Protein 8VER (pdb70)

Sequence (1700 aa):
MIRSMTAYARREIKGEWGSATWEMRSVNQRYLETYFRLPEQFRSLEPVVRERIRSRLTRGKVECTLRYEPDVSAQELILNEKLAKQLVTAANWVKMQSDEGEINPVDILRWPGVMAAQEQDLDAIAAEILAALDGTLDDFIVARETEGQALKALIEQRLEGVTAEVVKVRSHMPEILQWQRERLVTKLEDAQVQLENNRLEQELVLLAQRIDVAEELDRLEAHVKETYNILKKKEAVGRRLDFMMQEFNRESNTLASKSINAEVTNSAIELKVLIEQMREQIQNIEMIRSMTAYARREIKGEWGSATWEMRSVNQRYLETYFRLPEQFRSLEPVVRERIRSRLTRGKVECTLRYEPDVSAQGELILNEKLAKQLVTAANWVKMQSDEGEINPVDILRWPGVMAAQEQDLDAIAAEILAALDGTLDDFIVARETEGQALKALIEQRLEGVTAEVVKVRSHMPEILQWQRERLVTKLEDAQVQLENNRLEQELVLLAQRIDVAEELDRLEAHVKETYNILKKKEAVGRRLDFMMQEFNRESNTLASKSINAEVTNSAIELKVLIEQMREQIQNIEMIRSMTAYARREIKGEWGSATWEMRSVNQRYLETYFRLPEQFRSLEPVVRERIRSRLTRGKVECTLRYEPDVSAQGELILNEKLAKQLVTAANWVKMQSDEGEINPVDILRWPGVMAAQEQDLDAIAAEILAALDGTLDDFIVARETEGQALKALIEQRLEGVTAEVVKVRSHMPEILQWQRERLVTKLEDAQNRLEQELVLLAQRIDVAEELDRLEAHVKETYNILKKKEAVGRRLDFMMQEFNRESNTLASKSINAEVTNSAIELKVLIEQMREQIQNIEMIRSMTAYARREIKGEWGSATWEMRSVNQRYLETYFRLPEQFRSLEPVVRERIRSRLTRGKVECTLRYEPDVSAQGELILNEKLAKQLVTAANWVKMQSDEGEINPVDILRWPGVMAAQEQDLDAIAAEILAALDGTLDDFIVARETEGQALKALIEQRLEGVTAEVVKVRSHMPEILQWQRERLVTKLEDANNRLEQELVLLAQRIDVAEELDRLEAHVKETYNILKKKEAVGRRLDFMMQEFNRESNTLASKSINAEVTNSAIELKVLIEQMREQIQNIEMIRSMTAYARREIKGEWGSATWEMRSVNQRYLETYFRLPEQFRSLEPVVRERIRSRLTRGKVECTLRYEPDVSAGGELILNEKLAKQLVTAANWVKMQSDEGEINPVDILRWPGVMAAQEQDLDAIAAEILAALDGTLDDFIVARETEGQALKALIEQRLEGVTAEVVKVRSHMPEILQWQRERLVTKLEDAQVQLENNRLEQELVLLAQRIDVAEELDRLEAHVKETYNILKKKEAVGRRLDFMMQEFNRESNTLASKSINAEVTNSAIELKVLIEQMREQIQNIEMIRSMTAYARREIKGEWGSATWEMRSVNQRYLETYFRLPEQFRSLEPVVRERIRSRLTRGKVECTLRYEPDVSAQGELILNEKLAKQLVTAANWVKMQSDEGEINPVDILRWPGVMAAQEQDLDAIAAEILAALDGTLDDFIVARETEGQALKALIEQRLEGVTAEVVKVRSHMPEILQWQRERLVTKLEDAQELVLLAQRIDVAEELDRLEAHVKETYNILKKKEAVGRRLDFMMQEFNRESNTLASKSINAEVTNSAIELKVLIEQMREQIQNIE

Organism: Escherichia coli (strain K12) (NCBI:txid83333)

Solvent-accessible surface area: 80345 Å² total; per-residue (Å²): 130,6,75,1,3,25,12,25,8,100,92,105,47,155,36,128,29,7,34,1,27,3,7,0,48,2,31,48,57,113,18,13,55,10,87,8,172,15,25,104,97,2,51,62,25,8,36,68,0,69,116,89,0,94,93,104,5,82,24,0,66,0,57,1,8,5,89,20,101,85,66,47,29,39,188,99,15,75,26,18,89,142,24,0,89,54,0,7,92,9,0,62,45,0,36,130,71,10,129,45,15,91,0,35,0,0,24,0,4,134,27,99,33,0,46,34,96,66,139,55,88,65,129,50,0,16,66,77,0,25,66,12,0,48,16,0,2,68,55,0,9,88,34,1,56,96,64,0,89,52,10,29,58,60,0,43,106,45,0,111,22,1,46,55,29,0,79,105,3,71,75,78,11,89,115,14,37,82,91,15,113,86,64,5,49,73,30,6,88,72,10,132,7,149,90,62,105,94,24,18,72,3,11,18,29,19,30,20,65,126,26,21,2,20,33,13,0,69,26,3,61,37,0,5,158,43,0,65,82,2,0,103,70,153,97,36,2,2,53,27,0,47,16,1,0,59,0,0,29,66,11,0,63,48,2,3,69,50,17,22,46,19,113,4,4,36,5,0,2,41,0,5,8,15,1,7,49,0,28,17,24,4,51,15,0,11,107,3,48,1,12,32,12,53,5,115,75,63,32,156,33,126,38,14,31,1,25,0,25,0,45,5,34,45,58,191,39,41,33,0,25,16,107,26,27,136,106,2,151,72,25,53,88,54,0,63,112,100,0,86,93,130,10,40,98,0,48,0,56,0,49,11,126,27,86,84,64,84,83,52,70,27,135,33,96,36,20,75,83,29,0,77,52,0,7,90,12,0,53,55,0,35,132,77,11,130,54,17,94,0,37,0,0,32,0,2,119,37,98,43,0,24,55,57,95,155,80,88,51,57,78,12,18,64,87,0,40,58,5,0,61,10,0,1,74,51,0,23,75,24,0,50,82,75,0,85,47,12,31,58,59,1,55,106,48,0,108,23,0,43,52,20,0,80,111,2,102,84,70,32,86,114,15,45,94,114,17,77,101,44,28,61,56,80,12,118,107,78,44,99,108,9,85,89,99,42,22,92,85,40,17,77,71,31,23,116,149,8,74,2,49,98,23,2,70,103,0,46,55,19,11,142,75,0,79,47,5,2,130,86,90,139,62,8,8,139,108,0,87,122,22,2,87,26,0,28,110,6,0,53,52,0,3,56,54,5,49,38,17,102,4,2,33,8,0,4,47,0,4,10,15,1,10,63,0,52,48,23,7,76,28,4,51,79,6,49,1,1,70,11,106,8,121,99,67,38,149,30,169,60,1,20,1,12,2,31,0,78,5,70,55,61,114,33,4,61,12,110,30,81,22,10,71,95,2,73,49,21,13,43,64,0,25,105,56,0,69,97,98,4,69,26,0,73,0,76,0,8,8,65,17,34,58,58,37,71,54,128,45,98,53,92,34,41,78,125,6,1,89,26,0,7,70,7,0,60,54,0,43,127,65,11,129,52,17,89,0,33,0,0,24,0,3,74,45,112,38,0,27,45,68,99,135,132,115,32,122,78,23,15,66,71,0,39,65,8,0,65,9,0,1,65,47,0,6,83,33,0,46,101,83,0,87,58,8,30,60,59,0,42,97,54,0,109,23,0,48,62,32,1,97,102,3,71,76,45,29,95,66,0,62,111,39,12,90,78,43,10,75,76,77,71,131,139,72,183,188,224,104,91,41,81,15,9,62,24,2,40,157,9,16,0,23,35,15,1,70,35,1,64,45,1,4,143,45,0,64,81,3,0,120,70,166,82,36,2,3,45,22,0,33,10,2,0,61,2,0,36,87,9,0,79,28,2,37,86,70,84,19,48,72,57,1,28,97,4,0,94,73,3,53,64,12,0,112,65,0,73,102,36,6,116,49,0,7,69,6,46,0,4,12,16,29,10,94,93,94,61,161,34,148,40,4,39,4,19,8,20,0,57,3,48,44,55,105,18,20,56,23,91,25,114,37,21,124,102,2,63,52,27,32,28,70,1,61,109,92,0,80,99,103,4,82,21,0,69,1,46,1,4,5,109,40,87,74,65,64,86,34,75,34,142,50,96,41,55,93,133,21,0,100,21,0,9,80,1,0,52,58,1,31,139,77,10,132,39,15,89,1,29,0,0,30,1,3,103,48,108,41,1,29,36,40,131,76,151,57,77,113,52,5,15,67,96,4,27,68,10,1,58,14,0,6,72,47,0,4,68,32,0,41,92,74,0,83,58,8,38,58,62,0,46,106,54,0,111,22,0,44,62,25,2,86,100,1,84,76,67,16,74,128,7,31,84,74,5,114,102,15,4,86,76,36,29,117,68,64,170,121,122,59,108,1,30,18,24,27,32,25,38,126,20,36,1,34,39,16,3,73,15,3,66,38,0,4,123,57,0,54,65,10,0,132,80,152,101,44,1,3,56,28,0,42,15,1,0,64,1,0,19,75,10,0,65,43,2,1,71,56,21,31,40,12,88,3,3,46,3,0,4,46,0,6,8,17,0,6,46,0,32,23,39,6,84,17,0,16,91,5,82,0,7,21,14,72,8,92,100,82,56,154,34,145,44,4,52,2,36,3,6,0,30,4,55,67,56,85,71,34,48,3,110,28,111,18,26,137,96,1,122,65,6,55,71,18,0,85,47,22,0,84,41,109,1,104,69,0,22,0,48,0,4,7,59,22,105,98,71,97,42,118,23,96,36,88,53,35,89,138,12,2,89,52,1,5,87,11,0,50,57,0,46,148,76,12,125,43,12,91,0,38,0,1,19,0,5,123,30,108,28,2,28,45,36,95,89,37,99,48,59,66,2,8,64,69,0,18,57,12,0,50,30,0,0,64,60,0,13,80,27,0,36,83,74,1,78,43,2,24,58,61,0,57,91,63,0,102,23,1,50,47,21,0,87,104,2,92,71,64,32,79,122,15,70,71,139,19,122,100,63,10,50,68,97,4,120,113,33,160,14,119,88,49,142,103,25,27,99,111,41,35,84,77,37,29,111,118,15,78,2,51,111,23,2,80,112,0,53,59,26,10,160,64,0,80,70,10,2,142,119,81,123,48,14,10,128,110,0,58,97,6,2,97,34,0,38,127,9,0,53,56,0,0,67,94,16,54,46,13,98,4,2,33,7,0,7,47,1,7,12,12,2,16,57,2,63,50,39,4,93,26,7,29,71,8,47,0,2,61,14,110,9,121,84,70,40,169,35,160,49,6,20,1,17,0,22,0,90,6,78,54,57,115,20,15,55,15,80,26,109,36,28,133,111,2,44,44,25,15,49,52,0,32,116,82,0,62,98,110,1,76,20,0,54,2,34,0,10,10,69,30,103,70,57,77,64,28,62,28,95,38,79,34,30,82,136,20,0,87,71,0,7,90,14,0,53,58,0,33,116,72,12,127,48,15,85,0,38,0,0,28,0,1,106,30,115,8,1,22,54,78,103,153,86,105,44,102,80,13,20,66,90,0,30,64,7,0,52,15,0,7,80,58,0,16,79,36,0,56,102,80,0,85,51,8,23,59,63,0,44,116,50,0,107,23,0,46,60,18,1,99,99,1,79,77,47,59,96,80,1,60,114,38,17,75,105,109,13,61,55,92,67,132,107,91,216,87,77,61,17,10,49,54,77,11,18,1,26,50,16,2,69,26,3,75,46,0,3,167,54,0,68,87,3,0,101,61,168,92,34,1,3,42,19,0,19,8,2,0,48,1,0,44,72,11,0,68,56,4,53,87,17,85,25,29,73,88,0,42,88,3,5,110,70,1,72,67,16,6,115,67,0,68,93,24,3,96,36,0,11

Structure (mmCIF, N/CA/C/O backbone):
data_8VER
#
_entry.id   8VER
#
_cell.length_a   112.923
_cell.length_b   76.539
_cell.length_c   136.345
_cell.angle_alpha   90.00
_cell.angle_beta   100.29
_cell.angle_gamma   90.00
#
_symmetry.space_group_name_H-M   'P 1 21 1'
#
loop_
_entity.id
_entity.type
_entity.pdbx_description
1 polymer 'Endoribonuclease YicC'
2 non-polymer 'SULFATE ION'
#
loop_
_atom_site.group_PDB
_atom_site.id
_atom_site.type_symbol
_atom_site.label_atom_id
_atom_site.label_alt_id
_atom_site.label_comp_id
_atom_site.label_asym_id
_atom_site.label_entity_id
_atom_site.label_seq_id
_atom_site.pdbx_PDB_ins_code
_atom_site.Cartn_x
_atom_site.Cartn_y
_atom_site.Cartn_z
_atom_site.occupancy
_atom_site.B_iso_or_equiv
_atom_site.auth_seq_id
_atom_site.auth_comp_id
_atom_site.auth_asym_id
_atom_site.auth_atom_id
_atom_site.pdbx_PDB_model_num
ATOM 1 N N . MET A 1 3 ? 11.204 18.534 71.549 1.00 88.48 1 MET A N 1
ATOM 2 C CA . MET A 1 3 ? 12.252 17.602 71.151 1.00 76.25 1 MET A CA 1
ATOM 3 C C . MET A 1 3 ? 12.228 17.353 69.649 1.00 62.28 1 MET A C 1
ATOM 4 O O . MET A 1 3 ? 12.645 16.293 69.183 1.00 60.74 1 MET A O 1
ATOM 9 N N . ILE A 1 4 ? 11.732 18.331 68.889 1.00 53.74 2 ILE A N 1
ATOM 10 C CA . ILE A 1 4 ? 11.724 18.202 67.439 1.00 56.82 2 ILE A CA 1
ATOM 11 C C . ILE A 1 4 ? 13.149 18.322 66.913 1.00 50.02 2 ILE A C 1
ATOM 12 O O . ILE A 1 4 ? 13.987 19.048 67.465 1.00 57.36 2 ILE A O 1
ATOM 17 N N . ARG A 1 5 ? 13.431 17.598 65.833 1.00 42.17 3 ARG A N 1
ATOM 18 C CA . ARG A 1 5 ? 14.781 17.461 65.307 1.00 41.36 3 ARG A CA 1
ATOM 19 C C . ARG A 1 5 ? 14.831 17.973 63.876 1.00 38.72 3 ARG A C 1
ATOM 20 O O . ARG A 1 5 ? 13.963 17.643 63.062 1.00 38.45 3 ARG A O 1
ATOM 28 N N . SER A 1 6 ? 15.843 18.781 63.576 1.00 47.50 4 SER A N 1
ATOM 29 C CA . SER A 1 6 ? 16.064 19.233 62.213 1.00 36.32 4 SER A CA 1
ATOM 30 C C . SER A 1 6 ? 16.708 18.124 61.392 1.00 48.80 4 SER A C 1
ATOM 31 O O . SER A 1 6 ? 17.430 17.271 61.918 1.00 49.24 4 SER A O 1
ATOM 34 N N . MET A 1 7 ? 16.438 18.139 60.087 1.00 52.77 5 MET A N 1
ATOM 35 C CA . MET A 1 7 ? 16.988 17.113 59.209 1.00 47.50 5 MET A CA 1
ATOM 36 C C . MET A 1 7 ? 18.453 17.365 58.871 1.00 49.78 5 MET A C 1
ATOM 37 O O . MET A 1 7 ? 19.192 16.411 58.602 1.00 53.30 5 MET A O 1
ATOM 42 N N . THR A 1 8 ? 18.890 18.621 58.884 1.00 42.31 6 THR A N 1
ATOM 43 C CA . THR A 1 8 ? 20.270 18.964 58.562 1.00 35.17 6 THR A CA 1
ATOM 44 C C . THR A 1 8 ? 21.111 18.933 59.832 1.00 38.33 6 THR A C 1
ATOM 45 O O . THR A 1 8 ? 20.805 19.637 60.800 1.00 45.79 6 THR A O 1
ATOM 49 N N . ALA A 1 9 ? 22.169 18.126 59.824 1.00 46.49 7 ALA A N 1
ATOM 50 C CA . ALA A 1 9 ? 23.065 18.038 60.969 1.00 43.67 7 ALA A CA 1
ATOM 51 C C . ALA A 1 9 ? 24.381 17.419 60.523 1.00 55.11 7 ALA A C 1
ATOM 52 O O . ALA A 1 9 ? 24.475 16.815 59.451 1.00 57.68 7 ALA A O 1
ATOM 54 N N . TYR A 1 10 ? 25.397 17.577 61.368 1.00 45.26 8 TYR A N 1
ATOM 55 C CA . TYR A 1 10 ? 26.735 17.087 61.072 1.00 46.57 8 TYR A CA 1
ATOM 56 C C . TYR A 1 10 ? 27.386 16.628 62.368 1.00 49.53 8 TYR A C 1
ATOM 57 O O . TYR A 1 10 ? 27.235 17.274 63.408 1.00 50.73 8 TYR A O 1
ATOM 66 N N . ALA A 1 11 ? 28.109 15.512 62.297 1.00 50.82 9 ALA A N 1
ATOM 67 C CA . ALA A 1 11 ? 28.816 14.978 63.453 1.00 53.83 9 ALA A CA 1
ATOM 68 C C . ALA A 1 11 ? 29.994 14.151 62.965 1.00 62.14 9 ALA A C 1
ATOM 69 O O . ALA A 1 11 ? 29.826 13.286 62.101 1.00 71.37 9 ALA A O 1
ATOM 71 N N . ARG A 1 12 ? 31.176 14.419 63.518 1.00 76.03 10 ARG A N 1
ATOM 72 C CA . ARG A 1 12 ? 32.401 13.732 63.129 1.00 62.86 10 ARG A CA 1
ATOM 73 C C . ARG A 1 12 ? 33.140 13.277 64.380 1.00 70.50 10 ARG A C 1
ATOM 74 O O . ARG A 1 12 ? 33.323 14.062 65.316 1.00 76.86 10 ARG A O 1
ATOM 82 N N . ARG A 1 13 ? 33.562 12.014 64.391 1.00 63.43 11 ARG A N 1
ATOM 83 C CA . ARG A 1 13 ? 34.252 11.421 65.527 1.00 66.77 11 ARG A CA 1
ATOM 84 C C . ARG A 1 13 ? 35.524 10.736 65.050 1.00 83.02 11 ARG A C 1
ATOM 85 O O . ARG A 1 13 ? 35.538 10.106 63.988 1.00 70.78 11 ARG A O 1
ATOM 93 N N . GLU A 1 14 ? 36.590 10.865 65.838 1.00 84.17 12 GLU A N 1
ATOM 94 C CA . GLU A 1 14 ? 37.880 10.256 65.537 1.00 83.61 12 GLU A CA 1
ATOM 95 C C . GLU A 1 14 ? 38.321 9.412 66.722 1.00 87.37 12 GLU A C 1
ATOM 96 O O . GLU A 1 14 ? 38.283 9.876 67.866 1.00 100.95 12 GLU A O 1
ATOM 102 N N . ILE A 1 15 ? 38.737 8.176 66.449 1.00 81.46 13 ILE A N 1
ATOM 103 C CA . ILE A 1 15 ? 39.205 7.261 67.482 1.00 81.29 13 ILE A CA 1
ATOM 104 C C . ILE A 1 15 ? 40.597 6.767 67.116 1.00 109.86 13 ILE A C 1
ATOM 105 O O . ILE A 1 15 ? 40.976 6.724 65.942 1.00 110.96 13 ILE A O 1
ATOM 110 N N . LYS A 1 16 ? 41.363 6.396 68.140 1.00 113.25 14 LYS A N 1
ATOM 111 C CA . LYS A 1 16 ? 42.708 5.871 67.965 1.00 103.49 14 LYS A CA 1
ATOM 112 C C . LYS A 1 16 ? 42.848 4.556 68.716 1.00 113.37 14 LYS A C 1
ATOM 113 O O . LYS A 1 16 ? 42.216 4.342 69.754 1.00 112.70 14 LYS A O 1
ATOM 119 N N . GLY A 1 17 ? 43.687 3.676 68.177 1.00 126.51 15 GLY A N 1
ATOM 120 C CA . GLY A 1 17 ? 43.967 2.400 68.806 1.00 116.90 15 GLY A CA 1
ATOM 121 C C . GLY A 1 17 ? 45.277 1.845 68.290 1.00 115.06 15 GLY A C 1
ATOM 122 O O . GLY A 1 17 ? 45.919 2.422 67.410 1.00 117.46 15 GLY A O 1
ATOM 123 N N . GLU A 1 18 ? 45.672 0.702 68.859 1.00 107.81 16 GLU A N 1
ATOM 124 C CA . GLU A 1 18 ? 46.903 0.052 68.422 1.00 102.52 16 GLU A CA 1
ATOM 125 C C . GLU A 1 18 ? 46.787 -0.433 66.983 1.00 123.37 16 GLU A C 1
ATOM 126 O O . GLU A 1 18 ? 47.768 -0.403 66.229 1.00 135.90 16 GLU A O 1
ATOM 132 N N . TRP A 1 19 ? 45.596 -0.883 66.582 1.00 121.09 17 TRP A N 1
ATOM 133 C CA . TRP A 1 19 ? 45.397 -1.350 65.216 1.00 115.28 17 TRP A CA 1
ATOM 134 C C . TRP A 1 19 ? 45.437 -0.212 64.207 1.00 112.67 17 TRP A C 1
ATOM 135 O O . TRP A 1 19 ? 45.705 -0.455 63.026 1.00 117.45 17 TRP A O 1
ATOM 146 N N . GLY A 1 20 ? 45.193 1.013 64.643 1.00 116.77 18 GLY A N 1
ATOM 147 C CA . GLY A 1 20 ? 45.201 2.158 63.762 1.00 119.45 18 GLY A CA 1
ATOM 148 C C . GLY A 1 20 ? 44.203 3.194 64.238 1.00 122.27 18 GLY A C 1
ATOM 149 O O . GLY A 1 20 ? 43.771 3.176 65.387 1.00 128.30 18 GLY A O 1
ATOM 150 N N . SER A 1 21 ? 43.849 4.094 63.326 1.00 106.68 19 SER A N 1
ATOM 151 C CA . SER A 1 21 ? 42.913 5.170 63.609 1.00 85.15 19 SER A CA 1
ATOM 152 C C . SER A 1 21 ? 41.808 5.167 62.564 1.00 93.61 19 SER A C 1
ATOM 153 O O . SER A 1 21 ? 42.064 4.941 61.377 1.00 98.38 19 SER A O 1
ATOM 156 N N . ALA A 1 22 ? 40.580 5.419 63.013 1.00 92.90 20 ALA A N 1
ATOM 157 C CA . ALA A 1 22 ? 39.421 5.452 62.136 1.00 68.13 20 ALA A CA 1
ATOM 158 C C . ALA A 1 22 ? 38.533 6.627 62.519 1.00 68.46 20 ALA A C 1
ATOM 159 O O . ALA A 1 22 ? 38.461 7.012 63.688 1.00 81.16 20 ALA A O 1
ATOM 161 N N . THR A 1 23 ? 37.855 7.195 61.521 1.00 63.58 21 THR A N 1
ATOM 162 C CA . THR A 1 23 ? 37.020 8.378 61.710 1.00 60.06 21 THR A CA 1
ATOM 163 C C . THR A 1 23 ? 35.664 8.161 61.055 1.00 70.44 21 THR A C 1
ATOM 164 O O . THR A 1 23 ? 35.591 7.852 59.861 1.00 75.11 21 THR A O 1
ATOM 168 N N . TRP A 1 24 ? 34.598 8.329 61.833 1.00 59.25 22 TRP A N 1
ATOM 169 C CA . TRP A 1 24 ? 33.242 8.346 61.305 1.00 53.04 22 TRP A CA 1
ATOM 170 C C . TRP A 1 24 ? 32.826 9.783 61.020 1.00 60.52 22 TRP A C 1
ATOM 171 O O . TRP A 1 24 ? 33.084 10.685 61.822 1.00 62.03 22 TRP A O 1
ATOM 182 N N . GLU A 1 25 ? 32.185 9.991 59.872 1.00 56.35 23 GLU A N 1
ATOM 183 C CA . GLU A 1 25 ? 31.667 11.299 59.487 1.00 45.77 23 GLU A CA 1
ATOM 184 C C . GLU A 1 25 ? 30.224 11.127 59.041 1.00 57.86 23 GLU A C 1
ATOM 185 O O . GLU A 1 25 ? 29.944 10.333 58.138 1.00 71.65 23 GLU A O 1
ATOM 191 N N . MET A 1 26 ? 29.312 11.861 59.676 1.00 47.76 24 MET A N 1
ATOM 192 C CA . MET A 1 26 ? 27.896 11.809 59.339 1.00 45.80 24 MET A CA 1
ATOM 193 C C . MET A 1 26 ? 27.391 13.211 59.044 1.00 49.60 24 MET A C 1
ATOM 194 O O . MET A 1 26 ? 27.562 14.122 59.861 1.00 66.84 24 MET A O 1
ATOM 199 N N . ARG A 1 27 ? 26.775 13.378 57.877 1.00 44.27 25 ARG A N 1
ATOM 200 C CA . ARG A 1 27 ? 26.140 14.627 57.489 1.00 48.82 25 ARG A CA 1
ATOM 201 C C . ARG A 1 27 ? 24.806 14.307 56.834 1.00 50.90 25 ARG A C 1
ATOM 202 O O . ARG A 1 27 ? 24.630 13.233 56.252 1.00 60.55 25 ARG A O 1
ATOM 210 N N . SER A 1 28 ? 23.867 15.245 56.932 1.00 37.89 26 SER A N 1
ATOM 211 C CA . SER A 1 28 ? 22.541 15.034 56.374 1.00 36.55 26 SER A CA 1
ATOM 212 C C . SER A 1 28 ? 21.962 16.361 55.909 1.00 42.05 26 SER A C 1
ATOM 213 O O . SER A 1 28 ? 22.352 17.435 56.377 1.00 47.15 26 SER A O 1
ATOM 216 N N . VAL A 1 29 ? 21.020 16.268 54.971 1.00 32.78 27 VAL A N 1
ATOM 217 C CA . VAL A 1 29 ? 20.263 17.408 54.473 1.00 36.56 27 VAL A CA 1
ATOM 218 C C . VAL A 1 29 ? 18.802 16.995 54.360 1.00 44.26 27 VAL A C 1
ATOM 219 O O . VAL A 1 29 ? 18.441 15.835 54.564 1.00 51.06 27 VAL A O 1
ATOM 223 N N . ASN A 1 30 ? 17.960 17.965 54.016 1.00 39.39 28 ASN A N 1
ATOM 224 C CA . ASN A 1 30 ? 16.526 17.730 53.965 1.00 37.19 28 ASN A CA 1
ATOM 225 C C . ASN A 1 30 ? 16.159 16.795 52.818 1.00 42.91 28 ASN A C 1
ATOM 226 O O . ASN A 1 30 ? 16.807 16.772 51.767 1.00 35.80 28 ASN A O 1
ATOM 231 N N . GLN A 1 31 ? 15.103 16.015 53.035 1.00 41.02 29 GLN A N 1
ATOM 232 C CA . GLN A 1 31 ? 14.611 15.071 52.042 1.00 38.57 29 GLN A CA 1
ATOM 233 C C . GLN A 1 31 ? 13.172 14.726 52.393 1.00 42.17 29 GLN A C 1
ATOM 234 O O . GLN A 1 31 ? 12.755 14.835 53.550 1.00 54.46 29 GLN A O 1
ATOM 240 N N . ARG A 1 32 ? 12.409 14.320 51.375 1.00 47.12 30 ARG A N 1
ATOM 241 C CA . ARG A 1 32 ? 11.024 13.922 51.610 1.00 38.92 30 ARG A CA 1
ATOM 242 C C . ARG A 1 32 ? 10.960 12.671 52.477 1.00 47.83 30 ARG A C 1
ATOM 243 O O . ARG A 1 32 ? 10.238 12.633 53.481 1.00 45.33 30 ARG A O 1
ATOM 251 N N . TYR A 1 33 ? 11.711 11.641 52.108 1.00 48.51 31 TYR A N 1
ATOM 252 C CA . TYR A 1 33 ? 11.813 10.415 52.884 1.00 37.39 31 TYR A CA 1
ATOM 253 C C . TYR A 1 33 ? 13.262 10.243 53.344 1.00 43.22 31 TYR A C 1
ATOM 254 O O . TYR A 1 33 ? 14.060 11.183 53.312 1.00 62.33 31 TYR A O 1
ATOM 263 N N . LEU A 1 34 ? 13.601 9.033 53.777 1.00 50.28 32 LEU A N 1
ATOM 264 C CA . LEU A 1 34 ? 14.929 8.737 54.300 1.00 47.06 32 LEU A CA 1
ATOM 265 C C . LEU A 1 34 ? 15.775 8.096 53.208 1.00 53.10 32 LEU A C 1
ATOM 266 O O . LEU A 1 34 ? 15.379 7.081 52.624 1.00 56.23 32 LEU A O 1
ATOM 271 N N . GLU A 1 35 ? 16.936 8.688 52.935 1.00 53.71 33 GLU A N 1
ATOM 272 C CA . GLU A 1 35 ? 17.895 8.145 51.979 1.00 57.07 33 GLU A CA 1
ATOM 273 C C . GLU A 1 35 ? 19.255 8.076 52.656 1.00 60.79 33 GLU A C 1
ATOM 274 O O . GLU A 1 35 ? 19.761 9.092 53.142 1.00 62.98 33 GLU A O 1
ATOM 280 N N . THR A 1 36 ? 19.838 6.880 52.694 1.00 65.34 34 THR A N 1
ATOM 281 C CA . THR A 1 36 ? 21.117 6.645 53.350 1.00 41.18 34 THR A CA 1
ATOM 282 C C . THR A 1 36 ? 22.126 6.151 52.324 1.00 58.88 34 THR A C 1
ATOM 283 O O . THR A 1 36 ? 21.845 5.210 51.575 1.00 74.34 34 THR A O 1
ATOM 287 N N . TYR A 1 37 ? 23.296 6.783 52.296 1.00 51.64 35 TYR A N 1
ATOM 288 C CA . TYR A 1 37 ? 24.390 6.384 51.423 1.00 49.34 35 TYR A CA 1
ATOM 289 C C . TYR A 1 37 ? 25.639 6.194 52.269 1.00 53.28 35 TYR A C 1
ATOM 290 O O . TYR A 1 37 ? 25.889 6.968 53.197 1.00 57.63 35 TYR A O 1
ATOM 299 N N . PHE A 1 38 ? 26.423 5.167 51.947 1.00 60.96 36 PHE A N 1
ATOM 300 C CA . PHE A 1 38 ? 27.544 4.761 52.783 1.00 50.02 36 PHE A CA 1
ATOM 301 C C . PHE A 1 38 ? 28.819 4.672 51.958 1.00 66.32 36 PHE A C 1
ATOM 302 O O . PHE A 1 38 ? 28.834 4.048 50.892 1.00 78.73 36 PHE A O 1
ATOM 310 N N . ARG A 1 39 ? 29.883 5.295 52.457 1.00 65.54 37 ARG A N 1
ATOM 311 C CA . ARG A 1 39 ? 31.227 5.166 51.904 1.00 61.13 37 ARG A CA 1
ATOM 312 C C . ARG A 1 39 ? 32.067 4.461 52.962 1.00 62.98 37 ARG A C 1
ATOM 313 O O . ARG A 1 39 ? 32.441 5.064 53.972 1.00 65.98 37 ARG A O 1
ATOM 321 N N . LEU A 1 40 ? 32.347 3.181 52.737 1.00 73.85 38 LEU A N 1
ATOM 322 C CA . LEU A 1 40 ? 33.061 2.368 53.705 1.00 71.05 38 LEU A CA 1
ATOM 323 C C . LEU A 1 40 ? 34.325 1.784 53.085 1.00 72.98 38 LEU A C 1
ATOM 324 O O . LEU A 1 40 ? 34.383 1.573 51.869 1.00 82.84 38 LEU A O 1
ATOM 329 N N . PRO A 1 41 ? 35.352 1.515 53.890 1.00 68.88 39 PRO A N 1
ATOM 330 C CA . PRO A 1 41 ? 36.565 0.883 53.359 1.00 61.02 39 PRO A CA 1
ATOM 331 C C . PRO A 1 41 ? 36.281 -0.532 52.876 1.00 86.67 39 PRO A C 1
ATOM 332 O O . PRO A 1 41 ? 35.231 -1.119 53.142 1.00 98.56 39 PRO A O 1
ATOM 336 N N . GLU A 1 42 ? 37.256 -1.088 52.151 1.00 88.34 40 GLU A N 1
ATOM 337 C CA . GLU A 1 42 ? 37.078 -2.426 51.597 1.00 87.52 40 GLU A CA 1
ATOM 338 C C . GLU A 1 42 ? 37.079 -3.493 52.685 1.00 84.15 40 GLU A C 1
ATOM 339 O O . GLU A 1 42 ? 36.360 -4.493 52.570 1.00 89.42 40 GLU A O 1
ATOM 345 N N . GLN A 1 43 ? 37.868 -3.300 53.745 1.00 76.44 41 GLN A N 1
ATOM 346 C CA . GLN A 1 43 ? 37.895 -4.277 54.829 1.00 81.77 41 GLN A CA 1
ATOM 347 C C . GLN A 1 43 ? 36.575 -4.315 55.586 1.00 86.44 41 GLN A C 1
ATOM 348 O O . GLN A 1 43 ? 36.217 -5.352 56.154 1.00 90.20 41 GLN A O 1
ATOM 354 N N . PHE A 1 44 ? 35.842 -3.203 55.606 1.00 83.60 42 PHE A N 1
ATOM 355 C CA . PHE A 1 44 ? 34.603 -3.090 56.366 1.00 84.54 42 PHE A CA 1
ATOM 356 C C . PHE A 1 44 ? 33.391 -2.865 55.465 1.00 78.24 42 PHE A C 1
ATOM 357 O O . PHE A 1 44 ? 32.392 -2.284 55.895 1.00 85.60 42 PHE A O 1
ATOM 365 N N . ARG A 1 45 ? 33.468 -3.318 54.210 1.00 84.64 43 ARG A N 1
ATOM 366 C CA . ARG A 1 45 ? 32.302 -3.260 53.334 1.00 82.20 43 ARG A CA 1
ATOM 367 C C . ARG A 1 45 ? 31.190 -4.177 53.825 1.00 92.22 43 ARG A C 1
ATOM 368 O O . ARG A 1 45 ? 30.008 -3.908 53.579 1.00 92.88 43 ARG A O 1
ATOM 376 N N . SER A 1 46 ? 31.547 -5.259 54.519 1.00 85.61 44 SER A N 1
ATOM 377 C CA . SER A 1 46 ? 30.545 -6.184 55.035 1.00 73.95 44 SER A CA 1
ATOM 378 C C . SER A 1 46 ? 29.696 -5.567 56.139 1.00 84.91 44 SER A C 1
ATOM 379 O O . SER A 1 46 ? 28.619 -6.093 56.440 1.00 80.63 44 SER A O 1
ATOM 382 N N . LEU A 1 47 ? 30.150 -4.470 56.746 1.00 85.27 45 LEU A N 1
ATOM 383 C CA . LEU A 1 47 ? 29.411 -3.835 57.830 1.00 76.08 45 LEU A CA 1
ATOM 384 C C . LEU A 1 47 ? 28.240 -2.993 57.339 1.00 79.41 45 LEU A C 1
ATOM 385 O O . LEU A 1 47 ? 27.449 -2.526 58.166 1.00 77.94 45 LEU A O 1
ATOM 390 N N . GLU A 1 48 ? 28.111 -2.798 56.026 1.00 74.21 46 GLU A N 1
ATOM 391 C CA . GLU A 1 48 ? 27.088 -1.897 55.495 1.00 70.03 46 GLU A CA 1
ATOM 392 C C . GLU A 1 48 ? 25.666 -2.290 55.883 1.00 77.00 46 GLU A C 1
ATOM 393 O O . GLU A 1 48 ? 24.900 -1.402 56.294 1.00 78.45 46 GLU A O 1
ATOM 399 N N . PRO A 1 49 ? 25.238 -3.555 55.778 1.00 78.22 47 PRO A N 1
ATOM 400 C CA . PRO A 1 49 ? 23.867 -3.880 56.212 1.00 70.45 47 PRO A CA 1
ATOM 401 C C . PRO A 1 49 ? 23.637 -3.680 57.700 1.00 75.68 47 PRO A C 1
ATOM 402 O O . PRO A 1 49 ? 22.501 -3.412 58.111 1.00 85.95 47 PRO A O 1
ATOM 406 N N . VAL A 1 50 ? 24.679 -3.802 58.522 1.00 73.67 48 VAL A N 1
ATOM 407 C CA . VAL A 1 50 ? 24.523 -3.575 59.955 1.00 72.52 48 VAL A CA 1
ATOM 408 C C . VAL A 1 50 ? 24.450 -2.083 60.260 1.00 78.65 48 VAL A C 1
ATOM 409 O O . VAL A 1 50 ? 23.663 -1.651 61.110 1.00 82.30 48 VAL A O 1
ATOM 413 N N . VAL A 1 51 ? 25.259 -1.275 59.571 1.00 73.76 49 VAL A N 1
ATOM 414 C CA . VAL A 1 51 ? 25.223 0.170 59.775 1.00 65.49 49 VAL A CA 1
ATOM 415 C C . VAL A 1 51 ? 23.906 0.748 59.271 1.00 67.16 49 VAL A C 1
ATOM 416 O O . VAL A 1 51 ? 23.369 1.701 59.849 1.00 65.31 49 VAL A O 1
ATOM 420 N N . ARG A 1 52 ? 23.359 0.177 58.195 1.00 69.97 50 ARG A N 1
ATOM 421 C CA . ARG A 1 52 ? 22.123 0.703 57.624 1.00 66.01 50 ARG A CA 1
ATOM 422 C C . ARG A 1 52 ? 20.950 0.510 58.577 1.00 74.87 50 ARG A C 1
ATOM 423 O O . ARG A 1 52 ? 20.152 1.431 58.790 1.00 79.93 50 ARG A O 1
ATOM 431 N N . GLU A 1 53 ? 20.826 -0.686 59.159 1.00 75.48 51 GLU A N 1
ATOM 432 C CA . GLU A 1 53 ? 19.752 -0.930 60.115 1.00 80.39 51 GLU A CA 1
ATOM 433 C C . GLU A 1 53 ? 19.916 -0.080 61.368 1.00 75.70 51 GLU A C 1
ATOM 434 O O . GLU A 1 53 ? 18.921 0.319 61.983 1.00 97.81 51 GLU A O 1
ATOM 440 N N . ARG A 1 54 ? 21.159 0.207 61.760 1.00 69.35 52 ARG A N 1
ATOM 441 C CA . ARG A 1 54 ? 21.389 1.035 62.939 1.00 69.14 52 ARG A CA 1
ATOM 442 C C . ARG A 1 54 ? 20.961 2.478 62.697 1.00 79.40 52 ARG A C 1
ATOM 443 O O . ARG A 1 54 ? 20.324 3.095 63.559 1.00 84.91 52 ARG A O 1
ATOM 451 N N . ILE A 1 55 ? 21.302 3.030 61.530 1.00 77.81 53 ILE A N 1
ATOM 452 C CA . ILE A 1 55 ? 20.966 4.420 61.234 1.00 65.75 53 ILE A CA 1
ATOM 453 C C . ILE A 1 55 ? 19.466 4.572 61.013 1.00 56.67 53 ILE A C 1
ATOM 454 O O . ILE A 1 55 ? 18.838 5.507 61.524 1.00 71.72 53 ILE A O 1
ATOM 459 N N . ARG A 1 56 ? 18.870 3.659 60.244 1.00 57.78 54 ARG A N 1
ATOM 460 C CA . ARG A 1 56 ? 17.440 3.739 59.971 1.00 65.77 54 ARG A CA 1
ATOM 461 C C . ARG A 1 56 ? 16.601 3.562 61.228 1.00 65.78 54 ARG A C 1
ATOM 462 O O . ARG A 1 56 ? 15.437 3.978 61.247 1.00 76.61 54 ARG A O 1
ATOM 470 N N . SER A 1 57 ? 17.163 2.958 62.277 1.00 62.85 55 SER A N 1
ATOM 471 C CA . SER A 1 57 ? 16.407 2.763 63.508 1.00 68.52 55 SER A CA 1
ATOM 472 C C . SER A 1 57 ? 16.181 4.077 64.245 1.00 70.81 55 SER A C 1
ATOM 473 O O . SER A 1 57 ? 15.139 4.253 64.886 1.00 90.71 55 SER A O 1
ATOM 476 N N . ARG A 1 58 ? 17.132 5.008 64.163 1.00 64.31 56 ARG A N 1
ATOM 477 C CA . ARG A 1 58 ? 17.059 6.254 64.911 1.00 65.15 56 ARG A CA 1
ATOM 478 C C . ARG A 1 58 ? 16.777 7.473 64.044 1.00 55.60 56 ARG A C 1
ATOM 479 O O . ARG A 1 58 ? 16.540 8.557 64.589 1.00 72.09 56 ARG A O 1
ATOM 487 N N . LEU A 1 59 ? 16.793 7.331 62.722 1.00 56.16 57 LEU A N 1
ATOM 488 C CA . LEU A 1 59 ? 16.490 8.420 61.804 1.00 62.12 57 LEU A CA 1
ATOM 489 C C . LEU A 1 59 ? 15.197 8.107 61.064 1.00 61.95 57 LEU A C 1
ATOM 490 O O . LEU A 1 59 ? 15.067 7.036 60.460 1.00 70.44 57 LEU A O 1
ATOM 495 N N . THR A 1 60 ? 14.248 9.041 61.112 1.00 55.46 58 THR A N 1
ATOM 496 C CA . THR A 1 60 ? 12.958 8.851 60.459 1.00 59.04 58 THR A CA 1
ATOM 497 C C . THR A 1 60 ? 12.987 9.263 58.991 1.00 54.32 58 THR A C 1
ATOM 498 O O . THR A 1 60 ? 12.475 8.531 58.136 1.00 60.46 58 THR A O 1
ATOM 502 N N . ARG A 1 61 ? 13.573 10.417 58.672 1.00 44.75 59 ARG A N 1
ATOM 503 C CA . ARG A 1 61 ? 13.677 10.837 57.281 1.00 43.13 59 ARG A CA 1
ATOM 504 C C . ARG A 1 61 ? 14.833 11.818 57.133 1.00 48.15 59 ARG A C 1
ATOM 505 O O . ARG A 1 61 ? 15.400 12.300 58.116 1.00 46.96 59 ARG A O 1
ATOM 513 N N . GLY A 1 62 ? 15.170 12.106 55.877 1.00 52.06 60 GLY A N 1
ATOM 514 C CA . GLY A 1 62 ? 16.307 12.942 55.546 1.00 38.38 60 GLY A CA 1
ATOM 515 C C . GLY A 1 62 ? 17.309 12.202 54.684 1.00 44.83 60 GLY A C 1
ATOM 516 O O . GLY A 1 62 ? 17.320 10.968 54.667 1.00 51.91 60 GLY A O 1
ATOM 517 N N . LYS A 1 63 ? 18.152 12.931 53.953 1.00 45.25 61 LYS A N 1
ATOM 518 C CA . LYS A 1 63 ? 19.204 12.327 53.141 1.00 40.75 61 LYS A CA 1
ATOM 519 C C . LYS A 1 63 ? 20.518 12.429 53.905 1.00 50.30 61 LYS A C 1
ATOM 520 O O . LYS A 1 63 ? 21.073 13.522 54.053 1.00 58.64 61 LYS A O 1
ATOM 526 N N . VAL A 1 64 ? 21.020 11.290 54.375 1.00 48.07 62 VAL A N 1
ATOM 527 C CA . VAL A 1 64 ? 22.204 11.233 55.223 1.00 46.88 62 VAL A CA 1
ATOM 528 C C . VAL A 1 64 ? 23.309 10.480 54.494 1.00 58.44 62 VAL A C 1
ATOM 529 O O . VAL A 1 64 ? 23.063 9.442 53.870 1.00 57.16 62 VAL A O 1
ATOM 533 N N . GLU A 1 65 ? 24.525 11.015 54.569 1.00 56.88 63 GLU A N 1
ATOM 534 C CA . GLU A 1 65 ? 25.717 10.377 54.027 1.00 47.81 63 GLU A CA 1
ATOM 535 C C . GLU A 1 65 ? 26.616 9.962 55.183 1.00 56.76 63 GLU A C 1
ATOM 536 O O . GLU A 1 65 ? 26.906 10.773 56.070 1.00 57.34 63 GLU A O 1
ATOM 542 N N . CYS A 1 66 ? 27.057 8.706 55.172 1.00 52.19 64 CYS A N 1
ATOM 543 C CA . CYS A 1 66 ? 27.828 8.133 56.272 1.00 45.47 64 CYS A CA 1
ATOM 544 C C . CYS A 1 66 ? 29.124 7.558 55.715 1.00 65.06 64 CYS A C 1
ATOM 545 O O . CYS A 1 66 ? 29.108 6.518 55.049 1.00 66.74 64 CYS A O 1
ATOM 548 N N . THR A 1 67 ? 30.242 8.225 55.993 1.00 63.01 65 THR A N 1
ATOM 549 C CA . THR A 1 67 ? 31.550 7.822 55.493 1.00 47.76 65 THR A CA 1
ATOM 550 C C . THR A 1 67 ? 32.448 7.393 56.645 1.00 64.88 65 THR A C 1
ATOM 551 O O . THR A 1 67 ? 32.409 7.982 57.730 1.00 69.14 65 THR A O 1
ATOM 555 N N . LEU A 1 68 ? 33.269 6.374 56.397 1.00 72.11 66 LEU A N 1
ATOM 556 C CA . LEU A 1 68 ? 34.204 5.848 57.384 1.00 68.52 66 LEU A CA 1
ATOM 557 C C . LEU A 1 68 ? 35.585 5.768 56.754 1.00 73.13 66 LEU A C 1
ATOM 558 O O . LEU A 1 68 ? 35.759 5.118 55.718 1.00 76.40 66 LEU A O 1
ATOM 563 N N . ARG A 1 69 ? 36.560 6.429 57.373 1.00 68.02 67 ARG A N 1
ATOM 564 C CA . ARG A 1 69 ? 37.943 6.421 56.914 1.00 57.77 67 ARG A CA 1
ATOM 565 C C . ARG A 1 69 ? 38.768 5.585 57.883 1.00 73.15 67 ARG A C 1
ATOM 566 O O . ARG A 1 69 ? 38.873 5.929 59.065 1.00 81.29 67 ARG A O 1
ATOM 574 N N . TYR A 1 70 ? 39.350 4.496 57.386 1.00 78.82 68 TYR A N 1
ATOM 575 C CA . TYR A 1 70 ? 40.142 3.580 58.199 1.00 84.26 68 TYR A CA 1
ATOM 576 C C . TYR A 1 70 ? 41.586 3.601 57.718 1.00 93.80 68 TYR A C 1
ATOM 577 O O . TYR A 1 70 ? 41.860 3.286 56.555 1.00 96.82 68 TYR A O 1
ATOM 586 N N . GLU A 1 71 ? 42.503 3.964 58.613 1.00 96.12 69 GLU A N 1
ATOM 587 C CA . GLU A 1 71 ? 43.929 3.982 58.306 1.00 100.95 69 GLU A CA 1
ATOM 588 C C . GLU A 1 71 ? 44.622 2.865 59.070 1.00 100.15 69 GLU A C 1
ATOM 589 O O . GLU A 1 71 ? 44.740 2.949 60.303 1.00 94.73 69 GLU A O 1
ATOM 595 N N . PRO A 1 72 ? 45.089 1.810 58.406 1.00 93.13 70 PRO A N 1
ATOM 596 C CA . PRO A 1 72 ? 45.754 0.727 59.133 1.00 79.74 70 PRO A CA 1
ATOM 597 C C . PRO A 1 72 ? 47.122 1.155 59.633 1.00 109.56 70 PRO A C 1
ATOM 598 O O . PRO A 1 72 ? 47.791 2.007 59.043 1.00 113.19 70 PRO A O 1
ATOM 602 N N . ASP A 1 73 ? 47.530 0.553 60.743 1.00 112.13 71 ASP A N 1
ATOM 603 C CA . ASP A 1 73 ? 48.835 0.795 61.334 1.00 109.03 71 ASP A CA 1
ATOM 604 C C . ASP A 1 73 ? 49.736 -0.403 61.073 1.00 122.78 71 ASP A C 1
ATOM 605 O O . ASP A 1 73 ? 49.284 -1.551 61.128 1.00 126.76 71 ASP A O 1
ATOM 610 N N . VAL A 1 74 ? 51.010 -0.131 60.778 1.00 149.20 72 VAL A N 1
ATOM 611 C CA . VAL A 1 74 ? 51.963 -1.216 60.606 1.00 144.72 72 VAL A CA 1
ATOM 612 C C . VAL A 1 74 ? 52.058 -2.008 61.905 1.00 153.67 72 VAL A C 1
ATOM 613 O O . VAL A 1 74 ? 51.825 -1.482 63.002 1.00 166.80 72 VAL A O 1
ATOM 617 N N . SER A 1 75 ? 52.380 -3.295 61.776 1.00 117.43 73 SER A N 1
ATOM 618 C CA . SER A 1 75 ? 52.392 -4.185 62.930 1.00 113.43 73 SER A CA 1
ATOM 619 C C . SER A 1 75 ? 53.374 -3.674 63.974 1.00 129.29 73 SER A C 1
ATOM 620 O O . SER A 1 75 ? 54.584 -3.618 63.733 1.00 151.24 73 SER A O 1
ATOM 623 N N . ALA A 1 76 ? 52.842 -3.278 65.124 1.00 122.04 74 ALA A N 1
ATOM 624 C CA . ALA A 1 76 ? 53.632 -2.736 66.218 1.00 141.62 74 ALA A CA 1
ATOM 625 C C . ALA A 1 76 ? 53.605 -3.722 67.373 1.00 158.28 74 ALA A C 1
ATOM 626 O O . ALA A 1 76 ? 52.531 -4.192 67.765 1.00 157.52 74 ALA A O 1
ATOM 628 N N . GLN A 1 77 ? 54.781 -4.035 67.905 1.00 201.92 75 GLN A N 1
ATOM 629 C CA . GLN A 1 77 ? 54.893 -4.964 69.020 1.00 196.86 75 GLN A CA 1
ATOM 630 C C . GLN A 1 77 ? 54.240 -6.306 68.699 1.00 201.29 75 GLN A C 1
ATOM 631 O O . GLN A 1 77 ? 54.824 -7.132 67.999 1.00 199.38 75 GLN A O 1
ATOM 637 N N . GLU A 1 79 ? 55.473 -8.467 64.721 1.00 115.12 77 GLU A N 1
ATOM 638 C CA . GLU A 1 79 ? 56.441 -8.565 63.635 1.00 106.94 77 GLU A CA 1
ATOM 639 C C . GLU A 1 79 ? 55.731 -8.788 62.301 1.00 124.01 77 GLU A C 1
ATOM 640 O O . GLU A 1 79 ? 54.664 -9.401 62.253 1.00 143.86 77 GLU A O 1
ATOM 646 N N . LEU A 1 80 ? 56.325 -8.276 61.225 1.00 117.27 78 LEU A N 1
ATOM 647 C CA . LEU A 1 80 ? 55.733 -8.402 59.900 1.00 115.22 78 LEU A CA 1
ATOM 648 C C . LEU A 1 80 ? 55.742 -9.857 59.447 1.00 110.64 78 LEU A C 1
ATOM 649 O O . LEU A 1 80 ? 56.766 -10.540 59.537 1.00 80.70 78 LEU A O 1
ATOM 654 N N . ILE A 1 81 ? 54.596 -10.328 58.958 1.00 112.57 79 ILE A N 1
ATOM 655 C CA . ILE A 1 81 ? 54.502 -11.685 58.432 1.00 102.83 79 ILE A CA 1
ATOM 656 C C . ILE A 1 81 ? 55.207 -11.745 57.085 1.00 85.27 79 ILE A C 1
ATOM 657 O O . ILE A 1 81 ? 55.008 -10.881 56.221 1.00 91.44 79 ILE A O 1
ATOM 662 N N . LEU A 1 82 ? 56.038 -12.768 56.899 1.00 73.71 80 LEU A N 1
ATOM 663 C CA . LEU A 1 82 ? 56.872 -12.896 55.713 1.00 82.26 80 LEU A CA 1
ATOM 664 C C . LEU A 1 82 ? 56.630 -14.250 55.065 1.00 87.39 80 LEU A C 1
ATOM 665 O O . LEU A 1 82 ? 56.657 -15.281 55.745 1.00 99.62 80 LEU A O 1
ATOM 670 N N . ASN A 1 83 ? 56.397 -14.248 53.752 1.00 83.14 81 ASN A N 1
ATOM 671 C CA . ASN A 1 83 ? 56.287 -15.505 53.022 1.00 82.97 81 ASN A CA 1
ATOM 672 C C . ASN A 1 83 ? 57.643 -16.198 53.003 1.00 82.84 81 ASN A C 1
ATOM 673 O O . ASN A 1 83 ? 58.469 -15.941 52.121 1.00 86.20 81 ASN A O 1
ATOM 678 N N . GLU A 1 84 ? 57.877 -17.081 53.975 1.00 82.95 82 GLU A N 1
ATOM 679 C CA . GLU A 1 84 ? 59.199 -17.679 54.122 1.00 82.16 82 GLU A CA 1
ATOM 680 C C . GLU A 1 84 ? 59.518 -18.647 52.989 1.00 84.95 82 GLU A C 1
ATOM 681 O O . GLU A 1 84 ? 60.679 -18.753 52.581 1.00 90.86 82 GLU A O 1
ATOM 687 N N . LYS A 1 85 ? 58.513 -19.354 52.465 1.00 91.98 83 LYS A N 1
ATOM 688 C CA . LYS A 1 85 ? 58.773 -20.318 51.400 1.00 88.06 83 LYS A CA 1
ATOM 689 C C . LYS A 1 85 ? 59.072 -19.621 50.077 1.00 79.89 83 LYS A C 1
ATOM 690 O O . LYS A 1 85 ? 59.904 -20.098 49.295 1.00 76.30 83 LYS A O 1
ATOM 696 N N . LEU A 1 86 ? 58.408 -18.495 49.807 1.00 81.19 84 LEU A N 1
ATOM 697 C CA . LEU A 1 86 ? 58.701 -17.747 48.589 1.00 72.31 84 LEU A CA 1
ATOM 698 C C . LEU A 1 86 ? 60.077 -17.096 48.661 1.00 70.42 84 LEU A C 1
ATOM 699 O O . LEU A 1 86 ? 60.802 -17.050 47.660 1.00 76.71 84 LEU A O 1
ATOM 704 N N . ALA A 1 87 ? 60.452 -16.586 49.836 1.00 74.09 85 ALA A N 1
ATOM 705 C CA . ALA A 1 87 ? 61.781 -16.006 49.998 1.00 57.90 85 ALA A CA 1
ATOM 706 C C . ALA A 1 87 ? 62.863 -17.063 49.830 1.00 59.42 85 ALA A C 1
ATOM 707 O O . ALA A 1 87 ? 63.902 -16.806 49.211 1.00 78.74 85 ALA A O 1
ATOM 709 N N . LYS A 1 88 ? 62.636 -18.264 50.370 1.00 66.59 86 LYS A N 1
ATOM 710 C CA . LYS A 1 88 ? 63.597 -19.348 50.192 1.00 73.53 86 LYS A CA 1
ATOM 711 C C . LYS A 1 88 ? 63.694 -19.764 48.729 1.00 70.54 86 LYS A C 1
ATOM 712 O O . LYS A 1 88 ? 64.770 -20.143 48.253 1.00 64.96 86 LYS A O 1
ATOM 718 N N . GLN A 1 89 ? 62.578 -19.702 47.999 1.00 68.19 87 GLN A N 1
ATOM 719 C CA . GLN A 1 89 ? 62.612 -20.050 46.583 1.00 61.38 87 GLN A CA 1
ATOM 720 C C . GLN A 1 89 ? 63.392 -19.025 45.771 1.00 61.70 87 GLN A C 1
ATOM 721 O O . GLN A 1 89 ? 64.038 -19.381 44.779 1.00 64.24 87 GLN A O 1
ATOM 727 N N . LEU A 1 90 ? 63.349 -17.753 46.173 1.00 64.53 88 LEU A N 1
ATOM 728 C CA . LEU A 1 90 ? 64.100 -16.732 45.450 1.00 51.79 88 LEU A CA 1
ATOM 729 C C . LEU A 1 90 ? 65.586 -16.806 45.776 1.00 63.75 88 LEU A C 1
ATOM 730 O O . LEU A 1 90 ? 66.430 -16.580 44.901 1.00 71.19 88 LEU A O 1
ATOM 735 N N . VAL A 1 91 ? 65.924 -17.114 47.029 1.00 60.70 89 VAL A N 1
ATOM 736 C CA . VAL A 1 91 ? 67.328 -17.250 47.409 1.00 62.89 89 VAL A CA 1
ATOM 737 C C . VAL A 1 91 ? 67.952 -18.457 46.720 1.00 62.38 89 VAL A C 1
ATOM 738 O O . VAL A 1 91 ? 69.101 -18.403 46.262 1.00 56.92 89 VAL A O 1
ATOM 742 N N . THR A 1 92 ? 67.208 -19.562 46.630 1.00 67.20 90 THR A N 1
ATOM 743 C CA . THR A 1 92 ? 67.723 -20.745 45.948 1.00 54.96 90 THR A CA 1
ATOM 744 C C . THR A 1 92 ? 67.896 -20.487 44.455 1.00 65.29 90 THR A C 1
ATOM 745 O O . THR A 1 92 ? 68.860 -20.962 43.844 1.00 71.52 90 THR A O 1
ATOM 749 N N . ALA A 1 93 ? 66.975 -19.730 43.852 1.00 67.56 91 ALA A N 1
ATOM 750 C CA . ALA A 1 93 ? 67.110 -19.393 42.439 1.00 52.70 91 ALA A CA 1
ATOM 751 C C . ALA A 1 93 ? 68.263 -18.423 42.210 1.00 60.48 91 ALA A C 1
ATOM 752 O O . ALA A 1 93 ? 68.979 -18.528 41.208 1.00 65.08 91 ALA A O 1
ATOM 754 N N . ALA A 1 94 ? 68.460 -17.474 43.128 1.00 63.22 92 ALA A N 1
ATOM 755 C CA . ALA A 1 94 ? 6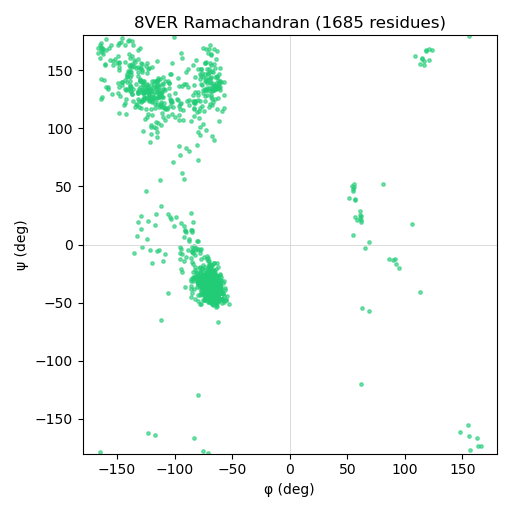9.579 -16.546 42.995 1.00 53.92 92 ALA A CA 1
ATOM 756 C C . ALA A 1 94 ? 70.910 -17.260 43.189 1.00 62.16 92 ALA A C 1
ATOM 757 O O . ALA A 1 94 ? 71.910 -16.905 42.554 1.00 67.46 92 ALA A O 1
ATOM 759 N N . ASN A 1 95 ? 70.942 -18.269 44.064 1.00 63.38 93 ASN A N 1
ATOM 760 C CA . ASN A 1 95 ? 72.153 -19.066 44.231 1.00 72.15 93 ASN A CA 1
ATOM 761 C C . ASN A 1 95 ? 72.535 -19.764 42.933 1.00 67.82 93 ASN A C 1
ATOM 762 O O . ASN A 1 95 ? 73.722 -19.878 42.606 1.00 71.17 93 ASN A O 1
ATOM 767 N N . TRP A 1 96 ? 71.540 -20.242 42.181 1.00 69.71 94 TRP A N 1
ATOM 768 C CA . TRP A 1 96 ? 71.821 -20.872 40.896 1.00 63.89 94 TRP A CA 1
ATOM 769 C C . TRP A 1 96 ? 72.421 -19.875 39.915 1.00 68.30 94 TRP A C 1
ATOM 770 O O . TRP A 1 96 ? 73.337 -20.211 39.155 1.00 78.68 94 TRP A O 1
ATOM 781 N N . VAL A 1 97 ? 71.907 -18.643 39.908 1.00 67.31 95 VAL A N 1
ATOM 782 C CA . VAL A 1 97 ? 72.470 -17.608 39.046 1.00 57.93 95 VAL A CA 1
ATOM 783 C C . VAL A 1 97 ? 73.892 -17.281 39.477 1.00 63.29 95 VAL A C 1
ATOM 784 O O . VAL A 1 97 ? 74.763 -17.006 38.643 1.00 78.01 95 VAL A O 1
ATOM 788 N N . LYS A 1 98 ? 74.155 -17.325 40.785 1.00 65.35 96 LYS A N 1
ATOM 789 C CA . LYS A 1 98 ? 75.480 -16.972 41.280 1.00 65.30 96 LYS A CA 1
ATOM 790 C C . LYS A 1 98 ? 76.537 -17.978 40.848 1.00 69.21 96 LYS A C 1
ATOM 791 O O . LYS A 1 98 ? 77.705 -17.609 40.693 1.00 82.33 96 LYS A O 1
ATOM 797 N N . MET A 1 99 ? 76.161 -19.244 40.653 1.00 73.87 97 MET A N 1
ATOM 798 C CA . MET A 1 99 ? 77.131 -20.226 40.185 1.00 73.04 97 MET A CA 1
ATOM 799 C C . MET A 1 99 ? 77.322 -20.174 38.675 1.00 71.88 97 MET A C 1
ATOM 800 O O . MET A 1 99 ? 78.358 -20.631 38.180 1.00 78.27 97 MET A O 1
ATOM 805 N N . GLN A 1 100 ? 76.353 -19.629 37.936 1.00 65.14 98 GLN A N 1
ATOM 806 C CA . GLN A 1 100 ? 76.553 -19.414 36.507 1.00 62.11 98 GLN A CA 1
ATOM 807 C C . GLN A 1 100 ? 77.435 -18.198 36.258 1.00 68.08 98 GLN A C 1
ATOM 808 O O . GLN A 1 100 ? 78.325 -18.232 35.401 1.00 71.48 98 GLN A O 1
ATOM 814 N N . SER A 1 101 ? 77.200 -17.114 36.998 1.00 68.04 99 SER A N 1
ATOM 815 C CA . SER A 1 101 ? 78.008 -15.911 36.855 1.00 62.88 99 SER A CA 1
ATOM 816 C C . SER A 1 101 ? 79.292 -15.970 37.669 1.00 64.90 99 SER A C 1
ATOM 817 O O . SER A 1 101 ? 80.203 -15.173 37.419 1.00 81.20 99 SER A O 1
ATOM 820 N N . ASP A 1 102 ? 79.378 -16.887 38.634 1.00 65.22 100 ASP A N 1
ATOM 821 C CA . ASP A 1 102 ? 80.541 -17.054 39.504 1.00 56.21 100 ASP A CA 1
ATOM 822 C C . ASP A 1 102 ? 80.818 -15.812 40.345 1.00 64.51 100 ASP A C 1
ATOM 823 O O . ASP A 1 102 ? 81.953 -15.598 40.784 1.00 68.13 100 ASP A O 1
ATOM 828 N N . GLU A 1 103 ? 79.798 -14.994 40.588 1.00 67.78 101 GLU A N 1
ATOM 829 C CA . GLU A 1 103 ? 79.948 -13.758 41.346 1.00 64.54 101 GLU A CA 1
ATOM 830 C C . GLU A 1 103 ? 78.561 -13.252 41.725 1.00 66.58 101 GLU A C 1
ATOM 831 O O . GLU A 1 103 ? 77.543 -13.741 41.228 1.00 67.91 101 GLU A O 1
ATOM 837 N N . GLY A 1 104 ? 78.538 -12.267 42.609 1.00 65.65 102 GLY A N 1
ATOM 838 C CA . GLY A 1 104 ? 77.306 -11.629 43.023 1.00 72.93 102 GLY A CA 1
ATOM 839 C C . GLY A 1 104 ? 77.002 -11.874 44.493 1.00 70.74 102 GLY A C 1
ATOM 840 O O . GLY A 1 104 ? 77.500 -12.811 45.123 1.00 66.88 102 GLY A O 1
ATOM 841 N N . GLU A 1 105 ? 76.158 -11.000 45.044 1.00 66.94 103 GLU A N 1
ATOM 842 C CA . GLU A 1 105 ? 75.727 -11.096 46.431 1.00 68.87 103 GLU A CA 1
ATOM 843 C C . GLU A 1 105 ? 74.239 -10.787 46.514 1.00 59.14 103 GLU A C 1
ATOM 844 O O . GLU A 1 105 ? 73.757 -9.845 45.879 1.00 65.19 103 GLU A O 1
ATOM 850 N N . ILE A 1 106 ? 73.520 -11.585 47.300 1.00 71.73 104 ILE A N 1
ATOM 851 C CA . ILE A 1 106 ? 72.069 -11.461 47.416 1.00 63.73 104 ILE A CA 1
ATOM 852 C C . ILE A 1 106 ? 71.752 -10.320 48.378 1.00 55.84 104 ILE A C 1
ATOM 853 O O . ILE A 1 106 ? 72.036 -10.405 49.575 1.00 62.33 104 ILE A O 1
ATOM 858 N N . ASN A 1 107 ? 71.152 -9.258 47.856 1.00 62.27 105 ASN A N 1
ATOM 859 C CA . ASN A 1 107 ? 70.727 -8.140 48.688 1.00 73.60 105 ASN A CA 1
ATOM 860 C C . ASN A 1 107 ? 69.433 -8.506 49.406 1.00 70.43 105 ASN A C 1
ATOM 861 O O . ASN A 1 107 ? 68.448 -8.854 48.745 1.00 78.29 105 ASN A O 1
ATOM 866 N N . PRO A 1 108 ? 69.390 -8.449 50.740 1.00 62.48 106 PRO A N 1
ATOM 867 C CA . PRO A 1 108 ? 68.160 -8.851 51.444 1.00 59.51 106 PRO A CA 1
ATOM 868 C C . PRO A 1 108 ? 66.964 -7.968 51.134 1.00 66.11 106 PRO A C 1
ATOM 869 O O . PRO A 1 108 ? 65.851 -8.482 50.962 1.00 73.71 106 PRO A O 1
ATOM 873 N N . VAL A 1 109 ? 67.161 -6.649 51.058 1.00 69.98 107 VAL A N 1
ATOM 874 C CA . VAL A 1 109 ? 66.049 -5.745 50.779 1.00 69.78 107 VAL A CA 1
ATOM 875 C C . VAL A 1 109 ? 65.480 -6.002 49.390 1.00 68.50 107 VAL A C 1
ATOM 876 O O . VAL A 1 109 ? 64.269 -5.874 49.172 1.00 65.07 107 VAL A O 1
ATOM 880 N N . ASP A 1 110 ? 66.332 -6.385 48.436 1.00 73.45 108 ASP A N 1
ATOM 881 C CA . ASP A 1 110 ? 65.848 -6.703 47.096 1.00 63.55 108 ASP A CA 1
ATOM 882 C C . ASP A 1 110 ? 64.924 -7.913 47.105 1.00 63.14 108 ASP A C 1
ATOM 883 O O . ASP A 1 110 ? 63.999 -7.994 46.288 1.00 70.69 108 ASP A O 1
ATOM 888 N N . ILE A 1 111 ? 65.157 -8.861 48.015 1.00 59.54 109 ILE A N 1
ATOM 889 C CA . ILE A 1 111 ? 64.243 -9.989 48.159 1.00 54.06 109 ILE A CA 1
ATOM 890 C C . ILE A 1 111 ? 62.919 -9.527 48.753 1.00 66.85 109 ILE A C 1
ATOM 891 O O . ILE A 1 111 ? 61.847 -10.020 48.379 1.00 75.32 109 ILE A O 1
ATOM 896 N N . LEU A 1 112 ? 62.967 -8.571 49.683 1.00 66.36 110 LEU A N 1
ATOM 897 C CA . LEU A 1 112 ? 61.737 -8.065 50.284 1.00 54.03 110 LEU A CA 1
ATOM 898 C C . LEU A 1 112 ? 60.929 -7.250 49.281 1.00 55.91 110 LEU A C 1
ATOM 899 O O . LEU A 1 112 ? 59.693 -7.288 49.292 1.00 60.22 110 LEU A O 1
ATOM 904 N N . ARG A 1 113 ? 61.609 -6.511 48.401 1.00 63.42 111 ARG A N 1
ATOM 905 C CA . ARG A 1 113 ? 60.917 -5.731 47.381 1.00 55.99 111 ARG A CA 1
ATOM 906 C C . ARG A 1 113 ? 60.191 -6.609 46.373 1.00 62.22 111 ARG A C 1
ATOM 907 O O . ARG A 1 113 ? 59.331 -6.108 45.640 1.00 67.89 111 ARG A O 1
ATOM 915 N N . TRP A 1 114 ? 60.518 -7.895 46.316 1.00 64.43 112 TRP A N 1
ATOM 916 C CA . TRP A 1 114 ? 59.877 -8.783 45.362 1.00 69.32 112 TRP A CA 1
ATOM 917 C C . TRP A 1 114 ? 58.388 -8.902 45.690 1.00 73.44 112 TRP A C 1
ATOM 918 O O . TRP A 1 114 ? 58.020 -9.008 46.865 1.00 76.07 112 TRP A O 1
ATOM 929 N N . PRO A 1 115 ? 57.512 -8.867 44.686 1.00 65.88 113 PRO A N 1
ATOM 930 C CA . PRO A 1 115 ? 56.070 -8.931 44.964 1.00 62.71 113 PRO A CA 1
ATOM 931 C C . PRO A 1 115 ? 55.684 -10.261 45.596 1.00 63.29 113 PRO A C 1
ATOM 932 O O . PRO A 1 115 ? 56.102 -11.329 45.144 1.00 71.92 113 PRO A O 1
ATOM 936 N N . GLY A 1 116 ? 54.879 -10.186 46.656 1.00 72.91 114 GLY A N 1
ATOM 937 C CA . GLY A 1 116 ? 54.380 -11.365 47.329 1.00 77.23 114 GLY A CA 1
ATOM 938 C C . GLY A 1 116 ? 55.231 -11.870 48.474 1.00 75.24 114 GLY A C 1
ATOM 939 O O . GLY A 1 116 ? 54.764 -12.721 49.242 1.00 73.94 114 GLY A O 1
ATOM 940 N N . VAL A 1 117 ? 56.465 -11.381 48.614 1.00 80.22 115 VAL A N 1
ATOM 941 C CA . VAL A 1 117 ? 57.319 -11.827 49.710 1.00 78.89 115 VAL A CA 1
ATOM 942 C C . VAL A 1 117 ? 56.779 -11.326 51.044 1.00 80.42 115 VAL A C 1
ATOM 943 O O . VAL A 1 117 ? 56.822 -12.037 52.055 1.00 81.87 115 VAL A O 1
ATOM 947 N N . MET A 1 118 ? 56.251 -10.105 51.068 1.00 91.21 116 MET A N 1
ATOM 948 C CA . MET A 1 118 ? 55.583 -9.568 52.248 1.00 91.19 116 MET A CA 1
ATOM 949 C C . MET A 1 118 ? 54.126 -10.016 52.218 1.00 93.59 116 MET A C 1
ATOM 950 O O . MET A 1 118 ? 53.330 -9.509 51.421 1.00 97.75 116 MET A O 1
ATOM 955 N N . ALA A 1 119 ? 53.777 -10.968 53.079 1.00 92.39 117 ALA A N 1
ATOM 956 C CA . ALA A 1 119 ? 52.409 -11.456 53.129 1.00 95.66 117 ALA A CA 1
ATOM 957 C C . ALA A 1 119 ? 51.484 -10.403 53.733 1.00 102.64 117 ALA A C 1
ATOM 958 O O . ALA A 1 119 ? 51.924 -9.430 54.354 1.00 103.96 117 ALA A O 1
ATOM 960 N N . ALA A 1 120 ? 50.183 -10.606 53.533 1.00 98.37 118 ALA A N 1
ATOM 961 C CA . ALA A 1 120 ? 49.186 -9.701 54.090 1.00 97.87 118 ALA A CA 1
ATOM 962 C C . ALA A 1 120 ? 49.293 -9.674 55.610 1.00 113.26 118 ALA A C 1
ATOM 963 O O . ALA A 1 120 ? 49.375 -10.721 56.259 1.00 112.57 118 ALA A O 1
ATOM 965 N N . GLN A 1 121 ? 49.299 -8.469 56.173 1.00 116.55 119 GLN A N 1
ATOM 966 C CA . GLN A 1 121 ? 49.551 -8.307 57.598 1.00 120.89 119 GLN A CA 1
ATOM 967 C C . GLN A 1 121 ? 48.368 -8.791 58.427 1.00 123.70 119 GLN A C 1
ATOM 968 O O . GLN A 1 121 ? 47.205 -8.593 58.063 1.00 118.96 119 GLN A O 1
ATOM 974 N N . GLU A 1 122 ? 48.678 -9.428 59.554 1.00 131.70 120 GLU A N 1
ATOM 975 C CA . GLU A 1 122 ? 47.654 -9.980 60.431 1.00 132.58 120 GLU A CA 1
ATOM 976 C C . GLU A 1 122 ? 46.847 -8.858 61.074 1.00 127.78 120 GLU A C 1
ATOM 977 O O . GLU A 1 122 ? 47.411 -7.954 61.699 1.00 117.82 120 GLU A O 1
ATOM 983 N N . GLN A 1 123 ? 45.526 -8.916 60.916 1.00 127.92 121 GLN A N 1
ATOM 984 C CA . GLN A 1 123 ? 44.619 -7.962 61.538 1.00 113.80 121 GLN A CA 1
ATOM 985 C C . GLN A 1 123 ? 43.412 -8.713 62.076 1.00 112.78 121 GLN A C 1
ATOM 986 O O . GLN A 1 123 ? 42.832 -9.543 61.370 1.00 123.91 121 GLN A O 1
ATOM 992 N N . ASP A 1 124 ? 43.043 -8.424 63.324 1.00 110.19 122 ASP A N 1
ATOM 993 C CA . ASP A 1 124 ? 41.854 -9.016 63.937 1.00 103.52 122 ASP A CA 1
ATOM 994 C C . ASP A 1 124 ? 40.655 -8.141 63.582 1.00 109.50 122 ASP A C 1
ATOM 995 O O . ASP A 1 124 ? 40.189 -7.309 64.364 1.00 112.99 122 ASP A O 1
ATOM 1000 N N . LEU A 1 125 ? 40.151 -8.345 62.361 1.00 107.24 123 LEU A N 1
ATOM 1001 C CA . LEU A 1 125 ? 39.059 -7.521 61.851 1.00 95.36 123 LEU A CA 1
ATOM 1002 C C . LEU A 1 125 ? 37.813 -7.624 62.722 1.00 108.32 123 LEU A C 1
ATOM 1003 O O . LEU A 1 125 ? 37.045 -6.660 62.818 1.00 107.69 123 LEU A O 1
ATOM 1008 N N . ASP A 1 126 ? 37.594 -8.776 63.358 1.00 112.09 124 ASP A N 1
ATOM 1009 C CA . ASP A 1 126 ? 36.435 -8.926 64.232 1.00 102.87 124 ASP A CA 1
ATOM 1010 C C . ASP A 1 126 ? 36.551 -8.039 65.465 1.00 105.04 124 ASP A C 1
ATOM 1011 O O . ASP A 1 126 ? 35.581 -7.378 65.854 1.00 106.53 124 ASP A O 1
ATOM 1016 N N . ALA A 1 127 ? 37.728 -8.011 66.094 1.00 134.42 125 ALA A N 1
ATOM 1017 C CA . ALA A 1 127 ? 37.902 -7.173 67.275 1.00 120.20 125 ALA A CA 1
ATOM 1018 C C . ALA A 1 127 ? 37.915 -5.694 66.914 1.00 116.55 125 ALA A C 1
ATOM 1019 O O . ALA A 1 127 ? 37.466 -4.859 67.708 1.00 120.11 125 ALA A O 1
ATOM 1021 N N . ILE A 1 128 ? 38.414 -5.353 65.725 1.00 107.40 126 ILE A N 1
ATOM 1022 C CA . ILE A 1 128 ? 38.423 -3.958 65.297 1.00 101.77 126 ILE A CA 1
ATOM 1023 C C . ILE A 1 128 ? 37.015 -3.501 64.931 1.00 97.79 126 ILE A C 1
ATOM 1024 O O . ILE A 1 128 ? 36.606 -2.384 65.269 1.00 98.96 126 ILE A O 1
ATOM 1029 N N . ALA A 1 129 ? 36.252 -4.355 64.242 1.00 97.76 127 ALA A N 1
ATOM 1030 C CA . ALA A 1 129 ? 34.918 -3.961 63.793 1.00 93.22 127 ALA A CA 1
ATOM 1031 C C . ALA A 1 129 ? 33.990 -3.689 64.970 1.00 92.29 127 ALA A C 1
ATOM 1032 O O . ALA A 1 129 ? 33.148 -2.786 64.909 1.00 94.00 127 ALA A O 1
ATOM 1034 N N . ALA A 1 130 ? 34.126 -4.463 66.051 1.00 91.02 128 ALA A N 1
ATOM 1035 C CA . ALA A 1 130 ? 33.333 -4.201 67.247 1.00 87.88 128 ALA A CA 1
ATOM 1036 C C . ALA A 1 130 ? 33.621 -2.817 67.814 1.00 84.93 128 ALA A C 1
ATOM 1037 O O . ALA A 1 130 ? 32.716 -2.163 68.345 1.00 81.58 128 ALA A O 1
ATOM 1039 N N . GLU A 1 131 ? 34.869 -2.353 67.710 1.00 80.13 129 GLU A N 1
ATOM 1040 C CA . GLU A 1 131 ? 35.182 -0.991 68.126 1.00 88.82 129 GLU A CA 1
ATOM 1041 C C . GLU A 1 131 ? 34.662 0.028 67.122 1.00 87.75 129 GLU A C 1
ATOM 1042 O O . GLU A 1 131 ? 34.302 1.148 67.504 1.00 89.50 129 GLU A O 1
ATOM 1048 N N . ILE A 1 132 ? 34.612 -0.340 65.840 1.00 82.85 130 ILE A N 1
ATOM 1049 C CA . ILE A 1 132 ? 34.063 0.555 64.827 1.00 76.10 130 ILE A CA 1
ATOM 1050 C C . ILE A 1 132 ? 32.561 0.721 65.023 1.00 85.11 130 ILE A C 1
ATOM 1051 O O . ILE A 1 132 ? 32.022 1.827 64.894 1.00 81.94 130 ILE A O 1
ATOM 1056 N N . LEU A 1 133 ? 31.862 -0.373 65.339 1.00 86.24 131 LEU A N 1
ATOM 1057 C CA . LEU A 1 133 ? 30.426 -0.292 65.593 1.00 63.62 131 LEU A CA 1
ATOM 1058 C C . LEU A 1 133 ? 30.128 0.556 66.822 1.00 80.80 131 LEU A C 1
ATOM 1059 O O . LEU A 1 133 ? 29.178 1.347 66.824 1.00 87.68 131 LEU A O 1
ATOM 1064 N N . ALA A 1 134 ? 30.925 0.397 67.882 1.00 71.67 132 ALA A N 1
ATOM 1065 C CA . ALA A 1 134 ? 30.732 1.210 69.077 1.00 68.96 132 ALA A CA 1
ATOM 1066 C C . ALA A 1 134 ? 30.975 2.685 68.790 1.00 67.74 132 ALA A C 1
ATOM 1067 O O . ALA A 1 134 ? 30.315 3.549 69.378 1.00 75.14 132 ALA A O 1
ATOM 1069 N N . ALA A 1 135 ? 31.910 2.993 67.888 1.00 69.91 133 ALA A N 1
ATOM 1070 C CA . ALA A 1 135 ? 32.132 4.382 67.505 1.00 71.42 133 ALA A CA 1
ATOM 1071 C C . ALA A 1 135 ? 30.994 4.913 66.644 1.00 74.25 133 ALA A C 1
ATOM 1072 O O . ALA A 1 135 ? 30.693 6.111 66.686 1.00 73.23 133 ALA A O 1
ATOM 1074 N N . LEU A 1 136 ? 30.355 4.042 65.859 1.00 74.08 134 LEU A N 1
ATOM 1075 C CA . LEU A 1 136 ? 29.215 4.469 65.054 1.00 68.68 134 LEU A CA 1
ATOM 1076 C C . LEU A 1 136 ? 28.055 4.908 65.937 1.00 69.50 134 LEU A C 1
ATOM 1077 O O . LEU A 1 136 ? 27.403 5.922 65.660 1.00 66.92 134 LEU A O 1
ATOM 1082 N N . ASP A 1 137 ? 27.783 4.155 67.006 1.00 79.51 135 ASP A N 1
ATOM 1083 C CA . ASP A 1 137 ? 26.726 4.539 67.936 1.00 75.32 135 ASP A CA 1
ATOM 1084 C C . ASP A 1 137 ? 27.023 5.887 68.577 1.00 68.42 135 ASP A C 1
ATOM 1085 O O . ASP A 1 137 ? 26.123 6.720 68.737 1.00 62.16 135 ASP A O 1
ATOM 1090 N N . GLY A 1 138 ? 28.282 6.118 68.953 1.00 65.83 136 GLY A N 1
ATOM 1091 C CA . GLY A 1 138 ? 28.651 7.409 69.506 1.00 63.20 136 GLY A CA 1
ATOM 1092 C C . GLY A 1 138 ? 28.463 8.537 68.512 1.00 64.99 136 GLY A C 1
ATOM 1093 O O . GLY A 1 138 ? 27.981 9.616 68.866 1.00 67.29 136 GLY A O 1
ATOM 1094 N N . THR A 1 139 ? 28.832 8.301 67.252 1.00 73.29 137 THR A N 1
ATOM 1095 C CA . THR A 1 139 ? 28.615 9.308 66.219 1.00 71.02 137 THR A CA 1
ATOM 1096 C C . THR A 1 139 ? 27.129 9.473 65.920 1.00 70.81 137 THR A C 1
ATOM 1097 O O . THR A 1 139 ? 26.662 10.588 65.661 1.00 71.61 137 THR A O 1
ATOM 1101 N N . LEU A 1 140 ? 26.370 8.375 65.965 1.00 76.04 138 LEU A N 1
ATOM 1102 C CA . LEU A 1 140 ? 24.936 8.454 65.704 1.00 58.89 138 LEU A CA 1
ATOM 1103 C C . LEU A 1 140 ? 24.212 9.201 66.818 1.00 74.56 138 LEU A C 1
ATOM 1104 O O . LEU A 1 140 ? 23.312 10.005 66.549 1.00 71.74 138 LEU A O 1
ATOM 1109 N N . ASP A 1 141 ? 24.589 8.952 68.075 1.00 71.92 139 ASP A N 1
ATOM 1110 C CA . ASP A 1 141 ? 24.007 9.710 69.178 1.00 68.92 139 ASP A CA 1
ATOM 1111 C C . ASP A 1 141 ? 24.492 11.153 69.167 1.00 63.71 139 ASP A C 1
ATOM 1112 O O . ASP A 1 141 ? 23.736 12.072 69.505 1.00 80.87 139 ASP A O 1
ATOM 1117 N N . ASP A 1 142 ? 25.752 11.371 68.785 1.00 58.41 140 ASP A N 1
ATOM 1118 C CA . ASP A 1 142 ? 26.255 12.731 68.627 1.00 59.05 140 ASP A CA 1
ATOM 1119 C C . ASP A 1 142 ? 25.567 13.444 67.471 1.00 61.37 140 ASP A C 1
ATOM 1120 O O . ASP A 1 142 ? 25.425 14.672 67.491 1.00 57.78 140 ASP A O 1
ATOM 1125 N N . PHE A 1 143 ? 25.128 12.689 66.462 1.00 64.82 141 PHE A N 1
ATOM 1126 C CA . PHE A 1 143 ? 24.447 13.283 65.317 1.00 57.14 141 PHE A CA 1
ATOM 1127 C C . PHE A 1 143 ? 23.057 13.782 65.696 1.00 51.86 141 PHE A C 1
ATOM 1128 O O . PHE A 1 143 ? 22.612 14.828 65.208 1.00 52.15 141 PHE A O 1
ATOM 1136 N N . ILE A 1 144 ? 22.362 13.052 66.571 1.00 65.42 142 ILE A N 1
ATOM 1137 C CA . ILE A 1 144 ? 21.009 13.439 66.960 1.00 52.33 142 ILE A CA 1
ATOM 1138 C C . ILE A 1 144 ? 21.033 14.654 67.880 1.00 53.33 142 ILE A C 1
ATOM 1139 O O . ILE A 1 144 ? 20.126 15.495 67.830 1.00 54.33 142 ILE A O 1
ATOM 1144 N N . VAL A 1 145 ? 22.065 14.780 68.717 1.00 54.95 143 VAL A N 1
ATOM 1145 C CA . VAL A 1 145 ? 22.201 15.971 69.552 1.00 55.91 143 VAL A CA 1
ATOM 1146 C C . VAL A 1 145 ? 22.303 17.220 68.684 1.00 54.67 143 VAL A C 1
ATOM 1147 O O . VAL A 1 145 ? 21.749 18.275 69.019 1.00 65.24 143 VAL A O 1
ATOM 1151 N N . ALA A 1 146 ? 23.003 17.120 67.551 1.00 61.98 144 ALA A N 1
ATOM 1152 C CA . ALA A 1 146 ? 23.056 18.244 66.624 1.00 49.36 144 ALA A CA 1
ATOM 1153 C C . ALA A 1 146 ? 21.697 18.506 65.990 1.00 47.93 144 ALA A C 1
ATOM 1154 O O . ALA A 1 146 ? 21.354 19.662 65.717 1.00 50.19 144 ALA A O 1
ATOM 1156 N N . ARG A 1 147 ? 20.910 17.454 65.756 1.00 49.57 145 ARG A N 1
ATOM 1157 C CA . ARG A 1 147 ? 19.562 17.641 65.229 1.00 49.32 145 ARG A CA 1
ATOM 1158 C C . ARG A 1 147 ? 18.666 18.329 66.250 1.00 53.41 145 ARG A C 1
ATOM 1159 O O . ARG A 1 147 ? 17.926 19.260 65.913 1.00 58.94 145 ARG A O 1
ATOM 1167 N N . GLU A 1 148 ? 18.716 17.880 67.506 1.00 60.67 146 GLU A N 1
ATOM 1168 C CA . GLU A 1 148 ? 17.838 18.442 68.526 1.00 52.49 146 GLU A CA 1
ATOM 1169 C C . GLU A 1 148 ? 18.209 19.880 68.860 1.00 52.52 146 GLU A C 1
ATOM 1170 O O . GLU A 1 148 ? 17.329 20.685 69.185 1.00 61.97 146 GLU A O 1
ATOM 1176 N N . THR A 1 149 ? 19.497 20.221 68.782 1.00 52.27 147 THR A N 1
ATOM 1177 C CA . THR A 1 149 ? 19.922 21.583 69.090 1.00 52.58 147 THR A CA 1
ATOM 1178 C C . THR A 1 149 ? 19.394 22.568 68.054 1.00 65.36 147 THR A C 1
ATOM 1179 O O . THR A 1 149 ? 18.872 23.633 68.404 1.00 78.91 147 THR A O 1
ATOM 1183 N N . GLU A 1 150 ? 19.526 22.230 66.770 1.00 62.74 148 GLU A N 1
ATOM 1184 C CA . GLU A 1 150 ? 18.983 23.089 65.724 1.00 55.16 148 GLU A CA 1
ATOM 1185 C C . GLU A 1 150 ? 17.461 23.057 65.713 1.00 59.22 148 GLU A C 1
ATOM 1186 O O . GLU A 1 150 ? 16.821 24.064 65.386 1.00 73.10 148 GLU A O 1
ATOM 1192 N N . GLY A 1 151 ? 16.866 21.918 66.074 1.00 57.99 149 GLY A N 1
ATOM 1193 C CA . GLY A 1 151 ? 15.416 21.825 66.094 1.00 50.73 149 GLY A CA 1
ATOM 1194 C C . GLY A 1 151 ? 14.783 22.720 67.143 1.00 60.48 149 GLY A C 1
ATOM 1195 O O . GLY A 1 151 ? 13.695 23.263 66.931 1.00 59.35 149 GLY A O 1
ATOM 1196 N N . GLN A 1 152 ? 15.449 22.882 68.289 1.00 60.41 150 GLN A N 1
ATOM 1197 C CA . GLN A 1 152 ? 14.920 23.758 69.330 1.00 53.26 150 GLN A CA 1
ATOM 1198 C C . GLN A 1 152 ? 14.881 25.210 68.874 1.00 60.79 150 GLN A C 1
ATOM 1199 O O . GLN A 1 152 ? 13.992 25.965 69.283 1.00 73.67 150 GLN A O 1
ATOM 1205 N N . ALA A 1 153 ? 15.832 25.620 68.032 1.00 52.35 151 ALA A N 1
ATOM 1206 C CA . ALA A 1 153 ? 15.781 26.965 67.470 1.00 48.50 151 ALA A CA 1
ATOM 1207 C C . ALA A 1 153 ? 14.606 27.114 66.513 1.00 57.17 151 ALA A C 1
ATOM 1208 O O . ALA A 1 153 ? 13.943 28.158 66.494 1.00 72.64 151 ALA A O 1
ATOM 1210 N N . LEU A 1 154 ? 14.332 26.080 65.714 1.00 61.88 152 LEU A N 1
ATOM 1211 C CA . LEU A 1 154 ? 13.189 26.128 64.808 1.00 59.76 152 LEU A CA 1
ATOM 1212 C C . LEU A 1 154 ? 11.876 26.142 65.579 1.00 55.73 152 LEU A C 1
ATOM 1213 O O . LEU A 1 154 ? 10.911 26.794 65.165 1.00 64.51 152 LEU A O 1
ATOM 1218 N N . LYS A 1 155 ? 11.822 25.423 66.703 1.00 48.55 153 LYS A N 1
ATOM 1219 C CA . LYS A 1 155 ? 10.613 25.406 67.519 1.00 49.64 153 LYS A CA 1
ATOM 1220 C C . LYS A 1 155 ? 10.320 26.784 68.096 1.00 50.59 153 LYS A C 1
ATOM 1221 O O . LYS A 1 155 ? 9.158 27.201 68.169 1.00 55.25 153 LYS A O 1
ATOM 1227 N N . ALA A 1 156 ? 11.362 27.510 68.509 1.00 51.01 154 ALA A N 1
ATOM 1228 C CA . ALA A 1 156 ? 11.154 28.839 69.073 1.00 52.04 154 ALA A CA 1
ATOM 1229 C C . ALA A 1 156 ? 10.689 29.825 68.009 1.00 60.85 154 ALA A C 1
ATOM 1230 O O . ALA A 1 156 ? 9.869 30.707 68.289 1.00 73.56 154 ALA A O 1
ATOM 1232 N N . LEU A 1 157 ? 11.205 29.696 66.785 1.00 54.52 155 LEU A N 1
ATOM 1233 C CA . LEU A 1 157 ? 10.774 30.579 65.706 1.00 46.50 155 LEU A CA 1
ATOM 1234 C C . LEU A 1 157 ? 9.314 30.337 65.346 1.00 58.69 155 LEU A C 1
ATOM 1235 O O . LEU A 1 157 ? 8.572 31.286 65.071 1.00 67.00 155 LEU A O 1
ATOM 1240 N N . ILE A 1 158 ? 8.886 29.073 65.341 1.00 55.54 156 ILE A N 1
ATOM 1241 C CA . ILE A 1 158 ? 7.500 28.759 65.010 1.00 46.29 156 ILE A CA 1
ATOM 1242 C C . ILE A 1 158 ? 6.567 29.230 66.117 1.00 57.02 156 ILE A C 1
ATOM 1243 O O . ILE A 1 158 ? 5.513 29.820 65.849 1.00 60.04 156 ILE A O 1
ATOM 1248 N N . GLU A 1 159 ? 6.934 28.979 67.377 1.00 50.69 157 GLU A N 1
ATOM 1249 C CA . GLU A 1 159 ? 6.113 29.448 68.488 1.00 52.70 157 GLU A CA 1
ATOM 1250 C C . GLU A 1 159 ? 6.062 30.968 68.542 1.00 52.95 157 GLU A C 1
ATOM 1251 O O . GLU A 1 159 ? 5.047 31.539 68.956 1.00 65.91 157 GLU A O 1
ATOM 1257 N N . GLN A 1 160 ? 7.137 31.641 68.127 1.00 51.91 158 GLN A N 1
ATOM 1258 C CA . GLN A 1 160 ? 7.117 33.099 68.074 1.00 54.48 158 GLN A CA 1
ATOM 1259 C C . GLN A 1 160 ? 6.132 33.598 67.024 1.00 53.53 158 GLN A C 1
ATOM 1260 O O . GLN A 1 160 ? 5.424 34.586 67.249 1.00 57.75 158 GLN A O 1
ATOM 1266 N N . ARG A 1 161 ? 6.072 32.928 65.869 1.00 56.13 159 ARG A N 1
ATOM 1267 C CA . ARG A 1 161 ? 5.114 33.324 64.842 1.00 47.83 159 ARG A CA 1
ATOM 1268 C C . ARG A 1 161 ? 3.693 32.929 65.222 1.00 55.03 159 ARG A C 1
ATOM 1269 O O . ARG A 1 161 ? 2.741 33.631 64.862 1.00 67.23 159 ARG A O 1
ATOM 1277 N N . LEU A 1 162 ? 3.529 31.812 65.938 1.00 51.93 160 LEU A N 1
ATOM 1278 C CA . LEU A 1 162 ? 2.202 31.417 66.399 1.00 51.41 160 LEU A CA 1
ATOM 1279 C C . LEU A 1 162 ? 1.618 32.454 67.349 1.00 53.48 160 LEU A C 1
ATOM 1280 O O . LEU A 1 162 ? 0.403 32.683 67.357 1.00 72.59 160 LEU A O 1
ATOM 1285 N N . GLU A 1 163 ? 2.467 33.085 68.164 1.00 54.47 161 GLU A N 1
ATOM 1286 C CA . GLU A 1 163 ? 2.000 34.178 69.010 1.00 56.42 161 GLU A CA 1
ATOM 1287 C C . GLU A 1 163 ? 1.527 35.355 68.167 1.00 59.37 161 GLU A C 1
ATOM 1288 O O . GLU A 1 163 ? 0.558 36.036 68.522 1.00 80.00 161 GLU A O 1
ATOM 1294 N N . GLY A 1 164 ? 2.200 35.608 67.042 1.00 60.70 162 GLY A N 1
ATOM 1295 C CA . GLY A 1 164 ? 1.758 36.662 66.148 1.00 54.23 162 GLY A CA 1
ATOM 1296 C C . GLY A 1 164 ? 0.460 36.333 65.442 1.00 53.82 162 GLY A C 1
ATOM 1297 O O . GLY A 1 164 ? -0.306 37.236 65.095 1.00 66.67 162 GLY A O 1
ATOM 1298 N N . VAL A 1 165 ? 0.190 35.044 65.221 1.00 53.22 163 VAL A N 1
ATOM 1299 C CA . VAL A 1 165 ? -1.061 34.645 64.584 1.00 51.56 163 VAL A CA 1
ATOM 1300 C C . VAL A 1 165 ? -2.239 34.928 65.506 1.00 53.91 163 VAL A C 1
ATOM 1301 O O . VAL A 1 165 ? -3.238 35.531 65.096 1.00 61.76 163 VAL A O 1
ATOM 1305 N N . THR A 1 166 ? -2.140 34.502 66.768 1.00 57.41 164 THR A N 1
ATOM 1306 C CA . THR A 1 166 ? -3.209 34.769 67.725 1.00 66.23 164 THR A CA 1
ATOM 1307 C C . THR A 1 166 ? -3.379 36.262 67.972 1.00 60.11 164 THR A C 1
ATOM 1308 O O . THR A 1 166 ? -4.497 36.727 68.223 1.00 66.54 164 THR A O 1
ATOM 1312 N N . ALA A 1 167 ? -2.289 37.029 67.900 1.00 58.49 165 ALA A N 1
ATOM 1313 C CA . ALA A 1 167 ? -2.395 38.474 68.066 1.00 59.54 165 ALA A CA 1
ATOM 1314 C C . ALA A 1 167 ? -3.152 39.106 66.905 1.00 70.09 165 ALA A C 1
ATOM 1315 O O . ALA A 1 167 ? -3.902 40.070 67.097 1.00 77.73 165 ALA A O 1
ATOM 1317 N N . GLU A 1 168 ? -2.970 38.578 65.694 1.00 66.68 166 GLU A N 1
ATOM 1318 C CA . GLU A 1 168 ? -3.713 39.095 64.551 1.00 55.68 166 GLU A CA 1
ATOM 1319 C C . GLU A 1 168 ? -5.163 38.632 64.570 1.00 56.64 166 GLU A C 1
ATOM 1320 O O . GLU A 1 168 ? -6.051 39.362 64.117 1.00 75.98 166 GLU A O 1
ATOM 1326 N N . VAL A 1 169 ? -5.424 37.432 65.094 1.00 56.96 167 VAL A N 1
ATOM 1327 C CA . VAL A 1 169 ? -6.788 36.913 65.118 1.00 57.94 167 VAL A CA 1
ATOM 1328 C C . VAL A 1 169 ? -7.657 37.734 66.062 1.00 68.94 167 VAL A C 1
ATOM 1329 O O . VAL A 1 169 ? -8.792 38.093 65.727 1.00 89.65 167 VAL A O 1
ATOM 1333 N N . VAL A 1 170 ? -7.140 38.053 67.250 1.00 71.88 168 VAL A N 1
ATOM 1334 C CA . VAL A 1 170 ? -7.921 38.837 68.200 1.00 73.97 168 VAL A CA 1
ATOM 1335 C C . VAL A 1 170 ? -8.098 40.266 67.706 1.00 70.64 168 VAL A C 1
ATOM 1336 O O . VAL A 1 170 ? -9.086 40.929 68.047 1.00 94.12 168 VAL A O 1
ATOM 1340 N N . LYS A 1 171 ? -7.157 40.768 66.902 1.00 63.09 169 LYS A N 1
ATOM 1341 C CA . LYS A 1 171 ? -7.313 42.104 66.336 1.00 63.37 169 LYS A CA 1
ATOM 1342 C C . LYS A 1 171 ? -8.476 42.150 65.355 1.00 77.85 169 LYS A C 1
ATOM 1343 O O . LYS A 1 171 ? -9.256 43.110 65.350 1.00 98.37 169 LYS A O 1
ATOM 1349 N N . VAL A 1 172 ? -8.608 41.121 64.516 1.00 79.05 170 VAL A N 1
ATOM 1350 C CA . VAL A 1 172 ? -9.734 41.051 63.591 1.00 67.78 170 VAL A CA 1
ATOM 1351 C C . VAL A 1 172 ? -11.024 40.757 64.344 1.00 76.02 170 VAL A C 1
ATOM 1352 O O . VAL A 1 172 ? -12.099 41.250 63.980 1.00 91.16 170 VAL A O 1
ATOM 1356 N N . ARG A 1 173 ? -10.938 39.955 65.409 1.00 81.02 171 ARG A N 1
ATOM 1357 C CA . ARG A 1 173 ? -12.130 39.587 66.168 1.00 81.74 171 ARG A CA 1
ATOM 1358 C C . ARG A 1 173 ? -12.780 40.806 66.810 1.00 84.23 171 ARG A C 1
ATOM 1359 O O . ARG A 1 173 ? -14.011 40.904 66.868 1.00 87.74 171 ARG A O 1
ATOM 1367 N N . SER A 1 174 ? -11.968 41.747 67.295 1.00 76.44 172 SER A N 1
ATOM 1368 C CA . SER A 1 174 ? -12.511 42.915 67.982 1.00 74.81 172 SER A CA 1
ATOM 1369 C C . SER A 1 174 ? -13.216 43.854 67.012 1.00 85.70 172 SER A C 1
ATOM 1370 O O . SER A 1 174 ? -14.237 44.460 67.355 1.00 94.69 172 SER A O 1
ATOM 1373 N N . HIS A 1 175 ? -12.684 43.986 65.797 1.00 81.73 173 HIS A N 1
ATOM 1374 C CA . HIS A 1 175 ? -13.222 44.935 64.833 1.00 79.39 173 HIS A CA 1
ATOM 1375 C C . HIS A 1 175 ? -14.394 44.374 64.041 1.00 86.33 173 HIS A C 1
ATOM 1376 O O . HIS A 1 175 ? -15.123 45.148 63.413 1.00 99.08 173 HIS A O 1
ATOM 1383 N N . MET A 1 176 ? -14.593 43.056 64.063 1.00 84.51 174 MET A N 1
ATOM 1384 C CA . MET A 1 176 ? -15.639 42.445 63.243 1.00 91.60 174 MET A CA 1
ATOM 1385 C C . MET A 1 176 ? -17.051 42.879 63.624 1.00 105.72 174 MET A C 1
ATOM 1386 O O . MET A 1 176 ? -17.834 43.199 62.713 1.00 114.17 174 MET A O 1
ATOM 1391 N N . PRO A 1 177 ? -17.457 42.900 64.902 1.00 120.32 175 PRO A N 1
ATOM 1392 C CA . PRO A 1 177 ? -18.820 43.371 65.205 1.00 118.75 175 PRO A CA 1
ATOM 1393 C C . PRO A 1 177 ? -19.067 44.807 64.778 1.00 121.79 175 PRO A C 1
ATOM 1394 O O . PRO A 1 177 ? -20.203 45.158 64.434 1.00 121.72 175 PRO A O 1
ATOM 1398 N N . GLU A 1 178 ? -18.033 45.648 64.787 1.00 104.53 176 GLU A N 1
ATOM 1399 C CA . GLU A 1 178 ? -18.191 47.019 64.318 1.00 97.18 176 GLU A CA 1
ATOM 1400 C C . GLU A 1 178 ? -18.378 47.067 62.806 1.00 92.65 176 GLU A C 1
ATOM 1401 O O . GLU A 1 178 ? -19.193 47.845 62.299 1.00 111.58 176 GLU A O 1
ATOM 1407 N N . ILE A 1 179 ? -17.635 46.235 62.072 1.00 85.81 177 ILE A N 1
ATOM 1408 C CA . ILE A 1 179 ? -17.703 46.267 60.615 1.00 81.04 177 ILE A CA 1
ATOM 1409 C C . ILE A 1 179 ? -19.002 45.646 60.115 1.00 92.53 177 ILE A C 1
ATOM 1410 O O . ILE A 1 179 ? -19.535 46.059 59.077 1.00 98.72 177 ILE A O 1
ATOM 1415 N N . LEU A 1 180 ? -19.539 44.658 60.836 1.00 88.92 178 LEU A N 1
ATOM 1416 C CA . LEU A 1 180 ? -20.827 44.085 60.454 1.00 91.05 178 LEU A CA 1
ATOM 1417 C C . LEU A 1 180 ? -21.943 45.116 60.569 1.00 97.10 178 LEU A C 1
ATOM 1418 O O . LEU A 1 180 ? -22.848 45.162 59.728 1.00 98.51 178 LEU A O 1
ATOM 1423 N N . GLN A 1 181 ? -21.899 45.948 61.612 1.00 125.94 179 GLN A N 1
ATOM 1424 C CA . GLN A 1 181 ? -22.853 47.045 61.727 1.00 125.22 179 GLN A CA 1
ATOM 1425 C C . GLN A 1 181 ? -22.653 48.068 60.615 1.00 130.40 179 GLN A C 1
ATOM 1426 O O . GLN A 1 181 ? -23.625 48.632 60.098 1.00 134.52 179 GLN A O 1
ATOM 1432 N N . TRP A 1 182 ? -21.399 48.310 60.226 1.00 107.80 180 TRP A N 1
ATOM 1433 C CA . TRP A 1 182 ? -21.117 49.290 59.183 1.00 94.99 180 TRP A CA 1
ATOM 1434 C C . TRP A 1 182 ? -21.701 48.868 57.838 1.00 99.25 180 TRP A C 1
ATOM 1435 O O . TRP A 1 182 ? -22.056 49.727 57.022 1.00 100.37 180 TRP A O 1
ATOM 1446 N N . GLN A 1 183 ? -21.824 47.559 57.593 1.00 98.52 181 GLN A N 1
ATOM 1447 C CA . GLN A 1 183 ? -22.387 47.092 56.330 1.00 93.46 181 GLN A CA 1
ATOM 1448 C C . GLN A 1 183 ? -23.899 47.254 56.275 1.00 99.49 181 GLN A C 1
ATOM 1449 O O . GLN A 1 183 ? -24.444 47.515 55.197 1.00 107.87 181 GLN A O 1
ATOM 1455 N N . ARG A 1 184 ? -24.591 47.092 57.406 1.00 94.31 182 ARG A N 1
ATOM 1456 C CA . ARG A 1 184 ? -26.027 47.346 57.427 1.00 93.06 182 ARG A CA 1
ATOM 1457 C C . ARG A 1 184 ? -26.323 48.772 56.988 1.00 95.01 182 ARG A C 1
ATOM 1458 O O . ARG A 1 184 ? -27.187 49.008 56.137 1.00 94.11 182 ARG A O 1
ATOM 1466 N N . GLU A 1 185 ? -25.593 49.738 57.547 1.00 97.35 183 GLU A N 1
ATOM 1467 C CA . GLU A 1 185 ? -25.819 51.134 57.196 1.00 93.46 183 GLU A CA 1
ATOM 1468 C C . GLU A 1 185 ? -25.298 51.453 55.802 1.00 94.44 183 GLU A C 1
ATOM 1469 O O . GLU A 1 185 ? -25.811 52.366 55.145 1.00 104.87 183 GLU A O 1
ATOM 1475 N N . ARG A 1 186 ? -24.291 50.714 55.331 1.00 94.38 184 ARG A N 1
ATOM 1476 C CA . ARG A 1 186 ? -23.748 50.967 54.001 1.00 94.24 184 ARG A CA 1
ATOM 1477 C C . ARG A 1 186 ? -24.705 50.499 52.912 1.00 89.29 184 ARG A C 1
ATOM 1478 O O . ARG A 1 186 ? -24.926 51.211 51.925 1.00 96.34 184 ARG A O 1
ATOM 1486 N N . LEU A 1 187 ? -25.285 49.308 53.073 1.00 85.77 185 LEU A N 1
ATOM 1487 C CA . LEU A 1 187 ? -26.122 48.747 52.017 1.00 93.57 185 LEU A CA 1
ATOM 1488 C C . LEU A 1 187 ? -27.461 49.468 51.919 1.00 103.66 185 LEU A C 1
ATOM 1489 O O . LEU A 1 187 ? -27.970 49.690 50.814 1.00 112.23 185 LEU A O 1
ATOM 1494 N N . VAL A 1 188 ? -28.052 49.837 53.058 1.00 104.50 186 VAL A N 1
ATOM 1495 C CA . VAL A 1 188 ? -29.332 50.536 53.011 1.00 94.39 186 VAL A CA 1
ATOM 1496 C C . VAL A 1 188 ? -29.158 51.936 52.438 1.00 105.47 186 VAL A C 1
ATOM 1497 O O . VAL A 1 188 ? -30.087 52.483 51.832 1.00 115.05 186 VAL A O 1
ATOM 1501 N N . THR A 1 189 ? -27.976 52.536 52.607 1.00 100.55 187 THR A N 1
ATOM 1502 C CA . THR A 1 189 ? -27.732 53.857 52.035 1.00 96.54 187 THR A CA 1
ATOM 1503 C C . THR A 1 189 ? -27.682 53.794 50.514 1.00 115.33 187 THR A C 1
ATOM 1504 O O . THR A 1 189 ? -28.214 54.678 49.832 1.00 128.46 187 THR A O 1
ATOM 1508 N N . LYS A 1 190 ? -27.055 52.751 49.964 1.00 114.47 188 LYS A N 1
ATOM 1509 C CA . LYS A 1 190 ? -26.998 52.603 48.514 1.00 117.46 188 LYS A CA 1
ATOM 1510 C C . LYS A 1 190 ? -28.389 52.394 47.927 1.00 111.55 188 LYS A C 1
ATOM 1511 O O . LYS A 1 190 ? -28.678 52.856 46.817 1.00 117.11 188 LYS A O 1
ATOM 1517 N N . LEU A 1 191 ? -29.265 51.701 48.659 1.00 93.72 189 LEU A N 1
ATOM 1518 C CA . LEU A 1 191 ? -30.631 51.509 48.184 1.00 95.89 189 LEU A CA 1
ATOM 1519 C C . LEU A 1 191 ? -31.398 52.825 48.163 1.00 107.01 189 LEU A C 1
ATOM 1520 O O . LEU A 1 191 ? -32.196 53.070 47.251 1.00 107.83 189 LEU A O 1
ATOM 1525 N N . GLU A 1 192 ? -31.171 53.686 49.158 1.00 108.68 190 GLU A N 1
ATOM 1526 C CA . GLU A 1 192 ? -31.832 54.986 49.168 1.00 104.53 190 GLU A CA 1
ATOM 1527 C C . GLU A 1 192 ? -31.325 55.880 48.043 1.00 106.66 190 GLU A C 1
ATOM 1528 O O . GLU A 1 192 ? -32.068 56.739 47.555 1.00 120.67 190 GLU A O 1
ATOM 1534 N N . ASP A 1 193 ? -30.070 55.698 47.623 1.00 112.19 191 ASP A N 1
ATOM 1535 C CA . ASP A 1 193 ? -29.534 56.496 46.525 1.00 126.95 191 ASP A CA 1
ATOM 1536 C C . ASP A 1 193 ? -30.264 56.198 45.222 1.00 120.73 191 ASP A C 1
ATOM 1537 O O . ASP A 1 193 ? -30.555 57.112 44.441 1.00 133.54 191 ASP A O 1
ATOM 1542 N N . ALA A 1 194 ? -30.567 54.928 44.969 1.00 116.18 192 ALA A N 1
ATOM 1543 C CA . ALA A 1 194 ? -31.342 54.527 43.804 1.00 113.66 192 ALA A CA 1
ATOM 1544 C C . ALA A 1 194 ? -32.844 54.549 44.062 1.00 105.24 192 ALA A C 1
ATOM 1545 O O . ALA A 1 194 ? -33.615 54.181 43.170 1.00 106.44 192 ALA A O 1
ATOM 1547 N N . GLN A 1 195 ? -33.268 54.971 45.256 1.00 117.53 193 GLN A N 1
ATOM 1548 C CA . GLN A 1 195 ? -34.683 55.034 45.631 1.00 112.77 193 GLN A CA 1
ATOM 1549 C C . GLN A 1 195 ? -35.365 53.675 45.489 1.00 108.96 193 GLN A C 1
ATOM 1550 O O . GLN A 1 195 ? -36.514 53.579 45.055 1.00 126.31 193 GLN A O 1
ATOM 1556 N N . VAL A 1 196 ? -34.650 52.613 45.861 1.00 115.25 194 VAL A N 1
ATOM 1557 C CA . VAL A 1 196 ? -35.232 51.277 45.846 1.00 115.06 194 VAL A CA 1
ATOM 1558 C C . VAL A 1 196 ? -36.179 51.133 47.028 1.00 123.84 194 VAL A C 1
ATOM 1559 O O . VAL A 1 196 ? -35.828 51.461 48.170 1.00 126.09 194 VAL A O 1
ATOM 1563 N N . GLN A 1 197 ? -37.389 50.649 46.759 1.00 151.04 195 GLN A N 1
ATOM 1564 C CA . GLN A 1 197 ? -38.384 50.496 47.811 1.00 147.30 195 GLN A CA 1
ATOM 1565 C C . GLN A 1 197 ? -37.938 49.447 48.821 1.00 135.29 195 GLN A C 1
ATOM 1566 O O . GLN A 1 197 ? -37.468 48.366 48.455 1.00 142.61 195 GLN A O 1
ATOM 1572 N N . LEU A 1 198 ? -38.088 49.774 50.101 1.00 126.64 196 LEU A N 1
ATOM 1573 C CA . LEU A 1 198 ? -37.724 48.851 51.164 1.00 128.44 196 LEU A CA 1
ATOM 1574 C C . LEU A 1 198 ? -38.790 47.776 51.335 1.00 125.04 196 LEU A C 1
ATOM 1575 O O . LEU A 1 198 ? -39.985 48.016 51.137 1.00 138.64 196 LEU A O 1
ATOM 1580 N N . GLU A 1 199 ? -38.343 46.579 51.704 1.00 131.38 197 GLU A N 1
ATOM 1581 C CA . GLU A 1 199 ? -39.233 45.471 52.014 1.00 138.24 197 GLU A CA 1
ATOM 1582 C C . GLU A 1 199 ? -39.589 45.415 53.495 1.00 135.16 197 GLU A C 1
ATOM 1583 O O . GLU A 1 199 ? -40.241 44.461 53.930 1.00 139.54 197 GLU A O 1
ATOM 1589 N N . ASN A 1 200 ? -39.167 46.416 54.271 1.00 117.37 198 ASN A N 1
ATOM 1590 C CA . ASN A 1 200 ? -39.471 46.534 55.701 1.00 118.53 198 ASN A CA 1
ATOM 1591 C C . ASN A 1 200 ? -38.874 45.333 56.425 1.00 130.09 198 ASN A C 1
ATOM 1592 O O . ASN A 1 200 ? -37.645 45.153 56.366 1.00 144.58 198 ASN A O 1
ATOM 1597 N N . ASN A 1 201 ? -39.670 44.498 57.098 1.00 135.34 199 ASN A N 1
ATOM 1598 C CA . ASN A 1 201 ? -39.105 43.457 57.953 1.00 134.52 199 ASN A CA 1
ATOM 1599 C C . ASN A 1 201 ? -38.382 42.389 57.143 1.00 137.70 199 ASN A C 1
ATOM 1600 O O . ASN A 1 201 ? -37.353 41.865 57.584 1.00 144.41 199 ASN A O 1
ATOM 1605 N N . ARG A 1 202 ? -38.900 42.049 55.960 1.00 148.61 200 ARG A N 1
ATOM 1606 C CA . ARG A 1 202 ? -38.254 41.015 55.159 1.00 148.57 200 ARG A CA 1
ATOM 1607 C C . ARG A 1 202 ? -36.872 41.459 54.688 1.00 154.27 200 ARG A C 1
ATOM 1608 O O . ARG A 1 202 ? -35.952 40.638 54.595 1.00 153.54 200 ARG A O 1
ATOM 1616 N N . LEU A 1 203 ? -36.707 42.751 54.388 1.00 140.77 201 LEU A N 1
ATOM 1617 C CA . LEU A 1 203 ? -35.382 43.271 54.059 1.00 120.94 201 LEU A CA 1
ATOM 1618 C C . LEU A 1 203 ? -34.433 43.115 55.240 1.00 111.95 201 LEU A C 1
ATOM 1619 O O . LEU A 1 203 ? -33.281 42.697 55.077 1.00 116.00 201 LEU A O 1
ATOM 1624 N N . GLU A 1 204 ? -34.906 43.449 56.442 1.00 111.78 202 GLU A N 1
ATOM 1625 C CA . GLU A 1 204 ? -34.055 43.356 57.623 1.00 115.74 202 GLU A CA 1
ATOM 1626 C C . GLU A 1 204 ? -33.652 41.913 57.899 1.00 111.73 202 GLU A C 1
ATOM 1627 O O . GLU A 1 204 ? -32.534 41.649 58.356 1.00 112.25 202 GLU A O 1
ATOM 1633 N N . GLN A 1 205 ? -34.548 40.963 57.619 1.00 115.56 203 GLN A N 1
ATOM 1634 C CA . GLN A 1 205 ? -34.225 39.555 57.825 1.00 116.11 203 GLN A CA 1
ATOM 1635 C C . GLN A 1 205 ? -33.156 39.086 56.847 1.00 110.53 203 GLN A C 1
ATOM 1636 O O . GLN A 1 205 ? -32.190 38.423 57.240 1.00 108.48 203 GLN A O 1
ATOM 1642 N N . GLU A 1 206 ? -33.311 39.417 55.564 1.00 102.46 204 GLU A N 1
ATOM 1643 C CA . GLU A 1 206 ? -32.315 39.006 54.581 1.00 94.61 204 GLU A CA 1
ATOM 1644 C C . GLU A 1 206 ? -30.980 39.704 54.808 1.00 90.73 204 GLU A C 1
ATOM 1645 O O . GLU A 1 206 ? -29.928 39.159 54.453 1.00 84.07 204 GLU A O 1
ATOM 1651 N N . LEU A 1 207 ? -30.999 40.897 55.406 1.00 100.68 205 LEU A N 1
ATOM 1652 C CA . LEU A 1 207 ? -29.759 41.632 55.627 1.00 77.33 205 LEU A CA 1
ATOM 1653 C C . LEU A 1 207 ? -28.883 40.939 56.663 1.00 76.68 205 LEU A C 1
ATOM 1654 O O . LEU A 1 207 ? -27.661 40.854 56.493 1.00 74.97 205 LEU A O 1
ATOM 1659 N N . VAL A 1 208 ? -29.486 40.433 57.739 1.00 82.63 206 VAL A N 1
ATOM 1660 C CA . VAL A 1 208 ? -28.694 39.774 58.771 1.00 86.63 206 VAL A CA 1
ATOM 1661 C C . VAL A 1 208 ? -28.337 38.349 58.362 1.00 86.76 206 VAL A C 1
ATOM 1662 O O . VAL A 1 208 ? -27.323 37.808 58.818 1.00 96.72 206 VAL A O 1
ATOM 1666 N N . LEU A 1 209 ? -29.146 37.716 57.509 1.00 80.54 207 LEU A N 1
ATOM 1667 C CA . LEU A 1 209 ? -28.758 36.418 56.968 1.00 76.53 207 LEU A CA 1
ATOM 1668 C C . LEU A 1 209 ? -27.531 36.548 56.078 1.00 74.22 207 LEU A C 1
ATOM 1669 O O . LEU A 1 209 ? -26.633 35.698 56.116 1.00 86.57 207 LEU A O 1
ATOM 1674 N N . LEU A 1 210 ? -27.479 37.606 55.267 1.00 76.65 208 LEU A N 1
ATOM 1675 C CA . LEU A 1 210 ? -26.281 37.879 54.482 1.00 71.57 208 LEU A CA 1
ATOM 1676 C C . LEU A 1 210 ? -25.097 38.197 55.386 1.00 70.85 208 LEU A C 1
ATOM 1677 O O . LEU A 1 210 ? -23.962 37.802 55.097 1.00 78.49 208 LEU A O 1
ATOM 1682 N N . ALA A 1 211 ? -25.345 38.907 56.490 1.00 71.95 209 ALA A N 1
ATOM 1683 C CA . ALA A 1 211 ? -24.264 39.242 57.411 1.00 71.52 209 ALA A CA 1
ATOM 1684 C C . ALA A 1 211 ? -23.684 37.998 58.069 1.00 71.46 209 ALA A C 1
ATOM 1685 O O . ALA A 1 211 ? -22.486 37.959 58.372 1.00 86.23 209 ALA A O 1
ATOM 1687 N N . GLN A 1 212 ? -24.511 36.975 58.299 1.00 72.64 210 GLN A N 1
ATOM 1688 C CA . GLN A 1 212 ? -23.993 35.718 58.828 1.00 83.92 210 GLN A CA 1
ATOM 1689 C C . GLN A 1 212 ? -23.112 35.005 57.812 1.00 89.04 210 GLN A C 1
ATOM 1690 O O . GLN A 1 212 ? -22.217 34.243 58.196 1.00 88.43 210 GLN A O 1
ATOM 1696 N N . ARG A 1 213 ? -23.347 35.235 56.518 1.00 90.03 211 ARG A N 1
ATOM 1697 C CA . ARG A 1 213 ? -22.469 34.670 55.500 1.00 79.36 211 ARG A CA 1
ATOM 1698 C C . ARG A 1 213 ? -21.138 35.409 55.453 1.00 77.84 211 ARG A C 1
ATOM 1699 O O . ARG A 1 213 ? -20.088 34.797 55.231 1.00 93.77 211 ARG A O 1
ATOM 1707 N N . ILE A 1 214 ? -21.161 36.726 55.668 1.00 83.27 212 ILE A N 1
ATOM 1708 C CA . ILE A 1 214 ? -19.930 37.510 55.676 1.00 78.60 212 ILE A CA 1
ATOM 1709 C C . ILE A 1 214 ? -19.163 37.355 56.985 1.00 68.48 212 ILE A C 1
ATOM 1710 O O . ILE A 1 214 ? -17.940 37.547 57.003 1.00 71.57 212 ILE A O 1
ATOM 1715 N N . ASP A 1 215 ? -19.845 36.992 58.071 1.00 77.79 213 ASP A N 1
ATOM 1716 C CA . ASP A 1 215 ? -19.214 36.876 59.381 1.00 65.57 213 ASP A CA 1
ATOM 1717 C C . ASP A 1 215 ? -18.046 35.900 59.343 1.00 72.29 213 ASP A C 1
ATOM 1718 O O . ASP A 1 215 ? -18.225 34.709 59.071 1.00 73.70 213 ASP A O 1
ATOM 1723 N N . VAL A 1 216 ? -16.846 36.410 59.615 1.00 75.53 214 VAL A N 1
ATOM 1724 C CA . VAL A 1 216 ? -15.641 35.591 59.612 1.00 70.98 214 VAL A CA 1
ATOM 1725 C C . VAL A 1 216 ? -15.348 35.012 60.991 1.00 76.45 214 VAL A C 1
ATOM 1726 O O . VAL A 1 216 ? -14.254 34.487 61.219 1.00 75.98 214 VAL A O 1
ATOM 1730 N N . ALA A 1 217 ? -16.304 35.092 61.920 1.00 72.94 215 ALA A N 1
ATOM 1731 C CA . ALA A 1 217 ? -16.068 34.557 63.255 1.00 63.26 215 ALA A CA 1
ATOM 1732 C C . ALA A 1 217 ? -15.892 33.047 63.224 1.00 73.82 215 ALA A C 1
ATOM 1733 O O . ALA A 1 217 ? -15.166 32.489 64.055 1.00 89.42 215 ALA A O 1
ATOM 1735 N N . GLU A 1 218 ? -16.544 32.370 62.276 1.00 70.63 216 GLU A N 1
ATOM 1736 C CA . GLU A 1 218 ? -16.350 30.932 62.138 1.00 76.50 216 GLU A CA 1
ATOM 1737 C C . GLU A 1 218 ? -14.928 30.611 61.704 1.00 81.71 216 GLU A C 1
ATOM 1738 O O . GLU A 1 218 ? -14.334 29.638 62.181 1.00 85.00 216 GLU A O 1
ATOM 1744 N N . GLU A 1 219 ? -14.361 31.419 60.805 1.00 84.22 217 GLU A N 1
ATOM 1745 C CA . GLU A 1 219 ? -12.994 31.175 60.354 1.00 78.96 217 GLU A CA 1
ATOM 1746 C C . GLU A 1 219 ? -11.986 31.456 61.462 1.00 64.10 217 GLU A C 1
ATOM 1747 O O . GLU A 1 219 ? -10.959 30.774 61.560 1.00 59.35 217 GLU A O 1
ATOM 1753 N N . LEU A 1 220 ? -12.260 32.451 62.308 1.00 73.02 218 LEU A N 1
ATOM 1754 C CA . LEU A 1 220 ? -11.334 32.770 63.391 1.00 66.91 218 LEU A CA 1
ATOM 1755 C C . LEU A 1 220 ? -11.349 31.693 64.468 1.00 75.13 218 LEU A C 1
ATOM 1756 O O . LEU A 1 220 ? -10.305 31.379 65.052 1.00 78.66 218 LEU A O 1
ATOM 1761 N N . ASP A 1 221 ? -12.523 31.121 64.749 1.00 89.78 219 ASP A N 1
ATOM 1762 C CA . ASP A 1 221 ? -12.609 30.044 65.731 1.00 87.05 219 ASP A CA 1
ATOM 1763 C C . ASP A 1 221 ? -11.822 28.821 65.273 1.00 84.67 219 ASP A C 1
ATOM 1764 O O . ASP A 1 221 ? -11.075 28.221 66.054 1.00 85.99 219 ASP A O 1
ATOM 1769 N N . ARG A 1 222 ? -11.984 28.433 64.005 1.00 80.63 220 ARG A N 1
ATOM 1770 C CA . ARG A 1 222 ? -11.217 27.311 63.472 1.00 63.17 220 ARG A CA 1
ATOM 1771 C C . ARG A 1 222 ? -9.723 27.604 63.492 1.00 76.64 220 ARG A C 1
ATOM 1772 O O . ARG A 1 222 ? -8.910 26.715 63.772 1.00 83.89 220 ARG A O 1
ATOM 1780 N N . LEU A 1 223 ? -9.342 28.849 63.199 1.00 84.26 221 LEU A N 1
ATOM 1781 C CA . LEU A 1 223 ? -7.926 29.196 63.143 1.00 70.30 221 LEU A CA 1
ATOM 1782 C C . LEU A 1 223 ? -7.291 29.156 64.526 1.00 53.27 221 LEU A C 1
ATOM 1783 O O . LEU A 1 223 ? -6.151 28.703 64.677 1.00 59.51 221 LEU A O 1
ATOM 1788 N N . GLU A 1 224 ? -8.012 29.624 65.549 1.00 59.96 222 GLU A N 1
ATOM 1789 C CA . GLU A 1 224 ? -7.501 29.525 66.912 1.00 56.69 222 GLU A CA 1
ATOM 1790 C C . GLU A 1 224 ? -7.355 28.074 67.349 1.00 58.10 222 GLU A C 1
ATOM 1791 O O . GLU A 1 224 ? -6.444 27.746 68.118 1.00 69.50 222 GLU A O 1
ATOM 1797 N N . ALA A 1 225 ? -8.235 27.191 66.872 1.00 59.50 223 ALA A N 1
ATOM 1798 C CA . ALA A 1 225 ? -8.120 25.781 67.224 1.00 61.78 223 ALA A CA 1
ATOM 1799 C C . ALA A 1 225 ? -6.940 25.125 66.520 1.00 63.74 223 ALA A C 1
ATOM 1800 O O . ALA A 1 225 ? -6.330 24.199 67.066 1.00 68.81 223 ALA A O 1
ATOM 1802 N N . HIS A 1 226 ? -6.606 25.587 65.313 1.00 67.08 224 HIS A N 1
ATOM 1803 C CA . HIS A 1 226 ? -5.425 25.072 64.631 1.00 61.20 224 HIS A CA 1
ATOM 1804 C C . HIS A 1 226 ? -4.143 25.516 65.324 1.00 61.16 224 HIS A C 1
ATOM 1805 O O . HIS A 1 226 ? -3.156 24.772 65.331 1.00 66.73 224 HIS A O 1
ATOM 1812 N N . VAL A 1 227 ? -4.139 26.716 65.908 1.00 63.20 225 VAL A N 1
ATOM 1813 C CA . VAL A 1 227 ? -2.966 27.185 66.640 1.00 53.67 225 VAL A CA 1
ATOM 1814 C C . VAL A 1 227 ? -2.748 26.340 67.889 1.00 55.80 225 VAL A C 1
ATOM 1815 O O . VAL A 1 227 ? -1.623 25.923 68.187 1.00 55.81 225 VAL A O 1
ATOM 1819 N N . LYS A 1 228 ? -3.823 26.073 68.637 1.00 60.85 226 LYS A N 1
ATOM 1820 C CA . LYS A 1 228 ? -3.706 25.231 69.823 1.00 60.48 226 LYS A CA 1
ATOM 1821 C C . LYS A 1 228 ? -3.256 23.824 69.454 1.00 65.37 226 LYS A C 1
ATOM 1822 O O . LYS A 1 228 ? -2.496 23.190 70.196 1.00 76.93 226 LYS A O 1
ATOM 1828 N N . GLU A 1 229 ? -3.716 23.317 68.308 1.00 60.32 227 GLU A N 1
ATOM 1829 C CA . GLU A 1 229 ? -3.287 21.997 67.863 1.00 60.89 227 GLU A CA 1
ATOM 1830 C C . GLU A 1 229 ? -1.834 22.005 67.408 1.00 63.91 227 GLU A C 1
ATOM 1831 O O . GLU A 1 229 ? -1.118 21.019 67.616 1.00 73.96 227 GLU A O 1
ATOM 1837 N N . THR A 1 230 ? -1.380 23.104 66.799 1.00 73.28 228 THR A N 1
ATOM 1838 C CA . THR A 1 230 ? 0.007 23.181 66.347 1.00 54.41 228 THR A CA 1
ATOM 1839 C C . THR A 1 230 ? 0.974 23.146 67.525 1.00 68.27 228 THR A C 1
ATOM 1840 O O . THR A 1 230 ? 2.034 22.514 67.446 1.00 83.40 228 THR A O 1
ATOM 1844 N N . TYR A 1 231 ? 0.631 23.824 68.624 1.00 61.71 229 TYR A N 1
ATOM 1845 C CA . TYR A 1 231 ? 1.424 23.692 69.842 1.00 58.22 229 TYR A CA 1
ATOM 1846 C C . TYR A 1 231 ? 1.469 22.242 70.306 1.00 59.90 229 TYR A C 1
ATOM 1847 O O . TYR A 1 231 ? 2.520 21.750 70.732 1.00 60.52 229 TYR A O 1
ATOM 1856 N N . ASN A 1 232 ? 0.335 21.542 70.226 1.00 63.29 230 ASN A N 1
ATOM 1857 C CA . ASN A 1 232 ? 0.291 20.146 70.646 1.00 65.42 230 ASN A CA 1
ATOM 1858 C C . ASN A 1 232 ? 1.148 19.271 69.740 1.00 63.05 230 ASN A C 1
ATOM 1859 O O . ASN A 1 232 ? 1.793 18.325 70.207 1.00 79.75 230 ASN A O 1
ATOM 1864 N N . ILE A 1 233 ? 1.167 19.573 68.440 1.00 64.20 231 ILE A N 1
ATOM 1865 C CA . ILE A 1 233 ? 1.998 18.817 67.507 1.00 60.18 231 ILE A CA 1
ATOM 1866 C C . ILE A 1 233 ? 3.476 19.025 67.816 1.00 58.52 231 ILE A C 1
ATOM 1867 O O . ILE A 1 233 ? 4.288 18.101 67.684 1.00 64.85 231 ILE A O 1
ATOM 1872 N N . LEU A 1 234 ? 3.849 20.234 68.243 1.00 62.09 232 LEU A N 1
ATOM 1873 C CA . LEU A 1 234 ? 5.249 20.529 68.530 1.00 66.76 232 LEU A CA 1
ATOM 1874 C C . LEU A 1 234 ? 5.784 19.738 69.716 1.00 66.30 232 LEU A C 1
ATOM 1875 O O . LEU A 1 234 ? 7.004 19.657 69.892 1.00 72.73 232 LEU A O 1
ATOM 1880 N N . LYS A 1 235 ? 4.907 19.158 70.534 1.00 74.28 233 LYS A N 1
ATOM 1881 C CA . LYS A 1 235 ? 5.334 18.395 71.699 1.00 68.10 233 LYS A CA 1
ATOM 1882 C C . LYS A 1 235 ? 5.446 16.901 71.429 1.00 64.85 233 LYS A C 1
ATOM 1883 O O . LYS A 1 235 ? 5.876 16.159 72.318 1.00 66.85 233 LYS A O 1
ATOM 1889 N N . LYS A 1 236 ? 5.077 16.446 70.234 1.00 63.68 234 LYS A N 1
ATOM 1890 C CA . LYS A 1 236 ? 5.165 15.028 69.912 1.00 65.63 234 LYS A CA 1
ATOM 1891 C C . LYS A 1 236 ? 6.620 14.586 69.823 1.00 69.04 234 LYS A C 1
ATOM 1892 O O . LYS A 1 236 ? 7.489 15.335 69.368 1.00 87.53 234 LYS A O 1
ATOM 1898 N N . LYS A 1 237 ? 6.885 13.355 70.266 1.00 70.63 235 LYS A N 1
ATOM 1899 C CA . LYS A 1 237 ? 8.230 12.806 70.154 1.00 79.24 235 LYS A CA 1
ATOM 1900 C C . LYS A 1 237 ? 8.508 12.284 68.751 1.00 81.32 235 LYS A C 1
ATOM 1901 O O . LYS A 1 237 ? 9.659 12.307 68.301 1.00 83.55 235 LYS A O 1
ATOM 1907 N N . GLU A 1 238 ? 7.475 11.820 68.053 1.00 82.92 236 GLU A N 1
ATOM 1908 C CA . GLU A 1 238 ? 7.625 11.327 66.695 1.00 75.46 236 GLU A CA 1
ATOM 1909 C C . GLU A 1 238 ? 7.947 12.476 65.740 1.00 68.39 236 GLU A C 1
ATOM 1910 O O . GLU A 1 238 ? 7.900 13.657 66.096 1.00 70.53 236 GLU A O 1
ATOM 1916 N N . ALA A 1 239 ? 8.280 12.111 64.504 1.00 59.43 237 ALA A N 1
ATOM 1917 C CA . ALA A 1 239 ? 8.512 13.108 63.469 1.00 55.69 237 ALA A CA 1
ATOM 1918 C C . ALA A 1 239 ? 7.199 13.779 63.083 1.00 59.65 237 ALA A C 1
ATOM 1919 O O . ALA A 1 239 ? 6.174 13.116 62.900 1.00 76.56 237 ALA A O 1
ATOM 1921 N N . VAL A 1 240 ? 7.230 15.106 62.969 1.00 40.71 238 VAL A N 1
ATOM 1922 C CA . VAL A 1 240 ? 6.025 15.878 62.685 1.00 44.22 238 VAL A CA 1
ATOM 1923 C C . VAL A 1 240 ? 6.285 16.860 61.552 1.00 45.37 238 VAL A C 1
ATOM 1924 O O . VAL A 1 240 ? 5.550 17.840 61.386 1.00 48.24 238 VAL A O 1
ATOM 1928 N N . GLY A 1 241 ? 7.330 16.606 60.763 1.00 49.61 239 GLY A N 1
ATOM 1929 C CA . GLY A 1 241 ? 7.667 17.523 59.685 1.00 48.58 239 GLY A CA 1
ATOM 1930 C C . GLY A 1 241 ? 6.565 17.636 58.650 1.00 45.89 239 GLY A C 1
ATOM 1931 O O . GLY A 1 241 ? 6.152 18.738 58.279 1.00 45.30 239 GLY A O 1
ATOM 1932 N N . ARG A 1 242 ? 6.068 16.493 58.174 1.00 50.85 240 ARG A N 1
ATOM 1933 C CA . ARG A 1 242 ? 5.037 16.507 57.141 1.00 34.42 240 ARG A CA 1
ATOM 1934 C C . ARG A 1 242 ? 3.688 16.931 57.710 1.00 46.20 240 ARG A C 1
ATOM 1935 O O . ARG A 1 242 ? 2.922 17.638 57.044 1.00 60.80 240 ARG A O 1
ATOM 1943 N N . ARG A 1 243 ? 3.377 16.508 58.940 1.00 39.98 241 ARG A N 1
ATOM 1944 C CA . ARG A 1 243 ? 2.103 16.881 59.548 1.00 37.80 241 ARG A CA 1
ATOM 1945 C C . ARG A 1 243 ? 1.992 18.391 59.714 1.00 38.21 241 ARG A C 1
ATOM 1946 O O . ARG A 1 243 ? 0.931 18.975 59.467 1.00 46.56 241 ARG A O 1
ATOM 1954 N N . LEU A 1 244 ? 3.083 19.041 60.128 1.00 43.02 242 LEU A N 1
ATOM 1955 C CA . LEU A 1 244 ? 3.069 20.494 60.269 1.00 34.96 242 LEU A CA 1
ATOM 1956 C C . LEU A 1 244 ? 2.843 21.175 58.926 1.00 48.51 242 LEU A C 1
ATOM 1957 O O . LEU A 1 244 ? 2.131 22.183 58.845 1.00 56.14 242 LEU A O 1
ATOM 1962 N N . ASP A 1 245 ? 3.439 20.636 57.860 1.00 49.72 243 ASP A N 1
ATOM 1963 C CA . ASP A 1 245 ? 3.241 21.205 56.531 1.00 42.77 243 ASP A CA 1
ATOM 1964 C C . ASP A 1 245 ? 1.780 21.115 56.107 1.00 50.63 243 ASP A C 1
ATOM 1965 O O . ASP A 1 245 ? 1.233 22.064 55.531 1.00 63.90 243 ASP A O 1
ATOM 1970 N N . PHE A 1 246 ? 1.130 19.982 56.385 1.00 51.19 244 PHE A N 1
ATOM 1971 C CA . PHE A 1 246 ? -0.294 19.862 56.088 1.00 41.50 244 PHE A CA 1
ATOM 1972 C C . PHE A 1 246 ? -1.121 20.810 56.944 1.00 43.33 244 PHE A C 1
ATOM 1973 O O . PHE A 1 246 ? -2.169 21.292 56.502 1.00 54.97 244 PHE A O 1
ATOM 1981 N N . MET A 1 247 ? -0.665 21.089 58.168 1.00 38.61 245 MET A N 1
ATOM 1982 C CA . MET A 1 247 ? -1.392 22.008 59.037 1.00 36.46 245 MET A CA 1
ATOM 1983 C C . MET A 1 247 ? -1.306 23.441 58.524 1.00 45.19 245 MET A C 1
ATOM 1984 O O . MET A 1 247 ? -2.281 24.197 58.616 1.00 46.70 245 MET A O 1
ATOM 1989 N N . MET A 1 248 ? -0.151 23.834 57.978 1.00 45.65 246 MET A N 1
ATOM 1990 C CA . MET A 1 248 ? -0.010 25.191 57.457 1.00 45.86 246 MET A CA 1
ATOM 1991 C C . MET A 1 248 ? -0.908 25.425 56.251 1.00 49.81 246 MET A C 1
ATOM 1992 O O . MET A 1 248 ? -1.314 26.565 55.996 1.00 59.78 246 MET A O 1
ATOM 1997 N N . GLN A 1 249 ? -1.218 24.371 55.494 1.00 46.60 247 GLN A N 1
ATOM 1998 C CA . GLN A 1 249 ? -2.171 24.514 54.400 1.00 41.17 247 GLN A CA 1
ATOM 1999 C C . GLN A 1 249 ? -3.542 24.922 54.924 1.00 44.04 247 GLN A C 1
ATOM 2000 O O . GLN A 1 249 ? -4.261 25.690 54.275 1.00 61.01 247 GLN A O 1
ATOM 2006 N N . GLU A 1 250 ? -3.917 24.425 56.105 1.00 43.24 248 GLU A N 1
ATOM 2007 C CA . GLU A 1 250 ? -5.183 24.835 56.704 1.00 38.99 248 GLU A CA 1
ATOM 2008 C C . GLU A 1 250 ? -5.088 26.248 57.266 1.00 39.39 248 GLU A C 1
ATOM 2009 O O . GLU A 1 250 ? -6.054 27.018 57.192 1.00 57.99 248 GLU A O 1
ATOM 2015 N N . PHE A 1 251 ? -3.933 26.603 57.834 1.00 37.50 249 PHE A N 1
ATOM 2016 C CA . PHE A 1 251 ? -3.676 27.993 58.200 1.00 37.25 249 PHE A CA 1
ATOM 2017 C C . PHE A 1 251 ? -3.853 28.911 56.999 1.00 47.16 249 PHE A C 1
ATOM 2018 O O . PHE A 1 251 ? -4.522 29.948 57.080 1.00 51.56 249 PHE A O 1
ATOM 2026 N N . ASN A 1 252 ? -3.252 28.537 55.868 1.00 51.58 250 ASN A N 1
ATOM 2027 C CA . ASN A 1 252 ? -3.333 29.358 54.667 1.00 42.47 250 ASN A CA 1
ATOM 2028 C C . ASN A 1 252 ? -4.737 29.351 54.076 1.00 49.82 250 ASN A C 1
ATOM 2029 O O . ASN A 1 252 ? -5.136 30.317 53.415 1.00 69.11 250 ASN A O 1
ATOM 2034 N N . ARG A 1 253 ? -5.499 28.280 54.307 1.00 43.78 251 ARG A N 1
ATOM 2035 C CA . ARG A 1 253 ? -6.859 28.208 53.782 1.00 32.96 251 ARG A CA 1
ATOM 2036 C C . ARG A 1 253 ? -7.772 29.202 54.489 1.00 43.81 251 ARG A C 1
ATOM 2037 O O . ARG A 1 253 ? -8.551 29.914 53.843 1.00 55.48 251 ARG A O 1
ATOM 2045 N N . GLU A 1 254 ? -7.693 29.263 55.820 1.00 43.30 252 GLU A N 1
ATOM 2046 C CA . GLU A 1 254 ? -8.526 30.203 56.561 1.00 43.24 252 GLU A CA 1
ATOM 2047 C C . GLU A 1 254 ? -8.120 31.645 56.288 1.00 47.01 252 GLU A C 1
ATOM 2048 O O . GLU A 1 254 ? -8.978 32.536 56.268 1.00 54.58 252 GLU A O 1
ATOM 2054 N N . SER A 1 255 ? -6.827 31.894 56.068 1.00 47.70 253 SER A N 1
ATOM 2055 C CA . SER A 1 255 ? -6.377 33.250 55.767 1.00 34.81 253 SER A CA 1
ATOM 2056 C C . SER A 1 255 ? -6.882 33.708 54.405 1.00 42.65 253 SER A C 1
ATOM 2057 O O . SER A 1 255 ? -7.336 34.849 54.257 1.00 52.61 253 SER A O 1
ATOM 2060 N N . ASN A 1 256 ? -6.810 32.834 53.397 1.00 41.11 254 ASN A N 1
ATOM 2061 C CA . ASN A 1 256 ? -7.338 33.179 52.080 1.00 41.22 254 ASN A CA 1
ATOM 2062 C C . ASN A 1 256 ? -8.844 33.394 52.131 1.00 42.04 254 ASN A C 1
ATOM 2063 O O . ASN A 1 256 ? -9.370 34.314 51.491 1.00 47.80 254 ASN A O 1
ATOM 2068 N N . THR A 1 257 ? -9.557 32.547 52.877 1.00 44.08 255 THR A N 1
ATOM 2069 C CA . THR A 1 257 ? -10.985 32.767 53.081 1.00 47.41 255 THR A CA 1
ATOM 2070 C C . THR A 1 257 ? -11.232 34.088 53.794 1.00 50.20 255 THR A C 1
ATOM 2071 O O . THR A 1 257 ? -12.189 34.805 53.481 1.00 56.66 255 THR A O 1
ATOM 2075 N N . LEU A 1 258 ? -10.368 34.432 54.751 1.00 48.54 256 LEU A N 1
ATOM 2076 C CA . LEU A 1 258 ? -10.508 35.698 55.460 1.00 41.88 256 LEU A CA 1
ATOM 2077 C C . LEU A 1 258 ? -10.304 36.876 54.515 1.00 42.77 256 LEU A C 1
ATOM 2078 O O . LEU A 1 258 ? -11.073 37.844 54.534 1.00 40.46 256 LEU A O 1
ATOM 2083 N N . ALA A 1 259 ? -9.272 36.806 53.670 1.00 46.94 257 ALA A N 1
ATOM 2084 C CA . ALA A 1 259 ? -8.998 37.900 52.745 1.00 34.64 257 ALA A CA 1
ATOM 2085 C C . ALA A 1 259 ? -10.071 38.018 51.671 1.00 49.89 257 ALA A C 1
ATOM 2086 O O . ALA A 1 259 ? -10.358 39.127 51.206 1.00 66.83 257 ALA A O 1
ATOM 2088 N N . SER A 1 260 ? -10.669 36.897 51.262 1.00 41.94 258 SER A N 1
ATOM 2089 C CA . SER A 1 260 ? -11.724 36.949 50.254 1.00 41.97 258 SER A CA 1
ATOM 2090 C C . SER A 1 260 ? -12.986 37.592 50.815 1.00 52.92 258 SER A C 1
ATOM 2091 O O . SER A 1 260 ? -13.597 38.451 50.170 1.00 63.80 258 SER A O 1
ATOM 2094 N N . LYS A 1 261 ? -13.389 37.190 52.022 1.00 51.65 259 LYS A N 1
ATOM 2095 C CA . LYS A 1 261 ? -14.576 37.756 52.653 1.00 52.72 259 LYS A CA 1
ATOM 2096 C C . LYS A 1 261 ? -14.333 39.143 53.232 1.00 56.03 259 LYS A C 1
ATOM 2097 O O . LYS A 1 261 ? -15.283 39.761 53.725 1.00 60.14 259 LYS A O 1
ATOM 2103 N N . SER A 1 262 ? -13.099 39.641 53.181 1.00 53.46 260 SER A N 1
ATOM 2104 C CA . SER A 1 262 ? -12.774 40.919 53.800 1.00 48.80 260 SER A CA 1
ATOM 2105 C C . SER A 1 262 ? -13.479 42.062 53.081 1.00 60.85 260 SER A C 1
ATOM 2106 O O . SER A 1 262 ? -13.722 42.013 51.872 1.00 64.93 260 SER A O 1
ATOM 2109 N N . ILE A 1 263 ? -13.811 43.102 53.842 1.00 67.48 261 ILE A N 1
ATOM 2110 C CA . ILE A 1 263 ? -14.520 44.258 53.305 1.00 60.26 261 ILE A CA 1
ATOM 2111 C C . ILE A 1 263 ? -13.863 45.527 53.824 1.00 59.42 261 ILE A C 1
ATOM 2112 O O . ILE A 1 263 ? -14.210 46.639 53.409 1.00 59.23 261 ILE A O 1
ATOM 2117 N N . ASN A 1 264 ? -12.914 45.367 54.738 1.00 63.05 262 ASN A N 1
ATOM 2118 C CA . ASN A 1 264 ? -12.192 46.480 55.331 1.00 65.49 262 ASN A CA 1
ATOM 2119 C C . ASN A 1 264 ? -10.709 46.335 55.028 1.00 66.49 262 ASN A C 1
ATOM 2120 O O . ASN A 1 264 ? -10.167 45.226 55.048 1.00 79.47 262 ASN A O 1
ATOM 2125 N N . ALA A 1 265 ? -10.060 47.467 54.746 1.00 65.73 263 ALA A N 1
ATOM 2126 C CA . ALA A 1 265 ? -8.647 47.441 54.386 1.00 50.41 263 ALA A CA 1
ATOM 2127 C C . ALA A 1 265 ? -7.777 46.967 55.543 1.00 50.77 263 ALA A C 1
ATOM 2128 O O . ALA A 1 265 ? -6.760 46.303 55.319 1.00 68.21 263 ALA A O 1
ATOM 2130 N N . GLU A 1 266 ? -8.154 47.297 56.780 1.00 62.35 264 GLU A N 1
ATOM 2131 C CA . GLU A 1 266 ? -7.359 46.866 57.925 1.00 57.48 264 GLU A CA 1
ATOM 2132 C C . GLU A 1 266 ? -7.457 45.360 58.130 1.00 53.40 264 GLU A C 1
ATOM 2133 O O . GLU A 1 266 ? -6.475 44.715 58.515 1.00 54.42 264 GLU A O 1
ATOM 2139 N N . VAL A 1 267 ? -8.635 44.784 57.886 1.00 62.75 265 VAL A N 1
ATOM 2140 C CA . VAL A 1 267 ? -8.770 43.333 57.948 1.00 53.57 265 VAL A CA 1
ATOM 2141 C C . VAL A 1 267 ? -7.960 42.682 56.837 1.00 50.33 265 VAL A C 1
ATOM 2142 O O . VAL A 1 267 ? -7.320 41.644 57.043 1.00 58.88 265 VAL A O 1
ATOM 2146 N N . THR A 1 268 ? -7.968 43.284 55.645 1.00 50.67 266 THR A N 1
ATOM 2147 C CA . THR A 1 268 ? -7.159 42.768 54.547 1.00 46.39 266 THR A CA 1
ATOM 2148 C C . THR A 1 268 ? -5.676 42.806 54.895 1.00 46.88 266 THR A C 1
ATOM 2149 O O . THR A 1 268 ? -4.944 41.846 54.627 1.00 66.65 266 THR A O 1
ATOM 2153 N N . ASN A 1 269 ? -5.217 43.903 55.506 1.00 48.90 267 ASN A N 1
ATOM 2154 C CA . ASN A 1 269 ? -3.820 43.985 55.917 1.00 50.17 267 ASN A CA 1
ATOM 2155 C C . ASN A 1 269 ? -3.493 42.966 57.000 1.00 53.79 267 ASN A C 1
ATOM 2156 O O . ASN A 1 269 ? -2.371 42.448 57.043 1.00 67.98 267 ASN A O 1
ATOM 2161 N N . SER A 1 270 ? -4.451 42.667 57.879 1.00 50.38 268 SER A N 1
ATOM 2162 C CA . SER A 1 270 ? -4.211 41.660 58.906 1.00 56.26 268 SER A CA 1
ATOM 2163 C C . SER A 1 270 ? -4.170 40.263 58.303 1.00 53.59 268 SER A C 1
ATOM 2164 O O . SER A 1 270 ? -3.394 39.410 58.750 1.00 52.83 268 SER A O 1
ATOM 2167 N N . ALA A 1 271 ? -4.998 40.010 57.286 1.00 49.20 269 ALA A N 1
ATOM 2168 C CA . ALA A 1 271 ? -4.955 38.720 56.606 1.00 38.57 269 ALA A CA 1
ATOM 2169 C C . ALA A 1 271 ? -3.634 38.536 55.872 1.00 45.69 269 ALA A C 1
ATOM 2170 O O . ALA A 1 271 ? -3.097 37.423 55.812 1.00 57.40 269 ALA A O 1
ATOM 2172 N N . ILE A 1 272 ? -3.096 39.620 55.308 1.00 45.32 270 ILE A N 1
ATOM 2173 C CA . ILE A 1 272 ? -1.788 39.558 54.663 1.00 42.67 270 ILE A CA 1
ATOM 2174 C C . ILE A 1 272 ? -0.705 39.268 55.691 1.00 35.60 270 ILE A C 1
ATOM 2175 O O . ILE A 1 272 ? 0.218 38.484 55.438 1.00 43.12 270 ILE A O 1
ATOM 2180 N N . GLU A 1 273 ? -0.802 39.888 56.869 1.00 34.77 271 GLU A N 1
ATOM 2181 C CA . GLU A 1 273 ? 0.147 39.590 57.937 1.00 35.87 271 GLU A CA 1
ATOM 2182 C C . GLU A 1 273 ? 0.054 38.130 58.356 1.00 44.09 271 GLU A C 1
ATOM 2183 O O . GLU A 1 273 ? 1.070 37.502 58.675 1.00 50.03 271 GLU A O 1
ATOM 2189 N N . LEU A 1 274 ? -1.158 37.570 58.355 1.00 36.81 272 LEU A N 1
ATOM 2190 C CA . LEU A 1 274 ? -1.316 36.146 58.637 1.00 37.31 272 LEU A CA 1
ATOM 2191 C C . LEU A 1 274 ? -0.611 35.299 57.585 1.00 47.00 272 LEU A C 1
ATOM 2192 O O . LEU A 1 274 ? 0.117 34.357 57.917 1.00 48.61 272 LEU A O 1
ATOM 2197 N N . LYS A 1 275 ? -0.812 35.623 56.305 1.00 46.57 273 LYS A N 1
ATOM 2198 C CA . LYS A 1 275 ? -0.180 34.849 55.241 1.00 35.82 273 LYS A CA 1
ATOM 2199 C C . LYS A 1 275 ? 1.337 34.969 55.286 1.00 42.65 273 LYS A C 1
ATOM 2200 O O . LYS A 1 275 ? 2.046 34.033 54.900 1.00 57.17 273 LYS A O 1
ATOM 2206 N N . VAL A 1 276 ? 1.853 36.107 55.753 1.00 37.09 274 VAL A N 1
ATOM 2207 C CA . VAL A 1 276 ? 3.297 36.266 55.887 1.00 29.75 274 VAL A CA 1
ATOM 2208 C C . VAL A 1 276 ? 3.828 35.387 57.012 1.00 34.46 274 VAL A C 1
ATOM 2209 O O . VAL A 1 276 ? 4.856 34.716 56.862 1.00 50.75 274 VAL A O 1
ATOM 2213 N N . LEU A 1 277 ? 3.135 35.369 58.154 1.00 38.87 275 LEU A N 1
ATOM 2214 C CA . LEU A 1 277 ? 3.559 34.524 59.266 1.00 35.61 275 LEU A CA 1
ATOM 2215 C C . LEU A 1 277 ? 3.519 33.049 58.884 1.00 43.83 275 LEU A C 1
ATOM 2216 O O . LEU A 1 277 ? 4.382 32.268 59.302 1.00 50.32 275 LEU A O 1
ATOM 2221 N N . ILE A 1 278 ? 2.522 32.652 58.090 1.00 42.89 276 ILE A N 1
ATOM 2222 C CA . ILE A 1 278 ? 2.395 31.257 57.681 1.00 32.34 276 ILE A CA 1
ATOM 2223 C C . ILE A 1 278 ? 3.558 30.854 56.783 1.00 44.19 276 ILE A C 1
ATOM 2224 O O . ILE A 1 278 ? 4.079 29.737 56.882 1.00 52.02 276 ILE A O 1
ATOM 2229 N N . GLU A 1 279 ? 3.987 31.756 55.896 1.00 38.78 277 GLU A N 1
ATOM 2230 C CA . GLU A 1 279 ? 5.132 31.462 55.039 1.00 32.75 277 GLU A CA 1
ATOM 2231 C C . GLU A 1 279 ? 6.420 31.374 55.847 1.00 39.34 277 GLU A C 1
ATOM 2232 O O . GLU A 1 279 ? 7.288 30.545 55.551 1.00 66.84 277 GLU A O 1
ATOM 2238 N N . GLN A 1 280 ? 6.566 32.226 56.864 1.00 38.73 278 GLN A N 1
ATOM 2239 C CA . GLN A 1 280 ? 7.755 32.164 57.707 1.00 33.72 278 GLN A CA 1
ATOM 2240 C C . GLN A 1 280 ? 7.805 30.859 58.490 1.00 32.28 278 GLN A C 1
ATOM 2241 O O . GLN A 1 280 ? 8.881 30.275 58.665 1.00 42.43 278 GLN A O 1
ATOM 2247 N N . MET A 1 281 ? 6.653 30.382 58.965 1.00 41.37 279 MET A N 1
ATOM 2248 C CA . MET A 1 281 ? 6.620 29.093 59.646 1.00 31.49 279 MET A CA 1
ATOM 2249 C C . MET A 1 281 ? 6.927 27.953 58.684 1.00 36.83 279 MET A C 1
ATOM 2250 O O . MET A 1 281 ? 7.604 26.988 59.056 1.00 44.19 279 MET A O 1
ATOM 2255 N N . ARG A 1 282 ? 6.441 28.047 57.443 1.00 36.85 280 ARG A N 1
ATOM 2256 C CA . ARG A 1 282 ? 6.712 27.003 56.459 1.00 29.38 280 ARG A CA 1
ATOM 2257 C C . ARG A 1 282 ? 8.203 26.883 56.171 1.00 38.42 280 ARG A C 1
ATOM 2258 O O . ARG A 1 282 ? 8.713 25.777 55.955 1.00 54.27 280 ARG A O 1
ATOM 2266 N N . GLU A 1 283 ? 8.918 28.011 56.157 1.00 36.82 281 GLU A N 1
ATOM 2267 C CA . GLU A 1 283 ? 10.355 27.968 55.900 1.00 42.64 281 GLU A CA 1
ATOM 2268 C C . GLU A 1 283 ? 11.088 27.231 57.013 1.00 39.20 281 GLU A C 1
ATOM 2269 O O . GLU A 1 283 ? 12.049 26.497 56.754 1.00 57.11 281 GLU A O 1
ATOM 2275 N N . GLN A 1 284 ? 10.652 27.414 58.261 1.00 45.51 282 GLN A N 1
ATOM 2276 C CA . GLN A 1 284 ? 11.242 26.658 59.361 1.00 40.31 282 GLN A CA 1
ATOM 2277 C C . GLN A 1 284 ? 10.790 25.204 59.341 1.00 39.73 282 GLN A C 1
ATOM 2278 O O . GLN A 1 284 ? 11.558 24.311 59.716 1.00 57.79 282 GLN A O 1
ATOM 2284 N N . ILE A 1 285 ? 9.556 24.948 58.901 1.00 39.55 283 ILE A N 1
ATOM 2285 C CA . ILE A 1 285 ? 9.015 23.594 58.936 1.00 36.28 283 ILE A CA 1
ATOM 2286 C C . ILE A 1 285 ? 9.684 22.707 57.893 1.00 44.15 283 ILE A C 1
ATOM 2287 O O . ILE A 1 285 ? 9.860 21.501 58.115 1.00 43.63 283 ILE A O 1
ATOM 2292 N N . GLN A 1 286 ? 10.095 23.278 56.756 1.00 52.04 284 GLN A N 1
ATOM 2293 C CA . GLN A 1 286 ? 10.737 22.476 55.720 1.00 39.60 284 GLN A CA 1
ATOM 2294 C C . GLN A 1 286 ? 12.035 21.848 56.206 1.00 33.39 284 GLN A C 1
ATOM 2295 O O . GLN A 1 286 ? 12.505 20.876 55.606 1.00 41.32 284 GLN A O 1
ATOM 2301 N N . ASN A 1 287 ? 12.618 22.380 57.278 1.00 36.54 285 ASN A N 1
ATOM 2302 C CA . ASN A 1 287 ? 13.820 21.815 57.871 1.00 37.54 285 ASN A CA 1
ATOM 2303 C C . ASN A 1 287 ? 13.520 20.842 59.002 1.00 43.18 285 ASN A C 1
ATOM 2304 O O . ASN A 1 287 ? 14.443 20.182 59.490 1.00 49.78 285 ASN A O 1
ATOM 2309 N N . ILE A 1 288 ? 12.263 20.736 59.425 1.00 44.15 286 ILE A N 1
ATOM 2310 C CA . ILE A 1 288 ? 11.888 19.845 60.516 1.00 34.12 286 ILE A CA 1
ATOM 2311 C C . ILE A 1 288 ? 11.686 18.437 59.977 1.00 41.33 286 ILE A C 1
ATOM 2312 O O . ILE A 1 288 ? 11.078 18.238 58.917 1.00 49.45 286 ILE A O 1
ATOM 2317 N N . GLU A 1 289 ? 12.199 17.452 60.708 1.00 48.42 287 GLU A N 1
ATOM 2318 C CA . GLU A 1 289 ? 12.064 16.052 60.326 1.00 46.19 287 GLU A CA 1
ATOM 2319 C C . GLU A 1 289 ? 10.610 15.598 60.382 1.00 37.31 287 GLU A C 1
ATOM 2320 O O . GLU A 1 289 ? 9.956 15.710 61.418 1.00 59.78 287 GLU A O 1
ATOM 2326 N N . MET B 1 3 ? 3.549 -11.840 43.150 1.00 114.39 1 MET B N 1
ATOM 2327 C CA . MET B 1 3 ? 3.950 -11.396 44.479 1.00 121.98 1 MET B CA 1
ATOM 2328 C C . MET B 1 3 ? 4.718 -10.084 44.385 1.00 123.39 1 MET B C 1
ATOM 2329 O O . MET B 1 3 ? 5.571 -9.921 43.513 1.00 122.63 1 MET B O 1
ATOM 2334 N N . ILE B 1 4 ? 4.412 -9.148 45.275 1.00 114.55 2 ILE B N 1
ATOM 2335 C CA . ILE B 1 4 ? 5.100 -7.863 45.278 1.00 91.53 2 ILE B CA 1
ATOM 2336 C C . ILE B 1 4 ? 6.491 -8.048 45.866 1.00 85.75 2 ILE B C 1
ATOM 2337 O O . ILE B 1 4 ? 6.701 -8.864 46.773 1.00 92.29 2 ILE B O 1
ATOM 2342 N N . ARG B 1 5 ? 7.457 -7.312 4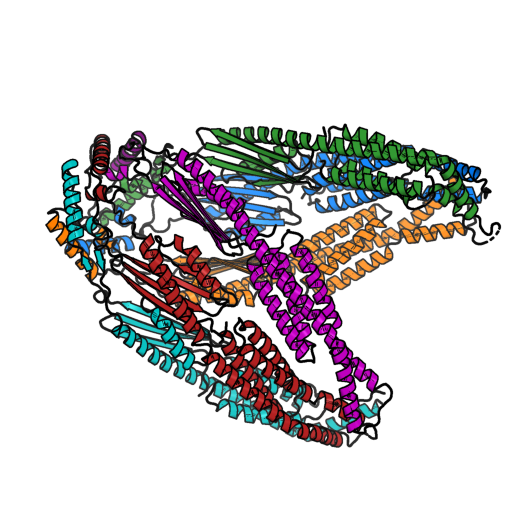5.325 1.00 84.91 3 ARG B N 1
ATOM 2343 C CA . ARG B 1 5 ? 8.857 -7.451 45.702 1.00 80.66 3 ARG B CA 1
ATOM 2344 C C . ARG B 1 5 ? 9.462 -6.067 45.870 1.00 78.02 3 ARG B C 1
ATOM 2345 O O . ARG B 1 5 ? 9.260 -5.191 45.024 1.00 82.43 3 ARG B O 1
ATOM 2353 N N . SER B 1 6 ? 10.197 -5.873 46.961 1.00 84.42 4 SER B N 1
ATOM 2354 C CA . SER B 1 6 ? 10.788 -4.575 47.255 1.00 81.10 4 SER B CA 1
ATOM 2355 C C . SER B 1 6 ? 12.028 -4.342 46.401 1.00 79.85 4 SER B C 1
ATOM 2356 O O . SER B 1 6 ? 12.806 -5.264 46.144 1.00 92.86 4 SER B O 1
ATOM 2359 N N . MET B 1 7 ? 12.212 -3.098 45.967 1.00 80.40 5 MET B N 1
ATOM 2360 C CA . MET B 1 7 ? 13.365 -2.725 45.156 1.00 70.79 5 MET B CA 1
ATOM 2361 C C . MET B 1 7 ? 14.596 -2.399 45.992 1.00 83.59 5 MET B C 1
ATOM 2362 O O . MET B 1 7 ? 15.574 -1.876 45.448 1.00 93.97 5 MET B O 1
ATOM 2367 N N . THR B 1 8 ? 14.569 -2.693 47.290 1.00 88.36 6 THR B N 1
ATOM 2368 C CA . THR B 1 8 ? 15.694 -2.449 48.184 1.00 91.12 6 THR B CA 1
ATOM 2369 C C . THR B 1 8 ? 15.992 -3.730 48.948 1.00 89.52 6 THR B C 1
ATOM 2370 O O . THR B 1 8 ? 15.148 -4.210 49.710 1.00 93.80 6 THR B O 1
ATOM 2374 N N . ALA B 1 9 ? 17.186 -4.280 48.741 1.00 82.90 7 ALA B N 1
ATOM 2375 C CA . ALA B 1 9 ? 17.579 -5.519 49.396 1.00 93.14 7 ALA B CA 1
ATOM 2376 C C . ALA B 1 9 ? 19.098 -5.621 49.388 1.00 94.91 7 ALA B C 1
ATOM 2377 O O . ALA B 1 9 ? 19.788 -4.878 48.686 1.00 99.01 7 ALA B O 1
ATOM 2379 N N . TYR B 1 10 ? 19.608 -6.560 50.183 1.00 102.27 8 TYR B N 1
ATOM 2380 C CA . TYR B 1 10 ? 21.039 -6.803 50.306 1.00 107.53 8 TYR B CA 1
ATOM 2381 C C . TYR B 1 10 ? 21.274 -8.305 50.341 1.00 105.21 8 TYR B C 1
ATOM 2382 O O . TYR B 1 10 ? 20.572 -9.026 51.055 1.00 120.51 8 TYR B O 1
ATOM 2391 N N . ALA B 1 11 ? 22.258 -8.773 49.574 1.00 96.74 9 ALA B N 1
ATOM 2392 C CA . ALA B 1 11 ? 22.563 -10.194 49.482 1.00 97.82 9 ALA B CA 1
ATOM 2393 C C . ALA B 1 11 ? 24.070 -10.401 49.485 1.00 101.63 9 ALA B C 1
ATOM 2394 O O . ALA B 1 11 ? 24.811 -9.635 48.863 1.00 111.71 9 ALA B O 1
ATOM 2396 N N . ARG B 1 12 ? 24.515 -11.445 50.184 1.00 102.87 10 ARG B N 1
ATOM 2397 C CA . ARG B 1 12 ? 25.929 -11.767 50.305 1.00 99.09 10 ARG B CA 1
ATOM 2398 C C . ARG B 1 12 ? 26.111 -13.277 50.254 1.00 114.02 10 ARG B C 1
ATOM 2399 O O . ARG B 1 12 ? 25.319 -14.024 50.834 1.00 128.07 10 ARG B O 1
ATOM 2407 N N . ARG B 1 13 ? 27.157 -13.720 49.558 1.00 111.51 11 ARG B N 1
ATOM 2408 C CA . ARG B 1 13 ? 27.470 -15.139 49.456 1.00 110.47 11 ARG B CA 1
ATOM 2409 C C . ARG B 1 13 ? 28.975 -15.305 49.314 1.00 114.90 11 ARG B C 1
ATOM 2410 O O . ARG B 1 13 ? 29.597 -14.640 48.481 1.00 111.41 11 ARG B O 1
ATOM 2418 N N . GLU B 1 14 ? 29.552 -16.190 50.124 1.00 147.33 12 GLU B N 1
ATOM 2419 C CA . GLU B 1 14 ? 30.987 -16.444 50.126 1.00 152.00 12 GLU B CA 1
ATOM 2420 C C . GLU B 1 14 ? 31.240 -17.930 49.916 1.00 145.72 12 GLU B C 1
ATOM 2421 O O . GLU B 1 14 ? 30.613 -18.769 50.571 1.00 142.94 12 GLU B O 1
ATOM 2427 N N . ILE B 1 15 ? 32.155 -18.249 49.004 1.00 122.79 13 ILE B N 1
ATOM 2428 C CA . ILE B 1 15 ? 32.569 -19.622 48.740 1.00 110.97 13 ILE B CA 1
ATOM 2429 C C . ILE B 1 15 ? 34.028 -19.772 49.147 1.00 112.25 13 ILE B C 1
ATOM 2430 O O . ILE B 1 15 ? 34.855 -18.895 48.870 1.00 108.04 13 ILE B O 1
ATOM 2435 N N . LYS B 1 16 ? 34.338 -20.881 49.810 1.00 126.27 14 LYS B N 1
ATOM 2436 C CA . LYS B 1 16 ? 35.680 -21.156 50.305 1.00 124.93 14 LYS B CA 1
ATOM 2437 C C . LYS B 1 16 ? 36.315 -22.258 49.471 1.00 114.83 14 LYS B C 1
ATOM 2438 O O . LYS B 1 16 ? 35.686 -23.289 49.212 1.00 107.65 14 LYS B O 1
ATOM 2444 N N . GLY B 1 17 ? 37.561 -22.035 49.053 1.00 112.96 15 GLY B N 1
ATOM 2445 C CA . GLY B 1 17 ? 38.302 -23.032 48.309 1.00 122.19 15 GLY B CA 1
ATOM 2446 C C . GLY B 1 17 ? 39.781 -22.914 48.602 1.00 125.07 15 GLY B C 1
ATOM 2447 O O . GLY B 1 17 ? 40.235 -21.977 49.264 1.00 129.15 15 GLY B O 1
ATOM 2448 N N . GLU B 1 18 ? 40.535 -23.895 48.100 1.00 124.84 16 GLU B N 1
ATOM 2449 C CA . GLU B 1 18 ? 41.983 -23.864 48.269 1.00 136.72 16 GLU B CA 1
ATOM 2450 C C . GLU B 1 18 ? 42.605 -22.682 47.538 1.00 136.65 16 GLU B C 1
ATOM 2451 O O . GLU B 1 18 ? 43.603 -22.122 48.006 1.00 149.16 16 GLU B O 1
ATOM 2457 N N . TRP B 1 19 ? 42.034 -22.288 46.396 1.00 126.29 17 TRP B N 1
ATOM 2458 C CA . TRP B 1 19 ? 42.553 -21.133 45.672 1.00 127.26 17 TRP B CA 1
ATOM 2459 C C . TRP B 1 19 ? 42.318 -19.843 46.444 1.00 127.74 17 TRP B C 1
ATOM 2460 O O . TRP B 1 19 ? 43.110 -18.900 46.333 1.00 129.81 17 TRP B O 1
ATOM 2471 N N . GLY B 1 20 ? 41.255 -19.787 47.235 1.00 130.65 18 GLY B N 1
ATOM 2472 C CA . GLY B 1 20 ? 40.961 -18.608 48.027 1.00 115.84 18 GLY B CA 1
ATOM 2473 C C . GLY B 1 20 ? 39.475 -18.534 48.328 1.00 111.25 18 GLY B C 1
ATOM 2474 O O . GLY B 1 20 ? 38.779 -19.546 48.337 1.00 114.93 18 GLY B O 1
ATOM 2475 N N . SER B 1 21 ? 39.015 -17.310 48.567 1.00 108.98 19 SER B N 1
ATOM 2476 C CA . SER B 1 21 ? 37.623 -17.048 48.896 1.00 113.44 19 SER B CA 1
ATOM 2477 C C . SER B 1 21 ? 37.075 -15.978 47.965 1.00 114.27 19 SER B C 1
ATOM 2478 O O . SER B 1 21 ? 37.761 -14.999 47.657 1.00 116.86 19 SER B O 1
ATOM 2481 N N . ALA B 1 22 ? 35.841 -16.174 47.514 1.00 112.82 20 ALA B N 1
ATOM 2482 C CA . ALA B 1 22 ? 35.158 -15.233 46.639 1.00 118.29 20 ALA B CA 1
ATOM 2483 C C . ALA B 1 22 ? 33.887 -14.747 47.318 1.00 116.35 20 ALA B C 1
ATOM 2484 O O . ALA B 1 22 ? 33.150 -15.539 47.913 1.00 123.23 20 ALA B O 1
ATOM 2486 N N . THR B 1 23 ? 33.632 -13.443 47.225 1.00 108.31 21 THR B N 1
ATOM 2487 C CA . THR B 1 23 ? 32.504 -12.818 47.902 1.00 111.34 21 THR B CA 1
ATOM 2488 C C . THR B 1 23 ? 31.674 -12.024 46.905 1.00 113.19 21 THR B C 1
ATOM 2489 O O . THR B 1 23 ? 32.219 -11.228 46.134 1.00 114.05 21 THR B O 1
ATOM 2493 N N . TRP B 1 24 ? 30.362 -12.240 46.926 1.00 109.61 22 TRP B N 1
ATOM 2494 C CA . TRP B 1 24 ? 29.416 -11.476 46.128 1.00 102.66 22 TRP B CA 1
ATOM 2495 C C . TRP B 1 24 ? 28.611 -10.561 47.039 1.00 107.55 22 TRP B C 1
ATOM 2496 O O . TRP B 1 24 ? 28.235 -10.952 48.148 1.00 110.04 22 TRP B O 1
ATOM 2507 N N . GLU B 1 25 ? 28.352 -9.341 46.572 1.00 101.93 23 GLU B N 1
ATOM 2508 C CA . GLU B 1 25 ? 27.551 -8.382 47.322 1.00 96.88 23 GLU B CA 1
ATOM 2509 C C . GLU B 1 25 ? 26.580 -7.694 46.377 1.00 96.28 23 GLU B C 1
ATOM 2510 O O . GLU B 1 25 ? 26.984 -7.198 45.321 1.00 97.41 23 GLU B O 1
ATOM 2516 N N . MET B 1 26 ? 25.304 -7.670 46.758 1.00 95.92 24 MET B N 1
ATOM 2517 C CA . MET B 1 26 ? 24.243 -7.068 45.962 1.00 95.38 24 MET B CA 1
ATOM 2518 C C . MET B 1 26 ? 23.557 -5.983 46.779 1.00 102.17 24 MET B C 1
ATOM 2519 O O . MET B 1 26 ? 23.144 -6.227 47.917 1.00 103.96 24 MET B O 1
ATOM 2524 N N . ARG B 1 27 ? 23.441 -4.789 46.203 1.00 109.34 25 ARG B N 1
ATOM 2525 C CA . ARG B 1 27 ? 22.726 -3.682 46.822 1.00 100.33 25 ARG B CA 1
ATOM 2526 C C . ARG B 1 27 ? 21.753 -3.096 45.811 1.00 99.13 25 ARG B C 1
ATOM 2527 O O . ARG B 1 27 ? 22.105 -2.897 44.644 1.00 105.09 25 ARG B O 1
ATOM 2535 N N . SER B 1 28 ? 20.531 -2.820 46.260 1.00 98.16 26 SER B N 1
ATOM 2536 C CA . SER B 1 28 ? 19.468 -2.346 45.384 1.00 97.61 26 SER B CA 1
ATOM 2537 C C . SER B 1 28 ? 18.842 -1.089 45.968 1.00 99.23 26 SER B C 1
ATOM 2538 O O . SER B 1 28 ? 18.530 -1.042 47.162 1.00 100.10 26 SER B O 1
ATOM 2541 N N . VAL B 1 29 ? 18.668 -0.074 45.123 1.00 99.86 27 VAL B N 1
ATOM 2542 C CA . VAL B 1 29 ? 18.014 1.174 45.492 1.00 101.50 27 VAL B CA 1
ATOM 2543 C C . VAL B 1 29 ? 16.928 1.449 44.461 1.00 100.67 27 VAL B C 1
ATOM 2544 O O . VAL B 1 29 ? 17.041 1.053 43.297 1.00 99.51 27 VAL B O 1
ATOM 2548 N N . ASN B 1 30 ? 15.867 2.125 44.897 1.00 102.24 28 ASN B N 1
ATOM 2549 C CA . ASN B 1 30 ? 14.741 2.399 44.013 1.00 108.92 28 ASN B CA 1
ATOM 2550 C C . ASN B 1 30 ? 15.164 3.274 42.838 1.00 116.73 28 ASN B C 1
ATOM 2551 O O . ASN B 1 30 ? 15.975 4.193 42.982 1.00 126.46 28 ASN B O 1
ATOM 2556 N N . GLN B 1 31 ? 14.605 2.978 41.666 1.00 111.23 29 GLN B N 1
ATOM 2557 C CA . GLN B 1 31 ? 14.940 3.676 40.434 1.00 109.98 29 GLN B CA 1
ATOM 2558 C C . GLN B 1 31 ? 13.865 3.368 39.404 1.00 112.34 29 GLN B C 1
ATOM 2559 O O . GLN B 1 31 ? 13.360 2.244 39.352 1.00 118.14 29 GLN B O 1
ATOM 2565 N N . ARG B 1 32 ? 13.520 4.368 38.590 1.00 122.50 30 ARG B N 1
ATOM 2566 C CA . ARG B 1 32 ? 12.449 4.183 37.615 1.00 116.71 30 ARG B CA 1
ATOM 2567 C C . ARG B 1 32 ? 12.844 3.185 36.533 1.00 133.19 30 ARG B C 1
ATOM 2568 O O . ARG B 1 32 ? 12.011 2.391 36.080 1.00 129.92 30 ARG B O 1
ATOM 2576 N N . TYR B 1 33 ? 14.102 3.208 36.105 1.00 159.98 31 TYR B N 1
ATOM 2577 C CA . TYR B 1 33 ? 14.593 2.291 35.092 1.00 159.00 31 TYR B CA 1
ATOM 2578 C C . TYR B 1 33 ? 15.374 1.156 35.750 1.00 150.32 31 TYR B C 1
ATOM 2579 O O . TYR B 1 33 ? 15.551 1.109 36.969 1.00 152.63 31 TYR B O 1
ATOM 2588 N N . LEU B 1 34 ? 15.849 0.229 34.922 1.00 124.15 32 LEU B N 1
ATOM 2589 C CA . LEU B 1 34 ? 16.647 -0.903 35.380 1.00 121.15 32 LEU B CA 1
ATOM 2590 C C . LEU B 1 34 ? 18.113 -0.621 35.070 1.00 113.35 32 LEU B C 1
ATOM 2591 O O . LEU B 1 34 ? 18.511 -0.578 33.902 1.00 101.29 32 LEU B O 1
ATOM 2596 N N . GLU B 1 35 ? 18.912 -0.431 36.116 1.00 111.49 33 GLU B N 1
ATOM 2597 C CA . GLU B 1 35 ? 20.337 -0.164 35.986 1.00 108.10 33 GLU B CA 1
ATOM 2598 C C . GLU B 1 35 ? 21.117 -1.209 36.771 1.00 97.29 33 GLU B C 1
ATOM 2599 O O . GLU B 1 35 ? 20.759 -1.540 37.905 1.00 96.63 33 GLU B O 1
ATOM 2605 N N . THR B 1 36 ? 22.182 -1.731 36.164 1.00 103.16 34 THR B N 1
ATOM 2606 C CA . THR B 1 36 ? 23.024 -2.745 36.789 1.00 102.42 34 THR B CA 1
ATOM 2607 C C . THR B 1 36 ? 24.482 -2.344 36.628 1.00 106.65 34 THR B C 1
ATOM 2608 O O . THR B 1 36 ? 24.971 -2.213 35.501 1.00 109.03 34 THR B O 1
ATOM 2612 N N . TYR B 1 37 ? 25.174 -2.158 37.749 1.00 104.03 35 TYR B N 1
ATOM 2613 C CA . TYR B 1 37 ? 26.579 -1.773 37.761 1.00 112.68 35 TYR B CA 1
ATOM 2614 C C . TYR B 1 37 ? 27.396 -2.889 38.394 1.00 112.03 35 TYR B C 1
ATOM 2615 O O . TYR B 1 37 ? 27.006 -3.438 39.430 1.00 115.55 35 TYR B O 1
ATOM 2624 N N . PHE B 1 38 ? 28.527 -3.219 37.775 1.00 111.32 36 PHE B N 1
ATOM 2625 C CA . PHE B 1 38 ? 29.348 -4.346 38.194 1.00 108.91 36 PHE B CA 1
ATOM 2626 C C . PHE B 1 38 ? 30.783 -3.894 38.425 1.00 120.81 36 PHE B C 1
ATOM 2627 O O . PHE B 1 38 ? 31.346 -3.144 37.621 1.00 120.26 36 PHE B O 1
ATOM 2635 N N . ARG B 1 39 ? 31.369 -4.359 39.529 1.00 127.64 37 ARG B N 1
ATOM 2636 C CA . ARG B 1 39 ? 32.762 -4.082 39.879 1.00 128.72 37 ARG B CA 1
ATOM 2637 C C . ARG B 1 39 ? 33.430 -5.428 40.141 1.00 129.10 37 ARG B C 1
ATOM 2638 O O . ARG B 1 39 ? 33.303 -5.987 41.235 1.00 127.51 37 ARG B O 1
ATOM 2646 N N . LEU B 1 40 ? 34.131 -5.951 39.143 1.00 150.69 38 LEU B N 1
ATOM 2647 C CA . LEU B 1 40 ? 34.745 -7.266 39.204 1.00 147.84 38 LEU B CA 1
ATOM 2648 C C . LEU B 1 40 ? 36.262 -7.148 39.145 1.00 149.16 38 LEU B C 1
ATOM 2649 O O . LEU B 1 40 ? 36.797 -6.140 38.668 1.00 157.64 38 LEU B O 1
ATOM 2654 N N . PRO B 1 41 ? 36.989 -8.156 39.629 1.00 141.53 39 PRO B N 1
ATOM 2655 C CA . PRO B 1 41 ? 38.455 -8.120 39.549 1.00 137.60 39 PRO B CA 1
ATOM 2656 C C . PRO B 1 41 ? 38.939 -8.118 38.106 1.00 140.79 39 PRO B C 1
ATOM 2657 O O . PRO B 1 41 ? 38.195 -8.390 37.161 1.00 143.27 39 PRO B O 1
ATOM 2661 N N . GLU B 1 42 ? 40.227 -7.803 37.944 1.00 136.78 40 GLU B N 1
ATOM 2662 C CA . GLU B 1 42 ? 40.810 -7.754 36.607 1.00 137.37 40 GLU B CA 1
ATOM 2663 C C . GLU B 1 42 ? 40.824 -9.127 35.949 1.00 135.72 40 GLU B C 1
ATOM 2664 O O . GLU B 1 42 ? 40.675 -9.231 34.726 1.00 134.13 40 GLU B O 1
ATOM 2670 N N . GLN B 1 43 ? 40.994 -10.190 36.738 1.00 133.14 41 GLN B N 1
ATOM 2671 C CA . GLN B 1 43 ? 41.050 -11.529 36.162 1.00 134.18 41 GLN B CA 1
ATOM 2672 C C . GLN B 1 43 ? 39.679 -11.982 35.676 1.00 134.28 41 GLN B C 1
ATOM 2673 O O . GLN B 1 43 ? 39.571 -12.643 34.636 1.00 135.60 41 GLN B O 1
ATOM 2679 N N . PHE B 1 44 ? 38.620 -11.633 36.407 1.00 133.95 42 PHE B N 1
ATOM 2680 C CA . PHE B 1 44 ? 37.264 -12.038 36.064 1.00 117.12 42 PHE B CA 1
ATOM 2681 C C . PHE B 1 44 ? 36.453 -10.905 35.443 1.00 125.00 42 PHE B C 1
ATOM 2682 O O . PHE B 1 44 ? 35.219 -10.934 35.497 1.00 124.54 42 PHE B O 1
ATOM 2690 N N . ARG B 1 45 ? 37.120 -9.909 34.853 1.00 127.41 43 ARG B N 1
ATOM 2691 C CA . ARG B 1 45 ? 36.408 -8.834 34.174 1.00 124.13 43 ARG B CA 1
ATOM 2692 C C . ARG B 1 45 ? 35.678 -9.329 32.932 1.00 108.81 43 ARG B C 1
ATOM 2693 O O . ARG B 1 45 ? 34.706 -8.697 32.503 1.00 108.00 43 ARG B O 1
ATOM 2701 N N . SER B 1 46 ? 36.119 -10.447 32.352 1.00 112.60 44 SER B N 1
ATOM 2702 C CA . SER B 1 46 ? 35.435 -11.014 31.197 1.00 113.43 44 SER B CA 1
ATOM 2703 C C . SER B 1 46 ? 34.091 -11.629 31.563 1.00 119.01 44 SER B C 1
ATOM 2704 O O . SER B 1 46 ? 33.285 -11.904 30.667 1.00 122.91 44 SER B O 1
ATOM 2707 N N . LEU B 1 47 ? 33.830 -11.847 32.852 1.00 119.10 45 LEU B N 1
ATOM 2708 C CA . LEU B 1 47 ? 32.594 -12.486 33.283 1.00 110.47 45 LEU B CA 1
ATOM 2709 C C . LEU B 1 47 ? 31.420 -11.520 33.375 1.00 106.35 45 LEU B C 1
ATOM 2710 O O . LEU B 1 47 ? 30.285 -11.974 33.553 1.00 108.91 45 LEU B O 1
ATOM 2715 N N . GLU B 1 48 ? 31.661 -10.213 33.252 1.00 105.66 46 GLU B N 1
ATOM 2716 C CA . GLU B 1 48 ? 30.588 -9.235 33.436 1.00 103.34 46 GLU B CA 1
ATOM 2717 C C . GLU B 1 48 ? 29.419 -9.422 32.474 1.00 111.83 46 GLU B C 1
ATOM 2718 O O . GLU B 1 48 ? 28.265 -9.380 32.935 1.00 114.75 46 GLU B O 1
ATOM 2724 N N . PRO B 1 49 ? 29.616 -9.615 31.163 1.00 113.73 47 PRO B N 1
ATOM 2725 C CA . PRO B 1 49 ? 28.446 -9.823 30.290 1.00 109.17 47 PRO B CA 1
ATOM 2726 C C . PRO B 1 49 ? 27.664 -11.084 30.612 1.00 106.51 47 PRO B C 1
ATOM 2727 O O . PRO B 1 49 ? 26.458 -11.139 30.340 1.00 101.91 47 PRO B O 1
ATOM 2731 N N . VAL B 1 50 ? 28.312 -12.102 31.180 1.00 112.33 48 VAL B N 1
ATOM 2732 C CA . VAL B 1 50 ? 27.594 -13.308 31.577 1.00 107.89 48 VAL B CA 1
ATOM 2733 C C . VAL B 1 50 ? 26.812 -13.067 32.861 1.00 107.66 48 VAL B C 1
ATOM 2734 O O . VAL B 1 50 ? 25.692 -13.563 33.023 1.00 100.87 48 VAL B O 1
ATOM 2738 N N . VAL B 1 51 ? 27.388 -12.303 33.792 1.00 108.32 49 VAL B N 1
ATOM 2739 C CA . VAL B 1 51 ? 26.676 -11.958 35.018 1.00 101.30 49 VAL B CA 1
ATOM 2740 C C . VAL B 1 51 ? 25.510 -11.026 34.712 1.00 101.08 49 VAL B C 1
ATOM 2741 O O . VAL B 1 51 ? 24.439 -11.126 35.322 1.00 96.29 49 VAL B O 1
ATOM 2745 N N . ARG B 1 52 ? 25.694 -10.118 33.751 1.00 103.43 50 ARG B N 1
ATOM 2746 C CA . ARG B 1 52 ? 24.654 -9.146 33.431 1.00 108.00 50 ARG B CA 1
ATOM 2747 C C . ARG B 1 52 ? 23.423 -9.820 32.837 1.00 106.47 50 ARG B C 1
ATOM 2748 O O . ARG B 1 52 ? 22.292 -9.382 33.078 1.00 101.15 50 ARG B O 1
ATOM 2756 N N . GLU B 1 53 ? 23.620 -10.886 32.057 1.00 118.22 51 GLU B N 1
ATOM 2757 C CA . GLU B 1 53 ? 22.486 -11.590 31.466 1.00 107.56 51 GLU B CA 1
ATOM 2758 C C . GLU B 1 53 ? 21.650 -12.292 32.529 1.00 111.17 51 GLU B C 1
ATOM 2759 O O . GLU B 1 53 ? 20.415 -12.235 32.493 1.00 108.09 51 GLU B O 1
ATOM 2765 N N . ARG B 1 54 ? 22.304 -12.961 33.481 1.00 113.59 52 ARG B N 1
ATOM 2766 C CA . ARG B 1 54 ? 21.570 -13.694 34.507 1.00 105.79 52 ARG B CA 1
ATOM 2767 C C . ARG B 1 54 ? 20.806 -12.758 35.434 1.00 104.22 52 ARG B C 1
ATOM 2768 O O . ARG B 1 54 ? 19.724 -13.112 35.916 1.00 109.40 52 ARG B O 1
ATOM 2776 N N . ILE B 1 55 ? 21.345 -11.567 35.693 1.00 103.25 53 ILE B N 1
ATOM 2777 C CA . ILE B 1 55 ? 20.717 -10.652 36.641 1.00 102.59 53 ILE B CA 1
ATOM 2778 C C . ILE B 1 55 ? 19.588 -9.874 35.980 1.00 95.11 53 ILE B C 1
ATOM 2779 O O . ILE B 1 55 ? 18.491 -9.751 36.538 1.00 94.93 53 ILE B O 1
ATOM 2784 N N . ARG B 1 56 ? 19.835 -9.333 34.784 1.00 99.20 54 ARG B N 1
ATOM 2785 C CA . ARG B 1 56 ? 18.797 -8.577 34.092 1.00 96.04 54 ARG B CA 1
ATOM 2786 C C . ARG B 1 56 ? 17.601 -9.451 33.734 1.00 97.85 54 ARG B C 1
ATOM 2787 O O . ARG B 1 56 ? 16.478 -8.948 33.623 1.00 98.01 54 ARG B O 1
ATOM 2795 N N . SER B 1 57 ? 17.814 -10.756 33.554 1.00 99.46 55 SER B N 1
ATOM 2796 C CA . SER B 1 57 ? 16.702 -11.641 33.228 1.00 104.98 55 SER B CA 1
ATOM 2797 C C . SER B 1 57 ? 15.892 -12.018 34.462 1.00 106.62 55 SER B C 1
ATOM 2798 O O . SER B 1 57 ? 14.680 -12.240 34.360 1.00 111.58 55 SER B O 1
ATOM 2801 N N . ARG B 1 58 ? 16.531 -12.086 35.629 1.00 105.38 56 ARG B N 1
ATOM 2802 C CA . ARG B 1 58 ? 15.867 -12.513 36.852 1.00 100.86 56 ARG B CA 1
ATOM 2803 C C . ARG B 1 58 ? 15.342 -11.359 37.695 1.00 108.05 56 ARG B C 1
ATOM 2804 O O . ARG B 1 58 ? 14.560 -11.599 38.621 1.00 116.10 56 ARG B O 1
ATOM 2812 N N . LEU B 1 59 ? 15.744 -10.126 37.406 1.00 109.79 57 LEU B N 1
ATOM 2813 C CA . LEU B 1 59 ? 15.396 -8.977 38.228 1.00 98.92 57 LEU B CA 1
ATOM 2814 C C . LEU B 1 59 ? 14.462 -8.037 37.481 1.00 101.44 57 LEU B C 1
ATOM 2815 O O . LEU B 1 59 ? 14.601 -7.833 36.271 1.00 102.01 57 LEU B O 1
ATOM 2820 N N . THR B 1 60 ? 13.517 -7.462 38.219 1.00 115.53 58 THR B N 1
ATOM 2821 C CA . THR B 1 60 ? 12.655 -6.411 37.701 1.00 105.08 58 THR B CA 1
ATOM 2822 C C . THR B 1 60 ? 13.387 -5.072 37.805 1.00 115.91 58 THR B C 1
ATOM 2823 O O . THR B 1 60 ? 14.595 -5.018 38.050 1.00 123.16 58 THR B O 1
ATOM 2827 N N . ARG B 1 61 ? 12.659 -3.971 37.630 1.00 121.51 59 ARG B N 1
ATOM 2828 C CA . ARG B 1 61 ? 13.292 -2.659 37.572 1.00 125.84 59 ARG B CA 1
ATOM 2829 C C . ARG B 1 61 ? 13.937 -2.298 38.906 1.00 117.88 59 ARG B C 1
ATOM 2830 O O . ARG B 1 61 ? 13.514 -2.750 39.974 1.00 116.22 59 ARG B O 1
ATOM 2838 N N . GLY B 1 62 ? 14.976 -1.481 38.832 1.00 109.07 60 GLY B N 1
ATOM 2839 C CA . GLY B 1 62 ? 15.723 -1.090 40.009 1.00 105.11 60 GLY B CA 1
ATOM 2840 C C . GLY B 1 62 ? 17.127 -0.669 39.638 1.00 105.30 60 GLY B C 1
ATOM 2841 O O . GLY B 1 62 ? 17.505 -0.625 38.467 1.00 111.94 60 GLY B O 1
ATOM 2842 N N . LYS B 1 63 ? 17.900 -0.351 40.674 1.00 95.96 61 LYS B N 1
ATOM 2843 C CA . LYS B 1 63 ? 19.300 0.036 40.532 1.00 96.49 61 LYS B CA 1
ATOM 2844 C C . LYS B 1 63 ? 20.131 -0.895 41.403 1.00 106.33 61 LYS B C 1
ATOM 2845 O O . LYS B 1 63 ? 20.071 -0.818 42.634 1.00 108.27 61 LYS B O 1
ATOM 2851 N N . VAL B 1 64 ? 20.904 -1.770 40.765 1.00 111.27 62 VAL B N 1
ATOM 2852 C CA . VAL B 1 64 ? 21.646 -2.822 41.449 1.00 106.39 62 VAL B CA 1
ATOM 2853 C C . VAL B 1 64 ? 23.137 -2.561 41.297 1.00 104.84 62 VAL B C 1
ATOM 2854 O O . VAL B 1 64 ? 23.597 -2.112 40.240 1.00 107.28 62 VAL B O 1
ATOM 2858 N N . GLU B 1 65 ? 23.891 -2.839 42.360 1.00 105.30 63 GLU B N 1
ATOM 2859 C CA . GLU B 1 65 ? 25.344 -2.734 42.353 1.00 110.71 63 GLU B CA 1
ATOM 2860 C C . GLU B 1 65 ? 25.930 -4.065 42.798 1.00 108.08 63 GLU B C 1
ATOM 2861 O O . GLU B 1 65 ? 25.509 -4.621 43.817 1.00 103.52 63 GLU B O 1
ATOM 2867 N N . CYS B 1 66 ? 26.898 -4.573 42.036 1.00 130.40 64 CYS B N 1
ATOM 2868 C CA . CYS B 1 66 ? 27.493 -5.881 42.276 1.00 132.16 64 CYS B CA 1
ATOM 2869 C C . CYS B 1 66 ? 29.003 -5.745 42.410 1.00 126.59 64 CYS B C 1
ATOM 2870 O O . CYS B 1 66 ? 29.648 -5.101 41.576 1.00 127.08 64 CYS B O 1
ATOM 2873 N N . THR B 1 67 ? 29.561 -6.358 43.453 1.00 107.75 65 THR B N 1
ATOM 2874 C CA . THR B 1 67 ? 30.997 -6.356 43.699 1.00 114.34 65 THR B CA 1
ATOM 2875 C C . THR B 1 67 ? 31.458 -7.780 43.967 1.00 111.04 65 THR B C 1
ATOM 2876 O O . THR B 1 67 ? 30.825 -8.504 44.743 1.00 105.39 65 THR B O 1
ATOM 2880 N N . LEU B 1 68 ? 32.558 -8.177 43.331 1.00 105.57 66 LEU B N 1
ATOM 2881 C CA . LEU B 1 68 ? 33.145 -9.500 43.506 1.00 94.62 66 LEU B CA 1
ATOM 2882 C C . LEU B 1 68 ? 34.560 -9.337 44.041 1.00 113.21 66 LEU B C 1
ATOM 2883 O O . LEU B 1 68 ? 35.391 -8.673 43.414 1.00 121.22 66 LEU B O 1
ATOM 2888 N N . ARG B 1 69 ? 34.828 -9.941 45.195 1.00 121.65 67 ARG B N 1
ATOM 2889 C CA . ARG B 1 69 ? 36.128 -9.867 45.849 1.00 137.09 67 ARG B CA 1
ATOM 2890 C C . ARG B 1 69 ? 36.779 -11.243 45.802 1.00 137.68 67 ARG B C 1
ATOM 2891 O O . ARG B 1 69 ? 36.200 -12.222 46.285 1.00 122.82 67 ARG B O 1
ATOM 2899 N N . TYR B 1 70 ? 37.976 -11.313 45.224 1.00 134.34 68 TYR B N 1
ATOM 2900 C CA . TYR B 1 70 ? 38.700 -12.566 45.042 1.00 125.68 68 TYR B CA 1
ATOM 2901 C C . TYR B 1 70 ? 40.041 -12.466 45.755 1.00 127.32 68 TYR B C 1
ATOM 2902 O O . TYR B 1 70 ? 40.813 -11.534 45.504 1.00 127.04 68 TYR B O 1
ATOM 2911 N N . GLU B 1 71 ? 40.314 -13.424 46.641 1.00 121.81 69 GLU B N 1
ATOM 2912 C CA . GLU B 1 71 ? 41.535 -13.426 47.435 1.00 122.00 69 GLU B CA 1
ATOM 2913 C C . GLU B 1 71 ? 42.435 -14.569 46.998 1.00 120.17 69 GLU B C 1
ATOM 2914 O O . GLU B 1 71 ? 42.037 -15.739 47.107 1.00 113.52 69 GLU B O 1
ATOM 2920 N N . PRO B 1 72 ? 43.636 -14.290 46.499 1.00 120.40 70 PRO B N 1
ATOM 2921 C CA . PRO B 1 72 ? 44.555 -15.373 46.136 1.00 128.04 70 PRO B CA 1
ATOM 2922 C C . PRO B 1 72 ? 45.313 -15.881 47.352 1.00 135.40 70 PRO B C 1
ATOM 2923 O O . PRO B 1 72 ? 45.669 -15.118 48.254 1.00 135.94 70 PRO B O 1
ATOM 2927 N N . ASP B 1 73 ? 45.562 -17.192 47.367 1.00 146.53 71 ASP B N 1
ATOM 2928 C CA . ASP B 1 73 ? 46.289 -17.789 48.483 1.00 146.26 71 ASP B CA 1
ATOM 2929 C C . ASP B 1 73 ? 47.774 -17.450 48.433 1.00 147.39 71 ASP B C 1
ATOM 2930 O O . ASP B 1 73 ? 48.425 -17.378 49.482 1.00 141.67 71 ASP B O 1
ATOM 2935 N N . VAL B 1 74 ? 48.323 -17.254 47.231 1.00 149.44 72 VAL B N 1
ATOM 2936 C CA . VAL B 1 74 ? 49.720 -16.881 47.011 1.00 144.69 72 VAL B CA 1
ATOM 2937 C C . VAL B 1 74 ? 50.659 -18.023 47.385 1.00 144.59 72 VAL B C 1
ATOM 2938 O O . VAL B 1 74 ? 51.459 -18.476 46.559 1.00 146.37 72 VAL B O 1
ATOM 2942 N N . SER B 1 75 ? 50.583 -18.489 48.633 1.00 140.53 73 SER B N 1
ATOM 2943 C CA . SER B 1 75 ? 51.528 -19.497 49.098 1.00 147.18 73 SER B CA 1
ATOM 2944 C C . SER B 1 75 ? 51.162 -20.901 48.632 1.00 148.41 73 SER B C 1
ATOM 2945 O O . SER B 1 75 ? 52.056 -21.728 48.417 1.00 147.86 73 SER B O 1
ATOM 2948 N N . ALA B 1 76 ? 49.871 -21.194 48.466 1.00 144.52 74 ALA B N 1
ATOM 2949 C CA . ALA B 1 76 ? 49.454 -22.557 48.159 1.00 139.25 74 ALA B CA 1
ATOM 2950 C C . ALA B 1 76 ? 49.598 -22.907 46.683 1.00 134.14 74 ALA B C 1
ATOM 2951 O O . ALA B 1 76 ? 49.720 -24.091 46.352 1.00 132.30 74 ALA B O 1
ATOM 2953 N N . GLN B 1 77 ? 49.593 -21.915 45.796 1.00 133.19 75 GLN B N 1
ATOM 2954 C CA . GLN B 1 77 ? 49.638 -22.163 44.363 1.00 130.75 75 GLN B CA 1
ATOM 2955 C C . GLN B 1 77 ? 50.561 -21.154 43.696 1.00 132.42 75 GLN B C 1
ATOM 2956 O O . GLN B 1 77 ? 50.913 -20.123 44.274 1.00 127.95 75 GLN B O 1
ATOM 2962 N N . GLY B 1 78 ? 50.951 -21.469 42.464 1.00 134.31 76 GLY B N 1
ATOM 2963 C CA . GLY B 1 78 ? 51.743 -20.559 41.661 1.00 126.84 76 GLY B CA 1
ATOM 2964 C C . GLY B 1 78 ? 53.226 -20.578 41.970 1.00 127.35 76 GLY B C 1
ATOM 2965 O O . GLY B 1 78 ? 53.828 -19.525 42.203 1.00 128.28 76 GLY B O 1
ATOM 2966 N N . GLU B 1 79 ? 53.827 -21.765 41.971 1.00 123.28 77 GLU B N 1
ATOM 2967 C CA . GLU B 1 79 ? 55.258 -21.876 42.221 1.00 108.22 77 GLU B CA 1
ATOM 2968 C C . GLU B 1 79 ? 56.040 -21.282 41.056 1.00 109.27 77 GLU B C 1
ATOM 2969 O O . GLU B 1 79 ? 55.735 -21.546 39.889 1.00 119.42 77 GLU B O 1
ATOM 2975 N N . LEU B 1 80 ? 57.050 -20.477 41.377 1.00 99.25 78 LEU B N 1
ATOM 2976 C CA . LEU B 1 80 ? 57.798 -19.760 40.353 1.00 88.67 78 LEU B CA 1
ATOM 2977 C C . LEU B 1 80 ? 58.674 -20.715 39.552 1.00 84.10 78 LEU B C 1
ATOM 2978 O O . LEU B 1 80 ? 59.355 -21.575 40.118 1.00 93.36 78 LEU B O 1
ATOM 2983 N N . ILE B 1 81 ? 58.658 -20.555 38.232 1.00 77.23 79 ILE B N 1
ATOM 2984 C CA . ILE B 1 81 ? 59.497 -21.326 37.322 1.00 80.00 79 ILE B CA 1
ATOM 2985 C C . ILE B 1 81 ? 60.631 -20.435 36.838 1.00 71.70 79 ILE B C 1
ATOM 2986 O O . ILE B 1 81 ? 60.411 -19.275 36.465 1.00 84.53 79 ILE B O 1
ATOM 2991 N N . LEU B 1 82 ? 61.846 -20.973 36.845 1.00 61.93 80 LEU B N 1
ATOM 2992 C CA . LEU B 1 82 ? 63.039 -20.226 36.468 1.00 65.25 80 LEU B CA 1
ATOM 2993 C C . LEU B 1 82 ? 63.463 -20.624 35.059 1.00 70.09 80 LEU B C 1
ATOM 2994 O O . LEU B 1 82 ? 63.712 -21.804 34.791 1.00 76.19 80 LEU B O 1
ATOM 2999 N N . ASN B 1 83 ? 63.542 -19.641 34.166 1.00 61.59 81 ASN B N 1
ATOM 3000 C CA . ASN B 1 83 ? 64.014 -19.867 32.801 1.00 72.61 81 ASN B CA 1
ATOM 3001 C C . ASN B 1 83 ? 65.535 -19.917 32.836 1.00 76.50 81 ASN B C 1
ATOM 3002 O O . ASN B 1 83 ? 66.205 -18.882 32.812 1.00 80.75 81 ASN B O 1
ATOM 3007 N N . GLU B 1 84 ? 66.088 -21.130 32.893 1.00 79.89 82 GLU B N 1
ATOM 3008 C CA . GLU B 1 84 ? 67.537 -21.276 32.996 1.00 77.16 82 GLU B CA 1
ATOM 3009 C C . GLU B 1 84 ? 68.234 -20.833 31.717 1.00 70.59 82 GLU B C 1
ATOM 3010 O O . GLU B 1 84 ? 69.336 -20.271 31.765 1.00 73.75 82 GLU B O 1
ATOM 3016 N N . LYS B 1 85 ? 67.609 -21.073 30.563 1.00 69.31 83 LYS B N 1
ATOM 3017 C CA . LYS B 1 85 ? 68.234 -20.704 29.298 1.00 71.36 83 LYS B CA 1
ATOM 3018 C C . LYS B 1 85 ? 68.329 -19.190 29.146 1.00 83.15 83 LYS B C 1
ATOM 3019 O O . LYS B 1 85 ? 69.362 -18.668 28.713 1.00 88.30 83 LYS B O 1
ATOM 3025 N N . LEU B 1 86 ? 67.265 -18.468 29.507 1.00 85.53 84 LEU B N 1
ATOM 3026 C CA . LEU B 1 86 ? 67.289 -17.012 29.394 1.00 83.76 84 LEU B CA 1
ATOM 3027 C C . LEU B 1 86 ? 68.259 -16.393 30.393 1.00 73.21 84 LEU B C 1
ATOM 3028 O O . LEU B 1 86 ? 68.922 -15.396 30.086 1.00 76.06 84 LEU B O 1
ATOM 3033 N N . ALA B 1 87 ? 68.356 -16.970 31.594 1.00 63.66 85 ALA B N 1
ATOM 3034 C CA . ALA B 1 87 ? 69.280 -16.440 32.590 1.00 64.15 85 ALA B CA 1
ATOM 3035 C C . ALA B 1 87 ? 70.726 -16.585 32.132 1.00 72.30 85 ALA B C 1
ATOM 3036 O O . ALA B 1 87 ? 71.530 -15.658 32.285 1.00 73.14 85 ALA B O 1
ATOM 3038 N N . LYS B 1 88 ? 71.074 -17.742 31.563 1.00 63.45 86 LYS B N 1
ATOM 3039 C CA . LYS B 1 88 ? 72.424 -17.929 31.041 1.00 64.85 86 LYS B CA 1
ATOM 3040 C C . LYS B 1 88 ? 72.698 -17.004 29.863 1.00 73.21 86 LYS B C 1
ATOM 3041 O O . LYS B 1 88 ? 73.842 -16.583 29.658 1.00 75.12 86 LYS B O 1
ATOM 3047 N N . GLN B 1 89 ? 71.667 -16.677 29.081 1.00 77.31 87 GLN B N 1
ATOM 3048 C CA . GLN B 1 89 ? 71.852 -15.746 27.974 1.00 77.30 87 GLN B CA 1
ATOM 3049 C C . GLN B 1 89 ? 72.173 -14.346 28.479 1.00 69.75 87 GLN B C 1
ATOM 3050 O O . GLN B 1 89 ? 73.003 -13.643 27.891 1.00 69.95 87 GLN B O 1
ATOM 3056 N N . LEU B 1 90 ? 71.526 -13.922 29.567 1.00 68.38 88 LEU B N 1
ATOM 3057 C CA . LEU B 1 90 ? 71.792 -12.594 30.112 1.00 63.06 88 LEU B CA 1
ATOM 3058 C C . LEU B 1 90 ? 73.165 -12.531 30.768 1.00 69.76 88 LEU B C 1
ATOM 3059 O O . LEU B 1 90 ? 73.849 -11.505 30.689 1.00 75.60 88 LEU B O 1
ATOM 3064 N N . VAL B 1 91 ? 73.581 -13.616 31.426 1.00 67.55 89 VAL B N 1
ATOM 3065 C CA . VAL B 1 91 ? 74.877 -13.627 32.097 1.00 63.27 89 VAL B CA 1
ATOM 3066 C C . VAL B 1 91 ? 76.007 -13.546 31.079 1.00 70.83 89 VAL B C 1
ATOM 3067 O O . VAL B 1 91 ? 76.992 -12.826 31.282 1.00 69.61 89 VAL B O 1
ATOM 3071 N N . THR B 1 92 ? 75.884 -14.272 29.965 1.00 75.22 90 THR B N 1
ATOM 3072 C CA . THR B 1 92 ? 76.900 -14.189 28.919 1.00 73.60 90 THR B CA 1
ATOM 3073 C C . THR B 1 92 ? 76.905 -12.813 28.264 1.00 69.82 90 THR B C 1
ATOM 3074 O O . THR B 1 92 ? 77.967 -12.296 27.899 1.00 77.34 90 THR B O 1
ATOM 3078 N N . ALA B 1 93 ? 75.727 -12.204 28.108 1.00 68.92 91 ALA B N 1
ATOM 3079 C CA . ALA B 1 93 ? 75.667 -10.849 27.570 1.00 69.80 91 ALA B CA 1
ATOM 3080 C C . ALA B 1 93 ? 76.299 -9.849 28.529 1.00 73.36 91 ALA B C 1
ATOM 3081 O O . ALA B 1 93 ? 76.992 -8.919 28.098 1.00 87.62 91 ALA B O 1
ATOM 3083 N N . ALA B 1 94 ? 76.078 -10.023 29.834 1.00 67.08 92 ALA B N 1
ATOM 3084 C CA . ALA B 1 94 ? 76.708 -9.137 30.805 1.00 66.81 92 ALA B CA 1
ATOM 3085 C C . ALA B 1 94 ? 78.211 -9.371 30.884 1.00 85.50 92 ALA B C 1
ATOM 3086 O O . ALA B 1 94 ? 78.968 -8.435 31.167 1.00 85.96 92 ALA B O 1
ATOM 3088 N N . ASN B 1 95 ? 78.663 -10.605 30.637 1.00 81.83 93 ASN B N 1
ATOM 3089 C CA . ASN B 1 95 ? 80.098 -10.873 30.615 1.00 77.30 93 ASN B CA 1
ATOM 3090 C C . ASN B 1 95 ? 80.782 -10.106 29.493 1.00 87.16 93 ASN B C 1
ATOM 3091 O O . ASN B 1 95 ? 81.928 -9.664 29.640 1.00 87.47 93 ASN B O 1
ATOM 3096 N N . TRP B 1 96 ? 80.098 -9.945 28.358 1.00 87.39 94 TRP B N 1
ATOM 3097 C CA . TRP B 1 96 ? 80.662 -9.167 27.261 1.00 90.03 94 TRP B CA 1
ATOM 3098 C C . TRP B 1 96 ? 80.830 -7.707 27.659 1.00 85.18 94 TRP B C 1
ATOM 3099 O O . TRP B 1 96 ? 81.849 -7.082 27.342 1.00 84.40 94 TRP B O 1
ATOM 3110 N N . VAL B 1 97 ? 79.840 -7.149 28.357 1.00 82.57 95 VAL B N 1
ATOM 3111 C CA . VAL B 1 97 ? 79.947 -5.771 28.820 1.00 81.76 95 VAL B CA 1
ATOM 3112 C C . VAL B 1 97 ? 81.052 -5.646 29.861 1.00 91.46 95 VAL B C 1
ATOM 3113 O O . VAL B 1 97 ? 81.771 -4.640 29.905 1.00 91.35 95 VAL B O 1
ATOM 3117 N N . LYS B 1 98 ? 81.222 -6.672 30.700 1.00 87.81 96 LYS B N 1
ATOM 3118 C CA . LYS B 1 98 ? 82.291 -6.640 31.691 1.00 78.23 96 LYS B CA 1
ATOM 3119 C C . LYS B 1 98 ? 83.666 -6.626 31.036 1.00 78.66 96 LYS B C 1
ATOM 3120 O O . LYS B 1 98 ? 84.594 -6.009 31.568 1.00 87.47 96 LYS B O 1
ATOM 3126 N N . MET B 1 99 ? 83.821 -7.288 29.887 1.00 80.06 97 MET B N 1
ATOM 3127 C CA . MET B 1 99 ? 85.107 -7.252 29.199 1.00 84.61 97 MET B CA 1
ATOM 3128 C C . MET B 1 99 ? 85.381 -5.870 28.620 1.00 88.57 97 MET B C 1
ATOM 3129 O O . MET B 1 99 ? 86.529 -5.411 28.611 1.00 94.48 97 MET B O 1
ATOM 3134 N N . GLN B 1 100 ? 84.340 -5.194 28.132 1.00 91.94 98 GLN B N 1
ATOM 3135 C CA . GLN B 1 100 ? 84.517 -3.855 27.580 1.00 93.66 98 GLN B CA 1
ATOM 3136 C C . GLN B 1 100 ? 84.884 -2.857 28.672 1.00 92.05 98 GLN B C 1
ATOM 3137 O O . GLN B 1 100 ? 85.856 -2.103 28.538 1.00 101.49 98 GLN B O 1
ATOM 3143 N N . SER B 1 101 ? 84.117 -2.842 29.765 1.00 84.18 99 SER B N 1
ATOM 3144 C CA . SER B 1 101 ? 84.391 -1.922 30.862 1.00 84.66 99 SER B CA 1
ATOM 3145 C C . SER B 1 101 ? 85.584 -2.360 31.704 1.00 91.40 99 SER B C 1
ATOM 3146 O O . SER B 1 101 ? 86.134 -1.540 32.448 1.00 97.86 99 SER B O 1
ATOM 3149 N N . ASP B 1 102 ? 85.988 -3.628 31.604 1.00 84.60 100 ASP B N 1
ATOM 3150 C CA . ASP B 1 102 ? 87.088 -4.210 32.375 1.00 85.31 100 ASP B CA 1
ATOM 3151 C C . ASP B 1 102 ? 86.817 -4.187 33.875 1.00 83.63 100 ASP B C 1
ATOM 3152 O O . ASP B 1 102 ? 87.750 -4.297 34.676 1.00 92.85 100 ASP B O 1
ATOM 3157 N N . GLU B 1 103 ? 85.553 -4.049 34.271 1.00 81.05 101 GLU B N 1
ATOM 3158 C CA . GLU B 1 103 ? 85.175 -4.011 35.678 1.00 79.60 101 GLU B CA 1
ATOM 3159 C C . GLU B 1 103 ? 83.676 -4.256 35.775 1.00 89.32 101 GLU B C 1
ATOM 3160 O O . GLU B 1 103 ? 82.955 -4.219 34.775 1.00 92.06 101 GLU B O 1
ATOM 3166 N N . GLY B 1 104 ? 83.217 -4.508 36.993 1.00 95.02 102 GLY B N 1
ATOM 3167 C CA . GLY B 1 104 ? 81.813 -4.740 37.262 1.00 96.65 102 GLY B CA 1
ATOM 3168 C C . GLY B 1 104 ? 81.564 -6.105 37.877 1.00 91.61 102 GLY B C 1
ATOM 3169 O O . GLY B 1 104 ? 82.430 -6.979 37.914 1.00 98.82 102 GLY B O 1
ATOM 3170 N N . GLU B 1 105 ? 80.337 -6.266 38.367 1.00 76.53 103 GLU B N 1
ATOM 3171 C CA . GLU B 1 105 ? 79.915 -7.504 39.004 1.00 66.64 103 GLU B CA 1
ATOM 3172 C C . GLU B 1 105 ? 78.432 -7.712 38.741 1.00 69.88 103 GLU B C 1
ATOM 3173 O O . GLU B 1 105 ? 77.637 -6.776 38.861 1.00 79.89 103 GLU B O 1
ATOM 3179 N N . ILE B 1 106 ? 78.071 -8.941 38.383 1.00 71.52 104 ILE B N 1
ATOM 3180 C CA . ILE B 1 106 ? 76.690 -9.274 38.046 1.00 63.62 104 ILE B CA 1
ATOM 3181 C C . ILE B 1 106 ? 75.905 -9.522 39.328 1.00 69.34 104 ILE B C 1
ATOM 3182 O O . ILE B 1 106 ? 76.254 -10.404 40.120 1.00 79.84 104 ILE B O 1
ATOM 3187 N N . ASN B 1 107 ? 74.838 -8.754 39.524 1.00 59.57 105 ASN B N 1
ATOM 3188 C CA . ASN B 1 107 ? 73.943 -8.957 40.657 1.00 58.59 105 ASN B CA 1
ATOM 3189 C C . ASN B 1 107 ? 72.952 -10.067 40.326 1.00 69.46 105 ASN B C 1
ATOM 3190 O O . ASN B 1 107 ? 72.246 -9.971 39.315 1.00 83.07 105 ASN B O 1
ATOM 3195 N N . PRO B 1 108 ? 72.872 -11.131 41.130 1.00 61.78 106 PRO B N 1
ATOM 3196 C CA . PRO B 1 108 ? 71.946 -12.222 40.789 1.00 59.53 106 PRO B CA 1
ATOM 3197 C C . PRO B 1 108 ? 70.484 -11.814 40.836 1.00 75.82 106 PRO B C 1
ATOM 3198 O O . PRO B 1 108 ? 69.706 -12.238 39.972 1.00 75.57 106 PRO B O 1
ATOM 3202 N N . VAL B 1 109 ? 70.084 -11.005 41.822 1.00 75.46 107 VAL B N 1
ATOM 3203 C CA . VAL B 1 109 ? 68.677 -10.629 41.934 1.00 65.58 107 VAL B CA 1
ATOM 3204 C C . VAL B 1 109 ? 68.274 -9.713 40.787 1.00 66.76 107 VAL B C 1
ATOM 3205 O O . VAL B 1 109 ? 67.097 -9.663 40.407 1.00 65.79 107 VAL B O 1
ATOM 3209 N N . ASP B 1 110 ? 69.231 -8.983 40.208 1.00 65.58 108 ASP B N 1
ATOM 3210 C CA . ASP B 1 110 ? 68.931 -8.170 39.035 1.00 65.90 108 ASP B CA 1
ATOM 3211 C C . ASP B 1 110 ? 68.631 -9.037 37.821 1.00 66.04 108 ASP B C 1
ATOM 3212 O O . ASP B 1 110 ? 67.828 -8.648 36.964 1.00 74.33 108 ASP B O 1
ATOM 3217 N N . ILE B 1 111 ? 69.262 -10.209 37.731 1.00 61.29 109 ILE B N 1
ATOM 3218 C CA . ILE B 1 111 ? 68.960 -11.136 36.646 1.00 63.14 109 ILE B CA 1
ATOM 3219 C C . ILE B 1 111 ? 67.562 -11.716 36.817 1.00 69.32 109 ILE B C 1
ATOM 3220 O O . ILE B 1 111 ? 66.824 -11.895 35.840 1.00 67.74 109 ILE B O 1
ATOM 3225 N N . LEU B 1 112 ? 67.174 -12.013 38.058 1.00 66.39 110 LEU B N 1
ATOM 3226 C CA . LEU B 1 112 ? 65.842 -12.553 38.308 1.00 56.56 110 LEU B CA 1
ATOM 3227 C C . LEU B 1 112 ? 64.760 -11.521 38.012 1.00 62.12 110 LEU B C 1
ATOM 3228 O O . LEU B 1 112 ? 63.693 -11.867 37.490 1.00 69.65 110 LEU B O 1
ATOM 3233 N N . ARG B 1 113 ? 65.013 -10.250 38.331 1.00 52.77 111 ARG B N 1
ATOM 3234 C CA . ARG B 1 113 ? 64.018 -9.214 38.081 1.00 58.79 111 ARG B CA 1
ATOM 3235 C C . ARG B 1 113 ? 63.840 -8.915 36.600 1.00 63.70 111 ARG B C 1
ATOM 3236 O O . ARG B 1 113 ? 62.889 -8.212 36.239 1.00 65.42 111 ARG B O 1
ATOM 3244 N N . TRP B 1 114 ? 64.723 -9.420 35.745 1.00 53.83 112 TRP B N 1
ATOM 3245 C CA . TRP B 1 114 ? 64.545 -9.249 34.313 1.00 60.71 112 TRP B CA 1
ATOM 3246 C C . TRP B 1 114 ? 63.254 -9.936 33.874 1.00 67.42 112 TRP B C 1
ATOM 3247 O O . TRP B 1 114 ? 62.948 -11.039 34.344 1.00 71.53 112 TRP B O 1
ATOM 3258 N N . PRO B 1 115 ? 62.472 -9.313 32.996 1.00 61.59 113 PRO B N 1
ATOM 3259 C CA . PRO B 1 115 ? 61.195 -9.914 32.591 1.00 56.11 113 PRO B CA 1
ATOM 3260 C C . PRO B 1 115 ? 61.399 -11.251 31.893 1.00 57.27 113 PRO B C 1
ATOM 3261 O O . PRO B 1 115 ? 62.265 -11.397 31.028 1.00 73.16 113 PRO B O 1
ATOM 3265 N N . GLY B 1 116 ? 60.586 -12.234 32.282 1.00 57.29 114 GLY B N 1
ATOM 3266 C CA . GLY B 1 116 ? 60.634 -13.554 31.692 1.00 67.74 114 GLY B CA 1
ATOM 3267 C C . GLY B 1 116 ? 61.583 -14.529 32.356 1.00 73.64 114 GLY B C 1
ATOM 3268 O O . GLY B 1 116 ? 61.503 -15.732 32.076 1.00 75.12 114 GLY B O 1
ATOM 3269 N N . VAL B 1 117 ? 62.477 -14.055 33.225 1.00 68.59 115 VAL B N 1
ATOM 3270 C CA . VAL B 1 117 ? 63.419 -14.955 33.884 1.00 57.20 115 VAL B CA 1
ATOM 3271 C C . VAL B 1 117 ? 62.714 -15.767 34.964 1.00 67.75 115 VAL B C 1
ATOM 3272 O O . VAL B 1 117 ? 62.869 -16.991 35.044 1.00 80.17 115 VAL B O 1
ATOM 3276 N N . MET B 1 118 ? 61.927 -15.101 35.804 1.00 64.63 116 MET B N 1
ATOM 3277 C CA . MET B 1 118 ? 61.184 -15.742 36.887 1.00 63.92 116 MET B CA 1
ATOM 3278 C C . MET B 1 118 ? 59.701 -15.470 36.649 1.00 74.65 116 MET B C 1
ATOM 3279 O O . MET B 1 118 ? 59.179 -14.425 37.044 1.00 87.51 116 MET B O 1
ATOM 3284 N N . ALA B 1 119 ? 59.023 -16.413 36.001 1.00 65.10 117 ALA B N 1
ATOM 3285 C CA . ALA B 1 119 ? 57.618 -16.270 35.644 1.00 67.56 117 ALA B CA 1
ATOM 3286 C C . ALA B 1 119 ? 56.800 -17.346 36.341 1.00 75.99 117 ALA B C 1
ATOM 3287 O O . ALA B 1 119 ? 57.113 -18.537 36.236 1.00 85.48 117 ALA B O 1
ATOM 3289 N N . ALA B 1 120 ? 55.757 -16.926 37.053 1.00 79.23 118 ALA B N 1
ATOM 3290 C CA . ALA B 1 120 ? 54.837 -17.867 37.673 1.00 90.98 118 ALA B CA 1
ATOM 3291 C C . ALA B 1 120 ? 53.900 -18.447 36.621 1.00 103.35 118 ALA B C 1
ATOM 3292 O O . ALA B 1 120 ? 53.417 -17.732 35.739 1.00 100.04 118 ALA B O 1
ATOM 3294 N N . GLN B 1 121 ? 53.654 -19.751 36.712 1.00 112.54 119 GLN B N 1
ATOM 3295 C CA . GLN B 1 121 ? 52.754 -20.396 35.766 1.00 118.72 119 GLN B CA 1
ATOM 3296 C C . GLN B 1 121 ? 51.325 -19.921 36.002 1.00 126.37 119 GLN B C 1
ATOM 3297 O O . GLN B 1 121 ? 50.829 -19.940 37.133 1.00 140.42 119 GLN B O 1
ATOM 3303 N N . GLU B 1 122 ? 50.673 -19.471 34.933 1.00 129.50 120 GLU B N 1
ATOM 3304 C CA . GLU B 1 122 ? 49.314 -18.958 35.043 1.00 134.05 120 GLU B CA 1
ATOM 3305 C C . GLU B 1 122 ? 48.353 -20.101 35.350 1.00 148.54 120 GLU B C 1
ATOM 3306 O O . GLU B 1 122 ? 48.261 -21.070 34.589 1.00 147.76 120 GLU B O 1
ATOM 3312 N N . GLN B 1 123 ? 47.652 -19.996 36.475 1.00 157.03 121 GLN B N 1
ATOM 3313 C CA . GLN B 1 123 ? 46.682 -21.010 36.855 1.00 155.91 121 GLN B CA 1
ATOM 3314 C C . GLN B 1 123 ? 45.386 -20.796 36.086 1.00 163.30 121 GLN B C 1
ATOM 3315 O O . GLN B 1 123 ? 44.843 -19.688 36.065 1.00 169.99 121 GLN B O 1
ATOM 3321 N N . ASP B 1 124 ? 44.900 -21.859 35.450 1.00 177.30 122 ASP B N 1
ATOM 3322 C CA . ASP B 1 124 ? 43.685 -21.775 34.651 1.00 165.90 122 ASP B CA 1
ATOM 3323 C C . ASP B 1 124 ? 42.496 -21.408 35.527 1.00 151.21 122 ASP B C 1
ATOM 3324 O O . ASP B 1 124 ? 42.114 -22.164 36.425 1.00 144.58 122 ASP B O 1
ATOM 3329 N N . LEU B 1 125 ? 41.914 -20.242 35.257 1.00 123.28 123 LEU B N 1
ATOM 3330 C CA . LEU B 1 125 ? 40.769 -19.744 36.003 1.00 110.21 123 LEU B CA 1
ATOM 3331 C C . LEU B 1 125 ? 39.445 -20.297 35.496 1.00 110.46 123 LEU B C 1
ATOM 3332 O O . LEU B 1 125 ? 38.398 -19.703 35.775 1.00 114.37 123 LEU B O 1
ATOM 3337 N N . ASP B 1 126 ? 39.462 -21.412 34.762 1.00 111.86 124 ASP B N 1
ATOM 3338 C CA . ASP B 1 126 ? 38.217 -21.983 34.260 1.00 108.32 124 ASP B CA 1
ATOM 3339 C C . ASP B 1 126 ? 37.428 -22.655 35.377 1.00 109.34 124 ASP B C 1
ATOM 3340 O O . ASP B 1 126 ? 36.214 -22.454 35.501 1.00 101.70 124 ASP B O 1
ATOM 3345 N N . ALA B 1 127 ? 38.101 -23.464 36.200 1.00 130.07 125 ALA B N 1
ATOM 3346 C CA . ALA B 1 127 ? 37.410 -24.145 37.291 1.00 119.89 125 ALA B CA 1
ATOM 3347 C C . ALA B 1 127 ? 36.958 -23.169 38.369 1.00 118.52 125 ALA B C 1
ATOM 3348 O O . ALA B 1 127 ? 35.954 -23.417 39.048 1.00 121.62 125 ALA B O 1
ATOM 3350 N N . ILE B 1 128 ? 37.677 -22.059 38.538 1.00 115.59 126 ILE B N 1
ATOM 3351 C CA . ILE B 1 128 ? 37.320 -21.085 39.564 1.00 110.57 126 ILE B CA 1
ATOM 3352 C C . ILE B 1 128 ? 36.186 -20.187 39.087 1.00 98.64 126 ILE B C 1
ATOM 3353 O O . ILE B 1 128 ? 35.317 -19.794 39.874 1.00 99.45 126 ILE B O 1
ATOM 3358 N N . ALA B 1 129 ? 36.177 -19.845 37.796 1.00 100.91 127 ALA B N 1
ATOM 3359 C CA . ALA B 1 129 ? 35.106 -19.012 37.258 1.00 90.50 127 ALA B CA 1
ATOM 3360 C C . ALA B 1 129 ? 33.768 -19.740 37.272 1.00 91.40 127 ALA B C 1
ATOM 3361 O O . ALA B 1 129 ? 32.725 -19.112 37.485 1.00 92.81 127 ALA B O 1
ATOM 3363 N N . ALA B 1 130 ? 33.773 -21.058 37.048 1.00 91.38 128 ALA B N 1
ATOM 3364 C CA . ALA B 1 130 ? 32.532 -21.820 37.134 1.00 93.06 128 ALA B CA 1
ATOM 3365 C C . ALA B 1 130 ? 32.012 -21.875 38.563 1.00 101.05 128 ALA B C 1
ATOM 3366 O O . ALA B 1 130 ? 30.794 -21.880 38.781 1.00 101.68 128 ALA B O 1
ATOM 3368 N N . GLU B 1 131 ? 32.913 -21.918 39.546 1.00 97.68 129 GLU B N 1
ATOM 3369 C CA . GLU B 1 131 ? 32.491 -21.853 40.940 1.00 91.19 129 GLU B CA 1
ATOM 3370 C C . GLU B 1 131 ? 31.911 -20.485 41.276 1.00 89.21 129 GLU B C 1
ATOM 3371 O O . GLU B 1 131 ? 30.959 -20.383 42.058 1.00 95.12 129 GLU B O 1
ATOM 3377 N N . ILE B 1 132 ? 32.467 -19.424 40.689 1.00 86.97 130 ILE B N 1
ATOM 3378 C CA . ILE B 1 132 ? 31.965 -18.079 40.953 1.00 84.97 130 ILE B CA 1
ATOM 3379 C C . ILE B 1 132 ? 30.603 -17.878 40.299 1.00 90.94 130 ILE B C 1
ATOM 3380 O O . ILE B 1 132 ? 29.716 -17.231 40.868 1.00 97.41 130 ILE B O 1
ATOM 3385 N N . LEU B 1 133 ? 30.413 -18.429 39.098 1.00 93.40 131 LEU B N 1
ATOM 3386 C CA . LEU B 1 133 ? 29.105 -18.357 38.453 1.00 87.30 131 LEU B CA 1
ATOM 3387 C C . LEU B 1 133 ? 28.056 -19.128 39.244 1.00 89.88 131 LEU B C 1
ATOM 3388 O O . LEU B 1 133 ? 26.896 -18.708 39.325 1.00 104.26 131 LEU B O 1
ATOM 3393 N N . ALA B 1 134 ? 28.444 -20.264 39.829 1.00 90.08 132 ALA B N 1
ATOM 3394 C CA . ALA B 1 134 ? 27.516 -21.008 40.672 1.00 91.68 132 ALA B CA 1
ATOM 3395 C C . ALA B 1 134 ? 27.194 -20.247 41.951 1.00 98.53 132 ALA B C 1
ATOM 3396 O O . ALA B 1 134 ? 26.066 -20.325 42.451 1.00 104.55 132 ALA B O 1
ATOM 3398 N N . ALA B 1 135 ? 28.164 -19.504 42.492 1.00 88.10 133 ALA B N 1
ATOM 3399 C CA . ALA B 1 135 ? 27.892 -18.686 43.668 1.00 86.81 133 ALA B CA 1
ATOM 3400 C C . ALA B 1 135 ? 27.036 -17.475 43.321 1.00 91.26 133 ALA B C 1
ATOM 3401 O O . ALA B 1 135 ? 26.353 -16.929 44.195 1.00 105.31 133 ALA B O 1
ATOM 3403 N N . LEU B 1 136 ? 27.055 -17.046 42.057 1.00 92.83 134 LEU B N 1
ATOM 3404 C CA . LEU B 1 136 ? 26.251 -15.899 41.647 1.00 87.65 134 LEU B CA 1
ATOM 3405 C C . LEU B 1 136 ? 24.761 -16.217 41.713 1.00 98.71 134 LEU B C 1
ATOM 3406 O O . LEU B 1 136 ? 23.982 -15.461 42.306 1.00 98.65 134 LEU B O 1
ATOM 3411 N N . ASP B 1 137 ? 24.341 -17.330 41.104 1.00 95.23 135 ASP B N 1
ATOM 3412 C CA . ASP B 1 137 ? 22.927 -17.687 41.123 1.00 96.36 135 ASP B CA 1
ATOM 3413 C C . ASP B 1 137 ? 22.437 -18.000 42.530 1.00 97.17 135 ASP B C 1
ATOM 3414 O O . ASP B 1 137 ? 21.241 -17.856 42.806 1.00 98.44 135 ASP B O 1
ATOM 3419 N N . GLY B 1 138 ? 23.333 -18.425 43.422 1.00 95.57 136 GLY B N 1
ATOM 3420 C CA . GLY B 1 138 ? 22.968 -18.551 44.820 1.00 92.66 136 GLY B CA 1
ATOM 3421 C C . GLY B 1 138 ? 22.776 -17.208 45.491 1.00 98.06 136 GLY B C 1
ATOM 3422 O O . GLY B 1 138 ? 21.931 -17.070 46.379 1.00 109.92 136 GLY B O 1
ATOM 3423 N N . THR B 1 139 ? 23.550 -16.201 45.078 1.00 104.05 137 THR B N 1
ATOM 3424 C CA . THR B 1 139 ? 23.342 -14.854 45.596 1.00 103.63 137 THR B CA 1
ATOM 3425 C C . THR B 1 139 ? 22.049 -14.260 45.055 1.00 98.17 137 THR B C 1
ATOM 3426 O O . THR B 1 139 ? 21.335 -13.553 45.775 1.00 97.40 137 THR B O 1
ATOM 3430 N N . LEU B 1 140 ? 21.730 -14.541 43.789 1.00 89.62 138 LEU B N 1
ATOM 3431 C CA . LEU B 1 140 ? 20.483 -14.053 43.209 1.00 88.93 138 LEU B CA 1
ATOM 3432 C C . LEU B 1 140 ? 19.276 -14.682 43.892 1.00 107.19 138 LEU B C 1
ATOM 3433 O O . LEU B 1 140 ? 18.245 -14.025 44.078 1.00 112.22 138 LEU B O 1
ATOM 3438 N N . ASP B 1 141 ? 19.386 -15.958 44.269 1.00 109.40 139 ASP B N 1
ATOM 3439 C CA . ASP B 1 141 ? 18.315 -16.608 45.017 1.00 112.36 139 ASP B CA 1
ATOM 3440 C C . ASP B 1 141 ? 18.095 -15.923 46.359 1.00 120.98 139 ASP B C 1
ATOM 3441 O O . ASP B 1 141 ? 16.959 -15.604 46.728 1.00 129.15 139 ASP B O 1
ATOM 3446 N N . ASP B 1 142 ? 19.177 -15.692 47.107 1.00 108.85 140 ASP B N 1
ATOM 3447 C CA . ASP B 1 142 ? 19.061 -14.955 48.361 1.00 104.69 140 ASP B CA 1
ATOM 3448 C C . ASP B 1 142 ? 18.550 -13.542 48.126 1.00 98.10 140 ASP B C 1
ATOM 3449 O O . ASP B 1 142 ? 17.828 -12.992 48.966 1.00 97.04 140 ASP B O 1
ATOM 3454 N N . PHE B 1 143 ? 18.901 -12.944 46.986 1.00 101.63 141 PHE B N 1
ATOM 3455 C CA . PHE B 1 143 ? 18.463 -11.584 46.695 1.00 95.94 141 PHE B CA 1
ATOM 3456 C C . PHE B 1 143 ? 16.972 -11.538 46.382 1.00 92.17 141 PHE B C 1
ATOM 3457 O O . PHE B 1 143 ? 16.261 -10.641 46.850 1.00 89.38 141 PHE B O 1
ATOM 3465 N N . ILE B 1 144 ? 16.482 -12.494 45.588 1.00 89.90 142 ILE B N 1
ATOM 3466 C CA . ILE B 1 144 ? 15.056 -12.550 45.275 1.00 84.19 142 ILE B CA 1
ATOM 3467 C C . ILE B 1 144 ? 14.246 -12.823 46.536 1.00 99.58 142 ILE B C 1
ATOM 3468 O O . ILE B 1 144 ? 13.188 -12.219 46.756 1.00 101.29 142 ILE B O 1
ATOM 3473 N N . VAL B 1 145 ? 14.730 -13.734 47.383 1.00 101.89 143 VAL B N 1
ATOM 3474 C CA . VAL B 1 145 ? 14.036 -14.033 48.633 1.00 94.17 143 VAL 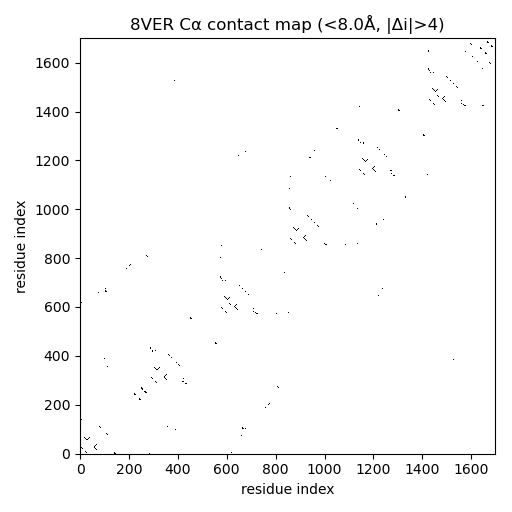B CA 1
ATOM 3475 C C . VAL B 1 145 ? 13.994 -12.801 49.526 1.00 89.75 143 VAL B C 1
ATOM 3476 O O . VAL B 1 145 ? 12.966 -12.498 50.144 1.00 106.89 143 VAL B O 1
ATOM 3480 N N . ALA B 1 146 ? 15.104 -12.062 49.597 1.00 91.13 144 ALA B N 1
ATOM 3481 C CA . ALA B 1 146 ? 15.133 -10.847 50.404 1.00 80.62 144 ALA B CA 1
ATOM 3482 C C . ALA B 1 146 ? 14.149 -9.811 49.876 1.00 90.31 144 ALA B C 1
ATOM 3483 O O . ALA B 1 146 ? 13.497 -9.108 50.656 1.00 97.55 144 ALA B O 1
ATOM 3485 N N . ARG B 1 147 ? 14.027 -9.704 48.551 1.00 83.99 145 ARG B N 1
ATOM 3486 C CA . ARG B 1 147 ? 13.065 -8.772 47.973 1.00 83.40 145 ARG B CA 1
ATOM 3487 C C . ARG B 1 147 ? 11.634 -9.180 48.303 1.00 89.72 145 ARG B C 1
ATOM 3488 O O . ARG B 1 147 ? 10.782 -8.324 48.567 1.00 95.24 145 ARG B O 1
ATOM 3496 N N . GLU B 1 148 ? 11.352 -10.484 48.294 1.00 88.03 146 GLU B N 1
ATOM 3497 C CA . GLU B 1 148 ? 9.988 -10.941 48.544 1.00 86.39 146 GLU B CA 1
ATOM 3498 C C . GLU B 1 148 ? 9.621 -10.814 50.017 1.00 93.36 146 GLU B C 1
ATOM 3499 O O . GLU B 1 148 ? 8.474 -10.491 50.349 1.00 102.17 146 GLU B O 1
ATOM 3505 N N . THR B 1 149 ? 10.576 -11.064 50.915 1.00 88.27 147 THR B N 1
ATOM 3506 C CA . THR B 1 149 ? 10.301 -10.906 52.340 1.00 96.01 147 THR B CA 1
ATOM 3507 C C . THR B 1 149 ? 10.131 -9.437 52.709 1.00 87.70 147 THR B C 1
ATOM 3508 O O . THR B 1 149 ? 9.270 -9.092 53.527 1.00 91.55 147 THR B O 1
ATOM 3512 N N . GLU B 1 150 ? 10.941 -8.557 52.116 1.00 86.35 148 GLU B N 1
ATOM 3513 C CA . GLU B 1 150 ? 10.761 -7.128 52.347 1.00 90.71 148 GLU B CA 1
ATOM 3514 C C . GLU B 1 150 ? 9.467 -6.622 51.723 1.00 83.40 148 GLU B C 1
ATOM 3515 O O . GLU B 1 150 ? 8.859 -5.680 52.242 1.00 82.81 148 GLU B O 1
ATOM 3521 N N . GLY B 1 151 ? 9.033 -7.234 50.620 1.00 85.62 149 GLY B N 1
ATOM 3522 C CA . GLY B 1 151 ? 7.759 -6.855 50.032 1.00 83.32 149 GLY B CA 1
ATOM 3523 C C . GLY B 1 151 ? 6.587 -7.154 50.946 1.00 83.09 149 GLY B C 1
ATOM 3524 O O . GLY B 1 151 ? 5.639 -6.369 51.035 1.00 77.95 149 GLY B O 1
ATOM 3525 N N . GLN B 1 152 ? 6.634 -8.295 51.639 1.00 88.19 150 GLN B N 1
ATOM 3526 C CA . GLN B 1 152 ? 5.588 -8.617 52.605 1.00 81.31 150 GLN B CA 1
ATOM 3527 C C . GLN B 1 152 ? 5.571 -7.625 53.759 1.00 83.04 150 GLN B C 1
ATOM 3528 O O . GLN B 1 152 ? 4.504 -7.331 54.311 1.00 91.73 150 GLN B O 1
ATOM 3534 N N . ALA B 1 153 ? 6.738 -7.101 54.139 1.00 85.79 151 ALA B N 1
ATOM 3535 C CA . ALA B 1 153 ? 6.783 -6.087 55.186 1.00 79.73 151 ALA B CA 1
ATOM 3536 C C . ALA B 1 153 ? 6.176 -4.774 54.706 1.00 78.39 151 ALA B C 1
ATOM 3537 O O . ALA B 1 153 ? 5.492 -4.084 55.471 1.00 81.82 151 ALA B O 1
ATOM 3539 N N . LEU B 1 154 ? 6.415 -4.413 53.443 1.00 82.34 152 LEU B N 1
ATOM 3540 C CA . LEU B 1 154 ? 5.820 -3.196 52.899 1.00 77.80 152 LEU B CA 1
ATOM 3541 C C . LEU B 1 154 ? 4.309 -3.333 52.773 1.00 75.30 152 LEU B C 1
ATOM 3542 O O . LEU B 1 154 ? 3.572 -2.361 52.977 1.00 75.99 152 LEU B O 1
ATOM 3547 N N . LYS B 1 155 ? 3.831 -4.532 52.433 1.00 71.55 153 LYS B N 1
ATOM 3548 C CA . LYS B 1 155 ? 2.393 -4.750 52.318 1.00 70.20 153 LYS B CA 1
ATOM 3549 C C . LYS B 1 155 ? 1.707 -4.638 53.673 1.00 70.93 153 LYS B C 1
ATOM 3550 O O . LYS B 1 155 ? 0.588 -4.120 53.768 1.00 80.69 153 LYS B O 1
ATOM 3556 N N . ALA B 1 156 ? 2.361 -5.113 54.735 1.00 72.89 154 ALA B N 1
ATOM 3557 C CA . ALA B 1 156 ? 1.779 -4.999 56.068 1.00 70.71 154 ALA B CA 1
ATOM 3558 C C . ALA B 1 156 ? 1.718 -3.546 56.522 1.00 70.06 154 ALA B C 1
ATOM 3559 O O . ALA B 1 156 ? 0.749 -3.133 57.169 1.00 78.30 154 ALA B O 1
ATOM 3561 N N . LEU B 1 157 ? 2.745 -2.758 56.195 1.00 79.28 155 LEU B N 1
ATOM 3562 C CA . LEU B 1 157 ? 2.733 -1.341 56.546 1.00 70.36 155 LEU B CA 1
ATOM 3563 C C . LEU B 1 157 ? 1.638 -0.596 55.795 1.00 72.67 155 LEU B C 1
ATOM 3564 O O . LEU B 1 157 ? 0.985 0.290 56.359 1.00 84.54 155 LEU B O 1
ATOM 3569 N N . ILE B 1 158 ? 1.424 -0.938 54.522 1.00 68.88 156 ILE B N 1
ATOM 3570 C CA . ILE B 1 158 ? 0.368 -0.294 53.747 1.00 63.95 156 ILE B CA 1
ATOM 3571 C C . ILE B 1 158 ? -1.002 -0.668 54.297 1.00 71.43 156 ILE B C 1
ATOM 3572 O O . ILE B 1 158 ? -1.888 0.185 54.427 1.00 83.67 156 ILE B O 1
ATOM 3577 N N . GLU B 1 159 ? -1.199 -1.945 54.631 1.00 69.93 157 GLU B N 1
ATOM 3578 C CA . GLU B 1 159 ? -2.478 -2.363 55.194 1.00 68.94 157 GLU B CA 1
ATOM 3579 C C . GLU B 1 159 ? -2.692 -1.787 56.588 1.00 68.85 157 GLU B C 1
ATOM 3580 O O . GLU B 1 159 ? -3.833 -1.504 56.969 1.00 79.09 157 GLU B O 1
ATOM 3586 N N . GLN B 1 160 ? -1.616 -1.605 57.357 1.00 68.03 158 GLN B N 1
ATOM 3587 C CA . GLN B 1 160 ? -1.749 -1.004 58.681 1.00 76.39 158 GLN B CA 1
ATOM 3588 C C . GLN B 1 160 ? -2.233 0.437 58.586 1.00 77.30 158 GLN B C 1
ATOM 3589 O O . GLN B 1 160 ? -3.067 0.874 59.388 1.00 70.28 158 GLN B O 1
ATOM 3595 N N . ARG B 1 161 ? -1.722 1.194 57.612 1.00 76.98 159 ARG B N 1
ATOM 3596 C CA . ARG B 1 161 ? -2.178 2.569 57.437 1.00 62.02 159 ARG B CA 1
ATOM 3597 C C . ARG B 1 161 ? -3.582 2.623 56.852 1.00 69.02 159 ARG B C 1
ATOM 3598 O O . ARG B 1 161 ? -4.344 3.547 57.160 1.00 72.40 159 ARG B O 1
ATOM 3606 N N . LEU B 1 162 ? -3.937 1.652 56.004 1.00 66.79 160 LEU B N 1
ATOM 3607 C CA . LEU B 1 162 ? -5.294 1.595 55.467 1.00 65.18 160 LEU B CA 1
ATOM 3608 C C . LEU B 1 162 ? -6.320 1.420 56.578 1.00 67.06 160 LEU B C 1
ATOM 3609 O O . LEU B 1 162 ? -7.426 1.967 56.502 1.00 79.72 160 LEU B O 1
ATOM 3614 N N . GLU B 1 163 ? -5.973 0.655 57.616 1.00 68.56 161 GLU B N 1
ATOM 3615 C CA . GLU B 1 163 ? -6.862 0.524 58.766 1.00 70.53 161 GLU B CA 1
ATOM 3616 C C . GLU B 1 163 ? -7.017 1.856 59.488 1.00 70.20 161 GLU B C 1
ATOM 3617 O O . GLU B 1 163 ? -8.111 2.196 59.955 1.00 80.27 161 GLU B O 1
ATOM 3623 N N . GLY B 1 164 ? -5.932 2.626 59.586 1.00 73.31 162 GLY B N 1
ATOM 3624 C CA . GLY B 1 164 ? -6.028 3.955 60.163 1.00 72.04 162 GLY B CA 1
ATOM 3625 C C . GLY B 1 164 ? -6.824 4.916 59.306 1.00 71.15 162 GLY B C 1
ATOM 3626 O O . GLY B 1 164 ? -7.436 5.853 59.826 1.00 70.73 162 GLY B O 1
ATOM 3627 N N . VAL B 1 165 ? -6.829 4.704 57.989 1.00 74.44 163 VAL B N 1
ATOM 3628 C CA . VAL B 1 165 ? -7.625 5.552 57.105 1.00 66.50 163 VAL B CA 1
ATOM 3629 C C . VAL B 1 165 ? -9.111 5.330 57.356 1.00 68.46 163 VAL B C 1
ATOM 3630 O O . VAL B 1 165 ? -9.874 6.284 57.543 1.00 73.63 163 VAL B O 1
ATOM 3634 N N . THR B 1 166 ? -9.543 4.065 57.372 1.00 67.13 164 THR B N 1
ATOM 3635 C CA . THR B 1 166 ? -10.941 3.762 57.662 1.00 78.67 164 THR B CA 1
ATOM 3636 C C . THR B 1 166 ? -11.330 4.195 59.069 1.00 70.53 164 THR B C 1
ATOM 3637 O O . THR B 1 166 ? -12.474 4.604 59.297 1.00 78.68 164 THR B O 1
ATOM 3641 N N . ALA B 1 167 ? -10.398 4.119 60.021 1.00 69.87 165 ALA B N 1
ATOM 3642 C CA . ALA B 1 167 ? -10.705 4.561 61.377 1.00 70.81 165 ALA B CA 1
ATOM 3643 C C . ALA B 1 167 ? -10.959 6.061 61.417 1.00 69.16 165 ALA B C 1
ATOM 3644 O O . ALA B 1 167 ? -11.805 6.535 62.184 1.00 74.22 165 ALA B O 1
ATOM 3646 N N . GLU B 1 168 ? -10.243 6.824 60.589 1.00 73.37 166 GLU B N 1
ATOM 3647 C CA . GLU B 1 168 ? -10.471 8.262 60.517 1.00 66.78 166 GLU B CA 1
ATOM 3648 C C . GLU B 1 168 ? -11.742 8.600 59.750 1.00 81.54 166 GLU B C 1
ATOM 3649 O O . GLU B 1 168 ? -12.414 9.583 60.081 1.00 86.01 166 GLU B O 1
ATOM 3655 N N . VAL B 1 169 ? -12.089 7.807 58.734 1.00 73.26 167 VAL B N 1
ATOM 3656 C CA . VAL B 1 169 ? -13.294 8.079 57.956 1.00 66.95 167 VAL B CA 1
ATOM 3657 C C . VAL B 1 169 ? -14.535 7.907 58.824 1.00 73.77 167 VAL B C 1
ATOM 3658 O O . VAL B 1 169 ? -15.426 8.764 58.836 1.00 85.50 167 VAL B O 1
ATOM 3662 N N . VAL B 1 170 ? -14.611 6.797 59.563 1.00 71.09 168 VAL B N 1
ATOM 3663 C CA . VAL B 1 170 ? -15.717 6.600 60.490 1.00 73.48 168 VAL B CA 1
ATOM 3664 C C . VAL B 1 170 ? -15.606 7.536 61.685 1.00 77.73 168 VAL B C 1
ATOM 3665 O O . VAL B 1 170 ? -16.613 7.819 62.343 1.00 99.29 168 VAL B O 1
ATOM 3669 N N . LYS B 1 171 ? -14.398 8.020 61.989 1.00 71.93 169 LYS B N 1
ATOM 3670 C CA . LYS B 1 171 ? -14.252 9.041 63.019 1.00 76.09 169 LYS B CA 1
ATOM 3671 C C . LYS B 1 171 ? -14.947 10.329 62.601 1.00 85.84 169 LYS B C 1
ATOM 3672 O O . LYS B 1 171 ? -15.552 11.018 63.430 1.00 83.62 169 LYS B O 1
ATOM 3678 N N . VAL B 1 172 ? -14.874 10.667 61.312 1.00 84.39 170 VAL B N 1
ATOM 3679 C CA . VAL B 1 172 ? -15.562 11.852 60.811 1.00 82.42 170 VAL B CA 1
ATOM 3680 C C . VAL B 1 172 ? -17.059 11.594 60.708 1.00 89.35 170 VAL B C 1
ATOM 3681 O O . VAL B 1 172 ? -17.875 12.445 61.083 1.00 97.34 170 VAL B O 1
ATOM 3685 N N . ARG B 1 173 ? -17.443 10.411 60.216 1.00 84.75 171 ARG B N 1
ATOM 3686 C CA . ARG B 1 173 ? -18.853 10.111 59.984 1.00 86.25 171 ARG B CA 1
ATOM 3687 C C . ARG B 1 173 ? -19.675 10.241 61.260 1.00 91.67 171 ARG B C 1
ATOM 3688 O O . ARG B 1 173 ? -20.795 10.765 61.233 1.00 102.83 171 ARG B O 1
ATOM 3696 N N . SER B 1 174 ? -19.141 9.764 62.387 1.00 97.89 172 SER B N 1
ATOM 3697 C CA . SER B 1 174 ? -19.868 9.873 63.646 1.00 101.68 172 SER B CA 1
ATOM 3698 C C . SER B 1 174 ? -19.978 11.321 64.105 1.00 108.26 172 SER B C 1
ATOM 3699 O O . SER B 1 174 ? -20.967 11.695 64.745 1.00 119.73 172 SER B O 1
ATOM 3702 N N . HIS B 1 175 ? -18.981 12.147 63.784 1.00 104.32 173 HIS B N 1
ATOM 3703 C CA . HIS B 1 175 ? -18.975 13.535 64.226 1.00 113.30 173 HIS B CA 1
ATOM 3704 C C . HIS B 1 175 ? -19.812 14.443 63.335 1.00 112.53 173 HIS B C 1
ATOM 3705 O O . HIS B 1 175 ? -20.200 15.528 63.778 1.00 107.52 173 HIS B O 1
ATOM 3712 N N . MET B 1 176 ? -20.105 14.022 62.102 1.00 112.98 174 MET B N 1
ATOM 3713 C CA . MET B 1 176 ? -20.802 14.895 61.157 1.00 108.67 174 MET B CA 1
ATOM 3714 C C . MET B 1 176 ? -22.215 15.268 61.593 1.00 110.64 174 MET B C 1
ATOM 3715 O O . MET B 1 176 ? -22.539 16.469 61.575 1.00 115.13 174 MET B O 1
ATOM 3720 N N . PRO B 1 177 ? -23.100 14.336 61.972 1.00 104.69 175 PRO B N 1
ATOM 3721 C CA . PRO B 1 177 ? -24.462 14.757 62.344 1.00 99.02 175 PRO B CA 1
ATOM 3722 C C . PRO B 1 177 ? -24.500 15.665 63.559 1.00 103.54 175 PRO B C 1
ATOM 3723 O O . PRO B 1 177 ? -25.408 16.499 63.674 1.00 116.58 175 PRO B O 1
ATOM 3727 N N . GLU B 1 178 ? -23.537 15.529 64.473 1.00 94.50 176 GLU B N 1
ATOM 3728 C CA . GLU B 1 178 ? -23.468 16.436 65.613 1.00 100.55 176 GLU B CA 1
ATOM 3729 C C . GLU B 1 178 ? -23.157 17.858 65.164 1.00 102.31 176 GLU B C 1
ATOM 3730 O O . GLU B 1 178 ? -23.694 18.826 65.717 1.00 100.07 176 GLU B O 1
ATOM 3736 N N . ILE B 1 179 ? -22.297 18.003 64.153 1.00 107.59 177 ILE B N 1
ATOM 3737 C CA . ILE B 1 179 ? -21.927 19.328 63.667 1.00 102.46 177 ILE B CA 1
ATOM 3738 C C . ILE B 1 179 ? -23.101 19.990 62.959 1.00 100.16 177 ILE B C 1
ATOM 3739 O O . ILE B 1 179 ? -23.333 21.196 63.108 1.00 102.85 177 ILE B O 1
ATOM 3744 N N . LEU B 1 180 ? -23.859 19.218 62.175 1.00 103.87 178 LEU B N 1
ATOM 3745 C CA . LEU B 1 180 ? -24.968 19.794 61.423 1.00 99.77 178 LEU B CA 1
ATOM 3746 C C . LEU B 1 180 ? -26.079 20.284 62.343 1.00 99.08 178 LEU B C 1
ATOM 3747 O O . LEU B 1 180 ? -26.746 21.278 62.032 1.00 93.10 178 LEU B O 1
ATOM 3752 N N . GLN B 1 181 ? -26.287 19.614 63.480 1.00 100.58 179 GLN B N 1
ATOM 3753 C CA . GLN B 1 181 ? -27.293 20.074 64.433 1.00 103.34 179 GLN B CA 1
ATOM 3754 C C . GLN B 1 181 ? -26.846 21.346 65.144 1.00 106.63 179 GLN B C 1
ATOM 3755 O O . GLN B 1 181 ? -27.651 22.260 65.355 1.00 120.45 179 GLN B O 1
ATOM 3761 N N . TRP B 1 182 ? -25.569 21.421 65.530 1.00 99.32 180 TRP B N 1
ATOM 3762 C CA . TRP B 1 182 ? -25.067 22.626 66.182 1.00 108.67 180 TRP B CA 1
ATOM 3763 C C . TRP B 1 182 ? -25.138 23.826 65.247 1.00 112.35 180 TRP B C 1
ATOM 3764 O O . TRP B 1 182 ? -25.406 24.952 65.684 1.00 119.55 180 TRP B O 1
ATOM 3775 N N . GLN B 1 183 ? -24.897 23.603 63.953 1.00 106.94 181 GLN B N 1
ATOM 3776 C CA . GLN B 1 183 ? -24.934 24.699 62.992 1.00 102.54 181 GLN B CA 1
ATOM 3777 C C . GLN B 1 183 ? -26.357 25.198 62.771 1.00 108.33 181 GLN B C 1
ATOM 3778 O O . GLN B 1 183 ? -26.563 26.391 62.524 1.00 110.45 181 GLN B O 1
ATOM 3784 N N . ARG B 1 184 ? -27.347 24.306 62.858 1.00 111.57 182 ARG B N 1
ATOM 3785 C CA . ARG B 1 184 ? -28.739 24.744 62.832 1.00 113.32 182 ARG B CA 1
ATOM 3786 C C . ARG B 1 184 ? -29.083 25.535 64.089 1.00 111.15 182 ARG B C 1
ATOM 3787 O O . ARG B 1 184 ? -29.727 26.588 64.016 1.00 100.19 182 ARG B O 1
ATOM 3795 N N . GLU B 1 185 ? -28.660 25.040 65.255 1.00 115.08 183 GLU B N 1
ATOM 3796 C CA . GLU B 1 185 ? -29.005 25.704 66.508 1.00 110.06 183 GLU B CA 1
ATOM 3797 C C . GLU B 1 185 ? -28.348 27.073 66.622 1.00 108.06 183 GLU B C 1
ATOM 3798 O O . GLU B 1 185 ? -28.916 27.985 67.234 1.00 114.91 183 GLU B O 1
ATOM 3804 N N . ARG B 1 186 ? -27.158 27.240 66.042 1.00 110.70 184 ARG B N 1
ATOM 3805 C CA . ARG B 1 186 ? -26.509 28.546 66.074 1.00 115.17 184 ARG B CA 1
ATOM 3806 C C . ARG B 1 186 ? -27.245 29.550 65.196 1.00 116.38 184 ARG B C 1
ATOM 3807 O O . ARG B 1 186 ? -27.428 30.708 65.589 1.00 120.94 184 ARG B O 1
ATOM 3815 N N . LEU B 1 187 ? -27.688 29.122 64.011 1.00 120.37 185 LEU B N 1
ATOM 3816 C CA . LEU B 1 187 ? -28.331 30.048 63.085 1.00 112.54 185 LEU B CA 1
ATOM 3817 C C . LEU B 1 187 ? -29.635 30.590 63.655 1.00 115.95 185 LEU B C 1
ATOM 3818 O O . LEU B 1 187 ? -29.905 31.794 63.568 1.00 112.02 185 LEU B O 1
ATOM 3823 N N . VAL B 1 188 ? -30.456 29.719 64.245 1.00 114.66 186 VAL B N 1
ATOM 3824 C CA . VAL B 1 188 ? -31.738 30.166 64.778 1.00 107.32 186 VAL B CA 1
ATOM 3825 C C . VAL B 1 188 ? -31.539 31.044 66.007 1.00 108.41 186 VAL B C 1
ATOM 3826 O O . VAL B 1 188 ? -32.335 31.957 66.258 1.00 120.32 186 VAL B O 1
ATOM 3830 N N . THR B 1 189 ? -30.481 30.800 66.785 1.00 108.53 187 THR B N 1
ATOM 3831 C CA . THR B 1 189 ? -30.239 31.616 67.970 1.00 109.87 187 THR B CA 1
ATOM 3832 C C . THR B 1 189 ? -29.776 33.013 67.581 1.00 115.18 187 THR B C 1
ATOM 3833 O O . THR B 1 189 ? -30.260 34.012 68.125 1.00 126.87 187 THR B O 1
ATOM 3837 N N . LYS B 1 190 ? -28.840 33.104 66.633 1.00 109.79 188 LYS B N 1
ATOM 3838 C CA . LYS B 1 190 ? -28.381 34.410 66.173 1.00 117.41 188 LYS B CA 1
ATOM 3839 C C . LYS B 1 190 ? -29.519 35.200 65.542 1.00 113.47 188 LYS B C 1
ATOM 3840 O O . LYS B 1 190 ? -29.597 36.425 65.695 1.00 121.31 188 LYS B O 1
ATOM 3846 N N . LEU B 1 191 ? -30.419 34.513 64.836 1.00 113.57 189 LEU B N 1
ATOM 3847 C CA . LEU B 1 191 ? -31.505 35.206 64.153 1.00 121.59 189 LEU B CA 1
ATOM 3848 C C . LEU B 1 191 ? -32.554 35.703 65.140 1.00 117.29 189 LEU B C 1
ATOM 3849 O O . LEU B 1 191 ? -33.057 36.824 65.007 1.00 117.89 189 LEU B O 1
ATOM 3854 N N . GLU B 1 192 ? -32.893 34.886 66.140 1.00 114.95 190 GLU B N 1
ATOM 3855 C CA . GLU B 1 192 ? -33.928 35.277 67.092 1.00 117.32 190 GLU B CA 1
ATOM 3856 C C . GLU B 1 192 ? -33.447 36.376 68.030 1.00 129.86 190 GLU B C 1
ATOM 3857 O O . GLU B 1 192 ? -34.267 37.124 68.576 1.00 138.72 190 GLU B O 1
ATOM 3863 N N . ASP B 1 193 ? -32.132 36.492 68.227 1.00 121.31 191 ASP B N 1
ATOM 3864 C CA . ASP B 1 193 ? -31.609 37.459 69.186 1.00 121.20 191 ASP B CA 1
ATOM 3865 C C . ASP B 1 193 ? -31.868 38.891 68.737 1.00 133.41 191 ASP B C 1
ATOM 3866 O O . ASP B 1 193 ? -32.182 39.758 69.561 1.00 143.62 191 ASP B O 1
ATOM 3871 N N . ALA B 1 194 ? -31.752 39.160 67.437 1.00 135.46 192 ALA B N 1
ATOM 3872 C CA . ALA B 1 194 ? -31.861 40.515 66.923 1.00 138.29 192 ALA B CA 1
ATOM 3873 C C . ALA B 1 194 ? -33.000 40.720 65.935 1.00 140.82 192 ALA B C 1
ATOM 3874 O O . ALA B 1 194 ? -33.359 41.873 65.670 1.00 142.57 192 ALA B O 1
ATOM 3876 N N . GLN B 1 195 ? -33.582 39.655 65.386 1.00 145.05 193 GLN B N 1
ATOM 3877 C CA . GLN B 1 195 ? -34.583 39.789 64.337 1.00 152.44 193 GLN B CA 1
ATOM 3878 C C . GLN B 1 195 ? -35.696 38.771 64.537 1.00 146.86 193 GLN B C 1
ATOM 3879 O O . GLN B 1 195 ? -35.634 37.905 65.413 1.00 146.74 193 GLN B O 1
ATOM 3885 N N . VAL B 1 196 ? -36.713 38.875 63.686 1.00 138.63 194 VAL B N 1
ATOM 3886 C CA . VAL B 1 196 ? -37.899 38.036 63.771 1.00 158.45 194 VAL B CA 1
ATOM 3887 C C . VAL B 1 196 ? -37.734 36.821 62.862 1.00 149.98 194 VAL B C 1
ATOM 3888 O O . VAL B 1 196 ? -36.891 36.792 61.963 1.00 133.67 194 VAL B O 1
ATOM 3892 N N . GLN B 1 197 ? -38.531 35.786 63.123 1.00 156.72 195 GLN B N 1
ATOM 3893 C CA . GLN B 1 197 ? -38.615 34.646 62.221 1.00 150.84 195 GLN B CA 1
ATOM 3894 C C . GLN B 1 197 ? -39.160 35.084 60.864 1.00 142.12 195 GLN B C 1
ATOM 3895 O O . GLN B 1 197 ? -40.026 35.958 60.770 1.00 140.46 195 GLN B O 1
ATOM 3901 N N . LEU B 1 198 ? -38.640 34.469 59.802 1.00 133.85 196 LEU B N 1
ATOM 3902 C CA . LEU B 1 198 ? -38.950 34.862 58.428 1.00 137.62 196 LEU B CA 1
ATOM 3903 C C . LEU B 1 198 ? -39.688 33.727 57.718 1.00 147.90 196 LEU B C 1
ATOM 3904 O O . LEU B 1 198 ? -39.066 32.782 57.224 1.00 153.60 196 LEU B O 1
ATOM 3909 N N . GLU B 1 199 ? -41.019 33.824 57.687 1.00 182.03 197 GLU B N 1
ATOM 3910 C CA . GLU B 1 199 ? -41.927 32.997 56.891 1.00 194.54 197 GLU B CA 1
ATOM 3911 C C . GLU B 1 199 ? -41.768 31.496 57.122 1.00 201.56 197 GLU B C 1
ATOM 3912 O O . GLU B 1 199 ? -42.371 30.700 56.390 1.00 200.12 197 GLU B O 1
ATOM 3918 N N . ASN B 1 200 ? -40.977 31.086 58.116 1.00 197.87 198 ASN B N 1
ATOM 3919 C CA . ASN B 1 200 ? -40.772 29.682 58.468 1.00 188.60 198 ASN B CA 1
ATOM 3920 C C . ASN B 1 200 ? -40.113 28.887 57.343 1.00 198.22 198 ASN B C 1
ATOM 3921 O O . ASN B 1 200 ? -39.079 28.246 57.560 1.00 195.77 198 ASN B O 1
ATOM 3926 N N . ASN B 1 201 ? -40.700 28.912 56.142 1.00 180.59 199 ASN B N 1
ATOM 3927 C CA . ASN B 1 201 ? -40.156 28.117 55.044 1.00 169.58 199 ASN B CA 1
ATOM 3928 C C . ASN B 1 201 ? -38.812 28.656 54.567 1.00 175.23 199 ASN B C 1
ATOM 3929 O O . ASN B 1 201 ? -37.964 27.881 54.110 1.00 181.56 199 ASN B O 1
ATOM 3934 N N . ARG B 1 202 ? -38.598 29.971 54.662 1.00 163.69 200 ARG B N 1
ATOM 3935 C CA . ARG B 1 202 ? -37.296 30.527 54.308 1.00 147.38 200 ARG B CA 1
ATOM 3936 C C . ARG B 1 202 ? -36.209 29.993 55.230 1.00 144.20 200 ARG B C 1
ATOM 3937 O O . ARG B 1 202 ? -35.066 29.792 54.805 1.00 149.14 200 ARG B O 1
ATOM 3945 N N . LEU B 1 203 ? -36.550 29.754 56.498 1.00 143.78 201 LEU B N 1
ATOM 3946 C CA . LEU B 1 203 ? -35.600 29.141 57.420 1.00 140.70 201 LEU B CA 1
ATOM 3947 C C . LEU B 1 203 ? -35.213 27.746 56.954 1.00 144.33 201 LEU B C 1
ATOM 3948 O O . LEU B 1 203 ? -34.030 27.384 56.948 1.00 146.92 201 LEU B O 1
ATOM 3953 N N . GLU B 1 204 ? -36.207 26.943 56.569 1.00 149.71 202 GLU B N 1
ATOM 3954 C CA . GLU B 1 204 ? -35.925 25.606 56.063 1.00 151.10 202 GLU B CA 1
ATOM 3955 C C . GLU B 1 204 ? -35.097 25.660 54.788 1.00 150.57 202 GLU B C 1
ATOM 3956 O O . GLU B 1 204 ? -34.266 24.777 54.550 1.00 153.73 202 GLU B O 1
ATOM 3962 N N . GLN B 1 205 ? -35.301 26.691 53.964 1.00 133.46 203 GLN B N 1
ATOM 3963 C CA . GLN B 1 205 ? -34.503 26.839 52.752 1.00 133.01 203 GLN B CA 1
ATOM 3964 C C . GLN B 1 205 ? -33.040 27.090 53.091 1.00 134.66 203 GLN B C 1
ATOM 3965 O O . GLN B 1 205 ? -32.141 26.472 52.510 1.00 136.38 203 GLN B O 1
ATOM 3971 N N . GLU B 1 206 ? -32.782 27.992 54.040 1.00 134.34 204 GLU B N 1
ATOM 3972 C CA . GLU B 1 206 ? -31.404 28.308 54.405 1.00 135.89 204 GLU B CA 1
ATOM 3973 C C . GLU B 1 206 ? -30.728 27.129 55.094 1.00 139.49 204 GLU B C 1
ATOM 3974 O O . GLU B 1 206 ? -29.522 26.914 54.926 1.00 141.35 204 GLU B O 1
ATOM 3980 N N . LEU B 1 207 ? -31.486 26.357 55.877 1.00 120.79 205 LEU B N 1
ATOM 3981 C CA . LEU B 1 207 ? -30.911 25.182 56.525 1.00 120.47 205 LEU B CA 1
ATOM 3982 C C . LEU B 1 207 ? -30.517 24.126 55.502 1.00 113.08 205 LEU B C 1
ATOM 3983 O O . LEU B 1 207 ? -29.512 23.428 55.679 1.00 107.30 205 LEU B O 1
ATOM 3988 N N . VAL B 1 208 ? -31.297 23.992 54.427 1.00 109.19 206 VAL B N 1
ATOM 3989 C CA . VAL B 1 208 ? -30.958 23.034 53.380 1.00 92.56 206 VAL B CA 1
ATOM 3990 C C . VAL B 1 208 ? -29.695 23.469 52.648 1.00 107.89 206 VAL B C 1
ATOM 3991 O O . VAL B 1 208 ? -28.803 22.654 52.388 1.00 122.60 206 VAL B O 1
ATOM 3995 N N . LEU B 1 209 ? -29.595 24.759 52.311 1.00 106.14 207 LEU B N 1
ATOM 3996 C CA . LEU B 1 209 ? -28.396 25.258 51.644 1.00 99.90 207 LEU B CA 1
ATOM 3997 C C . LEU B 1 209 ? -27.161 25.044 52.505 1.00 100.03 207 LEU B C 1
ATOM 3998 O O . LEU B 1 209 ? -26.090 24.689 51.998 1.00 106.18 207 LEU B O 1
ATOM 4003 N N . LEU B 1 210 ? -27.297 25.251 53.814 1.00 99.66 208 LEU B N 1
ATOM 4004 C CA . LEU B 1 210 ? -26.169 25.097 54.723 1.00 98.88 208 LEU B CA 1
ATOM 4005 C C . LEU B 1 210 ? -25.732 23.641 54.826 1.00 96.79 208 LEU B C 1
ATOM 4006 O O . LEU B 1 210 ? -24.531 23.350 54.882 1.00 104.56 208 LEU B O 1
ATOM 4011 N N . ALA B 1 211 ? -26.691 22.712 54.850 1.00 94.70 209 ALA B N 1
ATOM 4012 C CA . ALA B 1 211 ? -26.344 21.298 54.939 1.00 92.20 209 ALA B CA 1
ATOM 4013 C C . ALA B 1 211 ? -25.622 20.826 53.683 1.00 98.52 209 ALA B C 1
ATOM 4014 O O . ALA B 1 211 ? -24.735 19.967 53.753 1.00 104.26 209 ALA B O 1
ATOM 4016 N N . GLN B 1 212 ? -25.986 21.379 52.524 1.00 95.13 210 GLN B N 1
ATOM 4017 C CA . GLN B 1 212 ? -25.325 20.995 51.281 1.00 95.04 210 GLN B CA 1
ATOM 4018 C C . GLN B 1 212 ? -23.868 21.440 51.267 1.00 101.12 210 GLN B C 1
ATOM 4019 O O . GLN B 1 212 ? -23.000 20.723 50.756 1.00 119.86 210 GLN B O 1
ATOM 4025 N N . ARG B 1 213 ? -23.579 22.617 51.825 1.00 108.73 211 ARG B N 1
ATOM 4026 C CA . ARG B 1 213 ? -22.219 23.143 51.768 1.00 111.40 211 ARG B CA 1
ATOM 4027 C C . ARG B 1 213 ? -21.277 22.359 52.675 1.00 107.77 211 ARG B C 1
ATOM 4028 O O . ARG B 1 213 ? -20.118 22.123 52.315 1.00 109.33 211 ARG B O 1
ATOM 4036 N N . ILE B 1 214 ? -21.754 21.941 53.853 1.00 101.65 212 ILE B N 1
ATOM 4037 C CA . ILE B 1 214 ? -20.908 21.213 54.793 1.00 89.22 212 ILE B CA 1
ATOM 4038 C C . ILE B 1 214 ? -20.931 19.711 54.552 1.00 91.68 212 ILE B C 1
ATOM 4039 O O . ILE B 1 214 ? -20.191 18.974 55.219 1.00 87.94 212 ILE B O 1
ATOM 4044 N N . ASP B 1 215 ? -21.750 19.235 53.618 1.00 89.10 213 ASP B N 1
ATOM 4045 C CA . ASP B 1 215 ? -21.869 17.804 53.378 1.00 84.72 213 ASP B CA 1
ATOM 4046 C C . ASP B 1 215 ? -20.588 17.266 52.756 1.00 88.14 213 ASP B C 1
ATOM 4047 O O . ASP B 1 215 ? -20.062 17.838 51.797 1.00 96.77 213 ASP B O 1
ATOM 4052 N N . VAL B 1 216 ? -20.083 16.164 53.306 1.00 89.54 214 VAL B N 1
ATOM 4053 C CA . VAL B 1 216 ? -18.860 15.552 52.799 1.00 93.11 214 VAL B CA 1
ATOM 4054 C C . VAL B 1 216 ? -19.102 14.070 52.565 1.00 80.04 214 VAL B C 1
ATOM 4055 O O . VAL B 1 216 ? -18.156 13.301 52.364 1.00 87.46 214 VAL B O 1
ATOM 4059 N N . ALA B 1 217 ? -20.373 13.665 52.587 1.00 87.32 215 ALA B N 1
ATOM 4060 C CA . ALA B 1 217 ? -20.706 12.250 52.469 1.00 79.22 215 ALA B CA 1
ATOM 4061 C C . ALA B 1 217 ? -20.256 11.670 51.133 1.00 90.06 215 ALA B C 1
ATOM 4062 O O . ALA B 1 217 ? -19.886 10.492 51.060 1.00 95.60 215 ALA B O 1
ATOM 4064 N N . GLU B 1 218 ? -20.266 12.479 50.073 1.00 98.91 216 GLU B N 1
ATOM 4065 C CA . GLU B 1 218 ? -19.802 12.001 48.775 1.00 103.37 216 GLU B CA 1
ATOM 4066 C C . GLU B 1 218 ? -18.308 11.703 48.800 1.00 86.39 216 GLU B C 1
ATOM 4067 O O . GLU B 1 218 ? -17.866 10.655 48.316 1.00 81.42 216 GLU B O 1
ATOM 4073 N N . GLU B 1 219 ? -17.511 12.617 49.359 1.00 94.54 217 GLU B N 1
ATOM 4074 C CA . GLU B 1 219 ? -16.080 12.363 49.478 1.00 90.12 217 GLU B CA 1
ATOM 4075 C C . GLU B 1 219 ? -15.789 11.315 50.544 1.00 83.45 217 GLU B C 1
ATOM 4076 O O . GLU B 1 219 ? -14.806 10.573 50.430 1.00 83.98 217 GLU B O 1
ATOM 4082 N N . LEU B 1 220 ? -16.629 11.235 51.578 1.00 88.64 218 LEU B N 1
ATOM 4083 C CA . LEU B 1 220 ? -16.428 10.234 52.619 1.00 73.44 218 LEU B CA 1
ATOM 4084 C C . LEU B 1 220 ? -16.749 8.835 52.107 1.00 80.11 218 LEU B C 1
ATOM 4085 O O . LEU B 1 220 ? -16.036 7.875 52.421 1.00 82.60 218 LEU B O 1
ATOM 4090 N N . ASP B 1 221 ? -17.820 8.698 51.322 1.00 94.65 219 ASP B N 1
ATOM 4091 C CA . ASP B 1 221 ? -18.110 7.410 50.701 1.00 102.03 219 ASP B CA 1
ATOM 4092 C C . ASP B 1 221 ? -17.060 7.044 49.663 1.00 97.53 219 ASP B C 1
ATOM 4093 O O . ASP B 1 221 ? -16.762 5.859 49.472 1.00 105.42 219 ASP B O 1
ATOM 4098 N N . ARG B 1 222 ? -16.488 8.042 48.986 1.00 86.94 220 ARG B N 1
ATOM 4099 C CA . ARG B 1 222 ? -15.494 7.757 47.959 1.00 95.34 220 ARG B CA 1
ATOM 4100 C C . ARG B 1 222 ? -14.164 7.336 48.571 1.00 98.02 220 ARG B C 1
ATOM 4101 O O . ARG B 1 222 ? -13.408 6.582 47.948 1.00 99.21 220 ARG B O 1
ATOM 4109 N N . LEU B 1 223 ? -13.862 7.809 49.783 1.00 101.90 221 LEU B N 1
ATOM 4110 C CA . LEU B 1 223 ? -12.676 7.332 50.488 1.00 82.41 221 LEU B CA 1
ATOM 4111 C C . LEU B 1 223 ? -12.820 5.866 50.875 1.00 96.04 221 LEU B C 1
ATOM 4112 O O . LEU B 1 223 ? -11.868 5.087 50.748 1.00 97.87 221 LEU B O 1
ATOM 4117 N N . GLU B 1 224 ? -14.003 5.470 51.354 1.00 92.45 222 GLU B N 1
ATOM 4118 C CA . GLU B 1 224 ? -14.226 4.070 51.699 1.00 95.61 222 GLU B CA 1
ATOM 4119 C C . GLU B 1 224 ? -14.220 3.180 50.463 1.00 95.02 222 GLU B C 1
ATOM 4120 O O . GLU B 1 224 ? -13.847 2.005 50.551 1.00 95.58 222 GLU B O 1
ATOM 4126 N N . ALA B 1 225 ? -14.633 3.710 49.310 1.00 94.66 223 ALA B N 1
ATOM 4127 C CA . ALA B 1 225 ? -14.535 2.933 48.081 1.00 92.89 223 ALA B CA 1
ATOM 4128 C C . ALA B 1 225 ? -13.087 2.793 47.628 1.00 90.18 223 ALA B C 1
ATOM 4129 O O . ALA B 1 225 ? -12.745 1.826 46.938 1.00 101.20 223 ALA B O 1
ATOM 4131 N N . HIS B 1 226 ? -12.226 3.737 48.012 1.00 82.96 224 HIS B N 1
ATOM 4132 C CA . HIS B 1 226 ? -10.821 3.669 47.630 1.00 86.02 224 HIS B CA 1
ATOM 4133 C C . HIS B 1 226 ? -10.045 2.654 48.458 1.00 91.00 224 HIS B C 1
ATOM 4134 O O . HIS B 1 226 ? -9.101 2.043 47.947 1.00 92.53 224 HIS B O 1
ATOM 4141 N N . VAL B 1 227 ? -10.419 2.458 49.725 1.00 93.27 225 VAL B N 1
ATOM 4142 C CA . VAL B 1 227 ? -9.704 1.486 50.545 1.00 85.56 225 VAL B CA 1
ATOM 4143 C C . VAL B 1 227 ? -10.072 0.066 50.137 1.00 95.91 225 VAL B C 1
ATOM 4144 O O . VAL B 1 227 ? -9.238 -0.844 50.218 1.00 94.53 225 VAL B O 1
ATOM 4148 N N . LYS B 1 228 ? -11.309 -0.154 49.682 1.00 99.28 226 LYS B N 1
ATOM 4149 C CA . LYS B 1 228 ? -11.688 -1.480 49.208 1.00 88.80 226 LYS B CA 1
ATOM 4150 C C . LYS B 1 228 ? -10.953 -1.831 47.923 1.00 100.04 226 LYS B C 1
ATOM 4151 O O . LYS B 1 228 ? -10.485 -2.964 47.756 1.00 103.30 226 LYS B O 1
ATOM 4157 N N . GLU B 1 229 ? -10.831 -0.871 47.005 1.00 102.69 227 GLU B N 1
ATOM 4158 C CA . GLU B 1 229 ? -10.071 -1.119 45.788 1.00 99.55 227 GLU B CA 1
ATOM 4159 C C . GLU B 1 229 ? -8.581 -1.248 46.074 1.00 99.38 227 GLU B C 1
ATOM 4160 O O . GLU B 1 229 ? -7.880 -1.979 45.367 1.00 115.93 227 GLU B O 1
ATOM 4166 N N . THR B 1 230 ? -8.082 -0.560 47.105 1.00 98.26 228 THR B N 1
ATOM 4167 C CA . THR B 1 230 ? -6.663 -0.656 47.433 1.00 97.45 228 THR B CA 1
ATOM 4168 C C . THR B 1 230 ? -6.312 -2.037 47.975 1.00 100.43 228 THR B C 1
ATOM 4169 O O . THR B 1 230 ? -5.263 -2.594 47.632 1.00 91.93 228 THR B O 1
ATOM 4173 N N . TYR B 1 231 ? -7.174 -2.604 48.825 1.00 109.07 229 TYR B N 1
ATOM 4174 C CA . TYR B 1 231 ? -6.955 -3.969 49.293 1.00 89.25 229 TYR B CA 1
ATOM 4175 C C . TYR B 1 231 ? -6.997 -4.959 48.137 1.00 96.71 229 TYR B C 1
ATOM 4176 O O . TYR B 1 231 ? -6.184 -5.890 48.077 1.00 102.00 229 TYR B O 1
ATOM 4185 N N . ASN B 1 232 ? -7.944 -4.779 47.212 1.00 105.70 230 ASN B N 1
ATOM 4186 C CA . ASN B 1 232 ? -8.007 -5.646 46.039 1.00 104.64 230 ASN B CA 1
ATOM 4187 C C . ASN B 1 232 ? -6.760 -5.501 45.179 1.00 110.30 230 ASN B C 1
ATOM 4188 O O . ASN B 1 232 ? -6.259 -6.489 44.630 1.00 130.76 230 ASN B O 1
ATOM 4193 N N . ILE B 1 233 ? -6.246 -4.276 45.047 1.00 112.82 231 ILE B N 1
ATOM 4194 C CA . ILE B 1 233 ? -5.037 -4.060 44.255 1.00 102.52 231 ILE B CA 1
ATOM 4195 C C . ILE B 1 233 ? -3.851 -4.776 44.889 1.00 100.78 231 ILE B C 1
ATOM 4196 O O . ILE B 1 233 ? -3.019 -5.369 44.191 1.00 106.41 231 ILE B O 1
ATOM 4201 N N . LEU B 1 234 ? -3.755 -4.737 46.220 1.00 104.35 232 LEU B N 1
ATOM 4202 C CA . LEU B 1 234 ? -2.705 -5.486 46.905 1.00 111.63 232 LEU B CA 1
ATOM 4203 C C . LEU B 1 234 ? -2.877 -6.986 46.699 1.00 113.26 232 LEU B C 1
ATOM 4204 O O . LEU B 1 234 ? -1.891 -7.727 46.608 1.00 105.77 232 LEU B O 1
ATOM 4209 N N . LYS B 1 235 ? -4.125 -7.453 46.626 1.00 105.73 233 LYS B N 1
ATOM 4210 C CA . LYS B 1 235 ? -4.370 -8.860 46.327 1.00 108.89 233 LYS B CA 1
ATOM 4211 C C . LYS B 1 235 ? -3.895 -9.213 44.923 1.00 128.76 233 LYS B C 1
ATOM 4212 O O . LYS B 1 235 ? -3.269 -10.260 44.715 1.00 136.77 233 LYS B O 1
ATOM 4218 N N . LYS B 1 236 ? -4.182 -8.353 43.947 1.00 138.24 234 LYS B N 1
ATOM 4219 C CA . LYS B 1 236 ? -3.691 -8.566 42.593 1.00 132.18 234 LYS B CA 1
ATOM 4220 C C . LYS B 1 236 ? -2.174 -8.426 42.555 1.00 143.64 234 LYS B C 1
ATOM 4221 O O . LYS B 1 236 ? -1.602 -7.512 43.156 1.00 152.68 234 LYS B O 1
ATOM 4227 N N . LYS B 1 237 ? -1.521 -9.344 41.845 1.00 142.66 235 LYS B N 1
ATOM 4228 C CA . LYS B 1 237 ? -0.069 -9.357 41.723 1.00 148.96 235 LYS B CA 1
ATOM 4229 C C . LYS B 1 237 ? 0.385 -9.020 40.305 1.00 154.23 235 LYS B C 1
ATOM 4230 O O . LYS B 1 237 ? 1.401 -9.534 39.832 1.00 155.31 235 LYS B O 1
ATOM 4236 N N . GLU B 1 238 ? -0.360 -8.157 39.617 1.00 137.39 236 GLU B N 1
ATOM 4237 C CA . GLU B 1 238 ? -0.036 -7.749 38.256 1.00 135.56 236 GLU B CA 1
ATOM 4238 C C . GLU B 1 238 ? -0.158 -6.237 38.152 1.00 136.34 236 GLU B C 1
ATOM 4239 O O . GLU B 1 238 ? -1.233 -5.682 38.403 1.00 131.30 236 GLU B O 1
ATOM 4245 N N . ALA B 1 239 ? 0.943 -5.581 37.776 1.00 136.86 237 ALA B N 1
ATOM 4246 C CA . ALA B 1 239 ? 0.995 -4.125 37.640 1.00 134.43 237 ALA B CA 1
ATOM 4247 C C . ALA B 1 239 ? 0.559 -3.438 38.933 1.00 130.80 237 ALA B C 1
ATOM 4248 O O . ALA B 1 239 ? -0.253 -2.512 38.931 1.00 132.11 237 ALA B O 1
ATOM 4250 N N . VAL B 1 240 ? 1.116 -3.905 40.052 1.00 122.97 238 VAL B N 1
ATOM 4251 C CA . VAL B 1 240 ? 0.704 -3.391 41.355 1.00 108.30 238 VAL B CA 1
ATOM 4252 C C . VAL B 1 240 ? 1.293 -2.006 41.599 1.00 104.33 238 VAL B C 1
ATOM 4253 O O . VAL B 1 240 ? 0.645 -1.140 42.198 1.00 100.17 238 VAL B O 1
ATOM 4257 N N . GLY B 1 241 ? 2.515 -1.766 41.122 1.00 96.51 239 GLY B N 1
ATOM 4258 C CA . GLY B 1 241 ? 3.170 -0.498 41.406 1.00 96.51 239 GLY B CA 1
ATOM 4259 C C . GLY B 1 241 ? 2.522 0.675 40.693 1.00 101.42 239 GLY B C 1
ATOM 4260 O O . GLY B 1 241 ? 2.263 1.718 41.299 1.00 89.71 239 GLY B O 1
ATOM 4261 N N . ARG B 1 242 ? 2.257 0.522 39.394 1.00 106.86 240 ARG B N 1
ATOM 4262 C CA . ARG B 1 242 ? 1.670 1.618 38.629 1.00 106.90 240 ARG B CA 1
ATOM 4263 C C . ARG B 1 242 ? 0.228 1.879 39.049 1.00 107.42 240 ARG B C 1
ATOM 4264 O O . ARG B 1 242 ? -0.212 3.034 39.098 1.00 112.74 240 ARG B O 1
ATOM 4272 N N . ARG B 1 243 ? -0.520 0.819 39.361 1.00 100.92 241 ARG B N 1
ATOM 4273 C CA . ARG B 1 243 ? -1.920 0.985 39.736 1.00 95.87 241 ARG B CA 1
ATOM 4274 C C . ARG B 1 243 ? -2.065 1.554 41.142 1.00 84.79 241 ARG B C 1
ATOM 4275 O O . ARG B 1 243 ? -3.056 2.232 41.436 1.00 80.72 241 ARG B O 1
ATOM 4283 N N . LEU B 1 244 ? -1.094 1.295 42.020 1.00 85.70 242 LEU B N 1
ATOM 4284 C CA . LEU B 1 244 ? -1.196 1.759 43.398 1.00 84.95 242 LEU B CA 1
ATOM 4285 C C . LEU B 1 244 ? -0.852 3.237 43.529 1.00 83.85 242 LEU B C 1
ATOM 4286 O O . LEU B 1 244 ? -1.349 3.905 44.443 1.00 80.36 242 LEU B O 1
ATOM 4291 N N . ASP B 1 245 ? -0.006 3.759 42.638 1.00 85.65 243 ASP B N 1
ATOM 4292 C CA . ASP B 1 245 ? 0.280 5.190 42.645 1.00 80.68 243 ASP B CA 1
ATOM 4293 C C . ASP B 1 245 ? -0.977 6.001 42.362 1.00 79.12 243 ASP B C 1
ATOM 4294 O O . ASP B 1 245 ? -1.195 7.056 42.969 1.00 73.09 243 ASP B O 1
ATOM 4299 N N . PHE B 1 246 ? -1.820 5.516 41.447 1.00 80.02 244 PHE B N 1
ATOM 4300 C CA . PHE B 1 246 ? -3.033 6.246 41.093 1.00 80.58 244 PHE B CA 1
ATOM 4301 C C . PHE B 1 246 ? -3.974 6.365 42.285 1.00 78.30 244 PHE B C 1
ATOM 4302 O O . PHE B 1 246 ? -4.627 7.400 42.469 1.00 79.58 244 PHE B O 1
ATOM 4310 N N . MET B 1 247 ? -4.052 5.321 43.112 1.00 82.77 245 MET B N 1
ATOM 4311 C CA . MET B 1 247 ? -4.924 5.374 44.281 1.00 81.08 245 MET B CA 1
ATOM 4312 C C . MET B 1 247 ? -4.467 6.431 45.278 1.00 83.30 245 MET B C 1
ATOM 4313 O O . MET B 1 247 ? -5.301 7.068 45.930 1.00 81.53 245 MET B O 1
ATOM 4318 N N . MET B 1 248 ? -3.154 6.644 45.400 1.00 79.60 246 MET B N 1
ATOM 4319 C CA . MET B 1 248 ? -2.656 7.638 46.346 1.00 69.67 246 MET B CA 1
ATOM 4320 C C . MET B 1 248 ? -3.060 9.046 45.932 1.00 78.57 246 MET B C 1
ATOM 4321 O O . MET B 1 248 ? -3.374 9.884 46.785 1.00 86.99 246 MET B O 1
ATOM 4326 N N . GLN B 1 249 ? -3.055 9.326 44.627 1.00 78.00 247 GLN B N 1
ATOM 4327 C CA . GLN B 1 249 ? -3.525 10.623 44.154 1.00 86.82 247 GLN B CA 1
ATOM 4328 C C . GLN B 1 249 ? -5.021 10.781 44.392 1.00 82.52 247 GLN B C 1
ATOM 4329 O O . GLN B 1 249 ? -5.489 11.873 44.734 1.00 88.12 247 GLN B O 1
ATOM 4335 N N . GLU B 1 250 ? -5.785 9.698 44.226 1.00 73.08 248 GLU B N 1
ATOM 4336 C CA . GLU B 1 250 ? -7.213 9.750 44.522 1.00 76.36 248 GLU B CA 1
ATOM 4337 C C . GLU B 1 250 ? -7.461 9.872 46.020 1.00 82.31 248 GLU B C 1
ATOM 4338 O O . GLU B 1 250 ? -8.348 10.621 46.448 1.00 87.00 248 GLU B O 1
ATOM 4344 N N . PHE B 1 251 ? -6.693 9.141 46.834 1.00 80.76 249 PHE B N 1
ATOM 4345 C CA . PHE B 1 251 ? -6.768 9.321 48.281 1.00 73.21 249 PHE B CA 1
ATOM 4346 C C . PHE B 1 251 ? -6.486 10.768 48.663 1.00 76.42 249 PHE B C 1
ATOM 4347 O O . PHE B 1 251 ? -7.232 11.378 49.440 1.00 70.29 249 PHE B O 1
ATOM 4355 N N . ASN B 1 252 ? -5.411 11.338 48.115 1.00 79.66 250 ASN B N 1
ATOM 4356 C CA . ASN B 1 252 ? -5.041 12.709 48.445 1.00 72.81 250 ASN B CA 1
ATOM 4357 C C . ASN B 1 252 ? -6.032 13.711 47.866 1.00 74.48 250 ASN B C 1
ATOM 4358 O O . ASN B 1 252 ? -6.216 14.797 48.428 1.00 71.93 250 ASN B O 1
ATOM 4363 N N . ARG B 1 253 ? -6.679 13.364 46.751 1.00 77.10 251 ARG B N 1
ATOM 4364 C CA . ARG B 1 253 ? -7.681 14.248 46.164 1.00 69.87 251 ARG B CA 1
ATOM 4365 C C . ARG B 1 253 ? -8.899 14.376 47.070 1.00 69.03 251 ARG B C 1
ATOM 4366 O O . ARG B 1 253 ? -9.409 15.480 47.292 1.00 72.12 251 ARG B O 1
ATOM 4374 N N . GLU B 1 254 ? -9.384 13.251 47.600 1.00 70.23 252 GLU B N 1
ATOM 4375 C CA . GLU B 1 254 ? -10.563 13.299 48.457 1.00 73.32 252 GLU B CA 1
ATOM 4376 C C . GLU B 1 254 ? -10.247 13.920 49.811 1.00 73.23 252 GLU B C 1
ATOM 4377 O O . GLU B 1 254 ? -11.109 14.574 50.408 1.00 78.84 252 GLU B O 1
ATOM 4383 N N . SER B 1 255 ? -9.023 13.732 50.308 1.00 68.12 253 SER B N 1
ATOM 4384 C CA . SER B 1 255 ? -8.649 14.331 51.584 1.00 50.99 253 SER B CA 1
ATOM 4385 C C . SER B 1 255 ? -8.576 15.849 51.480 1.00 62.97 253 SER B C 1
ATOM 4386 O O . SER B 1 255 ? -8.961 16.560 52.415 1.00 67.55 253 SER B O 1
ATOM 4389 N N . ASN B 1 256 ? -8.093 16.366 50.348 1.00 62.19 254 ASN B N 1
ATOM 4390 C CA . ASN B 1 256 ? -8.005 17.813 50.186 1.00 65.82 254 ASN B CA 1
ATOM 4391 C C . ASN B 1 256 ? -9.386 18.446 50.068 1.00 70.66 254 ASN B C 1
ATOM 4392 O O . ASN B 1 256 ? -9.651 19.484 50.684 1.00 70.78 254 ASN B O 1
ATOM 4397 N N . THR B 1 257 ? -10.280 17.838 49.284 1.00 67.06 255 THR B N 1
ATOM 4398 C CA . THR B 1 257 ? -11.638 18.360 49.187 1.00 59.48 255 THR B CA 1
ATOM 4399 C C . THR B 1 257 ? -12.388 18.209 50.504 1.00 58.77 255 THR B C 1
ATOM 4400 O O . THR B 1 257 ? -13.260 19.027 50.818 1.00 73.73 255 THR B O 1
ATOM 4404 N N . LEU B 1 258 ? -12.060 17.179 51.286 1.00 69.37 256 LEU B N 1
ATOM 4405 C CA . LEU B 1 258 ? -12.668 17.027 52.604 1.00 69.42 256 LEU B CA 1
ATOM 4406 C C . LEU B 1 258 ? -12.216 18.138 53.543 1.00 72.08 256 LEU B C 1
ATOM 4407 O O . LEU B 1 258 ? -13.027 18.714 54.277 1.00 78.48 256 LEU B O 1
ATOM 4412 N N . ALA B 1 259 ? -10.920 18.458 53.526 1.00 65.70 257 ALA B N 1
ATOM 4413 C CA . ALA B 1 259 ? -10.411 19.517 54.390 1.00 59.35 257 ALA B CA 1
ATOM 4414 C C . ALA B 1 259 ? -10.969 20.878 53.998 1.00 69.93 257 ALA B C 1
ATOM 4415 O O . ALA B 1 259 ? -11.120 21.757 54.854 1.00 77.68 257 ALA B O 1
ATOM 4417 N N . SER B 1 260 ? -11.284 21.072 52.715 1.00 66.16 258 SER B N 1
ATOM 4418 C CA . SER B 1 260 ? -11.817 22.357 52.277 1.00 65.64 258 SER B CA 1
ATOM 4419 C C . SER B 1 260 ? -13.229 22.581 52.805 1.00 70.99 258 SER B C 1
ATOM 4420 O O . SER B 1 260 ? -13.572 23.694 53.222 1.00 77.40 258 SER B O 1
ATOM 4423 N N . LYS B 1 261 ? -14.060 21.542 52.794 1.00 75.82 259 LYS B N 1
ATOM 4424 C CA . LYS B 1 261 ? -15.429 21.638 53.283 1.00 68.64 259 LYS B CA 1
ATOM 4425 C C . LYS B 1 261 ? -15.546 21.379 54.778 1.00 64.64 259 LYS B C 1
ATOM 4426 O O . LYS B 1 261 ? -16.664 21.349 55.302 1.00 65.62 259 LYS B O 1
ATOM 4432 N N . SER B 1 262 ? -14.427 21.195 55.474 1.00 77.61 260 SER B N 1
ATOM 4433 C CA . SER B 1 262 ? -14.456 20.924 56.907 1.00 75.19 260 SER B CA 1
ATOM 4434 C C . SER B 1 262 ? -14.786 22.205 57.660 1.00 71.67 260 SER B C 1
ATOM 4435 O O . SER B 1 262 ? -14.009 23.165 57.641 1.00 86.38 260 SER B O 1
ATOM 4438 N N . ILE B 1 263 ? -15.946 22.225 58.322 1.00 67.18 261 ILE B N 1
ATOM 4439 C CA . ILE B 1 263 ? -16.333 23.363 59.150 1.00 75.09 261 ILE B CA 1
ATOM 4440 C C . ILE B 1 263 ? -15.898 23.187 60.597 1.00 77.67 261 ILE B C 1
ATOM 4441 O O . ILE B 1 263 ? -15.887 24.166 61.359 1.00 79.70 261 ILE B O 1
ATOM 4446 N N . ASN B 1 264 ? -15.515 21.979 60.995 1.00 66.33 262 ASN B N 1
ATOM 4447 C CA . ASN B 1 264 ? -15.137 21.685 62.367 1.00 58.30 262 ASN B CA 1
ATOM 4448 C C . ASN B 1 264 ? -13.640 21.426 62.452 1.00 67.71 262 ASN B C 1
ATOM 4449 O O . ASN B 1 264 ? -13.046 20.846 61.538 1.00 70.13 262 ASN B O 1
ATOM 4454 N N . ALA B 1 265 ? -13.035 21.858 63.561 1.00 71.58 263 ALA B N 1
ATOM 4455 C CA . ALA B 1 265 ? -11.590 21.720 63.716 1.00 56.56 263 ALA B CA 1
ATOM 4456 C C . ALA B 1 265 ? -11.185 20.263 63.904 1.00 74.27 263 ALA B C 1
ATOM 4457 O O . ALA B 1 265 ? -10.117 19.845 63.440 1.00 91.87 263 ALA B O 1
ATOM 4459 N N . GLU B 1 266 ? -12.021 19.474 64.584 1.00 73.02 264 GLU B N 1
ATOM 4460 C CA . GLU B 1 266 ? -11.717 18.058 64.757 1.00 70.91 264 GLU B CA 1
ATOM 4461 C C . GLU B 1 266 ? -11.814 17.295 63.442 1.00 69.57 264 GLU B C 1
ATOM 4462 O O . GLU B 1 266 ? -11.097 16.307 63.247 1.00 65.59 264 GLU B O 1
ATOM 4468 N N . VAL B 1 267 ? -12.691 17.728 62.535 1.00 67.62 265 VAL B N 1
ATOM 4469 C CA . VAL B 1 267 ? -12.729 17.125 61.207 1.00 62.96 265 VAL B CA 1
ATOM 4470 C C . VAL B 1 267 ? -11.500 17.534 60.406 1.00 76.69 265 VAL B C 1
ATOM 4471 O O . VAL B 1 267 ? -10.918 16.722 59.676 1.00 81.41 265 VAL B O 1
ATOM 4475 N N . THR B 1 268 ? -11.081 18.796 60.534 1.00 72.80 266 THR B N 1
ATOM 4476 C CA . THR B 1 268 ? -9.892 19.256 59.824 1.00 62.15 266 THR B CA 1
ATOM 4477 C C . THR B 1 268 ? -8.648 18.521 60.307 1.00 67.38 266 THR B C 1
ATOM 4478 O O . THR B 1 268 ? -7.770 18.179 59.506 1.00 75.35 266 THR B O 1
ATOM 4482 N N . ASN B 1 269 ? -8.556 18.267 61.616 1.00 68.40 267 ASN B N 1
ATOM 4483 C CA . ASN B 1 269 ? -7.437 17.489 62.141 1.00 53.61 267 ASN B CA 1
ATOM 4484 C C . ASN B 1 269 ? -7.482 16.054 61.634 1.00 52.96 267 ASN B C 1
ATOM 4485 O O . ASN B 1 269 ? -6.435 15.442 61.391 1.00 58.29 267 ASN B O 1
ATOM 4490 N N . SER B 1 270 ? -8.685 15.499 61.470 1.00 60.19 268 SER B N 1
ATOM 4491 C CA . SER B 1 270 ? -8.805 14.156 60.915 1.00 63.43 268 SER B CA 1
ATOM 4492 C C . SER B 1 270 ? -8.387 14.129 59.450 1.00 63.59 268 SER B C 1
ATOM 4493 O O . SER B 1 270 ? -7.810 13.141 58.982 1.00 66.71 268 SER B O 1
ATOM 4496 N N . ALA B 1 271 ? -8.675 15.203 58.711 1.00 61.58 269 ALA B N 1
ATOM 4497 C CA . ALA B 1 271 ? -8.236 15.281 57.322 1.00 51.79 269 ALA B CA 1
ATOM 4498 C C . ALA B 1 271 ? -6.717 15.341 57.232 1.00 58.93 269 ALA B C 1
ATOM 4499 O O . ALA B 1 271 ? -6.116 14.764 56.318 1.00 72.09 269 ALA B O 1
ATOM 4501 N N . ILE B 1 272 ? -6.080 16.037 58.175 1.00 64.39 270 ILE B N 1
ATOM 4502 C CA . ILE B 1 272 ? -4.623 16.105 58.196 1.00 42.14 270 ILE B CA 1
ATOM 4503 C C . ILE B 1 272 ? -4.032 14.739 58.514 1.00 45.52 270 ILE B C 1
ATOM 4504 O O . ILE B 1 272 ? -3.033 14.325 57.912 1.00 60.98 270 ILE B O 1
ATOM 4509 N N . GLU B 1 273 ? -4.639 14.015 59.458 1.00 47.55 271 GLU B N 1
ATOM 4510 C CA . GLU B 1 273 ? -4.193 12.657 59.749 1.00 41.02 271 GLU B CA 1
ATOM 4511 C C . GLU B 1 273 ? -4.327 11.756 58.529 1.00 47.22 271 GLU B C 1
ATOM 4512 O O . GLU B 1 273 ? -3.503 10.857 58.328 1.00 54.00 271 GLU B O 1
ATOM 4518 N N . LEU B 1 274 ? -5.353 11.980 57.705 1.00 49.28 272 LEU B N 1
ATOM 4519 C CA . LEU B 1 274 ? -5.475 11.233 56.458 1.00 40.87 272 LEU B CA 1
ATOM 4520 C C . LEU B 1 274 ? -4.307 11.535 55.529 1.00 55.61 272 LEU B C 1
ATOM 4521 O O . LEU B 1 274 ? -3.698 10.621 54.961 1.00 64.00 272 LEU B O 1
ATOM 4526 N N . LYS B 1 275 ? -3.974 12.819 55.369 1.00 54.43 273 LYS B N 1
ATOM 4527 C CA . LYS B 1 275 ? -2.865 13.203 54.505 1.00 58.63 273 LYS B CA 1
ATOM 4528 C C . LYS B 1 275 ? -1.522 12.731 55.044 1.00 49.33 273 LYS B C 1
ATOM 4529 O O . LYS B 1 275 ? -0.575 12.581 54.265 1.00 52.24 273 LYS B O 1
ATOM 4535 N N . VAL B 1 276 ? -1.416 12.499 56.353 1.00 54.75 274 VAL B N 1
ATOM 4536 C CA . VAL B 1 276 ? -0.198 11.915 56.905 1.00 47.21 274 VAL B CA 1
ATOM 4537 C C . VAL B 1 276 ? -0.136 10.424 56.601 1.00 53.62 274 VAL B C 1
ATOM 4538 O O . VAL B 1 276 ? 0.926 9.895 56.256 1.00 58.16 274 VAL B O 1
ATOM 4542 N N . LEU B 1 277 ? -1.268 9.726 56.718 1.00 63.27 275 LEU B N 1
ATOM 4543 C CA . LEU B 1 277 ? -1.289 8.299 56.412 1.00 57.33 275 LEU B CA 1
ATOM 4544 C C . LEU B 1 277 ? -1.032 8.052 54.931 1.00 58.14 275 LEU B C 1
ATOM 4545 O O . LEU B 1 277 ? -0.391 7.061 54.560 1.00 67.03 275 LEU B O 1
ATOM 4550 N N . ILE B 1 278 ? -1.529 8.943 54.071 1.00 54.12 276 ILE B N 1
ATOM 4551 C CA . ILE B 1 278 ? -1.300 8.815 52.635 1.00 43.92 276 ILE B CA 1
ATOM 4552 C C . ILE B 1 278 ? 0.176 9.008 52.308 1.00 58.72 276 ILE B C 1
ATOM 4553 O O . ILE B 1 278 ? 0.734 8.309 51.453 1.00 64.13 276 ILE B O 1
ATOM 4558 N N . GLU B 1 279 ? 0.831 9.961 52.974 1.00 61.63 277 GLU B N 1
ATOM 4559 C CA . GLU B 1 279 ? 2.257 10.168 52.743 1.00 55.51 277 GLU B CA 1
ATOM 4560 C C . GLU B 1 279 ? 3.072 8.987 53.253 1.00 50.95 277 GLU B C 1
ATOM 4561 O O . GLU B 1 279 ? 4.085 8.617 52.648 1.00 58.56 277 GLU B O 1
ATOM 4567 N N . GLN B 1 280 ? 2.647 8.383 54.365 1.00 52.59 278 GLN B N 1
ATOM 4568 C CA . GLN B 1 280 ? 3.344 7.207 54.876 1.00 52.05 278 GLN B CA 1
ATOM 4569 C C . GLN B 1 280 ? 3.171 6.017 53.941 1.00 47.84 278 GLN B C 1
ATOM 4570 O O . GLN B 1 280 ? 4.099 5.220 53.764 1.00 57.02 278 GLN B O 1
ATOM 4576 N N . MET B 1 281 ? 1.991 5.878 53.333 1.00 53.12 279 MET B N 1
ATOM 4577 C CA . MET B 1 281 ? 1.803 4.833 52.333 1.00 50.42 279 MET B CA 1
ATOM 4578 C C . MET B 1 281 ? 2.644 5.106 51.093 1.00 58.07 279 MET B C 1
ATOM 4579 O O . MET B 1 281 ? 3.212 4.178 50.507 1.00 64.89 279 MET B O 1
ATOM 4584 N N . ARG B 1 282 ? 2.741 6.375 50.686 1.00 53.57 280 ARG B N 1
ATOM 4585 C CA . ARG B 1 282 ? 3.544 6.722 49.518 1.00 58.77 280 ARG B CA 1
ATOM 4586 C C . ARG B 1 282 ? 5.017 6.394 49.725 1.00 59.77 280 ARG B C 1
ATOM 4587 O O . ARG B 1 282 ? 5.738 6.147 48.751 1.00 64.20 280 ARG B O 1
ATOM 4595 N N . GLU B 1 283 ? 5.485 6.388 50.975 1.00 59.68 281 GLU B N 1
ATOM 4596 C CA . GLU B 1 283 ? 6.879 6.041 51.232 1.00 49.34 281 GLU B CA 1
ATOM 4597 C C . GLU B 1 283 ? 7.153 4.580 50.901 1.00 60.29 281 GLU B C 1
ATOM 4598 O O . GLU B 1 283 ? 8.232 4.243 50.398 1.00 67.02 281 GLU B O 1
ATOM 4604 N N . GLN B 1 284 ? 6.190 3.698 51.170 1.00 62.23 282 GLN B N 1
ATOM 4605 C CA . GLN B 1 284 ? 6.399 2.278 50.915 1.00 58.16 282 GLN B CA 1
ATOM 4606 C C . GLN B 1 284 ? 6.203 1.926 49.447 1.00 58.98 282 GLN B C 1
ATOM 4607 O O . GLN B 1 284 ? 6.858 1.007 48.943 1.00 76.50 282 GLN B O 1
ATOM 4613 N N . ILE B 1 285 ? 5.321 2.645 48.749 1.00 55.92 283 ILE B N 1
ATOM 4614 C CA . ILE B 1 285 ? 4.982 2.283 47.376 1.00 61.29 283 ILE B CA 1
ATOM 4615 C C . ILE B 1 285 ? 6.134 2.586 46.425 1.00 68.48 283 ILE B C 1
ATOM 4616 O O . ILE B 1 285 ? 6.305 1.900 45.411 1.00 79.16 283 ILE B O 1
ATOM 4621 N N . GLN B 1 286 ? 6.949 3.599 46.728 1.00 63.20 284 GLN B N 1
ATOM 4622 C CA . GLN B 1 286 ? 8.125 3.845 45.902 1.00 67.62 284 GLN B CA 1
ATOM 4623 C C . GLN B 1 286 ? 9.165 2.743 46.057 1.00 75.12 284 GLN B C 1
ATOM 4624 O O . GLN B 1 286 ? 10.035 2.599 45.190 1.00 71.98 284 GLN B O 1
ATOM 4630 N N . ASN B 1 287 ? 9.089 1.958 47.133 1.00 74.05 285 ASN B N 1
ATOM 4631 C CA . ASN B 1 287 ? 10.007 0.839 47.300 1.00 56.29 285 ASN B CA 1
ATOM 4632 C C . ASN B 1 287 ? 9.529 -0.409 46.571 1.00 70.60 285 ASN B C 1
ATOM 4633 O O . ASN B 1 287 ? 10.356 -1.224 46.150 1.00 84.51 285 ASN B O 1
ATOM 4638 N N . ILE B 1 288 ? 8.218 -0.583 46.415 1.00 77.69 286 ILE B N 1
ATOM 4639 C CA . ILE B 1 288 ? 7.696 -1.768 45.745 1.00 81.07 286 ILE B CA 1
ATOM 4640 C C . ILE B 1 288 ? 7.917 -1.625 44.246 1.00 80.99 286 ILE B C 1
ATOM 4641 O O . ILE B 1 288 ? 8.289 -0.550 43.761 1.00 84.81 286 ILE B O 1
ATOM 4646 N N . GLU B 1 289 ? 7.695 -2.709 43.509 1.00 90.81 287 GLU B N 1
ATOM 4647 C CA . GLU B 1 289 ? 7.884 -2.729 42.063 1.00 93.49 287 GLU B CA 1
ATOM 4648 C C . GLU B 1 289 ? 7.073 -1.640 41.370 1.00 109.76 287 GLU B C 1
ATOM 4649 O O . GLU B 1 289 ? 5.993 -1.899 40.845 1.00 122.86 287 GLU B O 1
ATOM 4655 N N . MET C 1 3 ? 15.655 48.881 53.041 1.00 110.35 1 MET C N 1
ATOM 4656 C CA . MET C 1 3 ? 16.841 48.162 52.589 1.00 97.49 1 MET C CA 1
ATOM 4657 C C . MET C 1 3 ? 16.480 46.804 51.994 1.00 86.36 1 MET C C 1
ATOM 4658 O O . MET C 1 3 ? 17.005 45.775 52.416 1.00 79.77 1 MET C O 1
ATOM 4663 N N . ILE C 1 4 ? 15.586 46.805 51.004 1.00 82.00 2 ILE C N 1
ATOM 4664 C CA . ILE C 1 4 ? 15.160 45.551 50.396 1.00 74.19 2 ILE C CA 1
ATOM 4665 C C . ILE C 1 4 ? 16.315 44.944 49.606 1.00 70.16 2 ILE C C 1
ATOM 4666 O O . ILE C 1 4 ? 17.230 45.646 49.153 1.00 75.41 2 ILE C O 1
ATOM 4671 N N . ARG C 1 5 ? 16.275 43.624 49.441 1.00 63.86 3 ARG C N 1
ATOM 4672 C CA . ARG C 1 5 ? 17.360 42.880 48.818 1.00 49.67 3 ARG C CA 1
ATOM 4673 C C . ARG C 1 5 ? 16.809 41.962 47.740 1.00 49.49 3 ARG C C 1
ATOM 4674 O O . ARG C 1 5 ? 15.736 41.373 47.901 1.00 50.54 3 ARG C O 1
ATOM 4682 N N . SER C 1 6 ? 17.547 41.842 46.641 1.00 49.80 4 SER C N 1
ATOM 4683 C CA . SER C 1 6 ? 17.195 40.882 45.609 1.00 44.10 4 SER C CA 1
ATOM 4684 C C . SER C 1 6 ? 17.753 39.509 45.962 1.00 50.00 4 SER C C 1
ATOM 4685 O O . SER C 1 6 ? 18.743 39.383 46.688 1.00 56.49 4 SER C O 1
ATOM 4688 N N . MET C 1 7 ? 17.103 38.471 45.441 1.00 52.37 5 MET C N 1
ATOM 4689 C CA . MET C 1 7 ? 17.530 37.114 45.751 1.00 35.11 5 MET C CA 1
ATOM 4690 C C . MET C 1 7 ? 18.721 36.686 44.905 1.00 46.74 5 MET C C 1
ATOM 4691 O O . MET C 1 7 ? 19.562 35.910 45.373 1.00 45.13 5 MET C O 1
ATOM 4696 N N . THR C 1 8 ? 18.814 37.179 43.674 1.00 50.89 6 THR C N 1
ATOM 4697 C CA . THR C 1 8 ? 19.901 36.816 42.776 1.00 43.66 6 THR C CA 1
ATOM 4698 C C . THR C 1 8 ? 21.087 37.747 42.995 1.00 38.12 6 THR C C 1
ATOM 4699 O O . THR C 1 8 ? 20.948 38.970 42.900 1.00 52.82 6 THR C O 1
ATOM 4703 N N . ALA C 1 9 ? 22.248 37.162 43.282 1.00 40.97 7 ALA C N 1
ATOM 4704 C CA . ALA C 1 9 ? 23.472 37.927 43.484 1.00 41.21 7 ALA C CA 1
ATOM 4705 C C . ALA C 1 9 ? 24.661 36.980 43.419 1.00 43.34 7 ALA C C 1
ATOM 4706 O O . ALA C 1 9 ? 24.518 35.764 43.574 1.00 58.91 7 ALA C O 1
ATOM 4708 N N . TYR C 1 10 ? 25.838 37.558 43.189 1.00 47.68 8 TYR C N 1
ATOM 4709 C CA . TYR C 1 10 ? 27.076 36.802 43.078 1.00 49.12 8 TYR C CA 1
ATOM 4710 C C . TYR C 1 10 ? 28.200 37.577 43.748 1.00 53.28 8 TYR C C 1
ATOM 4711 O O . TYR C 1 10 ? 28.237 38.809 43.703 1.00 52.23 8 TYR C O 1
ATOM 4720 N N . ALA C 1 11 ? 29.121 36.839 44.366 1.00 52.57 9 ALA C N 1
ATOM 4721 C CA . ALA C 1 11 ? 30.267 37.440 45.031 1.00 55.88 9 ALA C CA 1
ATOM 4722 C C . ALA C 1 11 ? 31.339 36.378 45.215 1.00 52.35 9 ALA C C 1
ATOM 4723 O O . ALA C 1 11 ? 31.026 35.223 45.513 1.00 55.51 9 ALA C O 1
ATOM 4725 N N . ARG C 1 12 ? 32.598 36.775 45.033 1.00 54.27 10 ARG C N 1
ATOM 4726 C CA . ARG C 1 12 ? 33.730 35.883 45.244 1.00 55.86 10 ARG C CA 1
ATOM 4727 C C . ARG C 1 12 ? 34.833 36.635 45.975 1.00 64.58 10 ARG C C 1
ATOM 4728 O O . ARG C 1 12 ? 34.929 37.863 45.904 1.00 61.71 10 ARG C O 1
ATOM 4736 N N . ARG C 1 13 ? 35.668 35.879 46.686 1.00 60.86 11 ARG C N 1
ATOM 4737 C CA . ARG C 1 13 ? 36.818 36.432 47.387 1.00 54.25 11 ARG C CA 1
ATOM 4738 C C . ARG C 1 13 ? 37.920 35.385 47.435 1.00 64.86 11 ARG C C 1
ATOM 4739 O O . ARG C 1 13 ? 37.650 34.203 47.664 1.00 65.70 11 ARG C O 1
ATOM 4747 N N . GLU C 1 14 ? 39.157 35.825 47.222 1.00 67.99 12 GLU C N 1
ATOM 4748 C CA . GLU C 1 14 ? 40.327 34.960 47.282 1.00 73.76 12 GLU C CA 1
ATOM 4749 C C . GLU C 1 14 ? 41.318 35.518 48.292 1.00 74.72 12 GLU C C 1
ATOM 4750 O O . GLU C 1 14 ? 41.626 36.715 48.270 1.00 77.16 12 GLU C O 1
ATOM 4756 N N . ILE C 1 15 ? 41.809 34.654 49.176 1.00 73.23 13 ILE C N 1
ATOM 4757 C CA . ILE C 1 15 ? 42.840 35.005 50.145 1.00 77.39 13 ILE C CA 1
ATOM 4758 C C . ILE C 1 15 ? 44.120 34.278 49.766 1.00 89.80 13 ILE C C 1
ATOM 4759 O O . ILE C 1 15 ? 44.092 33.098 49.396 1.00 89.18 13 ILE C O 1
ATOM 4764 N N . LYS C 1 16 ? 45.242 34.985 49.855 1.00 88.53 14 LYS C N 1
ATOM 4765 C CA . LYS C 1 16 ? 46.546 34.442 49.510 1.00 79.18 14 LYS C CA 1
ATOM 4766 C C . LYS C 1 16 ? 47.423 34.392 50.751 1.00 84.10 14 LYS C C 1
ATOM 4767 O O . LYS C 1 16 ? 47.397 35.307 51.580 1.00 86.39 14 LYS C O 1
ATOM 4773 N N . GLY C 1 17 ? 48.202 33.316 50.872 1.00 90.68 15 GLY C N 1
ATOM 4774 C CA . GLY C 1 17 ? 49.133 33.166 51.971 1.00 101.94 15 GLY C CA 1
ATOM 4775 C C . GLY C 1 17 ? 50.264 32.243 51.574 1.00 100.94 15 GLY C C 1
ATOM 4776 O O . GLY C 1 17 ? 50.241 31.617 50.512 1.00 105.53 15 GLY C O 1
ATOM 4777 N N . GLU C 1 18 ? 51.270 32.168 52.449 1.00 100.52 16 GLU C N 1
ATOM 4778 C CA . GLU C 1 18 ? 52.400 31.283 52.188 1.00 102.28 16 GLU C CA 1
ATOM 4779 C C . GLU C 1 18 ? 51.979 29.819 52.215 1.00 102.11 16 GLU C C 1
ATOM 4780 O O . GLU C 1 18 ? 52.544 28.998 51.483 1.00 102.47 16 GLU C O 1
ATOM 4786 N N . TRP C 1 19 ? 50.995 29.478 53.052 1.00 101.94 17 TRP C N 1
ATOM 4787 C CA . TRP C 1 19 ? 50.461 28.120 53.066 1.00 91.69 17 TRP C CA 1
ATOM 4788 C C . TRP C 1 19 ? 49.799 27.769 51.742 1.00 91.37 17 TRP C C 1
ATOM 4789 O O . TRP C 1 19 ? 49.858 26.614 51.305 1.00 89.39 17 TRP C O 1
ATOM 4800 N N . GLY C 1 20 ? 49.181 28.745 51.091 1.00 99.31 18 GLY C N 1
ATOM 4801 C CA . GLY C 1 20 ? 48.454 28.498 49.861 1.00 95.64 18 GLY C CA 1
ATOM 4802 C C . GLY C 1 20 ? 47.397 29.569 49.655 1.00 96.53 18 GLY C C 1
ATOM 4803 O O . GLY C 1 20 ? 47.423 30.619 50.295 1.00 103.82 18 GLY C O 1
ATOM 4804 N N . SER C 1 21 ? 46.470 29.274 48.747 1.00 95.53 19 SER C N 1
ATOM 4805 C CA . SER C 1 21 ? 45.401 30.199 48.407 1.00 77.83 19 SER C CA 1
ATOM 4806 C C . SER C 1 21 ? 44.064 29.480 48.473 1.00 71.59 19 SER C C 1
ATOM 4807 O O . SER C 1 21 ? 43.953 28.315 48.080 1.00 80.11 19 SER C O 1
ATOM 4810 N N . ALA C 1 22 ? 43.057 30.179 48.984 1.00 77.33 20 ALA C N 1
ATOM 4811 C CA . ALA C 1 22 ? 41.701 29.667 49.057 1.00 63.25 20 ALA C CA 1
ATOM 4812 C C . ALA C 1 22 ? 40.758 30.688 48.439 1.00 62.11 20 ALA C C 1
ATOM 4813 O O . ALA C 1 22 ? 41.057 31.883 48.387 1.00 71.85 20 ALA C O 1
ATOM 4815 N N . THR C 1 23 ? 39.609 30.206 47.969 1.00 58.95 21 THR C N 1
ATOM 4816 C CA . THR C 1 23 ? 38.663 31.051 47.247 1.00 62.12 21 THR C CA 1
ATOM 4817 C C . THR C 1 23 ? 37.239 30.670 47.616 1.00 66.84 21 THR C C 1
ATOM 4818 O O . THR C 1 23 ? 36.848 29.507 47.475 1.00 67.29 21 THR C O 1
ATOM 4822 N N . TRP C 1 24 ? 36.465 31.649 48.075 1.00 62.85 22 TRP C N 1
ATOM 4823 C CA . TRP C 1 24 ? 35.033 31.489 48.284 1.00 48.39 22 TRP C CA 1
ATOM 4824 C C . TRP C 1 24 ? 34.285 32.026 47.071 1.00 56.16 22 TRP C C 1
ATOM 4825 O O . TRP C 1 24 ? 34.695 33.022 46.469 1.00 66.38 22 TRP C O 1
ATOM 4836 N N . GLU C 1 25 ? 33.190 31.359 46.711 1.00 52.28 23 GLU C N 1
ATOM 4837 C CA . GLU C 1 25 ? 32.367 31.773 45.579 1.00 46.27 23 GLU C CA 1
ATOM 4838 C C . GLU C 1 25 ? 30.909 31.512 45.916 1.00 61.38 23 GLU C C 1
ATOM 4839 O O . GLU C 1 25 ? 30.531 30.371 46.196 1.00 74.02 23 GLU C O 1
ATOM 4845 N N . MET C 1 26 ? 30.095 32.565 45.888 1.00 51.14 24 MET C N 1
ATOM 4846 C CA . MET C 1 26 ? 28.676 32.481 46.210 1.00 43.70 24 MET C CA 1
ATOM 4847 C C . MET C 1 26 ? 27.848 32.976 45.034 1.00 50.50 24 MET C C 1
ATOM 4848 O O . MET C 1 26 ? 28.116 34.052 44.490 1.00 59.79 24 MET C O 1
ATOM 4853 N N . ARG C 1 27 ? 26.840 32.192 44.655 1.00 51.76 25 ARG C N 1
ATOM 4854 C CA . ARG C 1 27 ? 25.872 32.580 43.640 1.00 50.95 25 ARG C CA 1
ATOM 4855 C C . ARG C 1 27 ? 24.489 32.163 44.118 1.00 48.92 25 ARG C C 1
ATOM 4856 O O . ARG C 1 27 ? 24.338 31.147 44.799 1.00 50.14 25 ARG C O 1
ATOM 4864 N N . SER C 1 28 ? 23.479 32.959 43.769 1.00 47.44 26 SER C N 1
ATOM 4865 C CA . SER C 1 28 ? 22.126 32.712 44.249 1.00 45.62 26 SER C CA 1
ATOM 4866 C C . SER C 1 28 ? 21.113 33.036 43.161 1.00 50.43 26 SER C C 1
ATOM 4867 O O . SER C 1 28 ? 21.381 33.808 42.237 1.00 56.84 26 SER C O 1
ATOM 4870 N N . VAL C 1 29 ? 19.934 32.428 43.288 1.00 46.48 27 VAL C N 1
ATOM 4871 C CA . VAL C 1 29 ? 18.801 32.659 42.405 1.00 44.01 27 VAL C CA 1
ATOM 4872 C C . VAL C 1 29 ? 17.535 32.705 43.255 1.00 42.24 27 VAL C C 1
ATOM 4873 O O . VAL C 1 29 ? 17.568 32.484 44.468 1.00 52.61 27 VAL C O 1
ATOM 4877 N N . ASN C 1 30 ? 16.409 32.989 42.608 1.00 41.85 28 ASN C N 1
ATOM 4878 C CA . ASN C 1 30 ? 15.158 33.145 43.333 1.00 40.43 28 ASN C CA 1
ATOM 4879 C C . ASN C 1 30 ? 14.625 31.799 43.807 1.00 40.71 28 ASN C C 1
ATOM 4880 O O . ASN C 1 30 ? 14.794 30.768 43.150 1.00 51.40 28 ASN C O 1
ATOM 4885 N N . GLN C 1 31 ? 13.968 31.823 44.964 1.00 39.63 29 GLN C N 1
ATOM 4886 C CA . GLN C 1 31 ? 13.330 30.642 45.528 1.00 39.97 29 GLN C CA 1
ATOM 4887 C C . GLN C 1 31 ? 12.227 31.092 46.472 1.00 38.85 29 GLN C C 1
ATOM 4888 O O . GLN C 1 31 ? 12.228 32.223 46.962 1.00 54.70 29 GLN C O 1
ATOM 4894 N N . ARG C 1 32 ? 11.279 30.187 46.719 1.00 39.30 30 ARG C N 1
ATOM 4895 C CA . ARG C 1 32 ? 10.214 30.492 47.668 1.00 38.63 30 ARG C CA 1
ATOM 4896 C C . ARG C 1 32 ? 10.740 30.489 49.098 1.00 38.35 30 ARG C C 1
ATOM 4897 O O . ARG C 1 32 ? 10.358 31.341 49.909 1.00 46.81 30 ARG C O 1
ATOM 4905 N N . TYR C 1 33 ? 11.623 29.546 49.426 1.00 39.17 31 TYR C N 1
ATOM 4906 C CA . TYR C 1 33 ? 12.238 29.517 50.747 1.00 39.20 31 TYR C CA 1
ATOM 4907 C C . TYR C 1 33 ? 13.755 29.569 50.615 1.00 42.17 31 TYR C C 1
ATOM 4908 O O . TYR C 1 33 ? 14.275 29.957 49.564 1.00 47.49 31 TYR C O 1
ATOM 4917 N N . LEU C 1 34 ? 14.478 29.190 51.665 1.00 40.10 32 LEU C N 1
ATOM 4918 C CA . LEU C 1 34 ? 15.935 29.230 51.658 1.00 40.66 32 LEU C CA 1
ATOM 4919 C C . LEU C 1 34 ? 16.482 27.820 51.468 1.00 48.16 32 LEU C C 1
ATOM 4920 O O . LEU C 1 34 ? 16.169 26.916 52.251 1.00 57.08 32 LEU C O 1
ATOM 4925 N N . GLU C 1 35 ? 17.294 27.639 50.428 1.00 39.71 33 GLU C N 1
ATOM 4926 C CA . GLU C 1 35 ? 17.973 26.377 50.160 1.00 37.64 33 GLU C CA 1
ATOM 4927 C C . GLU C 1 35 ? 19.444 26.670 49.908 1.00 44.29 33 GLU C C 1
ATOM 4928 O O . GLU C 1 35 ? 19.782 27.395 48.968 1.00 47.14 33 GLU C O 1
ATOM 4934 N N . THR C 1 36 ? 20.312 26.115 50.749 1.00 51.56 34 THR C N 1
ATOM 4935 C CA . THR C 1 36 ? 21.747 26.345 50.672 1.00 41.44 34 THR C CA 1
ATOM 4936 C C . THR C 1 36 ? 22.460 25.056 50.289 1.00 51.46 34 THR C C 1
ATOM 4937 O O . THR C 1 36 ? 22.157 23.985 50.824 1.00 58.24 34 THR C O 1
ATOM 4941 N N . TYR C 1 37 ? 23.409 25.166 49.362 1.00 42.11 35 TYR C N 1
ATOM 4942 C CA . TYR C 1 37 ? 24.196 24.033 48.895 1.00 43.74 35 TYR C CA 1
ATOM 4943 C C . TYR C 1 37 ? 25.671 24.393 48.984 1.00 44.80 35 TYR C C 1
ATOM 4944 O O . TYR C 1 37 ? 26.072 25.479 48.555 1.00 57.52 35 TYR C O 1
ATOM 4953 N N . PHE C 1 38 ? 26.473 23.484 49.534 1.00 45.84 36 PHE C N 1
ATOM 4954 C CA . PHE C 1 38 ? 27.873 23.753 49.833 1.00 47.13 36 PHE C CA 1
ATOM 4955 C C . PHE C 1 38 ? 28.773 22.751 49.125 1.00 57.59 36 PHE C C 1
ATOM 4956 O O . PHE C 1 38 ? 28.512 21.543 49.153 1.00 56.80 36 PHE C O 1
ATOM 4964 N N . ARG C 1 39 ? 29.835 23.257 48.502 1.00 50.46 37 ARG C N 1
ATOM 4965 C CA . ARG C 1 39 ? 30.873 22.439 47.884 1.00 55.44 37 ARG C CA 1
ATOM 4966 C C . ARG C 1 39 ? 32.185 22.766 48.582 1.00 52.62 37 ARG C C 1
ATOM 4967 O O . ARG C 1 39 ? 32.710 23.876 48.437 1.00 51.90 37 ARG C O 1
ATOM 4975 N N . LEU C 1 40 ? 32.708 21.810 49.342 1.00 58.15 38 LEU C N 1
ATOM 4976 C CA . LEU C 1 40 ? 33.859 22.041 50.198 1.00 61.31 38 LEU C CA 1
ATOM 4977 C C . LEU C 1 40 ? 34.913 20.967 49.981 1.00 58.86 38 LEU C C 1
ATOM 4978 O O . LEU C 1 40 ? 34.588 19.838 49.597 1.00 61.04 38 LEU C O 1
ATOM 4983 N N . PRO C 1 41 ? 36.183 21.292 50.210 1.00 57.73 39 PRO C N 1
ATOM 4984 C CA . PRO C 1 41 ? 37.234 20.272 50.126 1.00 67.27 39 PRO C CA 1
ATOM 4985 C C . PRO C 1 41 ? 37.108 19.249 51.245 1.00 71.90 39 PRO C C 1
ATOM 4986 O O . PRO C 1 41 ? 36.437 19.467 52.257 1.00 79.04 39 PRO C O 1
ATOM 4990 N N . GLU C 1 42 ? 37.780 18.110 51.048 1.00 65.61 40 GLU C N 1
ATOM 4991 C CA . GLU C 1 42 ? 37.732 17.045 52.046 1.00 68.36 40 GLU C CA 1
ATOM 4992 C C . GLU C 1 42 ? 38.381 17.470 53.356 1.00 79.57 40 GLU C C 1
ATOM 4993 O O . GLU C 1 42 ? 37.948 17.037 54.430 1.00 96.87 40 GLU C O 1
ATOM 4999 N N . GLN C 1 43 ? 39.418 18.309 53.292 1.00 75.82 41 GLN C N 1
ATOM 5000 C CA . GLN C 1 43 ? 40.080 18.748 54.517 1.00 74.05 41 GLN C CA 1
ATOM 5001 C C . GLN C 1 43 ? 39.168 19.644 55.344 1.00 78.75 41 GLN C C 1
ATOM 5002 O O . GLN C 1 43 ? 39.191 19.594 56.579 1.00 86.23 41 GLN C O 1
ATOM 5008 N N . PHE C 1 44 ? 38.355 20.467 54.681 1.00 75.83 42 PHE C N 1
ATOM 5009 C CA . PHE C 1 44 ? 37.473 21.413 55.352 1.00 66.46 42 PHE C CA 1
ATOM 5010 C C . PHE C 1 44 ? 36.014 20.970 55.324 1.00 74.39 42 PHE C C 1
ATOM 5011 O O . PHE C 1 44 ? 35.110 21.810 55.391 1.00 75.22 42 PHE C O 1
ATOM 5019 N N . ARG C 1 45 ? 35.767 19.660 55.221 1.00 78.58 43 ARG C N 1
ATOM 5020 C CA . ARG C 1 45 ? 34.404 19.149 55.332 1.00 62.29 43 ARG C CA 1
ATOM 5021 C C . ARG C 1 45 ? 33.801 19.482 56.690 1.00 58.64 43 ARG C C 1
ATOM 5022 O O . ARG C 1 45 ? 32.603 19.775 56.793 1.00 63.99 43 ARG C O 1
ATOM 5030 N N . SER C 1 46 ? 34.618 19.438 57.745 1.00 58.81 44 SER C N 1
ATOM 5031 C CA . SER C 1 46 ? 34.128 19.690 59.094 1.00 58.95 44 SER C CA 1
ATOM 5032 C C . SER C 1 46 ? 33.593 21.105 59.267 1.00 64.67 44 SER C C 1
ATOM 5033 O O . SER C 1 46 ? 32.882 21.372 60.242 1.00 63.94 44 SER C O 1
ATOM 5036 N N . LEU C 1 47 ? 33.915 22.015 58.348 1.00 65.13 45 LEU C N 1
ATOM 5037 C CA . LEU C 1 47 ? 33.429 23.385 58.434 1.00 54.95 45 LEU C CA 1
ATOM 5038 C C . LEU C 1 47 ? 32.006 23.549 57.914 1.00 56.95 45 LEU C C 1
ATOM 5039 O O . LEU C 1 47 ? 31.453 24.648 58.025 1.00 66.83 45 LEU C O 1
ATOM 5044 N N . GLU C 1 48 ? 31.404 22.494 57.361 1.00 57.45 46 GLU C N 1
ATOM 5045 C CA . GLU C 1 48 ? 30.074 22.624 56.765 1.00 50.78 46 GLU C CA 1
ATOM 5046 C C . GLU C 1 48 ? 29.004 23.059 57.761 1.00 52.12 46 GLU C C 1
ATOM 5047 O O . GLU C 1 48 ? 28.222 23.966 57.426 1.00 62.38 46 GLU C O 1
ATOM 5053 N N . PRO C 1 49 ? 28.890 22.478 58.963 1.00 53.19 47 PRO C N 1
ATOM 5054 C CA . PRO C 1 49 ? 27.876 22.986 59.903 1.00 51.26 47 PRO C CA 1
ATOM 5055 C C . PRO C 1 49 ? 28.122 24.419 60.336 1.00 56.79 47 PRO C C 1
ATOM 5056 O O . PRO C 1 49 ? 27.161 25.141 60.633 1.00 71.48 47 PRO C O 1
ATOM 5060 N N . VAL C 1 50 ? 29.380 24.856 60.377 1.00 56.51 48 VAL C N 1
ATOM 5061 C CA . VAL C 1 50 ? 29.671 26.227 60.784 1.00 55.95 48 VAL C CA 1
ATOM 5062 C C . VAL C 1 50 ? 29.331 27.198 59.660 1.00 60.94 48 VAL C C 1
ATOM 5063 O O . VAL C 1 50 ? 28.658 28.211 59.879 1.00 79.66 48 VAL C O 1
ATOM 5067 N N . VAL C 1 51 ? 29.778 26.897 58.437 1.00 48.63 49 VAL C N 1
ATOM 5068 C CA . VAL C 1 51 ? 29.541 27.800 57.312 1.00 50.48 49 VAL C CA 1
ATOM 5069 C C . VAL C 1 51 ? 28.052 27.906 57.001 1.00 58.60 49 VAL C C 1
ATOM 5070 O O . VAL C 1 51 ? 27.588 28.937 56.497 1.00 66.06 49 VAL C O 1
ATOM 5074 N N . ARG C 1 52 ? 27.276 26.863 57.304 1.00 60.53 50 ARG C N 1
ATOM 5075 C CA . ARG C 1 52 ? 25.843 26.915 57.036 1.00 46.95 50 ARG C CA 1
ATOM 5076 C C . ARG C 1 52 ? 25.144 27.904 57.960 1.00 43.88 50 ARG C C 1
ATOM 5077 O O . ARG C 1 52 ? 24.293 28.682 57.515 1.00 49.17 50 ARG C O 1
ATOM 5085 N N . GLU C 1 53 ? 25.497 27.896 59.247 1.00 53.20 51 GLU C N 1
ATOM 5086 C CA . GLU C 1 53 ? 24.851 28.798 60.196 1.00 53.15 51 GLU C CA 1
ATOM 5087 C C . GLU C 1 53 ? 25.116 30.257 59.853 1.00 58.10 51 GLU C C 1
ATOM 5088 O O . GLU C 1 53 ? 24.292 31.127 60.158 1.00 65.86 51 GLU C O 1
ATOM 5094 N N . ARG C 1 54 ? 26.254 30.543 59.219 1.00 51.53 52 ARG C N 1
ATOM 5095 C CA . ARG C 1 54 ? 26.603 31.917 58.880 1.00 54.65 52 ARG C CA 1
ATOM 5096 C C . ARG C 1 54 ? 25.838 32.389 57.650 1.00 59.19 52 ARG C C 1
ATOM 5097 O O . ARG C 1 54 ? 25.334 33.518 57.623 1.00 63.72 52 ARG C O 1
ATOM 5105 N N . ILE C 1 55 ? 25.739 31.536 56.629 1.00 55.86 53 ILE C N 1
ATOM 5106 C CA . ILE C 1 55 ? 24.889 31.841 55.482 1.00 52.89 53 ILE C CA 1
ATOM 5107 C C . ILE C 1 55 ? 23.440 31.988 55.928 1.00 47.94 53 ILE C C 1
ATOM 5108 O O . ILE C 1 55 ? 22.724 32.897 55.487 1.00 54.71 53 ILE C O 1
ATOM 5113 N N . ARG C 1 56 ? 22.995 31.104 56.825 1.00 51.02 54 ARG C N 1
ATOM 5114 C CA . ARG C 1 56 ? 21.609 31.119 57.280 1.00 42.68 54 ARG C CA 1
ATOM 5115 C C . ARG C 1 56 ? 21.280 32.390 58.052 1.00 52.19 54 ARG C C 1
ATOM 5116 O O . ARG C 1 56 ? 20.141 32.868 58.005 1.00 62.89 54 ARG C O 1
ATOM 5124 N N . SER C 1 57 ? 22.261 32.958 58.757 1.00 53.05 55 SER C N 1
ATOM 5125 C CA . SER C 1 57 ? 21.978 34.087 59.638 1.00 50.80 55 SER C CA 1
ATOM 5126 C C . SER C 1 57 ? 21.701 35.361 58.849 1.00 57.85 55 SER C C 1
ATOM 5127 O O . SER C 1 57 ? 20.838 36.159 59.233 1.00 82.16 55 SER C O 1
ATOM 5130 N N . ARG C 1 58 ? 22.419 35.570 57.746 1.00 46.06 56 ARG C N 1
ATOM 5131 C CA . ARG C 1 58 ? 22.296 36.792 56.963 1.00 44.49 56 ARG C CA 1
ATOM 5132 C C . ARG C 1 58 ? 21.334 36.668 55.788 1.00 53.76 56 ARG C C 1
ATOM 5133 O O . ARG C 1 58 ? 21.041 37.679 55.142 1.00 56.57 56 ARG C O 1
ATOM 5141 N N . LEU C 1 59 ? 20.837 35.469 55.494 1.00 52.70 57 LEU C N 1
ATOM 5142 C CA . LEU C 1 59 ? 19.933 35.242 54.375 1.00 43.72 57 LEU C CA 1
ATOM 5143 C C . LEU C 1 59 ? 18.646 34.601 54.871 1.00 48.87 57 LEU C C 1
ATOM 5144 O O . LEU C 1 59 ? 18.675 33.699 55.715 1.00 58.14 57 LEU C O 1
ATOM 5149 N N . THR C 1 60 ? 17.518 35.065 54.339 1.00 44.63 58 THR C N 1
ATOM 5150 C CA . THR C 1 60 ? 16.206 34.536 54.692 1.00 43.22 58 THR C CA 1
ATOM 5151 C C . THR C 1 60 ? 15.599 33.656 53.611 1.00 49.65 58 THR C C 1
ATOM 5152 O O . THR C 1 60 ? 15.008 32.622 53.927 1.00 63.14 58 THR C O 1
ATOM 5156 N N . ARG C 1 61 ? 15.716 34.040 52.341 1.00 45.50 59 ARG C N 1
ATOM 5157 C CA . ARG C 1 61 ? 15.179 33.250 51.242 1.00 38.90 59 ARG C CA 1
ATOM 5158 C C . ARG C 1 61 ? 16.172 33.254 50.092 1.00 45.76 59 ARG C C 1
ATOM 5159 O O . ARG C 1 61 ? 17.053 34.112 50.001 1.00 44.78 59 ARG C O 1
ATOM 5167 N N . GLY C 1 62 ? 16.024 32.275 49.200 1.00 43.50 60 GLY C N 1
ATOM 5168 C CA . GLY C 1 62 ? 16.862 32.147 48.039 1.00 40.15 60 GLY C CA 1
ATOM 5169 C C . GLY C 1 62 ? 17.555 30.792 47.968 1.00 44.77 60 GLY C C 1
ATOM 5170 O O . GLY C 1 62 ? 17.567 30.020 48.929 1.00 60.90 60 GLY C O 1
ATOM 5171 N N . LYS C 1 63 ? 18.126 30.524 46.802 1.00 34.73 61 LYS C N 1
ATOM 5172 C CA . LYS C 1 63 ? 18.870 29.290 46.550 1.00 36.13 61 LYS C CA 1
ATOM 5173 C C . LYS C 1 63 ? 20.318 29.666 46.266 1.00 44.72 61 LYS C C 1
ATOM 5174 O O . LYS C 1 63 ? 20.650 30.075 45.150 1.00 56.03 61 LYS C O 1
ATOM 5180 N N . VAL C 1 64 ? 21.177 29.522 47.267 1.00 37.25 62 VAL C N 1
ATOM 5181 C CA . VAL C 1 64 ? 22.585 29.866 47.132 1.00 41.13 62 VAL C CA 1
ATOM 5182 C C . VAL C 1 64 ? 23.391 28.586 46.978 1.00 51.91 62 VAL C C 1
ATOM 5183 O O . VAL C 1 64 ? 23.038 27.531 47.519 1.00 59.36 62 VAL C O 1
ATOM 5187 N N . GLU C 1 65 ? 24.472 28.671 46.208 1.00 42.62 63 GLU C N 1
ATOM 5188 C CA . GLU C 1 65 ? 25.442 27.588 46.081 1.00 39.26 63 GLU C CA 1
ATOM 5189 C C . GLU C 1 65 ? 26.801 28.147 46.473 1.00 58.65 63 GLU C C 1
ATOM 5190 O O . GLU C 1 65 ? 27.353 29.001 45.771 1.00 65.17 63 GLU C O 1
ATOM 5196 N N . CYS C 1 66 ? 27.335 27.669 47.591 1.00 61.03 64 CYS C N 1
ATOM 5197 C CA . CYS C 1 66 ? 28.576 28.173 48.162 1.00 44.62 64 CYS C CA 1
ATOM 5198 C C . CYS C 1 66 ? 29.680 27.152 47.920 1.00 59.92 64 CYS C C 1
ATOM 5199 O O . CYS C 1 66 ? 29.605 26.025 48.421 1.00 68.71 64 CYS C O 1
ATOM 5202 N N . THR C 1 67 ? 30.698 27.544 47.157 1.00 58.17 65 THR C N 1
ATOM 5203 C CA . THR C 1 67 ? 31.806 26.666 46.808 1.00 54.95 65 THR C CA 1
ATOM 5204 C C . THR C 1 67 ? 33.110 27.228 47.357 1.00 53.17 65 THR C C 1
ATOM 5205 O O . THR C 1 67 ? 33.336 28.442 47.329 1.00 65.44 65 THR C O 1
ATOM 5209 N N . LEU C 1 68 ? 33.969 26.337 47.850 1.00 53.56 66 LEU C N 1
ATOM 5210 C CA . LEU C 1 68 ? 35.266 26.702 48.408 1.00 44.52 66 LEU C CA 1
ATOM 5211 C C . LEU C 1 68 ? 36.351 25.882 47.728 1.00 61.80 66 LEU C C 1
ATOM 5212 O O . LEU C 1 68 ? 36.268 24.650 47.690 1.00 67.51 66 LEU C O 1
ATOM 5217 N N . ARG C 1 69 ? 37.362 26.561 47.194 1.00 57.39 67 ARG C N 1
ATOM 5218 C CA . ARG C 1 69 ? 38.487 25.914 46.530 1.00 48.42 67 ARG C CA 1
ATOM 5219 C C . ARG C 1 69 ? 39.742 26.151 47.357 1.00 50.10 67 ARG C C 1
ATOM 5220 O O . ARG C 1 69 ? 40.151 27.301 47.552 1.00 69.01 67 ARG C O 1
ATOM 5228 N N . TYR C 1 70 ? 40.344 25.069 47.842 1.00 57.16 68 TYR C N 1
ATOM 5229 C CA . TYR C 1 70 ? 41.552 25.127 48.657 1.00 52.06 68 TYR C CA 1
ATOM 5230 C C . TYR C 1 70 ? 42.725 24.617 47.832 1.00 62.12 68 TYR C C 1
ATOM 5231 O O . TYR C 1 70 ? 42.749 23.446 47.437 1.00 65.60 68 TYR C O 1
ATOM 5240 N N . GLU C 1 71 ? 43.696 25.496 47.578 1.00 71.22 69 GLU C N 1
ATOM 5241 C CA . GLU C 1 71 ? 44.844 25.205 46.720 1.00 79.14 69 GLU C CA 1
ATOM 5242 C C . GLU C 1 71 ? 46.123 25.393 47.524 1.00 82.07 69 GLU C C 1
ATOM 5243 O O . GLU C 1 71 ? 46.712 26.487 47.526 1.00 88.83 69 GLU C O 1
ATOM 5249 N N . PRO C 1 72 ? 46.593 24.361 48.222 1.00 82.97 70 PRO C N 1
ATOM 5250 C CA . PRO C 1 72 ? 47.839 24.501 48.981 1.00 79.73 70 PRO C CA 1
ATOM 5251 C C . PRO C 1 72 ? 49.045 24.534 48.057 1.00 98.53 70 PRO C C 1
ATOM 5252 O O . PRO C 1 72 ? 49.088 23.848 47.033 1.00 112.21 70 PRO C O 1
ATOM 5256 N N . ASP C 1 73 ? 50.026 25.351 48.428 1.00 103.93 71 ASP C N 1
ATOM 5257 C CA . ASP C 1 73 ? 51.262 25.435 47.664 1.00 110.07 71 ASP C CA 1
ATOM 5258 C C . ASP C 1 73 ? 52.029 24.124 47.751 1.00 105.64 71 ASP C C 1
ATOM 5259 O O . ASP C 1 73 ? 52.128 23.510 48.817 1.00 106.17 71 ASP C O 1
ATOM 5264 N N . VAL C 1 74 ? 52.576 23.697 46.617 1.00 113.88 72 VAL C N 1
ATOM 5265 C CA . VAL C 1 74 ? 53.319 22.444 46.542 1.00 122.08 72 VAL C CA 1
ATOM 5266 C C . VAL C 1 74 ? 54.713 22.687 47.109 1.00 126.62 72 VAL C C 1
ATOM 5267 O O . VAL C 1 74 ? 55.535 23.370 46.493 1.00 134.30 72 VAL C O 1
ATOM 5271 N N . SER C 1 75 ? 54.982 22.128 48.286 1.00 125.77 73 SER C N 1
ATOM 5272 C CA . SER C 1 75 ? 56.259 22.318 48.959 1.00 135.81 73 SER C CA 1
ATOM 5273 C C . SER C 1 75 ? 56.719 21.004 49.570 1.00 149.33 73 SER C C 1
ATOM 5274 O O . SER C 1 75 ? 55.941 20.320 50.242 1.00 144.83 73 SER C O 1
ATOM 5277 N N . ALA C 1 76 ? 57.979 20.657 49.324 1.00 152.90 74 ALA C N 1
ATOM 5278 C CA . ALA C 1 76 ? 58.638 19.549 49.998 1.00 153.94 74 ALA C CA 1
ATOM 5279 C C . ALA C 1 76 ? 59.351 19.991 51.269 1.00 168.35 74 ALA C C 1
ATOM 5280 O O . ALA C 1 76 ? 60.128 19.215 51.834 1.00 163.87 74 ALA C O 1
ATOM 5282 N N . GLN C 1 77 ? 59.101 21.220 51.729 1.00 175.44 75 GLN C N 1
ATOM 5283 C CA . GLN C 1 77 ? 59.814 21.740 52.891 1.00 172.94 75 GLN C CA 1
ATOM 5284 C C . GLN C 1 77 ? 59.368 21.057 54.176 1.00 170.60 75 GLN C C 1
ATOM 5285 O O . GLN C 1 77 ? 60.148 20.968 55.132 1.00 166.22 75 GLN C O 1
ATOM 5291 N N . GLY C 1 78 ? 58.126 20.578 54.218 1.00 165.28 76 GLY C N 1
ATOM 5292 C CA . GLY C 1 78 ? 57.594 19.907 55.388 1.00 160.86 76 GLY C CA 1
ATOM 5293 C C . GLY C 1 78 ? 58.419 18.712 55.815 1.00 165.75 76 GLY C C 1
ATOM 5294 O O . GLY C 1 78 ? 58.734 17.840 54.999 1.00 171.13 76 GLY C O 1
ATOM 5295 N N . GLU C 1 79 ? 58.777 18.669 57.095 1.00 173.40 77 GLU C N 1
ATOM 5296 C CA . GLU C 1 79 ? 59.618 17.597 57.606 1.00 153.51 77 GLU C CA 1
ATOM 5297 C C . GLU C 1 79 ? 58.905 16.254 57.511 1.00 146.04 77 GLU C C 1
ATOM 5298 O O . GLU C 1 79 ? 57.688 16.159 57.695 1.00 150.94 77 GLU C O 1
ATOM 5304 N N . LEU C 1 80 ? 59.677 15.213 57.217 1.00 123.44 78 LEU C N 1
ATOM 5305 C CA . LEU C 1 80 ? 59.166 13.854 57.114 1.00 122.46 78 LEU C CA 1
ATOM 5306 C C . LEU C 1 80 ? 59.528 13.093 58.383 1.00 123.38 78 LEU C C 1
ATOM 5307 O O . LEU C 1 80 ? 60.709 12.990 58.734 1.00 120.67 78 LEU C O 1
ATOM 5312 N N . ILE C 1 81 ? 58.512 12.570 59.070 1.00 116.95 79 ILE C N 1
ATOM 5313 C CA . ILE C 1 81 ? 58.748 11.799 60.282 1.00 120.17 79 ILE C CA 1
ATOM 5314 C C . ILE C 1 81 ? 59.352 10.450 59.918 1.00 113.47 79 ILE C C 1
ATOM 5315 O O . ILE C 1 81 ? 58.943 9.806 58.942 1.00 116.38 79 ILE C O 1
ATOM 5320 N N . LEU C 1 82 ? 60.333 10.015 60.704 1.00 105.88 80 LEU C N 1
ATOM 5321 C CA . LEU C 1 82 ? 60.962 8.713 60.510 1.00 109.53 80 LEU C CA 1
ATOM 5322 C C . LEU C 1 82 ? 60.239 7.690 61.376 1.00 110.82 80 LEU C C 1
ATOM 5323 O O . LEU C 1 82 ? 60.375 7.697 62.604 1.00 117.52 80 LEU C O 1
ATOM 5328 N N . ASN C 1 83 ? 59.462 6.816 60.738 1.00 101.02 81 ASN C N 1
ATOM 5329 C CA . ASN C 1 83 ? 58.789 5.744 61.457 1.00 94.66 81 ASN C CA 1
ATOM 5330 C C . ASN C 1 83 ? 59.823 4.775 62.015 1.00 105.69 81 ASN C C 1
ATOM 5331 O O . ASN C 1 83 ? 60.203 3.811 61.343 1.00 92.87 81 ASN C O 1
ATOM 5336 N N . GLU C 1 84 ? 60.286 5.030 63.240 1.00 103.42 82 GLU C N 1
ATOM 5337 C CA . GLU C 1 84 ? 61.290 4.163 63.848 1.00 88.41 82 GLU C CA 1
ATOM 5338 C C . GLU C 1 84 ? 60.760 2.748 64.035 1.00 86.20 82 GLU C C 1
ATOM 5339 O O . GLU C 1 84 ? 61.512 1.774 63.909 1.00 96.45 82 GLU C O 1
ATOM 5345 N N . LYS C 1 85 ? 59.469 2.612 64.342 1.00 89.37 83 LYS C N 1
ATOM 5346 C CA . LYS C 1 85 ? 58.891 1.286 64.530 1.00 84.90 83 LYS C CA 1
ATOM 5347 C C . LYS C 1 85 ? 58.966 0.470 63.245 1.00 92.06 83 LYS C C 1
ATOM 5348 O O . LYS C 1 85 ? 59.488 -0.650 63.238 1.00 92.54 83 LYS C O 1
ATOM 5354 N N . LEU C 1 86 ? 58.467 1.029 62.140 1.00 96.59 84 LEU C N 1
ATOM 5355 C CA . LEU C 1 86 ? 58.433 0.290 60.882 1.00 88.36 84 LEU C CA 1
ATOM 5356 C C . LEU C 1 86 ? 59.836 -0.011 60.367 1.00 85.32 84 LEU C C 1
ATOM 5357 O O . LEU C 1 86 ? 60.070 -1.071 59.773 1.00 88.76 84 LEU C O 1
ATOM 5362 N N . ALA C 1 87 ? 60.782 0.906 60.583 1.00 82.11 85 ALA C N 1
ATOM 5363 C CA . ALA C 1 87 ? 62.149 0.680 60.120 1.00 74.13 85 ALA C CA 1
ATOM 5364 C C . ALA C 1 87 ? 62.785 -0.504 60.838 1.00 85.41 85 ALA C C 1
ATOM 5365 O O . ALA C 1 87 ? 63.473 -1.322 60.215 1.00 79.42 85 ALA C O 1
ATOM 5367 N N . LYS C 1 88 ? 62.563 -0.615 62.151 1.00 92.51 86 LYS C N 1
ATOM 5368 C CA . LYS C 1 88 ? 63.058 -1.771 62.890 1.00 77.12 86 LYS C CA 1
ATOM 5369 C C . LYS C 1 88 ? 62.352 -3.054 62.465 1.00 90.38 86 LYS C C 1
ATOM 5370 O O . LYS C 1 88 ? 62.954 -4.133 62.507 1.00 81.98 86 LYS C O 1
ATOM 5376 N N . GLN C 1 89 ? 61.083 -2.961 62.054 1.00 93.04 87 GLN C N 1
ATOM 5377 C CA . GLN C 1 89 ? 60.382 -4.142 61.558 1.00 87.28 87 GLN C CA 1
ATOM 5378 C C . GLN C 1 89 ? 61.017 -4.654 60.272 1.00 82.01 87 GLN C C 1
ATOM 5379 O O . GLN C 1 89 ? 61.065 -5.866 60.034 1.00 83.65 87 GLN C O 1
ATOM 5385 N N . LEU C 1 90 ? 61.508 -3.745 59.428 1.00 76.40 88 LEU C N 1
ATOM 5386 C CA . LEU C 1 90 ? 62.098 -4.150 58.158 1.00 80.37 88 LEU C CA 1
ATOM 5387 C C . LEU C 1 90 ? 63.526 -4.650 58.324 1.00 87.51 88 LEU C C 1
ATOM 5388 O O . LEU C 1 90 ? 63.955 -5.543 57.584 1.00 79.28 88 LEU C O 1
ATOM 5393 N N . VAL C 1 91 ? 64.272 -4.095 59.280 1.00 81.82 89 VAL C N 1
ATOM 5394 C CA . VAL C 1 91 ? 65.646 -4.536 59.500 1.00 71.61 89 VAL C CA 1
ATOM 5395 C C . VAL C 1 91 ? 65.671 -5.961 60.037 1.00 74.09 89 VAL C C 1
ATOM 5396 O O . VAL C 1 91 ? 66.496 -6.782 59.617 1.00 72.64 89 VAL C O 1
ATOM 5400 N N . THR C 1 92 ? 64.767 -6.284 60.967 1.00 79.87 90 THR C N 1
ATOM 5401 C CA . THR C 1 92 ? 64.700 -7.646 61.488 1.00 75.52 90 THR C CA 1
ATOM 5402 C C . THR C 1 92 ? 64.235 -8.625 60.417 1.00 81.89 90 THR C C 1
ATOM 5403 O O . THR C 1 92 ? 64.691 -9.774 60.377 1.00 86.42 90 THR C O 1
ATOM 5407 N N . ALA C 1 93 ? 63.326 -8.192 59.541 1.00 83.76 91 ALA C N 1
ATOM 5408 C CA . ALA C 1 93 ? 62.907 -9.048 58.436 1.00 75.78 91 ALA C CA 1
ATOM 5409 C C . ALA C 1 93 ? 64.046 -9.268 57.449 1.00 78.17 91 ALA C C 1
ATOM 5410 O O . ALA C 1 93 ? 64.216 -10.375 56.926 1.00 82.28 91 ALA C O 1
ATOM 5412 N N . ALA C 1 94 ? 64.840 -8.227 57.185 1.00 83.47 92 ALA C N 1
ATOM 5413 C CA . ALA C 1 94 ? 65.976 -8.382 56.285 1.00 72.91 92 ALA C CA 1
ATOM 5414 C C . ALA C 1 94 ? 67.065 -9.246 56.907 1.00 67.95 92 ALA C C 1
ATOM 5415 O O . ALA C 1 94 ? 67.796 -9.934 56.185 1.00 79.71 92 ALA C O 1
ATOM 5417 N N . ASN C 1 95 ? 67.189 -9.224 58.237 1.00 80.17 93 ASN C N 1
ATOM 5418 C CA . ASN C 1 95 ? 68.148 -10.099 58.904 1.00 82.24 93 ASN C CA 1
ATOM 5419 C C . ASN C 1 95 ? 67.815 -11.564 58.660 1.00 76.13 93 ASN C C 1
ATOM 5420 O O . ASN C 1 95 ? 68.716 -12.398 58.515 1.00 64.80 93 ASN C O 1
ATOM 5425 N N . TRP C 1 96 ? 66.522 -11.897 58.616 1.00 75.19 94 TRP C N 1
ATOM 5426 C CA . TRP C 1 96 ? 66.121 -13.269 58.329 1.00 65.20 94 TRP C CA 1
ATOM 5427 C C . TRP C 1 96 ? 66.546 -13.681 56.927 1.00 76.55 94 TRP C C 1
ATOM 5428 O O . TRP C 1 96 ? 67.015 -14.806 56.715 1.00 85.66 94 TRP C O 1
ATOM 5439 N N . VAL C 1 97 ? 66.388 -12.781 55.954 1.00 77.35 95 VAL C N 1
ATOM 5440 C CA . VAL C 1 97 ? 66.823 -13.074 54.592 1.00 72.11 95 VAL C CA 1
ATOM 5441 C C . VAL C 1 97 ? 68.336 -13.231 54.544 1.00 75.00 95 VAL C C 1
ATOM 5442 O O . VAL C 1 97 ? 68.865 -14.083 53.819 1.00 71.45 95 VAL C O 1
ATOM 5446 N N . LYS C 1 98 ? 69.057 -12.418 55.321 1.00 76.74 96 LYS C N 1
ATOM 5447 C CA . LYS C 1 98 ? 70.507 -12.559 55.381 1.00 68.21 96 LYS C CA 1
ATOM 5448 C C . LYS C 1 98 ? 70.912 -13.904 55.965 1.00 59.95 96 LYS C C 1
ATOM 5449 O O . LYS C 1 98 ? 71.949 -14.458 55.587 1.00 65.62 96 LYS C O 1
ATOM 5455 N N . MET C 1 99 ? 70.111 -14.445 56.885 1.00 68.76 97 MET C N 1
ATOM 5456 C CA . MET C 1 99 ? 70.439 -15.741 57.469 1.00 61.09 97 MET C CA 1
ATOM 5457 C C . MET C 1 99 ? 70.222 -16.867 56.467 1.00 72.57 97 MET C C 1
ATOM 5458 O O . MET C 1 99 ? 70.983 -17.842 56.444 1.00 65.67 97 MET C O 1
ATOM 5463 N N . GLN C 1 100 ? 69.191 -16.751 55.628 1.00 74.80 98 GLN C N 1
ATOM 5464 C CA . GLN C 1 100 ? 68.958 -17.759 54.599 1.00 74.29 98 GLN C CA 1
ATOM 5465 C C . GLN C 1 100 ? 70.026 -17.687 53.514 1.00 68.89 98 GLN C C 1
ATOM 5466 O O . GLN C 1 100 ? 70.614 -18.708 53.136 1.00 72.24 98 GLN C O 1
ATOM 5472 N N . SER C 1 101 ? 70.291 -16.483 53.003 1.00 72.17 99 SER C N 1
ATOM 5473 C CA . SER C 1 101 ? 71.295 -16.313 51.961 1.00 56.03 99 SER C CA 1
ATOM 5474 C C . SER C 1 101 ? 72.716 -16.435 52.499 1.00 71.79 99 SER C C 1
ATOM 5475 O O . SER C 1 101 ? 73.643 -16.669 51.716 1.00 84.04 99 SER C O 1
ATOM 5478 N N . ASP C 1 102 ? 72.901 -16.285 53.813 1.00 73.58 100 ASP C N 1
ATOM 5479 C CA . ASP C 1 102 ? 74.206 -16.320 54.474 1.00 78.37 100 ASP C CA 1
ATOM 5480 C C . ASP C 1 102 ? 75.129 -15.210 53.984 1.00 81.86 100 ASP C C 1
ATOM 5481 O O . ASP C 1 102 ? 76.353 -15.312 54.123 1.00 82.53 100 ASP C O 1
ATOM 5486 N N . GLU C 1 103 ? 74.563 -14.148 53.415 1.00 72.34 101 GLU C N 1
ATOM 5487 C CA . GLU C 1 103 ? 75.339 -13.026 52.903 1.00 68.58 101 GLU C CA 1
ATOM 5488 C C . GLU C 1 103 ? 74.392 -11.854 52.689 1.00 79.05 101 GLU C C 1
ATOM 5489 O O . GLU C 1 103 ? 73.171 -11.993 52.789 1.00 81.45 101 GLU C O 1
ATOM 5495 N N . GLY C 1 104 ? 74.969 -10.698 52.395 1.00 85.90 102 GLY C N 1
ATOM 5496 C CA . GLY C 1 104 ? 74.206 -9.504 52.096 1.00 71.01 102 GLY C CA 1
ATOM 5497 C C . GLY C 1 104 ? 74.470 -8.386 53.086 1.00 65.40 102 GLY C C 1
ATOM 5498 O O . GLY C 1 104 ? 75.071 -8.571 54.146 1.00 74.82 102 GLY C O 1
ATOM 5499 N N . GLU C 1 105 ? 73.998 -7.201 52.707 1.00 64.81 103 GLU C N 1
ATOM 5500 C CA . GLU C 1 105 ? 74.138 -6.006 53.524 1.00 67.07 103 GLU C CA 1
ATOM 5501 C C . GLU C 1 105 ? 72.904 -5.138 53.332 1.00 84.85 103 GLU C C 1
ATOM 5502 O O . GLU C 1 105 ? 72.426 -4.968 52.206 1.00 83.08 103 GLU C O 1
ATOM 5508 N N . ILE C 1 106 ? 72.392 -4.599 54.434 1.00 87.45 104 ILE C N 1
ATOM 5509 C CA . ILE C 1 106 ? 71.187 -3.776 54.403 1.00 72.38 104 ILE C CA 1
ATOM 5510 C C . ILE C 1 106 ? 71.566 -2.349 54.021 1.00 73.20 104 ILE C C 1
ATOM 5511 O O . ILE C 1 106 ? 72.375 -1.709 54.700 1.00 92.50 104 ILE C O 1
ATOM 5516 N N . ASN C 1 107 ? 70.973 -1.850 52.936 1.00 66.99 105 ASN C N 1
ATOM 5517 C CA . ASN C 1 107 ? 71.185 -0.471 52.504 1.00 81.56 105 ASN C CA 1
ATOM 5518 C C . ASN C 1 107 ? 70.257 0.454 53.283 1.00 89.35 105 ASN C C 1
ATOM 5519 O O . ASN C 1 107 ? 69.036 0.263 53.247 1.00 96.89 105 ASN C O 1
ATOM 5524 N N . PRO C 1 108 ? 70.784 1.451 53.998 1.00 86.33 106 PRO C N 1
ATOM 5525 C CA . PRO C 1 108 ? 69.894 2.317 54.789 1.00 74.36 106 PRO C CA 1
ATOM 5526 C C . PRO C 1 108 ? 68.974 3.168 53.935 1.00 86.73 106 PRO C C 1
ATOM 5527 O O . PRO C 1 108 ? 67.815 3.383 54.313 1.00 79.91 106 PRO C O 1
ATOM 5531 N N . VAL C 1 109 ? 69.457 3.663 52.792 1.00 91.75 107 VAL C N 1
ATOM 5532 C CA . VAL C 1 109 ? 68.621 4.501 51.937 1.00 82.14 107 VAL C CA 1
ATOM 5533 C C . VAL C 1 109 ? 67.454 3.694 51.385 1.00 70.21 107 VAL C C 1
ATOM 5534 O O . VAL C 1 109 ? 66.340 4.209 51.236 1.00 79.80 107 VAL C O 1
ATOM 5538 N N . ASP C 1 110 ? 67.686 2.413 51.086 1.00 82.99 108 ASP C N 1
ATOM 5539 C CA . ASP C 1 110 ? 66.611 1.564 50.580 1.00 72.68 108 ASP C CA 1
ATOM 5540 C C . ASP C 1 110 ? 65.522 1.367 51.626 1.00 76.68 108 ASP C C 1
ATOM 5541 O O . ASP C 1 110 ? 64.336 1.289 51.286 1.00 91.58 108 ASP C O 1
ATOM 5546 N N . ILE C 1 111 ? 65.903 1.280 52.904 1.00 73.43 109 ILE C N 1
ATOM 5547 C CA . ILE C 1 111 ? 64.907 1.179 53.968 1.00 72.82 109 ILE C CA 1
ATOM 5548 C C . ILE C 1 111 ? 64.065 2.446 54.023 1.00 87.09 109 ILE C C 1
ATOM 5549 O O . ILE C 1 111 ? 62.848 2.393 54.234 1.00 86.71 109 ILE C O 1
ATOM 5554 N N . LEU C 1 112 ? 64.697 3.605 53.822 1.00 96.48 110 LEU C N 1
ATOM 5555 C CA . LEU C 1 112 ? 63.953 4.860 53.810 1.00 76.82 110 LEU C CA 1
ATOM 5556 C C . LEU C 1 112 ? 63.012 4.937 52.613 1.00 80.69 110 LEU C C 1
ATOM 5557 O O . LEU C 1 112 ? 61.906 5.479 52.722 1.00 87.47 110 LEU C O 1
ATOM 5562 N N . ARG C 1 113 ? 63.429 4.400 51.463 1.00 70.11 111 ARG C N 1
ATOM 5563 C CA . ARG C 1 113 ? 62.575 4.430 50.279 1.00 76.88 111 ARG C CA 1
ATOM 5564 C C . ARG C 1 113 ? 61.364 3.518 50.419 1.00 72.95 111 ARG C C 1
ATOM 5565 O O . ARG C 1 113 ? 60.388 3.687 49.679 1.00 76.19 111 ARG C O 1
ATOM 5573 N N . TRP C 1 114 ? 61.407 2.560 51.340 1.00 70.06 112 TRP C N 1
ATOM 5574 C CA . TRP C 1 114 ? 60.273 1.673 51.555 1.00 73.79 112 TRP C CA 1
ATOM 5575 C C . TRP C 1 114 ? 59.065 2.495 51.994 1.00 74.71 112 TRP C C 1
ATOM 5576 O O . TRP C 1 114 ? 59.206 3.384 52.846 1.00 83.83 112 TRP C O 1
ATOM 5587 N N . PRO C 1 115 ? 57.880 2.249 51.437 1.00 71.48 113 PRO C N 1
ATOM 5588 C CA . PRO C 1 115 ? 56.728 3.107 51.742 1.00 82.49 113 PRO C CA 1
ATOM 5589 C C . PRO C 1 115 ? 56.353 3.053 53.216 1.00 78.76 113 PRO C C 1
ATOM 5590 O O . PRO C 1 115 ? 56.297 1.983 53.825 1.00 78.06 113 PRO C O 1
ATOM 5594 N N . GLY C 1 116 ? 56.095 4.231 53.788 1.00 70.41 114 GLY C N 1
ATOM 5595 C CA . GLY C 1 116 ? 55.699 4.353 55.172 1.00 84.63 114 GLY C CA 1
ATOM 5596 C C . GLY C 1 116 ? 56.826 4.641 56.143 1.00 91.78 114 GLY C C 1
ATOM 5597 O O . GLY C 1 116 ? 56.560 5.117 57.253 1.00 90.99 114 GLY C O 1
ATOM 5598 N N . VAL C 1 117 ? 58.074 4.364 55.761 1.00 89.20 115 VAL C N 1
ATOM 5599 C CA . VAL C 1 117 ? 59.198 4.615 56.658 1.00 77.07 115 VAL C CA 1
ATOM 5600 C C . VAL C 1 117 ? 59.392 6.111 56.866 1.00 87.17 115 VAL C C 1
ATOM 5601 O O . VAL C 1 117 ? 59.649 6.569 57.986 1.00 97.43 115 VAL C O 1
ATOM 5605 N N . MET C 1 118 ? 59.263 6.896 55.801 1.00 88.57 116 MET C N 1
ATOM 5606 C CA . MET C 1 118 ? 59.292 8.350 55.878 1.00 95.03 116 MET C CA 1
ATOM 5607 C C . MET C 1 118 ? 57.897 8.873 55.564 1.00 101.82 116 MET C C 1
ATOM 5608 O O . MET C 1 118 ? 57.417 8.730 54.434 1.00 105.74 116 MET C O 1
ATOM 5613 N N . ALA C 1 119 ? 57.248 9.468 56.562 1.00 129.42 117 ALA C N 1
ATOM 5614 C CA . ALA C 1 119 ? 55.881 9.958 56.436 1.00 128.67 117 ALA C CA 1
ATOM 5615 C C . ALA C 1 119 ? 55.863 11.471 56.593 1.00 129.55 117 ALA C C 1
ATOM 5616 O O . ALA C 1 119 ? 56.486 12.012 57.513 1.00 130.33 117 ALA C O 1
ATOM 5618 N N . ALA C 1 120 ? 55.147 12.147 55.697 1.00 130.63 118 ALA C N 1
ATOM 5619 C CA . ALA C 1 120 ? 55.039 13.598 55.761 1.00 143.56 118 ALA C CA 1
ATOM 5620 C C . ALA C 1 120 ? 54.227 14.022 56.980 1.00 143.06 118 ALA C C 1
ATOM 5621 O O . ALA C 1 120 ? 53.219 13.398 57.324 1.00 142.42 118 ALA C O 1
ATOM 5623 N N . GLN C 1 121 ? 54.677 15.091 57.635 1.00 140.38 119 GLN C N 1
ATOM 5624 C CA . GLN C 1 121 ? 53.989 15.598 58.815 1.00 141.35 119 GLN C CA 1
ATOM 5625 C C . GLN C 1 121 ? 52.602 16.110 58.444 1.00 152.09 119 GLN C C 1
ATOM 5626 O O . GLN C 1 121 ? 52.437 16.832 57.456 1.00 152.47 119 GLN C O 1
ATOM 5632 N N . GLU C 1 122 ? 51.604 15.730 59.239 1.00 165.20 120 GLU C N 1
ATOM 5633 C CA . GLU C 1 122 ? 50.240 16.185 59.006 1.00 162.62 120 GLU C CA 1
ATOM 5634 C C . GLU C 1 122 ? 50.143 17.689 59.232 1.00 165.84 120 GLU C C 1
ATOM 5635 O O . GLU C 1 122 ? 50.638 18.213 60.235 1.00 164.93 120 GLU C O 1
ATOM 5641 N N . GLN C 1 123 ? 49.503 18.384 58.295 1.00 151.10 121 GLN C N 1
ATOM 5642 C CA . GLN C 1 123 ? 49.364 19.833 58.375 1.00 146.95 121 GLN C CA 1
ATOM 5643 C C . GLN C 1 123 ? 48.184 20.186 59.273 1.00 139.24 121 GLN C C 1
ATOM 5644 O O . GLN C 1 123 ? 47.039 19.831 58.972 1.00 142.67 121 GLN C O 1
ATOM 5650 N N . ASP C 1 124 ? 48.462 20.880 60.375 1.00 135.43 122 ASP C N 1
ATOM 5651 C CA . ASP C 1 124 ? 47.413 21.359 61.273 1.00 133.33 122 ASP C CA 1
ATOM 5652 C C . ASP C 1 124 ? 46.746 22.560 60.617 1.00 132.64 122 ASP C C 1
ATOM 5653 O O . ASP C 1 124 ? 47.300 23.662 60.596 1.00 134.05 122 ASP C O 1
ATOM 5658 N N . LEU C 1 125 ? 45.549 22.348 60.072 1.00 99.32 123 LEU C N 1
ATOM 5659 C CA . LEU C 1 125 ? 44.835 23.369 59.319 1.00 84.43 123 LEU C CA 1
ATOM 5660 C C . LEU C 1 125 ? 43.896 24.200 60.186 1.00 85.39 123 LEU C C 1
ATOM 5661 O O . LEU C 1 125 ? 43.021 24.890 59.651 1.00 87.90 123 LEU C O 1
ATOM 5666 N N . ASP C 1 126 ? 44.055 24.147 61.511 1.00 81.26 124 ASP C N 1
ATOM 5667 C CA . ASP C 1 126 ? 43.231 24.975 62.385 1.00 77.37 124 ASP C CA 1
ATOM 5668 C C . ASP C 1 126 ? 43.496 26.456 62.150 1.00 70.11 124 ASP C C 1
ATOM 5669 O O . ASP C 1 126 ? 42.560 27.263 62.106 1.00 73.50 124 ASP C O 1
ATOM 5674 N N . ALA C 1 127 ? 44.767 26.834 62.000 1.00 67.72 125 ALA C N 1
ATOM 5675 C CA . ALA C 1 127 ? 45.087 28.233 61.741 1.00 72.02 125 ALA C CA 1
ATOM 5676 C C . ALA C 1 127 ? 44.633 28.661 60.352 1.00 73.92 125 ALA C C 1
ATOM 5677 O O . ALA C 1 127 ? 44.275 29.826 60.149 1.00 75.08 125 ALA C O 1
ATOM 5679 N N . ILE C 1 128 ? 44.634 27.736 59.391 1.00 73.54 126 ILE C N 1
ATOM 5680 C CA . ILE C 1 128 ? 44.179 28.056 58.043 1.00 62.05 126 ILE C CA 1
ATOM 5681 C C . ILE C 1 128 ? 42.658 28.143 57.996 1.00 67.99 126 ILE C C 1
ATOM 5682 O O . ILE C 1 128 ? 42.095 28.984 57.287 1.00 70.29 126 ILE C O 1
ATOM 5687 N N . ALA C 1 129 ? 41.969 27.290 58.760 1.00 69.17 127 ALA C N 1
ATOM 5688 C CA . ALA C 1 129 ? 40.510 27.298 58.741 1.00 51.09 127 ALA C CA 1
ATOM 5689 C C . ALA C 1 129 ? 39.956 28.610 59.283 1.00 56.92 127 ALA C C 1
ATOM 5690 O O . ALA C 1 129 ? 39.014 29.176 58.714 1.00 76.68 127 ALA C O 1
ATOM 5692 N N . ALA C 1 130 ? 40.528 29.110 60.383 1.00 51.66 128 ALA C N 1
ATOM 5693 C CA . ALA C 1 130 ? 40.107 30.404 60.911 1.00 55.98 128 ALA C CA 1
ATOM 5694 C C . ALA C 1 130 ? 40.340 31.519 59.901 1.00 68.44 128 ALA C C 1
ATOM 5695 O O . ALA C 1 130 ? 39.568 32.483 59.850 1.00 73.26 128 ALA C O 1
ATOM 5697 N N . GLU C 1 131 ? 41.393 31.403 59.090 1.00 67.73 129 GLU C N 1
ATOM 5698 C CA . GLU C 1 131 ? 41.641 32.396 58.051 1.00 68.37 129 GLU C CA 1
ATOM 5699 C C . GLU C 1 131 ? 40.636 32.261 56.914 1.00 66.03 129 GLU C C 1
ATOM 5700 O O . GLU C 1 131 ? 40.243 33.261 56.302 1.00 75.36 129 GLU C O 1
ATOM 5706 N N . ILE C 1 132 ? 40.206 31.032 56.621 1.00 64.21 130 ILE C N 1
ATOM 5707 C CA . ILE C 1 132 ? 39.220 30.818 55.566 1.00 59.89 130 ILE C CA 1
ATOM 5708 C C . ILE C 1 132 ? 37.839 31.269 56.025 1.00 64.68 130 ILE C C 1
ATOM 5709 O O . ILE C 1 132 ? 37.079 31.867 55.253 1.00 63.69 130 ILE C O 1
ATOM 5714 N N . LEU C 1 133 ? 37.490 30.993 57.285 1.00 63.63 131 LEU C N 1
ATOM 5715 C CA . LEU C 1 133 ? 36.207 31.446 57.814 1.00 51.50 131 LEU C CA 1
ATOM 5716 C C . LEU C 1 133 ? 36.110 32.966 57.803 1.00 63.39 131 LEU C C 1
ATOM 5717 O O . LEU C 1 133 ? 35.036 33.525 57.553 1.00 65.91 131 LEU C O 1
ATOM 5722 N N . ALA C 1 134 ? 37.222 33.653 58.076 1.00 68.44 132 ALA C N 1
ATOM 5723 C CA . ALA C 1 134 ? 37.220 35.110 58.002 1.00 63.90 132 ALA C CA 1
ATOM 5724 C C . ALA C 1 134 ? 36.995 35.597 56.577 1.00 65.70 132 ALA C C 1
ATOM 5725 O O . ALA C 1 134 ? 36.403 36.664 56.375 1.00 67.95 132 ALA C O 1
ATOM 5727 N N . ALA C 1 135 ? 37.453 34.836 55.579 1.00 65.89 133 ALA C N 1
ATOM 5728 C CA . ALA C 1 135 ? 37.201 35.214 54.192 1.00 52.14 133 ALA C CA 1
ATOM 5729 C C . ALA C 1 135 ? 35.744 34.996 53.810 1.00 61.63 133 ALA C C 1
ATOM 5730 O O . ALA C 1 135 ? 35.233 35.668 52.907 1.00 68.92 133 ALA C O 1
ATOM 5732 N N . LEU C 1 136 ? 35.064 34.061 54.477 1.00 63.64 134 LEU C N 1
ATOM 5733 C CA . LEU C 1 136 ? 33.644 33.855 54.218 1.00 57.33 134 LEU C CA 1
ATOM 5734 C C . LEU C 1 136 ? 32.824 35.065 54.648 1.00 59.30 134 LEU C C 1
ATOM 5735 O O . LEU C 1 136 ? 31.886 35.466 53.949 1.00 60.05 134 LEU C O 1
ATOM 5740 N N . ASP C 1 137 ? 33.162 35.657 55.797 1.00 54.01 135 ASP C N 1
ATOM 5741 C CA . ASP C 1 137 ? 32.457 36.851 56.254 1.00 47.81 135 ASP C CA 1
ATOM 5742 C C . ASP C 1 137 ? 32.585 37.985 55.247 1.00 49.09 135 ASP C C 1
ATOM 5743 O O . ASP C 1 137 ? 31.612 38.698 54.976 1.00 53.19 135 ASP C O 1
ATOM 5748 N N . GLY C 1 138 ? 33.778 38.167 54.681 1.00 53.25 136 GLY C N 1
ATOM 5749 C CA . GLY C 1 138 ? 33.950 39.192 53.666 1.00 57.84 136 GLY C CA 1
ATOM 5750 C C . GLY C 1 138 ? 33.154 38.900 52.409 1.00 67.75 136 GLY C C 1
ATOM 5751 O O . GLY C 1 138 ? 32.627 39.812 51.769 1.00 74.77 136 GLY C O 1
ATOM 5752 N N . THR C 1 139 ? 33.053 37.621 52.041 1.00 64.20 137 THR C N 1
ATOM 5753 C CA . THR C 1 139 ? 32.268 37.253 50.868 1.00 61.24 137 THR C CA 1
ATOM 5754 C C . THR C 1 139 ? 30.781 37.486 51.109 1.00 64.37 137 THR C C 1
ATOM 5755 O O . THR C 1 139 ? 30.069 37.960 50.216 1.00 67.84 137 THR C O 1
ATOM 5759 N N . LEU C 1 140 ? 30.297 37.167 52.312 1.00 64.71 138 LEU C N 1
ATOM 5760 C CA . LEU C 1 140 ? 28.895 37.413 52.636 1.00 46.34 138 LEU C CA 1
ATOM 5761 C C . LEU C 1 140 ? 28.575 38.901 52.611 1.00 49.50 138 LEU C C 1
ATOM 5762 O O . LEU C 1 140 ? 27.512 39.306 52.127 1.00 62.75 138 LEU C O 1
ATOM 5767 N N . ASP C 1 141 ? 29.480 39.732 53.134 1.00 55.96 139 ASP C N 1
ATOM 5768 C CA . ASP C 1 141 ? 29.261 41.174 53.102 1.00 55.51 139 ASP C CA 1
ATOM 5769 C C . ASP C 1 141 ? 29.213 41.689 51.670 1.00 61.53 139 ASP C C 1
ATOM 5770 O O . ASP C 1 141 ? 28.357 42.514 51.328 1.00 64.64 139 ASP C O 1
ATOM 5775 N N . ASP C 1 142 ? 30.122 41.211 50.816 1.00 59.04 140 ASP C N 1
ATOM 5776 C CA . ASP C 1 142 ? 30.055 41.561 49.402 1.00 60.37 140 ASP C CA 1
ATOM 5777 C C . ASP C 1 142 ? 28.809 40.984 48.746 1.00 56.92 140 ASP C C 1
ATOM 5778 O O . ASP C 1 142 ? 28.271 41.579 47.805 1.00 57.05 140 ASP C O 1
ATOM 5783 N N . PHE C 1 143 ? 28.340 39.832 49.226 1.00 61.66 141 PHE C N 1
ATOM 5784 C CA . PHE C 1 143 ? 27.135 39.233 48.666 1.00 47.90 141 PHE C CA 1
ATOM 5785 C C . PHE C 1 143 ? 25.894 40.030 49.049 1.00 45.66 141 PHE C C 1
ATOM 5786 O O . PHE C 1 143 ? 24.958 40.154 48.251 1.00 55.54 141 PHE C O 1
ATOM 5794 N N . ILE C 1 144 ? 25.873 40.587 50.262 1.00 53.10 142 ILE C N 1
ATOM 5795 C CA . ILE C 1 144 ? 24.705 41.338 50.712 1.00 50.18 142 ILE C CA 1
ATOM 5796 C C . ILE C 1 144 ? 24.606 42.671 49.979 1.00 61.93 142 ILE C C 1
ATOM 5797 O O . ILE C 1 144 ? 23.516 43.086 49.567 1.00 61.32 142 ILE C O 1
ATOM 5802 N N . VAL C 1 145 ? 25.736 43.359 49.797 1.00 58.58 143 VAL C N 1
ATOM 5803 C CA . VAL C 1 145 ? 25.705 44.640 49.097 1.00 63.68 143 VAL C CA 1
ATOM 5804 C C . VAL C 1 145 ? 25.345 44.444 47.630 1.00 61.95 143 VAL C C 1
ATOM 5805 O O . VAL C 1 145 ? 24.773 45.341 46.998 1.00 73.10 143 VAL C O 1
ATOM 5809 N N . ALA C 1 146 ? 25.661 43.277 47.064 1.00 51.97 144 ALA C N 1
ATOM 5810 C CA . ALA C 1 146 ? 25.219 42.981 45.706 1.00 48.59 144 ALA C CA 1
ATOM 5811 C C . ALA C 1 146 ? 23.714 42.759 45.665 1.00 55.30 144 ALA C C 1
ATOM 5812 O O . ALA C 1 146 ? 23.050 43.135 44.691 1.00 63.50 144 ALA C O 1
ATOM 5814 N N . ARG C 1 147 ? 23.160 42.150 46.715 1.00 59.64 145 ARG C N 1
ATOM 5815 C CA . ARG C 1 147 ? 21.711 42.009 46.814 1.00 59.43 145 ARG C CA 1
ATOM 5816 C C . ARG C 1 147 ? 21.041 43.367 46.982 1.00 62.53 145 ARG C C 1
ATOM 5817 O O . ARG C 1 147 ? 20.035 43.660 46.326 1.00 70.82 145 ARG C O 1
ATOM 5825 N N . GLU C 1 148 ? 21.588 44.212 47.860 1.00 66.91 146 GLU C N 1
ATOM 5826 C CA . GLU C 1 148 ? 20.968 45.506 48.123 1.00 62.13 146 GLU C CA 1
ATOM 5827 C C . GLU C 1 148 ? 21.088 46.444 46.928 1.00 67.98 146 GLU C C 1
ATOM 5828 O O . GLU C 1 148 ? 20.201 47.276 46.705 1.00 72.53 146 GLU C O 1
ATOM 5834 N N . THR C 1 149 ? 22.167 46.326 46.151 1.00 64.85 147 THR C N 1
ATOM 5835 C CA . THR C 1 149 ? 22.325 47.170 44.971 1.00 56.89 147 THR C CA 1
ATOM 5836 C C . THR C 1 149 ? 21.274 46.840 43.919 1.00 64.30 147 THR C C 1
ATOM 5837 O O . THR C 1 149 ? 20.620 47.738 43.375 1.00 84.81 147 THR C O 1
ATOM 5841 N N . GLU C 1 150 ? 21.099 45.551 43.615 1.00 63.01 148 GLU C N 1
ATOM 5842 C CA . GLU C 1 150 ? 20.062 45.150 42.671 1.00 59.71 148 GLU C CA 1
ATOM 5843 C C . GLU C 1 150 ? 18.669 45.363 43.248 1.00 63.57 148 GLU C C 1
ATOM 5844 O O . GLU C 1 150 ? 17.727 45.654 42.501 1.00 82.43 148 GLU C O 1
ATOM 5850 N N . GLY C 1 151 ? 18.519 45.231 44.568 1.00 63.02 149 GLY C N 1
ATOM 5851 C CA . GLY C 1 151 ? 17.221 45.447 45.183 1.00 63.36 149 GLY C CA 1
ATOM 5852 C C . GLY C 1 151 ? 16.742 46.880 45.077 1.00 66.06 149 GLY C C 1
ATOM 5853 O O . GLY C 1 151 ? 15.535 47.129 45.000 1.00 69.38 149 GLY C O 1
ATOM 5854 N N . GLN C 1 152 ? 17.670 47.839 45.071 1.00 64.20 150 GLN C N 1
ATOM 5855 C CA . GLN C 1 152 ? 17.280 49.240 44.944 1.00 73.65 150 GLN C CA 1
ATOM 5856 C C . GLN C 1 152 ? 16.720 49.535 43.558 1.00 75.36 150 GLN C C 1
ATOM 5857 O O . GLN C 1 152 ? 15.805 50.354 43.415 1.00 87.54 150 GLN C O 1
ATOM 5863 N N . ALA C 1 153 ? 17.258 48.883 42.525 1.00 57.43 151 ALA C N 1
ATOM 5864 C CA . ALA C 1 153 ? 16.705 49.054 41.187 1.00 58.52 151 ALA C CA 1
ATOM 5865 C C . ALA C 1 153 ? 15.296 48.483 41.100 1.00 64.42 151 ALA C C 1
ATOM 5866 O O . ALA C 1 153 ? 14.424 49.063 40.443 1.00 75.89 151 ALA C O 1
ATOM 5868 N N . LEU C 1 154 ? 15.054 47.348 41.761 1.00 64.57 152 LEU C N 1
ATOM 5869 C CA . LEU C 1 154 ? 13.710 46.781 41.786 1.00 61.26 152 LEU C CA 1
ATOM 5870 C C . LEU C 1 154 ? 12.744 47.693 42.530 1.00 57.31 152 LEU C C 1
ATOM 5871 O O . LEU C 1 154 ? 11.582 47.838 42.131 1.00 69.78 152 LEU C O 1
ATOM 5876 N N . LYS C 1 155 ? 13.209 48.317 43.615 1.00 59.75 153 LYS C N 1
ATOM 5877 C CA . LYS C 1 155 ? 12.358 49.230 44.371 1.00 52.41 153 LYS C CA 1
ATOM 5878 C C . LYS C 1 155 ? 11.943 50.424 43.523 1.00 63.78 153 LYS C C 1
ATOM 5879 O O . LYS C 1 155 ? 10.780 50.844 43.555 1.00 66.12 153 LYS C O 1
ATOM 5885 N N . ALA C 1 156 ? 12.880 50.982 42.754 1.00 62.24 154 ALA C N 1
ATOM 5886 C CA . ALA C 1 156 ? 12.552 52.122 41.905 1.00 64.27 154 ALA C CA 1
ATOM 5887 C C . ALA C 1 156 ? 11.578 51.727 40.803 1.00 70.50 154 ALA C C 1
ATOM 5888 O O . ALA C 1 156 ? 10.699 52.513 40.432 1.00 80.45 154 ALA C O 1
ATOM 5890 N N . LEU C 1 157 ? 11.715 50.511 40.269 1.00 67.94 155 LEU C N 1
ATOM 5891 C CA . LEU C 1 157 ? 10.820 50.073 39.204 1.00 58.80 155 LEU C CA 1
ATOM 5892 C C . LEU C 1 157 ? 9.414 49.823 39.735 1.00 67.84 155 LEU C C 1
ATOM 5893 O O . LEU C 1 157 ? 8.427 50.080 39.036 1.00 74.15 155 LEU C O 1
ATOM 5898 N N . ILE C 1 158 ? 9.303 49.324 40.968 1.00 61.85 156 ILE C N 1
ATOM 5899 C CA . ILE C 1 158 ? 7.988 49.128 41.573 1.00 64.68 156 ILE C CA 1
ATOM 5900 C C . ILE C 1 158 ? 7.335 50.471 41.870 1.00 72.64 156 ILE C C 1
ATOM 5901 O O . ILE C 1 158 ? 6.143 50.671 41.601 1.00 79.98 156 ILE C O 1
ATOM 5906 N N . GLU C 1 159 ? 8.101 51.412 42.429 1.00 63.61 157 GLU C N 1
ATOM 5907 C CA . GLU C 1 159 ? 7.548 52.725 42.742 1.00 61.74 157 GLU C CA 1
ATOM 5908 C C . GLU C 1 159 ? 7.092 53.445 41.480 1.00 69.60 157 GLU C C 1
ATOM 5909 O O . GLU C 1 159 ? 6.087 54.165 41.497 1.00 87.89 157 GLU C O 1
ATOM 5915 N N . GLN C 1 160 ? 7.818 53.260 40.374 1.00 65.89 158 GLN C N 1
ATOM 5916 C CA . GLN C 1 160 ? 7.379 53.818 39.099 1.00 69.07 158 GLN C CA 1
ATOM 5917 C C . GLN C 1 160 ? 6.031 53.241 38.684 1.00 75.13 158 GLN C C 1
ATOM 5918 O O . GLN C 1 160 ? 5.171 53.960 38.161 1.00 82.84 158 GLN C O 1
ATOM 5924 N N . ARG C 1 161 ? 5.828 51.943 38.915 1.00 73.76 159 ARG C N 1
ATOM 5925 C CA . ARG C 1 161 ? 4.553 51.321 38.576 1.00 63.45 159 ARG C CA 1
ATOM 5926 C C . ARG C 1 161 ? 3.445 51.786 39.512 1.00 67.42 159 ARG C C 1
ATOM 5927 O O . ARG C 1 161 ? 2.296 51.955 39.087 1.00 73.66 159 ARG C O 1
ATOM 5935 N N . LEU C 1 162 ? 3.769 51.992 40.791 1.00 62.05 160 LEU C N 1
ATOM 5936 C CA . LEU C 1 162 ? 2.775 52.495 41.734 1.00 59.40 160 LEU C CA 1
ATOM 5937 C C . LEU C 1 162 ? 2.308 53.893 41.350 1.00 74.69 160 LEU C C 1
ATOM 5938 O O . LEU C 1 162 ? 1.138 54.240 41.548 1.00 84.85 160 LEU C O 1
ATOM 5943 N N . GLU C 1 163 ? 3.211 54.711 40.803 1.00 72.23 161 GLU C N 1
ATOM 5944 C CA . GLU C 1 163 ? 2.819 56.040 40.346 1.00 73.42 161 GLU C CA 1
ATOM 5945 C C . GLU C 1 163 ? 1.826 55.952 39.195 1.00 73.94 161 GLU C C 1
ATOM 5946 O O . GLU C 1 163 ? 0.872 56.736 39.125 1.00 85.69 161 GLU C O 1
ATOM 5952 N N . GLY C 1 164 ? 2.035 55.002 38.281 1.00 73.10 162 GLY C N 1
ATOM 5953 C CA . GLY C 1 164 ? 1.075 54.795 37.212 1.00 81.11 162 GLY C CA 1
ATOM 5954 C C . GLY C 1 164 ? -0.254 54.262 37.707 1.00 82.43 162 GLY C C 1
ATOM 5955 O O . GLY C 1 164 ? -1.298 54.545 37.112 1.00 72.07 162 GLY C O 1
ATOM 5956 N N . VAL C 1 165 ? -0.239 53.491 38.796 1.00 80.46 163 VAL C N 1
ATOM 5957 C CA . VAL C 1 165 ? -1.483 52.977 39.364 1.00 71.00 163 VAL C CA 1
ATOM 5958 C C . VAL C 1 165 ? -2.335 54.121 39.897 1.00 77.38 163 VAL C C 1
ATOM 5959 O O . VAL C 1 165 ? -3.525 54.230 39.580 1.00 81.56 163 VAL C O 1
ATOM 5963 N N . THR C 1 166 ? -1.739 54.990 40.718 1.00 84.42 164 THR C N 1
ATOM 5964 C CA . THR C 1 166 ? -2.473 56.143 41.230 1.00 81.41 164 THR C CA 1
ATOM 5965 C C . THR C 1 166 ? -2.905 57.075 40.105 1.00 76.08 164 THR C C 1
ATOM 5966 O O . THR C 1 166 ? -3.970 57.697 40.190 1.00 90.63 164 THR C O 1
ATOM 5970 N N . ALA C 1 167 ? -2.102 57.177 39.043 1.00 77.72 165 ALA C N 1
ATOM 5971 C CA . ALA C 1 167 ? -2.488 58.011 37.910 1.00 87.63 165 ALA C CA 1
ATOM 5972 C C . ALA C 1 167 ? -3.707 57.441 37.197 1.00 88.01 165 ALA C C 1
ATOM 5973 O O . ALA C 1 167 ? -4.593 58.192 36.771 1.00 96.33 165 ALA C O 1
ATOM 5975 N N . GLU C 1 168 ? -3.773 56.114 37.060 1.00 76.34 166 GLU C N 1
ATOM 5976 C CA . GLU C 1 168 ? -4.951 55.496 36.463 1.00 88.36 166 GLU C CA 1
ATOM 5977 C C . GLU C 1 168 ? -6.159 55.586 37.386 1.00 83.87 166 GLU C C 1
ATOM 5978 O O . GLU C 1 168 ? -7.296 55.672 36.908 1.00 86.38 166 GLU C O 1
ATOM 5984 N N . VAL C 1 169 ? -5.939 55.562 38.703 1.00 75.17 167 VAL C N 1
ATOM 5985 C CA . VAL C 1 169 ? -7.046 55.714 39.644 1.00 72.03 167 VAL C CA 1
ATOM 5986 C C . VAL C 1 169 ? -7.686 57.086 39.483 1.00 92.18 167 VAL C C 1
ATOM 5987 O O . VAL C 1 169 ? -8.914 57.218 39.438 1.00 100.62 167 VAL C O 1
ATOM 5991 N N . VAL C 1 170 ? -6.856 58.128 39.385 1.00 92.79 168 VAL C N 1
ATOM 5992 C CA . VAL C 1 170 ? -7.366 59.480 39.168 1.00 91.77 168 VAL C CA 1
ATOM 5993 C C . VAL C 1 170 ? -8.151 59.551 37.865 1.00 94.54 168 VAL C C 1
ATOM 5994 O O . VAL C 1 170 ? -9.169 60.249 37.772 1.00 102.26 168 VAL C O 1
ATOM 5998 N N . LYS C 1 171 ? -7.697 58.824 36.841 1.00 95.75 169 LYS C N 1
ATOM 5999 C CA . LYS C 1 171 ? -8.412 58.807 35.568 1.00 89.08 169 LYS C CA 1
ATOM 6000 C C . LYS C 1 171 ? -9.812 58.228 35.733 1.00 89.71 169 LYS C C 1
ATOM 6001 O O . LYS C 1 171 ? -10.763 58.688 35.089 1.00 104.24 169 LYS C O 1
ATOM 6007 N N . VAL C 1 172 ? -9.959 57.222 36.595 1.00 87.28 170 VAL C N 1
ATOM 6008 C CA . VAL C 1 172 ? -11.279 56.668 36.878 1.00 89.52 170 VAL C CA 1
ATOM 6009 C C . VAL C 1 172 ? -12.058 57.574 37.828 1.00 92.34 170 VAL C C 1
ATOM 6010 O O . VAL C 1 172 ? -13.287 57.673 37.727 1.00 103.08 170 VAL C O 1
ATOM 6014 N N . ARG C 1 173 ? -11.366 58.259 38.745 1.00 83.89 171 ARG C N 1
ATOM 6015 C CA . ARG C 1 173 ? -12.049 59.130 39.698 1.00 91.82 171 ARG C CA 1
ATOM 6016 C C . ARG C 1 173 ? -12.829 60.238 39.001 1.00 106.01 171 ARG C C 1
ATOM 6017 O O . ARG C 1 173 ? -13.826 60.729 39.544 1.00 100.85 171 ARG C O 1
ATOM 6025 N N . SER C 1 174 ? -12.388 60.658 37.812 1.00 104.21 172 SER C N 1
ATOM 6026 C CA . SER C 1 174 ? -13.122 61.684 37.081 1.00 102.72 172 SER C CA 1
ATOM 6027 C C . SER C 1 174 ? -14.456 61.156 36.569 1.00 102.10 172 SER C C 1
ATOM 6028 O O . SER C 1 174 ? -15.440 61.901 36.523 1.00 123.89 172 SER C O 1
ATOM 6031 N N . HIS C 1 175 ? -14.511 59.879 36.192 1.00 94.62 173 HIS C N 1
ATOM 6032 C CA . HIS C 1 175 ? -15.755 59.260 35.754 1.00 93.90 173 HIS C CA 1
ATOM 6033 C C . HIS C 1 175 ? -16.646 58.833 36.912 1.00 99.72 173 HIS C C 1
ATOM 6034 O O . HIS C 1 175 ? -17.704 58.243 36.665 1.00 104.51 173 HIS C O 1
ATOM 6041 N N . MET C 1 176 ? -16.246 59.108 38.153 1.00 93.53 174 MET C N 1
ATOM 6042 C CA . MET C 1 176 ? -17.030 58.689 39.312 1.00 90.81 174 MET C CA 1
ATOM 6043 C C . MET C 1 176 ? -18.481 59.163 39.286 1.00 97.48 174 MET C C 1
ATOM 6044 O O . MET C 1 176 ? -19.363 58.355 39.614 1.00 100.43 174 MET C O 1
ATOM 6049 N N . PRO C 1 177 ? -18.802 60.418 38.932 1.00 115.62 175 PRO C N 1
ATOM 6050 C CA . PRO C 1 177 ? -20.228 60.772 38.805 1.00 98.94 175 PRO C CA 1
ATOM 6051 C C . PRO C 1 177 ? -20.958 59.948 37.762 1.00 98.03 175 PRO C C 1
ATOM 6052 O O . PRO C 1 177 ? -22.147 59.652 37.932 1.00 98.10 175 PRO C O 1
ATOM 6056 N N . GLU C 1 178 ? -20.280 59.570 36.678 1.00 97.50 176 GLU C N 1
ATOM 6057 C CA . GLU C 1 178 ? -20.901 58.687 35.699 1.00 107.00 176 GLU C CA 1
ATOM 6058 C C . GLU C 1 178 ? -20.982 57.254 36.213 1.00 101.82 176 GLU C C 1
ATOM 6059 O O . GLU C 1 178 ? -21.932 56.530 35.889 1.00 97.36 176 GLU C O 1
ATOM 6065 N N . ILE C 1 179 ? -20.010 56.836 37.027 1.00 104.78 177 ILE C N 1
ATOM 6066 C CA . ILE C 1 179 ? -20.024 55.482 37.574 1.00 88.45 177 ILE C CA 1
ATOM 6067 C C . ILE C 1 179 ? -21.182 55.307 38.548 1.00 86.97 177 ILE C C 1
ATOM 6068 O O . ILE C 1 179 ? -21.860 54.272 38.547 1.00 80.27 177 ILE C O 1
ATOM 6073 N N . LEU C 1 180 ? -21.429 56.310 39.395 1.00 95.88 178 LEU C N 1
ATOM 6074 C CA . LEU C 1 180 ? -22.519 56.204 40.360 1.00 89.57 178 LEU C CA 1
ATOM 6075 C C . LEU C 1 180 ? -23.874 56.135 39.671 1.00 87.08 178 LEU C C 1
ATOM 6076 O O . LEU C 1 180 ? -24.804 55.508 40.193 1.00 86.08 178 LEU C O 1
ATOM 6081 N N . GLN C 1 181 ? -24.010 56.773 38.508 1.00 90.97 179 GLN C N 1
ATOM 6082 C CA . GLN C 1 181 ? -25.239 56.641 37.733 1.00 94.73 179 GLN C CA 1
ATOM 6083 C C . GLN C 1 181 ? -25.429 55.210 37.247 1.00 94.87 179 GLN C C 1
ATOM 6084 O O . GLN C 1 181 ? -26.544 54.676 37.285 1.00 92.43 179 GLN C O 1
ATOM 6090 N N . TRP C 1 182 ? -24.348 54.573 36.792 1.00 92.42 180 TRP C N 1
ATOM 6091 C CA . TRP C 1 182 ? -24.445 53.209 36.284 1.00 81.36 180 TRP C CA 1
ATOM 6092 C C . TRP C 1 182 ? -24.726 52.219 37.407 1.00 86.48 180 TRP C C 1
ATOM 6093 O O . TRP C 1 182 ? -25.449 51.235 37.206 1.00 88.87 180 TRP C O 1
ATOM 6104 N N . GLN C 1 183 ? -24.159 52.455 38.592 1.00 75.84 181 GLN C N 1
ATOM 6105 C CA . GLN C 1 183 ? -24.457 51.596 39.733 1.00 70.58 181 GLN C CA 1
ATOM 6106 C C . GLN C 1 183 ? -25.936 51.652 40.090 1.00 81.89 181 GLN C C 1
ATOM 6107 O O . GLN C 1 183 ? -26.561 50.616 40.347 1.00 93.66 181 GLN C O 1
ATOM 6113 N N . ARG C 1 184 ? -26.514 52.856 40.112 1.00 88.11 182 ARG C N 1
ATOM 6114 C CA . ARG C 1 184 ? -27.936 52.986 40.402 1.00 79.39 182 ARG C CA 1
ATOM 6115 C C . ARG C 1 184 ? -28.788 52.386 39.291 1.00 83.88 182 ARG C C 1
ATOM 6116 O O . ARG C 1 184 ? -29.886 51.882 39.556 1.00 92.35 182 ARG C O 1
ATOM 6124 N N . GLU C 1 185 ? -28.299 52.422 38.048 1.00 88.71 183 GLU C N 1
ATOM 6125 C CA . GLU C 1 185 ? -29.045 51.826 36.947 1.00 82.98 183 GLU C CA 1
ATOM 6126 C C . GLU C 1 185 ? -29.118 50.310 37.077 1.00 83.23 183 GLU C C 1
ATOM 6127 O O . GLU C 1 185 ? -30.124 49.706 36.691 1.00 84.62 183 GLU C O 1
ATOM 6133 N N . ARG C 1 186 ? -28.072 49.681 37.620 1.00 84.03 184 ARG C N 1
ATOM 6134 C CA . ARG C 1 186 ? -28.096 48.233 37.792 1.00 85.50 184 ARG C CA 1
ATOM 6135 C C . ARG C 1 186 ? -29.171 47.810 38.785 1.00 84.17 184 ARG C C 1
ATOM 6136 O O . ARG C 1 186 ? -29.789 46.752 38.624 1.00 97.50 184 ARG C O 1
ATOM 6144 N N . LEU C 1 187 ? -29.415 48.626 39.814 1.00 75.45 185 LEU C N 1
ATOM 6145 C CA . LEU C 1 187 ? -30.389 48.259 40.838 1.00 77.70 185 LEU C CA 1
ATOM 6146 C C . LEU C 1 187 ? -31.815 48.362 40.309 1.00 92.20 185 LEU C C 1
ATOM 6147 O O . LEU C 1 187 ? -32.632 47.459 40.524 1.00 92.11 185 LEU C O 1
ATOM 6152 N N . VAL C 1 188 ? -32.136 49.459 39.619 1.00 79.18 186 VAL C N 1
ATOM 6153 C CA . VAL C 1 188 ? -33.491 49.632 39.104 1.00 81.81 186 VAL C CA 1
ATOM 6154 C C . VAL C 1 188 ? -33.773 48.645 37.979 1.00 87.87 186 VAL C C 1
ATOM 6155 O O . VAL C 1 188 ? -34.931 48.282 37.738 1.00 113.34 186 VAL C O 1
ATOM 6159 N N . THR C 1 189 ? -32.732 48.193 37.275 1.00 87.77 187 THR C N 1
ATOM 6160 C CA . THR C 1 189 ? -32.937 47.222 36.207 1.00 86.00 187 THR C CA 1
ATOM 6161 C C . THR C 1 189 ? -33.282 45.849 36.768 1.00 99.04 187 THR C C 1
ATOM 6162 O O . THR C 1 189 ? -34.085 45.119 36.174 1.00 104.95 187 THR C O 1
ATOM 6166 N N . LYS C 1 190 ? -32.700 45.485 37.913 1.00 86.58 188 LYS C N 1
ATOM 6167 C CA . LYS C 1 190 ? -33.052 44.224 38.552 1.00 84.68 188 LYS C CA 1
ATOM 6168 C C . LYS C 1 190 ? -34.489 44.216 39.056 1.00 97.69 188 LYS C C 1
ATOM 6169 O O . LYS C 1 190 ? -35.074 43.138 39.205 1.00 111.31 188 LYS C O 1
ATOM 6175 N N . LEU C 1 191 ? -35.069 45.388 39.319 1.00 97.86 189 LEU C N 1
ATOM 6176 C CA . LEU C 1 191 ? -36.473 45.490 39.716 1.00 100.54 189 LEU C CA 1
ATOM 6177 C C . LEU C 1 191 ? -37.355 45.387 38.471 1.00 111.99 189 LEU C C 1
ATOM 6178 O O . LEU C 1 191 ? -37.942 46.359 37.991 1.00 92.48 189 LEU C O 1
ATOM 6183 N N . GLU C 1 192 ? -37.437 44.170 37.944 1.00 119.01 190 GLU C N 1
ATOM 6184 C CA . GLU C 1 192 ? -38.274 43.865 36.794 1.00 125.37 190 GLU C CA 1
ATOM 6185 C C . GLU C 1 192 ? -39.442 42.994 37.233 1.00 140.15 190 GLU C C 1
ATOM 6186 O O . GLU C 1 192 ? -39.272 42.073 38.039 1.00 142.51 190 GLU C O 1
ATOM 6192 N N . ASP C 1 193 ? -40.629 43.297 36.701 1.00 145.20 191 ASP C N 1
ATOM 6193 C CA . ASP C 1 193 ? -41.868 42.617 37.084 1.00 142.92 191 ASP C CA 1
ATOM 6194 C C . ASP C 1 193 ? -42.093 42.712 38.591 1.00 148.62 191 ASP C C 1
ATOM 6195 O O . ASP C 1 193 ? -42.365 41.719 39.269 1.00 139.22 191 ASP C O 1
ATOM 6200 N N . ALA C 1 194 ? -41.971 43.928 39.116 1.00 160.14 192 ALA C N 1
ATOM 6201 C CA . ALA C 1 194 ? -42.075 44.133 40.552 1.00 154.72 192 ALA C CA 1
ATOM 6202 C C . ALA C 1 194 ? -43.522 44.001 41.010 1.00 159.95 192 ALA C C 1
ATOM 6203 O O . ALA C 1 194 ? -44.451 44.441 40.326 1.00 156.85 192 ALA C O 1
ATOM 6205 N N . GLN C 1 195 ? -43.706 43.379 42.170 1.00 159.85 193 GLN C N 1
ATOM 6206 C CA . GLN C 1 195 ? -45.030 43.160 42.738 1.00 149.02 193 GLN C CA 1
ATOM 6207 C C . GLN C 1 195 ? -45.743 44.480 43.010 1.00 140.24 193 GLN C C 1
ATOM 6208 O O . GLN C 1 195 ? -46.810 44.743 42.457 1.00 136.47 193 GLN C O 1
ATOM 6214 N N . ASN C 1 201 ? -42.182 36.466 40.514 1.00 134.90 199 ASN C N 1
ATOM 6215 C CA . ASN C 1 201 ? -43.094 36.191 41.618 1.00 138.05 199 ASN C CA 1
ATOM 6216 C C . ASN C 1 201 ? -42.409 35.379 42.712 1.00 151.81 199 ASN C C 1
ATOM 6217 O O . ASN C 1 201 ? -43.011 35.082 43.744 1.00 155.69 199 ASN C O 1
ATOM 6222 N N . ARG C 1 202 ? -41.148 35.021 42.480 1.00 158.80 200 ARG C N 1
ATOM 6223 C CA . ARG C 1 202 ? -40.385 34.276 43.472 1.00 165.26 200 ARG C CA 1
ATOM 6224 C C . ARG C 1 202 ? -39.995 35.190 44.627 1.00 166.08 200 ARG C C 1
ATOM 6225 O O . ARG C 1 202 ? -39.522 36.311 44.414 1.00 163.62 200 ARG C O 1
ATOM 6233 N N . LEU C 1 203 ? -40.195 34.710 45.853 1.00 171.11 201 LEU C N 1
ATOM 6234 C CA . LEU C 1 203 ? -39.867 35.477 47.053 1.00 168.63 201 LEU C CA 1
ATOM 6235 C C . LEU C 1 203 ? -38.368 35.361 47.304 1.00 163.66 201 LEU C C 1
ATOM 6236 O O . LEU C 1 203 ? -37.902 34.508 48.062 1.00 160.23 201 LEU C O 1
ATOM 6241 N N . GLU C 1 204 ? -37.604 36.232 46.650 1.00 152.39 202 GLU C N 1
ATOM 6242 C CA . GLU C 1 204 ? -36.157 36.266 46.807 1.00 150.87 202 GLU C CA 1
ATOM 6243 C C . GLU C 1 204 ? -35.670 37.648 46.398 1.00 148.16 202 GLU C C 1
ATOM 6244 O O . GLU C 1 204 ? -36.110 38.187 45.379 1.00 134.38 202 GLU C O 1
ATOM 6250 N N . GLN C 1 205 ? -34.772 38.219 47.198 1.00 155.25 203 GLN C N 1
ATOM 6251 C CA . GLN C 1 205 ? -34.273 39.575 46.975 1.00 136.68 203 GLN C CA 1
ATOM 6252 C C . GLN C 1 205 ? -32.761 39.526 46.780 1.00 119.16 203 GLN C C 1
ATOM 6253 O O . GLN C 1 205 ? -32.002 39.390 47.746 1.00 84.33 203 GLN C O 1
ATOM 6259 N N . GLU C 1 206 ? -32.333 39.636 45.527 1.00 110.24 204 GLU C N 1
ATOM 6260 C CA . GLU C 1 206 ? -30.926 39.760 45.180 1.00 91.41 204 GLU C CA 1
ATOM 6261 C C . GLU C 1 206 ? -30.432 41.198 45.252 1.00 92.41 204 GLU C C 1
ATOM 6262 O O . GLU C 1 206 ? -29.246 41.444 45.011 1.00 116.49 204 GLU C O 1
ATOM 6268 N N . LEU C 1 207 ? -31.314 42.149 45.571 1.00 80.64 205 LEU C N 1
ATOM 6269 C CA . LEU C 1 207 ? -30.919 43.553 45.605 1.00 81.67 205 LEU C CA 1
ATOM 6270 C C . LEU C 1 207 ? -29.952 43.830 46.748 1.00 81.89 205 LEU C C 1
ATOM 6271 O O . LEU C 1 207 ? -28.988 44.586 46.584 1.00 90.02 205 LEU C O 1
ATOM 6276 N N . VAL C 1 208 ? -30.197 43.231 47.915 1.00 79.96 206 VAL C N 1
ATOM 6277 C CA . VAL C 1 208 ? -29.280 43.395 49.037 1.00 79.51 206 VAL C CA 1
ATOM 6278 C C . VAL C 1 208 ? -27.918 42.793 48.706 1.00 82.48 206 VAL C C 1
ATOM 6279 O O . VAL C 1 208 ? -26.875 43.343 49.081 1.00 96.58 206 VAL C O 1
ATOM 6283 N N . LEU C 1 209 ? -27.901 41.667 47.985 1.00 81.41 207 LEU C N 1
ATOM 6284 C CA . LEU C 1 209 ? -26.635 41.083 47.551 1.00 79.99 207 LEU C CA 1
ATOM 6285 C C . LEU C 1 209 ? -25.938 41.978 46.535 1.00 90.20 207 LEU C C 1
ATOM 6286 O O . LEU C 1 209 ? -24.719 42.172 46.605 1.00 103.00 207 LEU C O 1
ATOM 6291 N N . LEU C 1 210 ? -26.695 42.532 45.584 1.00 90.10 208 LEU C N 1
ATOM 6292 C CA . LEU C 1 210 ? -26.087 43.330 44.524 1.00 88.57 208 LEU C CA 1
ATOM 6293 C C . LEU C 1 210 ? -25.474 44.615 45.066 1.00 94.36 208 LEU C C 1
ATOM 6294 O O . LEU C 1 210 ? -24.511 45.133 44.490 1.00 104.09 208 LEU C O 1
ATOM 6299 N N . ALA C 1 211 ? -26.016 45.144 46.168 1.00 77.06 209 ALA C N 1
ATOM 6300 C CA . ALA C 1 211 ? -25.433 46.331 46.782 1.00 77.51 209 ALA C CA 1
ATOM 6301 C C . ALA C 1 211 ? -24.051 46.045 47.357 1.00 89.69 209 ALA C C 1
ATOM 6302 O O . ALA C 1 211 ? -23.202 46.942 47.403 1.00 110.08 209 ALA C O 1
ATOM 6304 N N . GLN C 1 212 ? -23.808 44.808 47.796 1.00 77.00 210 GLN C N 1
ATOM 6305 C CA . GLN C 1 212 ? -22.500 44.435 48.320 1.00 77.19 210 GLN C CA 1
ATOM 6306 C C . GLN C 1 212 ? -21.479 44.224 47.208 1.00 82.16 210 GLN C C 1
ATOM 6307 O O . GLN C 1 212 ? -20.286 44.479 47.411 1.00 89.22 210 GLN C O 1
ATOM 6313 N N . ARG C 1 213 ? -21.922 43.775 46.031 1.00 82.40 211 ARG C N 1
ATOM 6314 C CA . ARG C 1 213 ? -20.986 43.361 44.991 1.00 93.06 211 ARG C CA 1
ATOM 6315 C C . ARG C 1 213 ? -20.483 44.532 44.156 1.00 94.65 211 ARG C C 1
ATOM 6316 O O . ARG C 1 213 ? -19.362 44.478 43.637 1.00 100.51 211 ARG C O 1
ATOM 6324 N N . ILE C 1 214 ? -21.281 45.587 44.009 1.00 83.71 212 ILE C N 1
ATOM 6325 C CA . ILE C 1 214 ? -20.916 46.696 43.136 1.00 85.20 212 ILE C CA 1
ATOM 6326 C C . ILE C 1 214 ? -20.651 47.942 43.970 1.00 100.47 212 ILE C C 1
ATOM 6327 O O . ILE C 1 214 ? -21.266 48.994 43.756 1.00 107.80 212 ILE C O 1
ATOM 6332 N N . ASP C 1 215 ? -19.735 47.832 44.930 1.00 98.80 213 ASP C N 1
ATOM 6333 C CA . ASP C 1 215 ? -19.301 48.982 45.720 1.00 98.99 213 ASP C CA 1
ATOM 6334 C C . ASP C 1 215 ? -17.957 49.470 45.182 1.00 96.55 213 ASP C C 1
ATOM 6335 O O . ASP C 1 215 ? -16.902 49.327 45.803 1.00 98.56 213 ASP C O 1
ATOM 6340 N N . VAL C 1 216 ? -18.023 50.057 43.985 1.00 100.29 214 VAL C N 1
ATOM 6341 C CA . VAL C 1 216 ? -16.814 50.481 43.286 1.00 88.19 214 VAL C CA 1
ATOM 6342 C C . VAL C 1 216 ? -16.126 51.616 44.036 1.00 85.89 214 VAL C C 1
ATOM 6343 O O . VAL C 1 216 ? -14.892 51.680 44.091 1.00 92.03 214 VAL C O 1
ATOM 6347 N N . ALA C 1 217 ? -16.908 52.519 44.634 1.00 86.24 215 ALA C N 1
ATOM 6348 C CA . ALA C 1 217 ? -16.319 53.651 45.343 1.00 89.09 215 ALA C CA 1
ATOM 6349 C C . ALA C 1 217 ? -15.426 53.186 46.487 1.00 89.92 215 ALA C C 1
ATOM 6350 O O . ALA C 1 217 ? -14.355 53.760 46.722 1.00 92.84 215 ALA C O 1
ATOM 6352 N N . GLU C 1 218 ? -15.847 52.143 47.208 1.00 92.08 216 GLU C N 1
ATOM 6353 C CA . GLU C 1 218 ? -15.016 51.602 48.277 1.00 88.95 216 GLU C CA 1
ATOM 6354 C C . GLU C 1 218 ? -13.781 50.900 47.730 1.00 89.70 216 GLU C C 1
ATOM 6355 O O . GLU C 1 218 ? -12.734 50.890 48.387 1.00 92.09 216 GLU C O 1
ATOM 6361 N N . GLU C 1 219 ? -13.882 50.309 46.538 1.00 88.16 217 GLU C N 1
ATOM 6362 C CA . GLU C 1 219 ? -12.733 49.629 45.948 1.00 89.29 217 GLU C CA 1
ATOM 6363 C C . GLU C 1 219 ? -11.613 50.616 45.647 1.00 92.77 217 GLU C C 1
ATOM 6364 O O . GLU C 1 219 ? -10.450 50.376 45.989 1.00 95.18 217 GLU C O 1
ATOM 6370 N N . LEU C 1 220 ? -11.949 51.739 45.008 1.00 82.21 218 LEU C N 1
ATOM 6371 C CA . LEU C 1 220 ? -10.934 52.736 44.679 1.00 62.75 218 LEU C CA 1
ATOM 6372 C C . LEU C 1 220 ? -10.323 53.338 45.937 1.00 74.32 218 LEU C C 1
ATOM 6373 O O . LEU C 1 220 ? -9.118 53.614 45.979 1.00 79.98 218 LEU C O 1
ATOM 6378 N N . ASP C 1 221 ? -11.138 53.554 46.971 1.00 79.90 219 ASP C N 1
ATOM 6379 C CA . ASP C 1 221 ? -10.606 54.022 48.247 1.00 81.41 219 ASP C CA 1
ATOM 6380 C C . ASP C 1 221 ? -9.672 52.986 48.859 1.00 82.04 219 ASP C C 1
ATOM 6381 O O . ASP C 1 221 ? -8.552 53.307 49.272 1.00 83.48 219 ASP C O 1
ATOM 6386 N N . ARG C 1 222 ? -10.122 51.731 48.924 1.00 84.51 220 ARG C N 1
ATOM 6387 C CA . ARG C 1 222 ? -9.287 50.674 49.482 1.00 63.47 220 ARG C CA 1
ATOM 6388 C C . ARG C 1 222 ? -8.068 50.405 48.608 1.00 75.64 220 ARG C C 1
ATOM 6389 O O . ARG C 1 222 ? -7.010 50.023 49.119 1.00 81.22 220 ARG C O 1
ATOM 6397 N N . LEU C 1 223 ? -8.190 50.611 47.294 1.00 73.79 221 LEU C N 1
ATOM 6398 C CA . LEU C 1 223 ? -7.039 50.441 46.414 1.00 60.03 221 LEU C CA 1
ATOM 6399 C C . LEU C 1 223 ? -5.992 51.519 46.662 1.00 63.53 221 LEU C C 1
ATOM 6400 O O . LEU C 1 223 ? -4.790 51.229 46.695 1.00 60.89 221 LEU C O 1
ATOM 6405 N N . GLU C 1 224 ? -6.427 52.770 46.838 1.00 77.31 222 GLU C N 1
ATOM 6406 C CA . GLU C 1 224 ? -5.486 53.832 47.178 1.00 65.37 222 GLU C CA 1
ATOM 6407 C C . GLU C 1 224 ? -4.846 53.594 48.538 1.00 65.91 222 GLU C C 1
ATOM 6408 O O . GLU C 1 224 ? -3.703 54.005 48.766 1.00 68.06 222 GLU C O 1
ATOM 6414 N N . ALA C 1 225 ? -5.561 52.934 49.452 1.00 65.52 223 ALA C N 1
ATOM 6415 C CA . ALA C 1 225 ? -4.963 52.594 50.737 1.00 66.00 223 ALA C CA 1
ATOM 6416 C C . ALA C 1 225 ? -3.909 51.507 50.588 1.00 64.02 223 ALA C C 1
ATOM 6417 O O . ALA C 1 225 ? -2.932 51.484 51.345 1.00 72.46 223 ALA C O 1
ATOM 6419 N N . HIS C 1 226 ? -4.087 50.601 49.623 1.00 72.90 224 HIS C N 1
ATOM 6420 C CA . HIS C 1 226 ? -3.083 49.570 49.384 1.00 68.68 224 HIS C CA 1
ATOM 6421 C C . HIS C 1 226 ? -1.813 50.155 48.780 1.00 68.62 224 HIS C C 1
ATOM 6422 O O . HIS C 1 226 ? -0.716 49.648 49.040 1.00 78.66 224 HIS C O 1
ATOM 6429 N N . VAL C 1 227 ? -1.939 51.212 47.976 1.00 61.49 225 VAL C N 1
ATOM 6430 C CA . VAL C 1 227 ? -0.763 51.840 47.383 1.00 62.18 225 VAL C CA 1
ATOM 6431 C C . VAL C 1 227 ? 0.078 52.516 48.458 1.00 64.17 225 VAL C C 1
ATOM 6432 O O . VAL C 1 227 ? 1.302 52.350 48.506 1.00 66.46 225 VAL C O 1
ATOM 6436 N N . LYS C 1 228 ? -0.565 53.288 49.340 1.00 71.23 226 LYS C N 1
ATOM 6437 C CA . LYS C 1 228 ? 0.169 53.927 50.427 1.00 68.29 226 LYS C CA 1
ATOM 6438 C C . LYS C 1 228 ? 0.768 52.897 51.374 1.00 67.33 226 LYS C C 1
ATOM 6439 O O . LYS C 1 228 ? 1.816 53.145 51.980 1.00 79.60 226 LYS C O 1
ATOM 6445 N N . GLU C 1 229 ? 0.115 51.743 51.520 1.00 65.36 227 GLU C N 1
ATOM 6446 C CA . GLU C 1 229 ? 0.684 50.678 52.336 1.00 67.32 227 GLU C CA 1
ATOM 6447 C C . GLU C 1 229 ? 1.838 49.989 51.622 1.00 62.65 227 GLU C C 1
ATOM 6448 O O . GLU C 1 229 ? 2.809 49.581 52.269 1.00 67.59 227 GLU C O 1
ATOM 6454 N N . THR C 1 230 ? 1.758 49.862 50.294 1.00 68.57 228 THR C N 1
ATOM 6455 C CA . THR C 1 230 ? 2.848 49.247 49.542 1.00 64.35 228 THR C CA 1
ATOM 6456 C C . THR C 1 230 ? 4.124 50.071 49.655 1.00 67.01 228 THR C C 1
ATOM 6457 O O . THR C 1 230 ? 5.222 49.515 49.780 1.00 74.89 228 THR C O 1
ATOM 6461 N N . TYR C 1 231 ? 4.003 51.401 49.606 1.00 73.42 229 TYR C N 1
ATOM 6462 C CA . TYR C 1 231 ? 5.161 52.252 49.861 1.00 65.63 229 TYR C CA 1
ATOM 6463 C C . TYR C 1 231 ? 5.717 52.011 51.257 1.00 68.23 229 TYR C C 1
ATOM 6464 O O . TYR C 1 231 ? 6.937 51.946 51.446 1.00 78.50 229 TYR C O 1
ATOM 6473 N N . ASN C 1 232 ? 4.833 51.873 52.248 1.00 69.09 230 ASN C N 1
ATOM 6474 C CA . ASN C 1 232 ? 5.281 51.623 53.614 1.00 75.56 230 ASN C CA 1
ATOM 6475 C C . ASN C 1 232 ? 5.972 50.272 53.735 1.00 72.95 230 ASN C C 1
ATOM 6476 O O . ASN C 1 232 ? 6.896 50.116 54.542 1.00 81.06 230 ASN C O 1
ATOM 6481 N N . ILE C 1 233 ? 5.544 49.288 52.941 1.00 78.04 231 ILE C N 1
ATOM 6482 C CA . ILE C 1 233 ? 6.143 47.958 53.000 1.00 76.67 231 ILE C CA 1
ATOM 6483 C C . ILE C 1 233 ? 7.568 47.985 52.461 1.00 65.45 231 ILE C C 1
ATOM 6484 O O . ILE C 1 233 ? 8.455 47.293 52.977 1.00 63.49 231 ILE C O 1
ATOM 6489 N N . LEU C 1 234 ? 7.812 48.784 51.419 1.00 66.62 232 LEU C N 1
ATOM 6490 C CA . LEU C 1 234 ? 9.146 48.871 50.834 1.00 75.07 232 LEU C CA 1
ATOM 6491 C C . LEU C 1 234 ? 10.165 49.484 51.785 1.00 80.53 232 LEU C C 1
ATOM 6492 O O . LEU C 1 234 ? 11.367 49.256 51.615 1.00 77.91 232 LEU C O 1
ATOM 6497 N N . LYS C 1 235 ? 9.716 50.255 52.776 1.00 79.71 233 LYS C N 1
ATOM 6498 C CA . LYS C 1 235 ? 10.622 50.881 53.730 1.00 84.47 233 LYS C CA 1
ATOM 6499 C C . LYS C 1 235 ? 10.986 49.965 54.890 1.00 80.98 233 LYS C C 1
ATOM 6500 O O . LYS C 1 235 ? 11.833 50.338 55.709 1.00 89.74 233 LYS C O 1
ATOM 6506 N N . LYS C 1 236 ? 10.374 48.787 54.979 1.00 80.65 234 LYS C N 1
ATOM 6507 C CA . LYS C 1 236 ? 10.664 47.864 56.064 1.00 69.15 234 LYS C CA 1
ATOM 6508 C C . LYS C 1 236 ? 12.068 47.282 55.923 1.00 69.49 234 LYS C C 1
ATOM 6509 O O . LYS C 1 236 ? 12.648 47.232 54.835 1.00 65.92 234 LYS C O 1
ATOM 6515 N N . LYS C 1 237 ? 12.611 46.837 57.057 1.00 94.15 235 LYS C N 1
ATOM 6516 C CA . LYS C 1 237 ? 13.941 46.242 57.119 1.00 92.12 235 LYS C CA 1
ATOM 6517 C C . LYS C 1 237 ? 13.923 44.749 56.813 1.00 83.41 235 LYS C C 1
ATOM 6518 O O . LYS C 1 237 ? 14.833 44.242 56.147 1.00 93.67 235 LYS C O 1
ATOM 6524 N N . GLU C 1 238 ? 12.905 44.035 57.286 1.00 74.08 236 GLU C N 1
ATOM 6525 C CA . GLU C 1 238 ? 12.816 42.605 57.044 1.00 78.55 236 GLU C CA 1
ATOM 6526 C C . GLU C 1 238 ? 12.450 42.329 55.586 1.00 73.13 236 GLU C C 1
ATOM 6527 O O . GLU C 1 238 ? 12.064 43.224 54.827 1.00 70.81 236 GLU C O 1
ATOM 6533 N N . ALA C 1 239 ? 12.579 41.062 55.199 1.00 73.77 237 ALA C N 1
ATOM 6534 C CA . ALA C 1 239 ? 12.235 40.653 53.845 1.00 66.72 237 ALA C CA 1
ATOM 6535 C C . ALA C 1 239 ? 10.740 40.818 53.607 1.00 57.34 237 ALA C C 1
ATOM 6536 O O . ALA C 1 239 ? 9.917 40.411 54.432 1.00 64.53 237 ALA C O 1
ATOM 6538 N N . VAL C 1 240 ? 10.394 41.422 52.474 1.00 51.32 238 VAL C N 1
ATOM 6539 C CA . VAL C 1 240 ? 9.013 41.714 52.123 1.00 50.87 238 VAL C CA 1
ATOM 6540 C C . VAL C 1 240 ? 8.636 41.095 50.778 1.00 51.13 238 VAL C C 1
ATOM 6541 O O . VAL C 1 240 ? 7.672 41.518 50.149 1.00 52.20 238 VAL C O 1
ATOM 6545 N N . GLY C 1 241 ? 9.392 40.090 50.333 1.00 55.37 239 GLY C N 1
ATOM 6546 C CA . GLY C 1 241 ? 9.112 39.488 49.039 1.00 53.22 239 GLY C CA 1
ATOM 6547 C C . GLY C 1 241 ? 7.755 38.814 48.990 1.00 47.87 239 GLY C C 1
ATOM 6548 O O . GLY C 1 241 ? 6.954 39.062 48.084 1.00 43.20 239 GLY C O 1
ATOM 6549 N N . ARG C 1 242 ? 7.476 37.949 49.968 1.00 47.52 240 ARG C N 1
ATOM 6550 C CA . ARG C 1 242 ? 6.192 37.255 49.992 1.00 33.59 240 ARG C CA 1
ATOM 6551 C C . ARG C 1 242 ? 5.054 38.211 50.330 1.00 49.83 240 ARG C C 1
ATOM 6552 O O . ARG C 1 242 ? 3.945 38.075 49.799 1.00 64.80 240 ARG C O 1
ATOM 6560 N N . ARG C 1 243 ? 5.307 39.182 51.213 1.00 47.41 241 ARG C N 1
ATOM 6561 C CA . ARG C 1 243 ? 4.264 40.130 51.592 1.00 35.44 241 ARG C CA 1
ATOM 6562 C C . ARG C 1 243 ? 3.807 40.955 50.397 1.00 42.79 241 ARG C C 1
ATOM 6563 O O . ARG C 1 243 ? 2.605 41.180 50.211 1.00 51.50 241 ARG C O 1
ATOM 6571 N N . LEU C 1 244 ? 4.753 41.418 49.578 1.00 39.25 242 LEU C N 1
ATOM 6572 C CA . LEU C 1 244 ? 4.391 42.196 48.398 1.00 36.94 242 LEU C CA 1
ATOM 6573 C C . LEU C 1 244 ? 3.603 41.355 47.401 1.00 48.47 242 LEU C C 1
ATOM 6574 O O . LEU C 1 244 ? 2.687 41.858 46.740 1.00 53.19 242 LEU C O 1
ATOM 6579 N N . ASP C 1 245 ? 3.943 40.069 47.280 1.00 40.43 243 ASP C N 1
ATOM 6580 C CA . ASP C 1 245 ? 3.185 39.185 46.401 1.00 32.80 243 ASP C CA 1
ATOM 6581 C C . ASP C 1 245 ? 1.755 39.009 46.897 1.00 42.99 243 ASP C C 1
ATOM 6582 O O . ASP C 1 245 ? 0.809 39.020 46.099 1.00 56.50 243 ASP C O 1
ATOM 6587 N N . PHE C 1 246 ? 1.576 38.842 48.211 1.00 44.56 244 PHE C N 1
ATOM 6588 C CA . PHE C 1 246 ? 0.229 38.800 48.769 1.00 39.43 244 PHE C CA 1
ATOM 6589 C C . PHE C 1 246 ? -0.503 40.116 48.541 1.00 40.09 244 PHE C C 1
ATOM 6590 O O . PHE C 1 246 ? -1.729 40.126 48.380 1.00 49.06 244 PHE C O 1
ATOM 6598 N N . MET C 1 247 ? 0.231 41.231 48.519 1.00 41.47 245 MET C N 1
ATOM 6599 C CA . MET C 1 247 ? -0.393 42.528 48.285 1.00 36.88 245 MET C CA 1
ATOM 6600 C C . MET C 1 247 ? -0.916 42.646 46.858 1.00 48.43 245 MET C C 1
ATOM 6601 O O . MET C 1 247 ? -1.993 43.210 46.633 1.00 58.72 245 MET C O 1
ATOM 6606 N N . MET C 1 248 ? -0.170 42.120 45.881 1.00 47.27 246 MET C N 1
ATOM 6607 C CA . MET C 1 248 ? -0.622 42.191 44.495 1.00 37.26 246 MET C CA 1
ATOM 6608 C C . MET C 1 248 ? -1.899 41.392 44.281 1.00 45.67 246 MET C C 1
ATOM 6609 O O . MET C 1 248 ? -2.686 41.709 43.382 1.00 60.90 246 MET C O 1
ATOM 6614 N N . GLN C 1 249 ? -2.118 40.350 45.086 1.00 42.86 247 GLN C N 1
ATOM 6615 C CA . GLN C 1 249 ? -3.380 39.623 45.018 1.00 44.32 247 GLN C CA 1
ATOM 6616 C C . GLN C 1 249 ? -4.549 40.526 45.388 1.00 46.99 247 GLN C C 1
ATOM 6617 O O . GLN C 1 249 ? -5.634 40.424 44.803 1.00 59.63 247 GLN C O 1
ATOM 6623 N N . GLU C 1 250 ? -4.345 41.422 46.357 1.00 41.47 248 GLU C N 1
ATOM 6624 C CA . GLU C 1 250 ? -5.392 42.361 46.738 1.00 44.19 248 GLU C CA 1
ATOM 6625 C C . GLU C 1 250 ? -5.540 43.484 45.721 1.00 47.21 248 GLU C C 1
ATOM 6626 O O . GLU C 1 250 ? -6.654 43.975 45.506 1.00 52.99 248 GLU C O 1
ATOM 6632 N N . PHE C 1 251 ? -4.436 43.903 45.097 1.00 46.42 249 PHE C N 1
ATOM 6633 C CA . PHE C 1 251 ? -4.523 44.878 44.015 1.00 46.22 249 PHE C CA 1
ATOM 6634 C C . PHE C 1 251 ? -5.417 44.369 42.893 1.00 51.30 249 PHE C C 1
ATOM 6635 O O . PHE C 1 251 ? -6.240 45.118 42.356 1.00 52.87 249 PHE C O 1
ATOM 6643 N N . ASN C 1 252 ? -5.277 43.090 42.533 1.00 50.58 250 ASN C N 1
ATOM 6644 C CA . ASN C 1 252 ? -6.101 42.526 41.469 1.00 46.31 250 ASN C CA 1
ATOM 6645 C C . ASN C 1 252 ? -7.558 42.410 41.896 1.00 55.89 250 ASN C C 1
ATOM 6646 O O . ASN C 1 252 ? -8.465 42.578 41.073 1.00 70.35 250 ASN C O 1
ATOM 6651 N N . ARG C 1 253 ? -7.803 42.119 43.176 1.00 49.30 251 ARG C N 1
ATOM 6652 C CA . ARG C 1 253 ? -9.174 41.926 43.638 1.00 48.13 251 ARG C CA 1
ATOM 6653 C C . ARG C 1 253 ? -9.988 43.207 43.510 1.00 54.17 251 ARG C C 1
ATOM 6654 O O . ARG C 1 253 ? -11.166 43.168 43.137 1.00 65.22 251 ARG C O 1
ATOM 6662 N N . GLU C 1 254 ? -9.376 44.356 43.806 1.00 56.49 252 GLU C N 1
ATOM 6663 C CA . GLU C 1 254 ? -10.102 45.617 43.713 1.00 45.97 252 GLU C CA 1
ATOM 6664 C C . GLU C 1 254 ? -10.321 46.037 42.265 1.00 57.24 252 GLU C C 1
ATOM 6665 O O . GLU C 1 254 ? -11.270 46.774 41.973 1.00 70.80 252 GLU C O 1
ATOM 6671 N N . SER C 1 255 ? -9.468 45.582 41.351 1.00 51.11 253 SER C N 1
ATOM 6672 C CA . SER C 1 255 ? -9.567 45.952 39.946 1.00 52.57 253 SER C CA 1
ATOM 6673 C C . SER C 1 255 ? -10.341 44.940 39.111 1.00 70.09 253 SER C C 1
ATOM 6674 O O . SER C 1 255 ? -10.529 45.168 37.911 1.00 84.04 253 SER C O 1
ATOM 6677 N N . ASN C 1 256 ? -10.792 43.832 39.706 1.00 68.00 254 ASN C N 1
ATOM 6678 C CA . ASN C 1 256 ? -11.544 42.841 38.942 1.00 70.38 254 ASN C CA 1
ATOM 6679 C C . ASN C 1 256 ? -12.913 43.373 38.540 1.00 73.00 254 ASN C C 1
ATOM 6680 O O . ASN C 1 256 ? -13.384 43.116 37.425 1.00 77.79 254 ASN C O 1
ATOM 6685 N N . THR C 1 257 ? -13.568 44.115 39.436 1.00 72.38 255 THR C N 1
ATOM 6686 C CA . THR C 1 257 ? -14.906 44.615 39.143 1.00 72.56 255 THR C CA 1
ATOM 6687 C C . THR C 1 257 ? -14.877 45.642 38.019 1.00 64.59 255 THR C C 1
ATOM 6688 O O . THR C 1 257 ? -15.785 45.678 37.179 1.00 66.25 255 THR C O 1
ATOM 6692 N N . LEU C 1 258 ? -13.839 46.478 37.981 1.00 62.30 256 LEU C N 1
ATOM 6693 C CA . LEU C 1 258 ? -13.752 47.499 36.943 1.00 71.18 256 LEU C CA 1
ATOM 6694 C C . LEU C 1 258 ? -13.595 46.871 35.564 1.00 72.24 256 LEU C C 1
ATOM 6695 O O . LEU C 1 258 ? -14.190 47.342 34.586 1.00 85.53 256 LEU C O 1
ATOM 6700 N N . ALA C 1 259 ? -12.801 45.803 35.466 1.00 57.96 257 ALA C N 1
ATOM 6701 C CA . ALA C 1 259 ? -12.611 45.127 34.189 1.00 60.93 257 ALA C CA 1
ATOM 6702 C C . ALA C 1 259 ? -13.810 44.268 33.810 1.00 92.66 257 ALA C C 1
ATOM 6703 O O . ALA C 1 259 ? -14.082 44.084 32.618 1.00 105.89 257 ALA C O 1
ATOM 6705 N N . SER C 1 260 ? -14.536 43.739 34.799 1.00 79.96 258 SER C N 1
ATOM 6706 C CA . SER C 1 260 ? -15.652 42.846 34.501 1.00 76.01 258 SER C CA 1
ATOM 6707 C C . SER C 1 260 ? -16.841 43.611 33.934 1.00 81.58 258 SER C C 1
ATOM 6708 O O . SER C 1 260 ? -17.511 43.134 33.010 1.00 68.06 258 SER C O 1
ATOM 6711 N N . LYS C 1 261 ? -17.118 44.794 34.471 1.00 84.12 259 LYS C N 1
ATOM 6712 C CA . LYS C 1 261 ? -18.269 45.594 34.079 1.00 71.52 259 LYS C CA 1
ATOM 6713 C C . LYS C 1 261 ? -17.810 46.750 33.203 1.00 86.96 259 LYS C C 1
ATOM 6714 O O . LYS C 1 261 ? -16.891 47.489 33.573 1.00 86.21 259 LYS C O 1
ATOM 6720 N N . SER C 1 262 ? -18.455 46.907 32.046 1.00 87.52 260 SER C N 1
ATOM 6721 C CA . SER C 1 262 ? -18.097 47.959 31.097 1.00 89.47 260 SER C CA 1
ATOM 6722 C C . SER C 1 262 ? -18.998 49.167 31.336 1.00 76.92 260 SER C C 1
ATOM 6723 O O . SER C 1 262 ? -19.955 49.432 30.604 1.00 84.26 260 SER C O 1
ATOM 6726 N N . ILE C 1 263 ? -18.678 49.907 32.399 1.00 89.88 261 ILE C N 1
ATOM 6727 C CA . ILE C 1 263 ? -19.361 51.171 32.663 1.00 83.81 261 ILE C CA 1
ATOM 6728 C C . ILE C 1 263 ? -19.093 52.154 31.533 1.00 79.47 261 ILE C C 1
ATOM 6729 O O . ILE C 1 263 ? -20.005 52.821 31.029 1.00 88.30 261 ILE C O 1
ATOM 6734 N N . ASN C 1 264 ? -17.834 52.257 31.123 1.00 94.71 262 ASN C N 1
ATOM 6735 C CA . ASN C 1 264 ? -17.444 53.105 30.012 1.00 83.79 262 ASN C CA 1
ATOM 6736 C C . ASN C 1 264 ? -16.250 52.464 29.324 1.00 91.07 262 ASN C C 1
ATOM 6737 O O . ASN C 1 264 ? -15.454 51.764 29.957 1.00 93.04 262 ASN C O 1
ATOM 6742 N N . ALA C 1 265 ? -16.142 52.697 28.015 1.00 89.32 263 ALA C N 1
ATOM 6743 C CA . ALA C 1 265 ? -15.026 52.137 27.261 1.00 97.39 263 ALA C CA 1
ATOM 6744 C C . ALA C 1 265 ? -13.697 52.698 27.748 1.00 98.83 263 ALA C C 1
ATOM 6745 O O . ALA C 1 265 ? -12.686 51.986 27.778 1.00 95.18 263 ALA C O 1
ATOM 6747 N N . GLU C 1 266 ? -13.679 53.975 28.140 1.00 89.46 264 GLU C N 1
ATOM 6748 C CA . GLU C 1 266 ? -12.452 54.567 28.660 1.00 87.64 264 GLU C CA 1
ATOM 6749 C C . GLU C 1 266 ? -12.105 53.992 30.028 1.00 92.48 264 GLU C C 1
ATOM 6750 O O . GLU C 1 266 ? -10.929 53.748 30.325 1.00 96.80 264 GLU C O 1
ATOM 6756 N N . VAL C 1 267 ? -13.115 53.767 30.871 1.00 100.01 265 VAL C N 1
ATOM 6757 C CA . VAL C 1 267 ? -12.874 53.172 32.183 1.00 86.86 265 VAL C CA 1
ATOM 6758 C C . VAL C 1 267 ? -12.352 51.750 32.033 1.00 83.95 265 VAL C C 1
ATOM 6759 O O . VAL C 1 267 ? -11.461 51.318 32.774 1.00 86.54 265 VAL C O 1
ATOM 6763 N N . THR C 1 268 ? -12.891 51.002 31.065 1.00 83.69 266 THR C N 1
ATOM 6764 C CA . THR C 1 268 ? -12.443 49.629 30.855 1.00 77.73 266 THR C CA 1
ATOM 6765 C C . THR C 1 268 ? -10.986 49.588 30.412 1.00 91.00 266 THR C C 1
ATOM 6766 O O . THR C 1 268 ? -10.222 48.716 30.842 1.00 97.64 266 THR C O 1
ATOM 6770 N N . ASN C 1 269 ? -10.580 50.528 29.555 1.00 111.44 267 ASN C N 1
ATOM 6771 C CA . ASN C 1 269 ? -9.180 50.599 29.147 1.00 105.99 267 ASN C CA 1
ATOM 6772 C C . ASN C 1 269 ? -8.280 50.925 30.329 1.00 94.93 267 ASN C C 1
ATOM 6773 O O . ASN C 1 269 ? -7.214 50.319 30.495 1.00 95.45 267 ASN C O 1
ATOM 6778 N N . SER C 1 270 ? -8.691 51.886 31.158 1.00 90.89 268 SER C N 1
ATOM 6779 C CA . SER C 1 270 ? -7.897 52.242 32.328 1.00 83.27 268 SER C CA 1
ATOM 6780 C C . SER C 1 270 ? -7.793 51.073 33.298 1.00 80.35 268 SER C C 1
ATOM 6781 O O . SER C 1 270 ? -6.754 50.878 33.939 1.00 87.24 268 SER C O 1
ATOM 6784 N N . ALA C 1 271 ? -8.860 50.279 33.414 1.00 74.19 269 ALA C N 1
ATOM 6785 C CA . ALA C 1 271 ? -8.823 49.122 34.302 1.00 68.79 269 ALA C CA 1
ATOM 6786 C C . ALA C 1 271 ? -7.872 48.056 33.775 1.00 68.31 269 ALA C C 1
ATOM 6787 O O . ALA C 1 271 ? -7.206 47.368 34.557 1.00 80.32 269 ALA C O 1
ATOM 6789 N N . ILE C 1 272 ? -7.795 47.906 32.453 1.00 65.47 270 ILE C N 1
ATOM 6790 C CA . ILE C 1 272 ? -6.897 46.914 31.873 1.00 73.71 270 ILE C CA 1
ATOM 6791 C C . ILE C 1 272 ? -5.446 47.341 32.053 1.00 70.89 270 ILE C C 1
ATOM 6792 O O . ILE C 1 272 ? -4.582 46.523 32.391 1.00 75.53 270 ILE C O 1
ATOM 6797 N N . GLU C 1 273 ? -5.158 48.628 31.849 1.00 69.48 271 GLU C N 1
ATOM 6798 C CA . GLU C 1 273 ? -3.825 49.138 32.153 1.00 69.05 271 GLU C CA 1
ATOM 6799 C C . GLU C 1 273 ? -3.506 48.971 33.632 1.00 67.15 271 GLU C C 1
ATOM 6800 O O . GLU C 1 273 ? -2.364 48.676 34.003 1.00 75.69 271 GLU C O 1
ATOM 6806 N N . LEU C 1 274 ? -4.514 49.145 34.491 1.00 64.14 272 LEU C N 1
ATOM 6807 C CA . LEU C 1 274 ? -4.319 48.949 35.923 1.00 60.10 272 LEU C CA 1
ATOM 6808 C C . LEU C 1 274 ? -3.893 47.519 36.230 1.00 61.93 272 LEU C C 1
ATOM 6809 O O . LEU C 1 274 ? -3.041 47.288 37.095 1.00 65.09 272 LEU C O 1
ATOM 6814 N N . LYS C 1 275 ? -4.468 46.543 35.524 1.00 55.31 273 LYS C N 1
ATOM 6815 C CA . LYS C 1 275 ? -4.096 45.153 35.761 1.00 55.51 273 LYS C CA 1
ATOM 6816 C C . LYS C 1 275 ? -2.793 44.786 35.063 1.00 61.14 273 LYS C C 1
ATOM 6817 O O . LYS C 1 275 ? -2.110 43.850 35.493 1.00 77.57 273 LYS C O 1
ATOM 6823 N N . VAL C 1 276 ? -2.435 45.496 33.991 1.00 59.60 274 VAL C N 1
ATOM 6824 C CA . VAL C 1 276 ? -1.129 45.285 33.375 1.00 59.59 274 VAL C CA 1
ATOM 6825 C C . VAL C 1 276 ? -0.021 45.726 34.323 1.00 60.98 274 VAL C C 1
ATOM 6826 O O . VAL C 1 276 ? 1.007 45.053 34.454 1.00 68.42 274 VAL C O 1
ATOM 6830 N N . LEU C 1 277 ? -0.218 46.855 35.009 1.00 55.09 275 LEU C N 1
ATOM 6831 C CA . LEU C 1 277 ? 0.784 47.331 35.957 1.00 55.28 275 LEU C CA 1
ATOM 6832 C C . LEU C 1 277 ? 0.949 46.360 37.119 1.00 60.79 275 LEU C C 1
ATOM 6833 O O . LEU C 1 277 ? 2.062 46.165 37.621 1.00 68.88 275 LEU C O 1
ATOM 6838 N N . ILE C 1 278 ? -0.151 45.748 37.562 1.00 51.34 276 ILE C N 1
ATOM 6839 C CA . ILE C 1 278 ? -0.082 44.786 38.657 1.00 49.92 276 ILE C CA 1
ATOM 6840 C C . ILE C 1 278 ? 0.726 43.563 38.244 1.00 60.14 276 ILE C C 1
ATOM 6841 O O . ILE C 1 278 ? 1.543 43.051 39.019 1.00 63.59 276 ILE C O 1
ATOM 6846 N N . GLU C 1 279 ? 0.516 43.078 37.018 1.00 53.32 277 GLU C N 1
ATOM 6847 C CA . GLU C 1 279 ? 1.297 41.947 36.531 1.00 47.90 277 GLU C CA 1
ATOM 6848 C C . GLU C 1 279 ? 2.768 42.312 36.383 1.00 55.93 277 GLU C C 1
ATOM 6849 O O . GLU C 1 279 ? 3.643 41.468 36.610 1.00 73.27 277 GLU C O 1
ATOM 6855 N N . GLN C 1 280 ? 3.060 43.561 36.014 1.00 51.81 278 GLN C N 1
ATOM 6856 C CA . GLN C 1 280 ? 4.450 43.988 35.885 1.00 56.19 278 GLN C CA 1
ATOM 6857 C C . GLN C 1 280 ? 5.122 44.100 37.248 1.00 59.25 278 GLN C C 1
ATOM 6858 O O . GLN C 1 280 ? 6.306 43.773 37.390 1.00 67.64 278 GLN C O 1
ATOM 6864 N N . MET C 1 281 ? 4.386 44.562 38.262 1.00 48.09 279 MET C N 1
ATOM 6865 C CA . MET C 1 281 ? 4.931 44.556 39.615 1.00 48.39 279 MET C CA 1
ATOM 6866 C C . MET C 1 281 ? 5.113 43.133 40.125 1.00 57.75 279 MET C C 1
ATOM 6867 O O . MET C 1 281 ? 6.099 42.834 40.807 1.00 58.59 279 MET C O 1
ATOM 6872 N N . ARG C 1 282 ? 4.170 42.243 39.803 1.00 51.45 280 ARG C N 1
ATOM 6873 C CA . ARG C 1 282 ? 4.306 40.842 40.187 1.00 43.48 280 ARG C CA 1
ATOM 6874 C C . ARG C 1 282 ? 5.604 40.246 39.661 1.00 55.41 280 ARG C C 1
ATOM 6875 O O . ARG C 1 282 ? 6.242 39.434 40.340 1.00 65.35 280 ARG C O 1
ATOM 6883 N N . GLU C 1 283 ? 6.012 40.640 38.454 1.00 55.99 281 GLU C N 1
ATOM 6884 C CA . GLU C 1 283 ? 7.219 40.072 37.862 1.00 56.85 281 GLU C CA 1
ATOM 6885 C C . GLU C 1 283 ? 8.471 40.520 38.608 1.00 58.49 281 GLU C C 1
ATOM 6886 O O . GLU C 1 283 ? 9.415 39.738 38.768 1.00 73.59 281 GLU C O 1
ATOM 6892 N N . GLN C 1 284 ? 8.500 41.770 39.077 1.00 53.92 282 GLN C N 1
ATOM 6893 C CA . GLN C 1 284 ? 9.676 42.264 39.787 1.00 49.75 282 GLN C CA 1
ATOM 6894 C C . GLN C 1 284 ? 9.725 41.766 41.226 1.00 52.73 282 GLN C C 1
ATOM 6895 O O . GLN C 1 284 ? 10.816 41.549 41.767 1.00 62.58 282 GLN C O 1
ATOM 6901 N N . ILE C 1 285 ? 8.561 41.582 41.855 1.00 44.66 283 ILE C N 1
ATOM 6902 C CA . ILE C 1 285 ? 8.506 41.059 43.214 1.00 46.87 283 ILE C CA 1
ATOM 6903 C C . ILE C 1 285 ? 9.019 39.627 43.276 1.00 55.02 283 ILE C C 1
ATOM 6904 O O . ILE C 1 285 ? 9.501 39.186 44.327 1.00 56.95 283 ILE C O 1
ATOM 6909 N N . GLN C 1 286 ? 8.953 38.893 42.162 1.00 58.41 284 GLN C N 1
ATOM 6910 C CA . GLN C 1 286 ? 9.586 37.580 42.107 1.00 46.76 284 GLN C CA 1
ATOM 6911 C C . GLN C 1 286 ? 11.074 37.662 42.425 1.00 47.10 284 GLN C C 1
ATOM 6912 O O . GLN C 1 286 ? 11.641 36.717 42.984 1.00 54.01 284 GLN C O 1
ATOM 6918 N N . ASN C 1 287 ? 11.721 38.777 42.087 1.00 50.75 285 ASN C N 1
ATOM 6919 C CA . ASN C 1 287 ? 13.153 38.922 42.311 1.00 44.55 285 ASN C CA 1
ATOM 6920 C C . ASN C 1 287 ? 13.493 39.508 43.674 1.00 46.10 285 ASN C C 1
ATOM 6921 O O . ASN C 1 287 ? 14.665 39.488 44.061 1.00 52.60 285 ASN C O 1
ATOM 6926 N N . ILE C 1 288 ? 12.512 40.023 44.404 1.00 45.10 286 ILE C N 1
ATOM 6927 C CA . ILE C 1 288 ? 12.741 40.630 45.710 1.00 46.03 286 ILE C CA 1
ATOM 6928 C C . ILE C 1 288 ? 12.659 39.555 46.783 1.00 41.21 286 ILE C C 1
ATOM 6929 O O . ILE C 1 288 ? 11.754 38.712 46.770 1.00 42.40 286 ILE C O 1
ATOM 6934 N N . GLU C 1 289 ? 13.608 39.579 47.716 1.00 39.79 287 GLU C N 1
ATOM 6935 C CA . GLU C 1 289 ? 13.617 38.626 48.821 1.00 42.60 287 GLU C CA 1
ATOM 6936 C C . GLU C 1 289 ? 12.422 38.846 49.741 1.00 45.35 287 GLU C C 1
ATOM 6937 O O . GLU C 1 289 ? 12.231 39.939 50.274 1.00 62.18 287 GLU C O 1
ATOM 6943 N N . MET D 1 3 ? 24.316 -2.244 -1.666 1.00 98.88 1 MET D N 1
ATOM 6944 C CA . MET D 1 3 ? 25.580 -2.780 -1.177 1.00 121.77 1 MET D CA 1
ATOM 6945 C C . MET D 1 3 ? 25.610 -2.770 0.348 1.00 121.45 1 MET D C 1
ATOM 6946 O O . MET D 1 3 ? 26.260 -1.923 0.961 1.00 113.71 1 MET D O 1
ATOM 6951 N N . ILE D 1 4 ? 24.895 -3.716 0.961 1.00 110.52 2 ILE D N 1
ATOM 6952 C CA . ILE D 1 4 ? 24.835 -3.760 2.416 1.00 92.87 2 ILE D CA 1
ATOM 6953 C C . ILE D 1 4 ? 26.163 -4.256 2.981 1.00 94.85 2 ILE D C 1
ATOM 6954 O O . ILE D 1 4 ? 26.949 -4.937 2.312 1.00 99.54 2 ILE D O 1
ATOM 6959 N N . ARG D 1 5 ? 26.411 -3.902 4.239 1.00 95.29 3 ARG D N 1
ATOM 6960 C CA . ARG D 1 5 ? 27.651 -4.236 4.921 1.00 94.93 3 ARG D CA 1
ATOM 6961 C C . ARG D 1 5 ? 27.358 -4.998 6.207 1.00 82.38 3 ARG D C 1
ATOM 6962 O O . ARG D 1 5 ? 26.273 -4.892 6.786 1.00 82.84 3 ARG D O 1
ATOM 6970 N N . SER D 1 6 ? 28.343 -5.772 6.647 1.00 79.75 4 SER D N 1
ATOM 6971 C CA . SER D 1 6 ? 28.257 -6.515 7.894 1.00 77.95 4 SER D CA 1
ATOM 6972 C C . SER D 1 6 ? 29.048 -5.802 8.986 1.00 80.99 4 SER D C 1
ATOM 6973 O O . SER D 1 6 ? 29.974 -5.033 8.716 1.00 88.30 4 SER D O 1
ATOM 6976 N N . MET D 1 7 ? 28.666 -6.071 10.235 1.00 69.07 5 MET D N 1
ATOM 6977 C CA . MET D 1 7 ? 29.288 -5.389 11.363 1.00 68.70 5 MET D CA 1
ATOM 6978 C C . MET D 1 7 ? 30.588 -6.051 11.800 1.00 76.22 5 MET D C 1
ATOM 6979 O O . MET D 1 7 ? 31.495 -5.360 12.274 1.00 81.01 5 MET D O 1
ATOM 6984 N N . THR D 1 8 ? 30.705 -7.367 11.649 1.00 76.83 6 THR D N 1
ATOM 6985 C CA . THR D 1 8 ? 31.876 -8.104 12.108 1.00 73.32 6 THR D CA 1
ATOM 6986 C C . THR D 1 8 ? 32.861 -8.280 10.956 1.00 70.16 6 THR D C 1
ATOM 6987 O O . THR D 1 8 ? 32.520 -8.868 9.924 1.00 71.65 6 THR D O 1
ATOM 6991 N N . ALA D 1 9 ? 34.077 -7.771 11.139 1.00 70.53 7 ALA D N 1
ATOM 6992 C CA . ALA D 1 9 ? 35.124 -7.880 10.131 1.00 73.46 7 ALA D CA 1
ATOM 6993 C C . ALA D 1 9 ? 36.465 -7.595 10.792 1.00 82.35 7 ALA D C 1
ATOM 6994 O O . ALA D 1 9 ? 36.533 -7.080 11.911 1.00 85.50 7 ALA D O 1
ATOM 6996 N N . TYR D 1 10 ? 37.537 -7.936 10.080 1.00 86.00 8 TYR D N 1
ATOM 6997 C CA . TYR D 1 10 ? 38.892 -7.799 10.595 1.00 86.68 8 TYR D CA 1
ATOM 6998 C C . TYR D 1 10 ? 39.812 -7.333 9.479 1.00 81.30 8 TYR D C 1
ATOM 6999 O O . TYR D 1 10 ? 39.646 -7.728 8.322 1.00 83.35 8 TYR D O 1
ATOM 7008 N N . ALA D 1 11 ? 40.788 -6.499 9.835 1.00 77.52 9 ALA D N 1
ATOM 7009 C CA . ALA D 1 11 ? 41.750 -5.990 8.866 1.00 80.05 9 ALA D CA 1
ATOM 7010 C C . ALA D 1 11 ? 42.953 -5.437 9.614 1.00 79.87 9 ALA D C 1
ATOM 7011 O O . ALA D 1 11 ? 42.794 -4.600 10.506 1.00 78.21 9 ALA D O 1
ATOM 7013 N N . ARG D 1 12 ? 44.146 -5.903 9.250 1.00 87.04 10 ARG D N 1
ATOM 7014 C CA . ARG D 1 12 ? 45.383 -5.430 9.855 1.00 87.72 10 ARG D CA 1
ATOM 7015 C C . ARG D 1 12 ? 46.357 -5.007 8.764 1.00 85.07 10 ARG D C 1
ATOM 7016 O O . ARG D 1 12 ? 46.457 -5.656 7.718 1.00 87.31 10 ARG D O 1
ATOM 7024 N N . ARG D 1 13 ? 47.056 -3.900 9.006 1.00 85.41 11 ARG D N 1
ATOM 7025 C CA . ARG D 1 13 ? 48.084 -3.394 8.109 1.00 92.69 11 ARG D CA 1
ATOM 7026 C C . ARG D 1 13 ? 49.313 -3.023 8.923 1.00 106.75 11 ARG D C 1
ATOM 7027 O O . ARG D 1 13 ? 49.197 -2.445 10.008 1.00 108.04 11 ARG D O 1
ATOM 7035 N N . GLU D 1 14 ? 50.489 -3.360 8.400 1.00 139.36 12 GLU D N 1
ATOM 7036 C CA . GLU D 1 14 ? 51.757 -3.033 9.036 1.00 128.93 12 GLU D CA 1
ATOM 7037 C C . GLU D 1 14 ? 52.607 -2.226 8.067 1.00 115.55 12 GLU D C 1
ATOM 7038 O O . GLU D 1 14 ? 52.753 -2.603 6.899 1.00 114.20 12 GLU D O 1
ATOM 7044 N N . ILE D 1 15 ? 53.155 -1.115 8.550 1.00 109.75 13 ILE D N 1
ATOM 7045 C CA . ILE D 1 15 ? 53.995 -0.229 7.754 1.00 108.52 13 ILE D CA 1
ATOM 7046 C C . ILE D 1 15 ? 55.408 -0.288 8.311 1.00 119.49 13 ILE D C 1
ATOM 7047 O O . ILE D 1 15 ? 55.618 -0.087 9.514 1.00 123.91 13 ILE D O 1
ATOM 7052 N N . LYS D 1 16 ? 56.373 -0.564 7.440 1.00 126.82 14 LYS D N 1
ATOM 7053 C CA . LYS D 1 16 ? 57.771 -0.694 7.822 1.00 134.21 14 LYS D CA 1
ATOM 7054 C C . LYS D 1 16 ? 58.566 0.470 7.248 1.00 144.34 14 LYS D C 1
ATOM 7055 O O . LYS D 1 16 ? 58.504 0.737 6.044 1.00 142.74 14 LYS D O 1
ATOM 7061 N N . GLY D 1 17 ? 59.309 1.161 8.116 1.00 139.30 15 GLY D N 1
ATOM 7062 C CA . GLY D 1 17 ? 60.167 2.241 7.685 1.00 133.30 15 GLY D CA 1
ATOM 7063 C C . GLY D 1 17 ? 61.453 2.251 8.489 1.00 139.42 15 GLY D C 1
ATOM 7064 O O . GLY D 1 17 ? 61.604 1.512 9.465 1.00 139.48 15 GLY D O 1
ATOM 7065 N N . GLU D 1 18 ? 62.384 3.102 8.052 1.00 144.45 16 GLU D N 1
ATOM 7066 C CA . GLU D 1 18 ? 63.648 3.239 8.768 1.00 150.73 16 GLU D CA 1
ATOM 7067 C C . GLU D 1 18 ? 63.422 3.729 10.191 1.00 152.09 16 GLU D C 1
ATOM 7068 O O . GLU D 1 18 ? 64.085 3.269 11.128 1.00 150.51 16 GLU D O 1
ATOM 7074 N N . TRP D 1 19 ? 62.487 4.665 10.369 1.00 150.65 17 TRP D N 1
ATOM 7075 C CA . TRP D 1 19 ? 62.167 5.163 11.703 1.00 147.12 17 TRP D CA 1
ATOM 7076 C C . TRP D 1 19 ? 61.680 4.041 12.612 1.00 134.41 17 TRP D C 1
ATOM 7077 O O . TRP D 1 19 ? 62.038 3.991 13.795 1.00 127.74 17 TRP D O 1
ATOM 7088 N N . GLY D 1 20 ? 60.874 3.133 12.078 1.00 141.99 18 GLY D N 1
ATOM 7089 C CA . GLY D 1 20 ? 60.363 2.033 12.868 1.00 149.29 18 GLY D CA 1
ATOM 7090 C C . GLY D 1 20 ? 59.226 1.340 12.146 1.00 142.59 18 GLY D C 1
ATOM 7091 O O . GLY D 1 20 ? 58.924 1.638 10.988 1.00 148.72 18 GLY D O 1
ATOM 7092 N N . SER D 1 21 ? 58.602 0.407 12.858 1.00 119.36 19 SER D N 1
ATOM 7093 C CA . SER D 1 21 ? 57.487 -0.368 12.335 1.00 113.60 19 SER D CA 1
ATOM 7094 C C . SER D 1 21 ? 56.253 -0.097 13.180 1.00 126.88 19 SER D C 1
ATOM 7095 O O . SER D 1 21 ? 56.317 -0.137 14.414 1.00 129.64 19 SER D O 1
ATOM 7098 N N . ALA D 1 22 ? 55.138 0.192 12.515 1.00 126.34 20 ALA D N 1
ATOM 7099 C CA . ALA D 1 22 ? 53.865 0.444 13.171 1.00 107.95 20 ALA D CA 1
ATOM 7100 C C . ALA D 1 22 ? 52.806 -0.450 12.547 1.00 106.98 20 ALA D C 1
ATOM 7101 O O . ALA D 1 22 ? 52.761 -0.609 11.323 1.00 112.85 20 ALA D O 1
ATOM 7103 N N . THR D 1 23 ? 51.960 -1.036 13.390 1.00 102.85 21 THR D N 1
ATOM 7104 C CA . THR D 1 23 ? 50.950 -1.993 12.956 1.00 101.47 21 THR D CA 1
ATOM 7105 C C . THR D 1 23 ? 49.574 -1.499 13.377 1.00 105.34 21 THR D C 1
ATOM 7106 O O . THR D 1 23 ? 49.335 -1.255 14.564 1.00 109.58 21 THR D O 1
ATOM 7110 N N . TRP D 1 24 ? 48.676 -1.353 12.406 1.00 100.19 22 TRP D N 1
ATOM 7111 C CA . TRP D 1 24 ? 47.292 -0.970 12.656 1.00 85.73 22 TRP D CA 1
ATOM 7112 C C . TRP D 1 24 ? 46.411 -2.208 12.539 1.00 90.84 22 TRP D C 1
ATOM 7113 O O . TRP D 1 24 ? 46.429 -2.888 11.509 1.00 104.23 22 TRP D O 1
ATOM 7124 N N . GLU D 1 25 ? 45.647 -2.496 13.589 1.00 81.56 23 GLU D N 1
ATOM 7125 C CA . GLU D 1 25 ? 44.725 -3.623 13.605 1.00 85.60 23 GLU D CA 1
ATOM 7126 C C . GLU D 1 25 ? 43.323 -3.115 13.902 1.00 82.51 23 GLU D C 1
ATOM 7127 O O . GLU D 1 25 ? 43.130 -2.323 14.830 1.00 92.37 23 GLU D O 1
ATOM 7133 N N . MET D 1 26 ? 42.350 -3.567 13.113 1.00 80.53 24 MET D N 1
ATOM 7134 C CA . MET D 1 26 ? 40.953 -3.191 13.293 1.00 76.60 24 MET D CA 1
ATOM 7135 C C . MET D 1 26 ? 40.102 -4.450 13.336 1.00 79.21 24 MET D C 1
ATOM 7136 O O . MET D 1 26 ? 40.142 -5.261 12.406 1.00 87.65 24 MET D O 1
ATOM 7141 N N . ARG D 1 27 ? 39.338 -4.610 14.413 1.00 70.07 25 ARG D N 1
ATOM 7142 C CA . ARG D 1 27 ? 38.417 -5.725 14.570 1.00 76.12 25 ARG D CA 1
ATOM 7143 C C . ARG D 1 27 ? 37.066 -5.194 15.025 1.00 73.34 25 ARG D C 1
ATOM 7144 O O . ARG D 1 27 ? 36.981 -4.144 15.668 1.00 76.06 25 ARG D O 1
ATOM 7152 N N . SER D 1 28 ? 36.007 -5.929 14.689 1.00 72.64 26 SER D N 1
ATOM 7153 C CA . SER D 1 28 ? 34.659 -5.471 14.990 1.00 72.92 26 SER D CA 1
ATOM 7154 C C . SER D 1 28 ? 33.741 -6.658 15.250 1.00 71.93 26 SER D C 1
ATOM 7155 O O . SER D 1 28 ? 33.966 -7.763 14.750 1.00 76.51 26 SER D O 1
ATOM 7158 N N . VAL D 1 29 ? 32.703 -6.407 16.054 1.00 64.43 27 VAL D N 1
ATOM 7159 C CA . VAL D 1 29 ? 31.692 -7.395 16.411 1.00 63.78 27 VAL D CA 1
ATOM 7160 C C . VAL D 1 29 ? 30.331 -6.710 16.341 1.00 63.23 27 VAL D C 1
ATOM 7161 O O . VAL D 1 29 ? 30.221 -5.488 16.468 1.00 68.36 27 VAL D O 1
ATOM 7165 N N . ASN D 1 30 ? 29.291 -7.514 16.121 1.00 63.03 28 ASN D N 1
ATOM 7166 C CA . ASN D 1 30 ? 27.929 -6.995 16.071 1.00 66.92 28 ASN D CA 1
ATOM 7167 C C . ASN D 1 30 ? 27.575 -6.257 17.356 1.00 61.86 28 ASN D C 1
ATOM 7168 O O . ASN D 1 30 ? 27.920 -6.691 18.459 1.00 61.47 28 ASN D O 1
ATOM 7173 N N . GLN D 1 31 ? 26.875 -5.135 17.207 1.00 61.98 29 GLN D N 1
ATOM 7174 C CA . GLN D 1 31 ? 26.454 -4.330 18.343 1.00 69.47 29 GLN D CA 1
ATOM 7175 C C . GLN D 1 31 ? 25.200 -3.558 17.957 1.00 63.96 29 GLN D C 1
ATOM 7176 O O . GLN D 1 31 ? 24.959 -3.289 16.777 1.00 70.02 29 GLN D O 1
ATOM 7182 N N . ARG D 1 32 ? 24.400 -3.205 18.968 1.00 72.03 30 ARG D N 1
ATOM 7183 C CA . ARG D 1 32 ? 23.163 -2.473 18.710 1.00 62.37 30 ARG D CA 1
ATOM 7184 C C . ARG D 1 32 ? 23.447 -1.052 18.239 1.00 63.48 30 ARG D C 1
ATOM 7185 O O . ARG D 1 32 ? 22.749 -0.532 17.362 1.00 70.16 30 ARG D O 1
ATOM 7193 N N . TYR D 1 33 ? 24.465 -0.409 18.806 1.00 65.72 31 TYR D N 1
ATOM 7194 C CA . TYR D 1 33 ? 24.880 0.925 18.401 1.00 65.12 31 TYR D CA 1
ATOM 7195 C C . TYR D 1 33 ? 26.383 0.926 18.157 1.00 65.61 31 TYR D C 1
ATOM 7196 O O . TYR D 1 33 ? 27.090 -0.031 18.483 1.00 86.31 31 TYR D O 1
ATOM 7205 N N . LEU D 1 34 ? 26.872 2.018 17.573 1.00 66.58 32 LEU D N 1
ATOM 7206 C CA . LEU D 1 34 ? 28.294 2.130 17.277 1.00 66.95 32 LEU D CA 1
ATOM 7207 C C . LEU D 1 34 ? 29.087 2.369 18.556 1.00 72.18 32 LEU D C 1
ATOM 7208 O O . LEU D 1 34 ? 28.780 3.281 19.330 1.00 82.35 32 LEU D O 1
ATOM 7213 N N . GLU D 1 35 ? 30.109 1.544 18.778 1.00 71.91 33 GLU D N 1
ATOM 7214 C CA . GLU D 1 35 ? 31.006 1.683 19.918 1.00 66.08 33 GLU D CA 1
ATOM 7215 C C . GLU D 1 35 ? 32.440 1.606 19.418 1.00 68.57 33 GLU D C 1
ATOM 7216 O O . GLU D 1 35 ? 32.791 0.686 18.672 1.00 76.84 33 GLU D O 1
ATOM 7222 N N . THR D 1 36 ? 33.262 2.571 19.823 1.00 69.73 34 THR D N 1
ATOM 7223 C CA . THR D 1 36 ? 34.633 2.690 19.345 1.00 68.27 34 THR D CA 1
ATOM 7224 C C . THR D 1 36 ? 35.598 2.607 20.518 1.00 80.43 34 THR D C 1
ATOM 7225 O O . THR D 1 36 ? 35.411 3.288 21.532 1.00 88.34 34 THR D O 1
ATOM 7229 N N . TYR D 1 37 ? 36.629 1.778 20.373 1.00 75.20 35 TYR D N 1
ATOM 7230 C CA . TYR D 1 37 ? 37.679 1.629 21.372 1.00 76.82 35 TYR D CA 1
ATOM 7231 C C . TYR D 1 37 ? 39.025 1.707 20.670 1.00 87.69 35 TYR D C 1
ATOM 7232 O O . TYR D 1 37 ? 39.245 1.020 19.668 1.00 97.91 35 TYR D O 1
ATOM 7241 N N . PHE D 1 38 ? 39.922 2.540 21.194 1.00 84.71 36 PHE D N 1
ATOM 7242 C CA . PHE D 1 38 ? 41.204 2.805 20.555 1.00 83.61 36 PHE D CA 1
ATOM 7243 C C . PHE D 1 38 ? 42.337 2.578 21.543 1.00 89.01 36 PHE D C 1
ATOM 7244 O O . PHE D 1 38 ? 42.296 3.085 22.668 1.00 92.58 36 PHE D O 1
ATOM 7252 N N . ARG D 1 39 ? 43.345 1.821 21.116 1.00 96.14 37 ARG D N 1
ATOM 7253 C CA . ARG D 1 39 ? 44.573 1.624 21.876 1.00 93.26 37 ARG D CA 1
ATOM 7254 C C . ARG D 1 39 ? 45.717 2.200 21.056 1.00 93.51 37 ARG D C 1
ATOM 7255 O O . ARG D 1 39 ? 45.941 1.774 19.918 1.00 98.85 37 ARG D O 1
ATOM 7263 N N . LEU D 1 40 ? 46.430 3.165 21.625 1.00 88.43 38 LEU D N 1
ATOM 7264 C CA . LEU D 1 40 ? 47.451 3.904 20.899 1.00 95.28 38 LEU D CA 1
ATOM 7265 C C . LEU D 1 40 ? 48.703 4.038 21.744 1.00 107.62 38 LEU D C 1
ATOM 7266 O O . LEU D 1 40 ? 48.634 4.006 22.981 1.00 113.41 38 LEU D O 1
ATOM 7271 N N . PRO D 1 41 ? 49.868 4.182 21.114 1.00 109.79 39 PRO D N 1
ATOM 7272 C CA . PRO D 1 41 ? 51.095 4.438 21.871 1.00 114.29 39 PRO D CA 1
ATOM 7273 C C . PRO D 1 41 ? 51.071 5.818 22.510 1.00 128.41 39 PRO D C 1
ATOM 7274 O O . PRO D 1 41 ? 50.276 6.690 22.152 1.00 136.72 39 PRO D O 1
ATOM 7278 N N . GLU D 1 42 ? 51.975 6.009 23.475 1.00 135.57 40 GLU D N 1
ATOM 7279 C CA . GLU D 1 42 ? 52.053 7.290 24.171 1.00 147.95 40 GLU D CA 1
ATOM 7280 C C . GLU D 1 42 ? 52.460 8.411 23.223 1.00 137.76 40 GLU D C 1
ATOM 7281 O O . GLU D 1 42 ? 51.983 9.545 23.348 1.00 141.53 40 GLU D O 1
ATOM 7287 N N . GLN D 1 43 ? 53.344 8.112 22.268 1.00 126.18 41 GLN D N 1
ATOM 7288 C CA . GLN D 1 43 ? 53.762 9.126 21.306 1.00 123.18 41 GLN D CA 1
ATOM 7289 C C . GLN D 1 43 ? 52.595 9.567 20.434 1.00 119.90 41 GLN D C 1
ATOM 7290 O O . GLN D 1 43 ? 52.456 10.755 20.119 1.00 116.08 41 GLN D O 1
ATOM 7296 N N . PHE D 1 44 ? 51.743 8.623 20.037 1.00 120.01 42 PHE D N 1
ATOM 7297 C CA . PHE D 1 44 ? 50.594 8.899 19.188 1.00 130.88 42 PHE D CA 1
ATOM 7298 C C . PHE D 1 44 ? 49.288 8.932 19.974 1.00 139.34 42 PHE D C 1
ATOM 7299 O O . PHE D 1 44 ? 48.214 8.733 19.395 1.00 143.88 42 PHE D O 1
ATOM 7307 N N . ARG D 1 45 ? 49.364 9.171 21.286 1.00 128.79 43 ARG D N 1
ATOM 7308 C CA . ARG D 1 45 ? 48.155 9.354 22.080 1.00 113.60 43 ARG D CA 1
ATOM 7309 C C . ARG D 1 45 ? 47.405 10.609 21.656 1.00 122.91 43 ARG D C 1
ATOM 7310 O O . ARG D 1 45 ? 46.172 10.659 21.745 1.00 126.47 43 ARG D O 1
ATOM 7318 N N . SER D 1 46 ? 48.130 11.629 21.190 1.00 121.54 44 SER D N 1
ATOM 7319 C CA . SER D 1 46 ? 47.496 12.856 20.724 1.00 125.27 44 SER D CA 1
ATOM 7320 C C . SER D 1 46 ? 46.718 12.644 19.433 1.00 122.36 44 SER D C 1
ATOM 7321 O O . SER D 1 46 ? 45.876 13.478 19.085 1.00 121.82 44 SER D O 1
ATOM 7324 N N . LEU D 1 47 ? 46.977 11.550 18.721 1.00 120.53 45 LEU D N 1
ATOM 7325 C CA . LEU D 1 47 ? 46.276 11.242 17.482 1.00 122.45 45 LEU D CA 1
ATOM 7326 C C . LEU D 1 47 ? 44.900 10.631 17.714 1.00 121.24 45 LEU D C 1
ATOM 7327 O O . LEU D 1 47 ? 44.177 10.395 16.741 1.00 115.64 45 LEU D O 1
ATOM 7332 N N . GLU D 1 48 ? 44.521 10.380 18.968 1.00 123.56 46 GLU D N 1
ATOM 7333 C CA . GLU D 1 48 ? 43.256 9.700 19.239 1.00 110.64 46 GLU D CA 1
ATOM 7334 C C . GLU D 1 48 ? 42.024 10.468 18.772 1.00 106.92 46 GLU D C 1
ATOM 7335 O O . GLU D 1 48 ? 41.109 9.825 18.225 1.00 112.32 46 GLU D O 1
ATOM 7341 N N . PRO D 1 49 ? 41.905 11.789 18.956 1.00 122.08 47 PRO D N 1
ATOM 7342 C CA . PRO D 1 49 ? 40.717 12.472 18.418 1.00 126.76 47 PRO D CA 1
ATOM 7343 C C . PRO D 1 49 ? 40.618 12.401 16.904 1.00 125.23 47 PRO D C 1
ATOM 7344 O O . PRO D 1 49 ? 39.511 12.282 16.366 1.00 132.81 47 PRO D O 1
ATOM 7348 N N . VAL D 1 50 ? 41.749 12.463 16.200 1.00 109.47 48 VAL D N 1
ATOM 7349 C CA . VAL D 1 50 ? 41.710 12.446 14.741 1.00 108.56 48 VAL D CA 1
ATOM 7350 C C . VAL D 1 50 ? 41.262 11.082 14.234 1.00 113.49 48 VAL D C 1
ATOM 7351 O O . VAL D 1 50 ? 40.436 10.988 13.317 1.00 112.55 48 VAL D O 1
ATOM 7355 N N . VAL D 1 51 ? 41.787 10.005 14.822 1.00 110.05 49 VAL D N 1
ATOM 7356 C CA . VAL D 1 51 ? 41.440 8.673 14.342 1.00 99.76 49 VAL D CA 1
ATOM 7357 C C . VAL D 1 51 ? 39.989 8.343 14.665 1.00 98.25 49 VAL D C 1
ATOM 7358 O O . VAL D 1 51 ? 39.327 7.632 13.902 1.00 104.25 49 VAL D O 1
ATOM 7362 N N . ARG D 1 52 ? 39.459 8.866 15.774 1.00 106.95 50 ARG D N 1
ATOM 7363 C CA . ARG D 1 52 ? 38.091 8.530 16.156 1.00 102.54 50 ARG D CA 1
ATOM 7364 C C . ARG D 1 52 ? 37.082 9.157 15.204 1.00 102.06 50 ARG D C 1
ATOM 7365 O O . ARG D 1 52 ? 36.062 8.539 14.879 1.00 96.45 50 ARG D O 1
ATOM 7373 N N . GLU D 1 53 ? 37.354 10.377 14.737 1.00 108.20 51 GLU D N 1
ATOM 7374 C CA . GLU D 1 53 ? 36.435 11.032 13.812 1.00 112.65 51 GLU D CA 1
ATOM 7375 C C . GLU D 1 53 ? 36.378 10.300 12.478 1.00 106.73 51 GLU D C 1
ATOM 7376 O O . GLU D 1 53 ? 35.304 10.171 11.880 1.00 113.19 51 GLU D O 1
ATOM 7382 N N . ARG D 1 54 ? 37.524 9.811 11.996 1.00 100.87 52 ARG D N 1
ATOM 7383 C CA . ARG D 1 54 ? 37.540 9.085 10.731 1.00 96.20 52 ARG D CA 1
ATOM 7384 C C . ARG D 1 54 ? 36.772 7.775 10.837 1.00 93.41 52 ARG D C 1
ATOM 7385 O O . ARG D 1 54 ? 36.014 7.416 9.929 1.00 95.57 52 ARG D O 1
ATOM 7393 N N . ILE D 1 55 ? 36.954 7.048 11.942 1.00 89.83 53 ILE D N 1
ATOM 7394 C CA . ILE D 1 55 ? 36.267 5.770 12.115 1.00 92.45 53 ILE D CA 1
ATOM 7395 C C . ILE D 1 55 ? 34.765 5.990 12.244 1.00 88.65 53 ILE D C 1
ATOM 7396 O O . ILE D 1 55 ? 33.960 5.281 11.628 1.00 91.71 53 ILE D O 1
ATOM 7401 N N . ARG D 1 56 ? 34.366 6.982 13.045 1.00 84.34 54 ARG D N 1
ATOM 7402 C CA . ARG D 1 56 ? 32.945 7.190 13.310 1.00 88.52 54 ARG D CA 1
ATOM 7403 C C . ARG D 1 56 ? 32.216 7.719 12.082 1.00 91.36 54 ARG D C 1
ATOM 7404 O O . ARG D 1 56 ? 31.048 7.381 11.855 1.00 93.23 54 ARG D O 1
ATOM 7412 N N . SER D 1 57 ? 32.879 8.556 11.283 1.00 97.03 55 SER D N 1
ATOM 7413 C CA . SER D 1 57 ? 32.240 9.071 10.077 1.00 98.90 55 SER D CA 1
ATOM 7414 C C . SER D 1 57 ? 32.020 7.964 9.054 1.00 98.06 55 SER D C 1
ATOM 7415 O O . SER D 1 57 ? 31.016 7.969 8.332 1.00 119.68 55 SER D O 1
ATOM 7418 N N . ARG D 1 58 ? 32.944 7.004 8.979 1.00 87.07 56 ARG D N 1
ATOM 7419 C CA . ARG D 1 58 ? 32.837 5.947 7.981 1.00 89.47 56 ARG D CA 1
ATOM 7420 C C . ARG D 1 58 ? 31.875 4.849 8.412 1.00 86.41 56 ARG D C 1
ATOM 7421 O O . ARG D 1 58 ? 31.235 4.221 7.561 1.00 81.42 56 ARG D O 1
ATOM 7429 N N . LEU D 1 59 ? 31.751 4.612 9.715 1.00 85.37 57 LEU D N 1
ATOM 7430 C CA . LEU D 1 59 ? 30.972 3.504 10.251 1.00 83.32 57 LEU D CA 1
ATOM 7431 C C . LEU D 1 59 ? 29.734 4.031 10.959 1.00 82.07 57 LEU D C 1
ATOM 7432 O O . LEU D 1 59 ? 29.826 4.940 11.790 1.00 76.55 57 LEU D O 1
ATOM 7437 N N . THR D 1 60 ? 28.580 3.450 10.639 1.00 78.49 58 THR D N 1
ATOM 7438 C CA . THR D 1 60 ? 27.329 3.870 11.253 1.00 79.89 58 THR D CA 1
ATOM 7439 C C . THR D 1 60 ? 27.009 3.073 12.511 1.00 77.47 58 THR D C 1
ATOM 7440 O O . THR D 1 60 ? 26.481 3.629 13.481 1.00 82.54 58 THR D O 1
ATOM 7444 N N . ARG D 1 61 ? 27.333 1.782 12.525 1.00 73.18 59 ARG D N 1
ATOM 7445 C CA . ARG D 1 61 ? 26.917 0.916 13.615 1.00 62.56 59 ARG D CA 1
ATOM 7446 C C . ARG D 1 61 ? 27.940 -0.195 13.799 1.00 69.08 59 ARG D C 1
ATOM 7447 O O . ARG D 1 61 ? 28.680 -0.544 12.876 1.00 73.65 59 ARG D O 1
ATOM 7455 N N . GLY D 1 62 ? 27.971 -0.745 15.003 1.00 66.95 60 GLY D N 1
ATOM 7456 C CA . GLY D 1 62 ? 28.853 -1.842 15.337 1.00 62.99 60 GLY D CA 1
ATOM 7457 C C . GLY D 1 62 ? 29.911 -1.434 16.352 1.00 64.56 60 GLY D C 1
ATOM 7458 O O . GLY D 1 62 ? 30.281 -0.265 16.484 1.00 75.68 60 GLY D O 1
ATOM 7459 N N . LYS D 1 63 ? 30.404 -2.431 17.084 1.00 54.98 61 LYS D N 1
ATOM 7460 C CA . LYS D 1 63 ? 31.455 -2.233 18.075 1.00 54.99 61 LYS D CA 1
ATOM 7461 C C . LYS D 1 63 ? 32.800 -2.556 17.438 1.00 65.59 61 LYS D C 1
ATOM 7462 O O . LYS D 1 63 ? 33.024 -3.687 16.997 1.00 77.05 61 LYS D O 1
ATOM 7468 N N . VAL D 1 64 ? 33.690 -1.566 17.394 1.00 74.58 62 VAL D N 1
ATOM 7469 C CA . VAL D 1 64 ? 34.976 -1.686 16.718 1.00 75.29 62 VAL D CA 1
ATOM 7470 C C . VAL D 1 64 ? 36.084 -1.356 17.710 1.00 73.40 62 VAL D C 1
ATOM 7471 O O . VAL D 1 64 ? 35.986 -0.372 18.452 1.00 78.96 62 VAL D O 1
ATOM 7475 N N . GLU D 1 65 ? 37.133 -2.176 17.720 1.00 79.16 63 GLU D N 1
ATOM 7476 C CA . GLU D 1 65 ? 38.321 -1.941 18.530 1.00 83.77 63 GLU D CA 1
ATOM 7477 C C . GLU D 1 65 ? 39.525 -1.802 17.610 1.00 85.62 63 GLU D C 1
ATOM 7478 O O . GLU D 1 65 ? 39.786 -2.685 16.787 1.00 85.37 63 GLU D O 1
ATOM 7484 N N . CYS D 1 66 ? 40.255 -0.698 17.752 1.00 97.24 64 CYS D N 1
ATOM 7485 C CA . CYS D 1 66 ? 41.404 -0.393 16.909 1.00 102.20 64 CYS D CA 1
ATOM 7486 C C . CYS D 1 66 ? 42.651 -0.287 17.773 1.00 108.67 64 CYS D C 1
ATOM 7487 O O . CYS D 1 66 ? 42.669 0.466 18.752 1.00 102.89 64 CYS D O 1
ATOM 7490 N N . THR D 1 67 ? 43.691 -1.035 17.410 1.00 100.01 65 THR D N 1
ATOM 7491 C CA . THR D 1 67 ? 44.945 -1.057 18.150 1.00 91.45 65 THR D CA 1
ATOM 7492 C C . THR D 1 67 ? 46.088 -0.665 17.225 1.00 94.36 65 THR D C 1
ATOM 7493 O O . THR D 1 67 ? 46.199 -1.191 16.112 1.00 96.56 65 THR D O 1
ATOM 7497 N N . LEU D 1 68 ? 46.933 0.255 17.686 1.00 98.44 66 LEU D N 1
ATOM 7498 C CA . LEU D 1 68 ? 48.139 0.659 16.975 1.00 88.43 66 LEU D CA 1
ATOM 7499 C C . LEU D 1 68 ? 49.343 0.418 17.873 1.00 96.87 66 LEU D C 1
ATOM 7500 O O . LEU D 1 68 ? 49.374 0.889 19.014 1.00 106.99 66 LEU D O 1
ATOM 7505 N N . ARG D 1 69 ? 50.327 -0.317 17.360 1.00 88.91 67 ARG D N 1
ATOM 7506 C CA . ARG D 1 69 ? 51.525 -0.665 18.111 1.00 94.92 67 ARG D CA 1
ATOM 7507 C C . ARG D 1 69 ? 52.749 -0.172 17.354 1.00 106.78 67 ARG D C 1
ATOM 7508 O O . ARG D 1 69 ? 52.935 -0.508 16.180 1.00 108.49 67 ARG D O 1
ATOM 7516 N N . TYR D 1 70 ? 53.576 0.624 18.027 1.00 107.98 68 TYR D N 1
ATOM 7517 C CA . TYR D 1 70 ? 54.746 1.252 17.425 1.00 108.29 68 TYR D CA 1
ATOM 7518 C C . TYR D 1 70 ? 56.007 0.650 18.031 1.00 113.01 68 TYR D C 1
ATOM 7519 O O . TYR D 1 70 ? 56.208 0.715 19.249 1.00 110.46 68 TYR D O 1
ATOM 7528 N N . GLU D 1 71 ? 56.851 0.064 17.179 1.00 117.49 69 GLU D N 1
ATOM 7529 C CA . GLU D 1 71 ? 58.132 -0.518 17.581 1.00 110.72 69 GLU D CA 1
ATOM 7530 C C . GLU D 1 71 ? 59.247 0.275 16.913 1.00 115.00 69 GLU D C 1
ATOM 7531 O O . GLU D 1 71 ? 59.632 -0.020 15.771 1.00 116.93 69 GLU D O 1
ATOM 7537 N N . PRO D 1 72 ? 59.792 1.291 17.579 1.00 114.55 70 PRO D N 1
ATOM 7538 C CA . PRO D 1 72 ? 60.842 2.101 16.955 1.00 111.47 70 PRO D CA 1
ATOM 7539 C C . PRO D 1 72 ? 62.165 1.354 16.880 1.00 116.55 70 PRO D C 1
ATOM 7540 O O . PRO D 1 72 ? 62.440 0.428 17.646 1.00 122.54 70 PRO D O 1
ATOM 7544 N N . ASP D 1 73 ? 62.993 1.779 15.930 1.00 119.89 71 ASP D N 1
ATOM 7545 C CA . ASP D 1 73 ? 64.315 1.200 15.731 1.00 127.92 71 ASP D CA 1
ATOM 7546 C C . ASP D 1 73 ? 65.342 2.029 16.497 1.00 137.06 71 ASP D C 1
ATOM 7547 O O . ASP D 1 73 ? 65.475 3.234 16.259 1.00 138.12 71 ASP D O 1
ATOM 7552 N N . VAL D 1 74 ? 66.065 1.383 17.415 1.00 145.60 72 VAL D N 1
ATOM 7553 C CA . VAL D 1 74 ? 67.019 2.105 18.252 1.00 139.00 72 VAL D CA 1
ATOM 7554 C C . VAL D 1 74 ? 68.310 2.435 17.513 1.00 134.15 72 VAL D C 1
ATOM 7555 O O . VAL D 1 74 ? 69.024 3.362 17.916 1.00 128.54 72 VAL D O 1
ATOM 7559 N N . SER D 1 75 ? 68.638 1.700 16.448 1.00 136.72 73 SER D N 1
ATOM 7560 C CA . SER D 1 75 ? 69.793 2.061 15.635 1.00 136.34 73 SER D CA 1
ATOM 7561 C C . SER D 1 75 ? 69.499 3.283 14.774 1.00 134.43 73 SER D C 1
ATOM 7562 O O . SER D 1 75 ? 70.347 4.171 14.643 1.00 132.02 73 SER D O 1
ATOM 7565 N N . ALA D 1 76 ?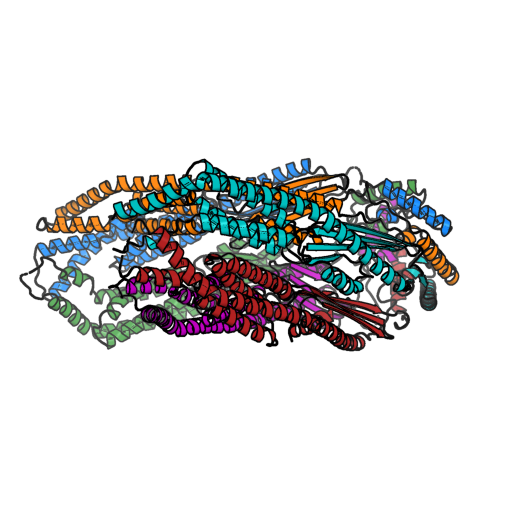 68.303 3.348 14.185 1.00 141.07 74 ALA D N 1
ATOM 7566 C CA . ALA D 1 76 ? 67.916 4.543 13.447 1.00 140.56 74 ALA D CA 1
ATOM 7567 C C . ALA D 1 76 ? 67.685 5.729 14.371 1.00 138.92 74 ALA D C 1
ATOM 7568 O O . ALA D 1 76 ? 67.696 6.874 13.906 1.00 135.10 74 ALA D O 1
ATOM 7570 N N . GLN D 1 77 ? 67.469 5.477 15.661 1.00 152.43 75 GLN D N 1
ATOM 7571 C CA . GLN D 1 77 ? 67.396 6.554 16.636 1.00 153.60 75 GLN D CA 1
ATOM 7572 C C . GLN D 1 77 ? 68.703 7.334 16.644 1.00 154.39 75 GLN D C 1
ATOM 7573 O O . GLN D 1 77 ? 69.790 6.758 16.542 1.00 153.20 75 GLN D O 1
ATOM 7579 N N . GLY D 1 78 ? 68.593 8.656 16.757 1.00 150.07 76 GLY D N 1
ATOM 7580 C CA . GLY D 1 78 ? 69.781 9.491 16.700 1.00 139.71 76 GLY D CA 1
ATOM 7581 C C . GLY D 1 78 ? 70.749 9.161 17.821 1.00 131.23 76 GLY D C 1
ATOM 7582 O O . GLY D 1 78 ? 70.348 8.790 18.928 1.00 128.89 76 GLY D O 1
ATOM 7583 N N . GLU D 1 79 ? 72.042 9.290 17.525 1.00 131.37 77 GLU D N 1
ATOM 7584 C CA . GLU D 1 79 ? 73.068 8.976 18.510 1.00 132.77 77 GLU D CA 1
ATOM 7585 C C . GLU D 1 79 ? 72.927 9.879 19.729 1.00 135.36 77 GLU D C 1
ATOM 7586 O O . GLU D 1 79 ? 72.641 11.074 19.611 1.00 170.45 77 GLU D O 1
ATOM 7592 N N . LEU D 1 80 ? 73.116 9.292 20.907 1.00 110.21 78 LEU D N 1
ATOM 7593 C CA . LEU D 1 80 ? 72.864 10.007 22.149 1.00 114.19 78 LEU D CA 1
ATOM 7594 C C . LEU D 1 80 ? 73.942 11.053 22.403 1.00 113.72 78 LEU D C 1
ATOM 7595 O O . LEU D 1 80 ? 75.127 10.827 22.145 1.00 115.51 78 LEU D O 1
ATOM 7600 N N . ILE D 1 81 ? 73.521 12.206 22.909 1.00 106.52 79 ILE D N 1
ATOM 7601 C CA . ILE D 1 81 ? 74.430 13.286 23.267 1.00 116.20 79 ILE D CA 1
ATOM 7602 C C . ILE D 1 81 ? 74.574 13.314 24.781 1.00 112.61 79 ILE D C 1
ATOM 7603 O O . ILE D 1 81 ? 73.636 13.001 25.525 1.00 115.27 79 ILE D O 1
ATOM 7608 N N . LEU D 1 82 ? 75.762 13.687 25.246 1.00 110.20 80 LEU D N 1
ATOM 7609 C CA . LEU D 1 82 ? 76.084 13.705 26.667 1.00 109.78 80 LEU D CA 1
ATOM 7610 C C . LEU D 1 82 ? 76.202 15.148 27.136 1.00 132.74 80 LEU D C 1
ATOM 7611 O O . LEU D 1 82 ? 77.058 15.896 26.652 1.00 134.90 80 LEU D O 1
ATOM 7616 N N . ASN D 1 83 ? 75.343 15.534 28.076 1.00 135.17 81 ASN D N 1
ATOM 7617 C CA . ASN D 1 83 ? 75.377 16.873 28.658 1.00 134.03 81 ASN D CA 1
ATOM 7618 C C . ASN D 1 83 ? 76.509 16.908 29.675 1.00 136.55 81 ASN D C 1
ATOM 7619 O O . ASN D 1 83 ? 76.367 16.423 30.799 1.00 137.75 81 ASN D O 1
ATOM 7624 N N . GLU D 1 84 ? 77.646 17.484 29.283 1.00 136.27 82 GLU D N 1
ATOM 7625 C CA . GLU D 1 84 ? 78.813 17.464 30.159 1.00 132.91 82 GLU D CA 1
ATOM 7626 C C . GLU D 1 84 ? 78.627 18.383 31.361 1.00 129.34 82 GLU D C 1
ATOM 7627 O O . GLU D 1 84 ? 79.078 18.064 32.468 1.00 119.98 82 GLU D O 1
ATOM 7633 N N . LYS D 1 85 ? 77.961 19.524 31.169 1.00 137.44 83 LYS D N 1
ATOM 7634 C CA . LYS D 1 85 ? 77.779 20.459 32.275 1.00 130.25 83 LYS D CA 1
ATOM 7635 C C . LYS D 1 85 ? 76.795 19.919 33.308 1.00 127.18 83 LYS D C 1
ATOM 7636 O O . LYS D 1 85 ? 76.975 20.132 34.514 1.00 126.59 83 LYS D O 1
ATOM 7642 N N . LEU D 1 86 ? 75.753 19.216 32.861 1.00 121.08 84 LEU D N 1
ATOM 7643 C CA . LEU D 1 86 ? 74.795 18.650 33.806 1.00 122.15 84 LEU D CA 1
ATOM 7644 C C . LEU D 1 86 ? 75.407 17.493 34.585 1.00 115.85 84 LEU D C 1
ATOM 7645 O O . LEU D 1 86 ? 75.130 17.324 35.779 1.00 111.30 84 LEU D O 1
ATOM 7650 N N . ALA D 1 87 ? 76.242 16.685 33.928 1.00 117.67 85 ALA D N 1
ATOM 7651 C CA . ALA D 1 87 ? 76.911 15.591 34.624 1.00 113.67 85 ALA D CA 1
ATOM 7652 C C . ALA D 1 87 ? 77.865 16.117 35.689 1.00 114.49 85 ALA D C 1
ATOM 7653 O O . ALA D 1 87 ? 77.901 15.596 36.809 1.00 124.59 85 ALA D O 1
ATOM 7655 N N . LYS D 1 88 ? 78.643 17.153 35.362 1.00 114.51 86 LYS D N 1
ATOM 7656 C CA . LYS D 1 88 ? 79.513 17.760 36.363 1.00 116.73 86 LYS D CA 1
ATOM 7657 C C . LYS D 1 88 ? 78.706 18.422 37.470 1.00 118.46 86 LYS D C 1
ATOM 7658 O O . LYS D 1 88 ? 79.153 18.472 38.621 1.00 118.10 86 LYS D O 1
ATOM 7664 N N . GLN D 1 89 ? 77.516 18.933 37.143 1.00 126.51 87 GLN D N 1
ATOM 7665 C CA . GLN D 1 89 ? 76.661 19.532 38.161 1.00 120.93 87 GLN D CA 1
ATOM 7666 C C . GLN D 1 89 ? 76.143 18.486 39.139 1.00 114.30 87 GLN D C 1
ATOM 7667 O O . GLN D 1 89 ? 75.952 18.785 40.323 1.00 114.70 87 GLN D O 1
ATOM 7673 N N . LEU D 1 90 ? 75.913 17.258 38.668 1.00 114.51 88 LEU D N 1
ATOM 7674 C CA . LEU D 1 90 ? 75.441 16.197 39.551 1.00 115.63 88 LEU D CA 1
ATOM 7675 C C . LEU D 1 90 ? 76.571 15.591 40.372 1.00 116.08 88 LEU D C 1
ATOM 7676 O O . LEU D 1 90 ? 76.347 15.180 41.516 1.00 111.68 88 LEU D O 1
ATOM 7681 N N . VAL D 1 91 ? 77.779 15.520 39.809 1.00 123.25 89 VAL D N 1
ATOM 7682 C CA . VAL D 1 91 ? 78.907 14.950 40.540 1.00 108.38 89 VAL D CA 1
ATOM 7683 C C . VAL D 1 91 ? 79.286 15.844 41.714 1.00 108.65 89 VAL D C 1
ATOM 7684 O O . VAL D 1 91 ? 79.499 15.366 42.834 1.00 107.29 89 VAL D O 1
ATOM 7688 N N . THR D 1 92 ? 79.369 17.157 41.479 1.00 112.56 90 THR D N 1
ATOM 7689 C CA . THR D 1 92 ? 79.699 18.075 42.565 1.00 115.35 90 THR D CA 1
ATOM 7690 C C . THR D 1 92 ? 78.589 18.128 43.607 1.00 114.29 90 THR D C 1
ATOM 7691 O O . THR D 1 92 ? 78.852 18.417 44.780 1.00 115.28 90 THR D O 1
ATOM 7695 N N . ALA D 1 93 ? 77.348 17.848 43.203 1.00 112.40 91 ALA D N 1
ATOM 7696 C CA . ALA D 1 93 ? 76.266 17.751 44.175 1.00 111.12 91 ALA D CA 1
ATOM 7697 C C . ALA D 1 93 ? 76.385 16.474 44.996 1.00 111.03 91 ALA D C 1
ATOM 7698 O O . ALA D 1 93 ? 76.147 16.483 46.209 1.00 107.30 91 ALA D O 1
ATOM 7700 N N . ALA D 1 94 ? 76.754 15.364 44.351 1.00 116.06 92 ALA D N 1
ATOM 7701 C CA . ALA D 1 94 ? 76.940 14.116 45.081 1.00 113.98 92 ALA D CA 1
ATOM 7702 C C . ALA D 1 94 ? 78.163 14.178 45.985 1.00 117.59 92 ALA D C 1
ATOM 7703 O O . ALA D 1 94 ? 78.181 13.543 47.046 1.00 118.91 92 ALA D O 1
ATOM 7705 N N . ASN D 1 95 ? 79.189 14.934 45.585 1.00 116.65 93 ASN D N 1
ATOM 7706 C CA . ASN D 1 95 ? 80.356 15.109 46.443 1.00 107.55 93 ASN D CA 1
ATOM 7707 C C . ASN D 1 95 ? 79.982 15.806 47.743 1.00 108.77 93 ASN D C 1
ATOM 7708 O O . ASN D 1 95 ? 80.531 15.492 48.805 1.00 108.56 93 ASN D O 1
ATOM 7713 N N . TRP D 1 96 ? 79.049 16.760 47.679 1.00 110.62 94 TRP D N 1
ATOM 7714 C CA . TRP D 1 96 ? 78.586 17.420 48.895 1.00 112.32 94 TRP D CA 1
ATOM 7715 C C . TRP D 1 96 ? 77.857 16.441 49.805 1.00 109.11 94 TRP D C 1
ATOM 7716 O O . TRP D 1 96 ? 78.002 16.494 51.032 1.00 118.59 94 TRP D O 1
ATOM 7727 N N . VAL D 1 97 ? 77.064 15.541 49.220 1.00 107.03 95 VAL D N 1
ATOM 7728 C CA . VAL D 1 97 ? 76.370 14.535 50.016 1.00 102.75 95 VAL D CA 1
ATOM 7729 C C . VAL D 1 97 ? 77.367 13.566 50.635 1.00 101.15 95 VAL D C 1
ATOM 7730 O O . VAL D 1 97 ? 77.208 13.142 51.786 1.00 104.74 95 VAL D O 1
ATOM 7734 N N . LYS D 1 98 ? 78.417 13.208 49.889 1.00 102.41 96 LYS D N 1
ATOM 7735 C CA . LYS D 1 98 ? 79.422 12.295 50.424 1.00 99.64 96 LYS D CA 1
ATOM 7736 C C . LYS D 1 98 ? 80.169 12.906 51.600 1.00 103.77 96 LYS D C 1
ATOM 7737 O O . LYS D 1 98 ? 80.629 12.177 52.485 1.00 108.75 96 LYS D O 1
ATOM 7743 N N . MET D 1 99 ? 80.306 14.233 51.630 1.00 105.69 97 MET D N 1
ATOM 7744 C CA . MET D 1 99 ? 80.968 14.871 52.762 1.00 108.36 97 MET D CA 1
ATOM 7745 C C . MET D 1 99 ? 80.074 14.893 53.995 1.00 108.18 97 MET D C 1
ATOM 7746 O O . MET D 1 99 ? 80.578 14.853 55.123 1.00 113.74 97 MET D O 1
ATOM 7751 N N . GLN D 1 100 ? 78.755 14.949 53.805 1.00 107.18 98 GLN D N 1
ATOM 7752 C CA . GLN D 1 100 ? 77.840 14.881 54.940 1.00 106.92 98 GLN D CA 1
ATOM 7753 C C . GLN D 1 100 ? 77.777 13.466 55.504 1.00 103.51 98 GLN D C 1
ATOM 7754 O O . GLN D 1 100 ? 77.874 13.263 56.720 1.00 106.37 98 GLN D O 1
ATOM 7760 N N . SER D 1 101 ? 77.619 12.471 54.628 1.00 100.38 99 SER D N 1
ATOM 7761 C CA . SER D 1 101 ? 77.548 11.078 55.049 1.00 97.23 99 SER D CA 1
ATOM 7762 C C . SER D 1 101 ? 78.911 10.501 55.412 1.00 103.34 99 SER D C 1
ATOM 7763 O O . SER D 1 101 ? 78.971 9.488 56.119 1.00 105.77 99 SER D O 1
ATOM 7766 N N . ASP D 1 102 ? 79.998 11.117 54.940 1.00 108.56 100 ASP D N 1
ATOM 7767 C CA . ASP D 1 102 ? 81.363 10.637 55.148 1.00 99.52 100 ASP D CA 1
ATOM 7768 C C . ASP D 1 102 ? 81.584 9.253 54.547 1.00 96.42 100 ASP D C 1
ATOM 7769 O O . ASP D 1 102 ? 82.466 8.514 54.994 1.00 96.02 100 ASP D O 1
ATOM 7774 N N . GLU D 1 103 ? 80.797 8.890 53.536 1.00 94.40 101 GLU D N 1
ATOM 7775 C CA . GLU D 1 103 ? 80.892 7.583 52.899 1.00 91.56 101 GLU D CA 1
ATOM 7776 C C . GLU D 1 103 ? 80.152 7.644 51.571 1.00 90.40 101 GLU D C 1
ATOM 7777 O O . GLU D 1 103 ? 79.496 8.638 51.249 1.00 103.48 101 GLU D O 1
ATOM 7783 N N . GLY D 1 104 ? 80.264 6.569 50.804 1.00 92.73 102 GLY D N 1
ATOM 7784 C CA . GLY D 1 104 ? 79.550 6.441 49.554 1.00 92.51 102 GLY D CA 1
ATOM 7785 C C . GLY D 1 104 ? 80.476 6.542 48.349 1.00 87.71 102 GLY D C 1
ATOM 7786 O O . GLY D 1 104 ? 81.609 7.027 48.431 1.00 89.92 102 GLY D O 1
ATOM 7787 N N . GLU D 1 105 ? 79.969 6.073 47.212 1.00 86.10 103 GLU D N 1
ATOM 7788 C CA . GLU D 1 105 ? 80.711 6.099 45.958 1.00 86.89 103 GLU D CA 1
ATOM 7789 C C . GLU D 1 105 ? 79.750 6.409 44.822 1.00 86.37 103 GLU D C 1
ATOM 7790 O O . GLU D 1 105 ? 78.673 5.811 44.736 1.00 90.75 103 GLU D O 1
ATOM 7796 N N . ILE D 1 106 ? 80.140 7.345 43.956 1.00 91.31 104 ILE D N 1
ATOM 7797 C CA . ILE D 1 106 ? 79.296 7.736 42.834 1.00 88.66 104 ILE D CA 1
ATOM 7798 C C . ILE D 1 106 ? 79.301 6.633 41.786 1.00 86.61 104 ILE D C 1
ATOM 7799 O O . ILE D 1 106 ? 80.360 6.114 41.411 1.00 103.35 104 ILE D O 1
ATOM 7804 N N . ASN D 1 107 ? 78.114 6.274 41.301 1.00 84.64 105 ASN D N 1
ATOM 7805 C CA . ASN D 1 107 ? 77.994 5.279 40.249 1.00 85.65 105 ASN D CA 1
ATOM 7806 C C . ASN D 1 107 ? 77.864 5.980 38.908 1.00 84.41 105 ASN D C 1
ATOM 7807 O O . ASN D 1 107 ? 76.961 6.817 38.745 1.00 99.72 105 ASN D O 1
ATOM 7812 N N . PRO D 1 108 ? 78.725 5.684 37.929 1.00 85.23 106 PRO D N 1
ATOM 7813 C CA . PRO D 1 108 ? 78.651 6.426 36.659 1.00 89.01 106 PRO D CA 1
ATOM 7814 C C . PRO D 1 108 ? 77.384 6.147 35.875 1.00 95.68 106 PRO D C 1
ATOM 7815 O O . PRO D 1 108 ? 76.856 7.055 35.221 1.00 99.05 106 PRO D O 1
ATOM 7819 N N . VAL D 1 109 ? 76.879 4.912 35.919 1.00 86.91 107 VAL D N 1
ATOM 7820 C CA . VAL D 1 109 ? 75.672 4.579 35.169 1.00 83.99 107 VAL D CA 1
ATOM 7821 C C . VAL D 1 109 ? 74.479 5.354 35.713 1.00 90.71 107 VAL D C 1
ATOM 7822 O O . VAL D 1 109 ? 73.605 5.788 34.955 1.00 96.56 107 VAL D O 1
ATOM 7826 N N . ASP D 1 110 ? 74.431 5.550 37.034 1.00 88.13 108 ASP D N 1
ATOM 7827 C CA . ASP D 1 110 ? 73.327 6.291 37.636 1.00 84.98 108 ASP D CA 1
ATOM 7828 C C . ASP D 1 110 ? 73.308 7.738 37.164 1.00 91.51 108 ASP D C 1
ATOM 7829 O O . ASP D 1 110 ? 72.235 8.330 36.995 1.00 101.19 108 ASP D O 1
ATOM 7834 N N . ILE D 1 111 ? 74.486 8.330 36.954 1.00 92.65 109 ILE D N 1
ATOM 7835 C CA . ILE D 1 111 ? 74.544 9.692 36.432 1.00 89.76 109 ILE D CA 1
ATOM 7836 C C . ILE D 1 111 ? 73.983 9.738 35.017 1.00 93.87 109 ILE D C 1
ATOM 7837 O O . ILE D 1 111 ? 73.295 10.693 34.635 1.00 99.75 109 ILE D O 1
ATOM 7842 N N . LEU D 1 112 ? 74.255 8.702 34.221 1.00 97.71 110 LEU D N 1
ATOM 7843 C CA . LEU D 1 112 ? 73.723 8.656 32.863 1.00 91.80 110 LEU D CA 1
ATOM 7844 C C . LEU D 1 112 ? 72.214 8.440 32.867 1.00 101.29 110 LEU D C 1
ATOM 7845 O O . LEU D 1 112 ? 71.499 8.998 32.025 1.00 94.13 110 LEU D O 1
ATOM 7850 N N . ARG D 1 113 ? 71.709 7.636 33.808 1.00 97.17 111 ARG D N 1
ATOM 7851 C CA . ARG D 1 113 ? 70.273 7.390 33.893 1.00 93.51 111 ARG D CA 1
ATOM 7852 C C . ARG D 1 113 ? 69.502 8.621 34.348 1.00 90.69 111 ARG D C 1
ATOM 7853 O O . ARG D 1 113 ? 68.292 8.702 34.106 1.00 95.60 111 ARG D O 1
ATOM 7861 N N . TRP D 1 114 ? 70.167 9.569 35.003 1.00 95.47 112 TRP D N 1
ATOM 7862 C CA . TRP D 1 114 ? 69.498 10.789 35.426 1.00 102.78 112 TRP D CA 1
ATOM 7863 C C . TRP D 1 114 ? 68.959 11.527 34.204 1.00 101.37 112 TRP D C 1
ATOM 7864 O O . TRP D 1 114 ? 69.656 11.636 33.187 1.00 105.81 112 TRP D O 1
ATOM 7875 N N . PRO D 1 115 ? 67.724 12.028 34.255 1.00 104.05 113 PRO D N 1
ATOM 7876 C CA . PRO D 1 115 ? 67.139 12.666 33.070 1.00 102.13 113 PRO D CA 1
ATOM 7877 C C . PRO D 1 115 ? 67.917 13.904 32.648 1.00 97.17 113 PRO D C 1
ATOM 7878 O O . PRO D 1 115 ? 68.438 14.653 33.476 1.00 101.35 113 PRO D O 1
ATOM 7882 N N . GLY D 1 116 ? 67.988 14.114 31.333 1.00 98.45 114 GLY D N 1
ATOM 7883 C CA . GLY D 1 116 ? 68.685 15.250 30.771 1.00 102.70 114 GLY D CA 1
ATOM 7884 C C . GLY D 1 116 ? 70.169 15.051 30.553 1.00 107.65 114 GLY D C 1
ATOM 7885 O O . GLY D 1 116 ? 70.794 15.873 29.869 1.00 125.04 114 GLY D O 1
ATOM 7886 N N . VAL D 1 117 ? 70.757 13.994 31.113 1.00 100.47 115 VAL D N 1
ATOM 7887 C CA . VAL D 1 117 ? 72.182 13.746 30.922 1.00 101.19 115 VAL D CA 1
ATOM 7888 C C . VAL D 1 117 ? 72.435 13.091 29.571 1.00 110.95 115 VAL D C 1
ATOM 7889 O O . VAL D 1 117 ? 73.312 13.518 28.811 1.00 119.90 115 VAL D O 1
ATOM 7893 N N . MET D 1 118 ? 71.672 12.050 29.253 1.00 108.58 116 MET D N 1
ATOM 7894 C CA . MET D 1 118 ? 71.722 11.390 27.955 1.00 118.48 116 MET D CA 1
ATOM 7895 C C . MET D 1 118 ? 70.365 11.562 27.288 1.00 129.30 116 MET D C 1
ATOM 7896 O O . MET D 1 118 ? 69.354 11.074 27.803 1.00 118.23 116 MET D O 1
ATOM 7901 N N . ALA D 1 119 ? 70.342 12.254 26.150 1.00 162.41 117 ALA D N 1
ATOM 7902 C CA . ALA D 1 119 ? 69.089 12.579 25.485 1.00 166.84 117 ALA D CA 1
ATOM 7903 C C . ALA D 1 119 ? 69.233 12.427 23.978 1.00 170.10 117 ALA D C 1
ATOM 7904 O O . ALA D 1 119 ? 70.331 12.528 23.425 1.00 167.19 117 ALA D O 1
ATOM 7906 N N . ALA D 1 120 ? 68.101 12.182 23.321 1.00 165.42 118 ALA D N 1
ATOM 7907 C CA . ALA D 1 120 ? 68.010 12.113 21.871 1.00 165.51 118 ALA D CA 1
ATOM 7908 C C . ALA D 1 120 ? 66.958 13.104 21.393 1.00 173.06 118 ALA D C 1
ATOM 7909 O O . ALA D 1 120 ? 65.882 13.216 21.991 1.00 180.71 118 ALA D O 1
ATOM 7911 N N . GLN D 1 121 ? 67.274 13.824 20.319 1.00 163.62 119 GLN D N 1
ATOM 7912 C CA . GLN D 1 121 ? 66.434 14.898 19.802 1.00 166.69 119 GLN D CA 1
ATOM 7913 C C . GLN D 1 121 ? 66.084 14.677 18.334 1.00 180.66 119 GLN D C 1
ATOM 7914 O O . GLN D 1 121 ? 66.173 15.593 17.513 1.00 184.83 119 GLN D O 1
ATOM 7920 N N . GLU D 1 122 ? 65.677 13.455 17.981 1.00 216.34 120 GLU D N 1
ATOM 7921 C CA . GLU D 1 122 ? 65.301 13.179 16.597 1.00 219.22 120 GLU D CA 1
ATOM 7922 C C . GLU D 1 122 ? 64.073 13.988 16.196 1.00 219.10 120 GLU D C 1
ATOM 7923 O O . GLU D 1 122 ? 64.091 14.708 15.190 1.00 217.83 120 GLU D O 1
ATOM 7929 N N . GLN D 1 123 ? 62.995 13.881 16.978 1.00 191.28 121 GLN D N 1
ATOM 7930 C CA . GLN D 1 123 ? 61.783 14.683 16.788 1.00 179.02 121 GLN D CA 1
ATOM 7931 C C . GLN D 1 123 ? 61.205 14.513 15.384 1.00 164.98 121 GLN D C 1
ATOM 7932 O O . GLN D 1 123 ? 60.721 15.467 14.771 1.00 165.04 121 GLN D O 1
ATOM 7938 N N . ASP D 1 124 ? 61.255 13.285 14.871 1.00 154.86 122 ASP D N 1
ATOM 7939 C CA . ASP D 1 124 ? 60.685 12.955 13.574 1.00 157.04 122 ASP D CA 1
ATOM 7940 C C . ASP D 1 124 ? 59.261 12.421 13.688 1.00 155.07 122 ASP D C 1
ATOM 7941 O O . ASP D 1 124 ? 58.763 11.797 12.745 1.00 155.91 122 ASP D O 1
ATOM 7946 N N . LEU D 1 125 ? 58.596 12.661 14.821 1.00 136.97 123 LEU D N 1
ATOM 7947 C CA . LEU D 1 125 ? 57.288 12.061 15.061 1.00 124.93 123 LEU D CA 1
ATOM 7948 C C . LEU D 1 125 ? 56.221 12.655 14.150 1.00 133.22 123 LEU D C 1
ATOM 7949 O O . LEU D 1 125 ? 55.303 11.948 13.719 1.00 129.35 123 LEU D O 1
ATOM 7954 N N . ASP D 1 126 ? 56.319 13.951 13.849 1.00 143.73 124 ASP D N 1
ATOM 7955 C CA . ASP D 1 126 ? 55.286 14.600 13.048 1.00 127.34 124 ASP D CA 1
ATOM 7956 C C . ASP D 1 126 ? 55.280 14.075 11.617 1.00 122.11 124 ASP D C 1
ATOM 7957 O O . ASP D 1 126 ? 54.214 13.947 11.002 1.00 116.54 124 ASP D O 1
ATOM 7962 N N . ALA D 1 127 ? 56.457 13.759 11.072 1.00 125.09 125 ALA D N 1
ATOM 7963 C CA . ALA D 1 127 ? 56.520 13.250 9.706 1.00 112.97 125 ALA D CA 1
ATOM 7964 C C . ALA D 1 127 ? 55.980 11.828 9.618 1.00 119.49 125 ALA D C 1
ATOM 7965 O O . ALA D 1 127 ? 55.278 11.483 8.661 1.00 124.63 125 ALA D O 1
ATOM 7967 N N . ILE D 1 128 ? 56.293 10.989 10.608 1.00 121.69 126 ILE D N 1
ATOM 7968 C CA . ILE D 1 128 ? 55.823 9.609 10.567 1.00 122.28 126 ILE D CA 1
ATOM 7969 C C . ILE D 1 128 ? 54.343 9.533 10.918 1.00 114.24 126 ILE D C 1
ATOM 7970 O O . ILE D 1 128 ? 53.649 8.596 10.506 1.00 107.26 126 ILE D O 1
ATOM 7975 N N . ALA D 1 129 ? 53.831 10.512 11.669 1.00 116.07 127 ALA D N 1
ATOM 7976 C CA . ALA D 1 129 ? 52.419 10.498 12.038 1.00 113.60 127 ALA D CA 1
ATOM 7977 C C . ALA D 1 129 ? 51.530 10.730 10.823 1.00 112.09 127 ALA D C 1
ATOM 7978 O O . ALA D 1 129 ? 50.464 10.114 10.700 1.00 115.43 127 ALA D O 1
ATOM 7980 N N . ALA D 1 130 ? 51.949 11.615 9.916 1.00 123.54 128 ALA D N 1
ATOM 7981 C CA . ALA D 1 130 ? 51.191 11.823 8.687 1.00 112.34 128 ALA D CA 1
ATOM 7982 C C . ALA D 1 130 ? 51.191 10.566 7.827 1.00 109.71 128 ALA D C 1
ATOM 7983 O O . ALA D 1 130 ? 50.190 10.249 7.174 1.00 116.94 128 ALA D O 1
ATOM 7985 N N . GLU D 1 131 ? 52.308 9.834 7.815 1.00 107.91 129 GLU D N 1
ATOM 7986 C CA . GLU D 1 131 ? 52.345 8.567 7.094 1.00 105.97 129 GLU D CA 1
ATOM 7987 C C . GLU D 1 131 ? 51.508 7.505 7.793 1.00 105.35 129 GLU D C 1
ATOM 7988 O O . GLU D 1 131 ? 50.928 6.637 7.130 1.00 104.87 129 GLU D O 1
ATOM 7994 N N . ILE D 1 132 ? 51.433 7.555 9.125 1.00 102.72 130 ILE D N 1
ATOM 7995 C CA . ILE D 1 132 ? 50.569 6.634 9.856 1.00 102.18 130 ILE D CA 1
ATOM 7996 C C . ILE D 1 132 ? 49.103 6.963 9.598 1.00 108.96 130 ILE D C 1
ATOM 7997 O O . ILE D 1 132 ? 48.262 6.064 9.480 1.00 115.03 130 ILE D O 1
ATOM 8002 N N . LEU D 1 133 ? 48.775 8.254 9.499 1.00 110.05 131 LEU D N 1
ATOM 8003 C CA . LEU D 1 133 ? 47.409 8.650 9.169 1.00 108.94 131 LEU D CA 1
ATOM 8004 C C . LEU D 1 133 ? 47.019 8.175 7.775 1.00 107.56 131 LEU D C 1
ATOM 8005 O O . LEU D 1 133 ? 45.897 7.698 7.565 1.00 108.71 131 LEU D O 1
ATOM 8010 N N . ALA D 1 134 ? 47.930 8.299 6.807 1.00 101.06 132 ALA D N 1
ATOM 8011 C CA . ALA D 1 134 ? 47.664 7.764 5.476 1.00 107.15 132 ALA D CA 1
ATOM 8012 C C . ALA D 1 134 ? 47.557 6.245 5.502 1.00 100.62 132 ALA D C 1
ATOM 8013 O O . ALA D 1 134 ? 46.779 5.665 4.735 1.00 103.58 132 ALA D O 1
ATOM 8015 N N . ALA D 1 135 ? 48.322 5.588 6.377 1.00 102.29 133 ALA D N 1
ATOM 8016 C CA . ALA D 1 135 ? 48.196 4.144 6.528 1.00 105.06 133 ALA D CA 1
ATOM 8017 C C . ALA D 1 135 ? 46.906 3.769 7.243 1.00 100.11 133 ALA D C 1
ATOM 8018 O O . ALA D 1 135 ? 46.346 2.697 6.987 1.00 103.60 133 ALA D O 1
ATOM 8020 N N . LEU D 1 136 ? 46.424 4.631 8.141 1.00 98.58 134 LEU D N 1
ATOM 8021 C CA . LEU D 1 136 ? 45.159 4.362 8.813 1.00 94.32 134 LEU D CA 1
ATOM 8022 C C . LEU D 1 136 ? 44.004 4.350 7.821 1.00 106.01 134 LEU D C 1
ATOM 8023 O O . LEU D 1 136 ? 43.096 3.517 7.923 1.00 104.93 134 LEU D O 1
ATOM 8028 N N . ASP D 1 137 ? 44.022 5.266 6.850 1.00 104.11 135 ASP D N 1
ATOM 8029 C CA . ASP D 1 137 ? 42.992 5.263 5.819 1.00 100.04 135 ASP D CA 1
ATOM 8030 C C . ASP D 1 137 ? 43.065 4.005 4.964 1.00 100.90 135 ASP D C 1
ATOM 8031 O O . ASP D 1 137 ? 42.033 3.516 4.491 1.00 105.50 135 ASP D O 1
ATOM 8036 N N . GLY D 1 138 ? 44.269 3.466 4.764 1.00 104.29 136 GLY D N 1
ATOM 8037 C CA . GLY D 1 138 ? 44.405 2.256 3.970 1.00 101.32 136 GLY D CA 1
ATOM 8038 C C . GLY D 1 138 ? 43.848 1.033 4.672 1.00 105.08 136 GLY D C 1
ATOM 8039 O O . GLY D 1 138 ? 43.149 0.220 4.060 1.00 111.59 136 GLY D O 1
ATOM 8040 N N . THR D 1 139 ? 44.148 0.883 5.965 1.00 101.18 137 THR D N 1
ATOM 8041 C CA . THR D 1 139 ? 43.612 -0.242 6.721 1.00 100.81 137 THR D CA 1
ATOM 8042 C C . THR D 1 139 ? 42.136 -0.054 7.048 1.00 96.00 137 THR D C 1
ATOM 8043 O O . THR D 1 139 ? 41.417 -1.042 7.234 1.00 99.62 137 THR D O 1
ATOM 8047 N N . LEU D 1 140 ? 41.665 1.195 7.119 1.00 94.07 138 LEU D N 1
ATOM 8048 C CA . LEU D 1 140 ? 40.233 1.428 7.273 1.00 96.82 138 LEU D CA 1
ATOM 8049 C C . LEU D 1 140 ? 39.481 1.083 5.996 1.00 94.68 138 LEU D C 1
ATOM 8050 O O . LEU D 1 140 ? 38.334 0.625 6.055 1.00 87.87 138 LEU D O 1
ATOM 8055 N N . ASP D 1 141 ? 40.110 1.289 4.837 1.00 90.71 139 ASP D N 1
ATOM 8056 C CA . ASP D 1 141 ? 39.487 0.891 3.581 1.00 82.34 139 ASP D CA 1
ATOM 8057 C C . ASP D 1 141 ? 39.492 -0.624 3.424 1.00 84.14 139 ASP D C 1
ATOM 8058 O O . ASP D 1 141 ? 38.528 -1.204 2.911 1.00 90.55 139 ASP D O 1
ATOM 8063 N N . ASP D 1 142 ? 40.570 -1.283 3.860 1.00 82.00 140 ASP D N 1
ATOM 8064 C CA . ASP D 1 142 ? 40.570 -2.740 3.921 1.00 82.25 140 ASP D CA 1
ATOM 8065 C C . ASP D 1 142 ? 39.508 -3.250 4.883 1.00 88.12 140 ASP D C 1
ATOM 8066 O O . ASP D 1 142 ? 38.930 -4.321 4.665 1.00 91.40 140 ASP D O 1
ATOM 8071 N N . PHE D 1 143 ? 39.238 -2.494 5.948 1.00 92.71 141 PHE D N 1
ATOM 8072 C CA . PHE D 1 143 ? 38.200 -2.883 6.895 1.00 88.68 141 PHE D CA 1
ATOM 8073 C C . PHE D 1 143 ? 36.812 -2.700 6.293 1.00 87.07 141 PHE D C 1
ATOM 8074 O O . PHE D 1 143 ? 35.932 -3.549 6.479 1.00 77.19 141 PHE D O 1
ATOM 8082 N N . ILE D 1 144 ? 36.602 -1.606 5.556 1.00 86.70 142 ILE D N 1
ATOM 8083 C CA . ILE D 1 144 ? 35.299 -1.361 4.943 1.00 79.26 142 ILE D CA 1
ATOM 8084 C C . ILE D 1 144 ? 35.063 -2.324 3.788 1.00 83.35 142 ILE D C 1
ATOM 8085 O O . ILE D 1 144 ? 33.937 -2.788 3.567 1.00 84.36 142 ILE D O 1
ATOM 8090 N N . VAL D 1 145 ? 36.118 -2.651 3.038 1.00 91.84 143 VAL D N 1
ATOM 8091 C CA . VAL D 1 145 ? 35.952 -3.579 1.925 1.00 91.99 143 VAL D CA 1
ATOM 8092 C C . VAL D 1 145 ? 35.725 -4.993 2.441 1.00 91.78 143 VAL D C 1
ATOM 8093 O O . VAL D 1 145 ? 35.111 -5.820 1.755 1.00 102.26 143 VAL D O 1
ATOM 8097 N N . ALA D 1 146 ? 36.203 -5.297 3.649 1.00 85.21 144 ALA D N 1
ATOM 8098 C CA . ALA D 1 146 ? 35.874 -6.577 4.263 1.00 85.16 144 ALA D CA 1
ATOM 8099 C C . ALA D 1 146 ? 34.460 -6.557 4.830 1.00 92.22 144 ALA D C 1
ATOM 8100 O O . ALA D 1 146 ? 33.754 -7.571 4.786 1.00 86.73 144 ALA D O 1
ATOM 8102 N N . ARG D 1 147 ? 34.027 -5.405 5.353 1.00 87.90 145 ARG D N 1
ATOM 8103 C CA . ARG D 1 147 ? 32.645 -5.268 5.798 1.00 82.33 145 ARG D CA 1
ATOM 8104 C C . ARG D 1 147 ? 31.674 -5.310 4.628 1.00 88.32 145 ARG D C 1
ATOM 8105 O O . ARG D 1 147 ? 30.505 -5.665 4.809 1.00 97.61 145 ARG D O 1
ATOM 8113 N N . GLU D 1 148 ? 32.124 -4.937 3.431 1.00 90.86 146 GLU D N 1
ATOM 8114 C CA . GLU D 1 148 ? 31.253 -4.981 2.267 1.00 93.05 146 GLU D CA 1
ATOM 8115 C C . GLU D 1 148 ? 31.396 -6.274 1.477 1.00 98.11 146 GLU D C 1
ATOM 8116 O O . GLU D 1 148 ? 30.482 -6.625 0.723 1.00 101.93 146 GLU D O 1
ATOM 8122 N N . THR D 1 149 ? 32.516 -6.983 1.629 1.00 106.31 147 THR D N 1
ATOM 8123 C CA . THR D 1 149 ? 32.677 -8.293 1.009 1.00 101.49 147 THR D CA 1
ATOM 8124 C C . THR D 1 149 ? 31.632 -9.244 1.572 1.00 99.93 147 THR D C 1
ATOM 8125 O O . THR D 1 149 ? 30.728 -9.682 0.853 1.00 103.85 147 THR D O 1
ATOM 8129 N N . GLU D 1 150 ? 31.747 -9.568 2.856 1.00 99.61 148 GLU D N 1
ATOM 8130 C CA . GLU D 1 150 ? 30.653 -10.236 3.541 1.00 92.84 148 GLU D CA 1
ATOM 8131 C C . GLU D 1 150 ? 29.499 -9.257 3.694 1.00 91.78 148 GLU D C 1
ATOM 8132 O O . GLU D 1 150 ? 29.703 -8.061 3.915 1.00 103.96 148 GLU D O 1
ATOM 8138 N N . GLY D 1 151 ? 28.281 -9.765 3.562 1.00 85.13 149 GLY D N 1
ATOM 8139 C CA . GLY D 1 151 ? 27.134 -8.893 3.435 1.00 85.54 149 GLY D CA 1
ATOM 8140 C C . GLY D 1 151 ? 26.539 -9.043 2.054 1.00 88.50 149 GLY D C 1
ATOM 8141 O O . GLY D 1 151 ? 25.316 -9.064 1.892 1.00 95.92 149 GLY D O 1
ATOM 8142 N N . GLN D 1 152 ? 27.406 -9.138 1.043 1.00 92.51 150 GLN D N 1
ATOM 8143 C CA . GLN D 1 152 ? 26.957 -9.629 -0.254 1.00 100.56 150 GLN D CA 1
ATOM 8144 C C . GLN D 1 152 ? 26.583 -11.101 -0.161 1.00 91.91 150 GLN D C 1
ATOM 8145 O O . GLN D 1 152 ? 25.629 -11.551 -0.806 1.00 83.43 150 GLN D O 1
ATOM 8151 N N . ALA D 1 153 ? 27.325 -11.864 0.644 1.00 87.18 151 ALA D N 1
ATOM 8152 C CA . ALA D 1 153 ? 26.941 -13.243 0.921 1.00 86.29 151 ALA D CA 1
ATOM 8153 C C . ALA D 1 153 ? 25.701 -13.297 1.805 1.00 80.90 151 ALA D C 1
ATOM 8154 O O . ALA D 1 153 ? 24.832 -14.154 1.612 1.00 85.05 151 ALA D O 1
ATOM 8156 N N . LEU D 1 154 ? 25.604 -12.391 2.781 1.00 73.90 152 LEU D N 1
ATOM 8157 C CA . LEU D 1 154 ? 24.403 -12.326 3.608 1.00 67.67 152 LEU D CA 1
ATOM 8158 C C . LEU D 1 154 ? 23.195 -11.905 2.782 1.00 80.17 152 LEU D C 1
ATOM 8159 O O . LEU D 1 154 ? 22.079 -12.389 3.006 1.00 84.97 152 LEU D O 1
ATOM 8164 N N . LYS D 1 155 ? 23.400 -11.000 1.823 1.00 83.57 153 LYS D N 1
ATOM 8165 C CA . LYS D 1 155 ? 22.307 -10.570 0.957 1.00 71.01 153 LYS D CA 1
ATOM 8166 C C . LYS D 1 155 ? 21.796 -11.723 0.104 1.00 83.28 153 LYS D C 1
ATOM 8167 O O . LYS D 1 155 ? 20.586 -11.860 -0.108 1.00 90.37 153 LYS D O 1
ATOM 8173 N N . ALA D 1 156 ? 22.704 -12.568 -0.389 1.00 74.23 154 ALA D N 1
ATOM 8174 C CA . ALA D 1 156 ? 22.286 -13.706 -1.201 1.00 78.23 154 ALA D CA 1
ATOM 8175 C C . ALA D 1 156 ? 21.512 -14.723 -0.373 1.00 83.18 154 ALA D C 1
ATOM 8176 O O . ALA D 1 156 ? 20.562 -15.340 -0.868 1.00 84.62 154 ALA D O 1
ATOM 8178 N N . LEU D 1 157 ? 21.903 -14.913 0.890 1.00 77.01 155 LEU D N 1
ATOM 8179 C CA . LEU D 1 157 ? 21.199 -15.862 1.746 1.00 74.01 155 LEU D CA 1
ATOM 8180 C C . LEU D 1 157 ? 19.783 -15.390 2.049 1.00 78.47 155 LEU D C 1
ATOM 8181 O O . LEU D 1 157 ? 18.846 -16.195 2.072 1.00 81.02 155 LEU D O 1
ATOM 8186 N N . ILE D 1 158 ? 19.607 -14.088 2.285 1.00 75.43 156 ILE D N 1
ATOM 8187 C CA . ILE D 1 158 ? 18.274 -13.558 2.551 1.00 69.69 156 ILE D CA 1
ATOM 8188 C C . ILE D 1 158 ? 17.417 -13.610 1.293 1.00 85.26 156 ILE D C 1
ATOM 8189 O O . ILE D 1 158 ? 16.242 -13.995 1.342 1.00 88.83 156 ILE D O 1
ATOM 8194 N N . GLU D 1 159 ? 17.988 -13.227 0.147 1.00 78.31 157 GLU D N 1
ATOM 8195 C CA . GLU D 1 159 ? 17.245 -13.299 -1.106 1.00 80.59 157 GLU D CA 1
ATOM 8196 C C . GLU D 1 159 ? 16.878 -14.734 -1.457 1.00 81.88 157 GLU D C 1
ATOM 8197 O O . GLU D 1 159 ? 15.809 -14.977 -2.029 1.00 88.61 157 GLU D O 1
ATOM 8203 N N . GLN D 1 160 ? 17.741 -15.696 -1.123 1.00 76.98 158 GLN D N 1
ATOM 8204 C CA . GLN D 1 160 ? 17.406 -17.098 -1.353 1.00 78.18 158 GLN D CA 1
ATOM 8205 C C . GLN D 1 160 ? 16.201 -17.516 -0.521 1.00 77.13 158 GLN D C 1
ATOM 8206 O O . GLN D 1 160 ? 15.341 -18.270 -0.993 1.00 78.49 158 GLN D O 1
ATOM 8212 N N . ARG D 1 161 ? 16.118 -17.036 0.722 1.00 78.05 159 ARG D N 1
ATOM 8213 C CA . ARG D 1 161 ? 14.962 -17.348 1.553 1.00 74.80 159 ARG D CA 1
ATOM 8214 C C . ARG D 1 161 ? 13.738 -16.551 1.124 1.00 78.46 159 ARG D C 1
ATOM 8215 O O . ARG D 1 161 ? 12.608 -17.036 1.250 1.00 88.27 159 ARG D O 1
ATOM 8223 N N . LEU D 1 162 ? 13.941 -15.332 0.616 1.00 74.44 160 LEU D N 1
ATOM 8224 C CA . LEU D 1 162 ? 12.825 -14.554 0.088 1.00 75.21 160 LEU D CA 1
ATOM 8225 C C . LEU D 1 162 ? 12.186 -15.239 -1.111 1.00 79.18 160 LEU D C 1
ATOM 8226 O O . LEU D 1 162 ? 10.987 -15.071 -1.356 1.00 92.69 160 LEU D O 1
ATOM 8231 N N . GLU D 1 163 ? 12.968 -16.000 -1.879 1.00 83.09 161 GLU D N 1
ATOM 8232 C CA . GLU D 1 163 ? 12.379 -16.806 -2.941 1.00 84.26 161 GLU D CA 1
ATOM 8233 C C . GLU D 1 163 ? 11.612 -17.989 -2.369 1.00 81.37 161 GLU D C 1
ATOM 8234 O O . GLU D 1 163 ? 10.653 -18.466 -2.985 1.00 94.15 161 GLU D O 1
ATOM 8240 N N . GLY D 1 164 ? 12.013 -18.468 -1.189 1.00 79.60 162 GLY D N 1
ATOM 8241 C CA . GLY D 1 164 ? 11.329 -19.596 -0.587 1.00 79.53 162 GLY D CA 1
ATOM 8242 C C . GLY D 1 164 ? 9.993 -19.226 0.019 1.00 78.77 162 GLY D C 1
ATOM 8243 O O . GLY D 1 164 ? 9.069 -20.045 0.039 1.00 79.61 162 GLY D O 1
ATOM 8244 N N . VAL D 1 165 ? 9.863 -17.995 0.513 1.00 77.29 163 VAL D N 1
ATOM 8245 C CA . VAL D 1 165 ? 8.604 -17.583 1.122 1.00 76.63 163 VAL D CA 1
ATOM 8246 C C . VAL D 1 165 ? 7.562 -17.271 0.053 1.00 78.54 163 VAL D C 1
ATOM 8247 O O . VAL D 1 165 ? 6.375 -17.563 0.229 1.00 93.80 163 VAL D O 1
ATOM 8251 N N . THR D 1 166 ? 7.982 -16.694 -1.079 1.00 83.98 164 THR D N 1
ATOM 8252 C CA . THR D 1 166 ? 7.040 -16.428 -2.162 1.00 85.06 164 THR D CA 1
ATOM 8253 C C . THR D 1 166 ? 6.604 -17.715 -2.851 1.00 83.81 164 THR D C 1
ATOM 8254 O O . THR D 1 166 ? 5.446 -17.834 -3.267 1.00 85.09 164 THR D O 1
ATOM 8258 N N . ALA D 1 167 ? 7.506 -18.688 -2.981 1.00 84.16 165 ALA D N 1
ATOM 8259 C CA . ALA D 1 167 ? 7.104 -19.988 -3.499 1.00 85.94 165 ALA D CA 1
ATOM 8260 C C . ALA D 1 167 ? 6.245 -20.753 -2.502 1.00 89.64 165 ALA D C 1
ATOM 8261 O O . ALA D 1 167 ? 5.517 -21.668 -2.901 1.00 103.09 165 ALA D O 1
ATOM 8263 N N . GLU D 1 168 ? 6.305 -20.396 -1.218 1.00 83.63 166 GLU D N 1
ATOM 8264 C CA . GLU D 1 168 ? 5.509 -21.105 -0.227 1.00 82.46 166 GLU D CA 1
ATOM 8265 C C . GLU D 1 168 ? 4.085 -20.569 -0.156 1.00 87.30 166 GLU D C 1
ATOM 8266 O O . GLU D 1 168 ? 3.165 -21.317 0.193 1.00 98.33 166 GLU D O 1
ATOM 8272 N N . VAL D 1 169 ? 3.879 -19.293 -0.488 1.00 82.41 167 VAL D N 1
ATOM 8273 C CA . VAL D 1 169 ? 2.532 -18.735 -0.436 1.00 86.21 167 VAL D CA 1
ATOM 8274 C C . VAL D 1 169 ? 1.722 -19.151 -1.659 1.00 93.88 167 VAL D C 1
ATOM 8275 O O . VAL D 1 169 ? 0.492 -19.255 -1.584 1.00 97.01 167 VAL D O 1
ATOM 8279 N N . VAL D 1 170 ? 2.380 -19.400 -2.795 1.00 86.86 168 VAL D N 1
ATOM 8280 C CA . VAL D 1 170 ? 1.643 -19.889 -3.955 1.00 89.41 168 VAL D CA 1
ATOM 8281 C C . VAL D 1 170 ? 1.225 -21.335 -3.737 1.00 90.20 168 VAL D C 1
ATOM 8282 O O . VAL D 1 170 ? 0.236 -21.798 -4.319 1.00 116.53 168 VAL D O 1
ATOM 8286 N N . LYS D 1 171 ? 1.960 -22.070 -2.899 1.00 88.94 169 LYS D N 1
ATOM 8287 C CA . LYS D 1 171 ? 1.532 -23.411 -2.521 1.00 89.57 169 LYS D CA 1
ATOM 8288 C C . LYS D 1 171 ? 0.303 -23.361 -1.624 1.00 89.01 169 LYS D C 1
ATOM 8289 O O . LYS D 1 171 ? -0.531 -24.272 -1.662 1.00 90.33 169 LYS D O 1
ATOM 8295 N N . VAL D 1 172 ? 0.176 -22.307 -0.817 1.00 87.19 170 VAL D N 1
ATOM 8296 C CA . VAL D 1 172 ? -1.030 -22.108 -0.022 1.00 86.82 170 VAL D CA 1
ATOM 8297 C C . VAL D 1 172 ? -2.157 -21.562 -0.889 1.00 97.45 170 VAL D C 1
ATOM 8298 O O . VAL D 1 172 ? -3.323 -21.938 -0.721 1.00 105.52 170 VAL D O 1
ATOM 8302 N N . ARG D 1 173 ? -1.824 -20.678 -1.834 1.00 89.07 171 ARG D N 1
ATOM 8303 C CA . ARG D 1 173 ? -2.842 -20.052 -2.671 1.00 90.74 171 ARG D CA 1
ATOM 8304 C C . ARG D 1 173 ? -3.614 -21.080 -3.489 1.00 95.94 171 ARG D C 1
ATOM 8305 O O . ARG D 1 173 ? -4.813 -20.903 -3.732 1.00 107.28 171 ARG D O 1
ATOM 8313 N N . SER D 1 174 ? -2.952 -22.156 -3.920 1.00 93.93 172 SER D N 1
ATOM 8314 C CA . SER D 1 174 ? -3.632 -23.169 -4.719 1.00 96.33 172 SER D CA 1
ATOM 8315 C C . SER D 1 174 ? -4.490 -24.084 -3.853 1.00 96.96 172 SER D C 1
ATOM 8316 O O . SER D 1 174 ? -5.561 -24.524 -4.284 1.00 98.71 172 SER D O 1
ATOM 8319 N N . HIS D 1 175 ? -4.037 -24.382 -2.634 1.00 94.46 173 HIS D N 1
ATOM 8320 C CA . HIS D 1 175 ? -4.790 -25.284 -1.770 1.00 94.58 173 HIS D CA 1
ATOM 8321 C C . HIS D 1 175 ? -6.023 -24.616 -1.182 1.00 100.03 173 HIS D C 1
ATOM 8322 O O . HIS D 1 175 ? -7.014 -25.297 -0.896 1.00 99.94 173 HIS D O 1
ATOM 8329 N N . MET D 1 176 ? -5.987 -23.296 -1.006 1.00 101.41 174 MET D N 1
ATOM 8330 C CA . MET D 1 176 ? -7.012 -22.620 -0.210 1.00 112.50 174 MET D CA 1
ATOM 8331 C C . MET D 1 176 ? -8.416 -22.717 -0.799 1.00 104.83 174 MET D C 1
ATOM 8332 O O . MET D 1 176 ? -9.351 -23.027 -0.040 1.00 102.83 174 MET D O 1
ATOM 8337 N N . PRO D 1 177 ? -8.653 -22.460 -2.094 1.00 96.70 175 PRO D N 1
ATOM 8338 C CA . PRO D 1 177 ? -10.034 -22.583 -2.598 1.00 98.91 175 PRO D CA 1
ATOM 8339 C C . PRO D 1 177 ? -10.603 -23.984 -2.459 1.00 106.10 175 PRO D C 1
ATOM 8340 O O . PRO D 1 177 ? -11.799 -24.135 -2.184 1.00 104.52 175 PRO D O 1
ATOM 8344 N N . GLU D 1 178 ? -9.778 -25.018 -2.642 1.00 106.11 176 GLU D N 1
ATOM 8345 C CA . GLU D 1 178 ? -10.245 -26.384 -2.428 1.00 108.19 176 GLU D CA 1
ATOM 8346 C C . GLU D 1 178 ? -10.649 -26.606 -0.976 1.00 116.53 176 GLU D C 1
ATOM 8347 O O . GLU D 1 178 ? -11.606 -27.335 -0.691 1.00 119.94 176 GLU D O 1
ATOM 8353 N N . ILE D 1 179 ? -9.933 -25.975 -0.043 1.00 113.47 177 ILE D N 1
ATOM 8354 C CA . ILE D 1 179 ? -10.224 -26.158 1.375 1.00 108.52 177 ILE D CA 1
ATOM 8355 C C . ILE D 1 179 ? -11.509 -25.435 1.758 1.00 113.02 177 ILE D C 1
ATOM 8356 O O . ILE D 1 179 ? -12.311 -25.945 2.550 1.00 114.98 177 ILE D O 1
ATOM 8361 N N . LEU D 1 180 ? -11.725 -24.239 1.205 1.00 113.99 178 LEU D N 1
ATOM 8362 C CA . LEU D 1 180 ? -12.909 -23.460 1.559 1.00 125.37 178 LEU D CA 1
ATOM 8363 C C . LEU D 1 180 ? -14.193 -24.192 1.184 1.00 139.93 178 LEU D C 1
ATOM 8364 O O . LEU D 1 180 ? -15.190 -24.122 1.913 1.00 140.15 178 LEU D O 1
ATOM 8369 N N . GLN D 1 181 ? -14.191 -24.900 0.052 1.00 140.51 179 GLN D N 1
ATOM 8370 C CA . GLN D 1 181 ? -15.366 -25.683 -0.319 1.00 144.99 179 GLN D CA 1
ATOM 8371 C C . GLN D 1 181 ? -15.507 -26.919 0.561 1.00 141.14 179 GLN D C 1
ATOM 8372 O O . GLN D 1 181 ? -16.630 -27.352 0.847 1.00 153.77 179 GLN D O 1
ATOM 8378 N N . TRP D 1 182 ? -14.385 -27.493 1.000 1.00 123.61 180 TRP D N 1
ATOM 8379 C CA . TRP D 1 182 ? -14.436 -28.680 1.847 1.00 125.94 180 TRP D CA 1
ATOM 8380 C C . TRP D 1 182 ? -15.019 -28.369 3.218 1.00 129.02 180 TRP D C 1
ATOM 8381 O O . TRP D 1 182 ? -15.676 -29.227 3.820 1.00 128.02 180 TRP D O 1
ATOM 8392 N N . GLN D 1 183 ? -14.799 -27.153 3.723 1.00 128.20 181 GLN D N 1
ATOM 8393 C CA . GLN D 1 183 ? -15.297 -26.801 5.048 1.00 116.97 181 GLN D CA 1
ATOM 8394 C C . GLN D 1 183 ? -16.819 -26.739 5.070 1.00 124.77 181 GLN D C 1
ATOM 8395 O O . GLN D 1 183 ? -17.445 -27.090 6.077 1.00 120.50 181 GLN D O 1
ATOM 8401 N N . ARG D 1 184 ? -17.432 -26.294 3.971 1.00 134.48 182 ARG D N 1
ATOM 8402 C CA . ARG D 1 184 ? -18.888 -26.239 3.915 1.00 133.53 182 ARG D CA 1
ATOM 8403 C C . ARG D 1 184 ? -19.491 -27.637 3.921 1.00 131.09 182 ARG D C 1
ATOM 8404 O O . ARG D 1 184 ? -20.559 -27.857 4.504 1.00 123.46 182 ARG D O 1
ATOM 8412 N N . GLU D 1 185 ? -18.817 -28.596 3.284 1.00 159.67 183 GLU D N 1
ATOM 8413 C CA . GLU D 1 185 ? -19.378 -29.936 3.148 1.00 169.87 183 GLU D CA 1
ATOM 8414 C C . GLU D 1 185 ? -19.417 -30.657 4.490 1.00 165.89 183 GLU D C 1
ATOM 8415 O O . GLU D 1 185 ? -20.431 -31.270 4.845 1.00 166.86 183 GLU D O 1
ATOM 8421 N N . ARG D 1 186 ? -18.322 -30.593 5.252 1.00 134.66 184 ARG D N 1
ATOM 8422 C CA . ARG D 1 186 ? -18.292 -31.247 6.556 1.00 130.43 184 ARG D CA 1
ATOM 8423 C C . ARG D 1 186 ? -19.273 -30.608 7.532 1.00 117.45 184 ARG D C 1
ATOM 8424 O O . ARG D 1 186 ? -19.802 -31.293 8.414 1.00 117.87 184 ARG D O 1
ATOM 8432 N N . LEU D 1 187 ? -19.529 -29.306 7.393 1.00 116.35 185 LEU D N 1
ATOM 8433 C CA . LEU D 1 187 ? -20.495 -28.655 8.270 1.00 103.92 185 LEU D CA 1
ATOM 8434 C C . LEU D 1 187 ? -21.916 -29.111 7.962 1.00 119.14 185 LEU D C 1
ATOM 8435 O O . LEU D 1 187 ? -22.724 -29.298 8.878 1.00 117.80 185 LEU D O 1
ATOM 8440 N N . VAL D 1 188 ? -22.236 -29.298 6.679 1.00 120.56 186 VAL D N 1
ATOM 8441 C CA . VAL D 1 188 ? -23.586 -29.708 6.302 1.00 114.42 186 VAL D CA 1
ATOM 8442 C C . VAL D 1 188 ? -23.884 -31.107 6.824 1.00 105.16 186 VAL D C 1
ATOM 8443 O O . VAL D 1 188 ? -24.989 -31.384 7.307 1.00 106.23 186 VAL D O 1
ATOM 8447 N N . THR D 1 189 ? -22.902 -32.009 6.749 1.00 105.59 187 THR D N 1
ATOM 8448 C CA . THR D 1 189 ? -23.110 -33.368 7.239 1.00 106.22 187 THR D CA 1
ATOM 8449 C C . THR D 1 189 ? -23.323 -33.387 8.748 1.00 108.72 187 THR D C 1
ATOM 8450 O O . THR D 1 189 ? -24.109 -34.195 9.258 1.00 104.63 187 THR D O 1
ATOM 8454 N N . LYS D 1 190 ? -22.635 -32.507 9.479 1.00 104.74 188 LYS D N 1
ATOM 8455 C CA . LYS D 1 190 ? -22.842 -32.434 10.922 1.00 103.13 188 LYS D CA 1
ATOM 8456 C C . LYS D 1 190 ? -24.206 -31.850 11.265 1.00 104.92 188 LYS D C 1
ATOM 8457 O O . LYS D 1 190 ? -24.781 -32.193 12.304 1.00 105.33 188 LYS D O 1
ATOM 8463 N N . LEU D 1 191 ? -24.740 -30.976 10.410 1.00 104.92 189 LEU D N 1
ATOM 8464 C CA . LEU D 1 191 ? -26.042 -30.358 10.628 1.00 108.71 189 LEU D CA 1
ATOM 8465 C C . LEU D 1 191 ? -27.191 -31.216 10.114 1.00 121.50 189 LEU D C 1
ATOM 8466 O O . LEU D 1 191 ? -28.250 -30.678 9.760 1.00 122.75 189 LEU D O 1
ATOM 8471 N N . GLU D 1 192 ? -27.009 -32.537 10.060 1.00 121.64 190 GLU D N 1
ATOM 8472 C CA . GLU D 1 192 ? -28.070 -33.416 9.579 1.00 113.69 190 GLU D CA 1
ATOM 8473 C C . GLU D 1 192 ? -29.292 -33.358 10.488 1.00 129.43 190 GLU D C 1
ATOM 8474 O O . GLU D 1 192 ? -30.432 -33.359 10.009 1.00 136.27 190 GLU D O 1
ATOM 8480 N N . ASP D 1 193 ? -29.074 -33.304 11.804 1.00 141.59 191 ASP D N 1
ATOM 8481 C CA . ASP D 1 193 ? -30.195 -33.226 12.732 1.00 146.48 191 ASP D CA 1
ATOM 8482 C C . ASP D 1 193 ? -30.823 -31.839 12.737 1.00 137.92 191 ASP D C 1
ATOM 8483 O O . ASP D 1 193 ? -32.010 -31.700 13.052 1.00 132.77 191 ASP D O 1
ATOM 8488 N N . ALA D 1 194 ? -30.057 -30.811 12.391 1.00 123.35 192 ALA D N 1
ATOM 8489 C CA . ALA D 1 194 ? -30.569 -29.446 12.385 1.00 108.86 192 ALA D CA 1
ATOM 8490 C C . ALA D 1 194 ? -31.385 -29.172 11.126 1.00 108.18 192 ALA D C 1
ATOM 8491 O O . ALA D 1 194 ? -31.874 -30.097 10.478 1.00 131.55 192 ALA D O 1
ATOM 8493 N N . ASN D 1 200 ? -31.850 -24.402 5.933 1.00 131.29 198 ASN D N 1
ATOM 8494 C CA . ASN D 1 200 ? -32.814 -23.444 5.406 1.00 144.84 198 ASN D CA 1
ATOM 8495 C C . ASN D 1 200 ? -32.115 -22.324 4.654 1.00 136.73 198 ASN D C 1
ATOM 8496 O O . ASN D 1 200 ? -30.888 -22.297 4.563 1.00 128.55 198 ASN D O 1
ATOM 8501 N N . ASN D 1 201 ? -32.901 -21.398 4.113 1.00 160.47 199 ASN D N 1
ATOM 8502 C CA . ASN D 1 201 ? -32.324 -20.246 3.441 1.00 156.99 199 ASN D CA 1
ATOM 8503 C C . ASN D 1 201 ? -31.575 -19.372 4.438 1.00 149.70 199 ASN D C 1
ATOM 8504 O O . ASN D 1 201 ? -31.852 -19.382 5.641 1.00 149.64 199 ASN D O 1
ATOM 8509 N N . ARG D 1 202 ? -30.607 -18.618 3.917 1.00 138.19 200 ARG D N 1
ATOM 8510 C CA . ARG D 1 202 ? -29.710 -17.732 4.653 1.00 140.06 200 ARG D CA 1
ATOM 8511 C C . ARG D 1 202 ? -28.732 -18.496 5.537 1.00 139.14 200 ARG D C 1
ATOM 8512 O O . ARG D 1 202 ? -27.941 -17.866 6.249 1.00 129.17 200 ARG D O 1
ATOM 8520 N N . LEU D 1 203 ? -28.757 -19.832 5.522 1.00 139.47 201 LEU D N 1
ATOM 8521 C CA . LEU D 1 203 ? -27.665 -20.586 6.122 1.00 107.70 201 LEU D CA 1
ATOM 8522 C C . LEU D 1 203 ? -26.375 -20.380 5.342 1.00 105.59 201 LEU D C 1
ATOM 8523 O O . LEU D 1 203 ? -25.289 -20.357 5.930 1.00 115.24 201 LEU D O 1
ATOM 8528 N N . GLU D 1 204 ? -26.477 -20.219 4.020 1.00 112.92 202 GLU D N 1
ATOM 8529 C CA . GLU D 1 204 ? -25.305 -19.862 3.231 1.00 119.62 202 GLU D CA 1
ATOM 8530 C C . GLU D 1 204 ? -24.839 -18.448 3.545 1.00 120.92 202 GLU D C 1
ATOM 8531 O O . GLU D 1 204 ? -23.659 -18.129 3.359 1.00 128.54 202 GLU D O 1
ATOM 8537 N N . GLN D 1 205 ? -25.747 -17.589 4.018 1.00 132.39 203 GLN D N 1
ATOM 8538 C CA . GLN D 1 205 ? -25.357 -16.239 4.407 1.00 145.88 203 GLN D CA 1
ATOM 8539 C C . GLN D 1 205 ? -24.404 -16.265 5.596 1.00 144.88 203 GLN D C 1
ATOM 8540 O O . GLN D 1 205 ? -23.427 -15.509 5.634 1.00 147.94 203 GLN D O 1
ATOM 8546 N N . GLU D 1 206 ? -24.670 -17.132 6.575 1.00 129.76 204 GLU D N 1
ATOM 8547 C CA . GLU D 1 206 ? -23.752 -17.278 7.699 1.00 117.01 204 GLU D CA 1
ATOM 8548 C C . GLU D 1 206 ? -22.500 -18.054 7.311 1.00 98.47 204 GLU D C 1
ATOM 8549 O O . GLU D 1 206 ? -21.447 -17.874 7.932 1.00 97.81 204 GLU D O 1
ATOM 8555 N N . LEU D 1 207 ? -22.593 -18.914 6.294 1.00 109.47 205 LEU D N 1
ATOM 8556 C CA . LEU D 1 207 ? -21.431 -19.687 5.865 1.00 103.91 205 LEU D CA 1
ATOM 8557 C C . LEU D 1 207 ? -20.374 -18.790 5.235 1.00 106.28 205 LEU D C 1
ATOM 8558 O O . LEU D 1 207 ? -19.182 -18.906 5.544 1.00 113.86 205 LEU D O 1
ATOM 8563 N N . VAL D 1 208 ? -20.793 -17.886 4.346 1.00 106.41 206 VAL D N 1
ATOM 8564 C CA . VAL D 1 208 ? -19.829 -17.063 3.623 1.00 109.66 206 VAL D CA 1
ATOM 8565 C C . VAL D 1 208 ? -19.155 -16.063 4.554 1.00 110.46 206 VAL D C 1
ATOM 8566 O O . VAL D 1 208 ? -18.012 -15.658 4.312 1.00 121.74 206 VAL D O 1
ATOM 8570 N N . LEU D 1 209 ? -19.837 -15.646 5.623 1.00 112.59 207 LEU D N 1
ATOM 8571 C CA . LEU D 1 209 ? -19.197 -14.770 6.599 1.00 113.96 207 LEU D CA 1
ATOM 8572 C C . LEU D 1 209 ? -18.164 -15.532 7.418 1.00 108.99 207 LEU D C 1
ATOM 8573 O O . LEU D 1 209 ? -17.107 -14.989 7.760 1.00 104.34 207 LEU D O 1
ATOM 8578 N N . LEU D 1 210 ? -18.457 -16.793 7.742 1.00 104.66 208 LEU D N 1
ATOM 8579 C CA . LEU D 1 210 ? -17.462 -17.645 8.382 1.00 96.07 208 LEU D CA 1
ATOM 8580 C C . LEU D 1 210 ? -16.287 -17.911 7.449 1.00 101.79 208 LEU D C 1
ATOM 8581 O O . LEU D 1 210 ? -15.136 -17.984 7.896 1.00 98.69 208 LEU D O 1
ATOM 8586 N N . ALA D 1 211 ? -16.556 -18.054 6.148 1.00 107.18 209 ALA D N 1
ATOM 8587 C CA . ALA D 1 211 ? -15.481 -18.327 5.199 1.00 104.75 209 ALA D CA 1
ATOM 8588 C C . ALA D 1 211 ? -14.543 -17.136 5.052 1.00 101.88 209 ALA D C 1
ATOM 8589 O O . ALA D 1 211 ? -13.361 -17.317 4.736 1.00 110.18 209 ALA D O 1
ATOM 8591 N N . GLN D 1 212 ? -15.043 -15.917 5.274 1.00 92.14 210 GLN D N 1
ATOM 8592 C CA . GLN D 1 212 ? -14.168 -14.750 5.249 1.00 105.54 210 GLN D CA 1
ATOM 8593 C C . GLN D 1 212 ? -13.182 -14.765 6.410 1.00 100.04 210 GLN D C 1
ATOM 8594 O O . GLN D 1 212 ? -12.061 -14.263 6.275 1.00 104.55 210 GLN D O 1
ATOM 8600 N N . ARG D 1 213 ? -13.575 -15.332 7.552 1.00 90.88 211 ARG D N 1
ATOM 8601 C CA . ARG D 1 213 ? -12.639 -15.466 8.662 1.00 79.44 211 ARG D CA 1
ATOM 8602 C C . ARG D 1 213 ? -11.619 -16.567 8.404 1.00 89.42 211 ARG D C 1
ATOM 8603 O O . ARG D 1 213 ? -10.488 -16.491 8.897 1.00 88.70 211 ARG D O 1
ATOM 8611 N N . ILE D 1 214 ? -11.996 -17.592 7.640 1.00 98.82 212 ILE D N 1
ATOM 8612 C CA . ILE D 1 214 ? -11.066 -18.674 7.335 1.00 82.56 212 ILE D CA 1
ATOM 8613 C C . ILE D 1 214 ? -10.114 -18.278 6.214 1.00 88.22 212 ILE D C 1
ATOM 8614 O O . ILE D 1 214 ? -8.948 -18.691 6.210 1.00 77.01 212 ILE D O 1
ATOM 8619 N N . ASP D 1 215 ? -10.581 -17.473 5.261 1.00 91.85 213 ASP D N 1
ATOM 8620 C CA . ASP D 1 215 ? -9.761 -17.111 4.114 1.00 93.86 213 ASP D CA 1
ATOM 8621 C C . ASP D 1 215 ? -8.548 -16.300 4.554 1.00 86.35 213 ASP D C 1
ATOM 8622 O O . ASP D 1 215 ? -8.641 -15.430 5.425 1.00 83.19 213 ASP D O 1
ATOM 8627 N N . VAL D 1 216 ? -7.402 -16.594 3.944 1.00 87.19 214 VAL D N 1
ATOM 8628 C CA . VAL D 1 216 ? -6.141 -15.944 4.269 1.00 87.57 214 VAL D CA 1
ATOM 8629 C C . VAL D 1 216 ? -5.594 -15.155 3.080 1.00 84.78 214 VAL D C 1
ATOM 8630 O O . VAL D 1 216 ? -4.420 -14.803 3.058 1.00 92.53 214 VAL D O 1
ATOM 8634 N N . ALA D 1 217 ? -6.443 -14.870 2.089 1.00 81.57 215 ALA D N 1
ATOM 8635 C CA . ALA D 1 217 ? -5.971 -14.195 0.883 1.00 88.85 215 ALA D CA 1
ATOM 8636 C C . ALA D 1 217 ? -5.482 -12.785 1.189 1.00 96.30 215 ALA D C 1
ATOM 8637 O O . ALA D 1 217 ? -4.466 -12.339 0.642 1.00 108.16 215 ALA D O 1
ATOM 8639 N N . GLU D 1 218 ? -6.195 -12.065 2.060 1.00 93.67 216 GLU D N 1
ATOM 8640 C CA . GLU D 1 218 ? -5.758 -10.728 2.447 1.00 87.97 216 GLU D CA 1
ATOM 8641 C C . GLU D 1 218 ? -4.415 -10.765 3.165 1.00 93.77 216 GLU D C 1
ATOM 8642 O O . GLU D 1 218 ? -3.594 -9.855 2.999 1.00 93.36 216 GLU D O 1
ATOM 8648 N N . GLU D 1 219 ? -4.166 -11.811 3.954 1.00 94.81 217 GLU D N 1
ATOM 8649 C CA . GLU D 1 219 ? -2.902 -11.906 4.674 1.00 91.84 217 GLU D CA 1
ATOM 8650 C C . GLU D 1 219 ? -1.762 -12.315 3.749 1.00 90.93 217 GLU D C 1
ATOM 8651 O O . GLU D 1 219 ? -0.636 -11.825 3.895 1.00 95.51 217 GLU D O 1
ATOM 8657 N N . LEU D 1 220 ? -2.030 -13.210 2.794 1.00 85.70 218 LEU D N 1
ATOM 8658 C CA . LEU D 1 220 ? -1.006 -13.569 1.820 1.00 81.36 218 LEU D CA 1
ATOM 8659 C C . LEU D 1 220 ? -0.648 -12.387 0.932 1.00 95.29 218 LEU D C 1
ATOM 8660 O O . LEU D 1 220 ? 0.503 -12.264 0.497 1.00 93.86 218 LEU D O 1
ATOM 8665 N N . ASP D 1 221 ? -1.616 -11.510 0.651 1.00 112.55 219 ASP D N 1
ATOM 8666 C CA . ASP D 1 221 ? -1.322 -10.313 -0.128 1.00 115.91 219 ASP D CA 1
ATOM 8667 C C . ASP D 1 221 ? -0.381 -9.384 0.627 1.00 113.25 219 ASP D C 1
ATOM 8668 O O . ASP D 1 221 ? 0.553 -8.825 0.040 1.00 117.83 219 ASP D O 1
ATOM 8673 N N . ARG D 1 222 ? -0.610 -9.206 1.931 1.00 91.86 220 ARG D N 1
ATOM 8674 C CA . ARG D 1 222 ? 0.285 -8.369 2.725 1.00 88.69 220 ARG D CA 1
ATOM 8675 C C . ARG D 1 222 ? 1.681 -8.970 2.801 1.00 92.23 220 ARG D C 1
ATOM 8676 O O . ARG D 1 222 ? 2.681 -8.245 2.741 1.00 92.44 220 ARG D O 1
ATOM 8684 N N . LEU D 1 223 ? 1.771 -10.295 2.938 1.00 89.71 221 LEU D N 1
ATOM 8685 C CA . LEU D 1 223 ? 3.076 -10.941 3.028 1.00 85.66 221 LEU D CA 1
ATOM 8686 C C . LEU D 1 223 ? 3.858 -10.787 1.729 1.00 92.39 221 LEU D C 1
ATOM 8687 O O . LEU D 1 223 ? 5.076 -10.572 1.752 1.00 90.01 221 LEU D O 1
ATOM 8692 N N . GLU D 1 224 ? 3.176 -10.894 0.586 1.00 91.97 222 GLU D N 1
ATOM 8693 C CA . GLU D 1 224 ? 3.841 -10.653 -0.691 1.00 79.29 222 GLU D CA 1
ATOM 8694 C C . GLU D 1 224 ? 4.291 -9.203 -0.816 1.00 81.00 222 GLU D C 1
ATOM 8695 O O . GLU D 1 224 ? 5.339 -8.922 -1.409 1.00 82.16 222 GLU D O 1
ATOM 8701 N N . ALA D 1 225 ? 3.516 -8.266 -0.266 1.00 81.42 223 ALA D N 1
ATOM 8702 C CA . ALA D 1 225 ? 3.930 -6.867 -0.296 1.00 86.26 223 ALA D CA 1
ATOM 8703 C C . ALA D 1 225 ? 5.147 -6.635 0.592 1.00 89.77 223 ALA D C 1
ATOM 8704 O O . ALA D 1 225 ? 6.004 -5.801 0.277 1.00 99.05 223 ALA D O 1
ATOM 8706 N N . HIS D 1 226 ? 5.240 -7.368 1.704 1.00 83.89 224 HIS D N 1
ATOM 8707 C CA . HIS D 1 226 ? 6.402 -7.244 2.578 1.00 81.64 224 HIS D CA 1
ATOM 8708 C C . HIS D 1 226 ? 7.658 -7.788 1.909 1.00 83.51 224 HIS D C 1
ATOM 8709 O O . HIS D 1 226 ? 8.756 -7.257 2.114 1.00 88.00 224 HIS D O 1
ATOM 8716 N N . VAL D 1 227 ? 7.517 -8.847 1.110 1.00 77.84 225 VAL D N 1
ATOM 8717 C CA . VAL D 1 227 ? 8.664 -9.406 0.402 1.00 84.68 225 VAL D CA 1
ATOM 8718 C C . VAL D 1 227 ? 9.175 -8.420 -0.642 1.00 89.81 225 VAL D C 1
ATOM 8719 O O . VAL D 1 227 ? 10.385 -8.201 -0.772 1.00 85.57 225 VAL D O 1
ATOM 8723 N N . LYS D 1 228 ? 8.260 -7.810 -1.400 1.00 89.40 226 LYS D N 1
ATOM 8724 C CA . LYS D 1 228 ? 8.663 -6.817 -2.391 1.00 86.01 226 LYS D CA 1
ATOM 8725 C C . LYS D 1 228 ? 9.351 -5.630 -1.731 1.00 88.33 226 LYS D C 1
ATOM 8726 O O . LYS D 1 228 ? 10.315 -5.079 -2.275 1.00 94.46 226 LYS D O 1
ATOM 8732 N N . GLU D 1 229 ? 8.874 -5.226 -0.552 1.00 84.56 227 GLU D N 1
ATOM 8733 C CA . GLU D 1 229 ? 9.534 -4.150 0.178 1.00 83.90 227 GLU D CA 1
ATOM 8734 C C . GLU D 1 229 ? 10.913 -4.577 0.664 1.00 82.52 227 GLU D C 1
ATOM 8735 O O . GLU D 1 229 ? 11.858 -3.781 0.637 1.00 95.46 227 GLU D O 1
ATOM 8741 N N . THR D 1 230 ? 11.048 -5.831 1.104 1.00 78.97 228 THR D N 1
ATOM 8742 C CA . THR D 1 230 ? 12.332 -6.303 1.614 1.00 78.04 228 THR D CA 1
ATOM 8743 C C . THR D 1 230 ? 13.400 -6.274 0.528 1.00 79.23 228 THR D C 1
ATOM 8744 O O . THR D 1 230 ? 14.565 -5.961 0.801 1.00 79.89 228 THR D O 1
ATOM 8748 N N . TYR D 1 231 ? 13.023 -6.594 -0.712 1.00 81.61 229 TYR D N 1
ATOM 8749 C CA . TYR D 1 231 ? 13.965 -6.467 -1.819 1.00 84.35 229 TYR D CA 1
ATOM 8750 C C . TYR D 1 231 ? 14.384 -5.016 -2.016 1.00 86.82 229 TYR D C 1
ATOM 8751 O O . TYR D 1 231 ? 15.551 -4.732 -2.311 1.00 99.10 229 TYR D O 1
ATOM 8760 N N . ASN D 1 232 ? 13.444 -4.080 -1.856 1.00 87.89 230 ASN D N 1
ATOM 8761 C CA . ASN D 1 232 ? 13.784 -2.667 -1.983 1.00 90.48 230 ASN D CA 1
ATOM 8762 C C . ASN D 1 232 ? 14.680 -2.201 -0.845 1.00 88.46 230 ASN D C 1
ATOM 8763 O O . ASN D 1 232 ? 15.529 -1.325 -1.044 1.00 103.85 230 ASN D O 1
ATOM 8768 N N . ILE D 1 233 ? 14.510 -2.775 0.348 1.00 84.75 231 ILE D N 1
ATOM 8769 C CA . ILE D 1 233 ? 15.302 -2.349 1.497 1.00 82.89 231 ILE D CA 1
ATOM 8770 C C . ILE D 1 233 ? 16.751 -2.794 1.353 1.00 85.15 231 ILE D C 1
ATOM 8771 O O . ILE D 1 233 ? 17.670 -2.099 1.803 1.00 102.93 231 ILE D O 1
ATOM 8776 N N . LEU D 1 234 ? 16.987 -3.946 0.722 1.00 82.03 232 LEU D N 1
ATOM 8777 C CA . LEU D 1 234 ? 18.355 -4.426 0.565 1.00 83.69 232 LEU D CA 1
ATOM 8778 C C . LEU D 1 234 ? 19.152 -3.558 -0.399 1.00 100.05 232 LEU D C 1
ATOM 8779 O O . LEU D 1 234 ? 20.378 -3.456 -0.271 1.00 99.70 232 LEU D O 1
ATOM 8784 N N . LYS D 1 235 ? 18.483 -2.921 -1.362 1.00 103.07 233 LYS D N 1
ATOM 8785 C CA . LYS D 1 235 ? 19.198 -2.183 -2.396 1.00 103.25 233 LYS D CA 1
ATOM 8786 C C . LYS D 1 235 ? 19.626 -0.795 -1.936 1.00 113.29 233 LYS D C 1
ATOM 8787 O O . LYS D 1 235 ? 20.620 -0.264 -2.443 1.00 125.03 233 LYS D O 1
ATOM 8793 N N . LYS D 1 236 ? 18.902 -0.191 -0.995 1.00 107.77 234 LYS D N 1
ATOM 8794 C CA . LYS D 1 236 ? 19.267 1.141 -0.529 1.00 113.69 234 LYS D CA 1
ATOM 8795 C C . LYS D 1 236 ? 20.565 1.084 0.267 1.00 118.83 234 LYS D C 1
ATOM 8796 O O . LYS D 1 236 ? 20.792 0.164 1.058 1.00 115.61 234 LYS D O 1
ATOM 8802 N N . LYS D 1 237 ? 21.431 2.074 0.040 1.00 126.36 235 LYS D N 1
ATOM 8803 C CA . LYS D 1 237 ? 22.755 2.108 0.661 1.00 126.22 235 LYS D CA 1
ATOM 8804 C C . LYS D 1 237 ? 22.689 2.980 1.912 1.00 119.60 235 LYS D C 1
ATOM 8805 O O . LYS D 1 237 ? 22.995 4.175 1.903 1.00 121.73 235 LYS D O 1
ATOM 8811 N N . GLU D 1 238 ? 22.273 2.353 3.006 1.00 118.49 236 GLU D N 1
ATOM 8812 C CA . GLU D 1 238 ? 22.236 2.977 4.325 1.00 120.15 236 GLU D CA 1
ATOM 8813 C C . GLU D 1 238 ? 22.072 1.866 5.357 1.00 106.39 236 GLU D C 1
ATOM 8814 O O . GLU D 1 238 ? 22.023 0.679 5.018 1.00 104.76 236 GLU D O 1
ATOM 8820 N N . ALA D 1 239 ? 21.991 2.268 6.625 1.00 95.69 237 ALA D N 1
ATOM 8821 C CA . ALA D 1 239 ? 21.830 1.325 7.727 1.00 94.88 237 ALA D CA 1
ATOM 8822 C C . ALA D 1 239 ? 20.435 0.720 7.669 1.00 98.26 237 ALA D C 1
ATOM 8823 O O . ALA D 1 239 ? 19.431 1.432 7.774 1.00 97.82 237 ALA D O 1
ATOM 8825 N N . VAL D 1 240 ? 20.371 -0.597 7.497 1.00 91.82 238 VAL D N 1
ATOM 8826 C CA . VAL D 1 240 ? 19.101 -1.287 7.322 1.00 92.40 238 VAL D CA 1
ATOM 8827 C C . VAL D 1 240 ? 19.069 -2.506 8.231 1.00 71.62 238 VAL D C 1
ATOM 8828 O O . VAL D 1 240 ? 18.151 -3.328 8.153 1.00 71.30 238 VAL D O 1
ATOM 8832 N N . GLY D 1 241 ? 20.076 -2.629 9.097 1.00 76.59 239 GLY D N 1
ATOM 8833 C CA . GLY D 1 241 ? 20.130 -3.776 9.987 1.00 86.87 239 GLY D CA 1
ATOM 8834 C C . GLY D 1 241 ? 18.927 -3.861 10.906 1.00 72.85 239 GLY D C 1
ATOM 8835 O O . GLY D 1 241 ? 18.321 -4.926 11.059 1.00 64.57 239 GLY D O 1
ATOM 8836 N N . ARG D 1 242 ? 18.561 -2.740 11.526 1.00 73.73 240 ARG D N 1
ATOM 8837 C CA . ARG D 1 242 ? 17.424 -2.742 12.439 1.00 66.96 240 ARG D CA 1
ATOM 8838 C C . ARG D 1 242 ? 16.098 -2.721 11.689 1.00 70.36 240 ARG D C 1
ATOM 8839 O O . ARG D 1 242 ? 15.112 -3.308 12.151 1.00 76.70 240 ARG D O 1
ATOM 8847 N N . ARG D 1 243 ? 16.049 -2.043 10.539 1.00 76.56 241 ARG D N 1
ATOM 8848 C CA . ARG D 1 243 ? 14.817 -2.011 9.756 1.00 66.93 241 ARG D CA 1
ATOM 8849 C C . ARG D 1 243 ? 14.445 -3.403 9.260 1.00 70.11 241 ARG D C 1
ATOM 8850 O O . ARG D 1 243 ? 13.265 -3.772 9.252 1.00 74.03 241 ARG D O 1
ATOM 8858 N N . LEU D 1 244 ? 15.439 -4.192 8.844 1.00 72.89 242 LEU D N 1
ATOM 8859 C CA . LEU D 1 244 ? 15.167 -5.562 8.421 1.00 69.60 242 LEU D CA 1
ATOM 8860 C C . LEU D 1 244 ? 14.652 -6.404 9.581 1.00 80.17 242 LEU D C 1
ATOM 8861 O O . LEU D 1 244 ? 13.799 -7.280 9.392 1.00 81.89 242 LEU D O 1
ATOM 8866 N N . ASP D 1 245 ? 15.161 -6.156 10.790 1.00 75.77 243 ASP D N 1
ATOM 8867 C CA . ASP D 1 245 ? 14.696 -6.899 11.957 1.00 64.50 243 ASP D CA 1
ATOM 8868 C C . ASP D 1 245 ? 13.241 -6.574 12.271 1.00 70.22 243 ASP D C 1
ATOM 8869 O O . ASP D 1 245 ? 12.455 -7.472 12.598 1.00 76.83 243 ASP D O 1
ATOM 8874 N N . PHE D 1 246 ? 12.863 -5.296 12.180 1.00 71.43 244 PHE D N 1
ATOM 8875 C CA . PHE D 1 246 ? 11.466 -4.924 12.376 1.00 68.68 244 PHE D CA 1
ATOM 8876 C C . PHE D 1 246 ? 10.577 -5.524 11.296 1.00 65.52 244 PHE D C 1
ATOM 8877 O O . PHE D 1 246 ? 9.416 -5.857 11.561 1.00 73.29 244 PHE D O 1
ATOM 8885 N N . MET D 1 247 ? 11.103 -5.673 10.078 1.00 63.89 245 MET D N 1
ATOM 8886 C CA . MET D 1 247 ? 10.321 -6.257 8.994 1.00 63.99 245 MET D CA 1
ATOM 8887 C C . MET D 1 247 ? 10.043 -7.734 9.249 1.00 68.47 245 MET D C 1
ATOM 8888 O O . MET D 1 247 ? 8.955 -8.229 8.933 1.00 67.25 245 MET D O 1
ATOM 8893 N N . MET D 1 248 ? 11.010 -8.451 9.828 1.00 64.38 246 MET D N 1
ATOM 8894 C CA . MET D 1 248 ? 10.806 -9.866 10.119 1.00 61.88 246 MET D CA 1
ATOM 8895 C C . MET D 1 248 ? 9.728 -10.077 11.172 1.00 66.99 246 MET D C 1
ATOM 8896 O O . MET D 1 248 ? 9.057 -11.115 11.169 1.00 76.57 246 MET D O 1
ATOM 8901 N N . GLN D 1 249 ? 9.554 -9.118 12.084 1.00 61.13 247 GLN D N 1
ATOM 8902 C CA . GLN D 1 249 ? 8.472 -9.224 13.055 1.00 61.03 247 GLN D CA 1
ATOM 8903 C C . GLN D 1 249 ? 7.114 -9.207 12.368 1.00 69.60 247 GLN D C 1
ATOM 8904 O O . GLN D 1 249 ? 6.167 -9.844 12.845 1.00 73.96 247 GLN D O 1
ATOM 8910 N N . GLU D 1 250 ? 7.001 -8.494 11.246 1.00 67.72 248 GLU D N 1
ATOM 8911 C CA . GLU D 1 250 ? 5.762 -8.507 10.479 1.00 63.10 248 GLU D CA 1
ATOM 8912 C C . GLU D 1 250 ? 5.650 -9.760 9.625 1.00 63.16 248 GLU D C 1
ATOM 8913 O O . GLU D 1 250 ? 4.541 -10.262 9.411 1.00 80.30 248 GLU D O 1
ATOM 8919 N N . PHE D 1 251 ? 6.779 -10.274 9.131 1.00 62.98 249 PHE D N 1
ATOM 8920 C CA . PHE D 1 251 ? 6.776 -11.565 8.453 1.00 63.29 249 PHE D CA 1
ATOM 8921 C C . PHE D 1 251 ? 6.221 -12.652 9.365 1.00 62.74 249 PHE D C 1
ATOM 8922 O O . PHE D 1 251 ? 5.333 -13.417 8.973 1.00 63.28 249 PHE D O 1
ATOM 8930 N N . ASN D 1 252 ? 6.729 -12.723 10.599 1.00 73.39 250 ASN D N 1
ATOM 8931 C CA . ASN D 1 252 ? 6.276 -13.740 11.541 1.00 61.76 250 ASN D CA 1
ATOM 8932 C C . ASN D 1 252 ? 4.868 -13.450 12.048 1.00 71.84 250 ASN D C 1
ATOM 8933 O O . ASN D 1 252 ? 4.141 -14.378 12.419 1.00 69.99 250 ASN D O 1
ATOM 8938 N N . ARG D 1 253 ? 4.469 -12.176 12.077 1.00 74.80 251 ARG D N 1
ATOM 8939 C CA . ARG D 1 253 ? 3.112 -11.839 12.491 1.00 64.35 251 ARG D CA 1
ATOM 8940 C C . ARG D 1 253 ? 2.086 -12.395 11.513 1.00 63.54 251 ARG D C 1
ATOM 8941 O O . ARG D 1 253 ? 1.027 -12.886 11.922 1.00 77.02 251 ARG D O 1
ATOM 8949 N N . GLU D 1 254 ? 2.380 -12.326 10.213 1.00 63.87 252 GLU D N 1
ATOM 8950 C CA . GLU D 1 254 ? 1.467 -12.893 9.227 1.00 64.90 252 GLU D CA 1
ATOM 8951 C C . GLU D 1 254 ? 1.546 -14.413 9.204 1.00 73.06 252 GLU D C 1
ATOM 8952 O O . GLU D 1 254 ? 0.544 -15.082 8.927 1.00 80.34 252 GLU D O 1
ATOM 8958 N N . SER D 1 255 ? 2.721 -14.977 9.490 1.00 64.16 253 SER D N 1
ATOM 8959 C CA . SER D 1 255 ? 2.845 -16.430 9.535 1.00 64.47 253 SER D CA 1
ATOM 8960 C C . SER D 1 255 ? 2.080 -17.012 10.716 1.00 80.04 253 SER D C 1
ATOM 8961 O O . SER D 1 255 ? 1.429 -18.055 10.588 1.00 82.26 253 SER D O 1
ATOM 8964 N N . ASN D 1 256 ? 2.145 -16.350 11.874 1.00 77.76 254 ASN D N 1
ATOM 8965 C CA . ASN D 1 256 ? 1.440 -16.851 13.049 1.00 87.45 254 ASN D CA 1
ATOM 8966 C C . ASN D 1 256 ? -0.070 -16.792 12.854 1.00 85.84 254 ASN D C 1
ATOM 8967 O O . ASN D 1 256 ? -0.782 -17.757 13.156 1.00 96.82 254 ASN D O 1
ATOM 8972 N N . THR D 1 257 ? -0.581 -15.665 12.348 1.00 77.72 255 THR D N 1
ATOM 8973 C CA . THR D 1 257 ? -2.012 -15.564 12.091 1.00 79.37 255 THR D CA 1
ATOM 8974 C C . THR D 1 257 ? -2.446 -16.470 10.946 1.00 79.40 255 THR D C 1
ATOM 8975 O O . THR D 1 257 ? -3.628 -16.820 10.861 1.00 85.58 255 THR D O 1
ATOM 8979 N N . LEU D 1 258 ? -1.519 -16.861 10.068 1.00 70.62 256 LEU D N 1
ATOM 8980 C CA . LEU D 1 258 ? -1.843 -17.854 9.051 1.00 78.17 256 LEU D CA 1
ATOM 8981 C C . LEU D 1 258 ? -1.925 -19.246 9.661 1.00 75.29 256 LEU D C 1
ATOM 8982 O O . LEU D 1 258 ? -2.818 -20.030 9.319 1.00 69.57 256 LEU D O 1
ATOM 8987 N N . ALA D 1 259 ? -1.003 -19.569 10.571 1.00 67.54 257 ALA D N 1
ATOM 8988 C CA . ALA D 1 259 ? -1.052 -20.866 11.234 1.00 68.26 257 ALA D CA 1
ATOM 8989 C C . ALA D 1 259 ? -2.222 -20.953 12.204 1.00 72.46 257 ALA D C 1
ATOM 8990 O O . ALA D 1 259 ? -2.706 -22.054 12.489 1.00 77.49 257 ALA D O 1
ATOM 8992 N N . SER D 1 260 ? -2.690 -19.812 12.715 1.00 68.55 258 SER D N 1
ATOM 8993 C CA . SER D 1 260 ? -3.821 -19.823 13.637 1.00 69.58 258 SER D CA 1
ATOM 8994 C C . SER D 1 260 ? -5.125 -20.108 12.902 1.00 72.45 258 SER D C 1
ATOM 8995 O O . SER D 1 260 ? -5.924 -20.947 13.336 1.00 84.03 258 SER D O 1
ATOM 8998 N N . LYS D 1 261 ? -5.360 -19.419 11.787 1.00 83.89 259 LYS D N 1
ATOM 8999 C CA . LYS D 1 261 ? -6.572 -19.621 11.003 1.00 83.64 259 LYS D CA 1
ATOM 9000 C C . LYS D 1 261 ? -6.500 -20.848 10.106 1.00 78.67 259 LYS D C 1
ATOM 9001 O O . LYS D 1 261 ? -7.445 -21.098 9.349 1.00 89.90 259 LYS D O 1
ATOM 9007 N N . SER D 1 262 ? -5.412 -21.612 10.167 1.00 76.05 260 SER D N 1
ATOM 9008 C CA . SER D 1 262 ? -5.267 -22.784 9.316 1.00 74.17 260 SER D CA 1
ATOM 9009 C C . SER D 1 262 ? -6.208 -23.890 9.774 1.00 83.98 260 SER D C 1
ATOM 9010 O O . SER D 1 262 ? -6.290 -24.199 10.967 1.00 86.81 260 SER D O 1
ATOM 9013 N N . ILE D 1 263 ? -6.921 -24.485 8.820 1.00 89.53 261 ILE D N 1
ATOM 9014 C CA . ILE D 1 263 ? -7.839 -25.585 9.091 1.00 98.20 261 ILE D CA 1
ATOM 9015 C C . ILE D 1 263 ? -7.390 -26.880 8.434 1.00 103.08 261 ILE D C 1
ATOM 9016 O O . ILE D 1 263 ? -8.000 -27.933 8.671 1.00 101.58 261 ILE D O 1
ATOM 9021 N N . ASN D 1 264 ? -6.329 -26.846 7.635 1.00 113.64 262 ASN D N 1
ATOM 9022 C CA . ASN D 1 264 ? -5.808 -28.031 6.976 1.00 100.44 262 ASN D CA 1
ATOM 9023 C C . ASN D 1 264 ? -4.345 -28.227 7.350 1.00 99.50 262 ASN D C 1
ATOM 9024 O O . ASN D 1 264 ? -3.626 -27.266 7.638 1.00 105.06 262 ASN D O 1
ATOM 9029 N N . ALA D 1 265 ? -3.908 -29.488 7.347 1.00 104.16 263 ALA D N 1
ATOM 9030 C CA . ALA D 1 265 ? -2.539 -29.787 7.755 1.00 92.03 263 ALA D CA 1
ATOM 9031 C C . ALA D 1 265 ? -1.531 -29.388 6.686 1.00 81.44 263 ALA D C 1
ATOM 9032 O O . ALA D 1 265 ? -0.380 -29.074 7.010 1.00 79.78 263 ALA D O 1
ATOM 9034 N N . GLU D 1 266 ? -1.937 -29.390 5.415 1.00 83.60 264 GLU D N 1
ATOM 9035 C CA . GLU D 1 266 ? -1.020 -28.992 4.352 1.00 83.36 264 GLU D CA 1
ATOM 9036 C C . GLU D 1 266 ? -0.646 -27.520 4.473 1.00 80.89 264 GLU D C 1
ATOM 9037 O O . GLU D 1 266 ? 0.515 -27.147 4.269 1.00 89.31 264 GLU D O 1
ATOM 9043 N N . VAL D 1 267 ? -1.617 -26.670 4.813 1.00 82.69 265 VAL D N 1
ATOM 9044 C CA . VAL D 1 267 ? -1.333 -25.250 4.990 1.00 80.89 265 VAL D CA 1
ATOM 9045 C C . VAL D 1 267 ? -0.520 -25.022 6.258 1.00 82.32 265 VAL D C 1
ATOM 9046 O O . VAL D 1 267 ? 0.362 -24.155 6.301 1.00 85.63 265 VAL D O 1
ATOM 9050 N N . THR D 1 268 ? -0.795 -25.801 7.306 1.00 76.63 266 THR D N 1
ATOM 9051 C CA . THR D 1 268 ? -0.041 -25.670 8.548 1.00 67.69 266 THR D CA 1
ATOM 9052 C C . THR D 1 268 ? 1.432 -25.998 8.335 1.00 74.32 266 THR D C 1
ATOM 9053 O O . THR D 1 268 ? 2.312 -25.331 8.893 1.00 84.32 266 THR D O 1
ATOM 9057 N N . ASN D 1 269 ? 1.722 -27.016 7.519 1.00 72.79 267 ASN D N 1
ATOM 9058 C CA . ASN D 1 269 ? 3.111 -27.322 7.191 1.00 73.48 267 ASN D CA 1
ATOM 9059 C C . ASN D 1 269 ? 3.759 -26.192 6.405 1.00 67.93 267 ASN D C 1
ATOM 9060 O O . ASN D 1 269 ? 4.961 -25.945 6.553 1.00 79.73 267 ASN D O 1
ATOM 9065 N N . SER D 1 270 ? 2.988 -25.494 5.570 1.00 61.89 268 SER D N 1
ATOM 9066 C CA . SER D 1 270 ? 3.550 -24.365 4.839 1.00 74.00 268 SER D CA 1
ATOM 9067 C C . SER D 1 270 ? 3.798 -23.182 5.766 1.00 73.56 268 SER D C 1
ATOM 9068 O O . SER D 1 270 ? 4.774 -22.444 5.590 1.00 72.42 268 SER D O 1
ATOM 9071 N N . ALA D 1 271 ? 2.927 -22.986 6.759 1.00 65.52 269 ALA D N 1
ATOM 9072 C CA . ALA D 1 271 ? 3.142 -21.908 7.719 1.00 70.19 269 ALA D CA 1
ATOM 9073 C C . ALA D 1 271 ? 4.382 -22.167 8.564 1.00 69.99 269 ALA D C 1
ATOM 9074 O O . ALA D 1 271 ? 5.111 -21.230 8.910 1.00 71.24 269 ALA D O 1
ATOM 9076 N N . ILE D 1 272 ? 4.635 -23.433 8.906 1.00 65.62 270 ILE D N 1
ATOM 9077 C CA . ILE D 1 272 ? 5.849 -23.780 9.640 1.00 59.60 270 ILE D CA 1
ATOM 9078 C C . ILE D 1 272 ? 7.079 -23.511 8.786 1.00 60.63 270 ILE D C 1
ATOM 9079 O O . ILE D 1 272 ? 8.091 -22.991 9.273 1.00 60.82 270 ILE D O 1
ATOM 9084 N N . GLU D 1 273 ? 7.011 -23.856 7.497 1.00 67.20 271 GLU D N 1
ATOM 9085 C CA . GLU D 1 273 ? 8.130 -23.592 6.599 1.00 72.93 271 GLU D CA 1
ATOM 9086 C C . GLU D 1 273 ? 8.398 -22.097 6.481 1.00 68.57 271 GLU D C 1
ATOM 9087 O O . GLU D 1 273 ? 9.555 -21.673 6.384 1.00 72.24 271 GLU D O 1
ATOM 9093 N N . LEU D 1 274 ? 7.340 -21.284 6.488 1.00 66.86 272 LEU D N 1
ATOM 9094 C CA . LEU D 1 274 ? 7.517 -19.835 6.483 1.00 74.24 272 LEU D CA 1
ATOM 9095 C C . LEU D 1 274 ? 8.272 -19.373 7.723 1.00 75.71 272 LEU D C 1
ATOM 9096 O O . LEU D 1 274 ? 9.225 -18.591 7.629 1.00 71.20 272 LEU D O 1
ATOM 9101 N N . LYS D 1 275 ? 7.861 -19.853 8.899 1.00 70.88 273 LYS D N 1
ATOM 9102 C CA . LYS D 1 275 ? 8.502 -19.429 10.139 1.00 73.85 273 LYS D CA 1
ATOM 9103 C C . LYS D 1 275 ? 9.943 -19.916 10.225 1.00 72.05 273 LYS D C 1
ATOM 9104 O O . LYS D 1 275 ? 10.778 -19.264 10.863 1.00 72.06 273 LYS D O 1
ATOM 9110 N N . VAL D 1 276 ? 10.256 -21.050 9.594 1.00 65.44 274 VAL D N 1
ATOM 9111 C CA . VAL D 1 276 ? 11.640 -21.508 9.544 1.00 62.79 274 VAL D CA 1
ATOM 9112 C C . VAL D 1 276 ? 12.476 -20.574 8.679 1.00 64.86 274 VAL D C 1
ATOM 9113 O O . VAL D 1 276 ? 13.599 -20.206 9.043 1.00 64.62 274 VAL D O 1
ATOM 9117 N N . LEU D 1 277 ? 11.939 -20.168 7.526 1.00 66.58 275 LEU D N 1
ATOM 9118 C CA . LEU D 1 277 ? 12.663 -19.252 6.652 1.00 73.80 275 LEU D CA 1
ATOM 9119 C C . LEU D 1 277 ? 12.844 -17.888 7.308 1.00 80.72 275 LEU D C 1
ATOM 9120 O O . LEU D 1 277 ? 13.872 -17.230 7.112 1.00 86.74 275 LEU D O 1
ATOM 9125 N N . ILE D 1 278 ? 11.856 -17.449 8.092 1.00 81.51 276 ILE D N 1
ATOM 9126 C CA . ILE D 1 278 ? 11.964 -16.163 8.773 1.00 67.99 276 ILE D CA 1
ATOM 9127 C C . ILE D 1 278 ? 13.037 -16.221 9.853 1.00 68.14 276 ILE D C 1
ATOM 9128 O O . ILE D 1 278 ? 13.794 -15.262 10.047 1.00 79.18 276 ILE D O 1
ATOM 9133 N N . GLU D 1 279 ? 13.125 -17.345 10.568 1.00 68.45 277 GLU D N 1
ATOM 9134 C CA . GLU D 1 279 ? 14.177 -17.500 11.567 1.00 67.76 277 GLU D CA 1
ATOM 9135 C C . GLU D 1 279 ? 15.553 -17.546 10.915 1.00 69.18 277 GLU D C 1
ATOM 9136 O O . GLU D 1 279 ? 16.521 -16.999 11.457 1.00 71.00 277 GLU D O 1
ATOM 9142 N N . GLN D 1 280 ? 15.661 -18.189 9.749 1.00 66.81 278 GLN D N 1
ATOM 9143 C CA . GLN D 1 280 ? 16.939 -18.226 9.047 1.00 67.59 278 GLN D CA 1
ATOM 9144 C C . GLN D 1 280 ? 17.339 -16.840 8.556 1.00 69.76 278 GLN D C 1
ATOM 9145 O O . GLN D 1 280 ? 18.526 -16.495 8.553 1.00 71.66 278 GLN D O 1
ATOM 9151 N N . MET D 1 281 ? 16.362 -16.030 8.138 1.00 68.30 279 MET D N 1
ATOM 9152 C CA . MET D 1 281 ? 16.665 -14.661 7.732 1.00 69.48 279 MET D CA 1
ATOM 9153 C C . MET D 1 281 ? 17.052 -13.802 8.929 1.00 70.13 279 MET D C 1
ATOM 9154 O O . MET D 1 281 ? 17.984 -12.994 8.841 1.00 75.49 279 MET D O 1
ATOM 9159 N N . ARG D 1 282 ? 16.349 -13.959 10.055 1.00 74.87 280 ARG D N 1
ATOM 9160 C CA . ARG D 1 282 ? 16.689 -13.187 11.246 1.00 67.32 280 ARG D CA 1
ATOM 9161 C C . ARG D 1 282 ? 18.093 -13.505 11.740 1.00 74.11 280 ARG D C 1
ATOM 9162 O O . ARG D 1 282 ? 18.757 -12.638 12.319 1.00 81.17 280 ARG D O 1
ATOM 9170 N N . GLU D 1 283 ? 18.563 -14.734 11.520 1.00 71.62 281 GLU D N 1
ATOM 9171 C CA . GLU D 1 283 ? 19.921 -15.081 11.923 1.00 74.63 281 GLU D CA 1
ATOM 9172 C C . GLU D 1 283 ? 20.953 -14.329 11.092 1.00 74.22 281 GLU D C 1
ATOM 9173 O O . GLU D 1 283 ? 22.001 -13.926 11.610 1.00 81.82 281 GLU D O 1
ATOM 9179 N N . GLN D 1 284 ? 20.675 -14.127 9.803 1.00 71.20 282 GLN D N 1
ATOM 9180 C CA . GLN D 1 284 ? 21.611 -13.403 8.950 1.00 73.16 282 GLN D CA 1
ATOM 9181 C C . GLN D 1 284 ? 21.479 -11.895 9.109 1.00 73.41 282 GLN D C 1
ATOM 9182 O O . GLN D 1 284 ? 22.457 -11.167 8.906 1.00 79.61 282 GLN D O 1
ATOM 9188 N N . ILE D 1 285 ? 20.285 -11.412 9.463 1.00 74.88 283 ILE D N 1
ATOM 9189 C CA . ILE D 1 285 ? 20.081 -9.979 9.647 1.00 72.84 283 ILE D CA 1
ATOM 9190 C C . ILE D 1 285 ? 20.835 -9.480 10.873 1.00 72.77 283 ILE D C 1
ATOM 9191 O O . ILE D 1 285 ? 21.254 -8.316 10.923 1.00 74.90 283 ILE D O 1
ATOM 9196 N N . GLN D 1 286 ? 21.042 -10.347 11.869 1.00 71.72 284 GLN D N 1
ATOM 9197 C CA . GLN D 1 286 ? 21.854 -9.969 13.022 1.00 72.07 284 GLN D CA 1
ATOM 9198 C C . GLN D 1 286 ? 23.258 -9.550 12.610 1.00 73.72 284 GLN D C 1
ATOM 9199 O O . GLN D 1 286 ? 23.858 -8.679 13.250 1.00 74.50 284 GLN D O 1
ATOM 9205 N N . ASN D 1 287 ? 23.799 -10.151 11.551 1.00 82.96 285 ASN D N 1
ATOM 9206 C CA . ASN D 1 287 ? 25.135 -9.801 11.088 1.00 78.35 285 ASN D CA 1
ATOM 9207 C C . ASN D 1 287 ? 25.150 -8.578 10.181 1.00 79.74 285 ASN D C 1
ATOM 9208 O O . ASN D 1 287 ? 26.235 -8.124 9.805 1.00 89.30 285 ASN D O 1
ATOM 9213 N N . ILE D 1 288 ? 23.989 -8.034 9.829 1.00 79.45 286 ILE D N 1
ATOM 9214 C CA . ILE D 1 288 ? 23.901 -6.885 8.936 1.00 79.10 286 ILE D CA 1
ATOM 9215 C C . ILE D 1 288 ? 23.931 -5.604 9.757 1.00 80.80 286 ILE D C 1
ATOM 9216 O O . ILE D 1 288 ? 23.301 -5.511 10.818 1.00 94.82 286 ILE D O 1
ATOM 9221 N N . GLU D 1 289 ? 24.670 -4.611 9.269 1.00 81.92 287 GLU D N 1
ATOM 9222 C CA . GLU D 1 289 ? 24.767 -3.318 9.937 1.00 82.36 287 GLU D CA 1
ATOM 9223 C C . GLU D 1 289 ? 23.443 -2.564 9.876 1.00 82.50 287 GLU D C 1
ATOM 9224 O O . GLU D 1 289 ? 22.928 -2.280 8.794 1.00 90.30 287 GLU D O 1
ATOM 9230 N N . MET E 1 3 ? 21.180 24.099 30.562 1.00 104.86 1 MET E N 1
ATOM 9231 C CA . MET E 1 3 ? 20.770 23.600 29.255 1.00 114.50 1 MET E CA 1
ATOM 9232 C C . MET E 1 3 ? 21.273 22.179 29.043 1.00 104.27 1 MET E C 1
ATOM 9233 O O . MET E 1 3 ? 22.044 21.659 29.849 1.00 105.49 1 MET E O 1
ATOM 9238 N N . ILE E 1 4 ? 20.830 21.549 27.955 1.00 112.89 2 ILE E N 1
ATOM 9239 C CA . ILE E 1 4 ? 21.280 20.198 27.653 1.00 111.72 2 ILE E CA 1
ATOM 9240 C C . ILE E 1 4 ? 22.739 20.234 27.217 1.00 113.32 2 ILE E C 1
ATOM 9241 O O . ILE E 1 4 ? 23.215 21.211 26.621 1.00 121.44 2 ILE E O 1
ATOM 9246 N N . ARG E 1 5 ? 23.468 19.169 27.540 1.00 107.48 3 ARG E N 1
ATOM 9247 C CA . ARG E 1 5 ? 24.890 19.085 27.240 1.00 106.93 3 ARG E CA 1
ATOM 9248 C C . ARG E 1 5 ? 25.222 17.668 26.803 1.00 104.97 3 ARG E C 1
ATOM 9249 O O . ARG E 1 5 ? 24.779 16.703 27.432 1.00 102.01 3 ARG E O 1
ATOM 9257 N N . SER E 1 6 ? 25.987 17.551 25.722 1.00 102.51 4 SER E N 1
ATOM 9258 C CA . SER E 1 6 ? 26.390 16.243 25.226 1.00 88.64 4 SER E CA 1
ATOM 9259 C C . SER E 1 6 ? 27.421 15.628 26.163 1.00 92.82 4 SER E C 1
ATOM 9260 O O . SER E 1 6 ? 28.423 16.263 26.504 1.00 96.36 4 SER E O 1
ATOM 9263 N N . MET E 1 7 ? 27.176 14.384 26.580 1.00 96.75 5 MET E N 1
ATOM 9264 C CA . MET E 1 7 ? 28.039 13.747 27.566 1.00 91.03 5 MET E CA 1
ATOM 9265 C C . MET E 1 7 ? 29.414 13.402 27.005 1.00 88.87 5 MET E C 1
ATOM 9266 O O . MET E 1 7 ? 30.356 13.213 27.781 1.00 88.17 5 MET E O 1
ATOM 9271 N N . THR E 1 8 ? 29.555 13.323 25.686 1.00 91.96 6 THR E N 1
ATOM 9272 C CA . THR E 1 8 ? 30.836 13.055 25.048 1.00 88.58 6 THR E CA 1
ATOM 9273 C C . THR E 1 8 ? 31.297 14.301 24.302 1.00 82.99 6 THR E C 1
ATOM 9274 O O . THR E 1 8 ? 30.543 14.871 23.506 1.00 80.56 6 THR E O 1
ATOM 9278 N N . ALA E 1 9 ? 32.528 14.728 24.572 1.00 81.84 7 ALA E N 1
ATOM 9279 C CA . ALA E 1 9 ? 33.080 15.920 23.942 1.00 78.72 7 ALA E CA 1
ATOM 9280 C C . ALA E 1 9 ? 34.593 15.894 24.101 1.00 89.86 7 ALA E C 1
ATOM 9281 O O . ALA E 1 9 ? 35.143 15.100 24.867 1.00 97.14 7 ALA E O 1
ATOM 9283 N N . TYR E 1 10 ? 35.264 16.780 23.365 1.00 96.01 8 TYR E N 1
ATOM 9284 C CA . TYR E 1 10 ? 36.717 16.874 23.400 1.00 101.46 8 TYR E CA 1
ATOM 9285 C C . TYR E 1 10 ? 37.137 18.337 23.402 1.00 103.28 8 TYR E C 1
ATOM 9286 O O . TYR E 1 10 ? 36.508 19.181 22.760 1.00 97.89 8 TYR E O 1
ATOM 9295 N N . ALA E 1 11 ? 38.215 18.627 24.131 1.00 117.46 9 ALA E N 1
ATOM 9296 C CA . ALA E 1 11 ? 38.779 19.971 24.185 1.00 121.64 9 ALA E CA 1
ATOM 9297 C C . ALA E 1 11 ? 40.191 19.933 24.755 1.00 131.99 9 ALA E C 1
ATOM 9298 O O . ALA E 1 11 ? 40.405 19.407 25.851 1.00 126.70 9 ALA E O 1
ATOM 9300 N N . ARG E 1 12 ? 41.158 20.487 24.028 1.00 134.49 10 ARG E N 1
ATOM 9301 C CA . ARG E 1 12 ? 42.534 20.574 24.493 1.00 135.66 10 ARG E CA 1
ATOM 9302 C C . ARG E 1 12 ? 43.073 21.977 24.253 1.00 139.72 10 ARG E C 1
ATOM 9303 O O . ARG E 1 12 ? 42.640 22.682 23.335 1.00 139.41 10 ARG E O 1
ATOM 9311 N N . ARG E 1 13 ? 44.029 22.375 25.089 1.00 141.97 11 ARG E N 1
ATOM 9312 C CA . ARG E 1 13 ? 44.615 23.705 25.013 1.00 151.97 11 ARG E CA 1
ATOM 9313 C C . ARG E 1 13 ? 46.083 23.618 25.400 1.00 145.02 11 ARG E C 1
ATOM 9314 O O . ARG E 1 13 ? 46.444 22.892 26.330 1.00 138.21 11 ARG E O 1
ATOM 9322 N N . GLU E 1 14 ? 46.923 24.360 24.684 1.00 154.02 12 GLU E N 1
ATOM 9323 C CA . GLU E 1 14 ? 48.358 24.383 24.927 1.00 162.26 12 GLU E CA 1
ATOM 9324 C C . GLU E 1 14 ? 48.768 25.762 25.421 1.00 163.71 12 GLU E C 1
ATOM 9325 O O . GLU E 1 14 ? 48.363 26.779 24.848 1.00 161.32 12 GLU E O 1
ATOM 9331 N N . ILE E 1 15 ? 49.562 25.792 26.489 1.00 147.78 13 ILE E N 1
ATOM 9332 C CA . ILE E 1 15 ? 50.080 27.026 27.068 1.00 141.36 13 ILE E CA 1
ATOM 9333 C C . ILE E 1 15 ? 51.596 26.915 27.117 1.00 151.30 13 ILE E C 1
ATOM 9334 O O . ILE E 1 15 ? 52.138 26.053 27.822 1.00 148.79 13 ILE E O 1
ATOM 9339 N N . LYS E 1 16 ? 52.278 27.783 26.377 1.00 171.87 14 LYS E N 1
ATOM 9340 C CA . LYS E 1 16 ? 53.731 27.778 26.293 1.00 183.96 14 LYS E CA 1
ATOM 9341 C C . LYS E 1 16 ? 54.303 28.935 27.102 1.00 178.48 14 LYS E C 1
ATOM 9342 O O . LYS E 1 16 ? 53.771 30.050 27.072 1.00 175.43 14 LYS E O 1
ATOM 9348 N N . GLY E 1 17 ? 55.389 28.664 27.824 1.00 174.22 15 GLY E N 1
ATOM 9349 C CA . GLY E 1 17 ? 56.030 29.670 28.643 1.00 165.78 15 GLY E CA 1
ATOM 9350 C C . GLY E 1 17 ? 57.524 29.438 28.721 1.00 162.48 15 GLY E C 1
ATOM 9351 O O . GLY E 1 17 ? 58.047 28.436 28.227 1.00 165.17 15 GLY E O 1
ATOM 9352 N N . GLU E 1 18 ? 58.213 30.394 29.351 1.00 150.45 16 GLU E N 1
ATOM 9353 C CA . GLU E 1 18 ? 59.654 30.272 29.538 1.00 158.57 16 GLU E CA 1
ATOM 9354 C C . GLU E 1 18 ? 60.004 29.085 30.426 1.00 170.76 16 GLU E C 1
ATOM 9355 O O . GLU E 1 18 ? 61.050 28.456 30.231 1.00 178.68 16 GLU E O 1
ATOM 9361 N N . TRP E 1 19 ? 59.147 28.769 31.400 1.00 189.20 17 TRP E N 1
ATOM 9362 C CA . TRP E 1 19 ? 59.379 27.604 32.249 1.00 194.64 17 TRP E CA 1
ATOM 9363 C C . TRP E 1 19 ? 59.330 26.317 31.440 1.00 185.93 17 TRP E C 1
ATOM 9364 O O . TRP E 1 19 ? 60.103 25.386 31.691 1.00 180.11 17 TRP E O 1
ATOM 9375 N N . GLY E 1 20 ? 58.439 26.251 30.463 1.00 179.12 18 GLY E N 1
ATOM 9376 C CA . GLY E 1 20 ? 58.293 25.061 29.655 1.00 172.70 18 GLY E CA 1
ATOM 9377 C C . GLY E 1 20 ? 56.977 25.096 28.901 1.00 182.93 18 GLY E C 1
ATOM 9378 O O . GLY E 1 20 ? 56.253 26.091 28.918 1.00 175.02 18 GLY E O 1
ATOM 9379 N N . SER E 1 21 ? 56.691 23.980 28.242 1.00 196.85 19 SER E N 1
ATOM 9380 C CA . SER E 1 21 ? 55.489 23.826 27.436 1.00 193.07 19 SER E CA 1
ATOM 9381 C C . SER E 1 21 ? 54.634 22.716 28.026 1.00 194.12 19 SER E C 1
ATOM 9382 O O . SER E 1 21 ? 55.117 21.597 28.235 1.00 194.77 19 SER E O 1
ATOM 9385 N N . ALA E 1 22 ? 53.370 23.030 28.299 1.00 178.24 20 ALA E N 1
ATOM 9386 C CA . ALA E 1 22 ? 52.435 22.077 28.879 1.00 163.70 20 ALA E CA 1
ATOM 9387 C C . ALA E 1 22 ? 51.100 22.207 28.166 1.00 157.21 20 ALA E C 1
ATOM 9388 O O . ALA E 1 22 ? 50.580 23.317 28.019 1.00 155.07 20 ALA E O 1
ATOM 9390 N N . THR E 1 23 ? 50.551 21.078 27.723 1.00 148.28 21 THR E N 1
ATOM 9391 C CA . THR E 1 23 ? 49.310 21.046 26.960 1.00 142.45 21 THR E CA 1
ATOM 9392 C C . THR E 1 23 ? 48.279 20.213 27.707 1.00 133.28 21 THR E C 1
ATOM 9393 O O . THR E 1 23 ? 48.469 19.006 27.893 1.00 132.64 21 THR E O 1
ATOM 9397 N N . TRP E 1 24 ? 47.190 20.853 28.126 1.00 133.45 22 TRP E N 1
ATOM 9398 C CA . TRP E 1 24 ? 46.080 20.137 28.738 1.00 121.18 22 TRP E CA 1
ATOM 9399 C C . TRP E 1 24 ? 45.231 19.484 27.655 1.00 123.90 22 TRP E C 1
ATOM 9400 O O . TRP E 1 24 ? 44.868 20.130 26.668 1.00 132.77 22 TRP E O 1
ATOM 9411 N N . GLU E 1 25 ? 44.919 18.203 27.838 1.00 117.62 23 GLU E N 1
ATOM 9412 C CA . GLU E 1 25 ? 44.067 17.470 26.908 1.00 115.26 23 GLU E CA 1
ATOM 9413 C C . GLU E 1 25 ? 43.067 16.653 27.710 1.00 113.42 23 GLU E C 1
ATOM 9414 O O . GLU E 1 25 ? 43.464 15.845 28.556 1.00 122.25 23 GLU E O 1
ATOM 9420 N N . MET E 1 26 ? 41.778 16.862 27.448 1.00 106.70 24 MET E N 1
ATOM 9421 C CA . MET E 1 26 ? 40.722 16.151 28.154 1.00 99.63 24 MET E CA 1
ATOM 9422 C C . MET E 1 26 ? 39.643 15.722 27.170 1.00 100.39 24 MET E C 1
ATOM 9423 O O . MET E 1 26 ? 39.238 16.497 26.299 1.00 104.30 24 MET E O 1
ATOM 9428 N N . ARG E 1 27 ? 39.190 14.477 27.314 1.00 93.31 25 ARG E N 1
ATOM 9429 C CA . ARG E 1 27 ? 38.150 13.910 26.470 1.00 92.80 25 ARG E CA 1
ATOM 9430 C C . ARG E 1 27 ? 37.155 13.165 27.349 1.00 91.32 25 ARG E C 1
ATOM 9431 O O . ARG E 1 27 ? 37.468 12.772 28.475 1.00 91.49 25 ARG E O 1
ATOM 9439 N N . SER E 1 28 ? 35.948 12.968 26.821 1.00 90.12 26 SER E N 1
ATOM 9440 C CA . SER E 1 28 ? 34.885 12.310 27.565 1.00 88.88 26 SER E CA 1
ATOM 9441 C C . SER E 1 28 ? 34.102 11.381 26.648 1.00 92.47 26 SER E C 1
ATOM 9442 O O . SER E 1 28 ? 33.968 11.631 25.448 1.00 93.84 26 SER E O 1
ATOM 9445 N N . VAL E 1 29 ? 33.587 10.303 27.236 1.00 100.02 27 VAL E N 1
ATOM 9446 C CA . VAL E 1 29 ? 32.722 9.352 26.552 1.00 92.96 27 VAL E CA 1
ATOM 9447 C C . VAL E 1 29 ? 31.475 9.154 27.400 1.00 94.50 27 VAL E C 1
ATOM 9448 O O . VAL E 1 29 ? 31.489 9.368 28.617 1.00 92.80 27 VAL E O 1
ATOM 9452 N N . ASN E 1 30 ? 30.390 8.742 26.751 1.00 89.38 28 ASN E N 1
ATOM 9453 C CA . ASN E 1 30 ? 29.115 8.596 27.442 1.00 86.34 28 ASN E CA 1
ATOM 9454 C C . ASN E 1 30 ? 29.187 7.453 28.447 1.00 90.06 28 ASN E C 1
ATOM 9455 O O . ASN E 1 30 ? 29.447 6.302 28.080 1.00 100.99 28 ASN E O 1
ATOM 9460 N N . GLN E 1 31 ? 28.959 7.778 29.717 1.00 103.05 29 GLN E N 1
ATOM 9461 C CA . GLN E 1 31 ? 28.959 6.803 30.795 1.00 115.32 29 GLN E CA 1
ATOM 9462 C C . GLN E 1 31 ? 27.842 7.155 31.766 1.00 108.09 29 GLN E C 1
ATOM 9463 O O . GLN E 1 31 ? 27.522 8.330 31.964 1.00 102.38 29 GLN E O 1
ATOM 9469 N N . ARG E 1 32 ? 27.248 6.123 32.369 1.00 100.14 30 ARG E N 1
ATOM 9470 C CA . ARG E 1 32 ? 26.123 6.325 33.274 1.00 97.70 30 ARG E CA 1
ATOM 9471 C C . ARG E 1 32 ? 26.520 6.987 34.588 1.00 103.39 30 ARG E C 1
ATOM 9472 O O . ARG E 1 32 ? 25.636 7.454 35.314 1.00 97.30 30 ARG E O 1
ATOM 9480 N N . TYR E 1 33 ? 27.811 7.045 34.910 1.00 109.75 31 TYR E N 1
ATOM 9481 C CA . TYR E 1 33 ? 28.272 7.699 36.125 1.00 94.88 31 TYR E CA 1
ATOM 9482 C C . TYR E 1 33 ? 29.502 8.540 35.814 1.00 101.10 31 TYR E C 1
ATOM 9483 O O . TYR E 1 33 ? 30.153 8.370 34.780 1.00 110.25 31 TYR E O 1
ATOM 9492 N N . LEU E 1 34 ? 29.810 9.460 36.726 1.00 96.61 32 LEU E N 1
ATOM 9493 C CA . LEU E 1 34 ? 30.960 10.341 36.570 1.00 95.35 32 LEU E CA 1
ATOM 9494 C C . LEU E 1 34 ? 32.222 9.618 37.024 1.00 89.89 32 LEU E C 1
ATOM 9495 O O . LEU E 1 34 ? 32.300 9.148 38.165 1.00 99.90 32 LEU E O 1
ATOM 9500 N N . GLU E 1 35 ? 33.207 9.527 36.133 1.00 90.25 33 GLU E N 1
ATOM 9501 C CA . GLU E 1 35 ? 34.458 8.826 36.411 1.00 92.48 33 GLU E CA 1
ATOM 9502 C C . GLU E 1 35 ? 35.592 9.608 35.765 1.00 97.93 33 GLU E C 1
ATOM 9503 O O . GLU E 1 35 ? 35.678 9.676 34.535 1.00 106.69 33 GLU E O 1
ATOM 9509 N N . THR E 1 36 ? 36.460 10.193 36.585 1.00 111.20 34 THR E N 1
ATOM 9510 C CA . THR E 1 36 ? 37.558 11.027 36.111 1.00 107.87 34 THR E CA 1
ATOM 9511 C C . THR E 1 36 ? 38.878 10.299 36.327 1.00 106.80 34 THR E C 1
ATOM 9512 O O . THR E 1 36 ? 39.211 9.933 37.459 1.00 113.69 34 THR E O 1
ATOM 9516 N N . TYR E 1 37 ? 39.624 10.093 35.243 1.00 96.62 35 TYR E N 1
ATOM 9517 C CA . TYR E 1 37 ? 40.956 9.502 35.290 1.00 103.46 35 TYR E CA 1
ATOM 9518 C C . TYR E 1 37 ? 41.964 10.534 34.808 1.00 107.59 35 TYR E C 1
ATOM 9519 O O . TYR E 1 37 ? 41.834 11.060 33.697 1.00 98.75 35 TYR E O 1
ATOM 9528 N N . PHE E 1 38 ? 42.966 10.814 35.635 1.00 107.60 36 PHE E N 1
ATOM 9529 C CA . PHE E 1 38 ? 43.968 11.828 35.344 1.00 101.19 36 PHE E CA 1
ATOM 9530 C C . PHE E 1 38 ? 45.341 11.188 35.194 1.00 104.82 36 PHE E C 1
ATOM 9531 O O . PHE E 1 38 ? 45.694 10.269 35.940 1.00 119.05 36 PHE E O 1
ATOM 9539 N N . ARG E 1 39 ? 46.112 11.680 34.227 1.00 114.70 37 ARG E N 1
ATOM 9540 C CA . ARG E 1 39 ? 47.494 11.259 34.005 1.00 124.96 37 ARG E CA 1
ATOM 9541 C C . ARG E 1 39 ? 48.361 12.505 34.152 1.00 123.12 37 ARG E C 1
ATOM 9542 O O . ARG E 1 39 ? 48.438 13.329 33.235 1.00 110.53 37 ARG E O 1
ATOM 9550 N N . LEU E 1 40 ? 49.006 12.645 35.307 1.00 127.30 38 LEU E N 1
ATOM 9551 C CA . LEU E 1 40 ? 49.745 13.849 35.638 1.00 124.61 38 LEU E CA 1
ATOM 9552 C C . LEU E 1 40 ? 51.217 13.530 35.876 1.00 138.63 38 LEU E C 1
ATOM 9553 O O . LEU E 1 40 ? 51.559 12.409 36.265 1.00 148.18 38 LEU E O 1
ATOM 9558 N N . PRO E 1 41 ? 52.110 14.489 35.641 1.00 141.22 39 PRO E N 1
ATOM 9559 C CA . PRO E 1 41 ? 53.532 14.267 35.931 1.00 143.78 39 PRO E CA 1
ATOM 9560 C C . PRO E 1 41 ? 53.788 14.202 37.430 1.00 144.64 39 PRO E C 1
ATOM 9561 O O . PRO E 1 41 ? 52.941 14.547 38.256 1.00 142.91 39 PRO E O 1
ATOM 9565 N N . GLU E 1 42 ? 54.999 13.755 37.776 1.00 142.96 40 GLU E N 1
ATOM 9566 C CA . GLU E 1 42 ? 55.375 13.660 39.184 1.00 145.17 40 GLU E CA 1
ATOM 9567 C C . GLU E 1 42 ? 55.439 15.037 39.834 1.00 145.10 40 GLU E C 1
ATOM 9568 O O . GLU E 1 42 ? 55.115 15.188 41.019 1.00 147.80 40 GLU E O 1
ATOM 9574 N N . GLN E 1 43 ? 55.858 16.052 39.077 1.00 138.15 41 GLN E N 1
ATOM 9575 C CA . GLN E 1 43 ? 55.914 17.406 39.620 1.00 135.29 41 GLN E CA 1
ATOM 9576 C C . GLN E 1 43 ? 54.520 17.922 39.948 1.00 135.62 41 GLN E C 1
ATOM 9577 O O . GLN E 1 43 ? 54.323 18.609 40.958 1.00 129.24 41 GLN E O 1
ATOM 9583 N N . PHE E 1 44 ? 53.541 17.600 39.105 1.00 132.19 42 PHE E N 1
ATOM 9584 C CA . PHE E 1 44 ? 52.161 18.017 39.294 1.00 128.66 42 PHE E CA 1
ATOM 9585 C C . PHE E 1 44 ? 51.295 16.905 39.874 1.00 129.31 42 PHE E C 1
ATOM 9586 O O . PHE E 1 44 ? 50.063 16.993 39.819 1.00 134.04 42 PHE E O 1
ATOM 9594 N N . ARG E 1 45 ? 51.917 15.858 40.422 1.00 139.76 43 ARG E N 1
ATOM 9595 C CA . ARG E 1 45 ? 51.151 14.797 41.065 1.00 134.33 43 ARG E CA 1
ATOM 9596 C C . ARG E 1 45 ? 50.446 15.308 42.313 1.00 119.45 43 ARG E C 1
ATOM 9597 O O . ARG E 1 45 ? 49.374 14.807 42.673 1.00 113.74 43 ARG E O 1
ATOM 9605 N N . SER E 1 46 ? 51.029 16.306 42.982 1.00 112.57 44 SER E N 1
ATOM 9606 C CA . SER E 1 46 ? 50.389 16.911 44.143 1.00 112.62 44 SER E CA 1
ATOM 9607 C C . SER E 1 46 ? 49.159 17.724 43.764 1.00 115.54 44 SER E C 1
ATOM 9608 O O . SER E 1 46 ? 48.335 18.018 44.635 1.00 108.92 44 SER E O 1
ATOM 9611 N N . LEU E 1 47 ? 49.016 18.093 42.491 1.00 114.08 45 LEU E N 1
ATOM 9612 C CA . LEU E 1 47 ? 47.851 18.835 42.026 1.00 101.74 45 LEU E CA 1
ATOM 9613 C C . LEU E 1 47 ? 46.657 17.938 41.725 1.00 94.30 45 LEU E C 1
ATOM 9614 O O . LEU E 1 47 ? 45.603 18.452 41.337 1.00 89.87 45 LEU E O 1
ATOM 9619 N N . GLU E 1 48 ? 46.798 16.623 41.891 1.00 100.00 46 GLU E N 1
ATOM 9620 C CA . GLU E 1 48 ? 45.696 15.704 41.608 1.00 94.92 46 GLU E CA 1
ATOM 9621 C C . GLU E 1 48 ? 44.420 16.031 42.376 1.00 86.92 46 GLU E C 1
ATOM 9622 O O . GLU E 1 48 ? 43.345 16.060 41.750 1.00 88.76 46 GLU E O 1
ATOM 9628 N N . PRO E 1 49 ? 44.441 16.278 43.694 1.00 84.33 47 PRO E N 1
ATOM 9629 C CA . PRO E 1 49 ? 43.166 16.530 44.390 1.00 84.41 47 PRO E CA 1
ATOM 9630 C C . PRO E 1 49 ? 42.452 17.791 43.932 1.00 92.45 47 PRO E C 1
ATOM 9631 O O . PRO E 1 49 ? 41.222 17.779 43.792 1.00 112.86 47 PRO E O 1
ATOM 9635 N N . VAL E 1 50 ? 43.182 18.883 43.694 1.00 86.18 48 VAL E N 1
ATOM 9636 C CA . VAL E 1 50 ? 42.522 20.129 43.311 1.00 87.20 48 VAL E CA 1
ATOM 9637 C C . VAL E 1 50 ? 42.018 20.056 41.875 1.00 97.78 48 VAL E C 1
ATOM 9638 O O . VAL E 1 50 ? 41.007 20.684 41.533 1.00 106.66 48 VAL E O 1
ATOM 9642 N N . VAL E 1 51 ? 42.692 19.290 41.015 1.00 98.76 49 VAL E N 1
ATOM 9643 C CA . VAL E 1 51 ? 42.222 19.139 39.641 1.00 90.80 49 VAL E CA 1
ATOM 9644 C C . VAL E 1 51 ? 40.932 18.330 39.608 1.00 94.84 49 VAL E C 1
ATOM 9645 O O . VAL E 1 51 ? 40.006 18.644 38.851 1.00 100.55 49 VAL E O 1
ATOM 9649 N N . ARG E 1 52 ? 40.841 17.292 40.442 1.00 88.96 50 ARG E N 1
ATOM 9650 C CA . ARG E 1 52 ? 39.643 16.459 40.454 1.00 89.92 50 ARG E CA 1
ATOM 9651 C C . ARG E 1 52 ? 38.424 17.248 40.913 1.00 96.74 50 ARG E C 1
ATOM 9652 O O . ARG E 1 52 ? 37.344 17.131 40.324 1.00 98.07 50 ARG E O 1
ATOM 9660 N N . GLU E 1 53 ? 38.580 18.067 41.956 1.00 112.65 51 GLU E N 1
ATOM 9661 C CA . GLU E 1 53 ? 37.446 18.822 42.481 1.00 121.30 51 GLU E CA 1
ATOM 9662 C C . GLU E 1 53 ? 36.909 19.811 41.454 1.00 125.27 51 GLU E C 1
ATOM 9663 O O . GLU E 1 53 ? 35.691 19.964 41.306 1.00 132.86 51 GLU E O 1
ATOM 9669 N N . ARG E 1 54 ? 37.803 20.493 40.735 1.00 98.24 52 ARG E N 1
ATOM 9670 C CA . ARG E 1 54 ? 37.360 21.501 39.778 1.00 97.51 52 ARG E CA 1
ATOM 9671 C C . ARG E 1 54 ? 36.667 20.863 38.582 1.00 94.02 52 ARG E C 1
ATOM 9672 O O . ARG E 1 54 ? 35.664 21.390 38.086 1.00 103.31 52 ARG E O 1
ATOM 9680 N N . ILE E 1 55 ? 37.180 19.725 38.110 1.00 94.67 53 ILE E N 1
ATOM 9681 C CA . ILE E 1 55 ? 36.579 19.054 36.960 1.00 78.80 53 ILE E CA 1
ATOM 9682 C C . ILE E 1 55 ? 35.193 18.530 37.316 1.00 85.51 53 ILE E C 1
ATOM 9683 O O . ILE E 1 55 ? 34.233 18.692 36.553 1.00 99.04 53 ILE E O 1
ATOM 9688 N N . ARG E 1 56 ? 35.068 17.899 38.488 1.00 77.09 54 ARG E N 1
ATOM 9689 C CA . ARG E 1 56 ? 33.807 17.272 38.868 1.00 94.74 54 ARG E CA 1
ATOM 9690 C C . ARG E 1 56 ? 32.744 18.290 39.262 1.00 97.07 54 ARG E C 1
ATOM 9691 O O . ARG E 1 56 ? 31.550 17.974 39.202 1.00 93.85 54 ARG E O 1
ATOM 9699 N N . SER E 1 57 ? 33.143 19.500 39.659 1.00 91.01 55 SER E N 1
ATOM 9700 C CA . SER E 1 57 ? 32.154 20.503 40.036 1.00 96.38 55 SER E CA 1
ATOM 9701 C C . SER E 1 57 ? 31.373 20.995 38.823 1.00 91.06 55 SER E C 1
ATOM 9702 O O . SER E 1 57 ? 30.172 21.267 38.922 1.00 117.69 55 SER E O 1
ATOM 9705 N N . ARG E 1 58 ? 32.031 21.116 37.671 1.00 82.67 56 ARG E N 1
ATOM 9706 C CA . ARG E 1 58 ? 31.351 21.599 36.475 1.00 88.13 56 ARG E CA 1
ATOM 9707 C C . ARG E 1 58 ? 30.798 20.472 35.615 1.00 100.60 56 ARG E C 1
ATOM 9708 O O . ARG E 1 58 ? 29.850 20.694 34.851 1.00 109.19 56 ARG E O 1
ATOM 9716 N N . LEU E 1 59 ? 31.358 19.271 35.722 1.00 100.41 57 LEU E N 1
ATOM 9717 C CA . LEU E 1 59 ? 30.908 18.118 34.953 1.00 85.26 57 LEU E CA 1
ATOM 9718 C C . LEU E 1 59 ? 30.043 17.236 35.845 1.00 88.95 57 LEU E C 1
ATOM 9719 O O . LEU E 1 59 ? 30.520 16.714 36.857 1.00 80.31 57 LEU E O 1
ATOM 9724 N N . THR E 1 60 ? 28.774 17.067 35.467 1.00 97.51 58 THR E N 1
ATOM 9725 C CA . THR E 1 60 ? 27.852 16.314 36.310 1.00 102.75 58 THR E CA 1
ATOM 9726 C C . THR E 1 60 ? 27.973 14.810 36.087 1.00 98.25 58 THR E C 1
ATOM 9727 O O . THR E 1 60 ? 27.890 14.032 37.044 1.00 93.11 58 THR E O 1
ATOM 9731 N N . ARG E 1 61 ? 28.168 14.382 34.841 1.00 102.48 59 ARG E N 1
ATOM 9732 C CA . ARG E 1 61 ? 28.203 12.961 34.530 1.00 95.87 59 ARG E CA 1
ATOM 9733 C C . ARG E 1 61 ? 29.140 12.722 33.353 1.00 95.32 59 ARG E C 1
ATOM 9734 O O . ARG E 1 61 ? 29.484 13.646 32.610 1.00 90.88 59 ARG E O 1
ATOM 9742 N N . GLY E 1 62 ? 29.556 11.464 33.200 1.00 96.47 60 GLY E N 1
ATOM 9743 C CA . GLY E 1 62 ? 30.404 11.067 32.092 1.00 86.85 60 GLY E CA 1
ATOM 9744 C C . GLY E 1 62 ? 31.771 10.568 32.510 1.00 89.20 60 GLY E C 1
ATOM 9745 O O . GLY E 1 62 ? 32.271 10.936 33.576 1.00 98.67 60 GLY E O 1
ATOM 9746 N N . LYS E 1 63 ? 32.386 9.728 31.682 1.00 85.59 61 LYS E N 1
ATOM 9747 C CA . LYS E 1 63 ? 33.735 9.240 31.939 1.00 88.41 61 LYS E CA 1
ATOM 9748 C C . LYS E 1 63 ? 34.727 10.152 31.229 1.00 90.70 61 LYS E C 1
ATOM 9749 O O . LYS E 1 63 ? 34.732 10.229 29.996 1.00 93.08 61 LYS E O 1
ATOM 9755 N N . VAL E 1 64 ? 35.560 10.844 32.004 1.00 95.88 62 VAL E N 1
ATOM 9756 C CA . VAL E 1 64 ? 36.458 11.870 31.488 1.00 81.37 62 VAL E CA 1
ATOM 9757 C C . VAL E 1 64 ? 37.896 11.405 31.667 1.00 86.26 62 VAL E C 1
ATOM 9758 O O . VAL E 1 64 ? 38.279 10.954 32.753 1.00 102.30 62 VAL E O 1
ATOM 9762 N N . GLU E 1 65 ? 38.687 11.524 30.604 1.00 92.82 63 GLU E N 1
ATOM 9763 C CA . GLU E 1 65 ? 40.109 11.193 30.616 1.00 95.44 63 GLU E CA 1
ATOM 9764 C C . GLU E 1 65 ? 40.888 12.474 30.346 1.00 92.53 63 GLU E C 1
ATOM 9765 O O . GLU E 1 65 ? 40.926 12.955 29.208 1.00 95.42 63 GLU E O 1
ATOM 9771 N N . CYS E 1 66 ? 41.501 13.027 31.388 1.00 88.01 64 CYS E N 1
ATOM 9772 C CA . CYS E 1 66 ? 42.246 14.275 31.295 1.00 98.89 64 CYS E CA 1
ATOM 9773 C C . CYS E 1 66 ? 43.722 14.005 31.552 1.00 106.53 64 CYS E C 1
ATOM 9774 O O . CYS E 1 66 ? 44.077 13.404 32.570 1.00 109.93 64 CYS E O 1
ATOM 9777 N N . THR E 1 67 ? 44.576 14.447 30.631 1.00 110.05 65 THR E N 1
ATOM 9778 C CA . THR E 1 67 ? 46.011 14.231 30.737 1.00 112.87 65 THR E CA 1
ATOM 9779 C C . THR E 1 67 ? 46.756 15.532 30.475 1.00 109.96 65 THR E C 1
ATOM 9780 O O . THR E 1 67 ? 46.308 16.381 29.700 1.00 105.60 65 THR E O 1
ATOM 9784 N N . LEU E 1 68 ? 47.902 15.678 31.137 1.00 111.82 66 LEU E N 1
ATOM 9785 C CA . LEU E 1 68 ? 48.756 16.851 31.006 1.00 116.01 66 LEU E CA 1
ATOM 9786 C C . LEU E 1 68 ? 50.168 16.405 30.657 1.00 118.36 66 LEU E C 1
ATOM 9787 O O . LEU E 1 68 ? 50.762 15.596 31.378 1.00 123.84 66 LEU E O 1
ATOM 9792 N N . ARG E 1 69 ? 50.696 16.925 29.553 1.00 117.49 67 ARG E N 1
ATOM 9793 C CA . ARG E 1 69 ? 52.056 16.636 29.117 1.00 116.48 67 ARG E CA 1
ATOM 9794 C C . ARG E 1 69 ? 52.927 17.845 29.432 1.00 130.57 67 ARG E C 1
ATOM 9795 O O . ARG E 1 69 ? 52.671 18.944 28.929 1.00 138.30 67 ARG E O 1
ATOM 9803 N N . TYR E 1 70 ? 53.948 17.646 30.262 1.00 146.90 68 TYR E N 1
ATOM 9804 C CA . TYR E 1 70 ? 54.837 18.722 30.678 1.00 153.95 68 TYR E CA 1
ATOM 9805 C C . TYR E 1 70 ? 56.278 18.326 30.402 1.00 156.89 68 TYR E C 1
ATOM 9806 O O . TYR E 1 70 ? 56.702 17.225 30.764 1.00 156.07 68 TYR E O 1
ATOM 9815 N N . GLU E 1 71 ? 57.027 19.226 29.763 1.00 161.17 69 GLU E N 1
ATOM 9816 C CA . GLU E 1 71 ? 58.428 18.996 29.445 1.00 164.18 69 GLU E CA 1
ATOM 9817 C C . GLU E 1 71 ? 59.248 20.152 29.997 1.00 174.27 69 GLU E C 1
ATOM 9818 O O . GLU E 1 71 ? 58.942 21.324 29.710 1.00 177.83 69 GLU E O 1
ATOM 9824 N N . PRO E 1 72 ? 60.282 19.884 30.791 1.00 188.94 70 PRO E N 1
ATOM 9825 C CA . PRO E 1 72 ? 61.068 20.973 31.374 1.00 192.09 70 PRO E CA 1
ATOM 9826 C C . PRO E 1 72 ? 62.003 21.612 30.360 1.00 201.05 70 PRO E C 1
ATOM 9827 O O . PRO E 1 72 ? 62.521 20.960 29.451 1.00 213.80 70 PRO E O 1
ATOM 9831 N N . ASP E 1 73 ? 62.214 22.913 30.534 1.00 187.19 71 ASP E N 1
ATOM 9832 C CA . ASP E 1 73 ? 63.081 23.694 29.662 1.00 198.78 71 ASP E CA 1
ATOM 9833 C C . ASP E 1 73 ? 64.398 23.960 30.381 1.00 201.85 71 ASP E C 1
ATOM 9834 O O . ASP E 1 73 ? 64.405 24.493 31.496 1.00 193.57 71 ASP E O 1
ATOM 9839 N N . VAL E 1 74 ? 65.509 23.585 29.743 1.00 201.23 72 VAL E N 1
ATOM 9840 C CA . VAL E 1 74 ? 66.823 23.823 30.335 1.00 186.13 72 VAL E CA 1
ATOM 9841 C C . VAL E 1 74 ? 67.082 25.318 30.469 1.00 184.55 72 VAL E C 1
ATOM 9842 O O . VAL E 1 74 ? 67.707 25.772 31.437 1.00 179.44 72 VAL E O 1
ATOM 9846 N N . SER E 1 75 ? 66.595 26.105 29.507 1.00 211.51 73 SER E N 1
ATOM 9847 C CA . SER E 1 75 ? 66.735 27.562 29.512 1.00 215.82 73 SER E CA 1
ATOM 9848 C C . SER E 1 75 ? 68.200 27.989 29.480 1.00 222.58 73 SER E C 1
ATOM 9849 O O . SER E 1 75 ? 68.555 29.055 29.989 1.00 229.40 73 SER E O 1
ATOM 9852 N N . ALA E 1 76 ? 69.049 27.156 28.880 1.00 185.39 74 ALA E N 1
ATOM 9853 C CA . ALA E 1 76 ? 70.471 27.447 28.717 1.00 178.41 74 ALA E CA 1
ATOM 9854 C C . ALA E 1 76 ? 71.144 27.772 30.048 1.00 172.78 74 ALA E C 1
ATOM 9855 O O . ALA E 1 76 ? 72.370 27.788 30.147 1.00 165.08 74 ALA E O 1
ATOM 9857 N N A GLY E 1 78 ? 72.015 25.610 33.085 0.50 159.31 76 GLY E N 1
ATOM 9858 N N B GLY E 1 78 ? 71.989 25.601 33.086 0.50 171.31 76 GLY E N 1
ATOM 9859 C CA A GLY E 1 78 ? 72.410 24.298 33.563 0.50 197.88 76 GLY E CA 1
ATOM 9860 C CA B GLY E 1 78 ? 72.413 24.297 33.562 0.50 191.67 76 GLY E CA 1
ATOM 9861 C C A GLY E 1 78 ? 72.524 24.219 35.072 0.50 182.13 76 GLY E C 1
ATOM 9862 C C B GLY E 1 78 ? 72.526 24.218 35.072 0.50 166.88 76 GLY E C 1
ATOM 9863 O O A GLY E 1 78 ? 72.463 23.134 35.652 0.50 182.43 76 GLY E O 1
ATOM 9864 O O B GLY E 1 78 ? 72.468 23.134 35.652 0.50 153.66 76 GLY E O 1
ATOM 9865 N N . GLU E 1 79 ? 72.688 25.375 35.710 1.00 161.82 77 GLU E N 1
ATOM 9866 C CA . GLU E 1 79 ? 72.824 25.418 37.159 1.00 155.34 77 GLU E CA 1
ATOM 9867 C C . GLU E 1 79 ? 71.501 25.072 37.832 1.00 151.46 77 GLU E C 1
ATOM 9868 O O . GLU E 1 79 ? 70.432 25.524 37.412 1.00 143.97 77 GLU E O 1
ATOM 9874 N N . LEU E 1 80 ? 71.580 24.261 38.884 1.00 147.43 78 LEU E N 1
ATOM 9875 C CA . LEU E 1 80 ? 70.411 23.817 39.626 1.00 130.80 78 LEU E CA 1
ATOM 9876 C C . LEU E 1 80 ? 70.635 24.064 41.110 1.00 132.00 78 LEU E C 1
ATOM 9877 O O . LEU E 1 80 ? 71.772 24.079 41.588 1.00 137.12 78 LEU E O 1
ATOM 9882 N N . ILE E 1 81 ? 69.542 24.263 41.837 1.00 135.96 79 ILE E N 1
ATOM 9883 C CA . ILE E 1 81 ? 69.615 24.512 43.271 1.00 136.03 79 ILE E CA 1
ATOM 9884 C C . ILE E 1 81 ? 69.579 23.183 44.009 1.00 120.81 79 ILE E C 1
ATOM 9885 O O . ILE E 1 81 ? 68.996 22.197 43.545 1.00 118.72 79 ILE E O 1
ATOM 9890 N N . LEU E 1 82 ? 70.212 23.161 45.179 1.00 112.97 80 LEU E N 1
ATOM 9891 C CA . LEU E 1 82 ? 70.344 21.962 45.996 1.00 108.59 80 LEU E CA 1
ATOM 9892 C C . LEU E 1 82 ? 69.684 22.217 47.342 1.00 112.82 80 LEU E C 1
ATOM 9893 O O . LEU E 1 82 ? 70.051 23.164 48.046 1.00 119.66 80 LEU E O 1
ATOM 9898 N N . ASN E 1 83 ? 68.723 21.373 47.703 1.00 97.45 81 ASN E N 1
ATOM 9899 C CA . ASN E 1 83 ? 68.085 21.470 49.012 1.00 97.20 81 ASN E CA 1
ATOM 9900 C C . ASN E 1 83 ? 69.031 20.855 50.034 1.00 109.91 81 ASN E C 1
ATOM 9901 O O . ASN E 1 83 ? 69.033 19.640 50.250 1.00 117.06 81 ASN E O 1
ATOM 9906 N N . GLU E 1 84 ? 69.846 21.699 50.670 1.00 108.53 82 GLU E N 1
ATOM 9907 C CA . GLU E 1 84 ? 70.861 21.188 51.584 1.00 109.63 82 GLU E CA 1
ATOM 9908 C C . GLU E 1 84 ? 70.254 20.684 52.887 1.00 107.01 82 GLU E C 1
ATOM 9909 O O . GLU E 1 84 ? 70.761 19.718 53.470 1.00 103.34 82 GLU E O 1
ATOM 9915 N N . LYS E 1 85 ? 69.175 21.312 53.360 1.00 116.14 83 LYS E N 1
ATOM 9916 C CA . LYS E 1 85 ? 68.583 20.885 54.624 1.00 107.90 83 LYS E CA 1
ATOM 9917 C C . LYS E 1 85 ? 67.866 19.549 54.478 1.00 109.28 83 LYS E C 1
ATOM 9918 O O . LYS E 1 85 ? 67.948 18.696 55.370 1.00 113.76 83 LYS E O 1
ATOM 9924 N N . LEU E 1 86 ? 67.161 19.344 53.362 1.00 115.04 84 LEU E N 1
ATOM 9925 C CA . LEU E 1 86 ? 66.475 18.073 53.150 1.00 116.21 84 LEU E CA 1
ATOM 9926 C C . LEU E 1 86 ? 67.468 16.928 52.993 1.00 111.54 84 LEU E C 1
ATOM 9927 O O . LEU E 1 86 ? 67.223 15.816 53.476 1.00 108.61 84 LEU E O 1
ATOM 9932 N N . ALA E 1 87 ? 68.595 17.179 52.323 1.00 112.02 85 ALA E N 1
ATOM 9933 C CA . ALA E 1 87 ? 69.611 16.142 52.180 1.00 89.18 85 ALA E CA 1
ATOM 9934 C C . ALA E 1 87 ? 70.229 15.789 53.527 1.00 103.29 85 ALA E C 1
ATOM 9935 O O . ALA E 1 87 ? 70.472 14.611 53.814 1.00 99.54 85 ALA E O 1
ATOM 9937 N N . LYS E 1 88 ? 70.486 16.795 54.369 1.00 107.79 86 LYS E N 1
ATOM 9938 C CA . LYS E 1 88 ? 70.987 16.521 55.711 1.00 99.84 86 LYS E CA 1
ATOM 9939 C C . LYS E 1 88 ? 69.951 15.791 56.555 1.00 105.28 86 LYS E C 1
ATOM 9940 O O . LYS E 1 88 ? 70.313 14.977 57.412 1.00 103.61 86 LYS E O 1
ATOM 9946 N N . GLN E 1 89 ? 68.663 16.064 56.330 1.00 97.06 87 GLN E N 1
ATOM 9947 C CA . GLN E 1 89 ? 67.623 15.336 57.048 1.00 98.61 87 GLN E CA 1
ATOM 9948 C C . GLN E 1 89 ? 67.638 13.857 56.685 1.00 106.26 87 GLN E C 1
ATOM 9949 O O . GLN E 1 89 ? 67.430 12.996 57.547 1.00 103.94 87 GLN E O 1
ATOM 9955 N N . LEU E 1 90 ? 67.886 13.540 55.412 1.00 107.00 88 LEU E N 1
ATOM 9956 C CA . LEU E 1 90 ? 67.874 12.144 54.987 1.00 93.96 88 LEU E CA 1
ATOM 9957 C C . LEU E 1 90 ? 69.129 11.412 55.449 1.00 95.22 88 LEU E C 1
ATOM 9958 O O . LEU E 1 90 ? 69.075 10.222 55.778 1.00 100.14 88 LEU E O 1
ATOM 9963 N N . VAL E 1 91 ? 70.268 12.106 55.478 1.00 92.65 89 VAL E N 1
ATOM 9964 C CA . VAL E 1 91 ? 71.515 11.473 55.900 1.00 99.20 89 VAL E CA 1
ATOM 9965 C C . VAL E 1 91 ? 71.463 11.119 57.381 1.00 104.73 89 VAL E C 1
ATOM 9966 O O . VAL E 1 91 ? 71.883 10.028 57.788 1.00 104.69 89 VAL E O 1
ATOM 9970 N N . THR E 1 92 ? 70.948 12.029 58.212 1.00 100.96 90 THR E N 1
ATOM 9971 C CA . THR E 1 92 ? 70.788 11.720 59.629 1.00 101.85 90 THR E CA 1
ATOM 9972 C C . THR E 1 92 ? 69.739 10.637 59.851 1.00 111.17 90 THR E C 1
ATOM 9973 O O . THR E 1 92 ? 69.880 9.816 60.767 1.00 100.88 90 THR E O 1
ATOM 9977 N N . ALA E 1 93 ? 68.686 10.614 59.031 1.00 142.31 91 ALA E N 1
ATOM 9978 C CA . ALA E 1 93 ? 67.698 9.547 59.145 1.00 130.81 91 ALA E CA 1
ATOM 9979 C C . ALA E 1 93 ? 68.282 8.210 58.705 1.00 133.32 91 ALA E C 1
ATOM 9980 O O . ALA E 1 93 ? 67.941 7.163 59.267 1.00 133.85 91 ALA E O 1
ATOM 9982 N N . ALA E 1 94 ? 69.167 8.223 57.706 1.00 113.87 92 ALA E N 1
ATOM 9983 C CA . ALA E 1 94 ? 69.814 6.984 57.292 1.00 87.61 92 ALA E CA 1
ATOM 9984 C C . ALA E 1 94 ? 70.854 6.534 58.308 1.00 87.91 92 ALA E C 1
ATOM 9985 O O . ALA E 1 94 ? 71.062 5.328 58.488 1.00 98.41 92 ALA E O 1
ATOM 9987 N N . ASN E 1 95 ? 71.511 7.481 58.982 1.00 93.97 93 ASN E N 1
ATOM 9988 C CA . ASN E 1 95 ? 72.480 7.116 60.011 1.00 88.49 93 ASN E CA 1
ATOM 9989 C C . ASN E 1 95 ? 71.809 6.379 61.163 1.00 90.52 93 ASN E C 1
ATOM 9990 O O . ASN E 1 95 ? 72.400 5.470 61.756 1.00 85.89 93 ASN E O 1
ATOM 9995 N N . TRP E 1 96 ? 70.574 6.762 61.497 1.00 89.86 94 TRP E N 1
ATOM 9996 C CA . TRP E 1 96 ? 69.835 6.044 62.530 1.00 89.85 94 TRP E CA 1
ATOM 9997 C C . TRP E 1 96 ? 69.547 4.612 62.098 1.00 90.53 94 TRP E C 1
ATOM 9998 O O . TRP E 1 96 ? 69.634 3.681 62.907 1.00 94.81 94 TRP E O 1
ATOM 10009 N N . VAL E 1 97 ? 69.199 4.421 60.824 1.00 91.73 95 VAL E N 1
ATOM 10010 C CA . VAL E 1 97 ? 68.971 3.076 60.308 1.00 81.18 95 VAL E CA 1
ATOM 10011 C C . VAL E 1 97 ? 70.267 2.276 60.322 1.00 85.68 95 VAL E C 1
ATOM 10012 O O . VAL E 1 97 ? 70.270 1.078 60.627 1.00 89.80 95 VAL E O 1
ATOM 10016 N N . LYS E 1 98 ? 71.389 2.927 60.006 1.00 77.33 96 LYS E N 1
ATOM 10017 C CA . LYS E 1 98 ? 72.670 2.229 60.018 1.00 75.77 96 LYS E CA 1
ATOM 10018 C C . LYS E 1 98 ? 73.037 1.745 61.413 1.00 90.39 96 LYS E C 1
ATOM 10019 O O . LYS E 1 98 ? 73.666 0.691 61.555 1.00 93.56 96 LYS E O 1
ATOM 10025 N N . MET E 1 99 ? 72.657 2.491 62.453 1.00 90.52 97 MET E N 1
ATOM 10026 C CA . MET E 1 99 ? 72.955 2.046 63.810 1.00 81.32 97 MET E CA 1
ATOM 10027 C C . MET E 1 99 ? 72.071 0.877 64.226 1.00 94.77 97 MET E C 1
ATOM 10028 O O . MET E 1 99 ? 72.495 0.041 65.032 1.00 102.46 97 MET E O 1
ATOM 10033 N N . GLN E 1 100 ? 70.852 0.793 63.688 1.00 88.96 98 GLN E N 1
ATOM 10034 C CA . GLN E 1 100 ? 69.993 -0.352 63.976 1.00 90.55 98 GLN E CA 1
ATOM 10035 C C . GLN E 1 100 ? 70.489 -1.601 63.255 1.00 95.77 98 GLN E C 1
ATOM 10036 O O . GLN E 1 100 ? 70.584 -2.681 63.852 1.00 98.85 98 GLN E O 1
ATOM 10042 N N . SER E 1 101 ? 70.814 -1.469 61.967 1.00 94.81 99 SER E N 1
ATOM 10043 C CA . SER E 1 101 ? 71.287 -2.595 61.171 1.00 80.17 99 SER E CA 1
ATOM 10044 C C . SER E 1 101 ? 72.750 -2.934 61.439 1.00 94.15 99 SER E C 1
ATOM 10045 O O . SER E 1 101 ? 73.179 -4.052 61.132 1.00 103.88 99 SER E O 1
ATOM 10048 N N . ASP E 1 102 ? 73.516 -1.996 62.001 1.00 93.00 100 ASP E N 1
ATOM 10049 C CA . ASP E 1 102 ? 74.951 -2.127 62.246 1.00 86.55 100 ASP E CA 1
ATOM 10050 C C . ASP E 1 102 ? 75.747 -2.338 60.965 1.00 74.85 100 ASP E C 1
ATOM 10051 O O . ASP E 1 102 ? 76.860 -2.869 61.012 1.00 89.42 100 ASP E O 1
ATOM 10056 N N . GLU E 1 103 ? 75.205 -1.926 59.821 1.00 88.75 101 GLU E N 1
ATOM 10057 C CA . GLU E 1 103 ? 75.876 -2.097 58.538 1.00 85.78 101 GLU E CA 1
ATOM 10058 C C . GLU E 1 103 ? 75.221 -1.170 57.525 1.00 86.57 101 GLU E C 1
ATOM 10059 O O . GLU E 1 103 ? 74.169 -0.582 57.783 1.00 95.61 101 GLU E O 1
ATOM 10065 N N . GLY E 1 104 ? 75.856 -1.047 56.370 1.00 91.09 102 GLY E N 1
ATOM 10066 C CA . GLY E 1 104 ? 75.300 -0.276 55.280 1.00 99.96 102 GLY E CA 1
ATOM 10067 C C . GLY E 1 104 ? 76.141 0.952 54.955 1.00 103.89 102 GLY E C 1
ATOM 10068 O O . GLY E 1 104 ? 76.948 1.427 55.758 1.00 77.03 102 GLY E O 1
ATOM 10069 N N . GLU E 1 105 ? 75.934 1.466 53.743 1.00 97.60 103 GLU E N 1
ATOM 10070 C CA . GLU E 1 105 ? 76.630 2.649 53.257 1.00 90.57 103 GLU E CA 1
ATOM 10071 C C . GLU E 1 105 ? 75.642 3.529 52.507 1.00 94.43 103 GLU E C 1
ATOM 10072 O O . GLU E 1 105 ? 74.830 3.033 51.721 1.00 103.08 103 GLU E O 1
ATOM 10078 N N . ILE E 1 106 ? 75.716 4.834 52.752 1.00 95.67 104 ILE E N 1
ATOM 10079 C CA . ILE E 1 106 ? 74.783 5.782 52.152 1.00 84.58 104 ILE E CA 1
ATOM 10080 C C . ILE E 1 106 ? 75.259 6.137 50.749 1.00 80.38 104 ILE E C 1
ATOM 10081 O O . ILE E 1 106 ? 76.327 6.733 50.575 1.00 85.35 104 ILE E O 1
ATOM 10086 N N . ASN E 1 107 ? 74.460 5.783 49.749 1.00 78.44 105 ASN E N 1
ATOM 10087 C CA . ASN E 1 107 ? 74.778 6.112 48.365 1.00 90.26 105 ASN E CA 1
ATOM 10088 C C . ASN E 1 107 ? 74.413 7.566 48.089 1.00 94.15 105 ASN E C 1
ATOM 10089 O O . ASN E 1 107 ? 73.260 7.955 48.306 1.00 101.65 105 ASN E O 1
ATOM 10094 N N . PRO E 1 108 ? 75.350 8.395 47.618 1.00 89.47 106 PRO E N 1
ATOM 10095 C CA . PRO E 1 108 ? 75.016 9.812 47.398 1.00 84.76 106 PRO E CA 1
ATOM 10096 C C . PRO E 1 108 ? 73.986 10.030 46.305 1.00 97.22 106 PRO E C 1
ATOM 10097 O O . PRO E 1 108 ? 73.093 10.872 46.465 1.00 106.27 106 PRO E O 1
ATOM 10101 N N . VAL E 1 109 ? 74.087 9.300 45.191 1.00 91.16 107 VAL E N 1
ATOM 10102 C CA . VAL E 1 109 ? 73.136 9.477 44.095 1.00 90.40 107 VAL E CA 1
ATOM 10103 C C . VAL E 1 109 ? 71.731 9.085 44.531 1.00 88.04 107 VAL E C 1
ATOM 10104 O O . VAL E 1 109 ? 70.744 9.690 44.095 1.00 95.05 107 VAL E O 1
ATOM 10108 N N . ASP E 1 110 ? 71.615 8.081 45.405 1.00 99.36 108 ASP E N 1
ATOM 10109 C CA . ASP E 1 110 ? 70.306 7.703 45.927 1.00 94.16 108 ASP E CA 1
ATOM 10110 C C . ASP E 1 110 ? 69.677 8.830 46.737 1.00 93.31 108 ASP E C 1
ATOM 10111 O O . ASP E 1 110 ? 68.448 8.967 46.758 1.00 112.30 108 ASP E O 1
ATOM 10116 N N . ILE E 1 111 ? 70.497 9.643 47.406 1.00 88.76 109 ILE E N 1
ATOM 10117 C CA . ILE E 1 111 ? 69.968 10.798 48.125 1.00 94.65 109 ILE E CA 1
ATOM 10118 C C . ILE E 1 111 ? 69.485 11.859 47.145 1.00 101.44 109 ILE E C 1
ATOM 10119 O O . ILE E 1 111 ? 68.442 12.490 47.354 1.00 103.97 109 ILE E O 1
ATOM 10124 N N . LEU E 1 112 ? 70.231 12.070 46.057 1.00 98.88 110 LEU E N 1
ATOM 10125 C CA . LEU E 1 112 ? 69.800 13.021 45.038 1.00 83.07 110 LEU E CA 1
ATOM 10126 C C . LEU E 1 112 ? 68.547 12.540 44.317 1.00 95.37 110 LEU E C 1
ATOM 10127 O O . LEU E 1 112 ? 67.729 13.361 43.885 1.00 95.28 110 LEU E O 1
ATOM 10132 N N . ARG E 1 113 ? 68.379 11.222 44.178 1.00 107.06 111 ARG E N 1
ATOM 10133 C CA . ARG E 1 113 ? 67.186 10.676 43.541 1.00 103.76 111 ARG E CA 1
ATOM 10134 C C . ARG E 1 113 ? 65.929 10.906 44.370 1.00 108.03 111 ARG E C 1
ATOM 10135 O O . ARG E 1 113 ? 64.821 10.800 43.833 1.00 113.67 111 ARG E O 1
ATOM 10143 N N . TRP E 1 114 ? 66.075 11.208 45.656 1.00 104.72 112 TRP E N 1
ATOM 10144 C CA . TRP E 1 114 ? 64.916 11.452 46.499 1.00 106.85 112 TRP E CA 1
ATOM 10145 C C . TRP E 1 114 ? 64.190 12.708 46.023 1.00 105.28 112 TRP E C 1
ATOM 10146 O O . TRP E 1 114 ? 64.835 13.715 45.708 1.00 102.01 112 TRP E O 1
ATOM 10157 N N . PRO E 1 115 ? 62.860 12.684 45.944 1.00 103.72 113 PRO E N 1
ATOM 10158 C CA . PRO E 1 115 ? 62.131 13.846 45.420 1.00 105.23 113 PRO E CA 1
ATOM 10159 C C . PRO E 1 115 ? 62.305 15.068 46.310 1.00 122.30 113 PRO E C 1
ATOM 10160 O O . PRO E 1 115 ? 62.208 14.988 47.536 1.00 131.53 113 PRO E O 1
ATOM 10164 N N . GLY E 1 116 ? 62.562 16.213 45.676 1.00 121.47 114 GLY E N 1
ATOM 10165 C CA . GLY E 1 116 ? 62.736 17.465 46.377 1.00 116.88 114 GLY E CA 1
ATOM 10166 C C . GLY E 1 116 ? 64.166 17.805 46.741 1.00 114.72 114 GLY E C 1
ATOM 10167 O O . GLY E 1 116 ? 64.452 18.968 47.047 1.00 108.63 114 GLY E O 1
ATOM 10168 N N . VAL E 1 117 ? 65.073 16.826 46.718 1.00 122.50 115 VAL E N 1
ATOM 10169 C CA . VAL E 1 117 ? 66.469 17.095 47.049 1.00 117.50 115 VAL E CA 1
ATOM 10170 C C . VAL E 1 117 ? 67.119 17.950 45.969 1.00 108.81 115 VAL E C 1
ATOM 10171 O O . VAL E 1 117 ? 67.927 18.840 46.264 1.00 118.78 115 VAL E O 1
ATOM 10175 N N . MET E 1 118 ? 66.774 17.706 44.709 1.00 98.96 116 MET E N 1
ATOM 10176 C CA . MET E 1 118 ? 67.272 18.488 43.586 1.00 102.81 116 MET E CA 1
ATOM 10177 C C . MET E 1 118 ? 66.109 19.219 42.935 1.00 107.07 116 MET E C 1
ATOM 10178 O O . MET E 1 118 ? 65.069 18.613 42.656 1.00 111.77 116 MET E O 1
ATOM 10183 N N . ALA E 1 119 ? 66.284 20.518 42.699 1.00 107.95 117 ALA E N 1
ATOM 10184 C CA . ALA E 1 119 ? 65.255 21.342 42.085 1.00 122.00 117 ALA E CA 1
ATOM 10185 C C . ALA E 1 119 ? 65.885 22.208 41.004 1.00 126.40 117 ALA E C 1
ATOM 10186 O O . ALA E 1 119 ? 67.087 22.482 41.019 1.00 128.04 117 ALA E O 1
ATOM 10188 N N . ALA E 1 120 ? 65.051 22.637 40.059 1.00 125.91 118 ALA E N 1
ATOM 10189 C CA . ALA E 1 120 ? 65.515 23.460 38.949 1.00 132.90 118 ALA E CA 1
ATOM 10190 C C . ALA E 1 120 ? 65.570 24.926 39.364 1.00 148.32 118 ALA E C 1
ATOM 10191 O O . ALA E 1 120 ? 64.596 25.469 39.894 1.00 158.25 118 ALA E O 1
ATOM 10193 N N . GLN E 1 121 ? 66.718 25.564 39.120 1.00 147.16 119 GLN E N 1
ATOM 10194 C CA . GLN E 1 121 ? 66.873 26.973 39.466 1.00 155.05 119 GLN E CA 1
ATOM 10195 C C . GLN E 1 121 ? 66.104 27.876 38.510 1.00 162.53 119 GLN E C 1
ATOM 10196 O O . GLN E 1 121 ? 65.635 28.948 38.912 1.00 171.19 119 GLN E O 1
ATOM 10202 N N . GLU E 1 122 ? 65.951 27.458 37.252 1.00 159.28 120 GLU E N 1
ATOM 10203 C CA . GLU E 1 122 ? 65.346 28.323 36.245 1.00 171.91 120 GLU E CA 1
ATOM 10204 C C . GLU E 1 122 ? 63.853 28.532 36.464 1.00 174.98 120 GLU E C 1
ATOM 10205 O O . GLU E 1 122 ? 63.290 29.484 35.912 1.00 168.08 120 GLU E O 1
ATOM 10211 N N . GLN E 1 123 ? 63.201 27.678 37.251 1.00 178.09 121 GLN E N 1
ATOM 10212 C CA . GLN E 1 123 ? 61.752 27.714 37.383 1.00 185.32 121 GLN E CA 1
ATOM 10213 C C . GLN E 1 123 ? 61.347 27.498 38.834 1.00 179.14 121 GLN E C 1
ATOM 10214 O O . GLN E 1 123 ? 62.064 26.863 39.612 1.00 167.32 121 GLN E O 1
ATOM 10220 N N . ASP E 1 124 ? 60.184 28.042 39.187 1.00 182.84 122 ASP E N 1
ATOM 10221 C CA . ASP E 1 124 ? 59.562 27.837 40.488 1.00 166.03 122 ASP E CA 1
ATOM 10222 C C . ASP E 1 124 ? 58.288 27.027 40.297 1.00 155.27 122 ASP E C 1
ATOM 10223 O O . ASP E 1 124 ? 57.435 27.391 39.481 1.00 154.19 122 ASP E O 1
ATOM 10228 N N . LEU E 1 125 ? 58.161 25.935 41.054 1.00 149.22 123 LEU E N 1
ATOM 10229 C CA . LEU E 1 125 ? 57.058 25.006 40.830 1.00 140.11 123 LEU E CA 1
ATOM 10230 C C . LEU E 1 125 ? 55.712 25.637 41.171 1.00 150.70 123 LEU E C 1
ATOM 10231 O O . LEU E 1 125 ? 54.704 25.351 40.513 1.00 148.64 123 LEU E O 1
ATOM 10236 N N . ASP E 1 126 ? 55.674 26.497 42.192 1.00 164.50 124 ASP E N 1
ATOM 10237 C CA . ASP E 1 126 ? 54.413 27.122 42.580 1.00 157.50 124 ASP E CA 1
ATOM 10238 C C . ASP E 1 126 ? 53.919 28.087 41.510 1.00 144.94 124 ASP E C 1
ATOM 10239 O O . ASP E 1 126 ? 52.710 28.187 41.267 1.00 150.47 124 ASP E O 1
ATOM 10244 N N . ALA E 1 127 ? 54.835 28.808 40.861 1.00 137.44 125 ALA E N 1
ATOM 10245 C CA . ALA E 1 127 ? 54.429 29.729 39.805 1.00 124.21 125 ALA E CA 1
ATOM 10246 C C . ALA E 1 127 ? 53.910 28.976 38.588 1.00 127.86 125 ALA E C 1
ATOM 10247 O O . ALA E 1 127 ? 52.952 29.414 37.942 1.00 118.34 125 ALA E O 1
ATOM 10249 N N . ILE E 1 128 ? 54.530 27.840 38.262 1.00 144.30 126 ILE E N 1
ATOM 10250 C CA . ILE E 1 128 ? 54.053 27.030 37.146 1.00 140.54 126 ILE E CA 1
ATOM 10251 C C . ILE E 1 128 ? 52.685 26.442 37.463 1.00 139.55 126 ILE E C 1
ATOM 10252 O O . ILE E 1 128 ? 51.808 26.370 36.593 1.00 134.65 126 ILE E O 1
ATOM 10257 N N . ALA E 1 129 ? 52.476 26.020 38.713 1.00 128.71 127 ALA E N 1
ATOM 10258 C CA . ALA E 1 129 ? 51.204 25.412 39.086 1.00 117.03 127 ALA E CA 1
ATOM 10259 C C . ALA E 1 129 ? 50.059 26.411 38.981 1.00 105.67 127 ALA E C 1
ATOM 10260 O O . ALA E 1 129 ? 48.947 26.051 38.578 1.00 110.13 127 ALA E O 1
ATOM 10262 N N . ALA E 1 130 ? 50.311 27.673 39.340 1.00 107.08 128 ALA E N 1
ATOM 10263 C CA . ALA E 1 130 ? 49.271 28.692 39.232 1.00 103.86 128 ALA E CA 1
ATOM 10264 C C . ALA E 1 130 ? 48.861 28.908 37.781 1.00 108.05 128 ALA E C 1
ATOM 10265 O O . ALA E 1 130 ? 47.672 29.061 37.479 1.00 106.22 128 ALA E O 1
ATOM 10267 N N . GLU E 1 131 ? 49.835 28.925 36.868 1.00 108.50 129 GLU E N 1
ATOM 10268 C CA . GLU E 1 131 ? 49.513 29.024 35.449 1.00 111.13 129 GLU E CA 1
ATOM 10269 C C . GLU E 1 131 ? 48.830 27.756 34.954 1.00 113.18 129 GLU E C 1
ATOM 10270 O O . GLU E 1 131 ? 47.912 27.818 34.127 1.00 118.80 129 GLU E O 1
ATOM 10276 N N . ILE E 1 132 ? 49.262 26.597 35.454 1.00 106.62 130 ILE E N 1
ATOM 10277 C CA . ILE E 1 132 ? 48.647 25.334 35.060 1.00 104.83 130 ILE E CA 1
ATOM 10278 C C . ILE E 1 132 ? 47.205 25.264 35.547 1.00 108.44 130 ILE E C 1
ATOM 10279 O O . ILE E 1 132 ? 46.304 24.863 34.801 1.00 107.85 130 ILE E O 1
ATOM 10284 N N . LEU E 1 133 ? 46.961 25.656 36.801 1.00 104.14 131 LEU E N 1
ATOM 10285 C CA . LEU E 1 133 ? 45.600 25.626 37.327 1.00 105.11 131 LEU E CA 1
ATOM 10286 C C . LEU E 1 133 ? 44.699 26.603 36.586 1.00 109.53 131 LEU E C 1
ATOM 10287 O O . LEU E 1 133 ? 43.522 26.311 36.343 1.00 113.88 131 LEU E O 1
ATOM 10292 N N . ALA E 1 134 ? 45.230 27.773 36.222 1.00 109.85 132 ALA E N 1
ATOM 10293 C CA . ALA E 1 134 ? 44.439 28.729 35.457 1.00 112.21 132 ALA E CA 1
ATOM 10294 C C . ALA E 1 134 ? 44.169 28.226 34.046 1.00 118.12 132 ALA E C 1
ATOM 10295 O O . ALA E 1 134 ? 43.113 28.522 33.475 1.00 121.72 132 ALA E O 1
ATOM 10297 N N . ALA E 1 135 ? 45.101 27.463 33.469 1.00 116.94 133 ALA E N 1
ATOM 10298 C CA . ALA E 1 135 ? 44.863 26.895 32.147 1.00 127.39 133 ALA E CA 1
ATOM 10299 C C . ALA E 1 135 ? 43.857 25.753 32.202 1.00 124.27 133 ALA E C 1
ATOM 10300 O O . ALA E 1 135 ? 43.141 25.514 31.224 1.00 109.77 133 ALA E O 1
ATOM 10302 N N . LEU E 1 136 ? 43.782 25.047 33.333 1.00 122.27 134 LEU E N 1
ATOM 10303 C CA . LEU E 1 136 ? 42.853 23.927 33.454 1.00 100.99 134 LEU E CA 1
ATOM 10304 C C . LEU E 1 136 ? 41.405 24.397 33.365 1.00 110.38 134 LEU E C 1
ATOM 10305 O O . LEU E 1 136 ? 40.606 23.838 32.606 1.00 118.91 134 LEU E O 1
ATOM 10310 N N . ASP E 1 137 ? 41.046 25.424 34.141 1.00 117.57 135 ASP E N 1
ATOM 10311 C CA . ASP E 1 137 ? 39.680 25.933 34.092 1.00 122.17 135 ASP E CA 1
ATOM 10312 C C . ASP E 1 137 ? 39.353 26.559 32.742 1.00 126.98 135 ASP E C 1
ATOM 10313 O O . ASP E 1 137 ? 38.174 26.647 32.381 1.00 134.42 135 ASP E O 1
ATOM 10318 N N . GLY E 1 138 ? 40.367 26.995 31.993 1.00 119.32 136 GLY E N 1
ATOM 10319 C CA . GLY E 1 138 ? 40.120 27.475 30.644 1.00 116.96 136 GLY E CA 1
ATOM 10320 C C . GLY E 1 138 ? 39.741 26.353 29.698 1.00 116.98 136 GLY E C 1
ATOM 10321 O O . GLY E 1 138 ? 38.829 26.500 28.879 1.00 113.78 136 GLY E O 1
ATOM 10322 N N . THR E 1 139 ? 40.437 25.217 29.793 1.00 114.87 137 THR E N 1
ATOM 10323 C CA . THR E 1 139 ? 40.047 24.047 29.014 1.00 108.22 137 THR E CA 1
ATOM 10324 C C . THR E 1 139 ? 38.670 23.552 29.431 1.00 106.37 137 THR E C 1
ATOM 10325 O O . THR E 1 139 ? 37.869 23.133 28.588 1.00 108.82 137 THR E O 1
ATOM 10329 N N . LEU E 1 140 ? 38.376 23.601 30.732 1.00 108.66 138 LEU E N 1
ATOM 10330 C CA . LEU E 1 140 ? 37.091 23.123 31.228 1.00 100.33 138 LEU E CA 1
ATOM 10331 C C . LEU E 1 140 ? 35.948 24.005 30.742 1.00 100.35 138 LEU E C 1
ATOM 10332 O O . LEU E 1 140 ? 34.876 23.500 30.389 1.00 101.83 138 LEU E O 1
ATOM 10337 N N . ASP E 1 141 ? 36.156 25.324 30.719 1.00 100.19 139 ASP E N 1
ATOM 10338 C CA . ASP E 1 141 ? 35.131 26.222 30.195 1.00 106.89 139 ASP E CA 1
ATOM 10339 C C . ASP E 1 141 ? 34.874 25.958 28.718 1.00 107.89 139 ASP E C 1
ATOM 10340 O O . ASP E 1 141 ? 33.718 25.917 28.279 1.00 119.65 139 ASP E O 1
ATOM 10345 N N . ASP E 1 142 ? 35.938 25.776 27.934 1.00 102.43 140 ASP E N 1
ATOM 10346 C CA . ASP E 1 142 ? 35.760 25.383 26.541 1.00 103.89 140 ASP E CA 1
ATOM 10347 C C . ASP E 1 142 ? 35.190 23.976 26.431 1.00 98.74 140 ASP E C 1
ATOM 10348 O O . ASP E 1 142 ? 34.491 23.664 25.460 1.00 96.79 140 ASP E O 1
ATOM 10353 N N . PHE E 1 143 ? 35.478 23.119 27.411 1.00 97.76 141 PHE E N 1
ATOM 10354 C CA . PHE E 1 143 ? 34.926 21.770 27.404 1.00 94.19 141 PHE E CA 1
ATOM 10355 C C . PHE E 1 143 ? 33.418 21.794 27.625 1.00 91.25 141 PHE E C 1
ATOM 10356 O O . PHE E 1 143 ? 32.683 21.009 27.016 1.00 94.28 141 PHE E O 1
ATOM 10364 N N . ILE E 1 144 ? 32.941 22.693 28.491 1.00 94.33 142 ILE E N 1
ATOM 10365 C CA . ILE E 1 144 ? 31.503 22.839 28.702 1.00 96.73 142 ILE E CA 1
ATOM 10366 C C . ILE E 1 144 ? 30.828 23.329 27.428 1.00 100.00 142 ILE E C 1
ATOM 10367 O O . ILE E 1 144 ? 29.755 22.843 27.049 1.00 94.34 142 ILE E O 1
ATOM 10372 N N . VAL E 1 145 ? 31.445 24.297 26.748 1.00 99.78 143 VAL E N 1
ATOM 10373 C CA . VAL E 1 145 ? 30.883 24.807 25.501 1.00 102.29 143 VAL E CA 1
ATOM 10374 C C . VAL E 1 145 ? 30.888 23.723 24.431 1.00 103.19 143 VAL E C 1
ATOM 10375 O O . VAL E 1 145 ? 29.944 23.609 23.640 1.00 109.68 143 VAL E O 1
ATOM 10379 N N . ALA E 1 146 ? 31.945 22.906 24.390 1.00 97.30 144 ALA E N 1
ATOM 10380 C CA . ALA E 1 146 ? 31.974 21.788 23.452 1.00 93.82 144 ALA E CA 1
ATOM 10381 C C . ALA E 1 146 ? 30.848 20.802 23.729 1.00 96.31 144 ALA E C 1
ATOM 10382 O O . ALA E 1 146 ? 30.319 20.184 22.797 1.00 101.29 144 ALA E O 1
ATOM 10384 N N . ARG E 1 147 ? 30.465 20.643 24.997 1.00 93.21 145 ARG E N 1
ATOM 10385 C CA . ARG E 1 147 ? 29.312 19.810 25.319 1.00 95.07 145 ARG E CA 1
ATOM 10386 C C . ARG E 1 147 ? 28.007 20.501 24.939 1.00 105.32 145 ARG E C 1
ATOM 10387 O O . ARG E 1 147 ? 27.071 19.851 24.459 1.00 109.90 145 ARG E O 1
ATOM 10395 N N . GLU E 1 148 ? 27.926 21.818 25.143 1.00 101.91 146 GLU E N 1
ATOM 10396 C CA . GLU E 1 148 ? 26.678 22.529 24.882 1.00 100.76 146 GLU E CA 1
ATOM 10397 C C . GLU E 1 148 ? 26.390 22.625 23.388 1.00 104.47 146 GLU E C 1
ATOM 10398 O O . GLU E 1 148 ? 25.233 22.512 22.966 1.00 101.03 146 GLU E O 1
ATOM 10404 N N . THR E 1 149 ? 27.425 22.835 22.571 1.00 116.10 147 THR E N 1
ATOM 10405 C CA . THR E 1 149 ? 27.221 22.917 21.128 1.00 106.38 147 THR E CA 1
ATOM 10406 C C . THR E 1 149 ? 26.833 21.561 20.550 1.00 97.61 147 THR E C 1
ATOM 10407 O O . THR E 1 149 ? 25.891 21.460 19.755 1.00 109.86 147 THR E O 1
ATOM 10411 N N . GLU E 1 150 ? 27.552 20.504 20.936 1.00 89.88 148 GLU E N 1
ATOM 10412 C CA . GLU E 1 150 ? 27.190 19.168 20.475 1.00 92.85 148 GLU E CA 1
ATOM 10413 C C . GLU E 1 150 ? 25.872 18.709 21.086 1.00 94.40 148 GLU E C 1
ATOM 10414 O O . GLU E 1 150 ? 25.146 17.920 20.470 1.00 99.52 148 GLU E O 1
ATOM 10420 N N . GLY E 1 151 ? 25.543 19.194 22.285 1.00 93.09 149 GLY E N 1
ATOM 10421 C CA . GLY E 1 151 ? 24.226 18.930 22.838 1.00 89.23 149 GLY E CA 1
ATOM 10422 C C . GLY E 1 151 ? 23.117 19.534 21.999 1.00 95.57 149 GLY E C 1
ATOM 10423 O O . GLY E 1 151 ? 22.077 18.906 21.781 1.00 99.53 149 GLY E O 1
ATOM 10424 N N . GLN E 1 152 ? 23.324 20.761 21.513 1.00 96.06 150 GLN E N 1
ATOM 10425 C CA . GLN E 1 152 ? 22.357 21.368 20.605 1.00 92.93 150 GLN E CA 1
ATOM 10426 C C . GLN E 1 152 ? 22.269 20.603 19.292 1.00 89.04 150 GLN E C 1
ATOM 10427 O O . GLN E 1 152 ? 21.207 20.579 18.658 1.00 93.40 150 GLN E O 1
ATOM 10433 N N . ALA E 1 153 ? 23.368 19.977 18.866 1.00 84.45 151 ALA E N 1
ATOM 10434 C CA . ALA E 1 153 ? 23.320 19.142 17.671 1.00 87.93 151 ALA E CA 1
ATOM 10435 C C . ALA E 1 153 ? 22.456 17.908 17.900 1.00 91.49 151 ALA E C 1
ATOM 10436 O O . ALA E 1 153 ? 21.719 17.484 17.002 1.00 98.01 151 ALA E O 1
ATOM 10438 N N . LEU E 1 154 ? 22.531 17.320 19.097 1.00 87.21 152 LEU E N 1
ATOM 10439 C CA . LEU E 1 154 ? 21.666 16.190 19.421 1.00 84.44 152 LEU E CA 1
ATOM 10440 C C . LEU E 1 154 ? 20.205 16.609 19.496 1.00 84.45 152 LEU E C 1
ATOM 10441 O O . LEU E 1 154 ? 19.318 15.823 19.143 1.00 87.36 152 LEU E O 1
ATOM 10446 N N . LYS E 1 155 ? 19.937 17.833 19.956 1.00 81.47 153 LYS E N 1
ATOM 10447 C CA . LYS E 1 155 ? 18.563 18.318 20.017 1.00 86.94 153 LYS E CA 1
ATOM 10448 C C . LYS E 1 155 ? 17.972 18.465 18.621 1.00 89.66 153 LYS E C 1
ATOM 10449 O O . LYS E 1 155 ? 16.799 18.146 18.398 1.00 81.12 153 LYS E O 1
ATOM 10455 N N . ALA E 1 156 ? 18.773 18.943 17.665 1.00 89.39 154 ALA E N 1
ATOM 10456 C CA . ALA E 1 156 ? 18.289 19.068 16.296 1.00 84.10 154 ALA E CA 1
ATOM 10457 C C . ALA E 1 156 ? 18.025 17.705 15.669 1.00 87.26 154 ALA E C 1
ATOM 10458 O O . ALA E 1 156 ? 17.116 17.571 14.843 1.00 102.01 154 ALA E O 1
ATOM 10460 N N . LEU E 1 157 ? 18.803 16.688 16.048 1.00 85.28 155 LEU E N 1
ATO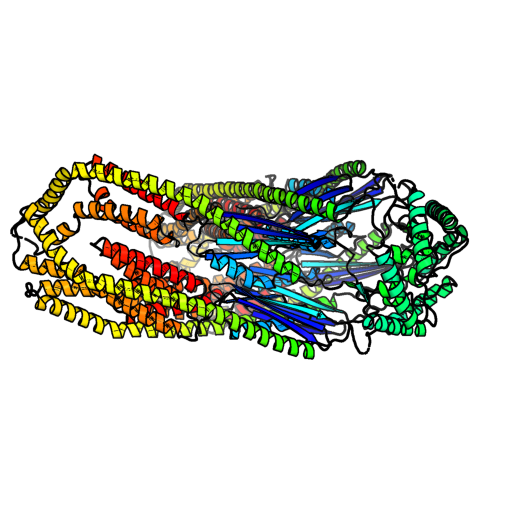M 10461 C CA . LEU E 1 157 ? 18.567 15.344 15.530 1.00 80.03 155 LEU E CA 1
ATOM 10462 C C . LEU E 1 157 ? 17.247 14.781 16.039 1.00 79.77 155 LEU E C 1
ATOM 10463 O O . LEU E 1 157 ? 16.483 14.185 15.272 1.00 87.25 155 LEU E O 1
ATOM 10468 N N . ILE E 1 158 ? 16.963 14.959 17.331 1.00 83.67 156 ILE E N 1
ATOM 10469 C CA . ILE E 1 158 ? 15.721 14.442 17.897 1.00 75.67 156 ILE E CA 1
ATOM 10470 C C . ILE E 1 158 ? 14.521 15.185 17.323 1.00 69.90 156 ILE E C 1
ATOM 10471 O O . ILE E 1 158 ? 13.475 14.584 17.050 1.00 76.67 156 ILE E O 1
ATOM 10476 N N . GLU E 1 159 ? 14.650 16.498 17.126 1.00 74.00 157 GLU E N 1
ATOM 10477 C CA . GLU E 1 159 ? 13.565 17.259 16.515 1.00 91.64 157 GLU E CA 1
ATOM 10478 C C . GLU E 1 159 ? 13.373 16.872 15.053 1.00 90.56 157 GLU E C 1
ATOM 10479 O O . GLU E 1 159 ? 12.240 16.832 14.560 1.00 85.91 157 GLU E O 1
ATOM 10485 N N . GLN E 1 160 ? 14.468 16.588 14.343 1.00 94.24 158 GLN E N 1
ATOM 10486 C CA . GLN E 1 160 ? 14.355 16.131 12.961 1.00 92.44 158 GLN E CA 1
ATOM 10487 C C . GLN E 1 160 ? 13.604 14.808 12.880 1.00 88.25 158 GLN E C 1
ATOM 10488 O O . GLN E 1 160 ? 12.823 14.581 11.948 1.00 86.97 158 GLN E O 1
ATOM 10494 N N . ARG E 1 161 ? 13.825 13.921 13.850 1.00 89.61 159 ARG E N 1
ATOM 10495 C CA . ARG E 1 161 ? 13.116 12.648 13.861 1.00 80.70 159 ARG E CA 1
ATOM 10496 C C . ARG E 1 161 ? 11.711 12.789 14.433 1.00 82.77 159 ARG E C 1
ATOM 10497 O O . ARG E 1 161 ? 10.813 12.033 14.045 1.00 79.99 159 ARG E O 1
ATOM 10505 N N . LEU E 1 162 ? 11.500 13.745 15.342 1.00 88.47 160 LEU E N 1
ATOM 10506 C CA . LEU E 1 162 ? 10.165 13.972 15.889 1.00 78.20 160 LEU E CA 1
ATOM 10507 C C . LEU E 1 162 ? 9.209 14.469 14.813 1.00 79.05 160 LEU E C 1
ATOM 10508 O O . LEU E 1 162 ? 8.069 13.999 14.712 1.00 86.66 160 LEU E O 1
ATOM 10513 N N . GLU E 1 163 ? 9.654 15.431 14.000 1.00 83.13 161 GLU E N 1
ATOM 10514 C CA . GLU E 1 163 ? 8.819 15.904 12.902 1.00 81.61 161 GLU E CA 1
ATOM 10515 C C . GLU E 1 163 ? 8.608 14.816 11.858 1.00 80.43 161 GLU E C 1
ATOM 10516 O O . GLU E 1 163 ? 7.595 14.825 11.150 1.00 96.22 161 GLU E O 1
ATOM 10522 N N . GLY E 1 164 ? 9.548 13.875 11.746 1.00 82.24 162 GLY E N 1
ATOM 10523 C CA . GLY E 1 164 ? 9.321 12.710 10.913 1.00 79.98 162 GLY E CA 1
ATOM 10524 C C . GLY E 1 164 ? 8.364 11.717 11.533 1.00 75.91 162 GLY E C 1
ATOM 10525 O O . GLY E 1 164 ? 7.688 10.976 10.813 1.00 78.49 162 GLY E O 1
ATOM 10526 N N . VAL E 1 165 ? 8.289 11.682 12.867 1.00 80.23 163 VAL E N 1
ATOM 10527 C CA . VAL E 1 165 ? 7.327 10.810 13.536 1.00 79.45 163 VAL E CA 1
ATOM 10528 C C . VAL E 1 165 ? 5.912 11.332 13.334 1.00 81.31 163 VAL E C 1
ATOM 10529 O O . VAL E 1 165 ? 5.004 10.583 12.956 1.00 81.54 163 VAL E O 1
ATOM 10533 N N . THR E 1 166 ? 5.701 12.626 13.589 1.00 80.70 164 THR E N 1
ATOM 10534 C CA . THR E 1 166 ? 4.374 13.206 13.422 1.00 83.73 164 THR E CA 1
ATOM 10535 C C . THR E 1 166 ? 3.946 13.242 11.962 1.00 83.37 164 THR E C 1
ATOM 10536 O O . THR E 1 166 ? 2.746 13.330 11.682 1.00 86.84 164 THR E O 1
ATOM 10540 N N . ALA E 1 167 ? 4.896 13.171 11.026 1.00 89.78 165 ALA E N 1
ATOM 10541 C CA . ALA E 1 167 ? 4.530 13.096 9.617 1.00 81.00 165 ALA E CA 1
ATOM 10542 C C . ALA E 1 167 ? 4.029 11.707 9.251 1.00 77.82 165 ALA E C 1
ATOM 10543 O O . ALA E 1 167 ? 3.169 11.570 8.373 1.00 79.57 165 ALA E O 1
ATOM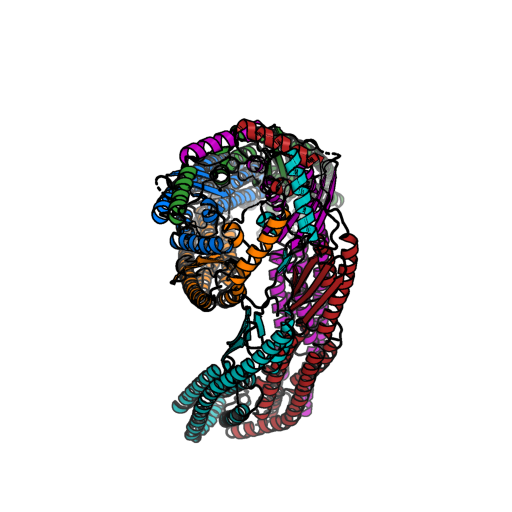 10545 N N . GLU E 1 168 ? 4.548 10.669 9.910 1.00 73.47 166 GLU E N 1
ATOM 10546 C CA . GLU E 1 168 ? 4.066 9.317 9.654 1.00 79.45 166 GLU E CA 1
ATOM 10547 C C . GLU E 1 168 ? 2.678 9.096 10.239 1.00 80.87 166 GLU E C 1
ATOM 10548 O O . GLU E 1 168 ? 1.920 8.262 9.731 1.00 81.10 166 GLU E O 1
ATOM 10554 N N . VAL E 1 169 ? 2.326 9.829 11.297 1.00 79.64 167 VAL E N 1
ATOM 10555 C CA . VAL E 1 169 ? 1.016 9.660 11.920 1.00 80.43 167 VAL E CA 1
ATOM 10556 C C . VAL E 1 169 ? -0.081 10.198 11.010 1.00 87.03 167 VAL E C 1
ATOM 10557 O O . VAL E 1 169 ? -1.085 9.523 10.755 1.00 93.10 167 VAL E O 1
ATOM 10561 N N . VAL E 1 170 ? 0.089 11.428 10.515 1.00 82.93 168 VAL E N 1
ATOM 10562 C CA . VAL E 1 170 ? -0.898 12.007 9.612 1.00 81.20 168 VAL E CA 1
ATOM 10563 C C . VAL E 1 170 ? -0.919 11.265 8.284 1.00 83.23 168 VAL E C 1
ATOM 10564 O O . VAL E 1 170 ? -1.936 11.275 7.581 1.00 83.23 168 VAL E O 1
ATOM 10568 N N . LYS E 1 171 ? 0.183 10.605 7.925 1.00 89.32 169 LYS E N 1
ATOM 10569 C CA . LYS E 1 171 ? 0.189 9.776 6.726 1.00 82.22 169 LYS E CA 1
ATOM 10570 C C . LYS E 1 171 ? -0.678 8.538 6.915 1.00 86.27 169 LYS E C 1
ATOM 10571 O O . LYS E 1 171 ? -1.340 8.086 5.973 1.00 92.61 169 LYS E O 1
ATOM 10577 N N . VAL E 1 172 ? -0.691 7.979 8.128 1.00 82.29 170 VAL E N 1
ATOM 10578 C CA . VAL E 1 172 ? -1.547 6.830 8.411 1.00 80.35 170 VAL E CA 1
ATOM 10579 C C . VAL E 1 172 ? -3.007 7.256 8.473 1.00 98.70 170 VAL E C 1
ATOM 10580 O O . VAL E 1 172 ? -3.892 6.574 7.940 1.00 108.43 170 VAL E O 1
ATOM 10584 N N . ARG E 1 173 ? -3.284 8.389 9.121 1.00 99.81 171 ARG E N 1
ATOM 10585 C CA . ARG E 1 173 ? -4.662 8.828 9.298 1.00 84.86 171 ARG E CA 1
ATOM 10586 C C . ARG E 1 173 ? -5.303 9.258 7.985 1.00 85.32 171 ARG E C 1
ATOM 10587 O O . ARG E 1 173 ? -6.534 9.283 7.889 1.00 88.11 171 ARG E O 1
ATOM 10595 N N . SER E 1 174 ? -4.499 9.590 6.973 1.00 87.12 172 SER E N 1
ATOM 10596 C CA . SER E 1 174 ? -5.060 9.882 5.658 1.00 95.14 172 SER E CA 1
ATOM 10597 C C . SER E 1 174 ? -5.514 8.605 4.964 1.00 96.02 172 SER E C 1
ATOM 10598 O O . SER E 1 174 ? -6.532 8.600 4.262 1.00 108.51 172 SER E O 1
ATOM 10601 N N . HIS E 1 175 ? -4.772 7.512 5.147 1.00 95.35 173 HIS E N 1
ATOM 10602 C CA . HIS E 1 175 ? -5.156 6.234 4.561 1.00 103.91 173 HIS E CA 1
ATOM 10603 C C . HIS E 1 175 ? -6.298 5.562 5.307 1.00 101.95 173 HIS E C 1
ATOM 10604 O O . HIS E 1 175 ? -6.985 4.717 4.725 1.00 97.79 173 HIS E O 1
ATOM 10611 N N . MET E 1 176 ? -6.517 5.922 6.572 1.00 102.42 174 MET E N 1
ATOM 10612 C CA . MET E 1 176 ? -7.462 5.182 7.407 1.00 96.67 174 MET E CA 1
ATOM 10613 C C . MET E 1 176 ? -8.895 5.218 6.887 1.00 93.94 174 MET E C 1
ATOM 10614 O O . MET E 1 176 ? -9.529 4.150 6.834 1.00 101.63 174 MET E O 1
ATOM 10619 N N . PRO E 1 177 ? -9.473 6.367 6.509 1.00 93.42 175 PRO E N 1
ATOM 10620 C CA . PRO E 1 177 ? -10.847 6.324 5.977 1.00 104.22 175 PRO E CA 1
ATOM 10621 C C . PRO E 1 177 ? -10.968 5.516 4.697 1.00 110.88 175 PRO E C 1
ATOM 10622 O O . PRO E 1 177 ? -11.985 4.842 4.492 1.00 118.91 175 PRO E O 1
ATOM 10626 N N . GLU E 1 178 ? -9.956 5.558 3.829 1.00 112.32 176 GLU E N 1
ATOM 10627 C CA . GLU E 1 178 ? -10.005 4.764 2.606 1.00 110.52 176 GLU E CA 1
ATOM 10628 C C . GLU E 1 178 ? -9.943 3.272 2.913 1.00 107.90 176 GLU E C 1
ATOM 10629 O O . GLU E 1 178 ? -10.571 2.464 2.219 1.00 106.37 176 GLU E O 1
ATOM 10635 N N . ILE E 1 179 ? -9.197 2.889 3.952 1.00 103.84 177 ILE E N 1
ATOM 10636 C CA . ILE E 1 179 ? -9.079 1.478 4.306 1.00 101.26 177 ILE E CA 1
ATOM 10637 C C . ILE E 1 179 ? -10.400 0.948 4.845 1.00 110.61 177 ILE E C 1
ATOM 10638 O O . ILE E 1 179 ? -10.810 -0.176 4.528 1.00 109.13 177 ILE E O 1
ATOM 10643 N N . LEU E 1 180 ? -11.088 1.744 5.667 1.00 110.64 178 LEU E N 1
ATOM 10644 C CA . LEU E 1 180 ? -12.359 1.301 6.232 1.00 116.95 178 LEU E CA 1
ATOM 10645 C C . LEU E 1 180 ? -13.405 1.086 5.144 1.00 134.84 178 LEU E C 1
ATOM 10646 O O . LEU E 1 180 ? -14.162 0.110 5.186 1.00 133.59 178 LEU E O 1
ATOM 10651 N N . GLN E 1 181 ? -13.462 1.986 4.158 1.00 157.33 179 GLN E N 1
ATOM 10652 C CA . GLN E 1 181 ? -14.420 1.814 3.071 1.00 157.24 179 GLN E CA 1
ATOM 10653 C C . GLN E 1 181 ? -14.041 0.642 2.174 1.00 154.37 179 GLN E C 1
ATOM 10654 O O . GLN E 1 181 ? -14.923 -0.017 1.611 1.00 159.79 179 GLN E O 1
ATOM 10660 N N . TRP E 1 182 ? -12.742 0.367 2.030 1.00 149.18 180 TRP E N 1
ATOM 10661 C CA . TRP E 1 182 ? -12.313 -0.762 1.213 1.00 153.26 180 TRP E CA 1
ATOM 10662 C C . TRP E 1 182 ? -12.700 -2.090 1.848 1.00 146.57 180 TRP E C 1
ATOM 10663 O O . TRP E 1 182 ? -12.994 -3.056 1.134 1.00 147.97 180 TRP E O 1
ATOM 10674 N N . GLN E 1 183 ? -12.711 -2.158 3.181 1.00 136.02 181 GLN E N 1
ATOM 10675 C CA . GLN E 1 183 ? -13.064 -3.404 3.852 1.00 133.79 181 GLN E CA 1
ATOM 10676 C C . GLN E 1 183 ? -14.550 -3.707 3.711 1.00 130.43 181 GLN E C 1
ATOM 10677 O O . GLN E 1 183 ? -14.932 -4.855 3.455 1.00 136.95 181 GLN E O 1
ATOM 10683 N N . ARG E 1 184 ? -15.406 -2.692 3.869 1.00 133.97 182 ARG E N 1
ATOM 10684 C CA . ARG E 1 184 ? -16.841 -2.926 3.748 1.00 125.14 182 ARG E CA 1
ATOM 10685 C C . ARG E 1 184 ? -17.246 -3.179 2.302 1.00 123.13 182 ARG E C 1
ATOM 10686 O O . ARG E 1 184 ? -18.207 -3.915 2.050 1.00 121.88 182 ARG E O 1
ATOM 10694 N N . GLU E 1 185 ? -16.529 -2.591 1.341 1.00 132.67 183 GLU E N 1
ATOM 10695 C CA . GLU E 1 185 ? -16.814 -2.882 -0.059 1.00 129.38 183 GLU E CA 1
ATOM 10696 C C . GLU E 1 185 ? -16.336 -4.276 -0.442 1.00 128.27 183 GLU E C 1
ATOM 10697 O O . GLU E 1 185 ? -16.957 -4.932 -1.285 1.00 138.39 183 GLU E O 1
ATOM 10703 N N . ARG E 1 186 ? -15.242 -4.743 0.164 1.00 119.19 184 ARG E N 1
ATOM 10704 C CA . ARG E 1 186 ? -14.787 -6.107 -0.082 1.00 118.58 184 ARG E CA 1
ATOM 10705 C C . ARG E 1 186 ? -15.791 -7.127 0.438 1.00 118.34 184 ARG E C 1
ATOM 10706 O O . ARG E 1 186 ? -15.920 -8.215 -0.134 1.00 118.37 184 ARG E O 1
ATOM 10714 N N . LEU E 1 187 ? -16.518 -6.794 1.506 1.00 118.50 185 LEU E N 1
ATOM 10715 C CA . LEU E 1 187 ? -17.473 -7.739 2.074 1.00 118.73 185 LEU E CA 1
ATOM 10716 C C . LEU E 1 187 ? -18.710 -7.873 1.194 1.00 123.89 185 LEU E C 1
ATOM 10717 O O . LEU E 1 187 ? -19.177 -8.986 0.929 1.00 130.94 185 LEU E O 1
ATOM 10722 N N . VAL E 1 188 ? -19.255 -6.746 0.728 1.00 127.94 186 VAL E N 1
ATOM 10723 C CA . VAL E 1 188 ? -20.494 -6.795 -0.044 1.00 119.93 186 VAL E CA 1
ATOM 10724 C C . VAL E 1 188 ? -20.264 -7.434 -1.407 1.00 120.57 186 VAL E C 1
ATOM 10725 O O . VAL E 1 188 ? -21.180 -8.041 -1.976 1.00 135.61 186 VAL E O 1
ATOM 10729 N N . THR E 1 189 ? -19.050 -7.323 -1.951 1.00 119.55 187 THR E N 1
ATOM 10730 C CA . THR E 1 189 ? -18.767 -7.933 -3.246 1.00 119.87 187 THR E CA 1
ATOM 10731 C C . THR E 1 189 ? -18.776 -9.453 -3.154 1.00 127.51 187 THR E C 1
ATOM 10732 O O . THR E 1 189 ? -19.199 -10.136 -4.094 1.00 151.89 187 THR E O 1
ATOM 10736 N N . LYS E 1 190 ? -18.314 -10.003 -2.029 1.00 119.40 188 LYS E N 1
ATOM 10737 C CA . LYS E 1 190 ? -18.379 -11.448 -1.843 1.00 119.86 188 LYS E CA 1
ATOM 10738 C C . LYS E 1 190 ? -19.811 -11.915 -1.612 1.00 122.00 188 LYS E C 1
ATOM 10739 O O . LYS E 1 190 ? -20.160 -13.044 -1.975 1.00 129.44 188 LYS E O 1
ATOM 10745 N N . LEU E 1 191 ? -20.652 -11.067 -1.016 1.00 126.39 189 LEU E N 1
ATOM 10746 C CA . LEU E 1 191 ? -22.058 -11.420 -0.854 1.00 127.40 189 LEU E CA 1
ATOM 10747 C C . LEU E 1 191 ? -22.789 -11.385 -2.190 1.00 131.08 189 LEU E C 1
ATOM 10748 O O . LEU E 1 191 ? -23.691 -12.196 -2.432 1.00 128.49 189 LEU E O 1
ATOM 10753 N N . GLU E 1 192 ? -22.419 -10.450 -3.068 1.00 126.48 190 GLU E N 1
ATOM 10754 C CA . GLU E 1 192 ? -23.019 -10.414 -4.398 1.00 127.50 190 GLU E CA 1
ATOM 10755 C C . GLU E 1 192 ? -22.601 -11.626 -5.221 1.00 148.43 190 GLU E C 1
ATOM 10756 O O . GLU E 1 192 ? -23.409 -12.180 -5.975 1.00 147.65 190 GLU E O 1
ATOM 10762 N N . ASP E 1 193 ? -21.342 -12.053 -5.088 1.00 155.63 191 ASP E N 1
ATOM 10763 C CA . ASP E 1 193 ? -20.891 -13.250 -5.791 1.00 160.71 191 ASP E CA 1
ATOM 10764 C C . ASP E 1 193 ? -21.601 -14.493 -5.272 1.00 160.94 191 ASP E C 1
ATOM 10765 O O . ASP E 1 193 ? -21.972 -15.375 -6.055 1.00 181.60 191 ASP E O 1
ATOM 10770 N N . ALA E 1 194 ? -21.800 -14.580 -3.957 1.00 128.64 192 ALA E N 1
ATOM 10771 C CA . ALA E 1 194 ? -22.434 -15.746 -3.359 1.00 124.42 192 ALA E CA 1
ATOM 10772 C C . ALA E 1 194 ? -23.944 -15.769 -3.550 1.00 142.78 192 ALA E C 1
ATOM 10773 O O . ALA E 1 194 ? -24.563 -16.806 -3.286 1.00 142.33 192 ALA E O 1
ATOM 10775 N N . GLN E 1 195 ? -24.545 -14.661 -3.990 1.00 145.07 193 GLN E N 1
ATOM 10776 C CA . GLN E 1 195 ? -25.985 -14.545 -4.225 1.00 141.57 193 GLN E CA 1
ATOM 10777 C C . GLN E 1 195 ? -26.809 -14.835 -2.977 1.00 127.88 193 GLN E C 1
ATOM 10778 O O . GLN E 1 195 ? -27.998 -15.157 -3.077 1.00 126.47 193 GLN E O 1
ATOM 10784 N N . VAL E 1 196 ? -26.208 -14.721 -1.800 1.00 126.16 194 VAL E N 1
ATOM 10785 C CA . VAL E 1 196 ? -26.902 -15.038 -0.559 1.00 147.15 194 VAL E CA 1
ATOM 10786 C C . VAL E 1 196 ? -27.846 -13.900 -0.201 1.00 167.99 194 VAL E C 1
ATOM 10787 O O . VAL E 1 196 ? -27.563 -12.725 -0.466 1.00 159.44 194 VAL E O 1
ATOM 10791 N N . GLN E 1 197 ? -28.985 -14.252 0.390 1.00 209.75 195 GLN E N 1
ATOM 10792 C CA . GLN E 1 197 ? -29.972 -13.256 0.787 1.00 219.26 195 GLN E CA 1
ATOM 10793 C C . GLN E 1 197 ? -29.410 -12.393 1.909 1.00 219.97 195 GLN E C 1
ATOM 10794 O O . GLN E 1 197 ? -29.014 -12.908 2.960 1.00 220.51 195 GLN E O 1
ATOM 10800 N N . LEU E 1 198 ? -29.370 -11.083 1.685 1.00 197.56 196 LEU E N 1
ATOM 10801 C CA . LEU E 1 198 ? -28.872 -10.155 2.688 1.00 189.10 196 LEU E CA 1
ATOM 10802 C C . LEU E 1 198 ? -29.906 -9.971 3.791 1.00 189.17 196 LEU E C 1
ATOM 10803 O O . LEU E 1 198 ? -31.092 -9.764 3.515 1.00 191.35 196 LEU E O 1
ATOM 10808 N N . GLU E 1 199 ? -29.454 -10.042 5.038 1.00 184.23 197 GLU E N 1
ATOM 10809 C CA . GLU E 1 199 ? -30.313 -9.866 6.199 1.00 177.29 197 GLU E CA 1
ATOM 10810 C C . GLU E 1 199 ? -30.268 -8.418 6.677 1.00 169.63 197 GLU E C 1
ATOM 10811 O O . GLU E 1 199 ? -29.389 -7.636 6.307 1.00 168.65 197 GLU E O 1
ATOM 10817 N N . ASN E 1 200 ? -31.240 -8.067 7.516 1.00 161.07 198 ASN E N 1
ATOM 10818 C CA . ASN E 1 200 ? -31.420 -6.695 7.978 1.00 155.30 198 ASN E CA 1
ATOM 10819 C C . ASN E 1 200 ? -30.568 -6.449 9.219 1.00 159.35 198 ASN E C 1
ATOM 10820 O O . ASN E 1 200 ? -30.741 -7.121 10.242 1.00 169.67 198 ASN E O 1
ATOM 10825 N N . ASN E 1 201 ? -29.648 -5.488 9.118 1.00 155.14 199 ASN E N 1
ATOM 10826 C CA . ASN E 1 201 ? -28.712 -5.048 10.152 1.00 164.30 199 ASN E CA 1
ATOM 10827 C C . ASN E 1 201 ? -27.695 -6.116 10.541 1.00 166.68 199 ASN E C 1
ATOM 10828 O O . ASN E 1 201 ? -26.816 -5.836 11.365 1.00 164.78 199 ASN E O 1
ATOM 10833 N N . ARG E 1 202 ? -27.778 -7.327 9.985 1.00 171.82 200 ARG E N 1
ATOM 10834 C CA . ARG E 1 202 ? -26.704 -8.295 10.180 1.00 164.04 200 ARG E CA 1
ATOM 10835 C C . ARG E 1 202 ? -25.418 -7.809 9.530 1.00 166.92 200 ARG E C 1
ATOM 10836 O O . ARG E 1 202 ? -24.330 -7.950 10.101 1.00 170.19 200 ARG E O 1
ATOM 10844 N N . LEU E 1 203 ? -25.526 -7.231 8.332 1.00 177.70 201 LEU E N 1
ATOM 10845 C CA . LEU E 1 203 ? -24.357 -6.651 7.681 1.00 163.49 201 LEU E CA 1
ATOM 10846 C C . LEU E 1 203 ? -23.798 -5.494 8.497 1.00 160.57 201 LEU E C 1
ATOM 10847 O O . LEU E 1 203 ? -22.581 -5.388 8.683 1.00 167.03 201 LEU E O 1
ATOM 10852 N N . GLU E 1 204 ? -24.676 -4.627 9.008 1.00 147.32 202 GLU E N 1
ATOM 10853 C CA . GLU E 1 204 ? -24.222 -3.467 9.768 1.00 146.42 202 GLU E CA 1
ATOM 10854 C C . GLU E 1 204 ? -23.468 -3.885 11.024 1.00 149.77 202 GLU E C 1
ATOM 10855 O O . GLU E 1 204 ? -22.431 -3.300 11.359 1.00 145.52 202 GLU E O 1
ATOM 10861 N N . GLN E 1 205 ? -23.972 -4.901 11.730 1.00 149.40 203 GLN E N 1
ATOM 10862 C CA . GLN E 1 205 ? -23.302 -5.363 12.941 1.00 147.74 203 GLN E CA 1
ATOM 10863 C C . GLN E 1 205 ? -21.943 -5.977 12.635 1.00 146.63 203 GLN E C 1
ATOM 10864 O O . GLN E 1 205 ? -21.011 -5.842 13.436 1.00 146.36 203 GLN E O 1
ATOM 10870 N N . GLU E 1 206 ? -21.806 -6.651 11.491 1.00 151.10 204 GLU E N 1
ATOM 10871 C CA . GLU E 1 206 ? -20.501 -7.180 11.107 1.00 150.53 204 GLU E CA 1
ATOM 10872 C C . GLU E 1 206 ? -19.558 -6.059 10.691 1.00 143.59 204 GLU E C 1
ATOM 10873 O O . GLU E 1 206 ? -18.354 -6.119 10.966 1.00 143.00 204 GLU E O 1
ATOM 10879 N N . LEU E 1 207 ? -20.086 -5.033 10.019 1.00 142.99 205 LEU E N 1
ATOM 10880 C CA . LEU E 1 207 ? -19.256 -3.897 9.633 1.00 141.60 205 LEU E CA 1
ATOM 10881 C C . LEU E 1 207 ? -18.780 -3.124 10.854 1.00 141.34 205 LEU E C 1
ATOM 10882 O O . LEU E 1 207 ? -17.637 -2.657 10.893 1.00 140.42 205 LEU E O 1
ATOM 10887 N N . VAL E 1 208 ? -19.646 -2.976 11.860 1.00 128.72 206 VAL E N 1
ATOM 10888 C CA . VAL E 1 208 ? -19.250 -2.296 13.089 1.00 115.66 206 VAL E CA 1
ATOM 10889 C C . VAL E 1 208 ? -18.159 -3.083 13.802 1.00 113.57 206 VAL E C 1
ATOM 10890 O O . VAL E 1 208 ? -17.193 -2.508 14.318 1.00 117.75 206 VAL E O 1
ATOM 10894 N N . LEU E 1 209 ? -18.285 -4.412 13.825 1.00 109.43 207 LEU E N 1
ATOM 10895 C CA . LEU E 1 209 ? -17.301 -5.243 14.513 1.00 105.10 207 LEU E CA 1
ATOM 10896 C C . LEU E 1 209 ? -15.924 -5.111 13.873 1.00 110.03 207 LEU E C 1
ATOM 10897 O O . LEU E 1 209 ? -14.920 -4.920 14.568 1.00 111.49 207 LEU E O 1
ATOM 10902 N N . LEU E 1 210 ? -15.859 -5.210 12.543 1.00 113.52 208 LEU E N 1
ATOM 10903 C CA . LEU E 1 210 ? -14.575 -5.086 11.860 1.00 104.46 208 LEU E CA 1
ATOM 10904 C C . LEU E 1 210 ? -14.015 -3.676 11.987 1.00 97.36 208 LEU E C 1
ATOM 10905 O O . LEU E 1 210 ? -12.797 -3.495 12.099 1.00 92.49 208 LEU E O 1
ATOM 10910 N N . ALA E 1 211 ? -14.886 -2.665 11.970 1.00 98.20 209 ALA E N 1
ATOM 10911 C CA . ALA E 1 211 ? -14.421 -1.292 12.138 1.00 95.92 209 ALA E CA 1
ATOM 10912 C C . ALA E 1 211 ? -13.762 -1.098 13.497 1.00 102.61 209 ALA E C 1
ATOM 10913 O O . ALA E 1 211 ? -12.760 -0.383 13.614 1.00 109.60 209 ALA E O 1
ATOM 10915 N N . GLN E 1 212 ? -14.306 -1.734 14.538 1.00 97.50 210 GLN E N 1
ATOM 10916 C CA . GLN E 1 212 ? -13.692 -1.648 15.858 1.00 98.59 210 GLN E CA 1
ATOM 10917 C C . GLN E 1 212 ? -12.355 -2.380 15.892 1.00 94.78 210 GLN E C 1
ATOM 10918 O O . GLN E 1 212 ? -11.411 -1.931 16.553 1.00 98.43 210 GLN E O 1
ATOM 10924 N N . ARG E 1 213 ? -12.256 -3.507 15.183 1.00 91.55 211 ARG E N 1
ATOM 10925 C CA . ARG E 1 213 ? -11.005 -4.259 15.155 1.00 94.57 211 ARG E CA 1
ATOM 10926 C C . ARG E 1 213 ? -9.908 -3.482 14.437 1.00 99.27 211 ARG E C 1
ATOM 10927 O O . ARG E 1 213 ? -8.743 -3.516 14.850 1.00 95.42 211 ARG E O 1
ATOM 10935 N N . ILE E 1 214 ? -10.260 -2.775 13.359 1.00 102.92 212 ILE E N 1
ATOM 10936 C CA . ILE E 1 214 ? -9.282 -1.999 12.600 1.00 95.26 212 ILE E CA 1
ATOM 10937 C C . ILE E 1 214 ? -9.075 -0.606 13.181 1.00 97.30 212 ILE E C 1
ATOM 10938 O O . ILE E 1 214 ? -8.114 0.081 12.799 1.00 93.38 212 ILE E O 1
ATOM 10943 N N . ASP E 1 215 ? -9.923 -0.178 14.113 1.00 107.38 213 ASP E N 1
ATOM 10944 C CA . ASP E 1 215 ? -9.822 1.166 14.664 1.00 106.69 213 ASP E CA 1
ATOM 10945 C C . ASP E 1 215 ? -8.494 1.360 15.387 1.00 108.52 213 ASP E C 1
ATOM 10946 O O . ASP E 1 215 ? -8.134 0.578 16.272 1.00 98.59 213 ASP E O 1
ATOM 10951 N N . VAL E 1 216 ? -7.766 2.409 15.003 1.00 101.08 214 VAL E N 1
ATOM 10952 C CA . VAL E 1 216 ? -6.486 2.737 15.620 1.00 92.61 214 VAL E CA 1
ATOM 10953 C C . VAL E 1 216 ? -6.479 4.203 16.038 1.00 98.18 214 VAL E C 1
ATOM 10954 O O . VAL E 1 216 ? -5.415 4.816 16.170 1.00 96.67 214 VAL E O 1
ATOM 10958 N N . ALA E 1 217 ? -7.667 4.770 16.259 1.00 93.63 215 ALA E N 1
ATOM 10959 C CA . ALA E 1 217 ? -7.765 6.201 16.535 1.00 90.39 215 ALA E CA 1
ATOM 10960 C C . ALA E 1 217 ? -7.077 6.568 17.844 1.00 98.34 215 ALA E C 1
ATOM 10961 O O . ALA E 1 217 ? -6.408 7.605 17.932 1.00 105.95 215 ALA E O 1
ATOM 10963 N N . GLU E 1 218 ? -7.227 5.732 18.874 1.00 92.09 216 GLU E N 1
ATOM 10964 C CA . GLU E 1 218 ? -6.611 6.038 20.161 1.00 94.55 216 GLU E CA 1
ATOM 10965 C C . GLU E 1 218 ? -5.091 5.965 20.095 1.00 99.62 216 GLU E C 1
ATOM 10966 O O . GLU E 1 218 ? -4.408 6.695 20.821 1.00 97.77 216 GLU E O 1
ATOM 10972 N N . GLU E 1 219 ? -4.545 5.103 19.235 1.00 101.09 217 GLU E N 1
ATOM 10973 C CA . GLU E 1 219 ? -3.093 5.003 19.123 1.00 93.50 217 GLU E CA 1
ATOM 10974 C C . GLU E 1 219 ? -2.510 6.199 18.381 1.00 95.38 217 GLU E C 1
ATOM 10975 O O . GLU E 1 219 ? -1.442 6.702 18.748 1.00 90.55 217 GLU E O 1
ATOM 10981 N N . LEU E 1 220 ? -3.194 6.669 17.335 1.00 96.48 218 LEU E N 1
ATOM 10982 C CA . LEU E 1 220 ? -2.695 7.823 16.594 1.00 99.40 218 LEU E CA 1
ATOM 10983 C C . LEU E 1 220 ? -2.767 9.093 17.432 1.00 105.04 218 LEU E C 1
ATOM 10984 O O . LEU E 1 220 ? -1.835 9.905 17.419 1.00 105.07 218 LEU E O 1
ATOM 10989 N N . ASP E 1 221 ? -3.867 9.283 18.164 1.00 117.05 219 ASP E N 1
ATOM 10990 C CA . ASP E 1 221 ? -3.979 10.449 19.034 1.00 114.83 219 ASP E CA 1
ATOM 10991 C C . ASP E 1 221 ? -2.960 10.393 20.164 1.00 112.18 219 ASP E C 1
ATOM 10992 O O . ASP E 1 221 ? -2.427 11.427 20.582 1.00 119.60 219 ASP E O 1
ATOM 10997 N N . ARG E 1 222 ? -2.675 9.191 20.671 1.00 99.52 220 ARG E N 1
ATOM 10998 C CA . ARG E 1 222 ? -1.709 9.060 21.756 1.00 88.43 220 ARG E CA 1
ATOM 10999 C C . ARG E 1 222 ? -0.285 9.289 21.267 1.00 90.19 220 ARG E C 1
ATOM 11000 O O . ARG E 1 222 ? 0.558 9.778 22.028 1.00 88.60 220 ARG E O 1
ATOM 11008 N N . LEU E 1 223 ? 0.002 8.949 20.007 1.00 96.56 221 LEU E N 1
ATOM 11009 C CA . LEU E 1 223 ? 1.313 9.246 19.439 1.00 81.77 221 LEU E CA 1
ATOM 11010 C C . LEU E 1 223 ? 1.524 10.748 19.291 1.00 79.81 221 LEU E C 1
ATOM 11011 O O . LEU E 1 223 ? 2.615 11.257 19.569 1.00 79.33 221 LEU E O 1
ATOM 11016 N N . GLU E 1 224 ? 0.491 11.472 18.853 1.00 80.92 222 GLU E N 1
ATOM 11017 C CA . GLU E 1 224 ? 0.616 12.919 18.707 1.00 73.49 222 GLU E CA 1
ATOM 11018 C C . GLU E 1 224 ? 0.739 13.614 20.056 1.00 70.12 222 GLU E C 1
ATOM 11019 O O . GLU E 1 224 ? 1.348 14.685 20.146 1.00 67.68 222 GLU E O 1
ATOM 11025 N N . ALA E 1 225 ? 0.166 13.033 21.112 1.00 81.73 223 ALA E N 1
ATOM 11026 C CA . ALA E 1 225 ? 0.365 13.596 22.442 1.00 74.96 223 ALA E CA 1
ATOM 11027 C C . ALA E 1 225 ? 1.783 13.355 22.940 1.00 81.59 223 ALA E C 1
ATOM 11028 O O . ALA E 1 225 ? 2.300 14.144 23.739 1.00 85.98 223 ALA E O 1
ATOM 11030 N N . HIS E 1 226 ? 2.429 12.283 22.476 1.00 92.11 224 HIS E N 1
ATOM 11031 C CA . HIS E 1 226 ? 3.790 11.995 22.917 1.00 80.96 224 HIS E CA 1
ATOM 11032 C C . HIS E 1 226 ? 4.796 12.941 22.270 1.00 78.24 224 HIS E C 1
ATOM 11033 O O . HIS E 1 226 ? 5.752 13.374 22.924 1.00 82.95 224 HIS E O 1
ATOM 11040 N N . VAL E 1 227 ? 4.601 13.276 20.992 1.00 80.98 225 VAL E N 1
ATOM 11041 C CA . VAL E 1 227 ? 5.532 14.185 20.327 1.00 81.79 225 VAL E CA 1
ATOM 11042 C C . VAL E 1 227 ? 5.401 15.592 20.898 1.00 91.46 225 VAL E C 1
ATOM 11043 O O . VAL E 1 227 ? 6.398 16.306 21.054 1.00 96.82 225 VAL E O 1
ATOM 11047 N N . LYS E 1 228 ? 4.177 16.006 21.238 1.00 92.59 226 LYS E N 1
ATOM 11048 C CA . LYS E 1 228 ? 3.984 17.310 21.858 1.00 89.78 226 LYS E CA 1
ATOM 11049 C C . LYS E 1 228 ? 4.599 17.356 23.249 1.00 86.96 226 LYS E C 1
ATOM 11050 O O . LYS E 1 228 ? 5.114 18.401 23.666 1.00 96.73 226 LYS E O 1
ATOM 11056 N N . GLU E 1 229 ? 4.564 16.237 23.975 1.00 96.29 227 GLU E N 1
ATOM 11057 C CA . GLU E 1 229 ? 5.196 16.191 25.288 1.00 98.28 227 GLU E CA 1
ATOM 11058 C C . GLU E 1 229 ? 6.714 16.161 25.167 1.00 98.29 227 GLU E C 1
ATOM 11059 O O . GLU E 1 229 ? 7.419 16.743 25.999 1.00 100.27 227 GLU E O 1
ATOM 11065 N N . THR E 1 230 ? 7.235 15.493 24.134 1.00 94.33 228 THR E N 1
ATOM 11066 C CA . THR E 1 230 ? 8.682 15.417 23.956 1.00 93.90 228 THR E CA 1
ATOM 11067 C C . THR E 1 230 ? 9.275 16.789 23.660 1.00 100.39 228 THR E C 1
ATOM 11068 O O . THR E 1 230 ? 10.375 17.110 24.127 1.00 107.69 228 THR E O 1
ATOM 11072 N N . TYR E 1 231 ? 8.566 17.612 22.882 1.00 99.93 229 TYR E N 1
ATOM 11073 C CA . TYR E 1 231 ? 9.009 18.987 22.676 1.00 96.51 229 TYR E CA 1
ATOM 11074 C C . TYR E 1 231 ? 9.013 19.760 23.988 1.00 100.26 229 TYR E C 1
ATOM 11075 O O . TYR E 1 231 ? 9.912 20.572 24.237 1.00 112.13 229 TYR E O 1
ATOM 11084 N N . ASN E 1 232 ? 8.013 19.521 24.840 1.00 109.96 230 ASN E N 1
ATOM 11085 C CA . ASN E 1 232 ? 7.951 20.210 26.124 1.00 122.03 230 ASN E CA 1
ATOM 11086 C C . ASN E 1 232 ? 9.092 19.777 27.036 1.00 125.09 230 ASN E C 1
ATOM 11087 O O . ASN E 1 232 ? 9.681 20.606 27.740 1.00 141.64 230 ASN E O 1
ATOM 11092 N N . ILE E 1 233 ? 9.418 18.483 27.036 1.00 119.50 231 ILE E N 1
ATOM 11093 C CA . ILE E 1 233 ? 10.546 17.997 27.825 1.00 116.70 231 ILE E CA 1
ATOM 11094 C C . ILE E 1 233 ? 11.857 18.533 27.266 1.00 113.68 231 ILE E C 1
ATOM 11095 O O . ILE E 1 233 ? 12.788 18.848 28.018 1.00 118.75 231 ILE E O 1
ATOM 11100 N N . LEU E 1 234 ? 11.951 18.654 25.941 1.00 111.11 232 LEU E N 1
ATOM 11101 C CA . LEU E 1 234 ? 13.173 19.161 25.329 1.00 110.33 232 LEU E CA 1
ATOM 11102 C C . LEU E 1 234 ? 13.344 20.657 25.568 1.00 118.88 232 LEU E C 1
ATOM 11103 O O . LEU E 1 234 ? 14.473 21.159 25.562 1.00 116.31 232 LEU E O 1
ATOM 11108 N N . LYS E 1 235 ? 12.242 21.381 25.779 1.00 122.89 233 LYS E N 1
ATOM 11109 C CA . LYS E 1 235 ? 12.325 22.813 26.048 1.00 120.96 233 LYS E CA 1
ATOM 11110 C C . LYS E 1 235 ? 12.770 23.086 27.481 1.00 136.93 233 LYS E C 1
ATOM 11111 O O . LYS E 1 235 ? 13.707 23.858 27.712 1.00 153.07 233 LYS E O 1
ATOM 11117 N N . LYS E 1 236 ? 12.110 22.463 28.456 1.00 134.71 234 LYS E N 1
ATOM 11118 C CA . LYS E 1 236 ? 12.460 22.650 29.858 1.00 132.79 234 LYS E CA 1
ATOM 11119 C C . LYS E 1 236 ? 13.697 21.821 30.187 1.00 131.44 234 LYS E C 1
ATOM 11120 O O . LYS E 1 236 ? 13.666 20.589 30.107 1.00 116.00 234 LYS E O 1
ATOM 11126 N N . LYS E 1 237 ? 14.781 22.496 30.565 1.00 138.36 235 LYS E N 1
ATOM 11127 C CA . LYS E 1 237 ? 16.081 21.844 30.725 1.00 133.72 235 LYS E CA 1
ATOM 11128 C C . LYS E 1 237 ? 16.308 21.409 32.175 1.00 149.11 235 LYS E C 1
ATOM 11129 O O . LYS E 1 237 ? 17.237 21.847 32.852 1.00 158.09 235 LYS E O 1
ATOM 11135 N N . GLU E 1 238 ? 15.438 20.519 32.649 1.00 137.51 236 GLU E N 1
ATOM 11136 C CA . GLU E 1 238 ? 15.604 19.889 33.955 1.00 137.29 236 GLU E CA 1
ATOM 11137 C C . GLU E 1 238 ? 15.342 18.397 33.818 1.00 124.37 236 GLU E C 1
ATOM 11138 O O . GLU E 1 238 ? 14.240 17.989 33.436 1.00 146.30 236 GLU E O 1
ATOM 11144 N N . ALA E 1 239 ? 16.360 17.590 34.119 1.00 113.99 237 ALA E N 1
ATOM 11145 C CA . ALA E 1 239 ? 16.274 16.132 34.035 1.00 116.50 237 ALA E CA 1
ATOM 11146 C C . ALA E 1 239 ? 15.807 15.689 32.650 1.00 108.34 237 ALA E C 1
ATOM 11147 O O . ALA E 1 239 ? 14.875 14.896 32.501 1.00 98.70 237 ALA E O 1
ATOM 11149 N N . VAL E 1 240 ? 16.472 16.218 31.623 1.00 103.58 238 VAL E N 1
ATOM 11150 C CA . VAL E 1 240 ? 16.090 15.892 30.254 1.00 93.66 238 VAL E CA 1
ATOM 11151 C C . VAL E 1 240 ? 16.557 14.488 29.887 1.00 103.33 238 VAL E C 1
ATOM 11152 O O . VAL E 1 240 ? 15.841 13.740 29.212 1.00 104.25 238 VAL E O 1
ATOM 11156 N N . GLY E 1 241 ? 17.749 14.100 30.345 1.00 103.96 239 GLY E N 1
ATOM 11157 C CA . GLY E 1 241 ? 18.295 12.808 29.961 1.00 93.85 239 GLY E CA 1
ATOM 11158 C C . GLY E 1 241 ? 17.456 11.639 30.440 1.00 95.41 239 GLY E C 1
ATOM 11159 O O . GLY E 1 241 ? 17.313 10.636 29.736 1.00 88.21 239 GLY E O 1
ATOM 11160 N N . ARG E 1 242 ? 16.887 11.750 31.642 1.00 103.04 240 ARG E N 1
ATOM 11161 C CA . ARG E 1 242 ? 16.103 10.647 32.187 1.00 106.92 240 ARG E CA 1
ATOM 11162 C C . ARG E 1 242 ? 14.694 10.612 31.606 1.00 105.84 240 ARG E C 1
ATOM 11163 O O . ARG E 1 242 ? 14.194 9.539 31.250 1.00 109.67 240 ARG E O 1
ATOM 11171 N N . ARG E 1 243 ? 14.042 11.771 31.495 1.00 105.34 241 ARG E N 1
ATOM 11172 C CA . ARG E 1 243 ? 12.647 11.789 31.067 1.00 102.53 241 ARG E CA 1
ATOM 11173 C C . ARG E 1 243 ? 12.499 11.451 29.587 1.00 96.00 241 ARG E C 1
ATOM 11174 O O . ARG E 1 243 ? 11.446 10.954 29.171 1.00 97.94 241 ARG E O 1
ATOM 11182 N N . LEU E 1 244 ? 13.532 11.704 28.778 1.00 95.55 242 LEU E N 1
ATOM 11183 C CA . LEU E 1 244 ? 13.466 11.319 27.372 1.00 88.22 242 LEU E CA 1
ATOM 11184 C C . LEU E 1 244 ? 13.464 9.804 27.208 1.00 95.35 242 LEU E C 1
ATOM 11185 O O . LEU E 1 244 ? 12.872 9.285 26.254 1.00 92.05 242 LEU E O 1
ATOM 11190 N N . ASP E 1 245 ? 14.115 9.083 28.123 1.00 97.94 243 ASP E N 1
ATOM 11191 C CA . ASP E 1 245 ? 14.146 7.628 28.033 1.00 93.18 243 ASP E CA 1
ATOM 11192 C C . ASP E 1 245 ? 12.753 7.033 28.186 1.00 85.24 243 ASP E C 1
ATOM 11193 O O . ASP E 1 245 ? 12.402 6.070 27.495 1.00 91.47 243 ASP E O 1
ATOM 11198 N N . PHE E 1 246 ? 11.942 7.597 29.083 1.00 85.12 244 PHE E N 1
ATOM 11199 C CA . PHE E 1 246 ? 10.602 7.061 29.301 1.00 91.41 244 PHE E CA 1
ATOM 11200 C C . PHE E 1 246 ? 9.707 7.291 28.089 1.00 94.33 244 PHE E C 1
ATOM 11201 O O . PHE E 1 246 ? 8.861 6.449 27.767 1.00 97.56 244 PHE E O 1
ATOM 11209 N N . MET E 1 247 ? 9.879 8.423 27.403 1.00 90.48 245 MET E N 1
ATOM 11210 C CA . MET E 1 247 ? 9.027 8.722 26.257 1.00 82.79 245 MET E CA 1
ATOM 11211 C C . MET E 1 247 ? 9.251 7.729 25.124 1.00 84.47 245 MET E C 1
ATOM 11212 O O . MET E 1 247 ? 8.307 7.363 24.414 1.00 92.52 245 MET E O 1
ATOM 11217 N N . MET E 1 248 ? 10.494 7.275 24.945 1.00 74.88 246 MET E N 1
ATOM 11218 C CA . MET E 1 248 ? 10.785 6.323 23.877 1.00 77.44 246 MET E CA 1
ATOM 11219 C C . MET E 1 248 ? 10.083 4.990 24.100 1.00 83.54 246 MET E C 1
ATOM 11220 O O . MET E 1 248 ? 9.669 4.342 23.132 1.00 90.32 246 MET E O 1
ATOM 11225 N N . GLN E 1 249 ? 9.946 4.560 25.357 1.00 73.38 247 GLN E N 1
ATOM 11226 C CA . GLN E 1 249 ? 9.189 3.343 25.630 1.00 82.06 247 GLN E CA 1
ATOM 11227 C C . GLN E 1 249 ? 7.713 3.533 25.306 1.00 91.48 247 GLN E C 1
ATOM 11228 O O . GLN E 1 249 ? 7.061 2.615 24.796 1.00 96.20 247 GLN E O 1
ATOM 11234 N N . GLU E 1 250 ? 7.169 4.718 25.595 1.00 100.60 248 GLU E N 1
ATOM 11235 C CA . GLU E 1 250 ? 5.781 4.994 25.240 1.00 104.40 248 GLU E CA 1
ATOM 11236 C C . GLU E 1 250 ? 5.610 5.096 23.730 1.00 94.68 248 GLU E C 1
ATOM 11237 O O . GLU E 1 250 ? 4.596 4.647 23.184 1.00 98.81 248 GLU E O 1
ATOM 11243 N N . PHE E 1 251 ? 6.588 5.686 23.040 1.00 84.55 249 PHE E N 1
ATOM 11244 C CA . PHE E 1 251 ? 6.551 5.712 21.581 1.00 86.30 249 PHE E CA 1
ATOM 11245 C C . PHE E 1 251 ? 6.560 4.303 21.006 1.00 82.53 249 PHE E C 1
ATOM 11246 O O . PHE E 1 251 ? 5.849 4.013 20.035 1.00 73.64 249 PHE E O 1
ATOM 11254 N N . ASN E 1 252 ? 7.354 3.410 21.599 1.00 77.63 250 ASN E N 1
ATOM 11255 C CA . ASN E 1 252 ? 7.574 2.100 21.000 1.00 77.52 250 ASN E CA 1
ATOM 11256 C C . ASN E 1 252 ? 6.382 1.173 21.203 1.00 82.36 250 ASN E C 1
ATOM 11257 O O . ASN E 1 252 ? 6.086 0.350 20.329 1.00 85.66 250 ASN E O 1
ATOM 11262 N N . ARG E 1 253 ? 5.687 1.285 22.339 1.00 73.68 251 ARG E N 1
ATOM 11263 C CA . ARG E 1 253 ? 4.541 0.414 22.573 1.00 75.70 251 ARG E CA 1
ATOM 11264 C C . ARG E 1 253 ? 3.317 0.860 21.784 1.00 79.08 251 ARG E C 1
ATOM 11265 O O . ARG E 1 253 ? 2.474 0.026 21.437 1.00 82.26 251 ARG E O 1
ATOM 11273 N N . GLU E 1 254 ? 3.198 2.156 21.488 1.00 80.48 252 GLU E N 1
ATOM 11274 C CA . GLU E 1 254 ? 2.125 2.601 20.608 1.00 83.83 252 GLU E CA 1
ATOM 11275 C C . GLU E 1 254 ? 2.402 2.211 19.163 1.00 77.64 252 GLU E C 1
ATOM 11276 O O . GLU E 1 254 ? 1.468 1.908 18.411 1.00 69.64 252 GLU E O 1
ATOM 11282 N N . SER E 1 255 ? 3.675 2.206 18.760 1.00 76.70 253 SER E N 1
ATOM 11283 C CA . SER E 1 255 ? 4.023 1.754 17.417 1.00 70.21 253 SER E CA 1
ATOM 11284 C C . SER E 1 255 ? 3.802 0.254 17.271 1.00 74.52 253 SER E C 1
ATOM 11285 O O . SER E 1 255 ? 3.318 -0.209 16.231 1.00 74.01 253 SER E O 1
ATOM 11288 N N . ASN E 1 256 ? 4.153 -0.520 18.300 1.00 73.81 254 ASN E N 1
ATOM 11289 C CA . ASN E 1 256 ? 3.884 -1.954 18.270 1.00 75.31 254 ASN E CA 1
ATOM 11290 C C . ASN E 1 256 ? 2.387 -2.232 18.278 1.00 82.06 254 ASN E C 1
ATOM 11291 O O . ASN E 1 256 ? 1.909 -3.111 17.550 1.00 74.95 254 ASN E O 1
ATOM 11296 N N . THR E 1 257 ? 1.632 -1.496 19.098 1.00 81.61 255 THR E N 1
ATOM 11297 C CA . THR E 1 257 ? 0.182 -1.661 19.110 1.00 73.70 255 THR E CA 1
ATOM 11298 C C . THR E 1 257 ? -0.417 -1.285 17.761 1.00 64.83 255 THR E C 1
ATOM 11299 O O . THR E 1 257 ? -1.396 -1.894 17.315 1.00 67.09 255 THR E O 1
ATOM 11303 N N . LEU E 1 258 ? 0.167 -0.290 17.092 1.00 72.84 256 LEU E N 1
ATOM 11304 C CA . LEU E 1 258 ? -0.303 0.090 15.764 1.00 74.95 256 LEU E CA 1
ATOM 11305 C C . LEU E 1 258 ? -0.002 -1.004 14.748 1.00 72.00 256 LEU E C 1
ATOM 11306 O O . LEU E 1 258 ? -0.869 -1.381 13.951 1.00 69.66 256 LEU E O 1
ATOM 11311 N N . ALA E 1 259 ? 1.227 -1.526 14.761 1.00 75.66 257 ALA E N 1
ATOM 11312 C CA . ALA E 1 259 ? 1.596 -2.572 13.814 1.00 75.31 257 ALA E CA 1
ATOM 11313 C C . ALA E 1 259 ? 0.776 -3.837 14.026 1.00 79.35 257 ALA E C 1
ATOM 11314 O O . ALA E 1 259 ? 0.510 -4.571 13.067 1.00 74.99 257 ALA E O 1
ATOM 11316 N N . SER E 1 260 ? 0.363 -4.106 15.266 1.00 82.42 258 SER E N 1
ATOM 11317 C CA . SER E 1 260 ? -0.454 -5.284 15.535 1.00 70.38 258 SER E CA 1
ATOM 11318 C C . SER E 1 260 ? -1.864 -5.113 14.985 1.00 75.79 258 SER E C 1
ATOM 11319 O O . SER E 1 260 ? -2.406 -6.019 14.342 1.00 83.08 258 SER E O 1
ATOM 11322 N N . LYS E 1 261 ? -2.471 -3.952 15.221 1.00 83.53 259 LYS E N 1
ATOM 11323 C CA . LYS E 1 261 ? -3.853 -3.696 14.838 1.00 78.25 259 LYS E CA 1
ATOM 11324 C C . LYS E 1 261 ? -3.996 -3.213 13.401 1.00 74.02 259 LYS E C 1
ATOM 11325 O O . LYS E 1 261 ? -5.079 -2.751 13.027 1.00 77.52 259 LYS E O 1
ATOM 11331 N N . SER E 1 262 ? -2.945 -3.307 12.593 1.00 77.01 260 SER E N 1
ATOM 11332 C CA . SER E 1 262 ? -2.988 -2.831 11.219 1.00 81.33 260 SER E CA 1
ATOM 11333 C C . SER E 1 262 ? -3.455 -3.937 10.282 1.00 85.54 260 SER E C 1
ATOM 11334 O O . SER E 1 262 ? -3.201 -5.123 10.509 1.00 90.81 260 SER E O 1
ATOM 11337 N N . ILE E 1 263 ? -4.145 -3.532 9.217 1.00 76.32 261 ILE E N 1
ATOM 11338 C CA . ILE E 1 263 ? -4.658 -4.450 8.210 1.00 79.78 261 ILE E CA 1
ATOM 11339 C C . ILE E 1 263 ? -4.133 -4.134 6.819 1.00 85.69 261 ILE E C 1
ATOM 11340 O O . ILE E 1 263 ? -4.407 -4.885 5.877 1.00 94.23 261 ILE E O 1
ATOM 11345 N N . ASN E 1 264 ? -3.378 -3.052 6.661 1.00 80.08 262 ASN E N 1
ATOM 11346 C CA . ASN E 1 264 ? -2.837 -2.647 5.374 1.00 76.60 262 ASN E CA 1
ATOM 11347 C C . ASN E 1 264 ? -1.319 -2.719 5.418 1.00 73.62 262 ASN E C 1
ATOM 11348 O O . ASN E 1 264 ? -0.700 -2.372 6.429 1.00 80.13 262 ASN E O 1
ATOM 11353 N N . ALA E 1 265 ? -0.723 -3.175 4.313 1.00 82.85 263 ALA E N 1
ATOM 11354 C CA . ALA E 1 265 ? 0.731 -3.253 4.242 1.00 76.14 263 ALA E CA 1
ATOM 11355 C C . ALA E 1 265 ? 1.366 -1.870 4.253 1.00 75.94 263 ALA E C 1
ATOM 11356 O O . ALA E 1 265 ? 2.481 -1.706 4.761 1.00 83.98 263 ALA E O 1
ATOM 11358 N N . GLU E 1 266 ? 0.675 -0.868 3.705 1.00 85.93 264 GLU E N 1
ATOM 11359 C CA . GLU E 1 266 ? 1.216 0.486 3.701 1.00 92.42 264 GLU E CA 1
ATOM 11360 C C . GLU E 1 266 ? 1.250 1.066 5.109 1.00 85.73 264 GLU E C 1
ATOM 11361 O O . GLU E 1 266 ? 2.189 1.786 5.469 1.00 89.00 264 GLU E O 1
ATOM 11367 N N . VAL E 1 267 ? 0.232 0.767 5.917 1.00 84.40 265 VAL E N 1
ATOM 11368 C CA . VAL E 1 267 ? 0.237 1.193 7.312 1.00 69.35 265 VAL E CA 1
ATOM 11369 C C . VAL E 1 267 ? 1.312 0.446 8.090 1.00 80.64 265 VAL E C 1
ATOM 11370 O O . VAL E 1 267 ? 1.969 1.013 8.971 1.00 85.21 265 VAL E O 1
ATOM 11374 N N . THR E 1 268 ? 1.513 -0.836 7.774 1.00 77.41 266 THR E N 1
ATOM 11375 C CA . THR E 1 268 ? 2.565 -1.604 8.432 1.00 67.69 266 THR E CA 1
ATOM 11376 C C . THR E 1 268 ? 3.941 -1.032 8.115 1.00 75.99 266 THR E C 1
ATOM 11377 O O . THR E 1 268 ? 4.814 -0.974 8.990 1.00 74.22 266 THR E O 1
ATOM 11381 N N . ASN E 1 269 ? 4.152 -0.596 6.870 1.00 76.03 267 ASN E N 1
ATOM 11382 C CA . ASN E 1 269 ? 5.424 0.024 6.510 1.00 72.93 267 ASN E CA 1
ATOM 11383 C C . ASN E 1 269 ? 5.635 1.326 7.270 1.00 75.89 267 ASN E C 1
ATOM 11384 O O . ASN E 1 269 ? 6.770 1.675 7.618 1.00 79.55 267 ASN E O 1
ATOM 11389 N N . SER E 1 270 ? 4.553 2.063 7.532 1.00 73.41 268 SER E N 1
ATOM 11390 C CA . SER E 1 270 ? 4.674 3.295 8.302 1.00 75.30 268 SER E CA 1
ATOM 11391 C C . SER E 1 270 ? 4.998 3.003 9.761 1.00 78.42 268 SER E C 1
ATOM 11392 O O . SER E 1 270 ? 5.733 3.763 10.404 1.00 77.45 268 SER E O 1
ATOM 11395 N N . ALA E 1 271 ? 4.461 1.906 10.302 1.00 79.50 269 ALA E N 1
ATOM 11396 C CA . ALA E 1 271 ? 4.773 1.534 11.678 1.00 80.67 269 ALA E CA 1
ATOM 11397 C C . ALA E 1 271 ? 6.237 1.137 11.821 1.00 67.92 269 ALA E C 1
ATOM 11398 O O . ALA E 1 271 ? 6.867 1.423 12.846 1.00 67.08 269 ALA E O 1
ATOM 11400 N N . ILE E 1 272 ? 6.793 0.475 10.803 1.00 72.64 270 ILE E N 1
ATOM 11401 C CA . ILE E 1 272 ? 8.216 0.148 10.818 1.00 62.98 270 ILE E CA 1
ATOM 11402 C C . ILE E 1 272 ? 9.050 1.420 10.783 1.00 59.14 270 ILE E C 1
ATOM 11403 O O . ILE E 1 272 ? 10.075 1.529 11.467 1.00 54.79 270 ILE E O 1
ATOM 11408 N N . GLU E 1 273 ? 8.620 2.406 9.990 1.00 64.01 271 GLU E N 1
ATOM 11409 C CA . GLU E 1 273 ? 9.331 3.679 9.937 1.00 68.24 271 GLU E CA 1
ATOM 11410 C C . GLU E 1 273 ? 9.321 4.369 11.295 1.00 68.39 271 GLU E C 1
ATOM 11411 O O . GLU E 1 273 ? 10.328 4.958 11.706 1.00 69.57 271 GLU E O 1
ATOM 11417 N N . LEU E 1 274 ? 8.191 4.308 12.004 1.00 68.72 272 LEU E N 1
ATOM 11418 C CA . LEU E 1 274 ? 8.131 4.856 13.355 1.00 56.01 272 LEU E CA 1
ATOM 11419 C C . LEU E 1 274 ? 9.157 4.188 14.260 1.00 66.48 272 LEU E C 1
ATOM 11420 O O . LEU E 1 274 ? 9.899 4.863 14.982 1.00 69.12 272 LEU E O 1
ATOM 11425 N N . LYS E 1 275 ? 9.222 2.854 14.224 1.00 65.38 273 LYS E N 1
ATOM 11426 C CA . LYS E 1 275 ? 10.152 2.137 15.090 1.00 61.12 273 LYS E CA 1
ATOM 11427 C C . LYS E 1 275 ? 11.602 2.412 14.711 1.00 63.31 273 LYS E C 1
ATOM 11428 O O . LYS E 1 275 ? 12.483 2.376 15.576 1.00 71.43 273 LYS E O 1
ATOM 11434 N N . VAL E 1 276 ? 11.869 2.688 13.433 1.00 57.59 274 VAL E N 1
ATOM 11435 C CA . VAL E 1 276 ? 13.217 3.076 13.030 1.00 55.30 274 VAL E CA 1
ATOM 11436 C C . VAL E 1 276 ? 13.558 4.456 13.576 1.00 67.01 274 VAL E C 1
ATOM 11437 O O . VAL E 1 276 ? 14.668 4.687 14.068 1.00 65.82 274 VAL E O 1
ATOM 11441 N N . LEU E 1 277 ? 12.608 5.393 13.505 1.00 69.75 275 LEU E N 1
ATOM 11442 C CA . LEU E 1 277 ? 12.844 6.731 14.041 1.00 60.78 275 LEU E CA 1
ATOM 11443 C C . LEU E 1 277 ? 13.036 6.693 15.551 1.00 67.42 275 LEU E C 1
ATOM 11444 O O . LEU E 1 277 ? 13.863 7.433 16.099 1.00 69.47 275 LEU E O 1
ATOM 11449 N N . ILE E 1 278 ? 12.275 5.840 16.242 1.00 67.09 276 ILE E N 1
ATOM 11450 C CA . ILE E 1 278 ? 12.419 5.707 17.689 1.00 57.47 276 ILE E CA 1
ATOM 11451 C C . ILE E 1 278 ? 13.795 5.160 18.038 1.00 61.93 276 ILE E C 1
ATOM 11452 O O . ILE E 1 278 ? 14.430 5.601 19.004 1.00 69.45 276 ILE E O 1
ATOM 11457 N N . GLU E 1 279 ? 14.276 4.187 17.262 1.00 67.88 277 GLU E N 1
ATOM 11458 C CA . GLU E 1 279 ? 15.607 3.644 17.506 1.00 60.06 277 GLU E CA 1
ATOM 11459 C C . GLU E 1 279 ? 16.689 4.674 17.216 1.00 60.15 277 GLU E C 1
ATOM 11460 O O . GLU E 1 279 ? 17.722 4.696 17.894 1.00 67.18 277 GLU E O 1
ATOM 11466 N N . GLN E 1 280 ? 16.470 5.536 16.220 1.00 71.13 278 GLN E N 1
ATOM 11467 C CA . GLN E 1 280 ? 17.438 6.590 15.940 1.00 69.00 278 GLN E CA 1
ATOM 11468 C C . GLN E 1 280 ? 17.426 7.651 17.033 1.00 61.11 278 GLN E C 1
ATOM 11469 O O . GLN E 1 280 ? 18.473 8.218 17.364 1.00 59.02 278 GLN E O 1
ATOM 11475 N N . MET E 1 281 ? 16.253 7.933 17.604 1.00 60.43 279 MET E N 1
ATOM 11476 C CA . MET E 1 281 ? 16.193 8.873 18.718 1.00 58.79 279 MET E CA 1
ATOM 11477 C C . MET E 1 281 ? 16.853 8.294 19.963 1.00 70.92 279 MET E C 1
ATOM 11478 O O . MET E 1 281 ? 17.540 9.013 20.697 1.00 72.84 279 MET E O 1
ATOM 11483 N N . ARG E 1 282 ? 16.659 6.994 20.214 1.00 68.79 280 ARG E N 1
ATOM 11484 C CA . ARG E 1 282 ? 17.283 6.361 21.372 1.00 63.71 280 ARG E CA 1
ATOM 11485 C C . ARG E 1 282 ? 18.803 6.405 21.289 1.00 66.04 280 ARG E C 1
ATOM 11486 O O . ARG E 1 282 ? 19.476 6.511 22.320 1.00 72.57 280 ARG E O 1
ATOM 11494 N N . GLU E 1 283 ? 19.361 6.326 20.079 1.00 60.12 281 GLU E N 1
ATOM 11495 C CA . GLU E 1 283 ? 20.813 6.355 19.934 1.00 74.47 281 GLU E CA 1
ATOM 11496 C C . GLU E 1 283 ? 21.383 7.700 20.363 1.00 71.60 281 GLU E C 1
ATOM 11497 O O . GLU E 1 283 ? 22.478 7.765 20.934 1.00 75.92 281 GLU E O 1
ATOM 11503 N N . GLN E 1 284 ? 20.652 8.786 20.106 1.00 71.26 282 GLN E N 1
ATOM 11504 C CA . GLN E 1 284 ? 21.134 10.110 20.476 1.00 76.82 282 GLN E CA 1
ATOM 11505 C C . GLN E 1 284 ? 20.854 10.435 21.937 1.00 82.99 282 GLN E C 1
ATOM 11506 O O . GLN E 1 284 ? 21.586 11.227 22.541 1.00 91.50 282 GLN E O 1
ATOM 11512 N N . ILE E 1 285 ? 19.808 9.839 22.516 1.00 80.19 283 ILE E N 1
ATOM 11513 C CA . ILE E 1 285 ? 19.462 10.121 23.906 1.00 83.86 283 ILE E CA 1
ATOM 11514 C C . ILE E 1 285 ? 20.512 9.551 24.852 1.00 85.82 283 ILE E C 1
ATOM 11515 O O . ILE E 1 285 ? 20.735 10.092 25.943 1.00 81.17 283 ILE E O 1
ATOM 11520 N N . GLN E 1 286 ? 21.187 8.470 24.452 1.00 89.45 284 GLN E N 1
ATOM 11521 C CA . GLN E 1 286 ? 22.279 7.945 25.265 1.00 87.58 284 GLN E CA 1
ATOM 11522 C C . GLN E 1 286 ? 23.406 8.960 25.415 1.00 81.48 284 GLN E C 1
ATOM 11523 O O . GLN E 1 286 ? 24.056 9.014 26.464 1.00 81.06 284 GLN E O 1
ATOM 11529 N N . ASN E 1 287 ? 23.648 9.775 24.387 1.00 93.86 285 ASN E N 1
ATOM 11530 C CA . ASN E 1 287 ? 24.703 10.778 24.462 1.00 98.97 285 ASN E CA 1
ATOM 11531 C C . ASN E 1 287 ? 24.331 11.963 25.341 1.00 107.64 285 ASN E C 1
ATOM 11532 O O . ASN E 1 287 ? 25.206 12.778 25.652 1.00 106.99 285 ASN E O 1
ATOM 11537 N N . ILE E 1 288 ? 23.071 12.076 25.748 1.00 108.39 286 ILE E N 1
ATOM 11538 C CA . ILE E 1 288 ? 22.613 13.236 26.503 1.00 96.47 286 ILE E CA 1
ATOM 11539 C C . ILE E 1 288 ? 22.968 13.056 27.973 1.00 91.63 286 ILE E C 1
ATOM 11540 O O . ILE E 1 288 ? 22.717 11.999 28.565 1.00 93.98 286 ILE E O 1
ATOM 11545 N N . GLU E 1 289 ? 23.559 14.091 28.561 1.00 91.50 287 GLU E N 1
ATOM 11546 C CA . GLU E 1 289 ? 23.991 14.062 29.951 1.00 94.84 287 GLU E CA 1
ATOM 11547 C C . GLU E 1 289 ? 22.808 14.236 30.898 1.00 103.10 287 GLU E C 1
ATOM 11548 O O . GLU E 1 289 ? 22.826 13.751 32.029 1.00 104.18 287 GLU E O 1
ATOM 11554 N N . MET F 1 3 ? 22.142 -38.135 13.184 1.00 106.62 1 MET F N 1
ATOM 11555 C CA . MET F 1 3 ? 22.476 -37.106 12.207 1.00 99.82 1 MET F CA 1
ATOM 11556 C C . MET F 1 3 ? 22.125 -35.719 12.733 1.00 89.57 1 MET F C 1
ATOM 11557 O O . MET F 1 3 ? 22.799 -34.741 12.413 1.00 93.92 1 MET F O 1
ATOM 11562 N N . ILE F 1 4 ? 21.065 -35.634 13.539 1.00 87.40 2 ILE F N 1
ATOM 11563 C CA . ILE F 1 4 ? 20.768 -34.382 14.221 1.00 81.94 2 ILE F CA 1
ATOM 11564 C C . ILE F 1 4 ? 21.830 -34.136 15.287 1.00 84.29 2 ILE F C 1
ATOM 11565 O O . ILE F 1 4 ? 22.426 -35.074 15.835 1.00 95.15 2 ILE F O 1
ATOM 11570 N N . ARG F 1 5 ? 22.078 -32.863 15.581 1.00 71.61 3 ARG F N 1
ATOM 11571 C CA . ARG F 1 5 ? 23.178 -32.459 16.445 1.00 67.73 3 ARG F CA 1
ATOM 11572 C C . ARG F 1 5 ? 22.643 -31.669 17.630 1.00 72.60 3 ARG F C 1
ATOM 11573 O O . ARG F 1 5 ? 21.821 -30.763 17.458 1.00 77.45 3 ARG F O 1
ATOM 11581 N N . SER F 1 6 ? 23.105 -32.020 18.827 1.00 72.78 4 SER F N 1
ATOM 11582 C CA . SER F 1 6 ? 22.764 -31.263 20.021 1.00 62.56 4 SER F CA 1
ATOM 11583 C C . SER F 1 6 ? 23.580 -29.978 20.072 1.00 63.54 4 SER F C 1
ATOM 11584 O O . SER F 1 6 ? 24.697 -29.906 19.553 1.00 69.24 4 SER F O 1
ATOM 11587 N N . MET F 1 7 ? 23.012 -28.953 20.707 1.00 64.27 5 MET F N 1
ATOM 11588 C CA . MET F 1 7 ? 23.658 -27.646 20.690 1.00 64.11 5 MET F CA 1
ATOM 11589 C C . MET F 1 7 ? 24.833 -27.570 21.656 1.00 65.78 5 MET F C 1
ATOM 11590 O O . MET F 1 7 ? 25.790 -26.831 21.398 1.00 61.07 5 MET F O 1
ATOM 11595 N N . THR F 1 8 ? 24.790 -28.318 22.754 1.00 64.95 6 THR F N 1
ATOM 11596 C CA . THR F 1 8 ? 25.838 -28.276 23.765 1.00 61.68 6 THR F CA 1
ATOM 11597 C C . THR F 1 8 ? 26.787 -29.455 23.583 1.00 62.18 6 THR F C 1
ATOM 11598 O O . THR F 1 8 ? 26.347 -30.604 23.455 1.00 69.20 6 THR F O 1
ATOM 11602 N N . ALA F 1 9 ? 28.086 -29.164 23.561 1.00 55.86 7 ALA F N 1
ATOM 11603 C CA . ALA F 1 9 ? 29.118 -30.179 23.390 1.00 57.18 7 ALA F CA 1
ATOM 11604 C C . ALA F 1 9 ? 30.462 -29.565 23.750 1.00 68.27 7 ALA F C 1
ATOM 11605 O O . ALA F 1 9 ? 30.600 -28.342 23.845 1.00 75.07 7 ALA F O 1
ATOM 11607 N N . TYR F 1 10 ? 31.453 -30.431 23.947 1.00 63.18 8 TYR F N 1
ATOM 11608 C CA . TYR F 1 10 ? 32.780 -30.004 24.365 1.00 61.02 8 TYR F CA 1
ATOM 11609 C C . TYR F 1 10 ? 33.829 -30.868 23.682 1.00 73.29 8 TYR F C 1
ATOM 11610 O O . TYR F 1 10 ? 33.635 -32.075 23.515 1.00 78.29 8 TYR F O 1
ATOM 11619 N N . ALA F 1 11 ? 34.937 -30.242 23.290 1.00 78.94 9 ALA F N 1
ATOM 11620 C CA . ALA F 1 11 ? 36.027 -30.953 22.633 1.00 76.92 9 ALA F CA 1
ATOM 11621 C C . ALA F 1 11 ? 37.309 -30.155 22.802 1.00 70.97 9 ALA F C 1
ATOM 11622 O O . ALA F 1 11 ? 37.315 -28.939 22.589 1.00 80.26 9 ALA F O 1
ATOM 11624 N N . ARG F 1 12 ? 38.388 -30.838 23.181 1.00 75.24 10 ARG F N 1
ATOM 11625 C CA . ARG F 1 12 ? 39.692 -30.214 23.345 1.00 82.29 10 ARG F CA 1
ATOM 11626 C C . ARG F 1 12 ? 40.750 -31.039 22.625 1.00 89.11 10 ARG F C 1
ATOM 11627 O O . ARG F 1 12 ? 40.664 -32.270 22.575 1.00 85.75 10 ARG F O 1
ATOM 11635 N N . ARG F 1 13 ? 41.743 -30.352 22.063 1.00 92.22 11 ARG F N 1
ATOM 11636 C CA . ARG F 1 13 ? 42.847 -30.996 21.364 1.00 94.49 11 ARG F CA 1
ATOM 11637 C C . ARG F 1 13 ? 44.125 -30.222 21.644 1.00 89.95 11 ARG F C 1
ATOM 11638 O O . ARG F 1 13 ? 44.135 -28.989 21.569 1.00 95.16 11 ARG F O 1
ATOM 11646 N N . GLU F 1 14 ? 45.196 -30.943 21.970 1.00 83.89 12 GLU F N 1
ATOM 11647 C CA . GLU F 1 14 ? 46.489 -30.343 22.268 1.00 93.78 12 GLU F CA 1
ATOM 11648 C C . GLU F 1 14 ? 47.546 -30.964 21.368 1.00 104.40 12 GLU F C 1
ATOM 11649 O O . GLU F 1 14 ? 47.600 -32.190 21.225 1.00 108.78 12 GLU F O 1
ATOM 11655 N N . ILE F 1 15 ? 48.376 -30.122 20.758 1.00 103.08 13 ILE F N 1
ATOM 11656 C CA . ILE F 1 15 ? 49.478 -30.566 19.914 1.00 98.20 13 ILE F CA 1
ATOM 11657 C C . ILE F 1 15 ? 50.784 -30.169 20.587 1.00 123.83 13 ILE F C 1
ATOM 11658 O O . ILE F 1 15 ? 50.959 -29.012 20.989 1.00 124.26 13 ILE F O 1
ATOM 11663 N N . LYS F 1 16 ? 51.690 -31.131 20.719 1.00 129.26 14 LYS F N 1
ATOM 11664 C CA . LYS F 1 16 ? 52.980 -30.925 21.361 1.00 124.39 14 LYS F CA 1
ATOM 11665 C C . LYS F 1 16 ? 54.080 -30.991 20.312 1.00 124.58 14 LYS F C 1
ATOM 11666 O O . LYS F 1 16 ? 54.091 -31.901 19.476 1.00 126.59 14 LYS F O 1
ATOM 11672 N N . GLY F 1 17 ? 54.998 -30.026 20.358 1.00 139.44 15 GLY F N 1
ATOM 11673 C CA . GLY F 1 17 ? 56.128 -30.011 19.453 1.00 143.46 15 GLY F CA 1
ATOM 11674 C C . GLY F 1 17 ? 57.348 -29.432 20.135 1.00 143.23 15 GLY F C 1
ATOM 11675 O O . GLY F 1 17 ? 57.288 -28.959 21.273 1.00 151.96 15 GLY F O 1
ATOM 11676 N N . GLU F 1 18 ? 58.472 -29.482 19.416 1.00 144.09 16 GLU F N 1
ATOM 11677 C CA . GLU F 1 18 ? 59.708 -28.917 19.946 1.00 152.95 16 GLU F CA 1
ATOM 11678 C C . GLU F 1 18 ? 59.606 -27.406 20.109 1.00 146.28 16 GLU F C 1
ATOM 11679 O O . GLU F 1 18 ? 60.193 -26.844 21.040 1.00 154.07 16 GLU F O 1
ATOM 11685 N N . TRP F 1 19 ? 58.868 -26.736 19.219 1.00 134.80 17 TRP F N 1
ATOM 11686 C CA . TRP F 1 19 ? 58.705 -25.291 19.335 1.00 130.29 17 TRP F CA 1
ATOM 11687 C C . TRP F 1 19 ? 57.862 -24.920 20.547 1.00 123.51 17 TRP F C 1
ATOM 11688 O O . TRP F 1 19 ? 58.087 -23.871 21.159 1.00 119.13 17 TRP F O 1
ATOM 11699 N N . GLY F 1 20 ? 56.910 -25.765 20.912 1.00 126.71 18 GLY F N 1
ATOM 11700 C CA . GLY F 1 20 ? 56.066 -25.498 22.056 1.00 120.30 18 GLY F CA 1
ATOM 11701 C C . GLY F 1 20 ? 54.821 -26.361 22.006 1.00 136.13 18 GLY F C 1
ATOM 11702 O O . GLY F 1 20 ? 54.732 -27.319 21.238 1.00 143.78 18 GLY F O 1
ATOM 11703 N N . SER F 1 21 ? 53.861 -25.991 22.846 1.00 139.93 19 SER F N 1
ATOM 11704 C CA . SER F 1 21 ? 52.603 -26.712 22.961 1.00 131.71 19 SER F CA 1
ATOM 11705 C C . SER F 1 21 ? 51.449 -25.728 22.861 1.00 117.56 19 SER F C 1
ATOM 11706 O O . SER F 1 21 ? 51.531 -24.606 23.370 1.00 116.71 19 SER F O 1
ATOM 11709 N N . ALA F 1 22 ? 50.379 -26.151 22.195 1.00 106.63 20 ALA F N 1
ATOM 11710 C CA . ALA F 1 22 ? 49.185 -25.337 22.046 1.00 104.59 20 ALA F CA 1
ATOM 11711 C C . ALA F 1 22 ? 47.961 -26.222 22.222 1.00 104.35 20 ALA F C 1
ATOM 11712 O O . ALA F 1 22 ? 47.986 -27.411 21.894 1.00 102.98 20 ALA F O 1
ATOM 11714 N N . THR F 1 23 ? 46.887 -25.630 22.742 1.00 98.17 21 THR F N 1
ATOM 11715 C CA . THR F 1 23 ? 45.673 -26.364 23.069 1.00 88.44 21 THR F CA 1
ATOM 11716 C C . THR F 1 23 ? 44.463 -25.636 22.504 1.00 85.04 21 THR F C 1
ATOM 11717 O O . THR F 1 23 ? 44.318 -24.424 22.696 1.00 88.88 21 THR F O 1
ATOM 11721 N N . TRP F 1 24 ? 43.598 -26.375 21.811 1.00 84.02 22 TRP F N 1
ATOM 11722 C CA . TRP F 1 24 ? 42.336 -25.855 21.293 1.00 74.36 22 TRP F CA 1
ATOM 11723 C C . TRP F 1 24 ? 41.207 -26.396 22.161 1.00 75.90 22 TRP F C 1
ATOM 11724 O O . TRP F 1 24 ? 40.912 -27.594 22.123 1.00 79.89 22 TRP F O 1
ATOM 11735 N N . GLU F 1 25 ? 40.581 -25.518 22.939 1.00 74.97 23 GLU F N 1
ATOM 11736 C CA . GLU F 1 25 ? 39.429 -25.873 23.755 1.00 67.24 23 GLU F CA 1
ATOM 11737 C C . GLU F 1 25 ? 38.180 -25.231 23.165 1.00 75.65 23 GLU F C 1
ATOM 11738 O O . GLU F 1 25 ? 38.187 -24.047 22.814 1.00 82.59 23 GLU F O 1
ATOM 11744 N N . MET F 1 26 ? 37.110 -26.016 23.057 1.00 73.23 24 MET F N 1
ATOM 11745 C CA . MET F 1 26 ? 35.893 -25.562 22.392 1.00 63.57 24 MET F CA 1
ATOM 11746 C C . MET F 1 26 ? 34.681 -26.131 23.113 1.00 64.06 24 MET F C 1
ATOM 11747 O O . MET F 1 26 ? 34.527 -27.354 23.197 1.00 68.75 24 MET F O 1
ATOM 11752 N N . ARG F 1 27 ? 33.824 -25.249 23.623 1.00 65.21 25 ARG F N 1
ATOM 11753 C CA . ARG F 1 27 ? 32.585 -25.640 24.279 1.00 70.72 25 ARG F CA 1
ATOM 11754 C C . ARG F 1 27 ? 31.435 -24.804 23.733 1.00 64.67 25 ARG F C 1
ATOM 11755 O O . ARG F 1 27 ? 31.638 -23.725 23.171 1.00 61.96 25 ARG F O 1
ATOM 11763 N N . SER F 1 28 ? 30.217 -25.317 23.906 1.00 61.66 26 SER F N 1
ATOM 11764 C CA . SER F 1 28 ? 29.034 -24.661 23.367 1.00 57.64 26 SER F CA 1
ATOM 11765 C C . SER F 1 28 ? 27.840 -24.918 24.275 1.00 57.01 26 SER F C 1
ATOM 11766 O O . SER F 1 28 ? 27.802 -25.892 25.030 1.00 62.39 26 SER F O 1
ATOM 11769 N N . VAL F 1 29 ? 26.856 -24.020 24.184 1.00 56.30 27 VAL F N 1
ATOM 11770 C CA . VAL F 1 29 ? 25.596 -24.129 24.911 1.00 55.75 27 VAL F CA 1
ATOM 11771 C C . VAL F 1 29 ? 24.458 -23.777 23.961 1.00 54.84 27 VAL F C 1
ATOM 11772 O O . VAL F 1 29 ? 24.672 -23.311 22.840 1.00 54.85 27 VAL F O 1
ATOM 11776 N N . ASN F 1 30 ? 23.233 -23.997 24.431 1.00 54.27 28 ASN F N 1
ATOM 11777 C CA . ASN F 1 30 ? 22.057 -23.728 23.616 1.00 53.51 28 ASN F CA 1
ATOM 11778 C C . ASN F 1 30 ? 21.873 -22.230 23.413 1.00 57.55 28 ASN F C 1
ATOM 11779 O O . ASN F 1 30 ? 22.123 -21.427 24.316 1.00 71.83 28 ASN F O 1
ATOM 11784 N N . GLN F 1 31 ? 21.429 -21.856 22.214 1.00 62.00 29 GLN F N 1
ATOM 11785 C CA . GLN F 1 31 ? 21.207 -20.459 21.871 1.00 65.11 29 GLN F CA 1
ATOM 11786 C C . GLN F 1 31 ? 20.269 -20.399 20.674 1.00 60.45 29 GLN F C 1
ATOM 11787 O O . GLN F 1 31 ? 20.200 -21.339 19.879 1.00 61.91 29 GLN F O 1
ATOM 11793 N N . ARG F 1 32 ? 19.549 -19.281 20.554 1.00 66.06 30 ARG F N 1
ATOM 11794 C CA . ARG F 1 32 ? 18.602 -19.138 19.451 1.00 56.74 30 ARG F CA 1
ATOM 11795 C C . ARG F 1 32 ? 19.323 -18.942 18.123 1.00 62.85 30 ARG F C 1
ATOM 11796 O O . ARG F 1 32 ? 18.869 -19.436 17.085 1.00 70.83 30 ARG F O 1
ATOM 11804 N N . TYR F 1 33 ? 20.443 -18.224 18.132 1.00 64.63 31 TYR F N 1
ATOM 11805 C CA . TYR F 1 33 ? 21.233 -17.992 16.933 1.00 58.29 31 TYR F CA 1
ATOM 11806 C C . TYR F 1 33 ? 22.699 -18.274 17.233 1.00 62.76 31 TYR F C 1
ATOM 11807 O O . TYR F 1 33 ? 23.105 -18.414 18.390 1.00 77.80 31 TYR F O 1
ATOM 11816 N N . LEU F 1 34 ? 23.498 -18.356 16.173 1.00 60.43 32 LEU F N 1
ATOM 11817 C CA . LEU F 1 34 ? 24.911 -18.686 16.304 1.00 65.02 32 LEU F CA 1
ATOM 11818 C C . LEU F 1 34 ? 25.684 -17.477 16.818 1.00 66.75 32 LEU F C 1
ATOM 11819 O O . LEU F 1 34 ? 25.710 -16.426 16.169 1.00 62.24 32 LEU F O 1
ATOM 11824 N N . GLU F 1 35 ? 26.312 -17.628 17.982 1.00 63.79 33 GLU F N 1
ATOM 11825 C CA . GLU F 1 35 ? 27.171 -16.605 18.566 1.00 61.05 33 GLU F CA 1
ATOM 11826 C C . GLU F 1 35 ? 28.560 -17.200 18.749 1.00 61.08 33 GLU F C 1
ATOM 11827 O O . GLU F 1 35 ? 28.711 -18.240 19.399 1.00 63.87 33 GLU F O 1
ATOM 11833 N N . THR F 1 36 ? 29.566 -16.546 18.177 1.00 62.52 34 THR F N 1
ATOM 11834 C CA . THR F 1 36 ? 30.935 -17.046 18.178 1.00 62.84 34 THR F CA 1
ATOM 11835 C C . THR F 1 36 ? 31.808 -16.129 19.026 1.00 71.41 34 THR F C 1
ATOM 11836 O O . THR F 1 36 ? 31.932 -14.936 18.730 1.00 86.17 34 THR F O 1
ATOM 11840 N N . TYR F 1 37 ? 32.409 -16.689 20.073 1.00 67.34 35 TYR F N 1
ATOM 11841 C CA . TYR F 1 37 ? 33.326 -15.970 20.947 1.00 64.10 35 TYR F CA 1
ATOM 11842 C C . TYR F 1 37 ? 34.664 -16.695 20.949 1.00 76.29 35 TYR F C 1
ATOM 11843 O O . TYR F 1 37 ? 34.718 -17.900 21.212 1.00 78.77 35 TYR F O 1
ATOM 11852 N N . PHE F 1 38 ? 35.736 -15.966 20.653 1.00 79.65 36 PHE F N 1
ATOM 11853 C CA . PHE F 1 38 ? 37.062 -16.551 20.507 1.00 69.33 36 PHE F CA 1
ATOM 11854 C C . PHE F 1 38 ? 38.025 -15.908 21.491 1.00 75.45 36 PHE F C 1
ATOM 11855 O O . PHE F 1 38 ? 38.079 -14.679 21.602 1.00 81.08 36 PHE F O 1
ATOM 11863 N N . ARG F 1 39 ? 38.783 -16.740 22.197 1.00 75.77 37 ARG F N 1
ATOM 11864 C CA . ARG F 1 39 ? 39.855 -16.295 23.082 1.00 72.18 37 ARG F CA 1
ATOM 11865 C C . ARG F 1 39 ? 41.162 -16.756 22.447 1.00 69.94 37 ARG F C 1
ATOM 11866 O O . ARG F 1 39 ? 41.511 -17.938 22.515 1.00 70.56 37 ARG F O 1
ATOM 11874 N N . LEU F 1 40 ? 41.876 -15.826 21.823 1.00 79.48 38 LEU F N 1
ATOM 11875 C CA . LEU F 1 40 ? 43.082 -16.152 21.082 1.00 81.91 38 LEU F CA 1
ATOM 11876 C C . LEU F 1 40 ? 44.259 -15.343 21.603 1.00 79.84 38 LEU F C 1
ATOM 11877 O O . LEU F 1 40 ? 44.087 -14.207 22.056 1.00 84.54 38 LEU F O 1
ATOM 11882 N N . PRO F 1 41 ? 45.464 -15.909 21.560 1.00 75.53 39 PRO F N 1
ATOM 11883 C CA . PRO F 1 41 ? 46.647 -15.161 21.998 1.00 74.95 39 PRO F CA 1
ATOM 11884 C C . PRO F 1 41 ? 46.894 -13.951 21.108 1.00 90.06 39 PRO F C 1
ATOM 11885 O O . PRO F 1 41 ? 46.417 -13.870 19.974 1.00 102.76 39 PRO F O 1
ATOM 11889 N N . GLU F 1 42 ? 47.657 -12.996 21.646 1.00 84.54 40 GLU F N 1
ATOM 11890 C CA . GLU F 1 42 ? 47.972 -11.789 20.886 1.00 101.89 40 GLU F CA 1
ATOM 11891 C C . GLU F 1 42 ? 48.767 -12.119 19.628 1.00 107.47 40 GLU F C 1
ATOM 11892 O O . GLU F 1 42 ? 48.604 -11.463 18.591 1.00 116.51 40 GLU F O 1
ATOM 11898 N N . GLN F 1 43 ? 49.634 -13.131 19.699 1.00 101.63 41 GLN F N 1
ATOM 11899 C CA . GLN F 1 43 ? 50.413 -13.519 18.528 1.00 105.63 41 GLN F CA 1
ATOM 11900 C C . GLN F 1 43 ? 49.520 -14.096 17.436 1.00 99.27 41 GLN F C 1
ATOM 11901 O O . GLN F 1 43 ? 49.719 -13.814 16.249 1.00 106.02 41 GLN F O 1
ATOM 11907 N N . PHE F 1 44 ? 48.529 -14.902 17.817 1.00 100.49 42 PHE F N 1
ATOM 11908 C CA . PHE F 1 44 ? 47.606 -15.518 16.875 1.00 96.84 42 PHE F CA 1
ATOM 11909 C C . PHE F 1 44 ? 46.289 -14.758 16.772 1.00 91.73 42 PHE F C 1
ATOM 11910 O O . PHE F 1 44 ? 45.270 -15.343 16.388 1.00 100.99 42 PHE F O 1
ATOM 11918 N N . ARG F 1 45 ? 46.290 -13.467 17.115 1.00 92.35 43 ARG F N 1
ATOM 11919 C CA . ARG F 1 45 ? 45.083 -12.660 16.974 1.00 92.77 43 ARG F CA 1
ATOM 11920 C C . ARG F 1 45 ? 44.689 -12.506 15.511 1.00 91.98 43 ARG F C 1
ATOM 11921 O O . ARG F 1 45 ? 43.505 -12.335 15.200 1.00 96.03 43 ARG F O 1
ATOM 11929 N N . SER F 1 46 ? 45.665 -12.571 14.601 1.00 85.74 44 SER F N 1
ATOM 11930 C CA . SER F 1 46 ? 45.377 -12.440 13.178 1.00 89.12 44 SER F CA 1
ATOM 11931 C C . SER F 1 46 ? 44.614 -13.637 12.631 1.00 88.70 44 SER F C 1
ATOM 11932 O O . SER F 1 46 ? 43.988 -13.527 11.572 1.00 87.80 44 SER F O 1
ATOM 11935 N N . LEU F 1 47 ? 44.649 -14.774 13.323 1.00 84.17 45 LEU F N 1
ATOM 11936 C CA . LEU F 1 47 ? 43.934 -15.964 12.884 1.00 79.16 45 LEU F CA 1
ATOM 11937 C C . LEU F 1 47 ? 42.443 -15.909 13.189 1.00 77.37 45 LEU F C 1
ATOM 11938 O O . LEU F 1 47 ? 41.715 -16.818 12.778 1.00 83.12 45 LEU F O 1
ATOM 11943 N N . GLU F 1 48 ? 41.975 -14.873 13.888 1.00 76.89 46 GLU F N 1
ATOM 11944 C CA . GLU F 1 48 ? 40.567 -14.812 14.277 1.00 75.09 46 GLU F CA 1
ATOM 11945 C C . GLU F 1 48 ? 39.608 -14.853 13.093 1.00 75.85 46 GLU F C 1
ATOM 11946 O O . GLU F 1 48 ? 38.627 -15.615 13.155 1.00 81.55 46 GLU F O 1
ATOM 11952 N N . PRO F 1 49 ? 39.798 -14.080 12.014 1.00 78.30 47 PRO F N 1
ATOM 11953 C CA . PRO F 1 49 ? 38.869 -14.215 10.877 1.00 79.32 47 PRO F CA 1
ATOM 11954 C C . PRO F 1 49 ? 38.897 -15.594 10.243 1.00 85.59 47 PRO F C 1
ATOM 11955 O O . PRO F 1 49 ? 37.861 -16.074 9.765 1.00 92.99 47 PRO F O 1
ATOM 11959 N N . VAL F 1 50 ? 40.060 -16.249 10.228 1.00 80.16 48 VAL F N 1
ATOM 11960 C CA . VAL F 1 50 ? 40.139 -17.597 9.674 1.00 80.32 48 VAL F CA 1
ATOM 11961 C C . VAL F 1 50 ? 39.417 -18.584 10.581 1.00 77.59 48 VAL F C 1
ATOM 11962 O O . VAL F 1 50 ? 38.746 -19.508 10.106 1.00 83.97 48 VAL F O 1
ATOM 11966 N N . VAL F 1 51 ? 39.541 -18.404 11.897 1.00 75.49 49 VAL F N 1
ATOM 11967 C CA . VAL F 1 51 ? 38.852 -19.281 12.839 1.00 73.14 49 VAL F CA 1
ATOM 11968 C C . VAL F 1 51 ? 37.343 -19.111 12.717 1.00 78.48 49 VAL F C 1
ATOM 11969 O O . VAL F 1 51 ? 36.589 -20.092 12.732 1.00 77.28 49 VAL F O 1
ATOM 11973 N N . ARG F 1 52 ? 36.880 -17.866 12.578 1.00 81.75 50 ARG F N 1
ATOM 11974 C CA . ARG F 1 52 ? 35.446 -17.620 12.459 1.00 71.54 50 ARG F CA 1
ATOM 11975 C C . ARG F 1 52 ? 34.887 -18.218 11.174 1.00 84.22 50 ARG F C 1
ATOM 11976 O O . ARG F 1 52 ? 33.758 -18.722 11.158 1.00 84.38 50 ARG F O 1
ATOM 11984 N N . GLU F 1 53 ? 35.664 -18.179 10.089 1.00 81.07 51 GLU F N 1
ATOM 11985 C CA . GLU F 1 53 ? 35.200 -18.749 8.828 1.00 82.92 51 GLU F CA 1
ATOM 11986 C C . GLU F 1 53 ? 34.997 -20.253 8.943 1.00 86.07 51 GLU F C 1
ATOM 11987 O O . GLU F 1 53 ? 34.001 -20.792 8.447 1.00 90.77 51 GLU F O 1
ATOM 11993 N N . ARG F 1 54 ? 35.929 -20.949 9.597 1.00 82.28 52 ARG F N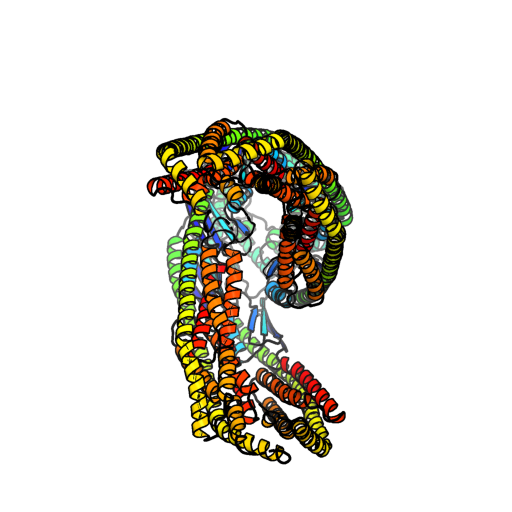 1
ATOM 11994 C CA . ARG F 1 54 ? 35.826 -22.400 9.700 1.00 78.09 52 ARG F CA 1
ATOM 11995 C C . ARG F 1 54 ? 34.689 -22.811 10.627 1.00 79.73 52 ARG F C 1
ATOM 11996 O O . ARG F 1 54 ? 33.987 -23.793 10.359 1.00 87.92 52 ARG F O 1
ATOM 12004 N N . ILE F 1 55 ? 34.488 -22.071 11.718 1.00 82.82 53 ILE F N 1
ATOM 12005 C CA . ILE F 1 55 ? 33.472 -22.455 12.693 1.00 84.03 53 ILE F CA 1
ATOM 12006 C C . ILE F 1 55 ? 32.076 -22.128 12.178 1.00 78.66 53 ILE F C 1
ATOM 12007 O O . ILE F 1 55 ? 31.150 -22.939 12.307 1.00 81.26 53 ILE F O 1
ATOM 12012 N N . ARG F 1 56 ? 31.899 -20.945 11.584 1.00 74.54 54 ARG F N 1
ATOM 12013 C CA . ARG F 1 56 ? 30.570 -20.542 11.131 1.00 79.85 54 ARG F CA 1
ATOM 12014 C C . ARG F 1 56 ? 30.052 -21.457 10.028 1.00 82.84 54 ARG F C 1
ATOM 12015 O O . ARG F 1 56 ? 28.848 -21.731 9.953 1.00 85.47 54 ARG F O 1
ATOM 12023 N N . SER F 1 57 ? 30.945 -21.942 9.163 1.00 81.30 55 SER F N 1
ATOM 12024 C CA . SER F 1 57 ? 30.516 -22.824 8.082 1.00 80.56 55 SER F CA 1
ATOM 12025 C C . SER F 1 57 ? 30.071 -24.180 8.616 1.00 78.73 55 SER F C 1
ATOM 12026 O O . SER F 1 57 ? 29.132 -24.785 8.085 1.00 88.30 55 SER F O 1
ATOM 12029 N N . ARG F 1 58 ? 30.730 -24.675 9.665 1.00 73.88 56 ARG F N 1
ATOM 12030 C CA . ARG F 1 58 ? 30.439 -26.022 10.140 1.00 73.47 56 ARG F CA 1
ATOM 12031 C C . ARG F 1 58 ? 29.265 -26.051 11.109 1.00 69.65 56 ARG F C 1
ATOM 12032 O O . ARG F 1 58 ? 28.543 -27.054 11.171 1.00 89.68 56 ARG F O 1
ATOM 12040 N N . LEU F 1 59 ? 29.052 -24.974 11.857 1.00 66.39 57 LEU F N 1
ATOM 12041 C CA . LEU F 1 59 ? 28.018 -24.913 12.880 1.00 72.74 57 LEU F CA 1
ATOM 12042 C C . LEU F 1 59 ? 26.915 -23.969 12.430 1.00 67.57 57 LEU F C 1
ATOM 12043 O O . LEU F 1 59 ? 27.182 -22.817 12.075 1.00 67.83 57 LEU F O 1
ATOM 12048 N N . THR F 1 60 ? 25.678 -24.461 12.449 1.00 67.09 58 THR F N 1
ATOM 12049 C CA . THR F 1 60 ? 24.557 -23.647 11.999 1.00 72.31 58 THR F CA 1
ATOM 12050 C C . THR F 1 60 ? 24.008 -22.774 13.119 1.00 67.53 58 THR F C 1
ATOM 12051 O O . THR F 1 60 ? 23.592 -21.637 12.875 1.00 68.90 58 THR F O 1
ATOM 12055 N N . ARG F 1 61 ? 24.004 -23.281 14.348 1.00 60.23 59 ARG F N 1
ATOM 12056 C CA . ARG F 1 61 ? 23.349 -22.583 15.441 1.00 57.77 59 ARG F CA 1
ATOM 12057 C C . ARG F 1 61 ? 24.039 -22.936 16.751 1.00 68.64 59 ARG F C 1
ATOM 12058 O O . ARG F 1 61 ? 24.728 -23.954 16.860 1.00 77.93 59 ARG F O 1
ATOM 12066 N N . GLY F 1 62 ? 23.846 -22.081 17.741 1.00 62.94 60 GLY F N 1
ATOM 12067 C CA . GLY F 1 62 ? 24.376 -22.320 19.067 1.00 55.68 60 GLY F CA 1
ATOM 12068 C C . GLY F 1 62 ? 25.386 -21.264 19.473 1.00 59.50 60 GLY F C 1
ATOM 12069 O O . GLY F 1 62 ? 25.990 -20.572 18.650 1.00 80.61 60 GLY F O 1
ATOM 12070 N N . LYS F 1 63 ? 25.561 -21.141 20.787 1.00 56.15 61 LYS F N 1
ATOM 12071 C CA . LYS F 1 63 ? 26.536 -20.233 21.374 1.00 60.85 61 LYS F CA 1
ATOM 12072 C C . LYS F 1 63 ? 27.807 -21.021 21.665 1.00 57.82 61 LYS F C 1
ATOM 12073 O O . LYS F 1 63 ? 27.821 -21.877 22.553 1.00 65.54 61 LYS F O 1
ATOM 12079 N N . VAL F 1 64 ? 28.870 -20.731 20.919 1.00 60.00 62 VAL F N 1
ATOM 12080 C CA . VAL F 1 64 ? 30.123 -21.471 21.004 1.00 58.74 62 VAL F CA 1
ATOM 12081 C C . VAL F 1 64 ? 31.228 -20.525 21.455 1.00 66.76 62 VAL F C 1
ATOM 12082 O O . VAL F 1 64 ? 31.303 -19.381 20.994 1.00 73.24 62 VAL F O 1
ATOM 12086 N N . GLU F 1 65 ? 32.084 -21.007 22.354 1.00 72.63 63 GLU F N 1
ATOM 12087 C CA . GLU F 1 65 ? 33.278 -20.287 22.780 1.00 69.08 63 GLU F CA 1
ATOM 12088 C C . GLU F 1 65 ? 34.496 -21.156 22.508 1.00 77.24 63 GLU F C 1
ATOM 12089 O O . GLU F 1 65 ? 34.541 -22.316 22.929 1.00 78.98 63 GLU F O 1
ATOM 12095 N N . CYS F 1 66 ? 35.481 -20.595 21.810 1.00 78.55 64 CYS F N 1
ATOM 12096 C CA . CYS F 1 66 ? 36.692 -21.313 21.433 1.00 74.37 64 CYS F CA 1
ATOM 12097 C C . CYS F 1 66 ? 37.894 -20.589 22.022 1.00 85.62 64 CYS F C 1
ATOM 12098 O O . CYS F 1 66 ? 38.074 -19.389 21.789 1.00 86.69 64 CYS F O 1
ATOM 12101 N N . THR F 1 67 ? 38.710 -21.314 22.785 1.00 85.65 65 THR F N 1
ATOM 12102 C CA . THR F 1 67 ? 39.872 -20.748 23.458 1.00 80.01 65 THR F CA 1
ATOM 12103 C C . THR F 1 67 ? 41.133 -21.434 22.953 1.00 86.82 65 THR F C 1
ATOM 12104 O O . THR F 1 67 ? 41.175 -22.664 22.847 1.00 84.44 65 THR F O 1
ATOM 12108 N N . LEU F 1 68 ? 42.154 -20.638 22.647 1.00 85.40 66 LEU F N 1
ATOM 12109 C CA . LEU F 1 68 ? 43.455 -21.139 22.226 1.00 82.21 66 LEU F CA 1
ATOM 12110 C C . LEU F 1 68 ? 44.521 -20.611 23.174 1.00 84.48 66 LEU F C 1
ATOM 12111 O O . LEU F 1 68 ? 44.581 -19.405 23.436 1.00 91.43 66 LEU F O 1
ATOM 12116 N N . ARG F 1 69 ? 45.354 -21.513 23.687 1.00 88.79 67 ARG F N 1
ATOM 12117 C CA . ARG F 1 69 ? 46.426 -21.163 24.608 1.00 91.54 67 ARG F CA 1
ATOM 12118 C C . ARG F 1 69 ? 47.732 -21.742 24.085 1.00 95.15 67 ARG F C 1
ATOM 12119 O O . ARG F 1 69 ? 47.819 -22.944 23.817 1.00 102.66 67 ARG F O 1
ATOM 12127 N N . TYR F 1 70 ? 48.739 -20.885 23.928 1.00 90.89 68 TYR F N 1
ATOM 12128 C CA . TYR F 1 70 ? 50.026 -21.271 23.365 1.00 90.97 68 TYR F CA 1
ATOM 12129 C C . TYR F 1 70 ? 51.109 -21.165 24.429 1.00 104.78 68 TYR F C 1
ATOM 12130 O O . TYR F 1 70 ? 51.219 -20.141 25.112 1.00 109.38 68 TYR F O 1
ATOM 12139 N N . GLU F 1 71 ? 51.905 -22.223 24.562 1.00 111.60 69 GLU F N 1
ATOM 12140 C CA . GLU F 1 71 ? 52.994 -22.282 25.537 1.00 108.25 69 GLU F CA 1
ATOM 12141 C C . GLU F 1 71 ? 54.315 -22.434 24.798 1.00 109.06 69 GLU F C 1
ATOM 12142 O O . GLU F 1 71 ? 54.657 -23.546 24.358 1.00 111.05 69 GLU F O 1
ATOM 12148 N N . PRO F 1 72 ? 55.085 -21.362 24.627 1.00 107.86 70 PRO F N 1
ATOM 12149 C CA . PRO F 1 72 ? 56.363 -21.485 23.918 1.00 112.67 70 PRO F CA 1
ATOM 12150 C C . PRO F 1 72 ? 57.431 -22.119 24.795 1.00 118.35 70 PRO F C 1
ATOM 12151 O O . PRO F 1 72 ? 57.557 -21.809 25.982 1.00 134.28 70 PRO F O 1
ATOM 12155 N N . ASP F 1 73 ? 58.196 -23.027 24.194 1.00 110.90 71 ASP F N 1
ATOM 12156 C CA . ASP F 1 73 ? 59.342 -23.603 24.882 1.00 118.94 71 ASP F CA 1
ATOM 12157 C C . ASP F 1 73 ? 60.327 -22.499 25.247 1.00 126.72 71 ASP F C 1
ATOM 12158 O O . ASP F 1 73 ? 60.535 -21.557 24.479 1.00 128.72 71 ASP F O 1
ATOM 12163 N N . VAL F 1 74 ? 60.918 -22.603 26.440 1.00 128.51 72 VAL F N 1
ATOM 12164 C CA . VAL F 1 74 ? 61.773 -21.527 26.937 1.00 109.25 72 VAL F CA 1
ATOM 12165 C C . VAL F 1 74 ? 63.001 -21.348 26.054 1.00 130.45 72 VAL F C 1
ATOM 12166 O O . VAL F 1 74 ? 63.541 -20.239 25.945 1.00 118.67 72 VAL F O 1
ATOM 12170 N N . SER F 1 75 ? 63.457 -22.419 25.404 1.00 169.41 73 SER F N 1
ATOM 12171 C CA . SER F 1 75 ? 64.604 -22.306 24.510 1.00 177.22 73 SER F CA 1
ATOM 12172 C C . SER F 1 75 ? 64.183 -21.857 23.115 1.00 189.90 73 SER F C 1
ATOM 12173 O O . SER F 1 75 ? 64.860 -21.027 22.498 1.00 205.68 73 SER F O 1
ATOM 12176 N N . ALA F 1 76 ? 63.078 -22.392 22.602 1.00 154.83 74 ALA F N 1
ATOM 12177 C CA . ALA F 1 76 ? 62.582 -21.977 21.300 1.00 152.98 74 ALA F CA 1
ATOM 12178 C C . ALA F 1 76 ? 61.961 -20.585 21.384 1.00 160.65 74 ALA F C 1
ATOM 12179 O O . ALA F 1 76 ? 61.522 -20.133 22.445 1.00 150.77 74 ALA F O 1
ATOM 12181 N N . GLN F 1 77 ? 61.928 -19.903 20.237 1.00 175.08 75 GLN F N 1
ATOM 12182 C CA . GLN F 1 77 ? 61.435 -18.526 20.155 1.00 170.05 75 GLN F CA 1
ATOM 12183 C C . GLN F 1 77 ? 62.119 -17.635 21.189 1.00 171.08 75 GLN F C 1
ATOM 12184 O O . GLN F 1 77 ? 61.493 -16.785 21.826 1.00 185.98 75 GLN F O 1
ATOM 12190 N N . GLY F 1 78 ? 63.422 -17.840 21.363 1.00 152.00 76 GLY F N 1
ATOM 12191 C CA . GLY F 1 78 ? 64.179 -17.080 22.336 1.00 146.74 76 GLY F CA 1
ATOM 12192 C C . GLY F 1 78 ? 65.621 -16.859 21.930 1.00 133.31 76 GLY F C 1
ATOM 12193 O O . GLY F 1 78 ? 66.405 -17.809 21.853 1.00 134.20 76 GLY F O 1
ATOM 12194 N N . GLU F 1 79 ? 65.980 -15.604 21.667 1.00 126.98 77 GLU F N 1
ATOM 12195 C CA . GLU F 1 79 ? 67.340 -15.256 21.287 1.00 123.10 77 GLU F CA 1
ATOM 12196 C C . GLU F 1 79 ? 67.551 -13.774 21.560 1.00 121.73 77 GLU F C 1
ATOM 12197 O O . GLU F 1 79 ? 66.686 -12.953 21.245 1.00 118.52 77 GLU F O 1
ATOM 12203 N N . LEU F 1 80 ? 68.698 -13.442 22.145 1.00 119.42 78 LEU F N 1
ATOM 12204 C CA . LEU F 1 80 ? 69.005 -12.074 22.535 1.00 114.84 78 LEU F CA 1
ATOM 12205 C C . LEU F 1 80 ? 69.836 -11.381 21.465 1.00 111.03 78 LEU F C 1
ATOM 12206 O O . LEU F 1 80 ? 70.783 -11.959 20.922 1.00 112.40 78 LEU F O 1
ATOM 12211 N N . ILE F 1 81 ? 69.475 -10.135 21.172 1.00 105.02 79 ILE F N 1
ATOM 12212 C CA . ILE F 1 81 ? 70.219 -9.278 20.258 1.00 105.84 79 ILE F CA 1
ATOM 12213 C C . ILE F 1 81 ? 70.836 -8.156 21.080 1.00 104.19 79 ILE F C 1
ATOM 12214 O O . ILE F 1 81 ? 70.116 -7.371 21.711 1.00 103.03 79 ILE F O 1
ATOM 12219 N N . LEU F 1 82 ? 72.163 -8.080 21.076 1.00 104.29 80 LEU F N 1
ATOM 12220 C CA . LEU F 1 82 ? 72.904 -7.098 21.858 1.00 102.87 80 LEU F CA 1
ATOM 12221 C C . LEU F 1 82 ? 73.463 -6.036 20.922 1.00 104.51 80 LEU F C 1
ATOM 12222 O O . LEU F 1 82 ? 74.280 -6.344 20.047 1.00 123.48 80 LEU F O 1
ATOM 12227 N N . ASN F 1 83 ? 73.023 -4.795 21.105 1.00 104.31 81 ASN F N 1
ATOM 12228 C CA . ASN F 1 83 ? 73.536 -3.673 20.323 1.00 106.06 81 ASN F CA 1
ATOM 12229 C C . ASN F 1 83 ? 74.950 -3.367 20.799 1.00 105.24 81 ASN F C 1
ATOM 12230 O O . ASN F 1 83 ? 75.147 -2.693 21.812 1.00 111.03 81 ASN F O 1
ATOM 12235 N N . GLU F 1 84 ? 75.946 -3.864 20.064 1.00 106.88 82 GLU F N 1
ATOM 12236 C CA . GLU F 1 84 ? 77.329 -3.713 20.505 1.00 110.17 82 GLU F CA 1
ATOM 12237 C C . GLU F 1 84 ? 77.787 -2.261 20.429 1.00 109.45 82 GLU F C 1
ATOM 12238 O O . GLU F 1 84 ? 78.551 -1.802 21.285 1.00 108.03 82 GLU F O 1
ATOM 12244 N N . LYS F 1 85 ? 77.329 -1.520 19.417 1.00 116.36 83 LYS F N 1
ATOM 12245 C CA . LYS F 1 85 ? 77.760 -0.133 19.274 1.00 116.07 83 LYS F CA 1
ATOM 12246 C C . LYS F 1 85 ? 77.193 0.743 20.385 1.00 111.63 83 LYS F C 1
ATOM 12247 O O . LYS F 1 85 ? 77.914 1.565 20.961 1.00 110.50 83 LYS F O 1
ATOM 12253 N N . LEU F 1 86 ? 75.907 0.581 20.701 1.00 107.52 84 LEU F N 1
ATOM 12254 C CA . LEU F 1 86 ? 75.301 1.401 21.745 1.00 106.35 84 LEU F CA 1
ATOM 12255 C C . LEU F 1 86 ? 75.871 1.062 23.116 1.00 109.98 84 LEU F C 1
ATOM 12256 O O . LEU F 1 86 ? 76.051 1.952 23.956 1.00 108.88 84 LEU F O 1
ATOM 12261 N N . ALA F 1 87 ? 76.158 -0.218 23.364 1.00 110.82 85 ALA F N 1
ATOM 12262 C CA . ALA F 1 87 ? 76.769 -0.602 24.631 1.00 103.63 85 ALA F CA 1
ATOM 12263 C C . ALA F 1 87 ? 78.153 0.015 24.781 1.00 108.82 85 ALA F C 1
ATOM 12264 O O . ALA F 1 87 ? 78.513 0.495 25.862 1.00 109.76 85 ALA F O 1
ATOM 12266 N N . LYS F 1 88 ? 78.943 0.017 23.704 1.00 110.56 86 LYS F N 1
ATOM 12267 C CA . LYS F 1 88 ? 80.256 0.654 23.755 1.00 118.77 86 LYS F CA 1
ATOM 12268 C C . LYS F 1 88 ? 80.129 2.161 23.932 1.00 111.61 86 LYS F C 1
ATOM 12269 O O . LYS F 1 88 ? 80.971 2.790 24.583 1.00 112.00 86 LYS F O 1
ATOM 12275 N N . GLN F 1 89 ? 79.082 2.759 23.358 1.00 110.84 87 GLN F N 1
ATOM 12276 C CA . GLN F 1 89 ? 78.860 4.190 23.541 1.00 112.56 87 GLN F CA 1
ATOM 12277 C C . GLN F 1 89 ? 78.570 4.522 24.998 1.00 105.27 87 GLN F C 1
ATOM 12278 O O . GLN F 1 89 ? 79.050 5.536 25.520 1.00 109.80 87 GLN F O 1
ATOM 12284 N N . LEU F 1 90 ? 77.786 3.680 25.674 1.00 103.61 88 LEU F N 1
ATOM 12285 C CA . LEU F 1 90 ? 77.449 3.946 27.069 1.00 100.91 88 LEU F CA 1
ATOM 12286 C C . LEU F 1 90 ? 78.644 3.709 27.983 1.00 102.55 88 LEU F C 1
ATOM 12287 O O . LEU F 1 90 ? 78.819 4.420 28.979 1.00 102.38 88 LEU F O 1
ATOM 12292 N N . VAL F 1 91 ? 79.474 2.714 27.666 1.00 101.86 89 VAL F N 1
ATOM 12293 C CA . VAL F 1 91 ? 80.638 2.427 28.498 1.00 97.64 89 VAL F CA 1
ATOM 12294 C C . VAL F 1 91 ? 81.652 3.563 28.411 1.00 115.78 89 VAL F C 1
ATOM 12295 O O . VAL F 1 91 ? 82.214 3.988 29.427 1.00 123.48 89 VAL F O 1
ATOM 12299 N N . THR F 1 92 ? 81.896 4.078 27.202 1.00 111.76 90 THR F N 1
ATOM 12300 C CA . THR F 1 92 ? 82.805 5.211 27.056 1.00 106.37 90 THR F CA 1
ATOM 12301 C C . THR F 1 92 ? 82.238 6.472 27.698 1.00 102.77 90 THR F C 1
ATOM 12302 O O . THR F 1 92 ? 82.996 7.282 28.244 1.00 103.86 90 THR F O 1
ATOM 12306 N N . ALA F 1 93 ? 80.918 6.656 27.644 1.00 102.65 91 ALA F N 1
ATOM 12307 C CA . ALA F 1 93 ? 80.313 7.798 28.321 1.00 103.73 91 ALA F CA 1
ATOM 12308 C C . ALA F 1 93 ? 80.415 7.653 29.833 1.00 102.31 91 ALA F C 1
ATOM 12309 O O . ALA F 1 93 ? 80.637 8.640 30.544 1.00 110.23 91 ALA F O 1
ATOM 12311 N N . ALA F 1 94 ? 80.261 6.429 30.345 1.00 103.42 92 ALA F N 1
ATOM 12312 C CA . ALA F 1 94 ? 80.415 6.212 31.778 1.00 108.08 92 ALA F CA 1
ATOM 12313 C C . ALA F 1 94 ? 81.867 6.355 32.210 1.00 120.28 92 ALA F C 1
ATOM 12314 O O . ALA F 1 94 ? 82.137 6.784 33.338 1.00 130.99 92 ALA F O 1
ATOM 12316 N N . ASN F 1 95 ? 82.813 6.005 31.334 1.00 114.71 93 ASN F N 1
ATOM 12317 C CA . ASN F 1 95 ? 84.223 6.201 31.658 1.00 111.19 93 ASN F CA 1
ATOM 12318 C C . ASN F 1 95 ? 84.546 7.679 31.823 1.00 112.90 93 ASN F C 1
ATOM 12319 O O . ASN F 1 95 ? 85.372 8.052 32.663 1.00 120.78 93 ASN F O 1
ATOM 12324 N N . TRP F 1 96 ? 83.906 8.537 31.024 1.00 110.69 94 TRP F N 1
ATOM 12325 C CA . TRP F 1 96 ? 84.102 9.974 31.178 1.00 112.76 94 TRP F CA 1
ATOM 12326 C C . TRP F 1 96 ? 83.585 10.453 32.528 1.00 116.99 94 TRP F C 1
ATOM 12327 O O . TRP F 1 96 ? 84.200 11.313 33.168 1.00 125.15 94 TRP F O 1
ATOM 12338 N N . VAL F 1 97 ? 82.453 9.906 32.975 1.00 113.28 95 VAL F N 1
ATOM 12339 C CA . VAL F 1 97 ? 81.917 10.269 34.283 1.00 114.40 95 VAL F CA 1
ATOM 12340 C C . VAL F 1 97 ? 82.837 9.771 35.390 1.00 117.70 95 VAL F C 1
ATOM 12341 O O . VAL F 1 97 ? 83.031 10.449 36.406 1.00 122.44 95 VAL F O 1
ATOM 12345 N N . LYS F 1 98 ? 83.427 8.586 35.209 1.00 109.11 96 LYS F N 1
ATOM 12346 C CA . LYS F 1 98 ? 84.335 8.055 36.220 1.00 105.93 96 LYS F CA 1
ATOM 12347 C C . LYS F 1 98 ? 85.592 8.902 36.349 1.00 121.53 96 LYS F C 1
ATOM 12348 O O . LYS F 1 98 ? 86.242 8.886 37.399 1.00 124.52 96 LYS F O 1
ATOM 12354 N N . MET F 1 99 ? 85.958 9.639 35.298 1.00 126.42 97 MET F N 1
ATOM 12355 C CA . MET F 1 99 ? 87.111 10.529 35.393 1.00 125.10 97 MET F CA 1
ATOM 12356 C C . MET F 1 99 ? 86.785 11.756 36.236 1.00 122.93 97 MET F C 1
ATOM 12357 O O . MET F 1 99 ? 87.576 12.158 37.097 1.00 118.07 97 MET F O 1
ATOM 12362 N N . GLN F 1 100 ? 85.620 12.364 36.002 1.00 110.84 98 GLN F N 1
ATOM 12363 C CA . GLN F 1 100 ? 85.224 13.533 36.781 1.00 119.99 98 GLN F CA 1
ATOM 12364 C C . GLN F 1 100 ? 85.023 13.172 38.248 1.00 121.98 98 GLN F C 1
ATOM 12365 O O . GLN F 1 100 ? 85.446 13.914 39.144 1.00 125.29 98 GLN F O 1
ATOM 12371 N N . SER F 1 101 ? 84.384 12.031 38.512 1.00 110.55 99 SER F N 1
ATOM 12372 C CA . SER F 1 101 ? 84.158 11.578 39.879 1.00 110.57 99 SER F CA 1
ATOM 12373 C C . SER F 1 101 ? 85.397 10.942 40.500 1.00 110.44 99 SER F C 1
ATOM 12374 O O . SER F 1 101 ? 85.486 10.866 41.731 1.00 113.24 99 SER F O 1
ATOM 12377 N N . ASP F 1 102 ? 86.349 10.493 39.678 1.00 109.58 100 ASP F N 1
ATOM 12378 C CA . ASP F 1 102 ? 87.547 9.770 40.110 1.00 104.26 100 ASP F CA 1
ATOM 12379 C C . ASP F 1 102 ? 87.214 8.512 40.904 1.00 103.01 100 ASP F C 1
ATOM 12380 O O . ASP F 1 102 ? 88.042 8.034 41.685 1.00 99.66 100 ASP F O 1
ATOM 12385 N N . GLU F 1 103 ? 86.018 7.962 40.712 1.00 102.27 101 GLU F N 1
ATOM 12386 C CA . GLU F 1 103 ? 85.595 6.755 41.409 1.00 94.19 101 GLU F CA 1
ATOM 12387 C C . GLU F 1 103 ? 84.385 6.189 40.681 1.00 95.64 101 GLU F C 1
ATOM 12388 O O . GLU F 1 103 ? 83.816 6.829 39.793 1.00 92.22 101 GLU F O 1
ATOM 12394 N N . GLY F 1 104 ? 84.000 4.981 41.067 1.00 92.34 102 GLY F N 1
ATOM 12395 C CA . GLY F 1 104 ? 82.844 4.318 40.499 1.00 89.05 102 GLY F CA 1
ATOM 12396 C C . GLY F 1 104 ? 83.210 3.022 39.801 1.00 91.80 102 GLY F C 1
ATOM 12397 O O . GLY F 1 104 ? 84.373 2.724 39.529 1.00 85.65 102 GLY F O 1
ATOM 12398 N N . GLU F 1 105 ? 82.167 2.245 39.515 1.00 85.08 103 GLU F N 1
ATOM 12399 C CA . GLU F 1 105 ? 82.314 0.967 38.834 1.00 86.23 103 GLU F CA 1
ATOM 12400 C C . GLU F 1 105 ? 81.081 0.730 37.976 1.00 77.82 103 GLU F C 1
ATOM 12401 O O . GLU F 1 105 ? 79.953 0.817 38.470 1.00 80.52 103 GLU F O 1
ATOM 12407 N N . ILE F 1 106 ? 81.303 0.435 36.697 1.00 76.50 104 ILE F N 1
ATOM 12408 C CA . ILE F 1 106 ? 80.203 0.222 35.763 1.00 72.04 104 ILE F CA 1
ATOM 12409 C C . ILE F 1 106 ? 79.552 -1.125 36.052 1.00 79.87 104 ILE F C 1
ATOM 12410 O O . ILE F 1 106 ? 80.217 -2.167 36.034 1.00 82.49 104 ILE F O 1
ATOM 12415 N N . ASN F 1 107 ? 78.242 -1.105 36.313 1.00 76.86 105 ASN F N 1
ATOM 12416 C CA . ASN F 1 107 ? 77.468 -2.325 36.514 1.00 77.52 105 ASN F CA 1
ATOM 12417 C C . ASN F 1 107 ? 77.037 -2.873 35.161 1.00 75.97 105 ASN F C 1
ATOM 12418 O O . ASN F 1 107 ? 76.385 -2.151 34.393 1.00 86.85 105 ASN F O 1
ATOM 12423 N N . PRO F 1 108 ? 77.378 -4.121 34.824 1.00 75.81 106 PRO F N 1
ATOM 12424 C CA . PRO F 1 108 ? 77.000 -4.636 33.497 1.00 71.30 106 PRO F CA 1
ATOM 12425 C C . PRO F 1 108 ? 75.500 -4.737 33.288 1.00 78.20 106 PRO F C 1
ATOM 12426 O O . PRO F 1 108 ? 75.007 -4.346 32.222 1.00 85.31 106 PRO F O 1
ATOM 12430 N N . VAL F 1 109 ? 74.756 -5.246 34.274 1.00 80.73 107 VAL F N 1
ATOM 12431 C CA . VAL F 1 109 ? 73.319 -5.437 34.092 1.00 74.25 107 VAL F CA 1
ATOM 12432 C C . VAL F 1 109 ? 72.610 -4.096 33.947 1.00 83.00 107 VAL F C 1
ATOM 12433 O O . VAL F 1 109 ? 71.554 -4.010 33.307 1.00 87.94 107 VAL F O 1
ATOM 12437 N N . ASP F 1 110 ? 73.174 -3.029 34.519 1.00 85.96 108 ASP F N 1
ATOM 12438 C CA . ASP F 1 110 ? 72.604 -1.701 34.323 1.00 77.46 108 ASP F CA 1
ATOM 12439 C C . ASP F 1 110 ? 72.750 -1.240 32.880 1.00 76.29 108 ASP F C 1
ATOM 12440 O O . ASP F 1 110 ? 71.882 -0.522 32.369 1.00 95.77 108 ASP F O 1
ATOM 12445 N N . ILE F 1 111 ? 73.832 -1.639 32.211 1.00 78.93 109 ILE F N 1
ATOM 12446 C CA . ILE F 1 111 ? 73.992 -1.314 30.798 1.00 81.12 109 ILE F CA 1
ATOM 12447 C C . ILE F 1 111 ? 72.973 -2.078 29.961 1.00 82.01 109 ILE F C 1
ATOM 12448 O O . ILE F 1 111 ? 72.411 -1.541 28.999 1.00 77.48 109 ILE F O 1
ATOM 12453 N N . LEU F 1 112 ? 72.713 -3.337 30.319 1.00 82.23 110 LEU F N 1
ATOM 12454 C CA . LEU F 1 112 ? 71.730 -4.126 29.584 1.00 80.21 110 LEU F CA 1
ATOM 12455 C C . LEU F 1 112 ? 70.325 -3.560 29.753 1.00 82.83 110 LEU F C 1
ATOM 12456 O O . LEU F 1 112 ? 69.528 -3.572 28.808 1.00 84.48 110 LEU F O 1
ATOM 12461 N N . ARG F 1 113 ? 70.002 -3.050 30.943 1.00 74.60 111 ARG F N 1
ATOM 12462 C CA . ARG F 1 113 ? 68.670 -2.507 31.173 1.00 82.12 111 ARG F CA 1
ATOM 12463 C C . ARG F 1 113 ? 68.441 -1.181 30.462 1.00 90.42 111 ARG F C 1
ATOM 12464 O O . ARG F 1 113 ? 67.301 -0.704 30.436 1.00 92.24 111 ARG F O 1
ATOM 12472 N N . TRP F 1 114 ? 69.483 -0.576 29.901 1.00 86.21 112 TRP F N 1
ATOM 12473 C CA . TRP F 1 114 ? 69.294 0.615 29.091 1.00 88.59 112 TRP F CA 1
ATOM 12474 C C . TRP F 1 114 ? 68.410 0.270 27.894 1.00 90.57 112 TRP F C 1
ATOM 12475 O O . TRP F 1 114 ? 68.582 -0.793 27.285 1.00 103.92 112 TRP F O 1
ATOM 12486 N N . PRO F 1 115 ? 67.455 1.136 27.538 1.00 79.64 113 PRO F N 1
ATOM 12487 C CA . PRO F 1 115 ? 66.417 0.739 26.564 1.00 93.70 113 PRO F CA 1
ATOM 12488 C C . PRO F 1 115 ? 66.928 0.166 25.249 1.00 106.90 113 PRO F C 1
ATOM 12489 O O . PRO F 1 115 ? 66.481 -0.912 24.836 1.00 109.48 113 PRO F O 1
ATOM 12493 N N . GLY F 1 116 ? 67.843 0.856 24.571 1.00 106.71 114 GLY F N 1
ATOM 12494 C CA . GLY F 1 116 ? 68.250 0.426 23.246 1.00 113.59 114 GLY F CA 1
ATOM 12495 C C . GLY F 1 116 ? 69.283 -0.679 23.203 1.00 116.93 114 GLY F C 1
ATOM 12496 O O . GLY F 1 116 ? 69.627 -1.142 22.111 1.00 117.65 114 GLY F O 1
ATOM 12497 N N . VAL F 1 117 ? 69.779 -1.122 24.359 1.00 104.86 115 VAL F N 1
ATOM 12498 C CA . VAL F 1 117 ? 70.880 -2.079 24.371 1.00 90.46 115 VAL F CA 1
ATOM 12499 C C . VAL F 1 117 ? 70.382 -3.488 24.070 1.00 93.15 115 VAL F C 1
ATOM 12500 O O . VAL F 1 117 ? 70.918 -4.176 23.194 1.00 98.50 115 VAL F O 1
ATOM 12504 N N . MET F 1 118 ? 69.354 -3.939 24.780 1.00 93.77 116 MET F N 1
ATOM 12505 C CA . MET F 1 118 ? 68.878 -5.310 24.661 1.00 82.92 116 MET F CA 1
ATOM 12506 C C . MET F 1 118 ? 67.583 -5.365 23.863 1.00 79.38 116 MET F C 1
ATOM 12507 O O . MET F 1 118 ? 66.701 -4.516 24.025 1.00 84.27 116 MET F O 1
ATOM 12512 N N . ALA F 1 119 ? 67.477 -6.371 22.999 1.00 86.34 117 ALA F N 1
ATOM 12513 C CA . ALA F 1 119 ? 66.286 -6.570 22.190 1.00 94.55 117 ALA F CA 1
ATOM 12514 C C . ALA F 1 119 ? 66.174 -8.044 21.834 1.00 98.40 117 ALA F C 1
ATOM 12515 O O . ALA F 1 119 ? 67.161 -8.784 21.847 1.00 93.67 117 ALA F O 1
ATOM 12517 N N . ALA F 1 120 ? 64.954 -8.462 21.518 1.00 105.45 118 ALA F N 1
ATOM 12518 C CA . ALA F 1 120 ? 64.650 -9.849 21.206 1.00 108.81 118 ALA F CA 1
ATOM 12519 C C . ALA F 1 120 ? 64.220 -9.977 19.751 1.00 121.08 118 ALA F C 1
ATOM 12520 O O . ALA F 1 120 ? 63.447 -9.156 19.248 1.00 129.93 118 ALA F O 1
ATOM 12522 N N . GLN F 1 121 ? 64.722 -11.011 19.082 1.00 113.65 119 GLN F N 1
ATOM 12523 C CA . GLN F 1 121 ? 64.416 -11.240 17.679 1.00 116.97 119 GLN F CA 1
ATOM 12524 C C . GLN F 1 121 ? 63.042 -11.888 17.524 1.00 118.17 119 GLN F C 1
ATOM 12525 O O . GLN F 1 121 ? 62.568 -12.611 18.405 1.00 116.03 119 GLN F O 1
ATOM 12531 N N . GLU F 1 122 ? 62.403 -11.614 16.388 1.00 124.07 120 GLU F N 1
ATOM 12532 C CA . GLU F 1 122 ? 61.089 -12.157 16.064 1.00 127.20 120 GLU F CA 1
ATOM 12533 C C . GLU F 1 122 ? 61.254 -13.411 15.214 1.00 130.89 120 GLU F C 1
ATOM 12534 O O . GLU F 1 122 ? 61.770 -13.343 14.093 1.00 131.20 120 GLU F O 1
ATOM 12540 N N . GLN F 1 123 ? 60.815 -14.549 15.745 1.00 130.64 121 GLN F N 1
ATOM 12541 C CA . GLN F 1 123 ? 60.843 -15.788 14.986 1.00 138.23 121 GLN F CA 1
ATOM 12542 C C . GLN F 1 123 ? 59.641 -15.865 14.049 1.00 127.86 121 GLN F C 1
ATOM 12543 O O . GLN F 1 123 ? 58.623 -15.195 14.242 1.00 120.35 121 GLN F O 1
ATOM 12549 N N . ASP F 1 124 ? 59.774 -16.699 13.022 1.00 121.57 122 ASP F N 1
ATOM 12550 C CA . ASP F 1 124 ? 58.726 -16.858 12.020 1.00 109.67 122 ASP F CA 1
ATOM 12551 C C . ASP F 1 124 ? 57.689 -17.846 12.540 1.00 102.86 122 ASP F C 1
ATOM 12552 O O . ASP F 1 124 ? 57.968 -19.043 12.667 1.00 98.04 122 ASP F O 1
ATOM 12557 N N . LEU F 1 125 ? 56.494 -17.345 12.844 1.00 98.61 123 LEU F N 1
ATOM 12558 C CA . LEU F 1 125 ? 55.403 -18.161 13.357 1.00 93.38 123 LEU F CA 1
ATOM 12559 C C . LEU F 1 125 ? 54.519 -18.724 12.253 1.00 99.20 123 LEU F C 1
ATOM 12560 O O . LEU F 1 125 ? 53.452 -19.270 12.551 1.00 105.28 123 LEU F O 1
ATOM 12565 N N . ASP F 1 126 ? 54.936 -18.605 10.990 1.00 98.90 124 ASP F N 1
ATOM 12566 C CA . ASP F 1 126 ? 54.092 -19.046 9.883 1.00 102.55 124 ASP F CA 1
ATOM 12567 C C . ASP F 1 126 ? 53.941 -20.562 9.867 1.00 110.72 124 ASP F C 1
ATOM 12568 O O . ASP F 1 126 ? 52.831 -21.083 9.705 1.00 110.52 124 ASP F O 1
ATOM 12573 N N . ALA F 1 127 ? 55.051 -21.289 10.022 1.00 129.44 125 ALA F N 1
ATOM 12574 C CA . ALA F 1 127 ? 54.979 -22.746 10.013 1.00 121.40 125 ALA F CA 1
ATOM 12575 C C . ALA F 1 127 ? 54.217 -23.275 11.220 1.00 107.95 125 ALA F C 1
ATOM 12576 O O . ALA F 1 127 ? 53.519 -24.291 11.116 1.00 109.75 125 ALA F O 1
ATOM 12578 N N . ILE F 1 128 ? 54.333 -22.601 12.366 1.00 98.30 126 ILE F N 1
ATOM 12579 C CA . ILE F 1 128 ? 53.577 -23.006 13.546 1.00 104.24 126 ILE F CA 1
ATOM 12580 C C . ILE F 1 128 ? 52.097 -22.705 13.361 1.00 94.19 126 ILE F C 1
ATOM 12581 O O . ILE F 1 128 ? 51.238 -23.537 13.674 1.00 88.75 126 ILE F O 1
ATOM 12586 N N . ALA F 1 129 ? 51.774 -21.515 12.845 1.00 92.87 127 ALA F N 1
ATOM 12587 C CA . ALA F 1 129 ? 50.376 -21.114 12.711 1.00 90.44 127 ALA F CA 1
ATOM 12588 C C . ALA F 1 129 ? 49.603 -22.071 11.811 1.00 94.94 127 ALA F C 1
ATOM 12589 O O . ALA F 1 129 ? 48.432 -22.368 12.073 1.00 98.88 127 ALA F O 1
ATOM 12591 N N . ALA F 1 130 ? 50.241 -22.564 10.747 1.00 91.48 128 ALA F N 1
ATOM 12592 C CA . ALA F 1 130 ? 49.576 -23.533 9.881 1.00 91.79 128 ALA F CA 1
ATOM 12593 C C . ALA F 1 130 ? 49.279 -24.825 10.632 1.00 99.22 128 ALA F C 1
ATOM 12594 O O . ALA F 1 130 ? 48.249 -25.467 10.396 1.00 99.99 128 ALA F O 1
ATOM 12596 N N . GLU F 1 131 ? 50.165 -25.216 11.550 1.00 96.05 129 GLU F N 1
ATOM 12597 C CA . GLU F 1 131 ? 49.927 -26.414 12.346 1.00 89.60 129 GLU F CA 1
ATOM 12598 C C . GLU F 1 131 ? 48.891 -26.160 13.436 1.00 89.56 129 GLU F C 1
ATOM 12599 O O . GLU F 1 131 ? 48.126 -27.064 13.789 1.00 100.57 129 GLU F O 1
ATOM 12605 N N . ILE F 1 132 ? 48.855 -24.940 13.980 1.00 94.93 130 ILE F N 1
ATOM 12606 C CA . ILE F 1 132 ? 47.814 -24.586 14.942 1.00 91.90 130 ILE F CA 1
ATOM 12607 C C . ILE F 1 132 ? 46.455 -24.564 14.259 1.00 93.91 130 ILE F C 1
ATOM 12608 O O . ILE F 1 132 ? 45.440 -24.965 14.842 1.00 88.28 130 ILE F O 1
ATOM 12613 N N . LEU F 1 133 ? 46.414 -24.095 13.012 1.00 95.66 131 LEU F N 1
ATOM 12614 C CA . LEU F 1 133 ? 45.149 -24.000 12.296 1.00 88.13 131 LEU F CA 1
ATOM 12615 C C . LEU F 1 133 ? 44.626 -25.380 11.916 1.00 86.31 131 LEU F C 1
ATOM 12616 O O . LEU F 1 133 ? 43.411 -25.612 11.917 1.00 87.42 131 LEU F O 1
ATOM 12621 N N . ALA F 1 134 ? 45.527 -26.312 11.595 1.00 84.29 132 ALA F N 1
ATOM 12622 C CA . ALA F 1 134 ? 45.099 -27.670 11.283 1.00 88.30 132 ALA F CA 1
ATOM 12623 C C . ALA F 1 134 ? 44.555 -28.383 12.515 1.00 82.85 132 ALA F C 1
ATOM 12624 O O . ALA F 1 134 ? 43.658 -29.225 12.396 1.00 91.63 132 ALA F O 1
ATOM 12626 N N . ALA F 1 135 ? 45.077 -28.061 13.702 1.00 81.44 133 ALA F N 1
ATOM 12627 C CA . ALA F 1 135 ? 44.545 -28.659 14.921 1.00 86.12 133 ALA F CA 1
ATOM 12628 C C . ALA F 1 135 ? 43.134 -28.168 15.214 1.00 90.63 133 ALA F C 1
ATOM 12629 O O . ALA F 1 135 ? 42.341 -28.892 15.827 1.00 92.45 133 ALA F O 1
ATOM 12631 N N . LEU F 1 136 ? 42.804 -26.946 14.788 1.00 95.40 134 LEU F N 1
ATOM 12632 C CA . LEU F 1 136 ? 41.447 -26.443 14.972 1.00 86.16 134 LEU F CA 1
ATOM 12633 C C . LEU F 1 136 ? 40.447 -27.255 14.160 1.00 83.32 134 LEU F C 1
ATOM 12634 O O . LEU F 1 136 ? 39.330 -27.519 14.620 1.00 88.77 134 LEU F O 1
ATOM 12639 N N . ASP F 1 137 ? 40.832 -27.661 12.948 1.00 74.54 135 ASP F N 1
ATOM 12640 C CA . ASP F 1 137 ? 39.960 -28.506 12.139 1.00 79.44 135 ASP F CA 1
ATOM 12641 C C . ASP F 1 137 ? 39.701 -29.841 12.822 1.00 89.39 135 ASP F C 1
ATOM 12642 O O . ASP F 1 137 ? 38.573 -30.347 12.806 1.00 95.72 135 ASP F O 1
ATOM 12647 N N . GLY F 1 138 ? 40.733 -30.426 13.433 1.00 85.89 136 GLY F N 1
ATOM 12648 C CA . GLY F 1 138 ? 40.540 -31.660 14.171 1.00 88.66 136 GLY F CA 1
ATOM 12649 C C . GLY F 1 138 ? 39.666 -31.484 15.394 1.00 92.04 136 GLY F C 1
ATOM 12650 O O . GLY F 1 138 ? 38.907 -32.389 15.752 1.00 84.41 136 GLY F O 1
ATOM 12651 N N . THR F 1 139 ? 39.754 -30.324 16.050 1.00 95.32 137 THR F N 1
ATOM 12652 C CA . THR F 1 139 ? 38.888 -30.057 17.192 1.00 98.53 137 THR F CA 1
ATOM 12653 C C . THR F 1 139 ? 37.435 -29.916 16.754 1.00 97.90 137 THR F C 1
ATOM 12654 O O . THR F 1 139 ? 36.522 -30.345 17.469 1.00 98.33 137 THR F O 1
ATOM 12658 N N . LEU F 1 140 ? 37.203 -29.327 15.578 1.00 93.90 138 LEU F N 1
ATOM 12659 C CA . LEU F 1 140 ? 35.845 -29.227 15.051 1.00 82.58 138 LEU F CA 1
ATOM 12660 C C . LEU F 1 140 ? 35.279 -30.600 14.714 1.00 83.83 138 LEU F C 1
ATOM 12661 O O . LEU F 1 140 ? 34.086 -30.852 14.919 1.00 88.86 138 LEU F O 1
ATOM 12666 N N . ASP F 1 141 ? 36.115 -31.499 14.190 1.00 78.59 139 ASP F N 1
ATOM 12667 C CA . ASP F 1 141 ? 35.656 -32.854 13.903 1.00 79.92 139 ASP F CA 1
ATOM 12668 C C . ASP F 1 141 ? 35.268 -33.580 15.185 1.00 91.20 139 ASP F C 1
ATOM 12669 O O . ASP F 1 141 ? 34.227 -34.244 15.246 1.00 89.11 139 ASP F O 1
ATOM 12674 N N . ASP F 1 142 ? 36.096 -33.460 16.228 1.00 92.34 140 ASP F N 1
ATOM 12675 C CA . ASP F 1 142 ? 35.745 -34.051 17.515 1.00 86.23 140 ASP F CA 1
ATOM 12676 C C . ASP F 1 142 ? 34.542 -33.357 18.139 1.00 78.49 140 ASP F C 1
ATOM 12677 O O . ASP F 1 142 ? 33.823 -33.963 18.940 1.00 75.34 140 ASP F O 1
ATOM 12682 N N . PHE F 1 143 ? 34.308 -32.094 17.782 1.00 76.40 141 PHE F N 1
ATOM 12683 C CA . PHE F 1 143 ? 33.196 -31.349 18.357 1.00 67.93 141 PHE F CA 1
ATOM 12684 C C . PHE F 1 143 ? 31.865 -31.751 17.732 1.00 80.65 141 PHE F C 1
ATOM 12685 O O . PHE F 1 143 ? 30.865 -31.898 18.443 1.00 80.55 141 PHE F O 1
ATOM 12693 N N . ILE F 1 144 ? 31.832 -31.944 16.411 1.00 85.12 142 ILE F N 1
ATOM 12694 C CA . ILE F 1 144 ? 30.565 -32.241 15.751 1.00 74.33 142 ILE F CA 1
ATOM 12695 C C . ILE F 1 144 ? 30.138 -33.681 16.001 1.00 83.37 142 ILE F C 1
ATOM 12696 O O . ILE F 1 144 ? 28.938 -33.985 16.005 1.00 83.78 142 ILE F O 1
ATOM 12701 N N . VAL F 1 145 ? 31.092 -34.591 16.214 1.00 79.29 143 VAL F N 1
ATOM 12702 C CA . VAL F 1 145 ? 30.722 -35.973 16.499 1.00 82.78 143 VAL F CA 1
ATOM 12703 C C . VAL F 1 145 ? 30.184 -36.102 17.919 1.00 88.64 143 VAL F C 1
ATOM 12704 O O . VAL F 1 145 ? 29.315 -36.941 18.188 1.00 90.53 143 VAL F O 1
ATOM 12708 N N . ALA F 1 146 ? 30.681 -35.281 18.848 1.00 88.56 144 ALA F N 1
ATOM 12709 C CA . ALA F 1 146 ? 30.101 -35.255 20.186 1.00 74.39 144 ALA F CA 1
ATOM 12710 C C . ALA F 1 146 ? 28.700 -34.662 20.164 1.00 83.96 144 ALA F C 1
ATOM 12711 O O . ALA F 1 146 ? 27.843 -35.068 20.957 1.00 87.73 144 ALA F O 1
ATOM 12713 N N . ARG F 1 147 ? 28.449 -33.707 19.265 1.00 83.66 145 ARG F N 1
ATOM 12714 C CA . ARG F 1 147 ? 27.092 -33.205 19.077 1.00 71.97 145 ARG F CA 1
ATOM 12715 C C . ARG F 1 147 ? 26.173 -34.305 18.565 1.00 85.15 145 ARG F C 1
ATOM 12716 O O . ARG F 1 147 ? 25.051 -34.475 19.057 1.00 94.35 145 ARG F O 1
ATOM 12724 N N . GLU F 1 148 ? 26.634 -35.067 17.570 1.00 86.38 146 GLU F N 1
ATOM 12725 C CA . GLU F 1 148 ? 25.796 -36.108 16.987 1.00 80.42 146 GLU F CA 1
ATOM 12726 C C . GLU F 1 148 ? 25.541 -37.243 17.970 1.00 87.94 146 GLU F C 1
ATOM 12727 O O . GLU F 1 148 ? 24.482 -37.877 17.918 1.00 92.45 146 GLU F O 1
ATOM 12733 N N . THR F 1 149 ? 26.491 -37.510 18.869 1.00 81.25 147 THR F N 1
ATOM 12734 C CA . THR F 1 149 ? 26.302 -38.573 19.851 1.00 91.17 147 THR F CA 1
ATOM 12735 C C . THR F 1 149 ? 25.208 -38.209 20.846 1.00 87.64 147 THR F C 1
ATOM 12736 O O . THR F 1 149 ? 24.339 -39.032 21.159 1.00 100.16 147 THR F O 1
ATOM 12740 N N . GLU F 1 150 ? 25.237 -36.978 21.361 1.00 77.54 148 GLU F N 1
ATOM 12741 C CA . GLU F 1 150 ? 24.182 -36.537 22.266 1.00 82.81 148 GLU F CA 1
ATOM 12742 C C . GLU F 1 150 ? 22.873 -36.308 21.523 1.00 90.35 148 GLU F C 1
ATOM 12743 O O . GLU F 1 150 ? 21.793 -36.511 22.091 1.00 98.55 148 GLU F O 1
ATOM 12749 N N . GLY F 1 151 ? 22.947 -35.898 20.255 1.00 85.88 149 GLY F N 1
ATOM 12750 C CA . GLY F 1 151 ? 21.739 -35.706 19.473 1.00 75.68 149 GLY F CA 1
ATOM 12751 C C . GLY F 1 151 ? 20.976 -36.990 19.224 1.00 92.85 149 GLY F C 1
ATOM 12752 O O . GLY F 1 151 ? 19.743 -36.980 19.168 1.00 90.02 149 GLY F O 1
ATOM 12753 N N . GLN F 1 152 ? 21.688 -38.111 19.072 1.00 94.16 150 GLN F N 1
ATOM 12754 C CA . GLN F 1 152 ? 21.012 -39.387 18.866 1.00 94.16 150 GLN F CA 1
ATOM 12755 C C . GLN F 1 152 ? 20.217 -39.806 20.095 1.00 100.63 150 GLN F C 1
ATOM 12756 O O . GLN F 1 152 ? 19.171 -40.451 19.962 1.00 115.26 150 GLN F O 1
ATOM 12762 N N . ALA F 1 153 ? 20.692 -39.454 21.292 1.00 90.36 151 ALA F N 1
ATOM 12763 C CA . ALA F 1 153 ? 19.924 -39.742 22.498 1.00 96.94 151 ALA F CA 1
ATOM 12764 C C . ALA F 1 153 ? 18.651 -38.906 22.548 1.00 90.60 151 ALA F C 1
ATOM 12765 O O . ALA F 1 153 ? 17.592 -39.402 22.949 1.00 94.76 151 ALA F O 1
ATOM 12767 N N . LEU F 1 154 ? 18.736 -37.637 22.144 1.00 84.96 152 LEU F N 1
ATOM 12768 C CA . LEU F 1 154 ? 17.546 -36.793 22.108 1.00 86.93 152 LEU F CA 1
ATOM 12769 C C . LEU F 1 154 ? 16.556 -37.283 21.059 1.00 90.87 152 LEU F C 1
ATOM 12770 O O . LEU F 1 154 ? 15.339 -37.186 21.252 1.00 104.35 152 LEU F O 1
ATOM 12775 N N . LYS F 1 155 ? 17.062 -37.811 19.942 1.00 82.77 153 LYS F N 1
ATOM 12776 C CA . LYS F 1 155 ? 16.182 -38.335 18.903 1.00 77.32 153 LYS F CA 1
ATOM 12777 C C . LYS F 1 155 ? 15.390 -39.534 19.409 1.00 88.31 153 LYS F C 1
ATOM 12778 O O . LYS F 1 155 ? 14.212 -39.696 19.072 1.00 97.53 153 LYS F O 1
ATOM 12784 N N . ALA F 1 156 ? 16.019 -40.382 20.226 1.00 93.41 154 ALA F N 1
ATOM 12785 C CA . ALA F 1 156 ? 15.319 -41.547 20.755 1.00 97.21 154 ALA F CA 1
ATOM 12786 C C . ALA F 1 156 ? 14.248 -41.141 21.759 1.00 93.83 154 ALA F C 1
ATOM 12787 O O . ALA F 1 156 ? 13.173 -41.750 21.807 1.00 100.44 154 ALA F O 1
ATOM 12789 N N . LEU F 1 157 ? 14.522 -40.116 22.570 1.00 93.74 155 LEU F N 1
ATOM 12790 C CA . LEU F 1 157 ? 13.539 -39.660 23.549 1.00 81.46 155 LEU F CA 1
ATOM 12791 C C . LEU F 1 157 ? 12.315 -39.062 22.867 1.00 77.68 155 LEU F C 1
ATOM 12792 O O . LEU F 1 157 ? 11.183 -39.261 23.324 1.00 90.35 155 LEU F O 1
ATOM 12797 N N . ILE F 1 158 ? 12.523 -38.322 21.776 1.00 77.65 156 ILE F N 1
ATOM 12798 C CA . ILE F 1 158 ? 11.401 -37.725 21.058 1.00 77.55 156 ILE F CA 1
ATOM 12799 C C . ILE F 1 158 ? 10.612 -38.795 20.316 1.00 82.70 156 ILE F C 1
ATOM 12800 O O . ILE F 1 158 ? 9.375 -38.785 20.315 1.00 90.72 156 ILE F O 1
ATOM 12805 N N . GLU F 1 159 ? 11.310 -39.735 19.672 1.00 78.62 157 GLU F N 1
ATOM 12806 C CA . GLU F 1 159 ? 10.620 -40.825 18.990 1.00 81.73 157 GLU F CA 1
ATOM 12807 C C . GLU F 1 159 ? 9.865 -41.705 19.979 1.00 92.48 157 GLU F C 1
ATOM 12808 O O . GLU F 1 159 ? 8.780 -42.210 19.668 1.00 105.02 157 GLU F O 1
ATOM 12814 N N . GLN F 1 160 ? 10.422 -41.902 21.177 1.00 87.55 158 GLN F N 1
ATOM 12815 C CA . GLN F 1 160 ? 9.734 -42.699 22.188 1.00 94.94 158 GLN F CA 1
ATOM 12816 C C . GLN F 1 160 ? 8.413 -42.057 22.592 1.00 92.50 158 GLN F C 1
ATOM 12817 O O . GLN F 1 160 ? 7.416 -42.754 22.814 1.00 105.36 158 GLN F O 1
ATOM 12823 N N . ARG F 1 161 ? 8.384 -40.728 22.686 1.00 86.45 159 ARG F N 1
ATOM 12824 C CA . ARG F 1 161 ? 7.168 -40.030 23.077 1.00 89.72 159 ARG F CA 1
ATOM 12825 C C . ARG F 1 161 ? 6.225 -39.797 21.904 1.00 86.80 159 ARG F C 1
ATOM 12826 O O . ARG F 1 161 ? 5.018 -39.644 22.120 1.00 91.08 159 ARG F O 1
ATOM 12834 N N . LEU F 1 162 ? 6.742 -39.770 20.673 1.00 80.01 160 LEU F N 1
ATOM 12835 C CA . LEU F 1 162 ? 5.860 -39.769 19.511 1.00 76.75 160 LEU F CA 1
ATOM 12836 C C . LEU F 1 162 ? 5.053 -41.057 19.441 1.00 97.01 160 LEU F C 1
ATOM 12837 O O . LEU F 1 162 ? 3.901 -41.053 18.993 1.00 102.56 160 LEU F O 1
ATOM 12842 N N . GLU F 1 163 ? 5.646 -42.173 19.874 1.00 98.06 161 GLU F N 1
ATOM 12843 C CA . GLU F 1 163 ? 4.909 -43.431 19.929 1.00 99.48 161 GLU F CA 1
ATOM 12844 C C . GLU F 1 163 ? 3.778 -43.356 20.946 1.00 104.02 161 GLU F C 1
ATOM 12845 O O . GLU F 1 163 ? 2.688 -43.894 20.717 1.00 107.34 161 GLU F O 1
ATOM 12851 N N . GLY F 1 164 ? 4.018 -42.688 22.077 1.00 112.39 162 GLY F N 1
ATOM 12852 C CA . GLY F 1 164 ? 2.959 -42.500 23.053 1.00 105.66 162 GLY F CA 1
ATOM 12853 C C . GLY F 1 164 ? 1.870 -41.565 22.571 1.00 95.80 162 GLY F C 1
ATOM 12854 O O . GLY F 1 164 ? 0.722 -41.665 23.014 1.00 95.33 162 GLY F O 1
ATOM 12855 N N . VAL F 1 165 ? 2.206 -40.646 21.663 1.00 94.89 163 VAL F N 1
ATOM 12856 C CA . VAL F 1 165 ? 1.198 -39.750 21.104 1.00 89.59 163 VAL F CA 1
ATOM 12857 C C . VAL F 1 165 ? 0.239 -40.525 20.210 1.00 95.27 163 VAL F C 1
ATOM 12858 O O . VAL F 1 165 ? -0.986 -40.400 20.330 1.00 97.52 163 VAL F O 1
ATOM 12862 N N . THR F 1 166 ? 0.780 -41.339 19.301 1.00 93.10 164 THR F N 1
ATOM 12863 C CA . THR F 1 166 ? -0.071 -42.146 18.432 1.00 86.58 164 THR F CA 1
ATOM 12864 C C . THR F 1 166 ? -0.862 -43.172 19.232 1.00 89.90 164 THR F C 1
ATOM 12865 O O . THR F 1 166 ? -2.012 -43.480 18.897 1.00 94.54 164 THR F O 1
ATOM 12869 N N . ALA F 1 167 ? -0.264 -43.713 20.296 1.00 93.93 165 ALA F N 1
ATOM 12870 C CA . ALA F 1 167 ? -0.985 -44.658 21.142 1.00 97.32 165 ALA F CA 1
ATOM 12871 C C . ALA F 1 167 ? -2.173 -43.997 21.826 1.00 94.95 165 ALA F C 1
ATOM 12872 O O . ALA F 1 167 ? -3.184 -44.658 22.091 1.00 111.67 165 ALA F O 1
ATOM 12874 N N . GLU F 1 168 ? -2.074 -42.699 22.115 1.00 95.16 166 GLU F N 1
ATOM 12875 C CA . GLU F 1 168 ? -3.189 -41.986 22.725 1.00 90.18 166 GLU F CA 1
ATOM 12876 C C . GLU F 1 168 ? -4.251 -41.612 21.699 1.00 93.87 166 GLU F C 1
ATOM 12877 O O . GLU F 1 168 ? -5.434 -41.515 22.047 1.00 95.88 166 GLU F O 1
ATOM 12883 N N . VAL F 1 169 ? -3.854 -41.397 20.442 1.00 92.48 167 VAL F N 1
ATOM 12884 C CA . VAL F 1 169 ? -4.823 -41.073 19.399 1.00 84.18 167 VAL F CA 1
ATOM 12885 C C . VAL F 1 169 ? -5.663 -42.296 19.054 1.00 96.05 167 VAL F C 1
ATOM 12886 O O . VAL F 1 169 ? -6.871 -42.190 18.814 1.00 106.29 167 VAL F O 1
ATOM 12890 N N . VAL F 1 170 ? -5.040 -43.475 19.019 1.00 95.11 168 VAL F N 1
ATOM 12891 C CA . VAL F 1 170 ? -5.800 -44.700 18.798 1.00 102.41 168 VAL F CA 1
ATOM 12892 C C . VAL F 1 170 ? -6.705 -44.988 19.989 1.00 112.04 168 VAL F C 1
ATOM 12893 O O . VAL F 1 170 ? -7.785 -45.572 19.832 1.00 127.59 168 VAL F O 1
ATOM 12897 N N . LYS F 1 171 ? -6.301 -44.568 21.190 1.00 96.31 169 LYS F N 1
ATOM 12898 C CA . LYS F 1 171 ? -7.094 -44.858 22.380 1.00 97.43 169 LYS F CA 1
ATOM 12899 C C . LYS F 1 171 ? -8.401 -44.073 22.385 1.00 100.69 169 LYS F C 1
ATOM 12900 O O . LYS F 1 171 ? -9.432 -44.579 22.843 1.00 113.32 169 LYS F O 1
ATOM 12906 N N . VAL F 1 172 ? -8.385 -42.839 21.875 1.00 94.63 170 VAL F N 1
ATOM 12907 C CA . VAL F 1 172 ? -9.614 -42.053 21.844 1.00 96.52 170 VAL F CA 1
ATOM 12908 C C . VAL F 1 172 ? -10.524 -42.502 20.706 1.00 108.60 170 VAL F C 1
ATOM 12909 O O . VAL F 1 172 ? -11.745 -42.317 20.775 1.00 117.00 170 VAL F O 1
ATOM 12913 N N . ARG F 1 173 ? -9.965 -43.098 19.650 1.00 104.37 171 ARG F N 1
ATOM 12914 C CA . ARG F 1 173 ? -10.799 -43.587 18.561 1.00 105.79 171 ARG F CA 1
ATOM 12915 C C . ARG F 1 173 ? -11.603 -44.820 18.951 1.00 110.89 171 ARG F C 1
ATOM 12916 O O . ARG F 1 173 ? -12.510 -45.209 18.207 1.00 114.96 171 ARG F O 1
ATOM 12924 N N . SER F 1 174 ? -11.291 -45.445 20.089 1.00 112.54 172 SER F N 1
ATOM 12925 C CA . SER F 1 174 ? -12.162 -46.489 20.614 1.00 117.87 172 SER F CA 1
ATOM 12926 C C . SER F 1 174 ? -13.459 -45.900 21.153 1.00 119.17 172 SER F C 1
ATOM 12927 O O . SER F 1 174 ? -14.516 -46.534 21.055 1.00 120.28 172 SER F O 1
ATOM 12930 N N . HIS F 1 175 ? -13.398 -44.695 21.719 1.00 107.19 173 HIS F N 1
ATOM 12931 C CA . HIS F 1 175 ? -14.580 -43.977 22.175 1.00 110.95 173 HIS F CA 1
ATOM 12932 C C . HIS F 1 175 ? -15.257 -43.190 21.060 1.00 114.09 173 HIS F C 1
ATOM 12933 O O . HIS F 1 175 ? -16.121 -42.356 21.352 1.00 115.57 173 HIS F O 1
ATOM 12940 N N . MET F 1 176 ? -14.875 -43.435 19.805 1.00 108.85 174 MET F N 1
ATOM 12941 C CA . MET F 1 176 ? -15.476 -42.724 18.679 1.00 111.10 174 MET F CA 1
ATOM 12942 C C . MET F 1 176 ? -16.993 -42.870 18.598 1.00 119.21 174 MET F C 1
ATOM 12943 O O . MET F 1 176 ? -17.664 -41.853 18.347 1.00 112.52 174 MET F O 1
ATOM 12948 N N . PRO F 1 177 ? -17.595 -44.057 18.776 1.00 124.23 175 PRO F N 1
ATOM 12949 C CA . PRO F 1 177 ? -19.068 -44.117 18.750 1.00 110.27 175 PRO F CA 1
ATOM 12950 C C . PRO F 1 177 ? -19.727 -43.271 19.826 1.00 114.84 175 PRO F C 1
ATOM 12951 O O . PRO F 1 177 ? -20.793 -42.691 19.584 1.00 115.69 175 PRO F O 1
ATOM 12955 N N . GLU F 1 178 ? -19.125 -43.185 21.015 1.00 110.30 176 GLU F N 1
ATOM 12956 C CA . GLU F 1 178 ? -19.664 -42.299 22.040 1.00 99.71 176 GLU F CA 1
ATOM 12957 C C . GLU F 1 178 ? -19.467 -40.835 21.669 1.00 99.04 176 GLU F C 1
ATOM 12958 O O . GLU F 1 178 ? -20.258 -39.980 22.083 1.00 108.39 176 GLU F O 1
ATOM 12964 N N . ILE F 1 179 ? -18.428 -40.529 20.889 1.00 104.71 177 ILE F N 1
ATOM 12965 C CA . ILE F 1 179 ? -18.194 -39.150 20.472 1.00 98.69 177 ILE F CA 1
ATOM 12966 C C . ILE F 1 179 ? -19.288 -38.688 19.519 1.00 103.34 177 ILE F C 1
ATOM 12967 O O . ILE F 1 179 ? -19.779 -37.557 19.619 1.00 103.30 177 ILE F O 1
ATOM 12972 N N . LEU F 1 180 ? -19.691 -39.554 18.585 1.00 107.33 178 LEU F N 1
ATOM 12973 C CA . LEU F 1 180 ? -20.760 -39.202 17.654 1.00 110.51 178 LEU F CA 1
ATOM 12974 C C . LEU F 1 180 ? -22.075 -38.957 18.385 1.00 110.71 178 LEU F C 1
ATOM 12975 O O . LEU F 1 180 ? -22.826 -38.039 18.034 1.00 110.39 178 LEU F O 1
ATOM 12980 N N . GLN F 1 181 ? -22.373 -39.770 19.401 1.00 111.07 179 GLN F N 1
ATOM 12981 C CA . GLN F 1 181 ? -23.582 -39.559 20.192 1.00 110.47 179 GLN F CA 1
ATOM 12982 C C . GLN F 1 181 ? -23.536 -38.219 20.915 1.00 117.75 179 GLN F C 1
ATOM 12983 O O . GLN F 1 181 ? -24.501 -37.446 20.879 1.00 131.34 179 GLN F O 1
ATOM 12989 N N . TRP F 1 182 ? -22.417 -37.926 21.580 1.00 113.79 180 TRP F N 1
ATOM 12990 C CA . TRP F 1 182 ? -22.265 -36.632 22.236 1.00 108.28 180 TRP F CA 1
ATOM 12991 C C . TRP F 1 182 ? -22.225 -35.497 21.222 1.00 107.24 180 TRP F C 1
ATOM 12992 O O . TRP F 1 182 ? -22.642 -34.373 21.526 1.00 107.12 180 TRP F O 1
ATOM 13003 N N . GLN F 1 183 ? -21.737 -35.774 20.012 1.00 98.48 181 GLN F N 1
ATOM 13004 C CA . GLN F 1 183 ? -21.651 -34.740 18.988 1.00 101.25 181 GLN F CA 1
ATOM 13005 C C . GLN F 1 183 ? -23.037 -34.284 18.549 1.00 108.09 181 GLN F C 1
ATOM 13006 O O . GLN F 1 183 ? -23.337 -33.085 18.554 1.00 111.33 181 GLN F O 1
ATOM 13012 N N . ARG F 1 184 ? -23.900 -35.232 18.175 1.00 110.28 182 ARG F N 1
ATOM 13013 C CA . ARG F 1 184 ? -25.250 -34.875 17.757 1.00 107.62 182 ARG F CA 1
ATOM 13014 C C . ARG F 1 184 ? -26.080 -34.348 18.920 1.00 103.07 182 ARG F C 1
ATOM 13015 O O . ARG F 1 184 ? -26.940 -33.483 18.723 1.00 109.50 182 ARG F O 1
ATOM 13023 N N . GLU F 1 185 ? -25.837 -34.850 20.134 1.00 103.56 183 GLU F N 1
ATOM 13024 C CA . GLU F 1 185 ? -26.647 -34.439 21.276 1.00 107.24 183 GLU F CA 1
ATOM 13025 C C . GLU F 1 185 ? -26.401 -32.979 21.631 1.00 105.26 183 GLU F C 1
ATOM 13026 O O . GLU F 1 185 ? -27.332 -32.266 22.023 1.00 106.63 183 GLU F O 1
ATOM 13032 N N . ARG F 1 186 ? -25.157 -32.514 21.499 1.00 102.04 184 ARG F N 1
ATOM 13033 C CA . ARG F 1 186 ? -24.865 -31.109 21.759 1.00 102.82 184 ARG F CA 1
ATOM 13034 C C . ARG F 1 186 ? -25.567 -30.206 20.754 1.00 99.47 184 ARG F C 1
ATOM 13035 O O . ARG F 1 186 ? -26.029 -29.114 21.105 1.00 110.99 184 ARG F O 1
ATOM 13043 N N . LEU F 1 187 ? -25.662 -30.648 19.498 1.00 94.11 185 LEU F N 1
ATOM 13044 C CA . LEU F 1 187 ? -26.277 -29.818 18.469 1.00 91.05 185 LEU F CA 1
ATOM 13045 C C . LEU F 1 187 ? -27.775 -29.666 18.703 1.00 110.47 185 LEU F C 1
ATOM 13046 O O . LEU F 1 187 ? -28.328 -28.573 18.529 1.00 114.43 185 LEU F O 1
ATOM 13051 N N . VAL F 1 188 ? -28.448 -30.746 19.107 1.00 112.20 186 VAL F N 1
ATOM 13052 C CA . VAL F 1 188 ? -29.899 -30.693 19.259 1.00 109.82 186 VAL F CA 1
ATOM 13053 C C . VAL F 1 188 ? -30.289 -29.934 20.520 1.00 111.57 186 VAL F C 1
ATOM 13054 O O . VAL F 1 188 ? -31.384 -29.363 20.593 1.00 121.88 186 VAL F O 1
ATOM 13058 N N . THR F 1 189 ? -29.414 -29.906 21.528 1.00 109.01 187 THR F N 1
ATOM 13059 C CA . THR F 1 189 ? -29.727 -29.163 22.744 1.00 120.41 187 THR F CA 1
ATOM 13060 C C . THR F 1 189 ? -29.708 -27.661 22.499 1.00 127.85 187 THR F C 1
ATOM 13061 O O . THR F 1 189 ? -30.484 -26.922 23.117 1.00 135.15 187 THR F O 1
ATOM 13065 N N . LYS F 1 190 ? -28.835 -27.191 21.606 1.00 116.28 188 LYS F N 1
ATOM 13066 C CA . LYS F 1 190 ? -28.838 -25.774 21.263 1.00 113.61 188 LYS F CA 1
ATOM 13067 C C . LYS F 1 190 ? -30.085 -25.408 20.469 1.00 132.75 188 LYS F C 1
ATOM 13068 O O . LYS F 1 190 ? -30.628 -24.308 20.626 1.00 144.36 188 LYS F O 1
ATOM 13074 N N . LEU F 1 191 ? -30.553 -26.319 19.611 1.00 130.10 189 LEU F N 1
ATOM 13075 C CA . LEU F 1 191 ? -31.828 -26.110 18.932 1.00 114.26 189 LEU F CA 1
ATOM 13076 C C . LEU F 1 191 ? -32.977 -26.074 19.930 1.00 115.45 189 LEU F C 1
ATOM 13077 O O . LEU F 1 191 ? -33.938 -25.314 19.759 1.00 116.30 189 LEU F O 1
ATOM 13082 N N . GLU F 1 192 ? -32.894 -26.893 20.981 1.00 122.84 190 GLU F N 1
ATOM 13083 C CA . GLU F 1 192 ? -33.928 -26.897 22.011 1.00 134.20 190 GLU F CA 1
ATOM 13084 C C . GLU F 1 192 ? -33.987 -25.561 22.741 1.00 141.07 190 GLU F C 1
ATOM 13085 O O . GLU F 1 192 ? -35.075 -25.073 23.071 1.00 144.55 190 GLU F O 1
ATOM 13091 N N . ASP F 1 193 ? -32.826 -24.952 22.996 1.00 164.78 191 ASP F N 1
ATOM 13092 C CA . ASP F 1 193 ? -32.792 -23.691 23.731 1.00 166.64 191 ASP F CA 1
ATOM 13093 C C . ASP F 1 193 ? -33.521 -22.587 22.975 1.00 166.96 191 ASP F C 1
ATOM 13094 O O . ASP F 1 193 ? -34.177 -21.736 23.586 1.00 169.15 191 ASP F O 1
ATOM 13099 N N . ALA F 1 194 ? -33.422 -22.586 21.649 1.00 149.62 192 ALA F N 1
ATOM 13100 C CA . ALA F 1 194 ? -34.086 -21.576 20.834 1.00 149.33 192 ALA F CA 1
ATOM 13101 C C . ALA F 1 194 ? -35.597 -21.784 20.826 1.00 145.31 192 ALA F C 1
ATOM 13102 O O . ALA F 1 194 ? -36.081 -22.887 20.574 1.00 143.96 192 ALA F O 1
ATOM 13104 N N . GLN F 1 205 ? -32.199 -13.717 15.042 1.00 108.52 203 GLN F N 1
ATOM 13105 C CA . GLN F 1 205 ? -31.891 -13.746 16.468 1.00 110.19 203 GLN F CA 1
ATOM 13106 C C . GLN F 1 205 ? -30.424 -14.087 16.718 1.00 122.18 203 GLN F C 1
ATOM 13107 O O . GLN F 1 205 ? -30.055 -14.471 17.828 1.00 136.13 203 GLN F O 1
ATOM 13113 N N . GLU F 1 206 ? -29.598 -13.942 15.679 1.00 121.64 204 GLU F N 1
ATOM 13114 C CA . GLU F 1 206 ? -28.159 -14.209 15.760 1.00 123.28 204 GLU F CA 1
ATOM 13115 C C . GLU F 1 206 ? -27.894 -15.629 16.266 1.00 128.42 204 GLU F C 1
ATOM 13116 O O . GLU F 1 206 ? -27.063 -15.860 17.146 1.00 149.02 204 GLU F O 1
ATOM 13122 N N . LEU F 1 207 ? -28.623 -16.592 15.701 1.00 101.21 205 LEU F N 1
ATOM 13123 C CA . LEU F 1 207 ? -28.468 -17.996 16.083 1.00 103.29 205 LEU F CA 1
ATOM 13124 C C . LEU F 1 207 ? -27.405 -18.621 15.186 1.00 112.03 205 LEU F C 1
ATOM 13125 O O . LEU F 1 207 ? -27.688 -19.269 14.176 1.00 97.89 205 LEU F O 1
ATOM 13130 N N . VAL F 1 208 ? -26.148 -18.414 15.574 1.00 106.20 206 VAL F N 1
ATOM 13131 C CA . VAL F 1 208 ? -25.013 -18.914 14.809 1.00 91.13 206 VAL F CA 1
ATOM 13132 C C . VAL F 1 208 ? -24.618 -20.295 15.317 1.00 100.17 206 VAL F C 1
ATOM 13133 O O . VAL F 1 208 ? -23.467 -20.522 15.707 1.00 83.91 206 VAL F O 1
ATOM 13137 N N . LEU F 1 209 ? -25.575 -21.227 15.314 1.00 109.79 207 LEU F N 1
ATOM 13138 C CA . LEU F 1 209 ? -25.255 -22.614 15.634 1.00 98.23 207 LEU F CA 1
ATOM 13139 C C . LEU F 1 209 ? -24.248 -23.187 14.645 1.00 102.81 207 LEU F C 1
ATOM 13140 O O . LEU F 1 209 ? -23.504 -24.118 14.979 1.00 108.07 207 LEU F O 1
ATOM 13145 N N . LEU F 1 210 ? -24.204 -22.633 13.432 1.00 108.49 208 LEU F N 1
ATOM 13146 C CA . LEU F 1 210 ? -23.217 -23.053 12.443 1.00 102.50 208 LEU F CA 1
ATOM 13147 C C . LEU F 1 210 ? -21.796 -22.790 12.926 1.00 102.02 208 LEU F C 1
ATOM 13148 O O . LEU F 1 210 ? -20.875 -23.556 12.618 1.00 102.06 208 LEU F O 1
ATOM 13153 N N . ALA F 1 211 ? -21.597 -21.710 13.688 1.00 112.31 209 ALA F N 1
ATOM 13154 C CA . ALA F 1 211 ? -20.248 -21.323 14.088 1.00 107.76 209 ALA F CA 1
ATOM 13155 C C . ALA F 1 211 ? -19.614 -22.350 15.016 1.00 107.45 209 ALA F C 1
ATOM 13156 O O . ALA F 1 211 ? -18.384 -22.474 15.055 1.00 136.88 209 ALA F O 1
ATOM 13158 N N . GLN F 1 212 ? -20.428 -23.091 15.764 1.00 102.78 210 GLN F N 1
ATOM 13159 C CA . GLN F 1 212 ? -19.899 -24.082 16.690 1.00 108.82 210 GLN F CA 1
ATOM 13160 C C . GLN F 1 212 ? -19.176 -25.190 15.936 1.00 105.82 210 GLN F C 1
ATOM 13161 O O . GLN F 1 212 ? -19.740 -25.820 15.037 1.00 92.95 210 GLN F O 1
ATOM 13167 N N . ARG F 1 213 ? -17.920 -25.423 16.308 1.00 103.86 211 ARG F N 1
ATOM 13168 C CA . ARG F 1 213 ? -17.101 -26.479 15.726 1.00 103.41 211 ARG F CA 1
ATOM 13169 C C . ARG F 1 213 ? -16.938 -27.572 16.772 1.00 106.22 211 ARG F C 1
ATOM 13170 O O . ARG F 1 213 ? -16.207 -27.398 17.754 1.00 83.85 211 ARG F O 1
ATOM 13178 N N . ILE F 1 214 ? -17.619 -28.696 16.560 1.00 112.11 212 ILE F N 1
ATOM 13179 C CA . ILE F 1 214 ? -17.620 -29.810 17.499 1.00 105.90 212 ILE F CA 1
ATOM 13180 C C . ILE F 1 214 ? -16.948 -31.045 16.924 1.00 118.16 212 ILE F C 1
ATOM 13181 O O . ILE F 1 214 ? -16.773 -32.042 17.643 1.00 129.35 212 ILE F O 1
ATOM 13186 N N . ASP F 1 215 ? -16.544 -31.007 15.658 1.00 134.63 213 ASP F N 1
ATOM 13187 C CA . ASP F 1 215 ? -15.900 -32.156 15.039 1.00 133.78 213 ASP F CA 1
ATOM 13188 C C . ASP F 1 215 ? -14.526 -32.392 15.657 1.00 112.90 213 ASP F C 1
ATOM 13189 O O . ASP F 1 215 ? -13.695 -31.481 15.720 1.00 120.74 213 ASP F O 1
ATOM 13194 N N . VAL F 1 216 ? -14.294 -33.620 16.117 1.00 97.42 214 VAL F N 1
ATOM 13195 C CA . VAL F 1 216 ? -13.007 -34.009 16.686 1.00 99.07 214 VAL F CA 1
ATOM 13196 C C . VAL F 1 216 ? -12.248 -34.983 15.800 1.00 99.90 214 VAL F C 1
ATOM 13197 O O . VAL F 1 216 ? -11.041 -35.183 16.016 1.00 96.14 214 VAL F O 1
ATOM 13201 N N . ALA F 1 217 ? -12.905 -35.590 14.809 1.00 100.25 215 ALA F N 1
ATOM 13202 C CA . ALA F 1 217 ? -12.213 -36.529 13.934 1.00 92.58 215 ALA F CA 1
ATOM 13203 C C . ALA F 1 217 ? -11.177 -35.818 13.074 1.00 91.87 215 ALA F C 1
ATOM 13204 O O . ALA F 1 217 ? -10.087 -36.353 12.838 1.00 92.25 215 ALA F O 1
ATOM 13206 N N . GLU F 1 218 ? -11.495 -34.611 12.599 1.00 93.58 216 GLU F N 1
ATOM 13207 C CA . GLU F 1 218 ? -10.524 -33.853 11.816 1.00 95.12 216 GLU F CA 1
ATOM 13208 C C . GLU F 1 218 ? -9.338 -33.432 12.673 1.00 92.60 216 GLU F C 1
ATOM 13209 O O . GLU F 1 218 ? -8.200 -33.399 12.194 1.00 97.34 216 GLU F O 1
ATOM 13215 N N . GLU F 1 219 ? -9.586 -33.105 13.943 1.00 86.61 217 GLU F N 1
ATOM 13216 C CA . GLU F 1 219 ? -8.495 -32.725 14.833 1.00 92.39 217 GLU F CA 1
ATOM 13217 C C . GLU F 1 219 ? -7.551 -33.896 15.069 1.00 85.01 217 GLU F C 1
ATOM 13218 O O . GLU F 1 219 ? -6.327 -33.721 15.098 1.00 84.82 217 GLU F O 1
ATOM 13224 N N . LEU F 1 220 ? -8.102 -35.100 15.233 1.00 83.13 218 LEU F N 1
ATOM 13225 C CA . LEU F 1 220 ? -7.260 -36.281 15.382 1.00 69.98 218 LEU F CA 1
ATOM 13226 C C . LEU F 1 220 ? -6.539 -36.608 14.081 1.00 79.82 218 LEU F C 1
ATOM 13227 O O . LEU F 1 220 ? -5.355 -36.964 14.094 1.00 83.12 218 LEU F O 1
ATOM 13232 N N . ASP F 1 221 ? -7.238 -36.496 12.948 1.00 80.79 219 ASP F N 1
ATOM 13233 C CA . ASP F 1 221 ? -6.597 -36.736 11.659 1.00 73.73 219 ASP F CA 1
ATOM 13234 C C . ASP F 1 221 ? -5.511 -35.705 11.388 1.00 74.56 219 ASP F C 1
ATOM 13235 O O . ASP F 1 221 ? -4.444 -36.039 10.859 1.00 88.83 219 ASP F O 1
ATOM 13240 N N . ARG F 1 222 ? -5.764 -34.444 11.745 1.00 79.03 220 ARG F N 1
ATOM 13241 C CA . ARG F 1 222 ? -4.759 -33.406 11.549 1.00 81.93 220 ARG F CA 1
ATOM 13242 C C . ARG F 1 222 ? -3.563 -33.622 12.468 1.00 77.94 220 ARG F C 1
ATOM 13243 O O . ARG F 1 222 ? -2.415 -33.402 12.067 1.00 80.62 220 ARG F O 1
ATOM 13251 N N . LEU F 1 223 ? -3.816 -34.053 13.706 1.00 82.10 221 LEU F N 1
ATOM 13252 C CA . LEU F 1 223 ? -2.725 -34.322 14.636 1.00 73.67 221 LEU F CA 1
ATOM 13253 C C . LEU F 1 223 ? -1.936 -35.558 14.222 1.00 71.73 221 LEU F C 1
ATOM 13254 O O . LEU F 1 223 ? -0.709 -35.594 14.366 1.00 71.47 221 LEU F O 1
ATOM 13259 N N . GLU F 1 224 ? -2.623 -36.579 13.704 1.00 79.16 222 GLU F N 1
ATOM 13260 C CA . GLU F 1 224 ? -1.937 -37.802 13.298 1.00 72.21 222 GLU F CA 1
ATOM 13261 C C . GLU F 1 224 ? -0.983 -37.550 12.138 1.00 72.89 222 GLU F C 1
ATOM 13262 O O . GLU F 1 224 ? 0.049 -38.222 12.025 1.00 73.73 222 GLU F O 1
ATOM 13268 N N . ALA F 1 225 ? -1.304 -36.587 11.270 1.00 75.68 223 ALA F N 1
ATOM 13269 C CA . ALA F 1 225 ? -0.404 -36.262 10.169 1.00 71.48 223 ALA F CA 1
ATOM 13270 C C . ALA F 1 225 ? 0.826 -35.509 10.655 1.00 69.40 223 ALA F C 1
ATOM 13271 O O . ALA F 1 225 ? 1.899 -35.623 10.053 1.00 81.85 223 ALA F O 1
ATOM 13273 N N . HIS F 1 226 ? 0.692 -34.736 11.736 1.00 73.10 224 HIS F N 1
ATOM 13274 C CA . HIS F 1 226 ? 1.839 -34.016 12.279 1.00 76.69 224 HIS F CA 1
ATOM 13275 C C . HIS F 1 226 ? 2.876 -34.969 12.860 1.00 75.85 224 HIS F C 1
ATOM 13276 O O . HIS F 1 226 ? 4.078 -34.686 12.798 1.00 72.89 224 HIS F O 1
ATOM 13283 N N . VAL F 1 227 ? 2.435 -36.093 13.428 1.00 69.04 225 VAL F N 1
ATOM 13284 C CA . VAL F 1 227 ? 3.372 -37.085 13.945 1.00 67.05 225 VAL F CA 1
ATOM 13285 C C . VAL F 1 227 ? 4.157 -37.717 12.802 1.00 78.54 225 VAL F C 1
ATOM 13286 O O . VAL F 1 227 ? 5.381 -37.878 12.881 1.00 80.78 225 VAL F O 1
ATOM 13290 N N . LYS F 1 228 ? 3.462 -38.083 11.722 1.00 80.96 226 LYS F N 1
ATOM 13291 C CA . LYS F 1 228 ? 4.135 -38.650 10.558 1.00 79.70 226 LYS F CA 1
ATOM 13292 C C . LYS F 1 228 ? 5.100 -37.647 9.940 1.00 82.82 226 LYS F C 1
ATOM 13293 O O . LYS F 1 228 ? 6.164 -38.025 9.435 1.00 90.43 226 LYS F O 1
ATOM 13299 N N . GLU F 1 229 ? 4.745 -36.360 9.972 1.00 76.03 227 GLU F N 1
ATOM 13300 C CA . GLU F 1 229 ? 5.654 -35.331 9.482 1.00 72.56 227 GLU F CA 1
ATOM 13301 C C . GLU F 1 229 ? 6.826 -35.124 10.432 1.00 75.11 227 GLU F C 1
ATOM 13302 O O . GLU F 1 229 ? 7.939 -34.824 9.984 1.00 85.98 227 GLU F O 1
ATOM 13308 N N . THR F 1 230 ? 6.601 -35.290 11.738 1.00 77.08 228 THR F N 1
ATOM 13309 C CA . THR F 1 230 ? 7.678 -35.099 12.706 1.00 78.08 228 THR F CA 1
ATOM 13310 C C . THR F 1 230 ? 8.782 -36.133 12.517 1.00 79.82 228 THR F C 1
ATOM 13311 O O . THR F 1 230 ? 9.969 -35.810 12.640 1.00 83.83 228 THR F O 1
ATOM 13315 N N . TYR F 1 231 ? 8.412 -37.383 12.222 1.00 85.02 229 TYR F N 1
ATOM 13316 C CA . TYR F 1 231 ? 9.420 -38.391 11.905 1.00 83.59 229 TYR F CA 1
ATOM 13317 C C . TYR F 1 231 ? 10.217 -37.996 10.669 1.00 77.80 229 TYR F C 1
ATOM 13318 O O . TYR F 1 231 ? 11.436 -38.197 10.615 1.00 80.16 229 TYR F O 1
ATOM 13327 N N . ASN F 1 232 ? 9.541 -37.432 9.665 1.00 80.94 230 ASN F N 1
ATOM 13328 C CA . ASN F 1 232 ? 10.229 -36.993 8.456 1.00 81.01 230 ASN F CA 1
ATOM 13329 C C . ASN F 1 232 ? 11.172 -35.831 8.739 1.00 82.80 230 ASN F C 1
ATOM 13330 O O . ASN F 1 232 ? 12.232 -35.727 8.111 1.00 89.15 230 ASN F O 1
ATOM 13335 N N . ILE F 1 233 ? 10.809 -34.954 9.678 1.00 85.80 231 ILE F N 1
ATOM 13336 C CA . ILE F 1 233 ? 11.674 -33.830 10.023 1.00 82.17 231 ILE F CA 1
ATOM 13337 C C . ILE F 1 233 ? 12.940 -34.324 10.710 1.00 90.16 231 ILE F C 1
ATOM 13338 O O . ILE F 1 233 ? 14.032 -33.784 10.493 1.00 89.77 231 ILE F O 1
ATOM 13343 N N . LEU F 1 234 ? 12.818 -35.357 11.547 1.00 85.61 232 LEU F N 1
ATOM 13344 C CA . LEU F 1 234 ? 13.980 -35.904 12.237 1.00 85.52 232 LEU F CA 1
ATOM 13345 C C . LEU F 1 234 ? 14.982 -36.538 11.282 1.00 97.87 232 LEU F C 1
ATOM 13346 O O . LEU F 1 234 ? 16.160 -36.663 11.634 1.00 101.74 232 LEU F O 1
ATOM 13351 N N . LYS F 1 235 ? 14.547 -36.942 10.089 1.00 99.60 233 LYS F N 1
ATOM 13352 C CA . LYS F 1 235 ? 15.458 -37.537 9.121 1.00 95.00 233 LYS F CA 1
ATOM 13353 C C . LYS F 1 235 ? 16.205 -36.500 8.293 1.00 95.88 233 LYS F C 1
ATOM 13354 O O . LYS F 1 235 ? 17.113 -36.872 7.541 1.00 104.22 233 LYS F O 1
ATOM 13360 N N . LYS F 1 236 ? 15.853 -35.223 8.414 1.00 88.90 234 LYS F N 1
ATOM 13361 C CA . LYS F 1 236 ? 16.489 -34.184 7.618 1.00 81.61 234 LYS F CA 1
ATOM 13362 C C . LYS F 1 236 ? 17.948 -34.003 8.025 1.00 93.51 234 LYS F C 1
ATOM 13363 O O . LYS F 1 236 ? 18.328 -34.217 9.179 1.00 101.72 234 LYS F O 1
ATOM 13369 N N . LYS F 1 237 ? 18.769 -33.604 7.055 1.00 97.63 235 LYS F N 1
ATOM 13370 C CA . LYS F 1 237 ? 20.188 -33.390 7.307 1.00 102.75 235 LYS F CA 1
ATOM 13371 C C . LYS F 1 237 ? 20.481 -31.989 7.828 1.00 93.92 235 LYS F C 1
ATOM 13372 O O . LYS F 1 237 ? 21.417 -31.812 8.616 1.00 96.80 235 LYS F O 1
ATOM 13378 N N . GLU F 1 238 ? 19.698 -30.995 7.416 1.00 93.37 236 GLU F N 1
ATOM 13379 C CA . GLU F 1 238 ? 19.908 -29.627 7.865 1.00 93.51 236 GLU F CA 1
ATOM 13380 C C . GLU F 1 238 ? 19.420 -29.460 9.304 1.00 90.30 236 GLU F C 1
ATOM 13381 O O . GLU F 1 238 ? 18.975 -30.408 9.958 1.00 88.74 236 GLU F O 1
ATOM 13387 N N . ALA F 1 239 ? 19.511 -28.229 9.803 1.00 93.10 237 ALA F N 1
ATOM 13388 C CA . ALA F 1 239 ? 19.088 -27.935 11.165 1.00 84.44 237 ALA F CA 1
ATOM 13389 C C . ALA F 1 239 ? 17.577 -28.087 11.294 1.00 76.34 237 ALA F C 1
ATOM 13390 O O . ALA F 1 239 ? 16.819 -27.608 10.444 1.00 77.44 237 ALA F O 1
ATOM 13392 N N . VAL F 1 240 ? 17.141 -28.762 12.356 1.00 63.95 238 VAL F N 1
ATOM 13393 C CA . VAL F 1 240 ? 15.730 -29.049 12.586 1.00 67.26 238 VAL F CA 1
ATOM 13394 C C . VAL F 1 240 ? 15.241 -28.541 13.932 1.00 72.03 238 VAL F C 1
ATOM 13395 O O . VAL F 1 240 ? 14.089 -28.798 14.294 1.00 72.94 238 VAL F O 1
ATOM 13399 N N . GLY F 1 241 ? 16.080 -27.828 14.686 1.00 68.24 239 GLY F N 1
ATOM 13400 C CA . GLY F 1 241 ? 15.689 -27.420 16.027 1.00 56.90 239 GLY F CA 1
ATOM 13401 C C . GLY F 1 241 ? 14.512 -26.464 16.031 1.00 53.31 239 GLY F C 1
ATOM 13402 O O . GLY F 1 241 ? 13.534 -26.663 16.756 1.00 63.34 239 GLY F O 1
ATOM 13403 N N . ARG F 1 242 ? 14.591 -25.409 15.218 1.00 57.84 240 ARG F N 1
ATOM 13404 C CA . ARG F 1 242 ? 13.519 -24.420 15.190 1.00 55.06 240 ARG F CA 1
ATOM 13405 C C . ARG F 1 242 ? 12.258 -24.985 14.546 1.00 56.55 240 ARG F C 1
ATOM 13406 O O . ARG F 1 242 ? 11.142 -24.662 14.969 1.00 67.23 240 ARG F O 1
ATOM 13414 N N . ARG F 1 243 ? 12.414 -25.832 13.525 1.00 55.45 241 ARG F N 1
ATOM 13415 C CA . ARG F 1 243 ? 11.247 -26.392 12.849 1.00 56.60 241 ARG F CA 1
ATOM 13416 C C . ARG F 1 243 ? 10.455 -27.306 13.776 1.00 59.44 241 ARG F C 1
ATOM 13417 O O . ARG F 1 243 ? 9.219 -27.299 13.755 1.00 62.96 241 ARG F O 1
ATOM 13425 N N . LEU F 1 244 ? 11.148 -28.097 14.598 1.00 61.27 242 LEU F N 1
ATOM 13426 C CA . LEU F 1 244 ? 10.455 -28.972 15.538 1.00 60.63 242 LEU F CA 1
ATOM 13427 C C . LEU F 1 244 ? 9.734 -28.170 16.614 1.00 63.40 242 LEU F C 1
ATOM 13428 O O . LEU F 1 244 ? 8.652 -28.562 17.066 1.00 69.43 242 LEU F O 1
ATOM 13433 N N . ASP F 1 245 ? 10.320 -27.048 17.040 1.00 63.00 243 ASP F N 1
ATOM 13434 C CA . ASP F 1 245 ? 9.654 -26.193 18.017 1.00 53.88 243 ASP F CA 1
ATOM 13435 C C . ASP F 1 245 ? 8.358 -25.625 17.452 1.00 62.98 243 ASP F C 1
ATOM 13436 O O . ASP F 1 245 ? 7.331 -25.598 18.139 1.00 70.09 243 ASP F O 1
ATOM 13441 N N . PHE F 1 246 ? 8.386 -25.170 16.195 1.00 63.50 244 PHE F N 1
ATOM 13442 C CA . PHE F 1 246 ? 7.158 -24.722 15.548 1.00 57.85 244 PHE F CA 1
ATOM 13443 C C . PHE F 1 246 ? 6.167 -25.865 15.393 1.00 61.32 244 PHE F C 1
ATOM 13444 O O . PHE F 1 246 ? 4.952 -25.648 15.459 1.00 72.38 244 PHE F O 1
ATOM 13452 N N . MET F 1 247 ? 6.666 -27.086 15.186 1.00 57.66 245 MET F N 1
ATOM 13453 C CA . MET F 1 247 ? 5.779 -28.236 15.050 1.00 66.54 245 MET F CA 1
ATOM 13454 C C . MET F 1 247 ? 5.065 -28.539 16.362 1.00 67.16 245 MET F C 1
ATOM 13455 O O . MET F 1 247 ? 3.886 -28.914 16.360 1.00 64.98 245 MET F O 1
ATOM 13460 N N . MET F 1 248 ? 5.756 -28.370 17.493 1.00 59.62 246 MET F N 1
ATOM 13461 C CA . MET F 1 248 ? 5.128 -28.619 18.787 1.00 51.28 246 MET F CA 1
ATOM 13462 C C . MET F 1 248 ? 4.003 -27.633 19.068 1.00 60.38 246 MET F C 1
ATOM 13463 O O . MET F 1 248 ? 3.031 -27.983 19.746 1.00 72.25 246 MET F O 1
ATOM 13468 N N . GLN F 1 249 ? 4.119 -26.399 18.570 1.00 54.83 247 GLN F N 1
ATOM 13469 C CA . GLN F 1 249 ? 3.023 -25.447 18.718 1.00 59.99 247 GLN F CA 1
ATOM 13470 C C . GLN F 1 249 ? 1.765 -25.944 18.019 1.00 64.70 247 GLN F C 1
ATOM 13471 O O . GLN F 1 249 ? 0.649 -25.657 18.467 1.00 74.49 247 GLN F O 1
ATOM 13477 N N . GLU F 1 250 ? 1.924 -26.695 16.929 1.00 54.36 248 GLU F N 1
ATOM 13478 C CA . GLU F 1 250 ? 0.768 -27.255 16.241 1.00 60.48 248 GLU F CA 1
ATOM 13479 C C . GLU F 1 250 ? 0.255 -28.500 16.952 1.00 61.61 248 GLU F C 1
ATOM 13480 O O . GLU F 1 250 ? -0.955 -28.753 16.968 1.00 74.94 248 GLU F O 1
ATOM 13486 N N . PHE F 1 251 ? 1.161 -29.287 17.537 1.00 52.45 249 PHE F N 1
ATOM 13487 C CA . PHE F 1 251 ? 0.740 -30.352 18.442 1.00 56.93 249 PHE F CA 1
ATOM 13488 C C . PHE F 1 251 ? -0.112 -29.795 19.574 1.00 62.94 249 PHE F C 1
ATOM 13489 O O . PHE F 1 251 ? -1.105 -30.411 19.979 1.00 68.88 249 PHE F O 1
ATOM 13497 N N . ASN F 1 252 ? 0.256 -28.618 20.088 1.00 57.09 250 ASN F N 1
ATOM 13498 C CA . ASN F 1 252 ? -0.487 -28.014 21.189 1.00 57.71 250 ASN F CA 1
ATOM 13499 C C . ASN F 1 252 ? -1.836 -27.483 20.721 1.00 64.02 250 ASN F C 1
ATOM 13500 O O . ASN F 1 252 ? -2.822 -27.536 21.467 1.00 71.80 250 ASN F O 1
ATOM 13505 N N . ARG F 1 253 ? -1.896 -26.958 19.494 1.00 55.95 251 ARG F N 1
ATOM 13506 C CA . ARG F 1 253 ? -3.157 -26.458 18.954 1.00 51.88 251 ARG F CA 1
ATOM 13507 C C . ARG F 1 253 ? -4.215 -27.552 18.916 1.00 68.18 251 ARG F C 1
ATOM 13508 O O . ARG F 1 253 ? -5.341 -27.361 19.390 1.00 78.67 251 ARG F O 1
ATOM 13516 N N . GLU F 1 254 ? -3.872 -28.711 18.349 1.00 69.49 252 GLU F N 1
ATOM 13517 C CA . GLU F 1 254 ? -4.845 -29.793 18.257 1.00 64.02 252 GLU F CA 1
ATOM 13518 C C . GLU F 1 254 ? -5.179 -30.363 19.629 1.00 70.17 252 GLU F C 1
ATOM 13519 O O . GLU F 1 254 ? -6.306 -30.822 19.852 1.00 82.60 252 GLU F O 1
ATOM 13525 N N . SER F 1 255 ? -4.225 -30.337 20.561 1.00 59.45 253 SER F N 1
ATOM 13526 C CA . SER F 1 255 ? -4.522 -30.778 21.919 1.00 53.81 253 SER F CA 1
ATOM 13527 C C . SER F 1 255 ? -5.434 -29.786 22.631 1.00 71.00 253 SER F C 1
ATOM 13528 O O . SER F 1 255 ? -6.290 -30.185 23.428 1.00 74.35 253 SER F O 1
ATOM 13531 N N . ASN F 1 256 ? -5.273 -28.489 22.349 1.00 64.34 254 ASN F N 1
ATOM 13532 C CA . ASN F 1 256 ? -6.115 -27.483 22.990 1.00 62.50 254 ASN F CA 1
ATOM 13533 C C . ASN F 1 256 ? -7.555 -27.566 22.499 1.00 67.42 254 ASN F C 1
ATOM 13534 O O . ASN F 1 256 ? -8.494 -27.366 23.279 1.00 80.78 254 ASN F O 1
ATOM 13539 N N . THR F 1 257 ? -7.752 -27.854 21.210 1.00 55.98 255 THR F N 1
ATOM 13540 C CA . THR F 1 257 ? -9.106 -28.023 20.689 1.00 75.19 255 THR F CA 1
ATOM 13541 C C . THR F 1 257 ? -9.753 -29.280 21.254 1.00 71.69 255 THR F C 1
ATOM 13542 O O . THR F 1 257 ? -10.917 -29.260 21.673 1.00 83.61 255 THR F O 1
ATOM 13546 N N . LEU F 1 258 ? -9.013 -30.391 21.264 1.00 73.72 256 LEU F N 1
ATOM 13547 C CA . LEU F 1 258 ? -9.506 -31.603 21.908 1.00 76.34 256 LEU F CA 1
ATOM 13548 C C . LEU F 1 258 ? -9.728 -31.385 23.400 1.00 76.04 256 LEU F C 1
ATOM 13549 O O . LEU F 1 258 ? -10.579 -32.046 24.006 1.00 73.23 256 LEU F O 1
ATOM 13554 N N . ALA F 1 259 ? -8.987 -30.452 24.004 1.00 76.33 257 ALA F N 1
ATOM 13555 C CA . ALA F 1 259 ? -9.138 -30.193 25.432 1.00 60.98 257 ALA F CA 1
ATOM 13556 C C . ALA F 1 259 ? -10.484 -29.549 25.744 1.00 86.63 257 ALA F C 1
ATOM 13557 O O . ALA F 1 259 ? -11.096 -29.849 26.776 1.00 86.37 257 ALA F O 1
ATOM 13559 N N . SER F 1 260 ? -10.961 -28.663 24.866 1.00 82.72 258 SER F N 1
ATOM 13560 C CA . SER F 1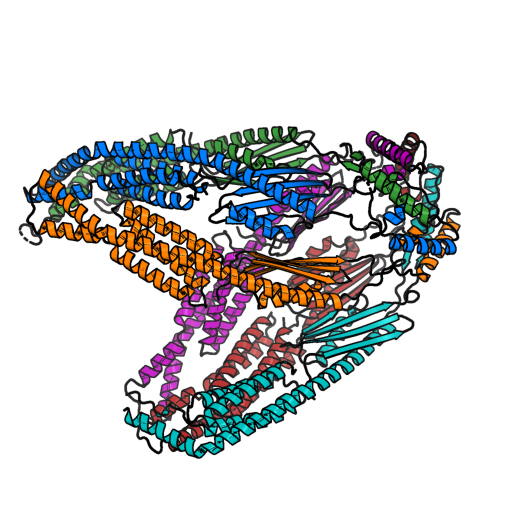 260 ? -12.205 -27.945 25.130 1.00 88.09 258 SER F CA 1
ATOM 13561 C C . SER F 1 260 ? -13.395 -28.893 25.196 1.00 93.26 258 SER F C 1
ATOM 13562 O O . SER F 1 260 ? -14.334 -28.671 25.970 1.00 101.05 258 SER F O 1
ATOM 13565 N N . LYS F 1 261 ? -13.375 -29.951 24.394 1.00 85.53 259 LYS F N 1
ATOM 13566 C CA . LYS F 1 261 ? -14.502 -30.870 24.314 1.00 82.03 259 LYS F CA 1
ATOM 13567 C C . LYS F 1 261 ? -14.488 -31.821 25.505 1.00 86.16 259 LYS F C 1
ATOM 13568 O O . LYS F 1 261 ? -13.570 -32.636 25.645 1.00 96.92 259 LYS F O 1
ATOM 13574 N N . SER F 1 262 ? -15.501 -31.717 26.361 1.00 71.64 260 SER F N 1
ATOM 13575 C CA . SER F 1 262 ? -15.682 -32.633 27.483 1.00 77.72 260 SER F CA 1
ATOM 13576 C C . SER F 1 262 ? -16.668 -33.717 27.058 1.00 85.03 260 SER F C 1
ATOM 13577 O O . SER F 1 262 ? -17.870 -33.460 26.946 1.00 91.70 260 SER F O 1
ATOM 13580 N N . ILE F 1 263 ? -16.158 -34.927 26.823 1.00 78.73 261 ILE F N 1
ATOM 13581 C CA . ILE F 1 263 ? -16.971 -36.043 26.338 1.00 70.67 261 ILE F CA 1
ATOM 13582 C C . ILE F 1 263 ? -17.107 -37.137 27.407 1.00 85.18 261 ILE F C 1
ATOM 13583 O O . ILE F 1 263 ? -18.209 -37.393 27.900 1.00 95.02 261 ILE F O 1
ATOM 13588 N N . ASN F 1 264 ? -16.001 -37.780 27.772 1.00 81.81 262 ASN F N 1
ATOM 13589 C CA . ASN F 1 264 ? -15.992 -38.739 28.873 1.00 83.77 262 ASN F CA 1
ATOM 13590 C C . ASN F 1 264 ? -14.645 -38.652 29.582 1.00 75.78 262 ASN F C 1
ATOM 13591 O O . ASN F 1 264 ? -13.751 -37.904 29.176 1.00 75.98 262 ASN F O 1
ATOM 13596 N N . ALA F 1 265 ? -14.501 -39.435 30.655 1.00 73.93 263 ALA F N 1
ATOM 13597 C CA . ALA F 1 265 ? -13.285 -39.355 31.458 1.00 82.15 263 ALA F CA 1
ATOM 13598 C C . ALA F 1 265 ? -12.077 -39.891 30.700 1.00 80.55 263 ALA F C 1
ATOM 13599 O O . ALA F 1 265 ? -10.964 -39.375 30.855 1.00 86.88 263 ALA F O 1
ATOM 13601 N N . GLU F 1 266 ? -12.272 -40.920 29.874 1.00 77.06 264 GLU F N 1
ATOM 13602 C CA . GLU F 1 266 ? -11.142 -41.493 29.150 1.00 89.22 264 GLU F CA 1
ATOM 13603 C C . GLU F 1 266 ? -10.632 -40.559 28.060 1.00 83.98 264 GLU F C 1
ATOM 13604 O O . GLU F 1 266 ? -9.425 -40.527 27.792 1.00 92.63 264 GLU F O 1
ATOM 13610 N N . VAL F 1 267 ? -11.522 -39.797 27.424 1.00 81.17 265 VAL F N 1
ATOM 13611 C CA . VAL F 1 267 ? -11.088 -38.863 26.389 1.00 75.45 265 VAL F CA 1
ATOM 13612 C C . VAL F 1 267 ? -10.321 -37.703 27.011 1.00 79.43 265 VAL F C 1
ATOM 13613 O O . VAL F 1 267 ? -9.253 -37.312 26.526 1.00 87.89 265 VAL F O 1
ATOM 13617 N N . THR F 1 268 ? -10.851 -37.143 28.100 1.00 66.54 266 THR F N 1
ATOM 13618 C CA . THR F 1 268 ? -10.184 -36.020 28.751 1.00 68.65 266 THR F CA 1
ATOM 13619 C C . THR F 1 268 ? -8.833 -36.433 29.321 1.00 81.09 266 THR F C 1
ATOM 13620 O O . THR F 1 268 ? -7.860 -35.674 29.239 1.00 85.28 266 THR F O 1
ATOM 13624 N N . ASN F 1 269 ? -8.750 -37.635 29.899 1.00 92.17 267 ASN F N 1
ATOM 13625 C CA . ASN F 1 269 ? -7.474 -38.113 30.427 1.00 94.84 267 ASN F CA 1
ATOM 13626 C C . ASN F 1 269 ? -6.452 -38.297 29.313 1.00 84.41 267 ASN F C 1
ATOM 13627 O O . ASN F 1 269 ? -5.256 -38.048 29.509 1.00 94.06 267 ASN F O 1
ATOM 13632 N N . SER F 1 270 ? -6.904 -38.733 28.136 1.00 66.66 268 SER F N 1
ATOM 13633 C CA . SER F 1 270 ? -5.986 -38.902 27.016 1.00 64.33 268 SER F CA 1
ATOM 13634 C C . SER F 1 270 ? -5.490 -37.557 26.502 1.00 73.21 268 SER F C 1
ATOM 13635 O O . SER F 1 270 ? -4.331 -37.434 26.088 1.00 78.36 268 SER F O 1
ATOM 13638 N N . ALA F 1 271 ? -6.352 -36.537 26.520 1.00 69.56 269 ALA F N 1
ATOM 13639 C CA . ALA F 1 271 ? -5.925 -35.206 26.105 1.00 62.71 269 ALA F CA 1
ATOM 13640 C C . ALA F 1 271 ? -4.898 -34.631 27.073 1.00 71.10 269 ALA F C 1
ATOM 13641 O O . ALA F 1 271 ? -3.961 -33.941 26.656 1.00 71.89 269 ALA F O 1
ATOM 13643 N N . ILE F 1 272 ? -5.060 -34.905 28.370 1.00 65.13 270 ILE F N 1
ATOM 13644 C CA . ILE F 1 272 ? -4.079 -34.460 29.355 1.00 56.19 270 ILE F CA 1
ATOM 13645 C C . ILE F 1 272 ? -2.738 -35.136 29.109 1.00 63.69 270 ILE F C 1
ATOM 13646 O O . ILE F 1 272 ? -1.680 -34.496 29.165 1.00 75.91 270 ILE F O 1
ATOM 13651 N N . GLU F 1 273 ? -2.760 -36.441 28.829 1.00 73.43 271 GLU F N 1
ATOM 13652 C CA . GLU F 1 273 ? -1.522 -37.167 28.568 1.00 74.73 271 GLU F CA 1
ATOM 13653 C C . GLU F 1 273 ? -0.835 -36.651 27.311 1.00 66.50 271 GLU F C 1
ATOM 13654 O O . GLU F 1 273 ? 0.399 -36.597 27.245 1.00 70.97 271 GLU F O 1
ATOM 13660 N N . LEU F 1 274 ? -1.619 -36.262 26.303 1.00 56.99 272 LEU F N 1
ATOM 13661 C CA . LEU F 1 274 ? -1.034 -35.733 25.075 1.00 58.88 272 LEU F CA 1
ATOM 13662 C C . LEU F 1 274 ? -0.257 -34.450 25.340 1.00 66.58 272 LEU F C 1
ATOM 13663 O O . LEU F 1 274 ? 0.857 -34.276 24.833 1.00 71.44 272 LEU F O 1
ATOM 13668 N N . LYS F 1 275 ? -0.824 -33.542 26.138 1.00 58.78 273 LYS F N 1
ATOM 13669 C CA . LYS F 1 275 ? -0.138 -32.286 26.417 1.00 62.06 273 LYS F CA 1
ATOM 13670 C C . LYS F 1 275 ? 1.120 -32.506 27.247 1.00 58.58 273 LYS F C 1
ATOM 13671 O O . LYS F 1 275 ? 2.093 -31.759 27.100 1.00 62.73 273 LYS F O 1
ATOM 13677 N N . VAL F 1 276 ? 1.118 -33.515 28.120 1.00 67.55 274 VAL F N 1
ATOM 13678 C CA . VAL F 1 276 ? 2.318 -33.826 28.890 1.00 67.38 274 VAL F CA 1
ATOM 13679 C C . VAL F 1 276 ? 3.420 -34.332 27.969 1.00 66.99 274 VAL F C 1
ATOM 13680 O O . VAL F 1 276 ? 4.591 -33.965 28.121 1.00 67.44 274 VAL F O 1
ATOM 13684 N N . LEU F 1 277 ? 3.064 -35.171 26.994 1.00 64.06 275 LEU F N 1
ATOM 13685 C CA . LEU F 1 277 ? 4.061 -35.683 26.059 1.00 55.50 275 LEU F CA 1
ATOM 13686 C C . LEU F 1 277 ? 4.642 -34.564 25.204 1.00 65.65 275 LEU F C 1
ATOM 13687 O O . LEU F 1 277 ? 5.839 -34.569 24.892 1.00 77.69 275 LEU F O 1
ATOM 13692 N N . ILE F 1 278 ? 3.809 -33.594 24.817 1.00 61.34 276 ILE F N 1
ATOM 13693 C CA . ILE F 1 278 ? 4.285 -32.485 23.994 1.00 51.47 276 ILE F CA 1
ATOM 13694 C C . ILE F 1 278 ? 5.274 -31.630 24.773 1.00 60.50 276 ILE F C 1
ATOM 13695 O O . ILE F 1 278 ? 6.311 -31.213 24.243 1.00 79.18 276 ILE F O 1
ATOM 13700 N N . GLU F 1 279 ? 4.969 -31.353 26.044 1.00 52.61 277 GLU F N 1
ATOM 13701 C CA . GLU F 1 279 ? 5.883 -30.571 26.869 1.00 51.34 277 GLU F CA 1
ATOM 13702 C C . GLU F 1 279 ? 7.198 -31.307 27.085 1.00 71.92 277 GLU F C 1
ATOM 13703 O O . GLU F 1 279 ? 8.269 -30.689 27.109 1.00 80.25 277 GLU F O 1
ATOM 13709 N N . GLN F 1 280 ? 7.136 -32.630 27.251 1.00 74.69 278 GLN F N 1
ATOM 13710 C CA . GLN F 1 280 ? 8.359 -33.411 27.397 1.00 66.65 278 GLN F CA 1
ATOM 13711 C C . GLN F 1 280 ? 9.170 -33.408 26.106 1.00 68.94 278 GLN F C 1
ATOM 13712 O O . GLN F 1 280 ? 10.404 -33.350 26.143 1.00 80.41 278 GLN F O 1
ATOM 13718 N N . MET F 1 281 ? 8.495 -33.472 24.955 1.00 60.75 279 MET F N 1
ATOM 13719 C CA . MET F 1 281 ? 9.201 -33.370 23.681 1.00 63.86 279 MET F CA 1
ATOM 13720 C C . MET F 1 281 ? 9.772 -31.973 23.479 1.00 70.24 279 MET F C 1
ATOM 13721 O O . MET F 1 281 ? 10.902 -31.821 23.003 1.00 76.09 279 MET F O 1
ATOM 13726 N N . ARG F 1 282 ? 9.004 -30.941 23.840 1.00 64.16 280 ARG F N 1
ATOM 13727 C CA . ARG F 1 282 ? 9.463 -29.570 23.649 1.00 63.47 280 ARG F CA 1
ATOM 13728 C C . ARG F 1 282 ? 10.668 -29.252 24.524 1.00 76.57 280 ARG F C 1
ATOM 13729 O O . ARG F 1 282 ? 11.477 -28.387 24.170 1.00 82.71 280 ARG F O 1
ATOM 13737 N N . GLU F 1 283 ? 10.810 -29.937 25.661 1.00 79.14 281 GLU F N 1
ATOM 13738 C CA . GLU F 1 283 ? 11.974 -29.712 26.511 1.00 83.23 281 GLU F CA 1
ATOM 13739 C C . GLU F 1 283 ? 13.238 -30.286 25.878 1.00 96.53 281 GLU F C 1
ATOM 13740 O O . GLU F 1 283 ? 14.322 -29.705 26.007 1.00 111.26 281 GLU F O 1
ATOM 13746 N N . GLN F 1 284 ? 13.119 -31.422 25.186 1.00 72.79 282 GLN F N 1
ATOM 13747 C CA . GLN F 1 284 ? 14.272 -32.010 24.514 1.00 69.63 282 GLN F CA 1
ATOM 13748 C C . GLN F 1 284 ? 14.625 -31.268 23.232 1.00 71.66 282 GLN F C 1
ATOM 13749 O O . GLN F 1 284 ? 15.795 -31.255 22.831 1.00 77.09 282 GLN F O 1
ATOM 13755 N N . ILE F 1 285 ? 13.636 -30.651 22.582 1.00 71.46 283 ILE F N 1
ATOM 13756 C CA . ILE F 1 285 ? 13.880 -29.968 21.316 1.00 64.25 283 ILE F CA 1
ATOM 13757 C C . ILE F 1 285 ? 14.708 -28.707 21.529 1.00 69.97 283 ILE F C 1
ATOM 13758 O O . ILE F 1 285 ? 15.457 -28.288 20.636 1.00 77.84 283 ILE F O 1
ATOM 13763 N N . GLN F 1 286 ? 14.615 -28.096 22.714 1.00 65.26 284 GLN F N 1
ATOM 13764 C CA . GLN F 1 286 ? 15.450 -26.937 23.012 1.00 64.63 284 GLN F CA 1
ATOM 13765 C C . GLN F 1 286 ? 16.934 -27.280 22.952 1.00 65.22 284 GLN F C 1
ATOM 13766 O O . GLN F 1 286 ? 17.763 -26.399 22.700 1.00 66.32 284 GLN F O 1
ATOM 13772 N N . ASN F 1 287 ? 17.288 -28.546 23.177 1.00 70.32 285 ASN F N 1
ATOM 13773 C CA . ASN F 1 287 ? 18.678 -28.974 23.082 1.00 61.77 285 ASN F CA 1
ATOM 13774 C C . ASN F 1 287 ? 19.099 -29.324 21.660 1.00 71.89 285 ASN F C 1
ATOM 13775 O O . ASN F 1 287 ? 20.285 -29.585 21.433 1.00 73.26 285 ASN F O 1
ATOM 13780 N N . ILE F 1 288 ? 18.170 -29.337 20.708 1.00 74.37 286 ILE F N 1
ATOM 13781 C CA . ILE F 1 288 ? 18.461 -29.713 19.328 1.00 63.54 286 ILE F CA 1
ATOM 13782 C C . ILE F 1 288 ? 18.820 -28.467 18.531 1.00 59.18 286 ILE F C 1
ATOM 13783 O O . ILE F 1 288 ? 18.192 -27.412 18.682 1.00 70.54 286 ILE F O 1
ATOM 13788 N N . GLU F 1 289 ? 19.836 -28.585 17.680 1.00 58.33 287 GLU F N 1
ATOM 13789 C CA . GLU F 1 289 ? 20.247 -27.480 16.821 1.00 63.24 287 GLU F CA 1
ATOM 13790 C C . GLU F 1 289 ? 19.205 -27.220 15.739 1.00 67.71 287 GLU F C 1
ATOM 13791 O O . GLU F 1 289 ? 18.932 -28.085 14.907 1.00 74.80 287 GLU F O 1
#

InterPro domains:
  IPR005229 Endoribonuclease YicC/YloC-like [PTHR30636] (1-287)
  IPR005229 Endoribonuclease YicC/YloC-like [TIGR00255] (1-287)
  IPR013527 Endoribonuclease YicC-like, N-terminal [PF03755] (2-153)
  IPR013551 Endoribonuclease YicC-like, C-terminal [PF08340] (171-287)

Nearest PDB structures (foldseek):
  8ver-assembly1_E  TM=1.004E+00  e=7.589E-52  Escherichia coli
  8ver-assembly1_B  TM=8.511E-01  e=2.083E-45  Escherichia coli
  8ver-assembly1_A  TM=7.704E-01  e=4.347E-46  Escherichia coli
  8ves-assembly1_E  TM=7.632E-01  e=1.332E-43  Escherichia coli
  8ves-assembly1_F  TM=7.119E-01  e=2.235E-41  Escherichia coli

GO terms:
  GO:0016891 RNA endonuclease activity producing 5'-phosphomonoesters, hydrolytic mechanism (F, IDA)
  GO:0005829 cytosol (C, IDA)
  GO:0006401 RNA catabolic process (P, IMP)
  GO:0005515 protein binding (F, IPI)

B-factor: mean 93.69, std 30.75, range [26.66, 229.4]

Foldseek 3Di:
DFFFFFWWFKDWDADLFGIKIKIKTWAFDPFAAEEEAEDPLCPVCVVVLVVVLVVPDTGTYMYIYMDTDGDDDDVDFDFPPVQLVVVVVVVVVVCVVVVDDDDDPVVSVPPPPRRPDGDDPSVVVVVVVVVVSVVRSVVGRVRGVVVLVVLVVLLVVLLVVLLVLLVVCVVCLVVVLVVVVVVVVVVCVVVPPDDPPPVNVVVSVVVSVVLRLVVLSVVLVVLSVVVVVLSPDPDFCLVVVVVSLVSQLVSLVVQCVSDDDVVSNVSSVSSVVSSVSSNVSSSRTD/DWFFQFFWFWFWDQDPQGIKMKIKGWDFDPAAAEEEAEDPVCPVCVVVLCVVDVVLDDHTHMYMYMDTDGPVVRAFDKDFDPVQLVVVVVVVVVVCVVVVDDDDDPVVSCPPPPGIGTDDDDCPVVVVVVVVRSVVRVVVGRVRRVVVRVVLVVLLVVLLVVLVVLLVVVVVCVVVVLVVVLVVVVVVCVVPHDDDPVVVSVVVSVVVCVLLDLVVLSVVLVVLSVVLVVLVVDPPPSLVVNVVSLVSQLVSLVVNLVSHPDPSSNVSSVSSVVSSVSSVVSSSRID/DWFFFFFKFKDKDQDLFGIKMKIKTWDFDPWAAEAEAEDPVCPVCVVVLVVVVVVLDTGTYMYIYMDTGTDDDPPFAWDAPPPVLVVVVVVVVVVCVVVVDDDDDPVVSCVPPPRTHGDDDDCPVVVVVVVVRSVVRVVVRRVRGVVVVVVLVVLLVVLLVLLVVLLVVVVVCVVLLVVVLVVVLVVVCPPPVPDPDDCSVVSVVVSPLVVLSVVLVVLSVVLVVLSPDDDFCLVVVLVSLVSQVVSLVVQCVDPSDPSSNVSSVSSNVSSVVNNVSSSRID/DFFFFFFWFKDWDQDLFWIKIKIKGWDFDPFEAEAEAEDPLCPVVVVVLVVVLCVVDTGTYMYMYMDTDGDVVSFDDKDFDPVQLVVVVVVVVVVCVVVVDDDDDPVVSCVPPPGIDGDPPCSVVVVVVVVVVSVVRVVVRRVRRVVPLVVLVVLLVVLLVVLLVLVVVVVVVLVVVLVVVVVVVVVVCPVHDPCPVVVSVVVSVLLDLPVLSVVLVVLSVVVVVLSPDPDQCLVVVVVSLVSQLVSLVSQCVSDPDVSSVVSSVSSVVSSVSSNVSSSRTD/DWFFQWFWFKAWDQDLFWIKIKTKTWDQDPAEAEDEAEDPLCPVVVVVLVVLLCVLRPGTYMYMYMDTDGDLSPPDWDFPPVQLVVVVVVVVVVCVVVVDDDDDPVVSVVPPPRIGGPSDDSVVVVVVVVVVSVVRSVVRRVRGVVVRVVLVVLLVVLLVVLLVLLVVLVVCVVVVLVVVLVVVVVVCVVVVDDDDDCPSVVVSVVVCVLLDLPVLSVQLVVLSVVLVVLSVDPDPSLPVVVVSLVVQLVSLVVQCVSHDDVVSVVSSVSSNVSSVSSVVSSSRID/DFFFFWFWFKDKDQDPFWIKMKTKTWDFDPAEAEAEAEDPVCPVCVVVLCVVVCVLDGGTYMYIYMDIGGDPPHQWDKDFPPVVLVVVVVVVVVVCVVVVDDDDDVVVSCPPVPGIDGDGDDCPVVVVVVSVVSVVRVVVGRVRRVVVVVVLVVLLVVLLVVLVVLLVQVVVCVVLLVVVQVVVLVVLVVVDVPSPSVVDDSDLVVLSVVLVVLSVVLVVLVPDPDFRLVVVLVSLVSLVVSLVVQCVDDRDPSSNVSSVSSNVSSVVSNVSSSRTD

Secondary structure (DSSP, 8-state):
---BS-EEEEEEEE-SSEEEEEEEEEE--SSEEEEEE--STTGGGHHHHHHHHHHH--SEEEEEEEEEEE--------B-HHHHHHHHHHHHHHHHHHT-----HHHHHTSTTSBPPPP--HHHHHHHHHHHHHHHHHHHHHHHHHHHHHHHHHHHHHHHHHHHHHHHHHHHHHHHHHHHHHHHHHHHHHTTPPP-THHHHHHHHHHHHHH-THHHHHHHHHHHHHHHHHHT-SS--HHHHHHHHHHHHHHHHHHHHH--SHHHHHHHHHHHHHHHHHHHHHTTB-/---BS--EEEEEEE-SSEEEEEEEEEE--SSEEEEEE--STTGGGHHHHHHHHHHH--SEEEEEEEEEEE-SSSS--EEE-HHHHHHHHHHHHHHHHHHT-----HHHHHTSTTTEEEPPPPTHHHHHHHHHHHHHHHHHHHHHHHHHHHHHHHHHHHHHHHHHHHHHHHHHHHHHHHHHHHHHHHHHHHHHS---TTHHHHHHHHHHHHHH--HHHHHHHHHHHHHHHHHHH--SSHHHHHHHHHHHHHHHHHHHHHS--SHHHHHHHHHHHHHHHHHHHHHTTB-/---BS-EEEEEEEE-SSEEEEEEEEEE--SSEEEEEE--STTGGGHHHHHHHHHHH-SSEEEEEEEEEEE---S-SPEEE-HHHHHHHHHHHHHHHHHHT-----HHHHHHSTTTEEEPPP-THHHHHHHHHHHHHHHHHHHHHHHHHHHHHHHHHHHHHHHHHHHHHHHHHTHHHHHHHHHHHHHHH--S----S---HHHHHHH--HHHHHHHHHHHHHHHHHHHT-SS--HHHHHHHHHHHHHHHHHHHHS-S-HHHHHHHHHHHHHHHHHHHHHTTB-/---BS--EEEEEEE-SSEEEEEEEEEE--SS-EEEEE--STTGGGHHHHHHHHHHH--SSEEEEEEEEEE-TTTSPPPEE-HHHHHHHHHHHHHHHHHHT-----HHHHHHSTTTEE-----HHHHHHHHHHHHHHHHHHHHHHHHHTTHHHHHHHHHHHHHHHHHHHHHHHHHHHHHHHHHHHHHHHTT---TTHHHHHHHHHHHH--HHHHHHHHHHHHHHHHHHHSSS--HHHHHHHHHHHHHHHHHHHHS--SHHHHHHHHHHHHHHHHHHHHHTTB-/---BS--EEEEEEE-SSEEEEEEEEEE--SS-EEEEE--STTGGGHHHHHHHHHHH--SSEEEEEEEEEE------EEE-HHHHHHHHHHHHHHHHHHT-----HHHHHHSTTTEEESS--HHHHHHHHHHHHHHHHHHHHHHHHHHHHHHHHHHHHHHHHHHHHHHHHHHHHHHHHHHHHHHHHHHHHHHTPPPPTTHHHHHHHHHHHHH--HHHHHHHHHHHHHHHHHHHS-SSHHHHHHHHHHHHHHHHHHHHHT---HHHHHHHHHHHHHHHHHHHHHTTB-/---BS-EEEEEEEE-SSEEEEEEEEEE--SS-EEEEE--STTGGGHHHHHHHHHHH--SSEEEEEEEEEE-SSTT--EEE-HHHHHHHHHHHHHHHHHHS-----HHHHHTSTTTEEEPPP--HHHHHHHHHHHHHHHHHHHHHHHHHHHHHHHHHHHHHHHHHHHHHHHHTTHHHHHHHHHHHHHHHHHH-----GGG-----HHHHHHHHHHHHHHHHHHT-SS--HHHHHHHHHHHHHHHHHHHH----HHHHHHHHHHHHHHHHHHHHHTTB-

Radius of gyration: 44.02 Å; Cα contacts (8 Å, |Δi|>4): 2311; chains: 6; bounding box: 133×108×78 Å